Protein 2KBN (pdb70)

Nearest PDB structures (foldseek):
  2ken-assembly1_A  TM=9.419E-01  e=1.805E-17  Methanosarcina mazei
  5z7d-assembly1_A  TM=8.525E-01  e=4.732E-05  Mus musculus
  4jbm-assembly2_B  TM=7.815E-01  e=1.963E-05  Mus musculus
  2oq0-assembly3_C  TM=8.052E-01  e=1.501E-04  Homo sapiens
  8i6k-assembly1_A  TM=7.881E-01  e=2.602E-04  Homo sapiens

Radius of gyration: 14.59 Å; Cα contacts (8 Å, |Δi|>4): 226; chains: 1; bounding box: 28×48×36 Å

Structure (mmCIF, N/CA/C/O backbone):
data_2KBN
#
_entry.id   2KBN
#
loop_
_atom_site.group_PDB
_atom_site.id
_atom_site.type_symbol
_atom_site.label_atom_id
_atom_site.label_alt_id
_atom_site.label_comp_id
_atom_site.label_asym_id
_atom_site.label_entity_id
_atom_site.label_seq_id
_atom_site.pdbx_PDB_ins_code
_atom_site.Cartn_x
_atom_site.Cartn_y
_atom_site.Cartn_z
_atom_site.occupancy
_atom_site.B_iso_or_equiv
_atom_site.auth_seq_id
_atom_site.auth_comp_id
_atom_site.auth_asym_id
_atom_site.auth_atom_id
_atom_site.pdbx_PDB_model_num
ATOM 1 N N . MET A 1 1 ? -11.090 1.796 -12.523 1.00 0.00 1 MET A N 1
ATOM 2 C CA . MET A 1 1 ? -12.046 2.805 -13.060 1.00 0.00 1 MET A CA 1
ATOM 3 C C . MET A 1 1 ? -12.670 3.595 -11.905 1.00 0.00 1 MET A C 1
ATOM 4 O O . MET A 1 1 ? -13.417 3.067 -11.107 1.00 0.00 1 MET A O 1
ATOM 20 N N . GLU A 1 2 ? -12.363 4.863 -11.819 1.00 0.00 2 GLU A N 1
ATOM 21 C CA . GLU A 1 2 ? -12.927 5.712 -10.727 1.00 0.00 2 GLU A CA 1
ATOM 22 C C . GLU A 1 2 ? -12.755 5.014 -9.370 1.00 0.00 2 GLU A C 1
ATOM 23 O O . GLU A 1 2 ? -13.712 4.782 -8.659 1.00 0.00 2 GLU A O 1
ATOM 35 N N . PRO A 1 3 ? -11.536 4.687 -9.015 1.00 0.00 3 PRO A N 1
ATOM 36 C CA . PRO A 1 3 ? -11.220 4.007 -7.718 1.00 0.00 3 PRO A CA 1
ATOM 37 C C . PRO A 1 3 ? -11.399 4.931 -6.501 1.00 0.00 3 PRO A C 1
ATOM 38 O O . PRO A 1 3 ? -11.209 6.129 -6.579 1.00 0.00 3 PRO A O 1
ATOM 49 N N . GLN A 1 4 ? -11.765 4.374 -5.377 1.00 0.00 4 GLN A N 1
ATOM 50 C CA . GLN A 1 4 ? -11.964 5.209 -4.157 1.00 0.00 4 GLN A CA 1
ATOM 51 C C . GLN A 1 4 ? -10.604 5.521 -3.523 1.00 0.00 4 GLN A C 1
ATOM 52 O O . GLN A 1 4 ? -10.121 4.801 -2.668 1.00 0.00 4 GLN A O 1
ATOM 66 N N . LEU A 1 5 ? -9.988 6.596 -3.938 1.00 0.00 5 LEU A N 1
ATOM 67 C CA . LEU A 1 5 ? -8.659 6.974 -3.375 1.00 0.00 5 LEU A CA 1
ATOM 68 C C . LEU A 1 5 ? -8.837 7.548 -1.973 1.00 0.00 5 LEU A C 1
ATOM 69 O O . LEU A 1 5 ? -9.798 8.236 -1.694 1.00 0.00 5 LEU A O 1
ATOM 85 N N . THR A 1 6 ? -7.913 7.265 -1.086 1.00 0.00 6 THR A N 1
ATOM 86 C CA . THR A 1 6 ? -8.013 7.787 0.314 1.00 0.00 6 THR A CA 1
ATOM 87 C C . THR A 1 6 ? -6.684 8.420 0.731 1.00 0.00 6 THR A C 1
ATOM 88 O O . THR A 1 6 ? -5.622 7.887 0.483 1.00 0.00 6 THR A O 1
ATOM 99 N N . LYS A 1 7 ? -6.745 9.558 1.363 1.00 0.00 7 LYS A N 1
ATOM 100 C CA . LYS A 1 7 ? -5.499 10.245 1.805 1.00 0.00 7 LYS A CA 1
ATOM 101 C C . LYS A 1 7 ? -4.962 9.584 3.080 1.00 0.00 7 LYS A C 1
ATOM 102 O O . LYS A 1 7 ? -5.701 9.004 3.850 1.00 0.00 7 LYS A O 1
ATOM 121 N N . ILE A 1 8 ? -3.679 9.672 3.305 1.00 0.00 8 ILE A N 1
ATOM 122 C CA . ILE A 1 8 ? -3.080 9.053 4.522 1.00 0.00 8 ILE A CA 1
ATOM 123 C C . ILE A 1 8 ? -3.671 9.712 5.772 1.00 0.00 8 ILE A C 1
ATOM 124 O O . ILE A 1 8 ? -4.001 9.052 6.735 1.00 0.00 8 ILE A O 1
ATOM 140 N N . VAL A 1 9 ? -3.800 11.009 5.765 1.00 0.00 9 VAL A N 1
ATOM 141 C CA . VAL A 1 9 ? -4.361 11.709 6.953 1.00 0.00 9 VAL A CA 1
ATOM 142 C C . VAL A 1 9 ? -5.804 11.244 7.179 1.00 0.00 9 VAL A C 1
ATOM 143 O O . VAL A 1 9 ? -6.298 11.234 8.289 1.00 0.00 9 VAL A O 1
ATOM 156 N N . ASP A 1 10 ? -6.477 10.850 6.133 1.00 0.00 10 ASP A N 1
ATOM 157 C CA . ASP A 1 10 ? -7.882 10.373 6.273 1.00 0.00 10 ASP A CA 1
ATOM 158 C C . ASP A 1 10 ? -7.904 9.053 7.048 1.00 0.00 10 ASP A C 1
ATOM 159 O O . ASP A 1 10 ? -8.837 8.761 7.767 1.00 0.00 10 ASP A O 1
ATOM 168 N N . ILE A 1 11 ? -6.891 8.244 6.889 1.00 0.00 11 ILE A N 1
ATOM 169 C CA . ILE A 1 11 ? -6.869 6.934 7.598 1.00 0.00 11 ILE A CA 1
ATOM 170 C C . ILE A 1 11 ? -6.701 7.151 9.102 1.00 0.00 11 ILE A C 1
ATOM 171 O O . ILE A 1 11 ? -5.728 7.716 9.558 1.00 0.00 11 ILE A O 1
ATOM 187 N N . VAL A 1 12 ? -7.648 6.689 9.872 1.00 0.00 12 VAL A N 1
ATOM 188 C CA . VAL A 1 12 ? -7.568 6.840 11.354 1.00 0.00 12 VAL A CA 1
ATOM 189 C C . VAL A 1 12 ? -8.262 5.647 12.015 1.00 0.00 12 VAL A C 1
ATOM 190 O O . VAL A 1 12 ? -8.470 5.630 13.211 1.00 0.00 12 VAL A O 1
ATOM 203 N N . GLU A 1 13 ? -8.617 4.643 11.243 1.00 0.00 13 GLU A N 1
ATOM 204 C CA . GLU A 1 13 ? -9.293 3.438 11.823 1.00 0.00 13 GLU A CA 1
ATOM 205 C C . GLU A 1 13 ? -8.655 2.169 11.255 1.00 0.00 13 GLU A C 1
ATOM 206 O O . GLU A 1 13 ? -8.331 2.091 10.086 1.00 0.00 13 GLU A O 1
ATOM 218 N N . ASN A 1 14 ? -8.468 1.178 12.084 1.00 0.00 14 ASN A N 1
ATOM 219 C CA . ASN A 1 14 ? -7.842 -0.091 11.614 1.00 0.00 14 ASN A CA 1
ATOM 220 C C . ASN A 1 14 ? -8.886 -0.991 10.948 1.00 0.00 14 ASN A C 1
ATOM 221 O O . ASN A 1 14 ? -10.060 -0.942 11.260 1.00 0.00 14 ASN A O 1
ATOM 232 N N . GLY A 1 15 ? -8.458 -1.810 10.024 1.00 0.00 15 GLY A N 1
ATOM 233 C CA . GLY A 1 15 ? -9.409 -2.716 9.322 1.00 0.00 15 GLY A CA 1
ATOM 234 C C . GLY A 1 15 ? -10.158 -1.918 8.258 1.00 0.00 15 GLY A C 1
ATOM 235 O O . GLY A 1 15 ? -11.054 -2.416 7.607 1.00 0.00 15 GLY A O 1
ATOM 239 N N . GLN A 1 16 ? -9.797 -0.676 8.080 1.00 0.00 16 GLN A N 1
ATOM 240 C CA . GLN A 1 16 ? -10.490 0.163 7.065 1.00 0.00 16 GLN A CA 1
ATOM 241 C C . GLN A 1 16 ? -10.080 -0.281 5.662 1.00 0.00 16 GLN A C 1
ATOM 242 O O . GLN A 1 16 ? -8.911 -0.411 5.354 1.00 0.00 16 GLN A O 1
ATOM 256 N N . TRP A 1 17 ? -11.045 -0.523 4.811 1.00 0.00 17 TRP A N 1
ATOM 257 C CA . TRP A 1 17 ? -10.741 -0.970 3.419 1.00 0.00 17 TRP A CA 1
ATOM 258 C C . TRP A 1 17 ? -10.842 0.212 2.459 1.00 0.00 17 TRP A C 1
ATOM 259 O O . TRP A 1 17 ? -11.755 1.008 2.538 1.00 0.00 17 TRP A O 1
ATOM 280 N N . ALA A 1 18 ? -9.918 0.322 1.544 1.00 0.00 18 ALA A N 1
ATOM 281 C CA . ALA A 1 18 ? -9.967 1.447 0.562 1.00 0.00 18 ALA A CA 1
ATOM 282 C C . ALA A 1 18 ? -8.754 1.361 -0.363 1.00 0.00 18 ALA A C 1
ATOM 283 O O . ALA A 1 18 ? -7.915 0.491 -0.223 1.00 0.00 18 ALA A O 1
ATOM 290 N N . ASN A 1 19 ? -8.658 2.259 -1.312 1.00 0.00 19 ASN A N 1
ATOM 291 C CA . ASN A 1 19 ? -7.503 2.242 -2.259 1.00 0.00 19 ASN A CA 1
ATOM 292 C C . ASN A 1 19 ? -6.509 3.326 -1.851 1.00 0.00 19 ASN A C 1
ATOM 293 O O . ASN A 1 19 ? -6.890 4.376 -1.370 1.00 0.00 19 ASN A O 1
ATOM 304 N N . LEU A 1 20 ? -5.236 3.079 -2.028 1.00 0.00 20 LEU A N 1
ATOM 305 C CA . LEU A 1 20 ? -4.212 4.096 -1.639 1.00 0.00 20 LEU A CA 1
ATOM 306 C C . LEU A 1 20 ? -3.105 4.160 -2.692 1.00 0.00 20 LEU A C 1
ATOM 307 O O . LEU A 1 20 ? -2.598 3.151 -3.139 1.00 0.00 20 LEU A O 1
ATOM 323 N N . LYS A 1 21 ? -2.718 5.352 -3.069 1.00 0.00 21 LYS A N 1
ATOM 324 C CA . LYS A 1 21 ? -1.625 5.531 -4.077 1.00 0.00 21 LYS A CA 1
ATOM 325 C C . LYS A 1 21 ? -0.428 6.189 -3.396 1.00 0.00 21 LYS A C 1
ATOM 326 O O . LYS A 1 21 ? -0.579 7.105 -2.613 1.00 0.00 21 LYS A O 1
ATOM 345 N N . ALA A 1 22 ? 0.763 5.732 -3.676 1.00 0.00 22 ALA A N 1
ATOM 346 C CA . ALA A 1 22 ? 1.951 6.353 -3.019 1.00 0.00 22 ALA A CA 1
ATOM 347 C C . ALA A 1 22 ? 3.221 6.050 -3.811 1.00 0.00 22 ALA A C 1
ATOM 348 O O . ALA A 1 22 ? 3.219 5.261 -4.734 1.00 0.00 22 ALA A O 1
ATOM 355 N N . LYS A 1 23 ? 4.309 6.687 -3.450 1.00 0.00 23 LYS A N 1
ATOM 356 C CA . LYS A 1 23 ? 5.603 6.465 -4.164 1.00 0.00 23 LYS A CA 1
ATOM 357 C C . LYS A 1 23 ? 6.527 5.607 -3.303 1.00 0.00 23 LYS A C 1
ATOM 358 O O . LYS A 1 23 ? 6.533 5.704 -2.093 1.00 0.00 23 LYS A O 1
ATOM 377 N N . VAL A 1 24 ? 7.302 4.755 -3.920 1.00 0.00 24 VAL A N 1
ATOM 378 C CA . VAL A 1 24 ? 8.217 3.879 -3.134 1.00 0.00 24 VAL A CA 1
ATOM 379 C C . VAL A 1 24 ? 9.504 4.633 -2.802 1.00 0.00 24 VAL A C 1
ATOM 380 O O . VAL A 1 24 ? 10.231 5.065 -3.674 1.00 0.00 24 VAL A O 1
ATOM 393 N N . ILE A 1 25 ? 9.786 4.788 -1.534 1.00 0.00 25 ILE A N 1
ATOM 394 C CA . ILE A 1 25 ? 11.020 5.510 -1.104 1.00 0.00 25 ILE A CA 1
ATOM 395 C C . ILE A 1 25 ? 12.119 4.493 -0.804 1.00 0.00 25 ILE A C 1
ATOM 396 O O . ILE A 1 25 ? 13.120 4.428 -1.485 1.00 0.00 25 ILE A O 1
ATOM 412 N N . GLN A 1 26 ? 11.939 3.698 0.219 1.00 0.00 26 GLN A N 1
ATOM 413 C CA . GLN A 1 26 ? 12.971 2.680 0.575 1.00 0.00 26 GLN A CA 1
ATOM 414 C C . GLN A 1 26 ? 12.298 1.428 1.135 1.00 0.00 26 GLN A C 1
ATOM 415 O O . GLN A 1 26 ? 11.309 1.498 1.845 1.00 0.00 26 GLN A O 1
ATOM 429 N N . LEU A 1 27 ? 12.841 0.281 0.807 1.00 0.00 27 LEU A N 1
ATOM 430 C CA . LEU A 1 27 ? 12.272 -1.014 1.288 1.00 0.00 27 LEU A CA 1
ATOM 431 C C . LEU A 1 27 ? 13.367 -1.811 1.998 1.00 0.00 27 LEU A C 1
ATOM 432 O O . LEU A 1 27 ? 14.485 -1.898 1.532 1.00 0.00 27 LEU A O 1
ATOM 448 N N . TRP A 1 28 ? 13.041 -2.401 3.120 1.00 0.00 28 TRP A N 1
ATOM 449 C CA . TRP A 1 28 ? 14.042 -3.210 3.880 1.00 0.00 28 TRP A CA 1
ATOM 450 C C . TRP A 1 28 ? 13.643 -4.686 3.819 1.00 0.00 28 TRP A C 1
ATOM 451 O O . TRP A 1 28 ? 12.499 -5.042 4.021 1.00 0.00 28 TRP A O 1
ATOM 472 N N . GLU A 1 29 ? 14.582 -5.542 3.525 1.00 0.00 29 GLU A N 1
ATOM 473 C CA . GLU A 1 29 ? 14.278 -6.999 3.428 1.00 0.00 29 GLU A CA 1
ATOM 474 C C . GLU A 1 29 ? 14.027 -7.580 4.816 1.00 0.00 29 GLU A C 1
ATOM 475 O O . GLU A 1 29 ? 14.750 -7.309 5.753 1.00 0.00 29 GLU A O 1
ATOM 487 N N . ASN A 1 30 ? 13.002 -8.383 4.953 1.00 0.00 30 ASN A N 1
ATOM 488 C CA . ASN A 1 30 ? 12.687 -8.993 6.281 1.00 0.00 30 ASN A CA 1
ATOM 489 C C . ASN A 1 30 ? 13.150 -10.452 6.309 1.00 0.00 30 ASN A C 1
ATOM 490 O O . ASN A 1 30 ? 12.924 -11.208 5.386 1.00 0.00 30 ASN A O 1
ATOM 501 N N . THR A 1 31 ? 13.796 -10.846 7.371 1.00 0.00 31 THR A N 1
ATOM 502 C CA . THR A 1 31 ? 14.284 -12.251 7.487 1.00 0.00 31 THR A CA 1
ATOM 503 C C . THR A 1 31 ? 13.163 -13.123 8.057 1.00 0.00 31 THR A C 1
ATOM 504 O O . THR A 1 31 ? 13.338 -14.298 8.303 1.00 0.00 31 THR A O 1
ATOM 515 N N . HIS A 1 32 ? 12.013 -12.547 8.279 1.00 0.00 32 HIS A N 1
ATOM 516 C CA . HIS A 1 32 ? 10.876 -13.328 8.846 1.00 0.00 32 HIS A CA 1
ATOM 517 C C . HIS A 1 32 ? 10.187 -14.151 7.749 1.00 0.00 32 HIS A C 1
ATOM 518 O O . HIS A 1 32 ? 9.986 -13.691 6.642 1.00 0.00 32 HIS A O 1
ATOM 532 N N . GLU A 1 33 ? 9.819 -15.365 8.059 1.00 0.00 33 GLU A N 1
ATOM 533 C CA . GLU A 1 33 ? 9.136 -16.232 7.056 1.00 0.00 33 GLU A CA 1
ATOM 534 C C . GLU A 1 33 ? 7.757 -15.652 6.728 1.00 0.00 33 GLU A C 1
ATOM 535 O O . GLU A 1 33 ? 7.319 -15.669 5.597 1.00 0.00 33 GLU A O 1
ATOM 547 N N . SER A 1 34 ? 7.067 -15.146 7.714 1.00 0.00 34 SER A N 1
ATOM 548 C CA . SER A 1 34 ? 5.714 -14.572 7.468 1.00 0.00 34 SER A CA 1
ATOM 549 C C . SER A 1 34 ? 5.835 -13.290 6.646 1.00 0.00 34 SER A C 1
ATOM 550 O O . SER A 1 34 ? 5.391 -13.215 5.518 1.00 0.00 34 SER A O 1
ATOM 558 N N . ILE A 1 35 ? 6.423 -12.276 7.214 1.00 0.00 35 ILE A N 1
ATOM 559 C CA . ILE A 1 35 ? 6.567 -10.987 6.488 1.00 0.00 35 ILE A CA 1
ATOM 560 C C . ILE A 1 35 ? 7.649 -11.107 5.415 1.00 0.00 35 ILE A C 1
ATOM 561 O O . ILE A 1 35 ? 8.713 -11.645 5.646 1.00 0.00 35 ILE A O 1
ATOM 577 N N . SER A 1 36 ? 7.375 -10.608 4.240 1.00 0.00 36 SER A N 1
ATOM 578 C CA . SER A 1 36 ? 8.370 -10.682 3.131 1.00 0.00 36 SER A CA 1
ATOM 579 C C . SER A 1 36 ? 9.227 -9.417 3.126 1.00 0.00 36 SER A C 1
ATOM 580 O O . SER A 1 36 ? 10.429 -9.469 3.302 1.00 0.00 36 SER A O 1
ATOM 588 N N . GLN A 1 37 ? 8.616 -8.276 2.915 1.00 0.00 37 GLN A N 1
ATOM 589 C CA . GLN A 1 37 ? 9.390 -6.996 2.881 1.00 0.00 37 GLN A CA 1
ATOM 590 C C . GLN A 1 37 ? 8.641 -5.913 3.654 1.00 0.00 37 GLN A C 1
ATOM 591 O O . GLN A 1 37 ? 7.438 -5.961 3.811 1.00 0.00 37 GLN A O 1
ATOM 605 N N . VAL A 1 38 ? 9.355 -4.931 4.136 1.00 0.00 38 VAL A N 1
ATOM 606 C CA . VAL A 1 38 ? 8.708 -3.826 4.901 1.00 0.00 38 VAL A CA 1
ATOM 607 C C . VAL A 1 38 ? 9.406 -2.511 4.561 1.00 0.00 38 VAL A C 1
ATOM 608 O O . VAL A 1 38 ? 10.609 -2.466 4.392 1.00 0.00 38 VAL A O 1
ATOM 621 N N . GLY A 1 39 ? 8.669 -1.440 4.451 1.00 0.00 39 GLY A N 1
ATOM 622 C CA . GLY A 1 39 ? 9.318 -0.143 4.113 1.00 0.00 39 GLY A CA 1
ATOM 623 C C . GLY A 1 39 ? 8.339 1.007 4.309 1.00 0.00 39 GLY A C 1
ATOM 624 O O . GLY A 1 39 ? 7.354 0.884 5.008 1.00 0.00 39 GLY A O 1
ATOM 628 N N . LEU A 1 40 ? 8.609 2.132 3.687 1.00 0.00 40 LEU A N 1
ATOM 629 C CA . LEU A 1 40 ? 7.700 3.313 3.823 1.00 0.00 40 LEU A CA 1
ATOM 630 C C . LEU A 1 40 ? 7.430 3.908 2.442 1.00 0.00 40 LEU A C 1
ATOM 631 O O . LEU A 1 40 ? 8.263 3.851 1.561 1.00 0.00 40 LEU A O 1
ATOM 647 N N . LEU A 1 41 ? 6.256 4.464 2.245 1.00 0.00 41 LEU A N 1
ATOM 648 C CA . LEU A 1 41 ? 5.901 5.052 0.913 1.00 0.00 41 LEU A CA 1
ATOM 649 C C . LEU A 1 41 ? 5.658 6.554 1.055 1.00 0.00 41 LEU A C 1
ATOM 650 O O . LEU A 1 41 ? 4.964 7.004 1.945 1.00 0.00 41 LEU A O 1
ATOM 666 N N . GLY A 1 42 ? 6.229 7.328 0.174 1.00 0.00 42 GLY A N 1
ATOM 667 C CA . GLY A 1 42 ? 6.049 8.805 0.234 1.00 0.00 42 GLY A CA 1
ATOM 668 C C . GLY A 1 42 ? 4.693 9.193 -0.350 1.00 0.00 42 GLY A C 1
ATOM 669 O O . GLY A 1 42 ? 4.070 8.431 -1.061 1.00 0.00 42 GLY A O 1
ATOM 673 N N . ASP A 1 43 ? 4.242 10.385 -0.064 1.00 0.00 43 ASP A N 1
ATOM 674 C CA . ASP A 1 43 ? 2.931 10.842 -0.604 1.00 0.00 43 ASP A CA 1
ATOM 675 C C . ASP A 1 43 ? 2.720 12.315 -0.245 1.00 0.00 43 ASP A C 1
ATOM 676 O O . ASP A 1 43 ? 3.248 12.810 0.730 1.00 0.00 43 ASP A O 1
ATOM 685 N N . GLU A 1 44 ? 1.952 13.015 -1.032 1.00 0.00 44 GLU A N 1
ATOM 686 C CA . GLU A 1 44 ? 1.698 14.456 -0.754 1.00 0.00 44 GLU A CA 1
ATOM 687 C C . GLU A 1 44 ? 0.971 14.598 0.586 1.00 0.00 44 GLU A C 1
ATOM 688 O O . GLU A 1 44 ? 0.950 15.655 1.183 1.00 0.00 44 GLU A O 1
ATOM 700 N N . THR A 1 45 ? 0.373 13.538 1.064 1.00 0.00 45 THR A N 1
ATOM 701 C CA . THR A 1 45 ? -0.355 13.605 2.366 1.00 0.00 45 THR A CA 1
ATOM 702 C C . THR A 1 45 ? 0.593 13.206 3.495 1.00 0.00 45 THR A C 1
ATOM 703 O O . THR A 1 45 ? 0.270 13.335 4.658 1.00 0.00 45 THR A O 1
ATOM 714 N N . GLY A 1 46 ? 1.770 12.734 3.160 1.00 0.00 46 GLY A N 1
ATOM 715 C CA . GLY A 1 46 ? 2.757 12.338 4.214 1.00 0.00 46 GLY A CA 1
ATOM 716 C C . GLY A 1 46 ? 3.392 10.996 3.857 1.00 0.00 46 GLY A C 1
ATOM 717 O O . GLY A 1 46 ? 3.534 10.651 2.701 1.00 0.00 46 GLY A O 1
ATOM 721 N N . ILE A 1 47 ? 3.785 10.241 4.854 1.00 0.00 47 ILE A N 1
ATOM 722 C CA . ILE A 1 47 ? 4.431 8.913 4.611 1.00 0.00 47 ILE A CA 1
ATOM 723 C C . ILE A 1 47 ? 3.644 7.819 5.323 1.00 0.00 47 ILE A C 1
ATOM 724 O O . ILE A 1 47 ? 3.194 7.994 6.436 1.00 0.00 47 ILE A O 1
ATOM 740 N N . ILE A 1 48 ? 3.481 6.686 4.684 1.00 0.00 48 ILE A N 1
ATOM 741 C CA . ILE A 1 48 ? 2.729 5.556 5.315 1.00 0.00 48 ILE A CA 1
ATOM 742 C C . ILE A 1 48 ? 3.562 4.280 5.233 1.00 0.00 48 ILE A C 1
ATOM 743 O O . ILE A 1 48 ? 4.205 4.001 4.241 1.00 0.00 48 ILE A O 1
ATOM 759 N N . LYS A 1 49 ? 3.551 3.506 6.281 1.00 0.00 49 LYS A N 1
ATOM 760 C CA . LYS A 1 49 ? 4.334 2.241 6.297 1.00 0.00 49 LYS A CA 1
ATOM 761 C C . LYS A 1 49 ? 3.518 1.119 5.668 1.00 0.00 49 LYS A C 1
ATOM 762 O O . LYS A 1 49 ? 2.307 1.101 5.754 1.00 0.00 49 LYS A O 1
ATOM 781 N N . PHE A 1 50 ? 4.171 0.178 5.031 1.00 0.00 50 PHE A N 1
ATOM 782 C CA . PHE A 1 50 ? 3.423 -0.946 4.393 1.00 0.00 50 PHE A CA 1
ATOM 783 C C . PHE A 1 50 ? 4.214 -2.245 4.536 1.00 0.00 50 PHE A C 1
ATOM 784 O O . PHE A 1 50 ? 5.431 -2.246 4.621 1.00 0.00 50 PHE A O 1
ATOM 801 N N . THR A 1 51 ? 3.514 -3.351 4.559 1.00 0.00 51 THR A N 1
ATOM 802 C CA . THR A 1 51 ? 4.175 -4.682 4.690 1.00 0.00 51 THR A CA 1
ATOM 803 C C . THR A 1 51 ? 3.613 -5.610 3.614 1.00 0.00 51 THR A C 1
ATOM 804 O O . THR A 1 51 ? 2.419 -5.669 3.401 1.00 0.00 51 THR A O 1
ATOM 815 N N . ILE A 1 52 ? 4.459 -6.325 2.924 1.00 0.00 52 ILE A N 1
ATOM 816 C CA . ILE A 1 52 ? 3.966 -7.238 1.847 1.00 0.00 52 ILE A CA 1
ATOM 817 C C . ILE A 1 52 ? 3.841 -8.658 2.379 1.00 0.00 52 ILE A C 1
ATOM 818 O O . ILE A 1 52 ? 4.785 -9.235 2.881 1.00 0.00 52 ILE A O 1
ATOM 834 N N . TRP A 1 53 ? 2.674 -9.231 2.263 1.00 0.00 53 TRP A N 1
ATOM 835 C CA . TRP A 1 53 ? 2.471 -10.621 2.749 1.00 0.00 53 TRP A CA 1
ATOM 836 C C . TRP A 1 53 ? 2.813 -11.602 1.626 1.00 0.00 53 TRP A C 1
ATOM 837 O O . TRP A 1 53 ? 2.491 -11.383 0.475 1.00 0.00 53 TRP A O 1
ATOM 858 N N . LYS A 1 54 ? 3.471 -12.679 1.953 1.00 0.00 54 LYS A N 1
ATOM 859 C CA . LYS A 1 54 ? 3.846 -13.679 0.916 1.00 0.00 54 LYS A CA 1
ATOM 860 C C . LYS A 1 54 ? 2.580 -14.277 0.295 1.00 0.00 54 LYS A C 1
ATOM 861 O O . LYS A 1 54 ? 2.541 -14.592 -0.877 1.00 0.00 54 LYS A O 1
ATOM 880 N N . ASN A 1 55 ? 1.552 -14.451 1.076 1.00 0.00 55 ASN A N 1
ATOM 881 C CA . ASN A 1 55 ? 0.295 -15.045 0.540 1.00 0.00 55 ASN A CA 1
ATOM 882 C C . ASN A 1 55 ? -0.200 -14.224 -0.655 1.00 0.00 55 ASN A C 1
ATOM 883 O O . ASN A 1 55 ? -0.987 -14.688 -1.454 1.00 0.00 55 ASN A O 1
ATOM 894 N N . ALA A 1 56 ? 0.261 -13.012 -0.787 1.00 0.00 56 ALA A N 1
ATOM 895 C CA . ALA A 1 56 ? -0.174 -12.168 -1.935 1.00 0.00 56 ALA A CA 1
ATOM 896 C C . ALA A 1 56 ? 0.416 -12.720 -3.237 1.00 0.00 56 ALA A C 1
ATOM 897 O O . ALA A 1 56 ? -0.220 -12.711 -4.271 1.00 0.00 56 ALA A O 1
ATOM 904 N N . GLU A 1 57 ? 1.636 -13.183 -3.188 1.00 0.00 57 GLU A N 1
ATOM 905 C CA . GLU A 1 57 ? 2.292 -13.721 -4.413 1.00 0.00 57 GLU A CA 1
ATOM 906 C C . GLU A 1 57 ? 2.242 -12.666 -5.511 1.00 0.00 57 GLU A C 1
ATOM 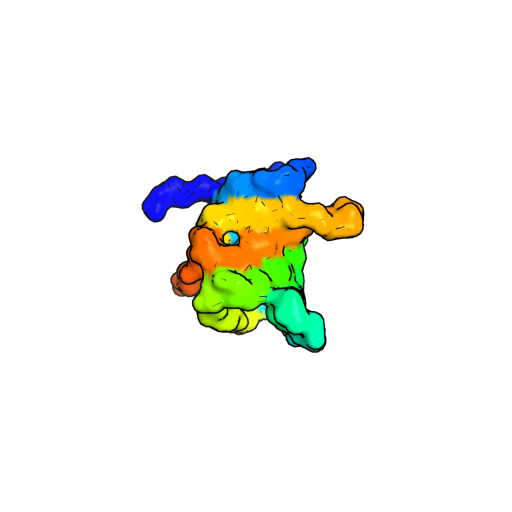907 O O . GLU A 1 57 ? 1.944 -12.959 -6.651 1.00 0.00 57 GLU A O 1
ATOM 919 N N . LEU A 1 58 ? 2.536 -11.433 -5.170 1.00 0.00 58 LEU A N 1
ATOM 920 C CA . LEU A 1 58 ? 2.514 -10.336 -6.184 1.00 0.00 58 LEU A CA 1
ATOM 921 C C . LEU A 1 58 ? 3.955 -9.898 -6.507 1.00 0.00 58 LEU A C 1
ATOM 922 O O . LEU A 1 58 ? 4.836 -10.021 -5.678 1.00 0.00 58 LEU A O 1
ATOM 938 N N . PRO A 1 59 ? 4.198 -9.374 -7.694 1.00 0.00 59 PRO A N 1
ATOM 939 C CA . PRO A 1 59 ? 5.564 -8.901 -8.097 1.00 0.00 59 PRO A CA 1
ATOM 940 C C . PRO A 1 59 ? 6.172 -7.902 -7.097 1.00 0.00 59 PRO A C 1
ATOM 941 O O . PRO A 1 59 ? 5.475 -7.157 -6.440 1.00 0.00 59 PRO A O 1
ATOM 952 N N . LEU A 1 60 ? 7.475 -7.901 -6.977 1.00 0.00 60 LEU A N 1
ATOM 953 C CA . LEU A 1 60 ? 8.147 -6.976 -6.018 1.00 0.00 60 LEU A CA 1
ATOM 954 C C . LEU A 1 60 ? 7.998 -5.527 -6.483 1.00 0.00 60 LEU A C 1
ATOM 955 O O . LEU A 1 60 ? 8.016 -5.231 -7.660 1.00 0.00 60 LEU A O 1
ATOM 971 N N . LEU A 1 61 ? 7.846 -4.627 -5.552 1.00 0.00 61 LEU A N 1
ATOM 972 C CA . LEU A 1 61 ? 7.686 -3.191 -5.907 1.00 0.00 61 LEU A CA 1
ATOM 973 C C . LEU A 1 61 ? 9.052 -2.596 -6.249 1.00 0.00 61 LEU A C 1
ATOM 974 O O . LEU A 1 61 ? 10.058 -2.962 -5.675 1.00 0.00 61 LEU A O 1
ATOM 990 N N . GLU A 1 62 ? 9.097 -1.690 -7.194 1.00 0.00 62 GLU A N 1
ATOM 991 C CA . GLU A 1 62 ? 10.401 -1.079 -7.596 1.00 0.00 62 GLU A CA 1
ATOM 992 C C . GLU A 1 62 ? 10.591 0.277 -6.913 1.00 0.00 62 GLU A C 1
ATOM 993 O O . GLU A 1 62 ? 9.655 1.018 -6.690 1.00 0.00 62 GLU A O 1
ATOM 1005 N N . GLN A 1 63 ? 11.811 0.588 -6.573 1.00 0.00 63 GLN A N 1
ATOM 1006 C CA . GLN A 1 63 ? 12.111 1.876 -5.888 1.00 0.00 63 GLN A CA 1
ATOM 1007 C C . GLN A 1 63 ? 12.134 3.038 -6.886 1.00 0.00 63 GLN A C 1
ATOM 1008 O O . GLN A 1 63 ? 12.659 2.928 -7.975 1.00 0.00 63 GLN A O 1
ATOM 1022 N N . GLY A 1 64 ? 11.585 4.162 -6.500 1.00 0.00 64 GLY A N 1
ATOM 1023 C CA . GLY A 1 64 ? 11.587 5.353 -7.399 1.00 0.00 64 GLY A CA 1
ATOM 1024 C C . GLY A 1 64 ? 10.403 5.289 -8.361 1.00 0.00 64 GLY A C 1
ATOM 1025 O O . GLY A 1 64 ? 10.325 6.056 -9.299 1.00 0.00 64 GLY A O 1
ATOM 1029 N N . GLU A 1 65 ? 9.479 4.383 -8.140 1.00 0.00 65 GLU A N 1
ATOM 1030 C CA . GLU A 1 65 ? 8.290 4.267 -9.048 1.00 0.00 65 GLU A CA 1
ATOM 1031 C C . GLU A 1 65 ? 6.992 4.373 -8.250 1.00 0.00 65 GLU A C 1
ATOM 1032 O O . GLU A 1 65 ? 6.892 3.918 -7.123 1.00 0.00 65 GLU A O 1
ATOM 1044 N N . SER A 1 66 ? 5.997 4.981 -8.839 1.00 0.00 66 SER A N 1
ATOM 1045 C CA . SER A 1 66 ? 4.687 5.134 -8.152 1.00 0.00 66 SER A CA 1
ATOM 1046 C C . SER A 1 66 ? 3.820 3.906 -8.404 1.00 0.00 66 SER A C 1
ATOM 1047 O O . SER A 1 66 ? 3.947 3.235 -9.410 1.00 0.00 66 SER A O 1
ATOM 1055 N N . TYR A 1 67 ? 2.933 3.608 -7.494 1.00 0.00 67 TYR A N 1
ATOM 1056 C CA . TYR A 1 67 ? 2.046 2.424 -7.665 1.00 0.00 67 TYR A CA 1
ATOM 1057 C C . TYR A 1 67 ? 0.668 2.720 -7.091 1.00 0.00 67 TYR A C 1
ATOM 1058 O O . TYR A 1 67 ? 0.516 3.491 -6.155 1.00 0.00 67 TYR A O 1
ATOM 1076 N N . LEU A 1 68 ? -0.335 2.091 -7.645 1.00 0.00 68 LEU A N 1
ATOM 1077 C CA . LEU A 1 68 ? -1.730 2.283 -7.160 1.00 0.00 68 LEU A CA 1
ATOM 1078 C C . LEU A 1 68 ? -2.164 1.009 -6.441 1.00 0.00 68 LEU A C 1
ATOM 1079 O O . LEU A 1 68 ? -2.117 -0.075 -6.995 1.00 0.00 68 LEU A O 1
ATOM 1095 N N . LEU A 1 69 ? -2.587 1.136 -5.212 1.00 0.00 69 LEU A N 1
ATOM 1096 C CA . LEU A 1 69 ? -3.037 -0.053 -4.431 1.00 0.00 69 LEU A CA 1
ATOM 1097 C C . LEU A 1 69 ? -4.559 -0.046 -4.359 1.00 0.00 69 LEU A C 1
ATOM 1098 O O . LEU A 1 69 ? -5.163 0.964 -4.059 1.00 0.00 69 LEU A O 1
ATOM 1114 N N . ARG A 1 70 ? -5.184 -1.165 -4.631 1.00 0.00 70 ARG A N 1
ATOM 1115 C CA . ARG A 1 70 ? -6.680 -1.233 -4.579 1.00 0.00 70 ARG A CA 1
ATOM 1116 C C . ARG A 1 70 ? -7.121 -2.399 -3.696 1.00 0.00 70 ARG A C 1
ATOM 1117 O O . ARG A 1 70 ? -6.494 -3.438 -3.661 1.00 0.00 70 ARG A O 1
ATOM 1138 N N . SER A 1 71 ? -8.203 -2.217 -2.985 1.00 0.00 71 SER A N 1
ATOM 1139 C CA . SER A 1 71 ? -8.732 -3.288 -2.090 1.00 0.00 71 SER A CA 1
ATOM 1140 C C . SER A 1 71 ? -7.678 -3.686 -1.055 1.00 0.00 71 SER A C 1
ATOM 1141 O O . SER A 1 71 ? -7.276 -4.829 -0.985 1.00 0.00 71 SER A O 1
ATOM 1149 N N . VAL A 1 72 ? -7.239 -2.752 -0.239 1.00 0.00 72 VAL A N 1
ATOM 1150 C CA . VAL A 1 72 ? -6.216 -3.074 0.813 1.00 0.00 72 VAL A CA 1
ATOM 1151 C C . VAL A 1 72 ? -6.824 -2.825 2.189 1.00 0.00 72 VAL A C 1
ATOM 1152 O O . VAL A 1 72 ? -7.830 -2.153 2.318 1.00 0.00 72 VAL A O 1
ATOM 1165 N N . VAL A 1 73 ? -6.221 -3.381 3.215 1.00 0.00 73 VAL A N 1
ATOM 1166 C CA . VAL A 1 73 ? -6.752 -3.218 4.607 1.00 0.00 73 VAL A CA 1
ATOM 1167 C C . VAL A 1 73 ? -5.681 -2.608 5.511 1.00 0.00 73 VAL A C 1
ATOM 1168 O O . VAL A 1 73 ? -4.522 -2.971 5.460 1.00 0.00 73 VAL A O 1
ATOM 1181 N N . VAL A 1 74 ? -6.066 -1.670 6.334 1.00 0.00 74 VAL A N 1
ATOM 1182 C CA . VAL A 1 74 ? -5.081 -1.017 7.240 1.00 0.00 74 VAL A CA 1
ATOM 1183 C C . VAL A 1 74 ? -4.833 -1.899 8.465 1.00 0.00 74 VAL A C 1
ATOM 1184 O O . VAL A 1 74 ? -5.753 -2.331 9.131 1.00 0.00 74 VAL A O 1
ATOM 1197 N N . GLY A 1 75 ? -3.587 -2.170 8.765 1.00 0.00 75 GLY A N 1
ATOM 1198 C CA . GLY A 1 75 ? -3.255 -3.028 9.942 1.00 0.00 75 GLY A CA 1
ATOM 1199 C C . GLY A 1 75 ? -2.887 -2.155 11.144 1.00 0.00 75 GLY A C 1
ATOM 1200 O O . GLY A 1 75 ? -2.636 -0.969 11.018 1.00 0.00 75 GLY A O 1
ATOM 1204 N N . GLU A 1 76 ? -2.847 -2.748 12.309 1.00 0.00 76 GLU A N 1
ATOM 1205 C CA . GLU A 1 76 ? -2.497 -1.989 13.543 1.00 0.00 76 GLU A CA 1
ATOM 1206 C C . GLU A 1 76 ? -0.987 -2.054 13.767 1.00 0.00 76 GLU A C 1
ATOM 1207 O O . GLU A 1 76 ? -0.413 -3.123 13.830 1.00 0.00 76 GLU A O 1
ATOM 1219 N N . TYR A 1 77 ? -0.339 -0.920 13.889 1.00 0.00 77 TYR A N 1
ATOM 1220 C CA . TYR A 1 77 ? 1.140 -0.915 14.110 1.00 0.00 77 TYR A CA 1
ATOM 1221 C C . TYR A 1 77 ? 1.493 0.073 15.225 1.00 0.00 77 TYR A C 1
ATOM 1222 O O . TYR A 1 77 ? 1.426 1.273 15.056 1.00 0.00 77 TYR A O 1
ATOM 1240 N N . ASN A 1 78 ? 1.878 -0.440 16.361 1.00 0.00 78 ASN A N 1
ATOM 1241 C CA . ASN A 1 78 ? 2.256 0.429 17.515 1.00 0.00 78 ASN A CA 1
ATOM 1242 C C . ASN A 1 78 ? 1.295 1.618 17.647 1.00 0.00 78 ASN A C 1
ATOM 1243 O O . ASN A 1 78 ? 0.099 1.454 17.783 1.00 0.00 78 ASN A O 1
ATOM 1254 N N . ASP A 1 79 ? 1.822 2.816 17.627 1.00 0.00 79 ASP A N 1
ATOM 1255 C CA . ASP A 1 79 ? 0.968 4.030 17.770 1.00 0.00 79 ASP A CA 1
ATOM 1256 C C . ASP A 1 79 ? 0.538 4.536 16.392 1.00 0.00 79 ASP A C 1
ATOM 1257 O O . ASP A 1 79 ? -0.245 5.458 16.285 1.00 0.00 79 ASP A O 1
ATOM 1266 N N . ARG A 1 80 ? 1.048 3.944 15.336 1.00 0.00 80 ARG A N 1
ATOM 1267 C CA . ARG A 1 80 ? 0.677 4.389 13.950 1.00 0.00 80 ARG A CA 1
ATOM 1268 C C . ARG A 1 80 ? -0.067 3.268 13.224 1.00 0.00 80 ARG A C 1
ATOM 1269 O O . ARG A 1 80 ? -0.409 2.255 13.804 1.00 0.00 80 ARG A O 1
ATOM 1290 N N . PHE A 1 81 ? -0.326 3.452 11.952 1.00 0.00 81 PHE A N 1
ATOM 1291 C CA . PHE A 1 81 ? -1.060 2.417 11.158 1.00 0.00 81 PHE A CA 1
ATOM 1292 C C . PHE A 1 81 ? -0.305 2.125 9.864 1.00 0.00 81 PHE A C 1
ATOM 1293 O O . PHE A 1 81 ? 0.459 2.938 9.384 1.00 0.00 81 PHE A O 1
ATOM 1310 N N . GLN A 1 82 ? -0.520 0.967 9.294 1.00 0.00 82 GLN A N 1
ATOM 1311 C CA . GLN A 1 82 ? 0.178 0.612 8.018 1.00 0.00 82 GLN A CA 1
ATOM 1312 C C . GLN A 1 82 ? -0.795 -0.121 7.097 1.00 0.00 82 GLN A C 1
ATOM 1313 O O . GLN A 1 82 ? -1.840 -0.570 7.520 1.00 0.00 82 GLN A O 1
ATOM 1327 N N . VAL A 1 83 ? -0.460 -0.244 5.836 1.00 0.00 83 VAL A N 1
ATOM 1328 C CA . VAL A 1 83 ? -1.363 -0.949 4.872 1.00 0.00 83 VAL A CA 1
ATOM 1329 C C . VAL A 1 83 ? -0.789 -2.330 4.568 1.00 0.00 83 VAL A C 1
ATOM 1330 O O . VAL A 1 83 ? 0.387 -2.482 4.303 1.00 0.00 83 VAL A O 1
ATOM 1343 N N . GLN A 1 84 ? -1.615 -3.345 4.626 1.00 0.00 84 GLN A N 1
ATOM 1344 C CA . GLN A 1 84 ? -1.131 -4.737 4.365 1.00 0.00 84 GLN A CA 1
ATOM 1345 C C . GLN A 1 84 ? -1.546 -5.176 2.964 1.00 0.00 84 GLN A C 1
ATOM 1346 O O . GLN A 1 84 ? -2.696 -5.081 2.585 1.00 0.00 84 GLN A O 1
ATOM 1360 N N . VAL A 1 85 ? -0.609 -5.657 2.192 1.00 0.00 85 VAL A N 1
ATOM 1361 C CA . VAL A 1 85 ? -0.927 -6.109 0.808 1.00 0.00 85 VAL A CA 1
ATOM 1362 C C . VAL A 1 85 ? -1.196 -7.612 0.811 1.00 0.00 85 VAL A C 1
ATOM 1363 O O . VAL A 1 85 ? -0.423 -8.392 1.345 1.00 0.00 85 VAL A O 1
ATOM 1376 N N . ASN A 1 86 ? -2.286 -8.018 0.208 1.00 0.00 86 ASN A N 1
ATOM 1377 C CA . ASN A 1 86 ? -2.642 -9.469 0.150 1.00 0.00 86 ASN A CA 1
ATOM 1378 C C . ASN A 1 86 ? -3.037 -9.832 -1.283 1.00 0.00 86 ASN A C 1
ATOM 1379 O O . ASN A 1 86 ? -3.078 -8.992 -2.160 1.00 0.00 86 ASN A O 1
ATOM 1390 N N . LYS A 1 87 ? -3.320 -11.080 -1.526 1.00 0.00 87 LYS A N 1
ATOM 1391 C CA . LYS A 1 87 ? -3.702 -11.514 -2.900 1.00 0.00 87 LYS A CA 1
ATOM 1392 C C . LYS A 1 87 ? -4.942 -10.748 -3.360 1.00 0.00 87 LYS A C 1
ATOM 1393 O O . LYS A 1 87 ? -5.078 -10.403 -4.517 1.00 0.00 87 LYS A O 1
ATOM 1412 N N . ASN A 1 88 ? -5.843 -10.475 -2.464 1.00 0.00 88 ASN A N 1
ATOM 1413 C CA . ASN A 1 88 ? -7.072 -9.729 -2.841 1.00 0.00 88 ASN A CA 1
ATOM 1414 C C . ASN A 1 88 ? -6.685 -8.336 -3.343 1.00 0.00 88 ASN A C 1
ATOM 1415 O O . ASN A 1 88 ? -7.278 -7.812 -4.264 1.00 0.00 88 ASN A O 1
ATOM 1426 N N . SER A 1 89 ? -5.707 -7.723 -2.736 1.00 0.00 89 SER A N 1
ATOM 1427 C CA . SER A 1 89 ? -5.303 -6.359 -3.175 1.00 0.00 89 SER A CA 1
ATOM 1428 C C . SER A 1 89 ? -4.639 -6.433 -4.548 1.00 0.00 89 SER A C 1
ATOM 1429 O O . SER A 1 89 ? -4.214 -7.483 -4.984 1.00 0.00 89 SER A O 1
ATOM 1437 N N . SER A 1 90 ? -4.554 -5.320 -5.234 1.00 0.00 90 SER A N 1
ATOM 1438 C CA . SER A 1 90 ? -3.926 -5.304 -6.591 1.00 0.00 90 SER A CA 1
ATOM 1439 C C . SER A 1 90 ? -2.901 -4.175 -6.670 1.00 0.00 90 SER A C 1
ATOM 1440 O O . SER A 1 90 ? -3.010 -3.172 -5.991 1.00 0.00 90 SER A O 1
ATOM 1448 N N . ILE A 1 91 ? -1.905 -4.341 -7.501 1.00 0.00 91 ILE A N 1
ATOM 1449 C CA . ILE A 1 91 ? -0.845 -3.299 -7.659 1.00 0.00 91 ILE A CA 1
ATOM 1450 C C . ILE A 1 91 ? -0.703 -2.950 -9.135 1.00 0.00 91 ILE A C 1
ATOM 1451 O O . ILE A 1 91 ? -0.613 -3.821 -9.976 1.00 0.00 91 ILE A O 1
ATOM 1467 N N . GLU A 1 92 ? -0.684 -1.679 -9.459 1.00 0.00 92 GLU A N 1
ATOM 1468 C CA . GLU A 1 92 ? -0.548 -1.267 -10.893 1.00 0.00 92 GLU A CA 1
ATOM 1469 C C . GLU A 1 92 ? 0.578 -0.241 -11.024 1.00 0.00 92 GLU A C 1
ATOM 1470 O O . GLU A 1 92 ? 0.709 0.658 -10.219 1.00 0.00 92 GLU A O 1
ATOM 1482 N N . LYS A 1 93 ? 1.391 -0.374 -12.036 1.00 0.00 93 LYS A N 1
ATOM 1483 C CA . LYS A 1 93 ? 2.510 0.589 -12.227 1.00 0.00 93 LYS A CA 1
ATOM 1484 C C . LYS A 1 93 ? 1.970 1.874 -12.847 1.00 0.00 93 LYS A C 1
ATOM 1485 O O . LYS A 1 93 ? 1.261 1.846 -13.832 1.00 0.00 93 LYS A O 1
ATOM 1504 N N . LEU A 1 94 ? 2.295 3.002 -12.271 1.00 0.00 94 LEU A N 1
ATOM 1505 C CA . LEU A 1 94 ? 1.795 4.300 -12.814 1.00 0.00 94 LEU A CA 1
ATOM 1506 C C . LEU A 1 94 ? 2.915 4.998 -13.584 1.00 0.00 94 LEU A C 1
ATOM 1507 O O . LEU A 1 94 ? 4.049 5.048 -13.152 1.00 0.00 94 LEU A O 1
ATOM 1523 N N . SER A 1 95 ? 2.596 5.536 -14.726 1.00 0.00 95 SER A N 1
ATOM 1524 C CA . SER A 1 95 ? 3.620 6.239 -15.540 1.00 0.00 95 SER A CA 1
ATOM 1525 C C . SER A 1 95 ? 3.795 7.654 -14.999 1.00 0.00 95 SER A C 1
ATOM 1526 O O . SER A 1 95 ? 4.646 8.395 -15.446 1.00 0.00 95 SER A O 1
ATOM 1534 N N . GLU A 1 96 ? 2.984 8.035 -14.039 1.00 0.00 96 GLU A N 1
ATOM 1535 C CA . GLU A 1 96 ? 3.081 9.410 -13.454 1.00 0.00 96 GLU A CA 1
ATOM 1536 C C . GLU A 1 96 ? 3.556 9.310 -11.986 1.00 0.00 96 GLU A C 1
ATOM 1537 O O . GLU A 1 96 ? 2.882 8.723 -11.163 1.00 0.00 96 GLU A O 1
ATOM 1549 N N . PRO A 1 97 ? 4.701 9.871 -11.646 1.00 0.00 97 PRO A N 1
ATOM 1550 C CA . PRO A 1 97 ? 5.223 9.817 -10.250 1.00 0.00 97 PRO A CA 1
ATOM 1551 C C . PRO A 1 97 ? 4.472 10.777 -9.319 1.00 0.00 97 PRO A C 1
ATOM 1552 O O . PRO A 1 97 ? 3.781 11.671 -9.763 1.00 0.00 97 PRO A O 1
ATOM 1563 N N . ILE A 1 98 ? 4.597 10.594 -8.031 1.00 0.00 98 ILE A N 1
ATOM 1564 C CA . ILE A 1 98 ? 3.884 11.493 -7.075 1.00 0.00 98 ILE A CA 1
ATOM 1565 C C . ILE A 1 98 ? 4.803 12.646 -6.685 1.00 0.00 98 ILE A C 1
ATOM 1566 O O . ILE A 1 98 ? 5.923 12.447 -6.261 1.00 0.00 98 ILE A O 1
ATOM 1582 N N . GLU A 1 99 ? 4.337 13.852 -6.834 1.00 0.00 99 GLU A N 1
ATOM 1583 C CA . GLU A 1 99 ? 5.177 15.030 -6.484 1.00 0.00 99 GLU A CA 1
ATOM 1584 C C . GLU A 1 99 ? 5.046 15.327 -4.991 1.00 0.00 99 GLU A C 1
ATOM 1585 O O . GLU A 1 99 ? 3.974 15.614 -4.495 1.00 0.00 99 GLU A O 1
ATOM 1597 N N . VAL A 1 100 ? 6.140 15.255 -4.275 1.00 0.00 100 VAL A N 1
ATOM 1598 C CA . VAL A 1 100 ? 6.116 15.527 -2.805 1.00 0.00 100 VAL A CA 1
ATOM 1599 C C . VAL A 1 100 ? 6.789 16.873 -2.537 1.00 0.00 100 VAL A C 1
ATOM 1600 O O . VAL A 1 100 ? 6.840 17.338 -1.417 1.00 0.00 100 VAL A O 1
ATOM 1613 N N . GLY A 1 101 ? 7.299 17.508 -3.565 1.00 0.00 101 GLY A N 1
ATOM 1614 C CA . GLY A 1 101 ? 7.962 18.838 -3.388 1.00 0.00 101 GLY A CA 1
ATOM 1615 C C . GLY A 1 101 ? 9.266 18.878 -4.183 1.00 0.00 101 GLY A C 1
ATOM 1616 O O . GLY A 1 101 ? 10.060 17.961 -4.145 1.00 0.00 101 GLY A O 1
ATOM 1620 N N . LEU A 1 102 ? 9.491 19.943 -4.899 1.00 0.00 102 LEU A N 1
ATOM 1621 C CA . LEU A 1 102 ? 10.741 20.067 -5.699 1.00 0.00 102 LEU A CA 1
ATOM 1622 C C . LEU A 1 102 ? 11.821 20.713 -4.836 1.00 0.00 102 LEU A C 1
ATOM 1623 O O . LEU A 1 102 ? 12.929 20.924 -5.278 1.00 0.00 102 LEU A O 1
ATOM 1639 N N . GLU A 1 103 ? 11.491 21.041 -3.616 1.00 0.00 103 GLU A N 1
ATOM 1640 C CA . GLU A 1 103 ? 12.478 21.686 -2.701 1.00 0.00 103 GLU A CA 1
ATOM 1641 C C . GLU A 1 103 ? 12.888 23.046 -3.271 1.00 0.00 103 GLU A C 1
ATOM 1642 O O . GLU A 1 103 ? 13.492 23.852 -2.595 1.00 0.00 103 GLU A O 1
ATOM 1654 N N . HIS A 1 104 ? 12.557 23.319 -4.506 1.00 0.00 104 HIS A N 1
ATOM 1655 C CA . HIS A 1 104 ? 12.925 24.631 -5.101 1.00 0.00 104 HIS A CA 1
ATOM 1656 C C . HIS A 1 104 ? 12.027 24.923 -6.303 1.00 0.00 104 HIS A C 1
ATOM 1657 O O . HIS A 1 104 ? 11.492 24.028 -6.925 1.00 0.00 104 HIS A O 1
ATOM 1671 N N . HIS A 1 105 ? 11.858 26.176 -6.630 1.00 0.00 105 HIS A N 1
ATOM 1672 C CA . HIS A 1 105 ? 10.994 26.550 -7.790 1.00 0.00 105 HIS A CA 1
ATOM 1673 C C . HIS A 1 105 ? 11.872 26.805 -9.018 1.00 0.00 105 HIS A C 1
ATOM 1674 O O . HIS A 1 105 ? 12.780 27.612 -8.981 1.00 0.00 105 HIS A O 1
ATOM 1688 N N . HIS A 1 106 ? 11.609 26.119 -10.106 1.00 0.00 106 HIS A N 1
ATOM 1689 C CA . HIS A 1 106 ? 12.429 26.306 -11.347 1.00 0.00 106 HIS A CA 1
ATOM 1690 C C . HIS A 1 106 ? 11.616 27.053 -12.406 1.00 0.00 106 HIS A C 1
ATOM 1691 O O . HIS A 1 106 ? 10.401 27.029 -12.403 1.00 0.00 106 HIS A O 1
ATOM 1705 N N . HIS A 1 107 ? 12.283 27.720 -13.314 1.00 0.00 107 HIS A N 1
ATOM 1706 C CA . HIS A 1 107 ? 11.558 28.471 -14.380 1.00 0.00 107 HIS A CA 1
ATOM 1707 C C . HIS A 1 107 ? 12.439 28.574 -15.628 1.00 0.00 107 HIS A C 1
ATOM 1708 O O . HIS A 1 107 ? 13.639 28.399 -15.571 1.00 0.00 107 HIS A O 1
ATOM 1722 N N . HIS A 1 108 ? 11.842 28.846 -16.757 1.00 0.00 108 HIS A N 1
ATOM 1723 C CA . HIS A 1 108 ? 12.625 28.948 -18.022 1.00 0.00 108 HIS A CA 1
ATOM 1724 C C . HIS A 1 108 ? 13.360 30.288 -18.094 1.00 0.00 108 HIS A C 1
ATOM 1725 O O . HIS A 1 108 ? 12.809 31.329 -17.800 1.00 0.00 108 HIS A O 1
ATOM 1739 N N . HIS A 1 109 ? 14.599 30.263 -18.504 1.00 0.00 109 HIS A N 1
ATOM 1740 C CA . HIS A 1 109 ? 15.382 31.525 -18.622 1.00 0.00 109 HIS A CA 1
ATOM 1741 C C . HIS A 1 109 ? 16.729 31.216 -19.277 1.00 0.00 109 HIS A C 1
ATOM 1742 O O . HIS A 1 109 ? 16.912 30.088 -19.703 1.00 0.00 109 HIS A O 1
ATOM 1757 N N . MET A 1 1 ? -16.387 3.986 -13.374 1.00 0.00 1 MET A N 2
ATOM 1758 C CA . MET A 1 1 ? -16.158 3.234 -12.110 1.00 0.00 1 MET A CA 2
ATOM 1759 C C . MET A 1 1 ? -14.709 3.448 -11.668 1.00 0.00 1 MET A C 2
ATOM 1760 O O . MET A 1 1 ? -13.843 2.620 -11.886 1.00 0.00 1 MET A O 2
ATOM 1776 N N . GLU A 1 2 ? -14.442 4.574 -11.061 1.00 0.00 2 GLU A N 2
ATOM 1777 C CA . GLU A 1 2 ? -13.056 4.885 -10.608 1.00 0.00 2 GLU A CA 2
ATOM 1778 C C . GLU A 1 2 ? -12.826 4.291 -9.211 1.00 0.00 2 GLU A C 2
ATOM 1779 O O . GLU A 1 2 ? -13.748 4.164 -8.432 1.00 0.00 2 GLU A O 2
ATOM 1791 N N . PRO A 1 3 ? -11.604 3.938 -8.890 1.00 0.00 3 PRO A N 2
ATOM 1792 C CA . PRO A 1 3 ? -11.265 3.357 -7.559 1.00 0.00 3 PRO A CA 2
ATOM 1793 C C . PRO A 1 3 ? -11.458 4.365 -6.418 1.00 0.00 3 PRO A C 2
ATOM 1794 O O . PRO A 1 3 ? -11.296 5.559 -6.585 1.00 0.00 3 PRO A O 2
ATOM 1805 N N . GLN A 1 4 ? -11.810 3.886 -5.261 1.00 0.00 4 GLN A N 2
ATOM 1806 C CA . GLN A 1 4 ? -12.022 4.800 -4.109 1.00 0.00 4 GLN A CA 2
ATOM 1807 C C . GLN A 1 4 ? -10.667 5.193 -3.518 1.00 0.00 4 GLN A C 2
ATOM 1808 O O . GLN A 1 4 ? -10.150 4.552 -2.623 1.00 0.00 4 GLN A O 2
ATOM 1822 N N . LEU A 1 5 ? -10.094 6.250 -4.022 1.00 0.00 5 LEU A N 2
ATOM 1823 C CA . LEU A 1 5 ? -8.772 6.706 -3.514 1.00 0.00 5 LEU A CA 2
ATOM 1824 C C . LEU A 1 5 ? -8.945 7.385 -2.162 1.00 0.00 5 LEU A C 2
ATOM 1825 O O . LEU A 1 5 ? -9.971 7.969 -1.865 1.00 0.00 5 LEU A O 2
ATOM 1841 N N . THR A 1 6 ? -7.937 7.314 -1.338 1.00 0.00 6 THR A N 2
ATOM 1842 C CA . THR A 1 6 ? -8.014 7.950 0.004 1.00 0.00 6 THR A CA 2
ATOM 1843 C C . THR A 1 6 ? -6.643 8.507 0.385 1.00 0.00 6 THR A C 2
ATOM 1844 O O . THR A 1 6 ? -5.617 8.076 -0.108 1.00 0.00 6 THR A O 2
ATOM 1855 N N . LYS A 1 7 ? -6.628 9.467 1.261 1.00 0.00 7 LYS A N 2
ATOM 1856 C CA . LYS A 1 7 ? -5.346 10.084 1.695 1.00 0.00 7 LYS A CA 2
ATOM 1857 C C . LYS A 1 7 ? -4.877 9.465 3.010 1.00 0.00 7 LYS A C 2
ATOM 1858 O O . LYS A 1 7 ? -5.645 8.893 3.761 1.00 0.00 7 LYS A O 2
ATOM 1877 N N . ILE A 1 8 ? -3.612 9.589 3.285 1.00 0.00 8 ILE A N 2
ATOM 1878 C CA . ILE A 1 8 ? -3.050 9.026 4.540 1.00 0.00 8 ILE A CA 2
ATOM 1879 C C . ILE A 1 8 ? -3.695 9.724 5.740 1.00 0.00 8 ILE A C 2
ATOM 1880 O O . ILE A 1 8 ? -4.054 9.101 6.721 1.00 0.00 8 ILE A O 2
ATOM 1896 N N . VAL A 1 9 ? -3.844 11.016 5.665 1.00 0.00 9 VAL A N 2
ATOM 1897 C CA . VAL A 1 9 ? -4.467 11.765 6.794 1.00 0.00 9 VAL A CA 2
ATOM 1898 C C . VAL A 1 9 ? -5.911 11.287 6.982 1.00 0.00 9 VAL A C 2
ATOM 1899 O O . VAL A 1 9 ? -6.456 11.323 8.069 1.00 0.00 9 VAL A O 2
ATOM 1912 N N . ASP A 1 10 ? -6.532 10.833 5.929 1.00 0.00 10 ASP A N 2
ATOM 1913 C CA . ASP A 1 10 ? -7.936 10.344 6.039 1.00 0.00 10 ASP A CA 2
ATOM 1914 C C . ASP A 1 10 ? -7.936 8.965 6.702 1.00 0.00 10 ASP A C 2
ATOM 1915 O O . ASP A 1 10 ? -8.945 8.494 7.194 1.00 0.00 10 ASP A O 2
ATOM 1924 N N . ILE A 1 11 ? -6.806 8.309 6.720 1.00 0.00 11 ILE A N 2
ATOM 1925 C CA . ILE A 1 11 ? -6.735 6.959 7.349 1.00 0.00 11 ILE A CA 2
ATOM 1926 C C . ILE A 1 11 ? -6.463 7.103 8.847 1.00 0.00 11 ILE A C 2
ATOM 1927 O O . ILE A 1 11 ? -5.409 7.539 9.267 1.00 0.00 11 ILE A O 2
ATOM 1943 N N . VAL A 1 12 ? -7.416 6.731 9.651 1.00 0.00 12 VAL A N 2
ATOM 1944 C CA . VAL A 1 12 ? -7.248 6.826 11.128 1.00 0.00 12 VAL A CA 2
ATOM 1945 C C . VAL A 1 12 ? -8.151 5.785 11.786 1.00 0.00 12 VAL A C 2
ATOM 1946 O O . VAL A 1 12 ? -8.444 5.857 12.964 1.00 0.00 12 VAL A O 2
ATOM 1959 N N . GLU A 1 13 ? -8.602 4.815 11.024 1.00 0.00 13 GLU A N 2
ATOM 1960 C CA . GLU A 1 13 ? -9.501 3.754 11.583 1.00 0.00 13 GLU A CA 2
ATOM 1961 C C . GLU A 1 13 ? -8.932 2.369 11.265 1.00 0.00 13 GLU A C 2
ATOM 1962 O O . GLU A 1 13 ? -8.456 2.111 10.176 1.00 0.00 13 GLU A O 2
ATOM 1974 N N . ASN A 1 14 ? -8.970 1.479 12.222 1.00 0.00 14 ASN A N 2
ATOM 1975 C CA . ASN A 1 14 ? -8.426 0.113 12.013 1.00 0.00 14 ASN A CA 2
ATOM 1976 C C . ASN A 1 14 ? -9.404 -0.748 11.206 1.00 0.00 14 ASN A C 2
ATOM 1977 O O . ASN A 1 14 ? -10.604 -0.727 11.418 1.00 0.00 14 ASN A O 2
ATOM 1988 N N . GLY A 1 15 ? -8.882 -1.519 10.288 1.00 0.00 15 GLY A N 2
ATOM 1989 C CA . GLY A 1 15 ? -9.743 -2.408 9.454 1.00 0.00 15 GLY A CA 2
ATOM 1990 C C . GLY A 1 15 ? -10.406 -1.597 8.337 1.00 0.00 15 GLY A C 2
ATOM 1991 O O . GLY A 1 15 ? -11.304 -2.069 7.663 1.00 0.00 15 GLY A O 2
ATOM 1995 N N . GLN A 1 16 ? -9.981 -0.382 8.134 1.00 0.00 16 GLN A N 2
ATOM 1996 C CA . GLN A 1 16 ? -10.600 0.451 7.063 1.00 0.00 16 GLN A CA 2
ATOM 1997 C C . GLN A 1 16 ? -10.198 -0.083 5.687 1.00 0.00 16 GLN A C 2
ATOM 1998 O O . GLN A 1 16 ? -9.039 -0.333 5.409 1.00 0.00 16 GLN A O 2
ATOM 2012 N N . TRP A 1 17 ? -11.167 -0.267 4.827 1.00 0.00 17 TRP A N 2
ATOM 2013 C CA . TRP A 1 17 ? -10.887 -0.794 3.460 1.00 0.00 17 TRP A CA 2
ATOM 2014 C C . TRP A 1 17 ? -10.980 0.339 2.444 1.00 0.00 17 TRP A C 2
ATOM 2015 O O . TRP A 1 17 ? -11.935 1.091 2.422 1.00 0.00 17 TRP A O 2
ATOM 2036 N N . ALA A 1 18 ? -9.996 0.461 1.594 1.00 0.00 18 ALA A N 2
ATOM 2037 C CA . ALA A 1 18 ? -10.031 1.545 0.567 1.00 0.00 18 ALA A CA 2
ATOM 2038 C C . ALA A 1 18 ? -8.789 1.458 -0.323 1.00 0.00 18 ALA A C 2
ATOM 2039 O O . ALA A 1 18 ? -7.918 0.629 -0.123 1.00 0.00 18 ALA A O 2
ATOM 2046 N N . ASN A 1 19 ? -8.709 2.313 -1.311 1.00 0.00 19 ASN A N 2
ATOM 2047 C CA . ASN A 1 19 ? -7.537 2.307 -2.241 1.00 0.00 19 ASN A CA 2
ATOM 2048 C C . ASN A 1 19 ? -6.622 3.488 -1.919 1.00 0.00 19 ASN A C 2
ATOM 2049 O O . ASN A 1 19 ? -7.072 4.554 -1.545 1.00 0.00 19 ASN A O 2
ATOM 2060 N N . LEU A 1 20 ? -5.337 3.308 -2.065 1.00 0.00 20 LEU A N 2
ATOM 2061 C CA . LEU A 1 20 ? -4.386 4.420 -1.774 1.00 0.00 20 LEU A CA 2
ATOM 2062 C C . LEU A 1 20 ? -3.242 4.415 -2.784 1.00 0.00 20 LEU A C 2
ATOM 2063 O O . LEU A 1 20 ? -2.667 3.386 -3.087 1.00 0.00 20 LEU A O 2
ATOM 2079 N N . LYS A 1 21 ? -2.904 5.570 -3.299 1.00 0.00 21 LYS A N 2
ATOM 2080 C CA . LYS A 1 21 ? -1.788 5.673 -4.290 1.00 0.00 21 LYS A CA 2
ATOM 2081 C C . LYS A 1 21 ? -0.629 6.441 -3.663 1.00 0.00 21 LYS A C 2
ATOM 2082 O O . LYS A 1 21 ? -0.819 7.426 -2.976 1.00 0.00 21 LYS A O 2
ATOM 2101 N N . ALA A 1 22 ? 0.574 5.993 -3.887 1.00 0.00 22 ALA A N 2
ATOM 2102 C CA . ALA A 1 22 ? 1.742 6.702 -3.288 1.00 0.00 22 ALA A CA 2
ATOM 2103 C C . ALA A 1 22 ? 3.021 6.325 -4.029 1.00 0.00 22 ALA A C 2
ATOM 2104 O O . ALA A 1 22 ? 3.007 5.552 -4.968 1.00 0.00 22 ALA A O 2
ATOM 2111 N N . LYS A 1 23 ? 4.131 6.880 -3.607 1.00 0.00 23 LYS A N 2
ATOM 2112 C CA . LYS A 1 23 ? 5.438 6.588 -4.271 1.00 0.00 23 LYS A CA 2
ATOM 2113 C C . LYS A 1 23 ? 6.372 5.867 -3.303 1.00 0.00 23 LYS A C 2
ATOM 2114 O O . LYS A 1 23 ? 6.438 6.176 -2.128 1.00 0.00 23 LYS A O 2
ATOM 2133 N N . VAL A 1 24 ? 7.089 4.890 -3.795 1.00 0.00 24 VAL A N 2
ATOM 2134 C CA . VAL A 1 24 ? 8.015 4.122 -2.917 1.00 0.00 24 VAL A CA 2
ATOM 2135 C C . VAL A 1 24 ? 9.300 4.915 -2.668 1.00 0.00 24 VAL A C 2
ATOM 2136 O O . VAL A 1 24 ? 9.952 5.381 -3.585 1.00 0.00 24 VAL A O 2
ATOM 2149 N N . ILE A 1 25 ? 9.673 5.049 -1.421 1.00 0.00 25 ILE A N 2
ATOM 2150 C CA . ILE A 1 25 ? 10.923 5.784 -1.067 1.00 0.00 25 ILE A CA 2
ATOM 2151 C C . ILE A 1 25 ? 12.017 4.768 -0.741 1.00 0.00 25 ILE A C 2
ATOM 2152 O O . ILE A 1 25 ? 13.098 4.796 -1.299 1.00 0.00 25 ILE A O 2
ATOM 2168 N N . GLN A 1 26 ? 11.745 3.866 0.167 1.00 0.00 26 GLN A N 2
ATOM 2169 C CA . GLN A 1 26 ? 12.768 2.847 0.535 1.00 0.00 26 GLN A CA 2
ATOM 2170 C C . GLN A 1 26 ? 12.076 1.532 0.904 1.00 0.00 26 GLN A C 2
ATOM 2171 O O . GLN A 1 26 ? 10.971 1.509 1.426 1.00 0.00 26 GLN A O 2
ATOM 2185 N N . LEU A 1 27 ? 12.740 0.434 0.641 1.00 0.00 27 LEU A N 2
ATOM 2186 C CA . LEU A 1 27 ? 12.171 -0.907 0.966 1.00 0.00 27 LEU A CA 2
ATOM 2187 C C . LEU A 1 27 ? 13.285 -1.819 1.477 1.00 0.00 27 LEU A C 2
ATOM 2188 O O . LEU A 1 27 ? 14.371 -1.856 0.932 1.00 0.00 27 LEU A O 2
ATOM 2204 N N . TRP A 1 28 ? 13.022 -2.547 2.535 1.00 0.00 28 TRP A N 2
ATOM 2205 C CA . TRP A 1 28 ? 14.052 -3.464 3.116 1.00 0.00 28 TRP A CA 2
ATOM 2206 C C . TRP A 1 28 ? 13.518 -4.897 3.113 1.00 0.00 28 TRP A C 2
ATOM 2207 O O . TRP A 1 28 ? 12.569 -5.225 3.803 1.00 0.00 28 TRP A O 2
ATOM 2228 N N . GLU A 1 29 ? 14.128 -5.752 2.339 1.00 0.00 29 GLU A N 2
ATOM 2229 C CA . GLU A 1 29 ? 13.678 -7.171 2.273 1.00 0.00 29 GLU A CA 2
ATOM 2230 C C . GLU A 1 29 ? 13.880 -7.841 3.630 1.00 0.00 29 GLU A C 2
ATOM 2231 O O . GLU A 1 29 ? 14.797 -7.525 4.363 1.00 0.00 29 GLU A O 2
ATOM 2243 N N . ASN A 1 30 ? 13.023 -8.769 3.967 1.00 0.00 30 ASN A N 2
ATOM 2244 C CA . ASN A 1 30 ? 13.141 -9.482 5.273 1.00 0.00 30 ASN A CA 2
ATOM 2245 C C . ASN A 1 30 ? 12.987 -10.986 5.029 1.00 0.00 30 ASN A C 2
ATOM 2246 O O . ASN A 1 30 ? 13.688 -11.793 5.611 1.00 0.00 30 ASN A O 2
ATOM 2257 N N . THR A 1 31 ? 12.064 -11.358 4.173 1.00 0.00 31 THR A N 2
ATOM 2258 C CA . THR A 1 31 ? 11.828 -12.807 3.881 1.00 0.00 31 THR A CA 2
ATOM 2259 C C . THR A 1 31 ? 11.941 -13.615 5.179 1.00 0.00 31 THR A C 2
ATOM 2260 O O . THR A 1 31 ? 12.620 -14.622 5.255 1.00 0.00 31 THR A O 2
ATOM 2271 N N . HIS A 1 32 ? 11.273 -13.163 6.206 1.00 0.00 32 HIS A N 2
ATOM 2272 C CA . HIS A 1 32 ? 11.323 -13.880 7.510 1.00 0.00 32 HIS A CA 2
ATOM 2273 C C . HIS A 1 32 ? 10.731 -15.278 7.334 1.00 0.00 32 HIS A C 2
ATOM 2274 O O . HIS A 1 32 ? 11.314 -16.265 7.735 1.00 0.00 32 HIS A O 2
ATOM 2288 N N . GLU A 1 33 ? 9.579 -15.360 6.725 1.00 0.00 33 GLU A N 2
ATOM 2289 C CA . GLU A 1 33 ? 8.926 -16.686 6.507 1.00 0.00 33 GLU A CA 2
ATOM 2290 C C . GLU A 1 33 ? 7.638 -16.492 5.703 1.00 0.00 33 GLU A C 2
ATOM 2291 O O . GLU A 1 33 ? 7.376 -17.201 4.751 1.00 0.00 33 GLU A O 2
ATOM 2303 N N . SER A 1 34 ? 6.828 -15.537 6.090 1.00 0.00 34 SER A N 2
ATOM 2304 C CA . SER A 1 34 ? 5.542 -15.275 5.368 1.00 0.00 34 SER A CA 2
ATOM 2305 C C . SER A 1 34 ? 5.531 -13.831 4.868 1.00 0.00 34 SER A C 2
ATOM 2306 O O . SER A 1 34 ? 4.644 -13.423 4.141 1.00 0.00 34 SER A O 2
ATOM 2314 N N . ILE A 1 35 ? 6.512 -13.049 5.251 1.00 0.00 35 ILE A N 2
ATOM 2315 C CA . ILE A 1 35 ? 6.562 -11.621 4.802 1.00 0.00 35 ILE A CA 2
ATOM 2316 C C . ILE A 1 35 ? 7.656 -11.440 3.749 1.00 0.00 35 ILE A C 2
ATOM 2317 O O . ILE A 1 35 ? 8.802 -11.800 3.947 1.00 0.00 35 ILE A O 2
ATOM 2333 N N . SER A 1 36 ? 7.299 -10.878 2.628 1.00 0.00 36 SER A N 2
ATOM 2334 C CA . SER A 1 36 ? 8.286 -10.651 1.535 1.00 0.00 36 SER A CA 2
ATOM 2335 C C . SER A 1 36 ? 9.225 -9.507 1.915 1.00 0.00 36 SER A C 2
ATOM 2336 O O . SER A 1 36 ? 10.376 -9.710 2.257 1.00 0.00 36 SER A O 2
ATOM 2344 N N . GLN A 1 37 ? 8.741 -8.297 1.845 1.00 0.00 37 GLN A N 2
ATOM 2345 C CA . GLN A 1 37 ? 9.596 -7.124 2.185 1.00 0.00 37 GLN A CA 2
ATOM 2346 C C . GLN A 1 37 ? 8.740 -6.032 2.822 1.00 0.00 37 GLN A C 2
ATOM 2347 O O . GLN A 1 37 ? 7.524 -6.027 2.709 1.00 0.00 37 GLN A O 2
ATOM 2361 N N . VAL A 1 38 ? 9.373 -5.105 3.496 1.00 0.00 38 VAL A N 2
ATOM 2362 C CA . VAL A 1 38 ? 8.623 -3.995 4.155 1.00 0.00 38 VAL A CA 2
ATOM 2363 C C . VAL A 1 38 ? 9.279 -2.661 3.819 1.00 0.00 38 VAL A C 2
ATOM 2364 O O . VAL A 1 38 ? 10.435 -2.594 3.445 1.00 0.00 38 VAL A O 2
ATOM 2377 N N . GLY A 1 39 ? 8.539 -1.593 3.941 1.00 0.00 39 GLY A N 2
ATOM 2378 C CA . GLY A 1 39 ? 9.109 -0.258 3.621 1.00 0.00 39 GLY A CA 2
ATOM 2379 C C . GLY A 1 39 ? 8.064 0.822 3.872 1.00 0.00 39 GLY A C 2
ATOM 2380 O O . GLY A 1 39 ? 7.100 0.619 4.583 1.00 0.00 39 GLY A O 2
ATOM 2384 N N . LEU A 1 40 ? 8.255 1.978 3.291 1.00 0.00 40 LEU A N 2
ATOM 2385 C CA . LEU A 1 40 ? 7.277 3.094 3.492 1.00 0.00 40 LEU A CA 2
ATOM 2386 C C . LEU A 1 40 ? 7.054 3.845 2.185 1.00 0.00 40 LEU A C 2
ATOM 2387 O O . LEU A 1 40 ? 7.936 3.949 1.354 1.00 0.00 40 LEU A O 2
ATOM 2403 N N . LEU A 1 41 ? 5.865 4.364 1.998 1.00 0.00 41 LEU A N 2
ATOM 2404 C CA . LEU A 1 41 ? 5.545 5.107 0.746 1.00 0.00 41 LEU A CA 2
ATOM 2405 C C . LEU A 1 41 ? 5.401 6.594 1.062 1.00 0.00 41 LEU A C 2
ATOM 2406 O O . LEU A 1 41 ? 4.755 6.983 2.021 1.00 0.00 41 LEU A O 2
ATOM 2422 N N . GLY A 1 42 ? 6.006 7.423 0.258 1.00 0.00 42 GLY A N 2
ATOM 2423 C CA . GLY A 1 42 ? 5.929 8.892 0.482 1.00 0.00 42 GLY A CA 2
ATOM 2424 C C . GLY A 1 42 ? 4.634 9.449 -0.107 1.00 0.00 42 GLY A C 2
ATOM 2425 O O . GLY A 1 42 ? 3.988 8.825 -0.929 1.00 0.00 42 GLY A O 2
ATOM 2429 N N . ASP A 1 43 ? 4.261 10.630 0.308 1.00 0.00 43 ASP A N 2
ATOM 2430 C CA . ASP A 1 43 ? 3.018 11.255 -0.215 1.00 0.00 43 ASP A CA 2
ATOM 2431 C C . ASP A 1 43 ? 2.917 12.693 0.302 1.00 0.00 43 ASP A C 2
ATOM 2432 O O . ASP A 1 43 ? 3.286 12.996 1.421 1.00 0.00 43 ASP A O 2
ATOM 2441 N N . GLU A 1 44 ? 2.416 13.577 -0.515 1.00 0.00 44 GLU A N 2
ATOM 2442 C CA . GLU A 1 44 ? 2.273 15.004 -0.104 1.00 0.00 44 GLU A CA 2
ATOM 2443 C C . GLU A 1 44 ? 1.468 15.087 1.200 1.00 0.00 44 GLU A C 2
ATOM 2444 O O . GLU A 1 44 ? 1.446 16.104 1.868 1.00 0.00 44 GLU A O 2
ATOM 2456 N N . THR A 1 45 ? 0.802 14.022 1.567 1.00 0.00 45 THR A N 2
ATOM 2457 C CA . THR A 1 45 ? -0.006 14.029 2.823 1.00 0.00 45 THR A CA 2
ATOM 2458 C C . THR A 1 45 ? 0.832 13.472 3.974 1.00 0.00 45 THR A C 2
ATOM 2459 O O . THR A 1 45 ? 0.464 13.570 5.130 1.00 0.00 45 THR A O 2
ATOM 2470 N N . GLY A 1 46 ? 1.967 12.894 3.674 1.00 0.00 46 GLY A N 2
ATOM 2471 C CA . GLY A 1 46 ? 2.837 12.341 4.759 1.00 0.00 46 GLY A CA 2
ATOM 2472 C C . GLY A 1 46 ? 3.451 11.013 4.321 1.00 0.00 46 GLY A C 2
ATOM 2473 O O . GLY A 1 46 ? 3.605 10.738 3.146 1.00 0.00 46 GLY A O 2
ATOM 2477 N N . ILE A 1 47 ? 3.813 10.190 5.274 1.00 0.00 47 ILE A N 2
ATOM 2478 C CA . ILE A 1 47 ? 4.438 8.868 4.960 1.00 0.00 47 ILE A CA 2
ATOM 2479 C C . ILE A 1 47 ? 3.673 7.752 5.664 1.00 0.00 47 ILE A C 2
ATOM 2480 O O . ILE A 1 47 ? 3.101 7.942 6.719 1.00 0.00 47 ILE A O 2
ATOM 2496 N N . ILE A 1 48 ? 3.673 6.580 5.088 1.00 0.00 48 ILE A N 2
ATOM 2497 C CA . ILE A 1 48 ? 2.960 5.431 5.721 1.00 0.00 48 ILE A CA 2
ATOM 2498 C C . ILE A 1 48 ? 3.746 4.141 5.477 1.00 0.00 48 ILE A C 2
ATOM 2499 O O . ILE A 1 48 ? 4.315 3.931 4.422 1.00 0.00 48 ILE A O 2
ATOM 2515 N N . LYS A 1 49 ? 3.782 3.282 6.458 1.00 0.00 49 LYS A N 2
ATOM 2516 C CA . LYS A 1 49 ? 4.529 1.999 6.322 1.00 0.00 49 LYS A CA 2
ATOM 2517 C C . LYS A 1 49 ? 3.653 0.943 5.657 1.00 0.00 49 LYS A C 2
ATOM 2518 O O . LYS A 1 49 ? 2.439 1.007 5.700 1.00 0.00 49 LYS A O 2
ATOM 2537 N N . PHE A 1 50 ? 4.260 -0.037 5.036 1.00 0.00 50 PHE A N 2
ATOM 2538 C CA . PHE A 1 50 ? 3.464 -1.105 4.366 1.00 0.00 50 PHE A CA 2
ATOM 2539 C C . PHE A 1 50 ? 4.181 -2.448 4.504 1.00 0.00 50 PHE A C 2
ATOM 2540 O O . PHE A 1 50 ? 5.399 -2.515 4.595 1.00 0.00 50 PHE A O 2
ATOM 2557 N N . THR A 1 51 ? 3.427 -3.517 4.507 1.00 0.00 51 THR A N 2
ATOM 2558 C CA . THR A 1 51 ? 4.025 -4.879 4.620 1.00 0.00 51 THR A CA 2
ATOM 2559 C C . THR A 1 51 ? 3.399 -5.798 3.573 1.00 0.00 51 THR A C 2
ATOM 2560 O O . THR A 1 51 ? 2.192 -5.925 3.477 1.00 0.00 51 THR A O 2
ATOM 2571 N N . ILE A 1 52 ? 4.220 -6.446 2.787 1.00 0.00 52 ILE A N 2
ATOM 2572 C CA . ILE A 1 52 ? 3.693 -7.368 1.736 1.00 0.00 52 ILE A CA 2
ATOM 2573 C C . ILE A 1 52 ? 3.667 -8.800 2.269 1.00 0.00 52 ILE A C 2
ATOM 2574 O O . ILE A 1 52 ? 4.672 -9.335 2.699 1.00 0.00 52 ILE A O 2
ATOM 2590 N N . TRP A 1 53 ? 2.524 -9.430 2.230 1.00 0.00 53 TRP A N 2
ATOM 2591 C CA . TRP A 1 53 ? 2.429 -10.833 2.719 1.00 0.00 53 TRP A CA 2
ATOM 2592 C C . TRP A 1 53 ? 2.886 -11.781 1.609 1.00 0.00 53 TRP A C 2
ATOM 2593 O O . TRP A 1 53 ? 2.194 -12.002 0.633 1.00 0.00 53 TRP A O 2
ATOM 2614 N N . LYS A 1 54 ? 4.058 -12.335 1.755 1.00 0.00 54 LYS A N 2
ATOM 2615 C CA . LYS A 1 54 ? 4.592 -13.265 0.719 1.00 0.00 54 LYS A CA 2
ATOM 2616 C C . LYS A 1 54 ? 3.566 -14.365 0.434 1.00 0.00 54 LYS A C 2
ATOM 2617 O O . LYS A 1 54 ? 3.704 -15.140 -0.492 1.00 0.00 54 LYS A O 2
ATOM 2636 N N . ASN A 1 55 ? 2.537 -14.432 1.222 1.00 0.00 55 ASN A N 2
ATOM 2637 C CA . ASN A 1 55 ? 1.493 -15.470 1.005 1.00 0.00 55 ASN A CA 2
ATOM 2638 C C . ASN A 1 55 ? 0.829 -15.239 -0.356 1.00 0.00 55 ASN A C 2
ATOM 2639 O O . ASN A 1 55 ? 0.528 -16.165 -1.084 1.00 0.00 55 ASN A O 2
ATOM 2650 N N . ALA A 1 56 ? 0.605 -14.003 -0.705 1.00 0.00 56 ALA A N 2
ATOM 2651 C CA . ALA A 1 56 ? -0.031 -13.691 -2.019 1.00 0.00 56 ALA A CA 2
ATOM 2652 C C . ALA A 1 56 ? 1.007 -13.866 -3.138 1.00 0.00 56 ALA A C 2
ATOM 2653 O O . ALA A 1 56 ? 0.683 -13.877 -4.313 1.00 0.00 56 ALA A O 2
ATOM 2660 N N . GLU A 1 57 ? 2.253 -14.001 -2.770 1.00 0.00 57 GLU A N 2
ATOM 2661 C CA . GLU A 1 57 ? 3.339 -14.173 -3.782 1.00 0.00 57 GLU A CA 2
ATOM 2662 C C . GLU A 1 57 ? 3.268 -13.040 -4.809 1.00 0.00 57 GLU A C 2
ATOM 2663 O O . GLU A 1 57 ? 3.170 -13.258 -6.002 1.00 0.00 57 GLU A O 2
ATOM 2675 N N . LEU A 1 58 ? 3.321 -11.821 -4.339 1.00 0.00 58 LEU A N 2
ATOM 2676 C CA . LEU A 1 58 ? 3.258 -10.651 -5.261 1.00 0.00 58 LEU A CA 2
ATOM 2677 C C . LEU A 1 58 ? 4.680 -10.238 -5.666 1.00 0.00 58 LEU A C 2
ATOM 2678 O O . LEU A 1 58 ? 5.621 -10.436 -4.923 1.00 0.00 58 LEU A O 2
ATOM 2694 N N . PRO A 1 59 ? 4.833 -9.660 -6.832 1.00 0.00 59 PRO A N 2
ATOM 2695 C CA . PRO A 1 59 ? 6.163 -9.205 -7.333 1.00 0.00 59 PRO A CA 2
ATOM 2696 C C . PRO A 1 59 ? 6.741 -8.055 -6.498 1.00 0.00 59 PRO A C 2
ATOM 2697 O O . PRO A 1 59 ? 6.025 -7.276 -5.896 1.00 0.00 59 PRO A O 2
ATOM 2708 N N . LEU A 1 60 ? 8.040 -7.960 -6.454 1.00 0.00 60 LEU A N 2
ATOM 2709 C CA . LEU A 1 60 ? 8.692 -6.886 -5.657 1.00 0.00 60 LEU A CA 2
ATOM 2710 C C . LEU A 1 60 ? 8.439 -5.516 -6.294 1.00 0.00 60 LEU A C 2
ATOM 2711 O O . LEU A 1 60 ? 8.514 -5.343 -7.495 1.00 0.00 60 LEU A O 2
ATOM 2727 N N . LEU A 1 61 ? 8.143 -4.543 -5.476 1.00 0.00 61 LEU A N 2
ATOM 2728 C CA . LEU A 1 61 ? 7.880 -3.169 -5.990 1.00 0.00 61 LEU A CA 2
ATOM 2729 C C . LEU A 1 61 ? 9.205 -2.467 -6.299 1.00 0.00 61 LEU A C 2
ATOM 2730 O O . LEU A 1 61 ? 10.191 -2.629 -5.604 1.00 0.00 61 LEU A O 2
ATOM 2746 N N . GLU A 1 62 ? 9.229 -1.688 -7.346 1.00 0.00 62 GLU A N 2
ATOM 2747 C CA . GLU A 1 62 ? 10.480 -0.973 -7.725 1.00 0.00 62 GLU A CA 2
ATOM 2748 C C . GLU A 1 62 ? 10.586 0.348 -6.959 1.00 0.00 62 GLU A C 2
ATOM 2749 O O . GLU A 1 62 ? 9.619 1.066 -6.779 1.00 0.00 62 GLU A O 2
ATOM 2761 N N . GLN A 1 63 ? 11.767 0.657 -6.501 1.00 0.00 63 GLN A N 2
ATOM 2762 C CA . GLN A 1 63 ? 11.986 1.911 -5.729 1.00 0.00 63 GLN A CA 2
ATOM 2763 C C . GLN A 1 63 ? 11.979 3.137 -6.645 1.00 0.00 63 GLN A C 2
ATOM 2764 O O . GLN A 1 63 ? 12.573 3.148 -7.706 1.00 0.00 63 GLN A O 2
ATOM 2778 N N . GLY A 1 64 ? 11.322 4.182 -6.216 1.00 0.00 64 GLY A N 2
ATOM 2779 C CA . GLY A 1 64 ? 11.275 5.432 -7.024 1.00 0.00 64 GLY A CA 2
ATOM 2780 C C . GLY A 1 64 ? 10.165 5.339 -8.068 1.00 0.00 64 GLY A C 2
ATOM 2781 O O . GLY A 1 64 ? 10.177 6.042 -9.061 1.00 0.00 64 GLY A O 2
ATOM 2785 N N . GLU A 1 65 ? 9.205 4.474 -7.856 1.00 0.00 65 GLU A N 2
ATOM 2786 C CA . GLU A 1 65 ? 8.084 4.325 -8.838 1.00 0.00 65 GLU A CA 2
ATOM 2787 C C . GLU A 1 65 ? 6.736 4.425 -8.119 1.00 0.00 65 GLU A C 2
ATOM 2788 O O . GLU A 1 65 ? 6.580 4.010 -6.982 1.00 0.00 65 GLU A O 2
ATOM 2800 N N . SER A 1 66 ? 5.766 4.994 -8.788 1.00 0.00 66 SER A N 2
ATOM 2801 C CA . SER A 1 66 ? 4.414 5.154 -8.188 1.00 0.00 66 SER A CA 2
ATOM 2802 C C . SER A 1 66 ? 3.607 3.869 -8.357 1.00 0.00 66 SER A C 2
ATOM 2803 O O . SER A 1 66 ? 3.711 3.175 -9.353 1.00 0.00 66 SER A O 2
ATOM 2811 N N . TYR A 1 67 ? 2.793 3.554 -7.384 1.00 0.00 67 TYR A N 2
ATOM 2812 C CA . TYR A 1 67 ? 1.960 2.320 -7.463 1.00 0.00 67 TYR A CA 2
ATOM 2813 C C . TYR A 1 67 ? 0.555 2.610 -6.956 1.00 0.00 67 TYR A C 2
ATOM 2814 O O . TYR A 1 67 ? 0.341 3.438 -6.079 1.00 0.00 67 TYR A O 2
ATOM 2832 N N . LEU A 1 68 ? -0.406 1.910 -7.503 1.00 0.00 68 LEU A N 2
ATOM 2833 C CA . LEU A 1 68 ? -1.823 2.086 -7.085 1.00 0.00 68 LEU A CA 2
ATOM 2834 C C . LEU A 1 68 ? -2.240 0.876 -6.259 1.00 0.00 68 LEU A C 2
ATOM 2835 O O . LEU A 1 68 ? -2.168 -0.257 -6.712 1.00 0.00 68 LEU A O 2
ATOM 2851 N N . LEU A 1 69 ? -2.678 1.115 -5.049 1.00 0.00 69 LEU A N 2
ATOM 2852 C CA . LEU A 1 69 ? -3.116 0.006 -4.155 1.00 0.00 69 LEU A CA 2
ATOM 2853 C C . LEU A 1 69 ? -4.639 -0.056 -4.163 1.00 0.00 69 LEU A C 2
ATOM 2854 O O . LEU A 1 69 ? -5.311 0.947 -3.999 1.00 0.00 69 LEU A O 2
ATOM 2870 N N . ARG A 1 70 ? -5.189 -1.225 -4.375 1.00 0.00 70 ARG A N 2
ATOM 2871 C CA . ARG A 1 70 ? -6.678 -1.367 -4.424 1.00 0.00 70 ARG A CA 2
ATOM 2872 C C . ARG A 1 70 ? -7.152 -2.435 -3.437 1.00 0.00 70 ARG A C 2
ATOM 2873 O O . ARG A 1 70 ? -6.526 -3.464 -3.253 1.00 0.00 70 ARG A O 2
ATOM 2894 N N . SER A 1 71 ? -8.277 -2.180 -2.824 1.00 0.00 71 SER A N 2
ATOM 2895 C CA . SER A 1 71 ? -8.875 -3.136 -1.848 1.00 0.00 71 SER A CA 2
ATOM 2896 C C . SER A 1 71 ? -7.848 -3.562 -0.797 1.00 0.00 71 SER A C 2
ATOM 2897 O O . SER A 1 71 ? -7.562 -4.734 -0.634 1.00 0.00 71 SER A O 2
ATOM 2905 N N . VAL A 1 72 ? -7.309 -2.618 -0.062 1.00 0.00 72 VAL A N 2
ATOM 2906 C CA . VAL A 1 72 ? -6.313 -2.952 1.007 1.00 0.00 72 VAL A CA 2
ATOM 2907 C C . VAL A 1 72 ? -6.922 -2.679 2.378 1.00 0.00 72 VAL A C 2
ATOM 2908 O O . VAL A 1 72 ? -7.891 -1.950 2.507 1.00 0.00 72 VAL A O 2
ATOM 2921 N N . VAL A 1 73 ? -6.352 -3.271 3.403 1.00 0.00 73 VAL A N 2
ATOM 2922 C CA . VAL A 1 73 ? -6.872 -3.085 4.792 1.00 0.00 73 VAL A CA 2
ATOM 2923 C C . VAL A 1 73 ? -5.795 -2.435 5.660 1.00 0.00 73 VAL A C 2
ATOM 2924 O O . VAL A 1 73 ? -4.639 -2.815 5.637 1.00 0.00 73 VAL A O 2
ATOM 2937 N N . VAL A 1 74 ? -6.175 -1.443 6.424 1.00 0.00 74 VAL A N 2
ATOM 2938 C CA . VAL A 1 74 ? -5.193 -0.741 7.296 1.00 0.00 74 VAL A CA 2
ATOM 2939 C C . VAL A 1 74 ? -5.070 -1.475 8.630 1.00 0.00 74 VAL A C 2
ATOM 2940 O O . VAL A 1 74 ? -5.997 -1.535 9.418 1.00 0.00 74 VAL A O 2
ATOM 2953 N N . GLY A 1 75 ? -3.919 -2.041 8.883 1.00 0.00 75 GLY A N 2
ATOM 2954 C CA . GLY A 1 75 ? -3.697 -2.789 10.153 1.00 0.00 75 GLY A CA 2
ATOM 2955 C C . GLY A 1 75 ? -3.149 -1.850 11.227 1.00 0.00 75 GLY A C 2
ATOM 2956 O O . GLY A 1 75 ? -2.373 -0.955 10.957 1.00 0.00 75 GLY A O 2
ATOM 2960 N N . GLU A 1 76 ? -3.555 -2.059 12.447 1.00 0.00 76 GLU A N 2
ATOM 2961 C CA . GLU A 1 76 ? -3.081 -1.195 13.563 1.00 0.00 76 GLU A CA 2
ATOM 2962 C C . GLU A 1 76 ? -1.570 -1.333 13.735 1.00 0.00 76 GLU A C 2
ATOM 2963 O O . GLU A 1 76 ? -1.032 -2.424 13.773 1.00 0.00 76 GLU A O 2
ATOM 2975 N N . TYR A 1 77 ? -0.876 -0.226 13.838 1.00 0.00 77 TYR A N 2
ATOM 2976 C CA . TYR A 1 77 ? 0.601 -0.279 14.009 1.00 0.00 77 TYR A CA 2
ATOM 2977 C C . TYR A 1 77 ? 1.016 0.747 15.062 1.00 0.00 77 TYR A C 2
ATOM 2978 O O . TYR A 1 77 ? 1.176 1.917 14.777 1.00 0.00 77 TYR A O 2
ATOM 2996 N N . ASN A 1 78 ? 1.181 0.302 16.278 1.00 0.00 78 ASN A N 2
ATOM 2997 C CA . ASN A 1 78 ? 1.584 1.215 17.390 1.00 0.00 78 ASN A CA 2
ATOM 2998 C C . ASN A 1 78 ? 0.800 2.532 17.328 1.00 0.00 78 ASN A C 2
ATOM 2999 O O . ASN A 1 78 ? -0.376 2.560 17.022 1.00 0.00 78 ASN A O 2
ATOM 3010 N N . ASP A 1 79 ? 1.450 3.621 17.630 1.00 0.00 79 ASP A N 2
ATOM 3011 C CA . ASP A 1 79 ? 0.766 4.940 17.604 1.00 0.00 79 ASP A CA 2
ATOM 3012 C C . ASP A 1 79 ? 0.531 5.353 16.151 1.00 0.00 79 ASP A C 2
ATOM 3013 O O . ASP A 1 79 ? -0.044 6.388 15.870 1.00 0.00 79 ASP A O 2
ATOM 3022 N N . ARG A 1 80 ? 0.991 4.550 15.227 1.00 0.00 80 ARG A N 2
ATOM 3023 C CA . ARG A 1 80 ? 0.827 4.871 13.776 1.00 0.00 80 ARG A CA 2
ATOM 3024 C C . ARG A 1 80 ? -0.064 3.831 13.103 1.00 0.00 80 ARG A C 2
ATOM 3025 O O . ARG A 1 80 ? -0.668 2.985 13.742 1.00 0.00 80 ARG A O 2
ATOM 3046 N N . PHE A 1 81 ? -0.155 3.905 11.800 1.00 0.00 81 PHE A N 2
ATOM 3047 C CA . PHE A 1 81 ? -1.011 2.952 11.035 1.00 0.00 81 PHE A CA 2
ATOM 3048 C C . PHE A 1 81 ? -0.198 2.308 9.916 1.00 0.00 81 PHE A C 2
ATOM 3049 O O . PHE A 1 81 ? 0.790 2.847 9.456 1.00 0.00 81 PHE A O 2
ATOM 3066 N N . GLN A 1 82 ? -0.607 1.146 9.482 1.00 0.00 82 GLN A N 2
ATOM 3067 C CA . GLN A 1 82 ? 0.135 0.442 8.396 1.00 0.00 82 GLN A CA 2
ATOM 3068 C C . GLN A 1 82 ? -0.856 -0.203 7.428 1.00 0.00 82 GLN A C 2
ATOM 3069 O O . GLN A 1 82 ? -1.955 -0.572 7.797 1.00 0.00 82 GLN A O 2
ATOM 3083 N N . VAL A 1 83 ? -0.460 -0.352 6.188 1.00 0.00 83 VAL A N 2
ATOM 3084 C CA . VAL A 1 83 ? -1.346 -0.987 5.165 1.00 0.00 83 VAL A CA 2
ATOM 3085 C C . VAL A 1 83 ? -0.792 -2.363 4.811 1.00 0.00 83 VAL A C 2
ATOM 3086 O O . VAL A 1 83 ? 0.388 -2.531 4.570 1.00 0.00 83 VAL A O 2
ATOM 3099 N N . GLN A 1 84 ? -1.643 -3.358 4.799 1.00 0.00 84 GLN A N 2
ATOM 3100 C CA . GLN A 1 84 ? -1.193 -4.749 4.487 1.00 0.00 84 GLN A CA 2
ATOM 3101 C C . GLN A 1 84 ? -1.644 -5.146 3.084 1.00 0.00 84 GLN A C 2
ATOM 3102 O O . GLN A 1 84 ? -2.807 -5.062 2.737 1.00 0.00 84 GLN A O 2
ATOM 3116 N N . VAL A 1 85 ? -0.719 -5.593 2.277 1.00 0.00 85 VAL A N 2
ATOM 3117 C CA . VAL A 1 85 ? -1.061 -6.022 0.890 1.00 0.00 85 VAL A CA 2
ATOM 3118 C C . VAL A 1 85 ? -1.271 -7.534 0.876 1.00 0.00 85 VAL A C 2
ATOM 3119 O O . VAL A 1 85 ? -0.484 -8.290 1.425 1.00 0.00 85 VAL A O 2
ATOM 3132 N N . ASN A 1 86 ? -2.336 -7.980 0.263 1.00 0.00 86 ASN A N 2
ATOM 3133 C CA . ASN A 1 86 ? -2.627 -9.443 0.217 1.00 0.00 86 ASN A CA 2
ATOM 3134 C C . ASN A 1 86 ? -3.143 -9.840 -1.168 1.00 0.00 86 ASN A C 2
ATOM 3135 O O . ASN A 1 86 ? -3.246 -9.032 -2.071 1.00 0.00 86 ASN A O 2
ATOM 3146 N N . LYS A 1 87 ? -3.470 -11.092 -1.325 1.00 0.00 87 LYS A N 2
ATOM 3147 C CA . LYS A 1 87 ? -3.986 -11.596 -2.631 1.00 0.00 87 LYS A CA 2
ATOM 3148 C C . LYS A 1 87 ? -5.228 -10.802 -3.047 1.00 0.00 87 LYS A C 2
ATOM 3149 O O . LYS A 1 87 ? -5.412 -10.470 -4.203 1.00 0.00 87 LYS A O 2
ATOM 3168 N N . ASN A 1 88 ? -6.078 -10.500 -2.116 1.00 0.00 88 ASN A N 2
ATOM 3169 C CA . ASN A 1 88 ? -7.312 -9.732 -2.444 1.00 0.00 88 ASN A CA 2
ATOM 3170 C C . ASN A 1 88 ? -6.936 -8.368 -3.034 1.00 0.00 88 ASN A C 2
ATOM 3171 O O . ASN A 1 88 ? -7.587 -7.867 -3.932 1.00 0.00 88 ASN A O 2
ATOM 3182 N N . SER A 1 89 ? -5.904 -7.754 -2.530 1.00 0.00 89 SER A N 2
ATOM 3183 C CA . SER A 1 89 ? -5.509 -6.416 -3.056 1.00 0.00 89 SER A CA 2
ATOM 3184 C C . SER A 1 89 ? -4.821 -6.547 -4.413 1.00 0.00 89 SER A C 2
ATOM 3185 O O . SER A 1 89 ? -4.361 -7.605 -4.799 1.00 0.00 89 SER A O 2
ATOM 3193 N N . SER A 1 90 ? -4.749 -5.460 -5.138 1.00 0.00 90 SER A N 2
ATOM 3194 C CA . SER A 1 90 ? -4.090 -5.474 -6.481 1.00 0.00 90 SER A CA 2
ATOM 3195 C C . SER A 1 90 ? -3.118 -4.302 -6.573 1.00 0.00 90 SER A C 2
ATOM 3196 O O . SER A 1 90 ? -3.314 -3.270 -5.959 1.00 0.00 90 SER A O 2
ATOM 3204 N N . ILE A 1 91 ? -2.063 -4.459 -7.331 1.00 0.00 91 ILE A N 2
ATOM 3205 C CA . ILE A 1 91 ? -1.053 -3.365 -7.474 1.00 0.00 91 ILE A CA 2
ATOM 3206 C C . ILE A 1 91 ? -0.803 -3.087 -8.951 1.00 0.00 91 ILE A C 2
ATOM 3207 O O . ILE A 1 91 ? -0.605 -3.991 -9.739 1.00 0.00 91 ILE A O 2
ATOM 3223 N N . GLU A 1 92 ? -0.824 -1.831 -9.334 1.00 0.00 92 GLU A N 2
ATOM 3224 C CA . GLU A 1 92 ? -0.597 -1.472 -10.773 1.00 0.00 92 GLU A CA 2
ATOM 3225 C C . GLU A 1 92 ? 0.554 -0.466 -10.874 1.00 0.00 92 GLU A C 2
ATOM 3226 O O . GLU A 1 92 ? 0.602 0.518 -10.161 1.00 0.00 92 GLU A O 2
ATOM 3238 N N . LYS A 1 93 ? 1.485 -0.713 -11.759 1.00 0.00 93 LYS A N 2
ATOM 3239 C CA . LYS A 1 93 ? 2.641 0.213 -11.918 1.00 0.00 93 LYS A CA 2
ATOM 3240 C C . LYS A 1 93 ? 2.240 1.387 -12.809 1.00 0.00 93 LYS A C 2
ATOM 3241 O O . LYS A 1 93 ? 1.892 1.218 -13.961 1.00 0.00 93 LYS A O 2
ATOM 3260 N N . LEU A 1 94 ? 2.288 2.580 -12.273 1.00 0.00 94 LEU A N 2
ATOM 3261 C CA . LEU A 1 94 ? 1.908 3.790 -13.065 1.00 0.00 94 LEU A CA 2
ATOM 3262 C C . LEU A 1 94 ? 3.153 4.643 -13.322 1.00 0.00 94 LEU A C 2
ATOM 3263 O O . LEU A 1 94 ? 3.907 4.952 -12.421 1.00 0.00 94 LEU A O 2
ATOM 3279 N N . SER A 1 95 ? 3.365 5.033 -14.549 1.00 0.00 95 SER A N 2
ATOM 3280 C CA . SER A 1 95 ? 4.547 5.878 -14.879 1.00 0.00 95 SER A CA 2
ATOM 3281 C C . SER A 1 95 ? 4.258 7.315 -14.443 1.00 0.00 95 SER A C 2
ATOM 3282 O O . SER A 1 95 ? 4.746 8.267 -15.023 1.00 0.00 95 SER A O 2
ATOM 3290 N N . GLU A 1 96 ? 3.457 7.472 -13.420 1.00 0.00 96 GLU A N 2
ATOM 3291 C CA . GLU A 1 96 ? 3.106 8.834 -12.918 1.00 0.00 96 GLU A CA 2
ATOM 3292 C C . GLU A 1 96 ? 3.746 9.041 -11.534 1.00 0.00 96 GLU A C 2
ATOM 3293 O O . GLU A 1 96 ? 3.171 8.670 -10.530 1.00 0.00 96 GLU A O 2
ATOM 3305 N N . PRO A 1 97 ? 4.934 9.606 -11.469 1.00 0.00 97 PRO A N 2
ATOM 3306 C CA . PRO A 1 97 ? 5.639 9.828 -10.174 1.00 0.00 97 PRO A CA 2
ATOM 3307 C C . PRO A 1 97 ? 5.043 10.996 -9.383 1.00 0.00 97 PRO A C 2
ATOM 3308 O O . PRO A 1 97 ? 4.498 11.929 -9.941 1.00 0.00 97 PRO A O 2
ATOM 3319 N N . ILE A 1 98 ? 5.141 10.942 -8.082 1.00 0.00 98 ILE A N 2
ATOM 3320 C CA . ILE A 1 98 ? 4.580 12.036 -7.235 1.00 0.00 98 ILE A CA 2
ATOM 3321 C C . ILE A 1 98 ? 5.714 12.949 -6.762 1.00 0.00 98 ILE A C 2
ATOM 3322 O O . ILE A 1 98 ? 6.699 12.508 -6.202 1.00 0.00 98 ILE A O 2
ATOM 3338 N N . GLU A 1 99 ? 5.573 14.227 -6.995 1.00 0.00 99 GLU A N 2
ATOM 3339 C CA . GLU A 1 99 ? 6.624 15.200 -6.577 1.00 0.00 99 GLU A CA 2
ATOM 3340 C C . GLU A 1 99 ? 6.369 15.659 -5.142 1.00 0.00 99 GLU A C 2
ATOM 3341 O O . GLU A 1 99 ? 5.375 16.295 -4.846 1.00 0.00 99 GLU A O 2
ATOM 3353 N N . VAL A 1 100 ? 7.269 15.338 -4.250 1.00 0.00 100 VAL A N 2
ATOM 3354 C CA . VAL A 1 100 ? 7.118 15.743 -2.818 1.00 0.00 100 VAL A CA 2
ATOM 3355 C C . VAL A 1 100 ? 8.149 16.830 -2.490 1.00 0.00 100 VAL A C 2
ATOM 3356 O O . VAL A 1 100 ? 7.862 17.795 -1.807 1.00 0.00 100 VAL A O 2
ATOM 3369 N N . GLY A 1 101 ? 9.354 16.671 -2.970 1.00 0.00 101 GLY A N 2
ATOM 3370 C CA . GLY A 1 101 ? 10.425 17.682 -2.696 1.00 0.00 101 GLY A CA 2
ATOM 3371 C C . GLY A 1 101 ? 10.133 18.991 -3.440 1.00 0.00 101 GLY A C 2
ATOM 3372 O O . GLY A 1 101 ? 10.412 20.072 -2.956 1.00 0.00 101 GLY A O 2
ATOM 3376 N N . LEU A 1 102 ? 9.584 18.901 -4.618 1.00 0.00 102 LEU A N 2
ATOM 3377 C CA . LEU A 1 102 ? 9.282 20.136 -5.401 1.00 0.00 102 LEU A CA 2
ATOM 3378 C C . LEU A 1 102 ? 7.946 20.713 -4.924 1.00 0.00 102 LEU A C 2
ATOM 3379 O O . LEU A 1 102 ? 7.481 21.728 -5.408 1.00 0.00 102 LEU A O 2
ATOM 3395 N N . GLU A 1 103 ? 7.323 20.068 -3.976 1.00 0.00 103 GLU A N 2
ATOM 3396 C CA . GLU A 1 103 ? 6.015 20.568 -3.465 1.00 0.00 103 GLU A CA 2
ATOM 3397 C C . GLU A 1 103 ? 6.161 22.008 -2.965 1.00 0.00 103 GLU A C 2
ATOM 3398 O O . GLU A 1 103 ? 7.042 22.330 -2.190 1.00 0.00 103 GLU A O 2
ATOM 3410 N N . HIS A 1 104 ? 5.291 22.875 -3.407 1.00 0.00 104 HIS A N 2
ATOM 3411 C CA . HIS A 1 104 ? 5.348 24.301 -2.975 1.00 0.00 104 HIS A CA 2
ATOM 3412 C C . HIS A 1 104 ? 4.528 24.491 -1.695 1.00 0.00 104 HIS A C 2
ATOM 3413 O O . HIS A 1 104 ? 5.053 24.503 -0.598 1.00 0.00 104 HIS A O 2
ATOM 3427 N N . HIS A 1 105 ? 3.236 24.650 -1.828 1.00 0.00 105 HIS A N 2
ATOM 3428 C CA . HIS A 1 105 ? 2.376 24.851 -0.625 1.00 0.00 105 HIS A CA 2
ATOM 3429 C C . HIS A 1 105 ? 0.988 24.251 -0.863 1.00 0.00 105 HIS A C 2
ATOM 3430 O O . HIS A 1 105 ? 0.489 24.223 -1.971 1.00 0.00 105 HIS A O 2
ATOM 3444 N N . HIS A 1 106 ? 0.367 23.764 0.176 1.00 0.00 106 HIS A N 2
ATOM 3445 C CA . HIS A 1 106 ? -0.982 23.150 0.029 1.00 0.00 106 HIS A CA 2
ATOM 3446 C C . HIS A 1 106 ? -2.041 24.219 -0.256 1.00 0.00 106 HIS A C 2
ATOM 3447 O O . HIS A 1 106 ? -2.096 25.253 0.382 1.00 0.00 106 HIS A O 2
ATOM 3461 N N . HIS A 1 107 ? -2.892 23.961 -1.215 1.00 0.00 107 HIS A N 2
ATOM 3462 C CA . HIS A 1 107 ? -3.965 24.938 -1.561 1.00 0.00 107 HIS A CA 2
ATOM 3463 C C . HIS A 1 107 ? -5.222 24.185 -2.006 1.00 0.00 107 HIS A C 2
ATOM 3464 O O . HIS A 1 107 ? -5.154 23.165 -2.664 1.00 0.00 107 HIS A O 2
ATOM 3478 N N . HIS A 1 108 ? -6.371 24.686 -1.639 1.00 0.00 108 HIS A N 2
ATOM 3479 C CA . HIS A 1 108 ? -7.648 24.016 -2.016 1.00 0.00 108 HIS A CA 2
ATOM 3480 C C . HIS A 1 108 ? -7.909 24.165 -3.519 1.00 0.00 108 HIS A C 2
ATOM 3481 O O . HIS A 1 108 ? -7.688 25.208 -4.105 1.00 0.00 108 HIS A O 2
ATOM 3495 N N . HIS A 1 109 ? -8.382 23.120 -4.142 1.00 0.00 109 HIS A N 2
ATOM 3496 C CA . HIS A 1 109 ? -8.666 23.175 -5.602 1.00 0.00 109 HIS A CA 2
ATOM 3497 C C . HIS A 1 109 ? -9.471 21.938 -6.000 1.00 0.00 109 HIS A C 2
ATOM 3498 O O . HIS A 1 109 ? -9.517 21.636 -7.182 1.00 0.00 109 HIS A O 2
ATOM 3513 N N . MET A 1 1 ? -17.850 4.244 -10.657 1.00 0.00 1 MET A N 3
ATOM 3514 C CA . MET A 1 1 ? -17.417 5.261 -11.654 1.00 0.00 1 MET A CA 3
ATOM 3515 C C . MET A 1 1 ? -15.941 5.566 -11.424 1.00 0.00 1 MET A C 3
ATOM 3516 O O . MET A 1 1 ? -15.235 6.003 -12.310 1.00 0.00 1 MET A O 3
ATOM 3532 N N . GLU A 1 2 ? -15.465 5.322 -10.236 1.00 0.00 2 GLU A N 3
ATOM 3533 C CA . GLU A 1 2 ? -14.031 5.580 -9.941 1.00 0.00 2 GLU A CA 3
ATOM 3534 C C . GLU A 1 2 ? -13.646 4.833 -8.655 1.00 0.00 2 GLU A C 3
ATOM 3535 O O . GLU A 1 2 ? -14.481 4.577 -7.809 1.00 0.00 2 GLU A O 3
ATOM 3547 N N . PRO A 1 3 ? -12.391 4.486 -8.509 1.00 0.00 3 PRO A N 3
ATOM 3548 C CA . PRO A 1 3 ? -11.888 3.758 -7.304 1.00 0.00 3 PRO A CA 3
ATOM 3549 C C . PRO A 1 3 ? -11.994 4.597 -6.022 1.00 0.00 3 PRO A C 3
ATOM 3550 O O . PRO A 1 3 ? -11.802 5.799 -6.030 1.00 0.00 3 PRO A O 3
ATOM 3561 N N . GLN A 1 4 ? -12.286 3.968 -4.918 1.00 0.00 4 GLN A N 3
ATOM 3562 C CA . GLN A 1 4 ? -12.391 4.721 -3.642 1.00 0.00 4 GLN A CA 3
ATOM 3563 C C . GLN A 1 4 ? -10.982 5.043 -3.145 1.00 0.00 4 GLN A C 3
ATOM 3564 O O . GLN A 1 4 ? -10.357 4.262 -2.453 1.00 0.00 4 GLN A O 3
ATOM 3578 N N . LEU A 1 5 ? -10.472 6.187 -3.515 1.00 0.00 5 LEU A N 3
ATOM 3579 C CA . LEU A 1 5 ? -9.096 6.572 -3.093 1.00 0.00 5 LEU A CA 3
ATOM 3580 C C . LEU A 1 5 ? -9.146 7.220 -1.714 1.00 0.00 5 LEU A C 3
ATOM 3581 O O . LEU A 1 5 ? -9.946 8.099 -1.459 1.00 0.00 5 LEU A O 3
ATOM 3597 N N . THR A 1 6 ? -8.289 6.790 -0.823 1.00 0.00 6 THR A N 3
ATOM 3598 C CA . THR A 1 6 ? -8.257 7.364 0.554 1.00 0.00 6 THR A CA 3
ATOM 3599 C C . THR A 1 6 ? -6.851 7.892 0.843 1.00 0.00 6 THR A C 3
ATOM 3600 O O . THR A 1 6 ? -5.862 7.227 0.609 1.00 0.00 6 THR A O 3
ATOM 3611 N N . LYS A 1 7 ? -6.762 9.096 1.327 1.00 0.00 7 LYS A N 3
ATOM 3612 C CA . LYS A 1 7 ? -5.435 9.701 1.609 1.00 0.00 7 LYS A CA 3
ATOM 3613 C C . LYS A 1 7 ? -4.894 9.197 2.948 1.00 0.00 7 LYS A C 3
ATOM 3614 O O . LYS A 1 7 ? -5.631 8.771 3.814 1.00 0.00 7 LYS A O 3
ATOM 3633 N N . ILE A 1 8 ? -3.600 9.246 3.117 1.00 0.00 8 ILE A N 3
ATOM 3634 C CA . ILE A 1 8 ? -2.985 8.772 4.388 1.00 0.00 8 ILE A CA 3
ATOM 3635 C C . ILE A 1 8 ? -3.483 9.642 5.546 1.00 0.00 8 ILE A C 3
ATOM 3636 O O . ILE A 1 8 ? -3.814 9.153 6.609 1.00 0.00 8 ILE A O 3
ATOM 3652 N N . VAL A 1 9 ? -3.531 10.928 5.348 1.00 0.00 9 VAL A N 3
ATOM 3653 C CA . VAL A 1 9 ? -3.999 11.840 6.429 1.00 0.00 9 VAL A CA 3
ATOM 3654 C C . VAL A 1 9 ? -5.484 11.584 6.711 1.00 0.00 9 VAL A C 3
ATOM 3655 O O . VAL A 1 9 ? -5.982 11.875 7.781 1.00 0.00 9 VAL A O 3
ATOM 3668 N N . ASP A 1 10 ? -6.194 11.047 5.758 1.00 0.00 10 ASP A N 3
ATOM 3669 C CA . ASP A 1 10 ? -7.644 10.778 5.969 1.00 0.00 10 ASP A CA 3
ATOM 3670 C C . ASP A 1 10 ? -7.822 9.507 6.801 1.00 0.00 10 ASP A C 3
ATOM 3671 O O . ASP A 1 10 ? -8.922 9.142 7.166 1.00 0.00 10 ASP A O 3
ATOM 3680 N N . ILE A 1 11 ? -6.753 8.820 7.101 1.00 0.00 11 ILE A N 3
ATOM 3681 C CA . ILE A 1 11 ? -6.880 7.568 7.903 1.00 0.00 11 ILE A CA 3
ATOM 3682 C C . ILE A 1 11 ? -7.002 7.907 9.391 1.00 0.00 11 ILE A C 3
ATOM 3683 O O . ILE A 1 11 ? -6.137 8.530 9.974 1.00 0.00 11 ILE A O 3
ATOM 3699 N N . VAL A 1 12 ? -8.072 7.481 10.010 1.00 0.00 12 VAL A N 3
ATOM 3700 C CA . VAL A 1 12 ? -8.268 7.748 11.465 1.00 0.00 12 VAL A CA 3
ATOM 3701 C C . VAL A 1 12 ? -9.015 6.567 12.087 1.00 0.00 12 VAL A C 3
ATOM 3702 O O . VAL A 1 12 ? -9.456 6.631 13.217 1.00 0.00 12 VAL A O 3
ATOM 3715 N N . GLU A 1 13 ? -9.164 5.485 11.355 1.00 0.00 13 GLU A N 3
ATOM 3716 C CA . GLU A 1 13 ? -9.890 4.295 11.903 1.00 0.00 13 GLU A CA 3
ATOM 3717 C C . GLU A 1 13 ? -9.123 3.018 11.558 1.00 0.00 13 GLU A C 3
ATOM 3718 O O . GLU A 1 13 ? -8.703 2.812 10.437 1.00 0.00 13 GLU A O 3
ATOM 3730 N N . ASN A 1 14 ? -8.937 2.157 12.522 1.00 0.00 14 ASN A N 3
ATOM 3731 C CA . ASN A 1 14 ? -8.200 0.895 12.273 1.00 0.00 14 ASN A CA 3
ATOM 3732 C C . ASN A 1 14 ? -9.131 -0.156 11.660 1.00 0.00 14 ASN A C 3
ATOM 3733 O O . ASN A 1 14 ? -10.285 -0.275 12.025 1.00 0.00 14 ASN A O 3
ATOM 3744 N N . GLY A 1 15 ? -8.622 -0.931 10.739 1.00 0.00 15 GLY A N 3
ATOM 3745 C CA . GLY A 1 15 ? -9.448 -1.993 10.099 1.00 0.00 15 GLY A CA 3
ATOM 3746 C C . GLY A 1 15 ? -10.416 -1.369 9.094 1.00 0.00 15 GLY A C 3
ATOM 3747 O O . GLY A 1 15 ? -11.468 -0.881 9.452 1.00 0.00 15 GLY A O 3
ATOM 3751 N N . GLN A 1 16 ? -10.079 -1.398 7.832 1.00 0.00 16 GLN A N 3
ATOM 3752 C CA . GLN A 1 16 ? -10.989 -0.820 6.804 1.00 0.00 16 GLN A CA 3
ATOM 3753 C C . GLN A 1 16 ? -10.447 -1.123 5.407 1.00 0.00 16 GLN A C 3
ATOM 3754 O O . GLN A 1 16 ? -9.254 -1.097 5.171 1.00 0.00 16 GLN A O 3
ATOM 3768 N N . TRP A 1 17 ? -11.323 -1.423 4.482 1.00 0.00 17 TRP A N 3
ATOM 3769 C CA . TRP A 1 17 ? -10.884 -1.743 3.092 1.00 0.00 17 TRP A CA 3
ATOM 3770 C C . TRP A 1 17 ? -10.931 -0.479 2.230 1.00 0.00 17 TRP A C 3
ATOM 3771 O O . TRP A 1 17 ? -11.870 0.291 2.289 1.00 0.00 17 TRP A O 3
ATOM 3792 N N . ALA A 1 18 ? -9.930 -0.262 1.421 1.00 0.00 18 ALA A N 3
ATOM 3793 C CA . ALA A 1 18 ? -9.927 0.950 0.555 1.00 0.00 18 ALA A CA 3
ATOM 3794 C C . ALA A 1 18 ? -8.712 0.917 -0.370 1.00 0.00 18 ALA A C 3
ATOM 3795 O O . ALA A 1 18 ? -7.898 0.014 -0.310 1.00 0.00 18 ALA A O 3
ATOM 3802 N N . ASN A 1 19 ? -8.589 1.897 -1.233 1.00 0.00 19 ASN A N 3
ATOM 3803 C CA . ASN A 1 19 ? -7.435 1.943 -2.182 1.00 0.00 19 ASN A CA 3
ATOM 3804 C C . ASN A 1 19 ? -6.454 3.029 -1.745 1.00 0.00 19 ASN A C 3
ATOM 3805 O O . ASN A 1 19 ? -6.841 4.046 -1.204 1.00 0.00 19 ASN A O 3
ATOM 3816 N N . LEU A 1 20 ? -5.182 2.825 -1.982 1.00 0.00 20 LEU A N 3
ATOM 3817 C CA . LEU A 1 20 ? -4.164 3.849 -1.587 1.00 0.00 20 LEU A CA 3
ATOM 3818 C C . LEU A 1 20 ? -3.089 3.956 -2.666 1.00 0.00 20 LEU A C 3
ATOM 3819 O O . LEU A 1 20 ? -2.562 2.964 -3.130 1.00 0.00 20 LEU A O 3
ATOM 3835 N N . LYS A 1 21 ? -2.748 5.161 -3.050 1.00 0.00 21 LYS A N 3
ATOM 3836 C CA . LYS A 1 21 ? -1.688 5.373 -4.083 1.00 0.00 21 LYS A CA 3
ATOM 3837 C C . LYS A 1 21 ? -0.530 6.140 -3.451 1.00 0.00 21 LYS A C 3
ATOM 3838 O O . LYS A 1 21 ? -0.733 7.072 -2.697 1.00 0.00 21 LYS A O 3
ATOM 3857 N N . ALA A 1 22 ? 0.686 5.762 -3.736 1.00 0.00 22 ALA A N 3
ATOM 3858 C CA . ALA A 1 22 ? 1.836 6.489 -3.124 1.00 0.00 22 ALA A CA 3
ATOM 3859 C C . ALA A 1 22 ? 3.115 6.206 -3.907 1.00 0.00 22 ALA A C 3
ATOM 3860 O O . ALA A 1 22 ? 3.130 5.412 -4.827 1.00 0.00 22 ALA A O 3
ATOM 3867 N N . LYS A 1 23 ? 4.192 6.861 -3.545 1.00 0.00 23 LYS A N 3
ATOM 3868 C CA . LYS A 1 23 ? 5.492 6.656 -4.255 1.00 0.00 23 LYS A CA 3
ATOM 3869 C C . LYS A 1 23 ? 6.472 5.928 -3.341 1.00 0.00 23 LYS A C 3
ATOM 3870 O O . LYS A 1 23 ? 6.634 6.266 -2.188 1.00 0.00 23 LYS A O 3
ATOM 3889 N N . VAL A 1 24 ? 7.127 4.924 -3.852 1.00 0.00 24 VAL A N 3
ATOM 3890 C CA . VAL A 1 24 ? 8.096 4.169 -3.017 1.00 0.00 24 VAL A CA 3
ATOM 3891 C C . VAL A 1 24 ? 9.397 4.962 -2.891 1.00 0.00 24 VAL A C 3
ATOM 3892 O O . VAL A 1 24 ? 9.994 5.359 -3.872 1.00 0.00 24 VAL A O 3
ATOM 3905 N N . ILE A 1 25 ? 9.843 5.181 -1.679 1.00 0.00 25 ILE A N 3
ATOM 3906 C CA . ILE A 1 25 ? 11.112 5.933 -1.447 1.00 0.00 25 ILE A CA 3
ATOM 3907 C C . ILE A 1 25 ? 12.176 4.954 -0.958 1.00 0.00 25 ILE A C 3
ATOM 3908 O O . ILE A 1 25 ? 13.343 5.079 -1.271 1.00 0.00 25 ILE A O 3
ATOM 3924 N N . GLN A 1 26 ? 11.782 3.963 -0.207 1.00 0.00 26 GLN A N 3
ATOM 3925 C CA . GLN A 1 26 ? 12.774 2.970 0.273 1.00 0.00 26 GLN A CA 3
ATOM 3926 C C . GLN A 1 26 ? 12.050 1.720 0.771 1.00 0.00 26 GLN A C 3
ATOM 3927 O O . GLN A 1 26 ? 11.072 1.792 1.505 1.00 0.00 26 GLN A O 3
ATOM 3941 N N . LEU A 1 27 ? 12.530 0.570 0.368 1.00 0.00 27 LEU A N 3
ATOM 3942 C CA . LEU A 1 27 ? 11.903 -0.717 0.787 1.00 0.00 27 LEU A CA 3
ATOM 3943 C C . LEU A 1 27 ? 13.005 -1.655 1.286 1.00 0.00 27 LEU A C 3
ATOM 3944 O O . LEU A 1 27 ? 14.058 -1.756 0.688 1.00 0.00 27 LEU A O 3
ATOM 3960 N N . TRP A 1 28 ? 12.772 -2.336 2.380 1.00 0.00 28 TRP A N 3
ATOM 3961 C CA . TRP A 1 28 ? 13.805 -3.267 2.935 1.00 0.00 28 TRP A CA 3
ATOM 3962 C C . TRP A 1 28 ? 13.296 -4.706 2.845 1.00 0.00 28 TRP A C 3
ATOM 3963 O O . TRP A 1 28 ? 12.238 -5.035 3.342 1.00 0.00 28 TRP A O 3
ATOM 3984 N N . GLU A 1 29 ? 14.051 -5.565 2.214 1.00 0.00 29 GLU A N 3
ATOM 3985 C CA . GLU A 1 29 ? 13.626 -6.985 2.081 1.00 0.00 29 GLU A CA 3
ATOM 3986 C C . GLU A 1 29 ? 13.558 -7.624 3.464 1.00 0.00 29 GLU A C 3
ATOM 3987 O O . GLU A 1 29 ? 14.437 -7.445 4.284 1.00 0.00 29 GLU A O 3
ATOM 3999 N N . ASN A 1 30 ? 12.510 -8.360 3.736 1.00 0.00 30 ASN A N 3
ATOM 4000 C CA . ASN A 1 30 ? 12.361 -9.007 5.073 1.00 0.00 30 ASN A CA 3
ATOM 4001 C C . ASN A 1 30 ? 12.616 -10.510 4.968 1.00 0.00 30 ASN A C 3
ATOM 4002 O O . ASN A 1 30 ? 12.131 -11.181 4.078 1.00 0.00 30 ASN A O 3
ATOM 4013 N N . THR A 1 31 ? 13.378 -11.038 5.888 1.00 0.00 31 THR A N 3
ATOM 4014 C CA . THR A 1 31 ? 13.686 -12.494 5.889 1.00 0.00 31 THR A CA 3
ATOM 4015 C C . THR A 1 31 ? 12.770 -13.190 6.900 1.00 0.00 31 THR A C 3
ATOM 4016 O O . THR A 1 31 ? 12.879 -14.375 7.142 1.00 0.00 31 THR A O 3
ATOM 4027 N N . HIS A 1 32 ? 11.869 -12.452 7.502 1.00 0.00 32 HIS A N 3
ATOM 4028 C CA . HIS A 1 32 ? 10.950 -13.064 8.507 1.00 0.00 32 HIS A CA 3
ATOM 4029 C C . HIS A 1 32 ? 9.731 -13.668 7.806 1.00 0.00 32 HIS A C 3
ATOM 4030 O O . HIS A 1 32 ? 9.068 -13.026 7.015 1.00 0.00 32 HIS A O 3
ATOM 4044 N N . GLU A 1 33 ? 9.436 -14.906 8.096 1.00 0.00 33 GLU A N 3
ATOM 4045 C CA . GLU A 1 33 ? 8.269 -15.585 7.461 1.00 0.00 33 GLU A CA 3
ATOM 4046 C C . GLU A 1 33 ? 6.992 -14.766 7.660 1.00 0.00 33 GLU A C 3
ATOM 4047 O O . GLU A 1 33 ? 6.893 -13.968 8.569 1.00 0.00 33 GLU A O 3
ATOM 4059 N N . SER A 1 34 ? 6.018 -14.970 6.800 1.00 0.00 34 SER A N 3
ATOM 4060 C CA . SER A 1 34 ? 4.720 -14.226 6.889 1.00 0.00 34 SER A CA 3
ATOM 4061 C C . SER A 1 34 ? 4.858 -12.881 6.183 1.00 0.00 34 SER A C 3
ATOM 4062 O O . SER A 1 34 ? 3.980 -12.463 5.454 1.00 0.00 34 SER A O 3
ATOM 4070 N N . ILE A 1 35 ? 5.956 -12.202 6.392 1.00 0.00 35 ILE A N 3
ATOM 4071 C CA . ILE A 1 35 ? 6.167 -10.875 5.735 1.00 0.00 35 ILE A CA 3
ATOM 4072 C C . ILE A 1 35 ? 7.257 -10.991 4.671 1.00 0.00 35 ILE A C 3
ATOM 4073 O O . ILE A 1 35 ? 8.398 -11.300 4.958 1.00 0.00 35 ILE A O 3
ATOM 4089 N N . SER A 1 36 ? 6.906 -10.739 3.440 1.00 0.00 36 SER A N 3
ATOM 4090 C CA . SER A 1 36 ? 7.900 -10.819 2.336 1.00 0.00 36 SER A CA 3
ATOM 4091 C C . SER A 1 36 ? 8.774 -9.567 2.345 1.00 0.00 36 SER A C 3
ATOM 4092 O O . SER A 1 36 ? 9.985 -9.639 2.288 1.00 0.00 36 SER A O 3
ATOM 4100 N N . GLN A 1 37 ? 8.166 -8.411 2.412 1.00 0.00 37 GLN A N 3
ATOM 4101 C CA . GLN A 1 37 ? 8.962 -7.149 2.418 1.00 0.00 37 GLN A CA 3
ATOM 4102 C C . GLN A 1 37 ? 8.257 -6.091 3.261 1.00 0.00 37 GLN A C 3
ATOM 4103 O O . GLN A 1 37 ? 7.051 -6.093 3.408 1.00 0.00 37 GLN A O 3
ATOM 4117 N N . VAL A 1 38 ? 9.010 -5.172 3.802 1.00 0.00 38 VAL A N 3
ATOM 4118 C CA . VAL A 1 38 ? 8.408 -4.086 4.627 1.00 0.00 38 VAL A CA 3
ATOM 4119 C C . VAL A 1 38 ? 9.162 -2.783 4.372 1.00 0.00 38 VAL A C 3
ATOM 4120 O O . VAL A 1 38 ? 10.363 -2.774 4.188 1.00 0.00 38 VAL A O 3
ATOM 4133 N N . GLY A 1 39 ? 8.468 -1.681 4.353 1.00 0.00 39 GLY A N 3
ATOM 4134 C CA . GLY A 1 39 ? 9.154 -0.388 4.101 1.00 0.00 39 GLY A CA 3
ATOM 4135 C C . GLY A 1 39 ? 8.173 0.762 4.273 1.00 0.00 39 GLY A C 3
ATOM 4136 O O . GLY A 1 39 ? 7.206 0.655 5.001 1.00 0.00 39 GLY A O 3
ATOM 4140 N N . LEU A 1 40 ? 8.421 1.872 3.620 1.00 0.00 40 LEU A N 3
ATOM 4141 C CA . LEU A 1 40 ? 7.505 3.052 3.763 1.00 0.00 40 LEU A CA 3
ATOM 4142 C C . LEU A 1 40 ? 7.257 3.676 2.387 1.00 0.00 40 LEU A C 3
ATOM 4143 O O . LEU A 1 40 ? 8.088 3.604 1.503 1.00 0.00 40 LEU A O 3
ATOM 4159 N N . LEU A 1 41 ? 6.111 4.291 2.208 1.00 0.00 41 LEU A N 3
ATOM 4160 C CA . LEU A 1 41 ? 5.780 4.933 0.899 1.00 0.00 41 LEU A CA 3
ATOM 4161 C C . LEU A 1 41 ? 5.662 6.444 1.090 1.00 0.00 41 LEU A C 3
ATOM 4162 O O . LEU A 1 41 ? 4.935 6.924 1.938 1.00 0.00 41 LEU A O 3
ATOM 4178 N N . GLY A 1 42 ? 6.386 7.195 0.307 1.00 0.00 42 GLY A N 3
ATOM 4179 C CA . GLY A 1 42 ? 6.347 8.678 0.427 1.00 0.00 42 GLY A CA 3
ATOM 4180 C C . GLY A 1 42 ? 5.060 9.239 -0.182 1.00 0.00 42 GLY A C 3
ATOM 4181 O O . GLY A 1 42 ? 4.421 8.618 -1.008 1.00 0.00 42 GLY A O 3
ATOM 4185 N N . ASP A 1 43 ? 4.689 10.425 0.217 1.00 0.00 43 ASP A N 3
ATOM 4186 C CA . ASP A 1 43 ? 3.460 11.059 -0.332 1.00 0.00 43 ASP A CA 3
ATOM 4187 C C . ASP A 1 43 ? 3.396 12.515 0.137 1.00 0.00 43 ASP A C 3
ATOM 4188 O O . ASP A 1 43 ? 3.906 12.864 1.183 1.00 0.00 43 ASP A O 3
ATOM 4197 N N . GLU A 1 44 ? 2.776 13.366 -0.630 1.00 0.00 44 GLU A N 3
ATOM 4198 C CA . GLU A 1 44 ? 2.672 14.799 -0.238 1.00 0.00 44 GLU A CA 3
ATOM 4199 C C . GLU A 1 44 ? 1.948 14.911 1.105 1.00 0.00 44 GLU A C 3
ATOM 4200 O O . GLU A 1 44 ? 1.970 15.941 1.751 1.00 0.00 44 GLU A O 3
ATOM 4212 N N . THR A 1 45 ? 1.292 13.863 1.528 1.00 0.00 45 THR A N 3
ATOM 4213 C CA . THR A 1 45 ? 0.555 13.912 2.824 1.00 0.00 45 THR A CA 3
ATOM 4214 C C . THR A 1 45 ? 1.466 13.406 3.942 1.00 0.00 45 THR A C 3
ATOM 4215 O O . THR A 1 45 ? 1.181 13.584 5.109 1.00 0.00 45 THR A O 3
ATOM 4226 N N . GLY A 1 46 ? 2.568 12.789 3.598 1.00 0.00 46 GLY A N 3
ATOM 4227 C CA . GLY A 1 46 ? 3.505 12.285 4.649 1.00 0.00 46 GLY A CA 3
ATOM 4228 C C . GLY A 1 46 ? 4.070 10.927 4.237 1.00 0.00 46 GLY A C 3
ATOM 4229 O O . GLY A 1 46 ? 4.199 10.625 3.067 1.00 0.00 46 GLY A O 3
ATOM 4233 N N . ILE A 1 47 ? 4.411 10.108 5.202 1.00 0.00 47 ILE A N 3
ATOM 4234 C CA . ILE A 1 47 ? 4.978 8.756 4.902 1.00 0.00 47 ILE A CA 3
ATOM 4235 C C . ILE A 1 47 ? 4.163 7.697 5.632 1.00 0.00 47 ILE A C 3
ATOM 4236 O O . ILE A 1 47 ? 3.778 7.877 6.770 1.00 0.00 47 ILE A O 3
ATOM 4252 N N . ILE A 1 48 ? 3.893 6.592 4.980 1.00 0.00 48 ILE A N 3
ATOM 4253 C CA . ILE A 1 48 ? 3.092 5.505 5.625 1.00 0.00 48 ILE A CA 3
ATOM 4254 C C . ILE A 1 48 ? 3.826 4.169 5.507 1.00 0.00 48 ILE A C 3
ATOM 4255 O O . ILE A 1 48 ? 4.471 3.878 4.519 1.00 0.00 48 ILE A O 3
ATOM 4271 N N . LYS A 1 49 ? 3.724 3.357 6.522 1.00 0.00 49 LYS A N 3
ATOM 4272 C CA . LYS A 1 49 ? 4.402 2.033 6.503 1.00 0.00 49 LYS A CA 3
ATOM 4273 C C . LYS A 1 49 ? 3.532 1.016 5.775 1.00 0.00 49 LYS A C 3
ATOM 4274 O O . LYS A 1 49 ? 2.318 1.080 5.815 1.00 0.00 49 LYS A O 3
ATOM 4293 N N . PHE A 1 50 ? 4.139 0.069 5.111 1.00 0.00 50 PHE A N 3
ATOM 4294 C CA . PHE A 1 50 ? 3.345 -0.958 4.381 1.00 0.00 50 PHE A CA 3
ATOM 4295 C C . PHE A 1 50 ? 4.059 -2.304 4.469 1.00 0.00 50 PHE A C 3
ATOM 4296 O O . PHE A 1 50 ? 5.248 -2.372 4.728 1.00 0.00 50 PHE A O 3
ATOM 4313 N N . THR A 1 51 ? 3.348 -3.377 4.250 1.00 0.00 51 THR A N 3
ATOM 4314 C CA . THR A 1 51 ? 3.991 -4.722 4.313 1.00 0.00 51 THR A CA 3
ATOM 4315 C C . THR A 1 51 ? 3.353 -5.651 3.279 1.00 0.00 51 THR A C 3
ATOM 4316 O O . THR A 1 51 ? 2.157 -5.627 3.061 1.00 0.00 51 THR A O 3
ATOM 4327 N N . ILE A 1 52 ? 4.150 -6.477 2.645 1.00 0.00 52 ILE A N 3
ATOM 4328 C CA . ILE A 1 52 ? 3.615 -7.429 1.623 1.00 0.00 52 ILE A CA 3
ATOM 4329 C C . ILE A 1 52 ? 3.636 -8.847 2.193 1.00 0.00 52 ILE A C 3
ATOM 4330 O O . ILE A 1 52 ? 4.675 -9.375 2.537 1.00 0.00 52 ILE A O 3
ATOM 4346 N N . TRP A 1 53 ? 2.492 -9.467 2.309 1.00 0.00 53 TRP A N 3
ATOM 4347 C CA . TRP A 1 53 ? 2.442 -10.845 2.874 1.00 0.00 53 TRP A CA 3
ATOM 4348 C C . TRP A 1 53 ? 2.678 -11.878 1.767 1.00 0.00 53 TRP A C 3
ATOM 4349 O O . TRP A 1 53 ? 2.186 -11.752 0.664 1.00 0.00 53 TRP A O 3
ATOM 4370 N N . LYS A 1 54 ? 3.433 -12.903 2.063 1.00 0.00 54 LYS A N 3
ATOM 4371 C CA . LYS A 1 54 ? 3.715 -13.960 1.050 1.00 0.00 54 LYS A CA 3
ATOM 4372 C C . LYS A 1 54 ? 2.405 -14.422 0.400 1.00 0.00 54 LYS A C 3
ATOM 4373 O O . LYS A 1 54 ? 2.398 -14.984 -0.677 1.00 0.00 54 LYS A O 3
ATOM 4392 N N . ASN A 1 55 ? 1.298 -14.198 1.050 1.00 0.00 55 ASN A N 3
ATOM 4393 C CA . ASN A 1 55 ? -0.010 -14.626 0.475 1.00 0.00 55 ASN A CA 3
ATOM 4394 C C . ASN A 1 55 ? -0.276 -13.863 -0.827 1.00 0.00 55 ASN A C 3
ATOM 4395 O O . ASN A 1 55 ? -0.806 -14.402 -1.777 1.00 0.00 55 ASN A O 3
ATOM 4406 N N . ALA A 1 56 ? 0.082 -12.610 -0.873 1.00 0.00 56 ALA A N 3
ATOM 4407 C CA . ALA A 1 56 ? -0.151 -11.808 -2.107 1.00 0.00 56 ALA A CA 3
ATOM 4408 C C . ALA A 1 56 ? 0.634 -12.430 -3.264 1.00 0.00 56 ALA A C 3
ATOM 4409 O O . ALA A 1 56 ? 0.206 -12.411 -4.401 1.00 0.00 56 ALA A O 3
ATOM 4416 N N . GLU A 1 57 ? 1.787 -12.971 -2.974 1.00 0.00 57 GLU A N 3
ATOM 4417 C CA . GLU A 1 57 ? 2.626 -13.596 -4.036 1.00 0.00 57 GLU A CA 3
ATOM 4418 C C . GLU A 1 57 ? 2.912 -12.574 -5.134 1.00 0.00 57 GLU A C 3
ATOM 4419 O O . GLU A 1 57 ? 2.928 -12.897 -6.305 1.00 0.00 57 GLU A O 3
ATOM 4431 N N . LEU A 1 58 ? 3.140 -11.337 -4.761 1.00 0.00 58 LEU A N 3
ATOM 4432 C CA . LEU A 1 58 ? 3.429 -10.276 -5.775 1.00 0.00 58 LEU A CA 3
ATOM 4433 C C . LEU A 1 58 ? 4.934 -9.944 -5.762 1.00 0.00 58 LEU A C 3
ATOM 4434 O O . LEU A 1 58 ? 5.571 -9.997 -4.728 1.00 0.00 58 LEU A O 3
ATOM 4450 N N . PRO A 1 59 ? 5.500 -9.597 -6.899 1.00 0.00 59 PRO A N 3
ATOM 4451 C CA . PRO A 1 59 ? 6.952 -9.245 -7.006 1.00 0.00 59 PRO A CA 3
ATOM 4452 C C . PRO A 1 59 ? 7.301 -7.926 -6.291 1.00 0.00 59 PRO A C 3
ATOM 4453 O O . PRO A 1 59 ? 6.443 -7.125 -5.979 1.00 0.00 59 PRO A O 3
ATOM 4464 N N . LEU A 1 60 ? 8.563 -7.714 -6.014 1.00 0.00 60 LEU A N 3
ATOM 4465 C CA . LEU A 1 60 ? 8.985 -6.471 -5.301 1.00 0.00 60 LEU A CA 3
ATOM 4466 C C . LEU A 1 60 ? 8.705 -5.235 -6.158 1.00 0.00 60 LEU A C 3
ATOM 4467 O O . LEU A 1 60 ? 8.717 -5.284 -7.373 1.00 0.00 60 LEU A O 3
ATOM 4483 N N . LEU A 1 61 ? 8.437 -4.126 -5.518 1.00 0.00 61 LEU A N 3
ATOM 4484 C CA . LEU A 1 61 ? 8.133 -2.868 -6.261 1.00 0.00 61 LEU A CA 3
ATOM 4485 C C . LEU A 1 61 ? 9.428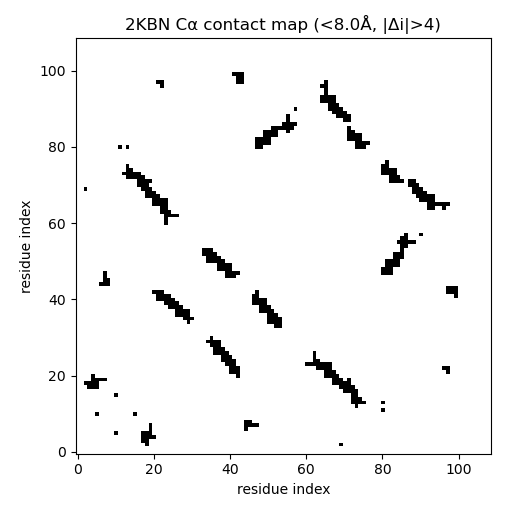 -2.106 -6.563 1.00 0.00 61 LEU A C 3
ATOM 4486 O O . LEU A 1 61 ? 10.317 -2.011 -5.740 1.00 0.00 61 LEU A O 3
ATOM 4502 N N . GLU A 1 62 ? 9.537 -1.568 -7.747 1.00 0.00 62 GLU A N 3
ATOM 4503 C CA . GLU A 1 62 ? 10.767 -0.818 -8.126 1.00 0.00 62 GLU A CA 3
ATOM 4504 C C . GLU A 1 62 ? 10.886 0.455 -7.284 1.00 0.00 62 GLU A C 3
ATOM 4505 O O . GLU A 1 62 ? 9.923 1.160 -7.052 1.00 0.00 62 GLU A O 3
ATOM 4517 N N . GLN A 1 63 ? 12.069 0.740 -6.816 1.00 0.00 63 GLN A N 3
ATOM 4518 C CA . GLN A 1 63 ? 12.282 1.949 -5.972 1.00 0.00 63 GLN A CA 3
ATOM 4519 C C . GLN A 1 63 ? 12.224 3.222 -6.825 1.00 0.00 63 GLN A C 3
ATOM 4520 O O . GLN A 1 63 ? 12.809 3.302 -7.889 1.00 0.00 63 GLN A O 3
ATOM 4534 N N . GLY A 1 64 ? 11.539 4.229 -6.348 1.00 0.00 64 GLY A N 3
ATOM 4535 C CA . GLY A 1 64 ? 11.450 5.511 -7.105 1.00 0.00 64 GLY A CA 3
ATOM 4536 C C . GLY A 1 64 ? 10.341 5.425 -8.151 1.00 0.00 64 GLY A C 3
ATOM 4537 O O . GLY A 1 64 ? 10.410 6.052 -9.188 1.00 0.00 64 GLY A O 3
ATOM 4541 N N . GLU A 1 65 ? 9.314 4.650 -7.893 1.00 0.00 65 GLU A N 3
ATOM 4542 C CA . GLU A 1 65 ? 8.196 4.523 -8.880 1.00 0.00 65 GLU A CA 3
ATOM 4543 C C . GLU A 1 65 ? 6.845 4.578 -8.166 1.00 0.00 65 GLU A C 3
ATOM 4544 O O . GLU A 1 65 ? 6.695 4.126 -7.046 1.00 0.00 65 GLU A O 3
ATOM 4556 N N . SER A 1 66 ? 5.861 5.138 -8.818 1.00 0.00 66 SER A N 3
ATOM 4557 C CA . SER A 1 66 ? 4.510 5.239 -8.205 1.00 0.00 66 SER A CA 3
ATOM 4558 C C . SER A 1 66 ? 3.781 3.902 -8.316 1.00 0.00 66 SER A C 3
ATOM 4559 O O . SER A 1 66 ? 4.012 3.125 -9.222 1.00 0.00 66 SER A O 3
ATOM 4567 N N . TYR A 1 67 ? 2.889 3.634 -7.400 1.00 0.00 67 TYR A N 3
ATOM 4568 C CA . TYR A 1 67 ? 2.129 2.353 -7.441 1.00 0.00 67 TYR A CA 3
ATOM 4569 C C . TYR A 1 67 ? 0.706 2.586 -6.954 1.00 0.00 67 TYR A C 3
ATOM 4570 O O . TYR A 1 67 ? 0.458 3.418 -6.096 1.00 0.00 67 TYR A O 3
ATOM 4588 N N . LEU A 1 68 ? -0.229 1.847 -7.494 1.00 0.00 68 LEU A N 3
ATOM 4589 C CA . LEU A 1 68 ? -1.655 1.987 -7.082 1.00 0.00 68 LEU A CA 3
ATOM 4590 C C . LEU A 1 68 ? -2.073 0.721 -6.332 1.00 0.00 68 LEU A C 3
ATOM 4591 O O . LEU A 1 68 ? -2.014 -0.374 -6.861 1.00 0.00 68 LEU A O 3
ATOM 4607 N N . LEU A 1 69 ? -2.496 0.865 -5.102 1.00 0.00 69 LEU A N 3
ATOM 4608 C CA . LEU A 1 69 ? -2.924 -0.318 -4.300 1.00 0.00 69 LEU A CA 3
ATOM 4609 C C . LEU A 1 69 ? -4.443 -0.449 -4.365 1.00 0.00 69 LEU A C 3
ATOM 4610 O O . LEU A 1 69 ? -5.161 0.522 -4.223 1.00 0.00 69 LEU A O 3
ATOM 4626 N N . ARG A 1 70 ? -4.936 -1.648 -4.580 1.00 0.00 70 ARG A N 3
ATOM 4627 C CA . ARG A 1 70 ? -6.415 -1.864 -4.662 1.00 0.00 70 ARG A CA 3
ATOM 4628 C C . ARG A 1 70 ? -6.842 -2.991 -3.720 1.00 0.00 70 ARG A C 3
ATOM 4629 O O . ARG A 1 70 ? -6.187 -4.010 -3.610 1.00 0.00 70 ARG A O 3
ATOM 4650 N N . SER A 1 71 ? -7.950 -2.801 -3.052 1.00 0.00 71 SER A N 3
ATOM 4651 C CA . SER A 1 71 ? -8.477 -3.833 -2.110 1.00 0.00 71 SER A CA 3
ATOM 4652 C C . SER A 1 71 ? -7.435 -4.165 -1.040 1.00 0.00 71 SER A C 3
ATOM 4653 O O . SER A 1 71 ? -7.005 -5.295 -0.914 1.00 0.00 71 SER A O 3
ATOM 4661 N N . VAL A 1 72 ? -7.044 -3.190 -0.251 1.00 0.00 72 VAL A N 3
ATOM 4662 C CA . VAL A 1 72 ? -6.046 -3.440 0.839 1.00 0.00 72 VAL A CA 3
ATOM 4663 C C . VAL A 1 72 ? -6.701 -3.193 2.193 1.00 0.00 72 VAL A C 3
ATOM 4664 O O . VAL A 1 72 ? -7.714 -2.523 2.292 1.00 0.00 72 VAL A O 3
ATOM 4677 N N . VAL A 1 73 ? -6.129 -3.742 3.237 1.00 0.00 73 VAL A N 3
ATOM 4678 C CA . VAL A 1 73 ? -6.702 -3.571 4.606 1.00 0.00 73 VAL A CA 3
ATOM 4679 C C . VAL A 1 73 ? -5.728 -2.776 5.470 1.00 0.00 73 VAL A C 3
ATOM 4680 O O . VAL A 1 73 ? -4.536 -3.016 5.468 1.00 0.00 73 VAL A O 3
ATOM 4693 N N . VAL A 1 74 ? -6.225 -1.813 6.199 1.00 0.00 74 VAL A N 3
ATOM 4694 C CA . VAL A 1 74 ? -5.330 -0.984 7.056 1.00 0.00 74 VAL A CA 3
ATOM 4695 C C . VAL A 1 74 ? -5.175 -1.640 8.426 1.00 0.00 74 VAL A C 3
ATOM 4696 O O . VAL A 1 74 ? -6.113 -1.739 9.193 1.00 0.00 74 VAL A O 3
ATOM 4709 N N . GLY A 1 75 ? -3.988 -2.094 8.738 1.00 0.00 75 GLY A N 3
ATOM 4710 C CA . GLY A 1 75 ? -3.749 -2.754 10.056 1.00 0.00 75 GLY A CA 3
ATOM 4711 C C . GLY A 1 75 ? -3.129 -1.756 11.033 1.00 0.00 75 GLY A C 3
ATOM 4712 O O . GLY A 1 75 ? -2.769 -0.652 10.665 1.00 0.00 75 GLY A O 3
ATOM 4716 N N . GLU A 1 76 ? -2.995 -2.146 12.278 1.00 0.00 76 GLU A N 3
ATOM 4717 C CA . GLU A 1 76 ? -2.393 -1.244 13.305 1.00 0.00 76 GLU A CA 3
ATOM 4718 C C . GLU A 1 76 ? -1.053 -1.821 13.759 1.00 0.00 76 GLU A C 3
ATOM 4719 O O . GLU A 1 76 ? -0.973 -2.941 14.226 1.00 0.00 76 GLU A O 3
ATOM 4731 N N . TYR A 1 77 ? 0.003 -1.059 13.623 1.00 0.00 77 TYR A N 3
ATOM 4732 C CA . TYR A 1 77 ? 1.356 -1.542 14.039 1.00 0.00 77 TYR A CA 3
ATOM 4733 C C . TYR A 1 77 ? 2.086 -0.437 14.810 1.00 0.00 77 TYR A C 3
ATOM 4734 O O . TYR A 1 77 ? 2.223 0.677 14.345 1.00 0.00 77 TYR A O 3
ATOM 4752 N N . ASN A 1 78 ? 2.556 -0.749 15.989 1.00 0.00 78 ASN A N 3
ATOM 4753 C CA . ASN A 1 78 ? 3.283 0.257 16.818 1.00 0.00 78 ASN A CA 3
ATOM 4754 C C . ASN A 1 78 ? 2.393 1.482 17.052 1.00 0.00 78 ASN A C 3
ATOM 4755 O O . ASN A 1 78 ? 2.832 2.612 16.951 1.00 0.00 78 ASN A O 3
ATOM 4766 N N . ASP A 1 79 ? 1.144 1.259 17.368 1.00 0.00 79 ASP A N 3
ATOM 4767 C CA . ASP A 1 79 ? 0.205 2.392 17.621 1.00 0.00 79 ASP A CA 3
ATOM 4768 C C . ASP A 1 79 ? 0.202 3.328 16.416 1.00 0.00 79 ASP A C 3
ATOM 4769 O O . ASP A 1 79 ? -0.033 4.513 16.539 1.00 0.00 79 ASP A O 3
ATOM 4778 N N . ARG A 1 80 ? 0.462 2.797 15.247 1.00 0.00 80 ARG A N 3
ATOM 4779 C CA . ARG A 1 80 ? 0.483 3.639 14.010 1.00 0.00 80 ARG A CA 3
ATOM 4780 C C . ARG A 1 80 ? -0.362 2.979 12.921 1.00 0.00 80 ARG A C 3
ATOM 4781 O O . ARG A 1 80 ? -0.523 1.774 12.884 1.00 0.00 80 ARG A O 3
ATOM 4802 N N . PHE A 1 81 ? -0.907 3.766 12.034 1.00 0.00 81 PHE A N 3
ATOM 4803 C CA . PHE A 1 81 ? -1.747 3.201 10.944 1.00 0.00 81 PHE A CA 3
ATOM 4804 C C . PHE A 1 81 ? -0.855 2.752 9.784 1.00 0.00 81 PHE A C 3
ATOM 4805 O O . PHE A 1 81 ? 0.131 3.387 9.467 1.00 0.00 81 PHE A O 3
ATOM 4822 N N . GLN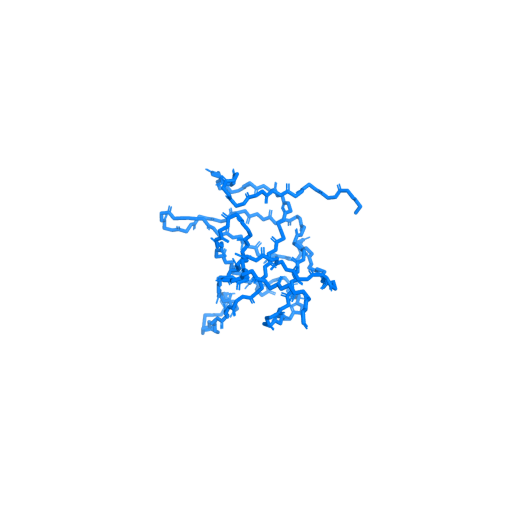 A 1 82 ? -1.191 1.661 9.146 1.00 0.00 82 GLN A N 3
ATOM 4823 C CA . GLN A 1 82 ? -0.361 1.174 8.003 1.00 0.00 82 GLN A CA 3
ATOM 4824 C C . GLN A 1 82 ? -1.230 0.360 7.045 1.00 0.00 82 GLN A C 3
ATOM 4825 O O . GLN A 1 82 ? -2.328 -0.039 7.382 1.00 0.00 82 GLN A O 3
ATOM 4839 N N . VAL A 1 83 ? -0.745 0.108 5.850 1.00 0.00 83 VAL A N 3
ATOM 4840 C CA . VAL A 1 83 ? -1.533 -0.685 4.851 1.00 0.00 83 VAL A CA 3
ATOM 4841 C C . VAL A 1 83 ? -0.894 -2.065 4.663 1.00 0.00 83 VAL A C 3
ATOM 4842 O O . VAL A 1 83 ? 0.307 -2.194 4.487 1.00 0.00 83 VAL A O 3
ATOM 4855 N N . GLN A 1 84 ? -1.700 -3.100 4.705 1.00 0.00 84 GLN A N 3
ATOM 4856 C CA . GLN A 1 84 ? -1.178 -4.490 4.538 1.00 0.00 84 GLN A CA 3
ATOM 4857 C C . GLN A 1 84 ? -1.715 -5.073 3.231 1.00 0.00 84 GLN A C 3
ATOM 4858 O O . GLN A 1 84 ? -2.909 -5.157 3.019 1.00 0.00 84 GLN A O 3
ATOM 4872 N N . VAL A 1 85 ? -0.839 -5.471 2.347 1.00 0.00 85 VAL A N 3
ATOM 4873 C CA . VAL A 1 85 ? -1.286 -6.044 1.044 1.00 0.00 85 VAL A CA 3
ATOM 4874 C C . VAL A 1 85 ? -1.424 -7.562 1.163 1.00 0.00 85 VAL A C 3
ATOM 4875 O O . VAL A 1 85 ? -0.524 -8.248 1.613 1.00 0.00 85 VAL A O 3
ATOM 4888 N N . ASN A 1 86 ? -2.549 -8.094 0.751 1.00 0.00 86 ASN A N 3
ATOM 4889 C CA . ASN A 1 86 ? -2.767 -9.568 0.827 1.00 0.00 86 ASN A CA 3
ATOM 4890 C C . ASN A 1 86 ? -3.512 -10.034 -0.428 1.00 0.00 86 ASN A C 3
ATOM 4891 O O . ASN A 1 86 ? -3.794 -9.260 -1.320 1.00 0.00 86 ASN A O 3
ATOM 4902 N N . LYS A 1 87 ? -3.822 -11.299 -0.498 1.00 0.00 87 LYS A N 3
ATOM 4903 C CA . LYS A 1 87 ? -4.542 -11.846 -1.686 1.00 0.00 87 LYS A CA 3
ATOM 4904 C C . LYS A 1 87 ? -5.691 -10.927 -2.102 1.00 0.00 87 LYS A C 3
ATOM 4905 O O . LYS A 1 87 ? -6.106 -10.057 -1.365 1.00 0.00 87 LYS A O 3
ATOM 4924 N N . ASN A 1 88 ? -6.202 -11.123 -3.294 1.00 0.00 88 ASN A N 3
ATOM 4925 C CA . ASN A 1 88 ? -7.324 -10.281 -3.801 1.00 0.00 88 ASN A CA 3
ATOM 4926 C C . ASN A 1 88 ? -6.796 -8.882 -4.127 1.00 0.00 88 ASN A C 3
ATOM 4927 O O . ASN A 1 88 ? -7.303 -8.202 -4.998 1.00 0.00 88 ASN A O 3
ATOM 4938 N N . SER A 1 89 ? -5.786 -8.448 -3.429 1.00 0.00 89 SER A N 3
ATOM 4939 C CA . SER A 1 89 ? -5.227 -7.096 -3.682 1.00 0.00 89 SER A CA 3
ATOM 4940 C C . SER A 1 89 ? -4.519 -7.063 -5.034 1.00 0.00 89 SER A C 3
ATOM 4941 O O . SER A 1 89 ? -3.999 -8.057 -5.500 1.00 0.00 89 SER A O 3
ATOM 4949 N N . SER A 1 90 ? -4.496 -5.916 -5.664 1.00 0.00 90 SER A N 3
ATOM 4950 C CA . SER A 1 90 ? -3.825 -5.787 -6.993 1.00 0.00 90 SER A CA 3
ATOM 4951 C C . SER A 1 90 ? -2.928 -4.551 -6.985 1.00 0.00 90 SER A C 3
ATOM 4952 O O . SER A 1 90 ? -3.231 -3.559 -6.350 1.00 0.00 90 SER A O 3
ATOM 4960 N N . ILE A 1 91 ? -1.822 -4.606 -7.686 1.00 0.00 91 ILE A N 3
ATOM 4961 C CA . ILE A 1 91 ? -0.882 -3.443 -7.736 1.00 0.00 91 ILE A CA 3
ATOM 4962 C C . ILE A 1 91 ? -0.616 -3.072 -9.192 1.00 0.00 91 ILE A C 3
ATOM 4963 O O . ILE A 1 91 ? -0.328 -3.921 -10.013 1.00 0.00 91 ILE A O 3
ATOM 4979 N N . GLU A 1 92 ? -0.702 -1.804 -9.516 1.00 0.00 92 GLU A N 3
ATOM 4980 C CA . GLU A 1 92 ? -0.448 -1.356 -10.922 1.00 0.00 92 GLU A CA 3
ATOM 4981 C C . GLU A 1 92 ? 0.622 -0.263 -10.924 1.00 0.00 92 GLU A C 3
ATOM 4982 O O . GLU A 1 92 ? 0.549 0.697 -10.182 1.00 0.00 92 GLU A O 3
ATOM 4994 N N . LYS A 1 93 ? 1.619 -0.407 -11.757 1.00 0.00 93 LYS A N 3
ATOM 4995 C CA . LYS A 1 93 ? 2.705 0.613 -11.821 1.00 0.00 93 LYS A CA 3
ATOM 4996 C C . LYS A 1 93 ? 2.233 1.817 -12.636 1.00 0.00 93 LYS A C 3
ATOM 4997 O O . LYS A 1 93 ? 1.708 1.671 -13.723 1.00 0.00 93 LYS A O 3
ATOM 5016 N N . LEU A 1 94 ? 2.416 3.008 -12.118 1.00 0.00 94 LEU A N 3
ATOM 5017 C CA . LEU A 1 94 ? 1.979 4.238 -12.852 1.00 0.00 94 LEU A CA 3
ATOM 5018 C C . LEU A 1 94 ? 3.196 5.025 -13.332 1.00 0.00 94 LEU A C 3
ATOM 5019 O O . LEU A 1 94 ? 4.171 5.191 -12.625 1.00 0.00 94 LEU A O 3
ATOM 5035 N N . SER A 1 95 ? 3.137 5.510 -14.541 1.00 0.00 95 SER A N 3
ATOM 5036 C CA . SER A 1 95 ? 4.268 6.293 -15.107 1.00 0.00 95 SER A CA 3
ATOM 5037 C C . SER A 1 95 ? 4.130 7.757 -14.693 1.00 0.00 95 SER A C 3
ATOM 5038 O O . SER A 1 95 ? 4.786 8.624 -15.236 1.00 0.00 95 SER A O 3
ATOM 5046 N N . GLU A 1 96 ? 3.272 8.037 -13.740 1.00 0.00 96 GLU A N 3
ATOM 5047 C CA . GLU A 1 96 ? 3.072 9.447 -13.272 1.00 0.00 96 GLU A CA 3
ATOM 5048 C C . GLU A 1 96 ? 3.473 9.558 -11.793 1.00 0.00 96 GLU A C 3
ATOM 5049 O O . GLU A 1 96 ? 2.658 9.366 -10.911 1.00 0.00 96 GLU A O 3
ATOM 5061 N N . PRO A 1 97 ? 4.719 9.875 -11.519 1.00 0.00 97 PRO A N 3
ATOM 5062 C CA . PRO A 1 97 ? 5.233 10.025 -10.119 1.00 0.00 97 PRO A CA 3
ATOM 5063 C C . PRO A 1 97 ? 4.435 11.049 -9.300 1.00 0.00 97 PRO A C 3
ATOM 5064 O O . PRO A 1 97 ? 3.889 11.997 -9.828 1.00 0.00 97 PRO A O 3
ATOM 5075 N N . ILE A 1 98 ? 4.359 10.855 -8.012 1.00 0.00 98 ILE A N 3
ATOM 5076 C CA . ILE A 1 98 ? 3.593 11.802 -7.157 1.00 0.00 98 ILE A CA 3
ATOM 5077 C C . ILE A 1 98 ? 4.392 13.087 -6.978 1.00 0.00 98 ILE A C 3
ATOM 5078 O O . ILE A 1 98 ? 3.969 14.018 -6.324 1.00 0.00 98 ILE A O 3
ATOM 5094 N N . GLU A 1 99 ? 5.540 13.134 -7.569 1.00 0.00 99 GLU A N 3
ATOM 5095 C CA . GLU A 1 99 ? 6.413 14.345 -7.470 1.00 0.00 99 GLU A CA 3
ATOM 5096 C C . GLU A 1 99 ? 6.406 14.870 -6.029 1.00 0.00 99 GLU A C 3
ATOM 5097 O O . GLU A 1 99 ? 5.974 15.976 -5.764 1.00 0.00 99 GLU A O 3
ATOM 5109 N N . VAL A 1 100 ? 6.869 14.078 -5.092 1.00 0.00 100 VAL A N 3
ATOM 5110 C CA . VAL A 1 100 ? 6.891 14.506 -3.671 1.00 0.00 100 VAL A CA 3
ATOM 5111 C C . VAL A 1 100 ? 8.319 14.916 -3.294 1.00 0.00 100 VAL A C 3
ATOM 5112 O O . VAL A 1 100 ? 8.541 15.583 -2.304 1.00 0.00 100 VAL A O 3
ATOM 5125 N N . GLY A 1 101 ? 9.289 14.521 -4.075 1.00 0.00 101 GLY A N 3
ATOM 5126 C CA . GLY A 1 101 ? 10.700 14.885 -3.759 1.00 0.00 101 GLY A CA 3
ATOM 5127 C C . GLY A 1 101 ? 11.060 16.204 -4.439 1.00 0.00 101 GLY A C 3
ATOM 5128 O O . GLY A 1 101 ? 11.131 16.297 -5.648 1.00 0.00 101 GLY A O 3
ATOM 5132 N N . LEU A 1 102 ? 11.294 17.227 -3.665 1.00 0.00 102 LEU A N 3
ATOM 5133 C CA . LEU A 1 102 ? 11.657 18.548 -4.248 1.00 0.00 102 LEU A CA 3
ATOM 5134 C C . LEU A 1 102 ? 13.173 18.592 -4.475 1.00 0.00 102 LEU A C 3
ATOM 5135 O O . LEU A 1 102 ? 13.709 19.553 -4.993 1.00 0.00 102 LEU A O 3
ATOM 5151 N N . GLU A 1 103 ? 13.865 17.560 -4.083 1.00 0.00 103 GLU A N 3
ATOM 5152 C CA . GLU A 1 103 ? 15.344 17.533 -4.265 1.00 0.00 103 GLU A CA 3
ATOM 5153 C C . GLU A 1 103 ? 15.697 17.535 -5.757 1.00 0.00 103 GLU A C 3
ATOM 5154 O O . GLU A 1 103 ? 15.025 16.929 -6.568 1.00 0.00 103 GLU A O 3
ATOM 5166 N N . HIS A 1 104 ? 16.753 18.215 -6.122 1.00 0.00 104 HIS A N 3
ATOM 5167 C CA . HIS A 1 104 ? 17.168 18.263 -7.553 1.00 0.00 104 HIS A CA 3
ATOM 5168 C C . HIS A 1 104 ? 18.045 17.045 -7.856 1.00 0.00 104 HIS A C 3
ATOM 5169 O O . HIS A 1 104 ? 18.418 16.795 -8.985 1.00 0.00 104 HIS A O 3
ATOM 5183 N N . HIS A 1 105 ? 18.373 16.285 -6.846 1.00 0.00 105 HIS A N 3
ATOM 5184 C CA . HIS A 1 105 ? 19.222 15.072 -7.047 1.00 0.00 105 HIS A CA 3
ATOM 5185 C C . HIS A 1 105 ? 20.510 15.442 -7.789 1.00 0.00 105 HIS A C 3
ATOM 5186 O O . HIS A 1 105 ? 21.297 16.247 -7.331 1.00 0.00 105 HIS A O 3
ATOM 5200 N N . HIS A 1 106 ? 20.736 14.854 -8.933 1.00 0.00 106 HIS A N 3
ATOM 5201 C CA . HIS A 1 106 ? 21.969 15.165 -9.703 1.00 0.00 106 HIS A CA 3
ATOM 5202 C C . HIS A 1 106 ? 21.755 14.776 -11.164 1.00 0.00 106 HIS A C 3
ATOM 5203 O O . HIS A 1 106 ? 21.135 13.774 -11.461 1.00 0.00 106 HIS A O 3
ATOM 5217 N N . HIS A 1 107 ? 22.261 15.564 -12.080 1.00 0.00 107 HIS A N 3
ATOM 5218 C CA . HIS A 1 107 ? 22.089 15.259 -13.534 1.00 0.00 107 HIS A CA 3
ATOM 5219 C C . HIS A 1 107 ? 23.424 14.810 -14.132 1.00 0.00 107 HIS A C 3
ATOM 5220 O O . HIS A 1 107 ? 24.468 15.357 -13.837 1.00 0.00 107 HIS A O 3
ATOM 5234 N N . HIS A 1 108 ? 23.392 13.803 -14.963 1.00 0.00 108 HIS A N 3
ATOM 5235 C CA . HIS A 1 108 ? 24.645 13.290 -15.580 1.00 0.00 108 HIS A CA 3
ATOM 5236 C C . HIS A 1 108 ? 25.099 14.210 -16.718 1.00 0.00 108 HIS A C 3
ATOM 5237 O O . HIS A 1 1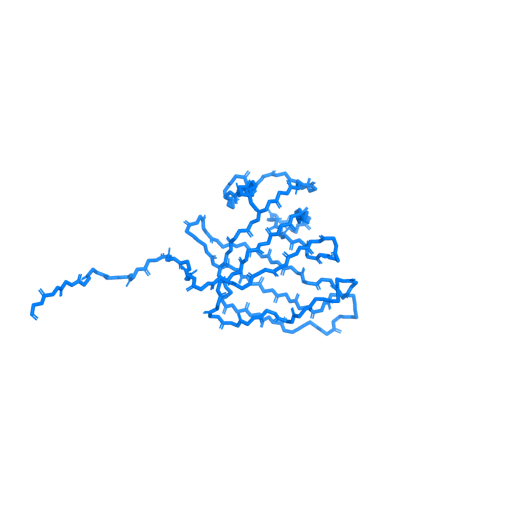08 ? 24.300 14.735 -17.469 1.00 0.00 108 HIS A O 3
ATOM 5251 N N . HIS A 1 109 ? 26.383 14.408 -16.845 1.00 0.00 109 HIS A N 3
ATOM 5252 C CA . HIS A 1 109 ? 26.912 15.289 -17.923 1.00 0.00 109 HIS A CA 3
ATOM 5253 C C . HIS A 1 109 ? 26.905 14.532 -19.256 1.00 0.00 109 HIS A C 3
ATOM 5254 O O . HIS A 1 109 ? 27.646 13.568 -19.372 1.00 0.00 109 HIS A O 3
ATOM 5269 N N . MET A 1 1 ? -11.361 2.083 -12.364 1.00 0.00 1 MET A N 4
ATOM 5270 C CA . MET A 1 1 ? -12.681 2.650 -12.759 1.00 0.00 1 MET A CA 4
ATOM 5271 C C . MET A 1 1 ? -13.284 3.398 -11.565 1.00 0.00 1 MET A C 4
ATOM 5272 O O . MET A 1 1 ? -14.094 2.872 -10.830 1.00 0.00 1 MET A O 4
ATOM 5288 N N . GLU A 1 2 ? -12.878 4.626 -11.372 1.00 0.00 2 GLU A N 4
ATOM 5289 C CA . GLU A 1 2 ? -13.401 5.435 -10.231 1.00 0.00 2 GLU A CA 4
ATOM 5290 C C . GLU A 1 2 ? -13.102 4.726 -8.903 1.00 0.00 2 GLU A C 4
ATOM 5291 O O . GLU A 1 2 ? -13.986 4.510 -8.098 1.00 0.00 2 GLU A O 4
ATOM 5303 N N . PRO A 1 3 ? -11.864 4.370 -8.674 1.00 0.00 3 PRO A N 4
ATOM 5304 C CA . PRO A 1 3 ? -11.441 3.678 -7.417 1.00 0.00 3 PRO A CA 4
ATOM 5305 C C . PRO A 1 3 ? -11.568 4.580 -6.180 1.00 0.00 3 PRO A C 4
ATOM 5306 O O . PRO A 1 3 ? -11.369 5.779 -6.243 1.00 0.00 3 PRO A O 4
ATOM 5317 N N . GLN A 1 4 ? -11.899 4.011 -5.055 1.00 0.00 4 GLN A N 4
ATOM 5318 C CA . GLN A 1 4 ? -12.044 4.832 -3.824 1.00 0.00 4 GLN A CA 4
ATOM 5319 C C . GLN A 1 4 ? -10.661 5.185 -3.278 1.00 0.00 4 GLN A C 4
ATOM 5320 O O . GLN A 1 4 ? -10.072 4.446 -2.515 1.00 0.00 4 GLN A O 4
ATOM 5334 N N . LEU A 1 5 ? -10.141 6.314 -3.670 1.00 0.00 5 LEU A N 4
ATOM 5335 C CA . LEU A 1 5 ? -8.796 6.728 -3.184 1.00 0.00 5 LEU A CA 4
ATOM 5336 C C . LEU A 1 5 ? -8.903 7.235 -1.748 1.00 0.00 5 LEU A C 4
ATOM 5337 O O . LEU A 1 5 ? -9.821 7.950 -1.400 1.00 0.00 5 LEU A O 4
ATOM 5353 N N . THR A 1 6 ? -7.964 6.864 -0.912 1.00 0.00 6 THR A N 4
ATOM 5354 C CA . THR A 1 6 ? -7.985 7.313 0.514 1.00 0.00 6 THR A CA 4
ATOM 5355 C C . THR A 1 6 ? -6.618 7.882 0.889 1.00 0.00 6 THR A C 4
ATOM 5356 O O . THR A 1 6 ? -5.591 7.292 0.620 1.00 0.00 6 THR A O 4
ATOM 5367 N N . LYS A 1 7 ? -6.599 9.034 1.502 1.00 0.00 7 LYS A N 4
ATOM 5368 C CA . LYS A 1 7 ? -5.304 9.660 1.891 1.00 0.00 7 LYS A CA 4
ATOM 5369 C C . LYS A 1 7 ? -4.846 9.122 3.249 1.00 0.00 7 LYS A C 4
ATOM 5370 O O . LYS A 1 7 ? -5.634 8.639 4.038 1.00 0.00 7 LYS A O 4
ATOM 5389 N N . ILE A 1 8 ? -3.572 9.200 3.523 1.00 0.00 8 ILE A N 4
ATOM 5390 C CA . ILE A 1 8 ? -3.043 8.693 4.821 1.00 0.00 8 ILE A CA 4
ATOM 5391 C C . ILE A 1 8 ? -3.659 9.498 5.971 1.00 0.00 8 ILE A C 4
ATOM 5392 O O . ILE A 1 8 ? -4.056 8.953 6.982 1.00 0.00 8 ILE A O 4
ATOM 5408 N N . VAL A 1 9 ? -3.734 10.791 5.827 1.00 0.00 9 VAL A N 4
ATOM 5409 C CA . VAL A 1 9 ? -4.314 11.635 6.907 1.00 0.00 9 VAL A CA 4
ATOM 5410 C C . VAL A 1 9 ? -5.807 11.323 7.060 1.00 0.00 9 VAL A C 4
ATOM 5411 O O . VAL A 1 9 ? -6.396 11.556 8.097 1.00 0.00 9 VAL A O 4
ATOM 5424 N N . ASP A 1 10 ? -6.424 10.800 6.034 1.00 0.00 10 ASP A N 4
ATOM 5425 C CA . ASP A 1 10 ? -7.877 10.476 6.121 1.00 0.00 10 ASP A CA 4
ATOM 5426 C C . ASP A 1 10 ? -8.069 9.231 6.992 1.00 0.00 10 ASP A C 4
ATOM 5427 O O . ASP A 1 10 ? -9.178 8.820 7.266 1.00 0.00 10 ASP A O 4
ATOM 5436 N N . ILE A 1 11 ? -6.996 8.626 7.431 1.00 0.00 11 ILE A N 4
ATOM 5437 C CA . ILE A 1 11 ? -7.129 7.411 8.282 1.00 0.00 11 ILE A CA 4
ATOM 5438 C C . ILE A 1 11 ? -7.562 7.812 9.691 1.00 0.00 11 ILE A C 4
ATOM 5439 O O . ILE A 1 11 ? -6.938 8.636 10.334 1.00 0.00 11 ILE A O 4
ATOM 5455 N N . VAL A 1 12 ? -8.632 7.230 10.172 1.00 0.00 12 VAL A N 4
ATOM 5456 C CA . VAL A 1 12 ? -9.138 7.553 11.541 1.00 0.00 12 VAL A CA 4
ATOM 5457 C C . VAL A 1 12 ? -9.356 6.254 12.317 1.00 0.00 12 VAL A C 4
ATOM 5458 O O . VAL A 1 12 ? -9.223 6.217 13.523 1.00 0.00 12 VAL A O 4
ATOM 5471 N N . GLU A 1 13 ? -9.700 5.185 11.633 1.00 0.00 13 GLU A N 4
ATOM 5472 C CA . GLU A 1 13 ? -9.940 3.882 12.331 1.00 0.00 13 GLU A CA 4
ATOM 5473 C C . GLU A 1 13 ? -9.260 2.740 11.572 1.00 0.00 13 GLU A C 4
ATOM 5474 O O . GLU A 1 13 ? -9.177 2.740 10.360 1.00 0.00 13 GLU A O 4
ATOM 5486 N N . ASN A 1 14 ? -8.769 1.769 12.294 1.00 0.00 14 ASN A N 4
ATOM 5487 C CA . ASN A 1 14 ? -8.081 0.617 11.658 1.00 0.00 14 ASN A CA 4
ATOM 5488 C C . ASN A 1 14 ? -9.103 -0.372 11.091 1.00 0.00 14 ASN A C 4
ATOM 5489 O O . ASN A 1 14 ? -10.227 -0.453 11.544 1.00 0.00 14 ASN A O 4
ATOM 5500 N N . GLY A 1 15 ? -8.708 -1.134 10.102 1.00 0.00 15 GLY A N 4
ATOM 5501 C CA . GLY A 1 15 ? -9.638 -2.131 9.496 1.00 0.00 15 GLY A CA 4
ATOM 5502 C C . GLY A 1 15 ? -10.423 -1.463 8.369 1.00 0.00 15 GLY A C 4
ATOM 5503 O O . GLY A 1 15 ? -11.349 -2.028 7.824 1.00 0.00 15 GLY A O 4
ATOM 5507 N N . GLN A 1 16 ? -10.061 -0.260 8.019 1.00 0.00 16 GLN A N 4
ATOM 5508 C CA . GLN A 1 16 ? -10.790 0.451 6.932 1.00 0.00 16 GLN A CA 4
ATOM 5509 C C . GLN A 1 16 ? -10.354 -0.090 5.569 1.00 0.00 16 GLN A C 4
ATOM 5510 O O . GLN A 1 16 ? -9.179 -0.237 5.294 1.00 0.00 16 GLN A O 4
ATOM 5524 N N . TRP A 1 17 ? -11.297 -0.383 4.710 1.00 0.00 17 TRP A N 4
ATOM 5525 C CA . TRP A 1 17 ? -10.954 -0.915 3.357 1.00 0.00 17 TRP A CA 4
ATOM 5526 C C . TRP A 1 17 ? -11.015 0.209 2.322 1.00 0.00 17 TRP A C 4
ATOM 5527 O O . TRP A 1 17 ? -11.952 0.981 2.286 1.00 0.00 17 TRP A O 4
ATOM 5548 N N . ALA A 1 18 ? -10.028 0.295 1.473 1.00 0.00 18 ALA A N 4
ATOM 5549 C CA . ALA A 1 18 ? -10.029 1.360 0.429 1.00 0.00 18 ALA A CA 4
ATOM 5550 C C . ALA A 1 18 ? -8.767 1.229 -0.424 1.00 0.00 18 ALA A C 4
ATOM 5551 O O . ALA A 1 18 ? -7.991 0.306 -0.266 1.00 0.00 18 ALA A O 4
ATOM 5558 N N . ASN A 1 19 ? -8.560 2.152 -1.331 1.00 0.00 19 ASN A N 4
ATOM 5559 C CA . ASN A 1 19 ? -7.352 2.103 -2.211 1.00 0.00 19 ASN A CA 4
ATOM 5560 C C . ASN A 1 19 ? -6.344 3.155 -1.755 1.00 0.00 19 ASN A C 4
ATOM 5561 O O . ASN A 1 19 ? -6.704 4.164 -1.184 1.00 0.00 19 ASN A O 4
ATOM 5572 N N . LEU A 1 20 ? -5.083 2.929 -2.014 1.00 0.00 20 LEU A N 4
ATOM 5573 C CA . LEU A 1 20 ? -4.038 3.916 -1.610 1.00 0.00 20 LEU A CA 4
ATOM 5574 C C . LEU A 1 20 ? -3.000 4.036 -2.723 1.00 0.00 20 LEU A C 4
ATOM 5575 O O . LEU A 1 20 ? -2.580 3.052 -3.299 1.00 0.00 20 LEU A O 4
ATOM 5591 N N . LYS A 1 21 ? -2.575 5.240 -3.018 1.00 0.00 21 LYS A N 4
ATOM 5592 C CA . LYS A 1 21 ? -1.548 5.452 -4.085 1.00 0.00 21 LYS A CA 4
ATOM 5593 C C . LYS A 1 21 ? -0.406 6.302 -3.531 1.00 0.00 21 LYS A C 4
ATOM 5594 O O . LYS A 1 21 ? -0.623 7.318 -2.903 1.00 0.00 21 LYS A O 4
ATOM 5613 N N . ALA A 1 22 ? 0.810 5.898 -3.772 1.00 0.00 22 ALA A N 4
ATOM 5614 C CA . ALA A 1 22 ? 1.967 6.693 -3.271 1.00 0.00 22 ALA A CA 4
ATOM 5615 C C . ALA A 1 22 ? 3.250 6.185 -3.923 1.00 0.00 22 ALA A C 4
ATOM 5616 O O . ALA A 1 22 ? 3.232 5.244 -4.691 1.00 0.00 22 ALA A O 4
ATOM 5623 N N . LYS A 1 23 ? 4.365 6.808 -3.627 1.00 0.00 23 LYS A N 4
ATOM 5624 C CA . LYS A 1 23 ? 5.663 6.376 -4.233 1.00 0.00 23 LYS A CA 4
ATOM 5625 C C . LYS A 1 23 ? 6.524 5.671 -3.187 1.00 0.00 23 LYS A C 4
ATOM 5626 O O . LYS A 1 23 ? 6.493 5.990 -2.015 1.00 0.00 23 LYS A O 4
ATOM 5645 N N . VAL A 1 24 ? 7.286 4.698 -3.611 1.00 0.00 24 VAL A N 4
ATOM 5646 C CA . VAL A 1 24 ? 8.147 3.945 -2.655 1.00 0.00 24 VAL A CA 4
ATOM 5647 C C . VAL A 1 24 ? 9.474 4.682 -2.449 1.00 0.00 24 VAL A C 4
ATOM 5648 O O . VAL A 1 24 ? 10.393 4.562 -3.233 1.00 0.00 24 VAL A O 4
ATOM 5661 N N . ILE A 1 25 ? 9.575 5.440 -1.391 1.00 0.00 25 ILE A N 4
ATOM 5662 C CA . ILE A 1 25 ? 10.835 6.184 -1.117 1.00 0.00 25 ILE A CA 4
ATOM 5663 C C . ILE A 1 25 ? 11.954 5.183 -0.828 1.00 0.00 25 ILE A C 4
ATOM 5664 O O . ILE A 1 25 ? 13.053 5.301 -1.331 1.00 0.00 25 ILE A O 4
ATOM 5680 N N . GLN A 1 26 ? 11.679 4.188 -0.024 1.00 0.00 26 GLN A N 4
ATOM 5681 C CA . GLN A 1 26 ? 12.718 3.171 0.289 1.00 0.00 26 GLN A CA 4
ATOM 5682 C C . GLN A 1 26 ? 12.042 1.836 0.597 1.00 0.00 26 GLN A C 4
ATOM 5683 O O . GLN A 1 26 ? 10.940 1.786 1.117 1.00 0.00 26 GLN A O 4
ATOM 5697 N N . LEU A 1 27 ? 12.707 0.758 0.274 1.00 0.00 27 LEU A N 4
ATOM 5698 C CA . LEU A 1 27 ? 12.148 -0.605 0.523 1.00 0.00 27 LEU A CA 4
ATOM 5699 C C . LEU A 1 27 ? 13.168 -1.458 1.278 1.00 0.00 27 LEU A C 4
ATOM 5700 O O . LEU A 1 27 ? 14.358 -1.356 1.060 1.00 0.00 27 LEU A O 4
ATOM 5716 N N . TRP A 1 28 ? 12.701 -2.318 2.150 1.00 0.00 28 TRP A N 4
ATOM 5717 C CA . TRP A 1 28 ? 13.619 -3.211 2.920 1.00 0.00 28 TRP A CA 4
ATOM 5718 C C . TRP A 1 28 ? 13.134 -4.656 2.770 1.00 0.00 28 TRP A C 4
ATOM 5719 O O . TRP A 1 28 ? 12.181 -5.075 3.394 1.00 0.00 28 TRP A O 4
ATOM 5740 N N . GLU A 1 29 ? 13.779 -5.408 1.921 1.00 0.00 29 GLU A N 4
ATOM 5741 C CA . GLU A 1 29 ? 13.366 -6.822 1.685 1.00 0.00 29 GLU A CA 4
ATOM 5742 C C . GLU A 1 29 ? 13.579 -7.663 2.946 1.00 0.00 29 GLU A C 4
ATOM 5743 O O . GLU A 1 29 ? 14.463 -7.401 3.735 1.00 0.00 29 GLU A O 4
ATOM 5755 N N . ASN A 1 30 ? 12.783 -8.690 3.136 1.00 0.00 30 ASN A N 4
ATOM 5756 C CA . ASN A 1 30 ? 12.958 -9.558 4.339 1.00 0.00 30 ASN A CA 4
ATOM 5757 C C . ASN A 1 30 ? 12.631 -11.005 3.967 1.00 0.00 30 ASN A C 4
ATOM 5758 O O . ASN A 1 30 ? 11.606 -11.296 3.382 1.00 0.00 30 ASN A O 4
ATOM 5769 N N . THR A 1 31 ? 13.517 -11.913 4.284 1.00 0.00 31 THR A N 4
ATOM 5770 C CA . THR A 1 31 ? 13.293 -13.348 3.939 1.00 0.00 31 THR A CA 4
ATOM 5771 C C . THR A 1 31 ? 12.675 -14.071 5.135 1.00 0.00 31 THR A C 4
ATOM 5772 O O . THR A 1 31 ? 13.371 -14.641 5.952 1.00 0.00 31 THR A O 4
ATOM 5783 N N . HIS A 1 32 ? 11.370 -14.051 5.243 1.00 0.00 32 HIS A N 4
ATOM 5784 C CA . HIS A 1 32 ? 10.683 -14.733 6.380 1.00 0.00 32 HIS A CA 4
ATOM 5785 C C . HIS A 1 32 ? 9.540 -15.590 5.835 1.00 0.00 32 HIS A C 4
ATOM 5786 O O . HIS A 1 32 ? 9.081 -15.403 4.726 1.00 0.00 32 HIS A O 4
ATOM 5800 N N . GLU A 1 33 ? 9.089 -16.536 6.606 1.00 0.00 33 GLU A N 4
ATOM 5801 C CA . GLU A 1 33 ? 7.988 -17.426 6.148 1.00 0.00 33 GLU A CA 4
ATOM 5802 C C . GLU A 1 33 ? 6.687 -16.633 5.989 1.00 0.00 33 GLU A C 4
ATOM 5803 O O . GLU A 1 33 ? 5.898 -16.898 5.104 1.00 0.00 33 GLU A O 4
ATOM 5815 N N . SER A 1 34 ? 6.446 -15.677 6.848 1.00 0.00 34 SER A N 4
ATOM 5816 C CA . SER A 1 34 ? 5.185 -14.878 6.759 1.00 0.00 34 SER A CA 4
ATOM 5817 C C . SER A 1 34 ? 5.455 -13.526 6.096 1.00 0.00 34 SER A C 4
ATOM 5818 O O . SER A 1 34 ? 4.793 -13.146 5.152 1.00 0.00 34 SER A O 4
ATOM 5826 N N . ILE A 1 35 ? 6.398 -12.784 6.600 1.00 0.00 35 ILE A N 4
ATOM 5827 C CA . ILE A 1 35 ? 6.681 -11.440 6.021 1.00 0.00 35 ILE A CA 4
ATOM 5828 C C . ILE A 1 35 ? 7.505 -11.580 4.737 1.00 0.00 35 ILE A C 4
ATOM 5829 O O . ILE A 1 35 ? 8.490 -12.290 4.689 1.00 0.00 35 ILE A O 4
ATOM 5845 N N . SER A 1 36 ? 7.098 -10.900 3.696 1.00 0.00 36 SER A N 4
ATOM 5846 C CA . SER A 1 36 ? 7.832 -10.967 2.397 1.00 0.00 36 SER A CA 4
ATOM 5847 C C . SER A 1 36 ? 8.746 -9.745 2.269 1.00 0.00 36 SER A C 4
ATOM 5848 O O . SER A 1 36 ? 9.952 -9.860 2.166 1.00 0.00 36 SER A O 4
ATOM 5856 N N . GLN A 1 37 ? 8.175 -8.570 2.273 1.00 0.00 37 GLN A N 4
ATOM 5857 C CA . GLN A 1 37 ? 9.003 -7.335 2.151 1.00 0.00 37 GLN A CA 4
ATOM 5858 C C . GLN A 1 37 ? 8.315 -6.184 2.881 1.00 0.00 37 GLN A C 4
ATOM 5859 O O . GLN A 1 37 ? 7.104 -6.137 2.972 1.00 0.00 37 GLN A O 4
ATOM 5873 N N . VAL A 1 38 ? 9.078 -5.249 3.396 1.00 0.00 38 VAL A N 4
ATOM 5874 C CA . VAL A 1 38 ? 8.470 -4.088 4.120 1.00 0.00 38 VAL A CA 4
ATOM 5875 C C . VAL A 1 38 ? 9.150 -2.793 3.682 1.00 0.00 38 VAL A C 4
ATOM 5876 O O . VAL A 1 38 ? 10.245 -2.800 3.156 1.00 0.00 38 VAL A O 4
ATOM 5889 N N . GLY A 1 39 ? 8.506 -1.678 3.895 1.00 0.00 39 GLY A N 4
ATOM 5890 C CA . GLY A 1 39 ? 9.122 -0.382 3.490 1.00 0.00 39 GLY A CA 4
ATOM 5891 C C . GLY A 1 39 ? 8.163 0.763 3.812 1.00 0.00 39 GLY A C 4
ATOM 5892 O O . GLY A 1 39 ? 7.198 0.582 4.527 1.00 0.00 39 GLY A O 4
ATOM 5896 N N . LEU A 1 40 ? 8.419 1.944 3.292 1.00 0.00 40 LEU A N 4
ATOM 5897 C CA . LEU A 1 40 ? 7.512 3.104 3.570 1.00 0.00 40 LEU A CA 4
ATOM 5898 C C . LEU A 1 40 ? 7.188 3.832 2.271 1.00 0.00 40 LEU A C 4
ATOM 5899 O O . LEU A 1 40 ? 7.976 3.859 1.346 1.00 0.00 40 LEU A O 4
ATOM 5915 N N . LEU A 1 41 ? 6.012 4.409 2.192 1.00 0.00 41 LEU A N 4
ATOM 5916 C CA . LEU A 1 41 ? 5.592 5.128 0.953 1.00 0.00 41 LEU A CA 4
ATOM 5917 C C . LEU A 1 41 ? 5.507 6.624 1.243 1.00 0.00 41 LEU A C 4
ATOM 5918 O O . LEU A 1 41 ? 4.915 7.048 2.219 1.00 0.00 41 LEU A O 4
ATOM 5934 N N . GLY A 1 42 ? 6.109 7.426 0.404 1.00 0.00 42 GLY A N 4
ATOM 5935 C CA . GLY A 1 42 ? 6.090 8.904 0.617 1.00 0.00 42 GLY A CA 4
ATOM 5936 C C . GLY A 1 42 ? 4.995 9.557 -0.229 1.00 0.00 42 GLY A C 4
ATOM 5937 O O . GLY A 1 42 ? 4.683 9.113 -1.316 1.00 0.00 42 GLY A O 4
ATOM 5941 N N . ASP A 1 43 ? 4.430 10.626 0.263 1.00 0.00 43 ASP A N 4
ATOM 5942 C CA . ASP A 1 43 ? 3.372 11.342 -0.502 1.00 0.00 43 ASP A CA 4
ATOM 5943 C C . ASP A 1 43 ? 3.017 12.639 0.234 1.00 0.00 43 ASP A C 4
ATOM 5944 O O . ASP A 1 43 ? 3.390 12.841 1.371 1.00 0.00 43 ASP A O 4
ATOM 5953 N N . GLU A 1 44 ? 2.310 13.521 -0.414 1.00 0.00 44 GLU A N 4
ATOM 5954 C CA . GLU A 1 44 ? 1.939 14.812 0.232 1.00 0.00 44 GLU A CA 4
ATOM 5955 C C . GLU A 1 44 ? 1.078 14.550 1.470 1.00 0.00 44 GLU A C 4
ATOM 5956 O O . GLU A 1 44 ? 0.909 15.409 2.312 1.00 0.00 44 GLU A O 4
ATOM 5968 N N . THR A 1 45 ? 0.529 13.372 1.593 1.00 0.00 45 THR A N 4
ATOM 5969 C CA . THR A 1 45 ? -0.320 13.069 2.779 1.00 0.00 45 THR A CA 4
ATOM 5970 C C . THR A 1 45 ? 0.572 12.605 3.931 1.00 0.00 45 THR A C 4
ATOM 5971 O O . THR A 1 45 ? 0.099 12.311 5.010 1.00 0.00 45 THR A O 4
ATOM 5982 N N . GLY A 1 46 ? 1.866 12.555 3.709 1.00 0.00 46 GLY A N 4
ATOM 5983 C CA . GLY A 1 46 ? 2.815 12.133 4.790 1.00 0.00 46 GLY A CA 4
ATOM 5984 C C . GLY A 1 46 ? 3.521 10.837 4.397 1.00 0.00 46 GLY A C 4
ATOM 5985 O O . GLY A 1 46 ? 3.783 10.584 3.238 1.00 0.00 46 GLY A O 4
ATOM 5989 N N . ILE A 1 47 ? 3.842 10.019 5.367 1.00 0.00 47 ILE A N 4
ATOM 5990 C CA . ILE A 1 47 ? 4.547 8.731 5.087 1.00 0.00 47 ILE A CA 4
ATOM 5991 C C . ILE A 1 47 ? 3.856 7.599 5.839 1.00 0.00 47 ILE A C 4
ATOM 5992 O O . ILE A 1 47 ? 3.482 7.744 6.985 1.00 0.00 47 ILE A O 4
ATOM 6008 N N . ILE A 1 48 ? 3.683 6.469 5.199 1.00 0.00 48 ILE A N 4
ATOM 6009 C CA . ILE A 1 48 ? 3.015 5.312 5.872 1.00 0.00 48 ILE A CA 4
ATOM 6010 C C . ILE A 1 48 ? 3.801 4.030 5.595 1.00 0.00 48 ILE A C 4
ATOM 6011 O O . ILE A 1 48 ? 4.304 3.816 4.510 1.00 0.00 48 ILE A O 4
ATOM 6027 N N . LYS A 1 49 ? 3.915 3.179 6.580 1.00 0.00 49 LYS A N 4
ATOM 6028 C CA . LYS A 1 49 ? 4.668 1.907 6.397 1.00 0.00 49 LYS A CA 4
ATOM 6029 C C . LYS A 1 49 ? 3.761 0.861 5.757 1.00 0.00 49 LYS A C 4
ATOM 6030 O O . LYS A 1 49 ? 2.554 0.922 5.877 1.00 0.00 49 LYS A O 4
ATOM 6049 N N . PHE A 1 50 ? 4.331 -0.106 5.076 1.00 0.00 50 PHE A N 4
ATOM 6050 C CA . PHE A 1 50 ? 3.490 -1.156 4.432 1.00 0.00 50 PHE A CA 4
ATOM 6051 C C . PHE A 1 50 ? 4.178 -2.514 4.554 1.00 0.00 50 PHE A C 4
ATOM 6052 O O . PHE A 1 50 ? 5.394 -2.611 4.619 1.00 0.00 50 PHE A O 4
ATOM 6069 N N . THR A 1 51 ? 3.393 -3.562 4.578 1.00 0.00 51 THR A N 4
ATOM 6070 C CA . THR A 1 51 ? 3.946 -4.942 4.688 1.00 0.00 51 THR A CA 4
ATOM 6071 C C . THR A 1 51 ? 3.287 -5.822 3.630 1.00 0.00 51 THR A C 4
ATOM 6072 O O . THR A 1 51 ? 2.081 -5.833 3.485 1.00 0.00 51 THR A O 4
ATOM 6083 N N . ILE A 1 52 ? 4.070 -6.554 2.880 1.00 0.00 52 ILE A N 4
ATOM 6084 C CA . ILE A 1 52 ? 3.496 -7.429 1.812 1.00 0.00 52 ILE A CA 4
ATOM 6085 C C . ILE A 1 52 ? 3.477 -8.883 2.274 1.00 0.00 52 ILE A C 4
ATOM 6086 O O . ILE A 1 52 ? 4.490 -9.446 2.639 1.00 0.00 52 ILE A O 4
ATOM 6102 N N . TRP A 1 53 ? 2.323 -9.500 2.254 1.00 0.00 53 TRP A N 4
ATOM 6103 C CA . TRP A 1 53 ? 2.227 -10.922 2.684 1.00 0.00 53 TRP A CA 4
ATOM 6104 C C . TRP A 1 53 ? 2.373 -11.823 1.456 1.00 0.00 53 TRP A C 4
ATOM 6105 O O . TRP A 1 53 ? 1.729 -11.621 0.446 1.00 0.00 53 TRP A O 4
ATOM 6126 N N . LYS A 1 54 ? 3.219 -12.813 1.532 1.00 0.00 54 LYS A N 4
ATOM 6127 C CA . LYS A 1 54 ? 3.413 -13.722 0.368 1.00 0.00 54 LYS A CA 4
ATOM 6128 C C . LYS A 1 54 ? 2.314 -14.788 0.359 1.00 0.00 54 LYS A C 4
ATOM 6129 O O . LYS A 1 54 ? 2.579 -15.973 0.334 1.00 0.00 54 LYS A O 4
ATOM 6148 N N . ASN A 1 55 ? 1.077 -14.365 0.367 1.00 0.00 55 ASN A N 4
ATOM 6149 C CA . ASN A 1 55 ? -0.049 -15.336 0.348 1.00 0.00 55 ASN A CA 4
ATOM 6150 C C . ASN A 1 55 ? -0.195 -15.896 -1.069 1.00 0.00 55 ASN A C 4
ATOM 6151 O O . ASN A 1 55 ? -1.015 -16.752 -1.332 1.00 0.00 55 ASN A O 4
ATOM 6162 N N . ALA A 1 56 ? 0.602 -15.411 -1.987 1.00 0.00 56 ALA A N 4
ATOM 6163 C CA . ALA A 1 56 ? 0.525 -15.902 -3.393 1.00 0.00 56 ALA A CA 4
ATOM 6164 C C . ALA A 1 56 ? 1.901 -15.775 -4.047 1.00 0.00 56 ALA A C 4
ATOM 6165 O O . ALA A 1 56 ? 2.721 -16.666 -3.972 1.00 0.00 56 ALA A O 4
ATOM 6172 N N . GLU A 1 57 ? 2.157 -14.666 -4.685 1.00 0.00 57 GLU A N 4
ATOM 6173 C CA . GLU A 1 57 ? 3.473 -14.455 -5.349 1.00 0.00 57 GLU A CA 4
ATOM 6174 C C . GLU A 1 57 ? 3.466 -13.077 -6.013 1.00 0.00 57 GLU A C 4
ATOM 6175 O O . GLU A 1 57 ? 3.421 -12.959 -7.221 1.00 0.00 57 GLU A O 4
ATOM 6187 N N . LEU A 1 58 ? 3.496 -12.030 -5.231 1.00 0.00 58 LEU A N 4
ATOM 6188 C CA . LEU A 1 58 ? 3.471 -10.658 -5.815 1.00 0.00 58 LEU A CA 4
ATOM 6189 C C . LEU A 1 58 ? 4.904 -10.194 -6.129 1.00 0.00 58 LEU A C 4
ATOM 6190 O O . LEU A 1 58 ? 5.835 -10.536 -5.424 1.00 0.00 58 LEU A O 4
ATOM 6206 N N . PRO A 1 59 ? 5.085 -9.420 -7.179 1.00 0.00 59 PRO A N 4
ATOM 6207 C CA . PRO A 1 59 ? 6.433 -8.907 -7.582 1.00 0.00 59 PRO A CA 4
ATOM 6208 C C . PRO A 1 59 ? 6.971 -7.833 -6.624 1.00 0.00 59 PRO A C 4
ATOM 6209 O O . PRO A 1 59 ? 6.225 -7.161 -5.941 1.00 0.00 59 PRO A O 4
ATOM 6220 N N . LEU A 1 60 ? 8.267 -7.677 -6.572 1.00 0.00 60 LEU A N 4
ATOM 6221 C CA . LEU A 1 60 ? 8.860 -6.659 -5.662 1.00 0.00 60 LEU A CA 4
ATOM 6222 C C . LEU A 1 60 ? 8.685 -5.261 -6.258 1.00 0.00 60 LEU A C 4
ATOM 6223 O O . LEU A 1 60 ? 8.787 -5.062 -7.452 1.00 0.00 60 LEU A O 4
ATOM 6239 N N . LEU A 1 61 ? 8.407 -4.298 -5.425 1.00 0.00 61 LEU A N 4
ATOM 6240 C CA . LEU A 1 61 ? 8.201 -2.908 -5.915 1.00 0.00 61 LEU A CA 4
ATOM 6241 C C . LEU A 1 61 ? 9.550 -2.211 -6.118 1.00 0.00 61 LEU A C 4
ATOM 6242 O O . LEU A 1 61 ? 10.499 -2.442 -5.395 1.00 0.00 61 LEU A O 4
ATOM 6258 N N . GLU A 1 62 ? 9.639 -1.361 -7.110 1.00 0.00 62 GLU A N 4
ATOM 6259 C CA . GLU A 1 62 ? 10.919 -0.645 -7.388 1.00 0.00 62 GLU A CA 4
ATOM 6260 C C . GLU A 1 62 ? 10.927 0.707 -6.670 1.00 0.00 62 GLU A C 4
ATOM 6261 O O . GLU A 1 62 ? 9.910 1.355 -6.520 1.00 0.00 62 GLU A O 4
ATOM 6273 N N . GLN A 1 63 ? 12.075 1.119 -6.209 1.00 0.00 63 GLN A N 4
ATOM 6274 C CA . GLN A 1 63 ? 12.182 2.411 -5.476 1.00 0.00 63 GLN A CA 4
ATOM 6275 C C . GLN A 1 63 ? 12.140 3.601 -6.441 1.00 0.00 63 GLN A C 4
ATOM 6276 O O . GLN A 1 63 ? 12.703 3.566 -7.517 1.00 0.00 63 GLN A O 4
ATOM 6290 N N . GLY A 1 64 ? 11.493 4.665 -6.039 1.00 0.00 64 GLY A N 4
ATOM 6291 C CA . GLY A 1 64 ? 11.424 5.877 -6.902 1.00 0.00 64 GLY A CA 4
ATOM 6292 C C . GLY A 1 64 ? 10.324 5.718 -7.950 1.00 0.00 64 GLY A C 4
ATOM 6293 O O . GLY A 1 64 ? 10.339 6.377 -8.970 1.00 0.00 64 GLY A O 4
ATOM 6297 N N . GLU A 1 65 ? 9.370 4.847 -7.714 1.00 0.00 65 GLU A N 4
ATOM 6298 C CA . GLU A 1 65 ? 8.267 4.641 -8.708 1.00 0.00 65 GLU A CA 4
ATOM 6299 C C . GLU A 1 65 ? 6.903 4.707 -8.020 1.00 0.00 65 GLU A C 4
ATOM 6300 O O . GLU A 1 65 ? 6.741 4.312 -6.878 1.00 0.00 65 GLU A O 4
ATOM 6312 N N . SER A 1 66 ? 5.923 5.215 -8.724 1.00 0.00 66 SER A N 4
ATOM 6313 C CA . SER A 1 66 ? 4.554 5.329 -8.151 1.00 0.00 66 SER A CA 4
ATOM 6314 C C . SER A 1 66 ? 3.837 3.982 -8.238 1.00 0.00 66 SER A C 4
ATOM 6315 O O . SER A 1 66 ? 4.096 3.179 -9.115 1.00 0.00 66 SER A O 4
ATOM 6323 N N . TYR A 1 67 ? 2.925 3.734 -7.335 1.00 0.00 67 TYR A N 4
ATOM 6324 C CA . TYR A 1 67 ? 2.178 2.445 -7.354 1.00 0.00 67 TYR A CA 4
ATOM 6325 C C . TYR A 1 67 ? 0.742 2.682 -6.902 1.00 0.00 67 TYR A C 4
ATOM 6326 O O . TYR A 1 67 ? 0.478 3.510 -6.046 1.00 0.00 67 TYR A O 4
ATOM 6344 N N . LEU A 1 68 ? -0.184 1.948 -7.466 1.00 0.00 68 LEU A N 4
ATOM 6345 C CA . LEU A 1 68 ? -1.620 2.095 -7.082 1.00 0.00 68 LEU A CA 4
ATOM 6346 C C . LEU A 1 68 ? -2.047 0.838 -6.321 1.00 0.00 68 LEU A C 4
ATOM 6347 O O . LEU A 1 68 ? -1.950 -0.266 -6.823 1.00 0.00 68 LEU A O 4
ATOM 6363 N N . LEU A 1 69 ? -2.520 1.000 -5.114 1.00 0.00 69 LEU A N 4
ATOM 6364 C CA . LEU A 1 69 ? -2.962 -0.174 -4.303 1.00 0.00 69 LEU A CA 4
ATOM 6365 C C . LEU A 1 69 ? -4.485 -0.271 -4.363 1.00 0.00 69 LEU A C 4
ATOM 6366 O O . LEU A 1 69 ? -5.177 0.719 -4.229 1.00 0.00 69 LEU A O 4
ATOM 6382 N N . ARG A 1 70 ? -5.011 -1.454 -4.578 1.00 0.00 70 ARG A N 4
ATOM 6383 C CA . ARG A 1 70 ? -6.497 -1.624 -4.666 1.00 0.00 70 ARG A CA 4
ATOM 6384 C C . ARG A 1 70 ? -6.976 -2.706 -3.696 1.00 0.00 70 ARG A C 4
ATOM 6385 O O . ARG A 1 70 ? -6.345 -3.730 -3.518 1.00 0.00 70 ARG A O 4
ATOM 6406 N N . SER A 1 71 ? -8.104 -2.471 -3.077 1.00 0.00 71 SER A N 4
ATOM 6407 C CA . SER A 1 71 ? -8.677 -3.456 -2.116 1.00 0.00 71 SER A CA 4
ATOM 6408 C C . SER A 1 71 ? -7.646 -3.825 -1.048 1.00 0.00 71 SER A C 4
ATOM 6409 O O . SER A 1 71 ? -7.133 -4.926 -1.025 1.00 0.00 71 SER A O 4
ATOM 6417 N N . VAL A 1 72 ? -7.357 -2.913 -0.149 1.00 0.00 72 VAL A N 4
ATOM 6418 C CA . VAL A 1 72 ? -6.375 -3.197 0.948 1.00 0.00 72 VAL A CA 4
ATOM 6419 C C . VAL A 1 72 ? -6.999 -2.833 2.291 1.00 0.00 72 VAL A C 4
ATOM 6420 O O . VAL A 1 72 ? -7.998 -2.142 2.353 1.00 0.00 72 VAL A O 4
ATOM 6433 N N . VAL A 1 73 ? -6.418 -3.305 3.366 1.00 0.00 73 VAL A N 4
ATOM 6434 C CA . VAL A 1 73 ? -6.960 -3.011 4.728 1.00 0.00 73 VAL A CA 4
ATOM 6435 C C . VAL A 1 73 ? -5.896 -2.287 5.553 1.00 0.00 73 VAL A C 4
ATOM 6436 O O . VAL A 1 73 ? -4.733 -2.641 5.538 1.00 0.00 73 VAL A O 4
ATOM 6449 N N . VAL A 1 74 ? -6.285 -1.257 6.257 1.00 0.00 74 VAL A N 4
ATOM 6450 C CA . VAL A 1 74 ? -5.301 -0.487 7.068 1.00 0.00 74 VAL A CA 4
ATOM 6451 C C . VAL A 1 74 ? -5.124 -1.141 8.437 1.00 0.00 74 VAL A C 4
ATOM 6452 O O . VAL A 1 74 ? -6.037 -1.196 9.238 1.00 0.00 74 VAL A O 4
ATOM 6465 N N . GLY A 1 75 ? -3.945 -1.632 8.709 1.00 0.00 75 GLY A N 4
ATOM 6466 C CA . GLY A 1 75 ? -3.678 -2.285 10.024 1.00 0.00 75 GLY A CA 4
ATOM 6467 C C . GLY A 1 75 ? -3.087 -1.257 10.988 1.00 0.00 75 GLY A C 4
ATOM 6468 O O . GLY A 1 75 ? -2.923 -0.100 10.650 1.00 0.00 75 GLY A O 4
ATOM 6472 N N . GLU A 1 76 ? -2.767 -1.675 12.188 1.00 0.00 76 GLU A N 4
ATOM 6473 C CA . GLU A 1 76 ? -2.185 -0.737 13.197 1.00 0.00 76 GLU A CA 4
ATOM 6474 C C . GLU A 1 76 ? -0.731 -1.115 13.470 1.00 0.00 76 GLU A C 4
ATOM 6475 O O . GLU A 1 76 ? -0.404 -2.268 13.671 1.00 0.00 76 GLU A O 4
ATOM 6487 N N . TYR A 1 77 ? 0.149 -0.145 13.475 1.00 0.00 77 TYR A N 4
ATOM 6488 C CA . TYR A 1 77 ? 1.590 -0.429 13.736 1.00 0.00 77 TYR A CA 4
ATOM 6489 C C . TYR A 1 77 ? 2.144 0.627 14.695 1.00 0.00 77 TYR A C 4
ATOM 6490 O O . TYR A 1 77 ? 2.336 1.772 14.339 1.00 0.00 77 TYR A O 4
ATOM 6508 N N . ASN A 1 78 ? 2.400 0.236 15.915 1.00 0.00 78 ASN A N 4
ATOM 6509 C CA . ASN A 1 78 ? 2.944 1.184 16.932 1.00 0.00 78 ASN A CA 4
ATOM 6510 C C . ASN A 1 78 ? 2.090 2.457 17.003 1.00 0.00 78 ASN A C 4
ATOM 6511 O O . ASN A 1 78 ? 0.877 2.408 17.053 1.00 0.00 78 ASN A O 4
ATOM 6522 N N . ASP A 1 79 ? 2.726 3.599 17.026 1.00 0.00 79 ASP A N 4
ATOM 6523 C CA . ASP A 1 79 ? 1.980 4.885 17.108 1.00 0.00 79 ASP A CA 4
ATOM 6524 C C . ASP A 1 79 ? 1.610 5.342 15.698 1.00 0.00 79 ASP A C 4
ATOM 6525 O O . ASP A 1 79 ? 0.892 6.304 15.516 1.00 0.00 79 ASP A O 4
ATOM 6534 N N . ARG A 1 80 ? 2.109 4.656 14.699 1.00 0.00 80 ARG A N 4
ATOM 6535 C CA . ARG A 1 80 ? 1.812 5.033 13.283 1.00 0.00 80 ARG A CA 4
ATOM 6536 C C . ARG A 1 80 ? 0.873 4.000 12.659 1.00 0.00 80 ARG A C 4
ATOM 6537 O O . ARG A 1 80 ? 0.555 2.993 13.260 1.00 0.00 80 ARG A O 4
ATOM 6558 N N . PHE A 1 81 ? 0.421 4.253 11.457 1.00 0.00 81 PHE A N 4
ATOM 6559 C CA . PHE A 1 81 ? -0.512 3.307 10.775 1.00 0.00 81 PHE A CA 4
ATOM 6560 C C . PHE A 1 81 ? 0.234 2.526 9.699 1.00 0.00 81 PHE A C 4
ATOM 6561 O O . PHE A 1 81 ? 1.248 2.958 9.190 1.00 0.00 81 PHE A O 4
ATOM 6578 N N . GLN A 1 82 ? -0.266 1.368 9.359 1.00 0.00 82 GLN A N 4
ATOM 6579 C CA . GLN A 1 82 ? 0.397 0.529 8.322 1.00 0.00 82 GLN A CA 4
ATOM 6580 C C . GLN A 1 82 ? -0.672 -0.076 7.414 1.00 0.00 82 GLN A C 4
ATOM 6581 O O . GLN A 1 82 ? -1.797 -0.277 7.823 1.00 0.00 82 GLN A O 4
ATOM 6595 N N . VAL A 1 83 ? -0.325 -0.376 6.185 1.00 0.00 83 VAL A N 4
ATOM 6596 C CA . VAL A 1 83 ? -1.311 -0.982 5.234 1.00 0.00 83 VAL A CA 4
ATOM 6597 C C . VAL A 1 83 ? -0.839 -2.386 4.856 1.00 0.00 83 VAL A C 4
ATOM 6598 O O . VAL A 1 83 ? 0.313 -2.602 4.534 1.00 0.00 83 VAL A O 4
ATOM 6611 N N . GLN A 1 84 ? -1.724 -3.350 4.921 1.00 0.00 84 GLN A N 4
ATOM 6612 C CA . GLN A 1 84 ? -1.342 -4.759 4.596 1.00 0.00 84 GLN A CA 4
ATOM 6613 C C . GLN A 1 84 ? -1.810 -5.120 3.190 1.00 0.00 84 GLN A C 4
ATOM 6614 O O . GLN A 1 84 ? -2.928 -4.840 2.805 1.00 0.00 84 GLN A O 4
ATOM 6628 N N . VAL A 1 85 ? -0.959 -5.756 2.426 1.00 0.00 85 VAL A N 4
ATOM 6629 C CA . VAL A 1 85 ? -1.332 -6.166 1.039 1.00 0.00 85 VAL A CA 4
ATOM 6630 C C . VAL A 1 85 ? -1.538 -7.679 1.013 1.00 0.00 85 VAL A C 4
ATOM 6631 O O . VAL A 1 85 ? -0.714 -8.433 1.498 1.00 0.00 85 VAL A O 4
ATOM 6644 N N . ASN A 1 86 ? -2.640 -8.126 0.461 1.00 0.00 86 ASN A N 4
ATOM 6645 C CA . ASN A 1 86 ? -2.933 -9.592 0.404 1.00 0.00 86 ASN A CA 4
ATOM 6646 C C . ASN A 1 86 ? -3.194 -10.016 -1.045 1.00 0.00 86 ASN A C 4
ATOM 6647 O O . ASN A 1 86 ? -3.148 -9.217 -1.958 1.00 0.00 86 ASN A O 4
ATOM 6658 N N . LYS A 1 87 ? -3.474 -11.275 -1.251 1.00 0.00 87 LYS A N 4
ATOM 6659 C CA . LYS A 1 87 ? -3.746 -11.782 -2.628 1.00 0.00 87 LYS A CA 4
ATOM 6660 C C . LYS A 1 87 ? -4.935 -11.036 -3.236 1.00 0.00 87 LYS A C 4
ATOM 6661 O O . LYS A 1 87 ? -4.933 -10.688 -4.398 1.00 0.00 87 LYS A O 4
ATOM 6680 N N . ASN A 1 88 ? -5.951 -10.792 -2.464 1.00 0.00 88 ASN A N 4
ATOM 6681 C CA . ASN A 1 88 ? -7.136 -10.072 -3.000 1.00 0.00 88 ASN A CA 4
ATOM 6682 C C . ASN A 1 88 ? -6.704 -8.688 -3.484 1.00 0.00 88 ASN A C 4
ATOM 6683 O O . ASN A 1 88 ? -7.215 -8.169 -4.457 1.00 0.00 88 ASN A O 4
ATOM 6694 N N . SER A 1 89 ? -5.772 -8.080 -2.803 1.00 0.00 89 SER A N 4
ATOM 6695 C CA . SER A 1 89 ? -5.309 -6.725 -3.210 1.00 0.00 89 SER A CA 4
ATOM 6696 C C . SER A 1 89 ? -4.521 -6.810 -4.519 1.00 0.00 89 SER A C 4
ATOM 6697 O O . SER A 1 89 ? -3.928 -7.823 -4.831 1.00 0.00 89 SER A O 4
ATOM 6705 N N . SER A 1 90 ? -4.515 -5.745 -5.287 1.00 0.00 90 SER A N 4
ATOM 6706 C CA . SER A 1 90 ? -3.771 -5.741 -6.587 1.00 0.00 90 SER A CA 4
ATOM 6707 C C . SER A 1 90 ? -2.861 -4.515 -6.650 1.00 0.00 90 SER A C 4
ATOM 6708 O O . SER A 1 90 ? -3.163 -3.478 -6.093 1.00 0.00 90 SER A O 4
ATOM 6716 N N . ILE A 1 91 ? -1.745 -4.634 -7.326 1.00 0.00 91 ILE A N 4
ATOM 6717 C CA . ILE A 1 91 ? -0.788 -3.490 -7.440 1.00 0.00 91 ILE A CA 4
ATOM 6718 C C . ILE A 1 91 ? -0.539 -3.183 -8.914 1.00 0.00 91 ILE A C 4
ATOM 6719 O O . ILE A 1 91 ? -0.282 -4.069 -9.705 1.00 0.00 91 ILE A O 4
ATOM 6735 N N . GLU A 1 92 ? -0.605 -1.927 -9.286 1.00 0.00 92 GLU A N 4
ATOM 6736 C CA . GLU A 1 92 ? -0.361 -1.536 -10.709 1.00 0.00 92 GLU A CA 4
ATOM 6737 C C . GLU A 1 92 ? 0.725 -0.462 -10.752 1.00 0.00 92 GLU A C 4
ATOM 6738 O O . GLU A 1 92 ? 0.683 0.510 -10.025 1.00 0.00 92 GLU A O 4
ATOM 6750 N N . LYS A 1 93 ? 1.702 -0.639 -11.596 1.00 0.00 93 LYS A N 4
ATOM 6751 C CA . LYS A 1 93 ? 2.801 0.358 -11.689 1.00 0.00 93 LYS A CA 4
ATOM 6752 C C . LYS A 1 93 ? 2.351 1.551 -12.526 1.00 0.00 93 LYS A C 4
ATOM 6753 O O . LYS A 1 93 ? 1.816 1.397 -13.606 1.00 0.00 93 LYS A O 4
ATOM 6772 N N . LEU A 1 94 ? 2.565 2.742 -12.032 1.00 0.00 94 LEU A N 4
ATOM 6773 C CA . LEU A 1 94 ? 2.156 3.963 -12.787 1.00 0.00 94 LEU A CA 4
ATOM 6774 C C . LEU A 1 94 ? 3.380 4.578 -13.474 1.00 0.00 94 LEU A C 4
ATOM 6775 O O . LEU A 1 94 ? 4.451 4.667 -12.907 1.00 0.00 94 LEU A O 4
ATOM 6791 N N . SER A 1 95 ? 3.218 4.993 -14.701 1.00 0.00 95 SER A N 4
ATOM 6792 C CA . SER A 1 95 ? 4.348 5.601 -15.457 1.00 0.00 95 SER A CA 4
ATOM 6793 C C . SER A 1 95 ? 4.356 7.114 -15.234 1.00 0.00 95 SER A C 4
ATOM 6794 O O . SER A 1 95 ? 5.117 7.832 -15.849 1.00 0.00 95 SER A O 4
ATOM 6802 N N . GLU A 1 96 ? 3.505 7.599 -14.360 1.00 0.00 96 GLU A N 4
ATOM 6803 C CA . GLU A 1 96 ? 3.442 9.069 -14.076 1.00 0.00 96 GLU A CA 4
ATOM 6804 C C . GLU A 1 96 ? 3.837 9.314 -12.606 1.00 0.00 96 GLU A C 4
ATOM 6805 O O . GLU A 1 96 ? 3.001 9.282 -11.725 1.00 0.00 96 GLU A O 4
ATOM 6817 N N . PRO A 1 97 ? 5.102 9.554 -12.340 1.00 0.00 97 PRO A N 4
ATOM 6818 C CA . PRO A 1 97 ? 5.595 9.801 -10.950 1.00 0.00 97 PRO A CA 4
ATOM 6819 C C . PRO A 1 97 ? 4.825 10.927 -10.253 1.00 0.00 97 PRO A C 4
ATOM 6820 O O . PRO A 1 97 ? 4.329 11.840 -10.880 1.00 0.00 97 PRO A O 4
ATOM 6831 N N . ILE A 1 98 ? 4.699 10.841 -8.953 1.00 0.00 98 ILE A N 4
ATOM 6832 C CA . ILE A 1 98 ? 3.936 11.872 -8.188 1.00 0.00 98 ILE A CA 4
ATOM 6833 C C . ILE A 1 98 ? 4.889 12.865 -7.524 1.00 0.00 98 ILE A C 4
ATOM 6834 O O . ILE A 1 98 ? 5.821 12.494 -6.839 1.00 0.00 98 ILE A O 4
ATOM 6850 N N . GLU A 1 99 ? 4.655 14.134 -7.732 1.00 0.00 99 GLU A N 4
ATOM 6851 C CA . GLU A 1 99 ? 5.531 15.179 -7.134 1.00 0.00 99 GLU A CA 4
ATOM 6852 C C . GLU A 1 99 ? 5.021 15.529 -5.733 1.00 0.00 99 GLU A C 4
ATOM 6853 O O . GLU A 1 99 ? 3.860 15.834 -5.544 1.00 0.00 99 GLU A O 4
ATOM 6865 N N . VAL A 1 100 ? 5.885 15.485 -4.751 1.00 0.00 100 VAL A N 4
ATOM 6866 C CA . VAL A 1 100 ? 5.465 15.808 -3.353 1.00 0.00 100 VAL A CA 4
ATOM 6867 C C . VAL A 1 100 ? 5.903 17.234 -3.008 1.00 0.00 100 VAL A C 4
ATOM 6868 O O . VAL A 1 100 ? 5.442 17.821 -2.050 1.00 0.00 100 VAL A O 4
ATOM 6881 N N . GLY A 1 101 ? 6.792 17.797 -3.784 1.00 0.00 101 GLY A N 4
ATOM 6882 C CA . GLY A 1 101 ? 7.265 19.185 -3.508 1.00 0.00 101 GLY A CA 4
ATOM 6883 C C . GLY A 1 101 ? 6.393 20.173 -4.279 1.00 0.00 101 GLY A C 4
ATOM 6884 O O . GLY A 1 101 ? 6.562 21.371 -4.187 1.00 0.00 101 GLY A O 4
ATOM 6888 N N . LEU A 1 102 ? 5.468 19.677 -5.053 1.00 0.00 102 LEU A N 4
ATOM 6889 C CA . LEU A 1 102 ? 4.596 20.586 -5.841 1.00 0.00 102 LEU A CA 4
ATOM 6890 C C . LEU A 1 102 ? 3.800 21.489 -4.899 1.00 0.00 102 LEU A C 4
ATOM 6891 O O . LEU A 1 102 ? 3.931 22.694 -4.937 1.00 0.00 102 LEU A O 4
ATOM 6907 N N . GLU A 1 103 ? 2.978 20.900 -4.055 1.00 0.00 103 GLU A N 4
ATOM 6908 C CA . GLU A 1 103 ? 2.142 21.689 -3.091 1.00 0.00 103 GLU A CA 4
ATOM 6909 C C . GLU A 1 103 ? 1.765 23.050 -3.692 1.00 0.00 103 GLU A C 4
ATOM 6910 O O . GLU A 1 103 ? 1.776 24.063 -3.022 1.00 0.00 103 GLU A O 4
ATOM 6922 N N . HIS A 1 104 ? 1.440 23.073 -4.957 1.00 0.00 104 HIS A N 4
ATOM 6923 C CA . HIS A 1 104 ? 1.067 24.354 -5.616 1.00 0.00 104 HIS A CA 4
ATOM 6924 C C . HIS A 1 104 ? -0.240 24.867 -5.016 1.00 0.00 104 HIS A C 4
ATOM 6925 O O . HIS A 1 104 ? -0.382 26.035 -4.714 1.00 0.00 104 HIS A O 4
ATOM 6939 N N . HIS A 1 105 ? -1.194 23.992 -4.845 1.00 0.00 105 HIS A N 4
ATOM 6940 C CA . HIS A 1 105 ? -2.511 24.393 -4.267 1.00 0.00 105 HIS A CA 4
ATOM 6941 C C . HIS A 1 105 ? -2.961 25.740 -4.839 1.00 0.00 105 HIS A C 4
ATOM 6942 O O . HIS A 1 105 ? -2.660 26.788 -4.303 1.00 0.00 105 HIS A O 4
ATOM 6956 N N . HIS A 1 106 ? -3.692 25.717 -5.920 1.00 0.00 106 HIS A N 4
ATOM 6957 C CA . HIS A 1 106 ? -4.180 26.989 -6.525 1.00 0.00 106 HIS A CA 4
ATOM 6958 C C . HIS A 1 106 ? -5.464 26.701 -7.306 1.00 0.00 106 HIS A C 4
ATOM 6959 O O . HIS A 1 106 ? -5.434 26.444 -8.493 1.00 0.00 106 HIS A O 4
ATOM 6973 N N . HIS A 1 107 ? -6.596 26.740 -6.647 1.00 0.00 107 HIS A N 4
ATOM 6974 C CA . HIS A 1 107 ? -7.884 26.464 -7.353 1.00 0.00 107 HIS A CA 4
ATOM 6975 C C . HIS A 1 107 ? -9.049 27.156 -6.632 1.00 0.00 107 HIS A C 4
ATOM 6976 O O . HIS A 1 107 ? -8.947 27.539 -5.483 1.00 0.00 107 HIS A O 4
ATOM 6990 N N . HIS A 1 108 ? -10.155 27.315 -7.311 1.00 0.00 108 HIS A N 4
ATOM 6991 C CA . HIS A 1 108 ? -11.346 27.978 -6.699 1.00 0.00 108 HIS A CA 4
ATOM 6992 C C . HIS A 1 108 ? -10.931 29.305 -6.056 1.00 0.00 108 HIS A C 4
ATOM 6993 O O . HIS A 1 108 ? -11.691 29.925 -5.341 1.00 0.00 108 HIS A O 4
ATOM 7007 N N . HIS A 1 109 ? -9.733 29.750 -6.317 1.00 0.00 109 HIS A N 4
ATOM 7008 C CA . HIS A 1 109 ? -9.261 31.040 -5.736 1.00 0.00 109 HIS A CA 4
ATOM 7009 C C . HIS A 1 109 ? -10.345 32.113 -5.897 1.00 0.00 109 HIS A C 4
ATOM 7010 O O . HIS A 1 109 ? -10.741 32.362 -7.025 1.00 0.00 109 HIS A O 4
ATOM 7025 N N . MET A 1 1 ? -11.722 1.715 -12.430 1.00 0.00 1 MET A N 5
ATOM 7026 C CA . MET A 1 1 ? -12.971 2.475 -12.713 1.00 0.00 1 MET A CA 5
ATOM 7027 C C . MET A 1 1 ? -13.522 3.065 -11.410 1.00 0.00 1 MET A C 5
ATOM 7028 O O . MET A 1 1 ? -13.991 2.357 -10.542 1.00 0.00 1 MET A O 5
ATOM 7044 N N . GLU A 1 2 ? -13.455 4.365 -11.278 1.00 0.00 2 GLU A N 5
ATOM 7045 C CA . GLU A 1 2 ? -13.960 5.044 -10.045 1.00 0.00 2 GLU A CA 5
ATOM 7046 C C . GLU A 1 2 ? -13.571 4.250 -8.789 1.00 0.00 2 GLU A C 5
ATOM 7047 O O . GLU A 1 2 ? -14.422 3.858 -8.013 1.00 0.00 2 GLU A O 5
ATOM 7059 N N . PRO A 1 3 ? -12.299 4.021 -8.580 1.00 0.00 3 PRO A N 5
ATOM 7060 C CA . PRO A 1 3 ? -11.801 3.267 -7.388 1.00 0.00 3 PRO A CA 5
ATOM 7061 C C . PRO A 1 3 ? -11.899 4.081 -6.087 1.00 0.00 3 PRO A C 5
ATOM 7062 O O . PRO A 1 3 ? -11.837 5.296 -6.090 1.00 0.00 3 PRO A O 5
ATOM 7073 N N . GLN A 1 4 ? -12.053 3.414 -4.976 1.00 0.00 4 GLN A N 5
ATOM 7074 C CA . GLN A 1 4 ? -12.160 4.140 -3.681 1.00 0.00 4 GLN A CA 5
ATOM 7075 C C . GLN A 1 4 ? -10.782 4.657 -3.268 1.00 0.00 4 GLN A C 5
ATOM 7076 O O . GLN A 1 4 ? -10.005 3.964 -2.644 1.00 0.00 4 GLN A O 5
ATOM 7090 N N . LEU A 1 5 ? -10.475 5.875 -3.621 1.00 0.00 5 LEU A N 5
ATOM 7091 C CA . LEU A 1 5 ? -9.147 6.455 -3.264 1.00 0.00 5 LEU A CA 5
ATOM 7092 C C . LEU A 1 5 ? -9.206 7.039 -1.855 1.00 0.00 5 LEU A C 5
ATOM 7093 O O . LEU A 1 5 ? -10.095 7.798 -1.529 1.00 0.00 5 LEU A O 5
ATOM 7109 N N . THR A 1 6 ? -8.262 6.681 -1.013 1.00 0.00 6 THR A N 5
ATOM 7110 C CA . THR A 1 6 ? -8.253 7.201 0.392 1.00 0.00 6 THR A CA 5
ATOM 7111 C C . THR A 1 6 ? -6.886 7.808 0.718 1.00 0.00 6 THR A C 5
ATOM 7112 O O . THR A 1 6 ? -5.855 7.214 0.477 1.00 0.00 6 THR A O 5
ATOM 7123 N N . LYS A 1 7 ? -6.880 8.994 1.263 1.00 0.00 7 LYS A N 5
ATOM 7124 C CA . LYS A 1 7 ? -5.593 9.664 1.610 1.00 0.00 7 LYS A CA 5
ATOM 7125 C C . LYS A 1 7 ? -5.109 9.188 2.986 1.00 0.00 7 LYS A C 5
ATOM 7126 O O . LYS A 1 7 ? -5.876 8.694 3.789 1.00 0.00 7 LYS A O 5
ATOM 7145 N N . ILE A 1 8 ? -3.838 9.327 3.258 1.00 0.00 8 ILE A N 5
ATOM 7146 C CA . ILE A 1 8 ? -3.292 8.877 4.574 1.00 0.00 8 ILE A CA 5
ATOM 7147 C C . ILE A 1 8 ? -3.941 9.687 5.703 1.00 0.00 8 ILE A C 5
ATOM 7148 O O . ILE A 1 8 ? -4.317 9.151 6.727 1.00 0.00 8 ILE A O 5
ATOM 7164 N N . VAL A 1 9 ? -4.064 10.971 5.530 1.00 0.00 9 VAL A N 5
ATOM 7165 C CA . VAL A 1 9 ? -4.679 11.813 6.594 1.00 0.00 9 VAL A CA 5
ATOM 7166 C C . VAL A 1 9 ? -6.165 11.466 6.722 1.00 0.00 9 VAL A C 5
ATOM 7167 O O . VAL A 1 9 ? -6.781 11.705 7.741 1.00 0.00 9 VAL A O 5
ATOM 7180 N N . ASP A 1 10 ? -6.741 10.903 5.697 1.00 0.00 10 ASP A N 5
ATOM 7181 C CA . ASP A 1 10 ? -8.182 10.533 5.760 1.00 0.00 10 ASP A CA 5
ATOM 7182 C C . ASP A 1 10 ? -8.339 9.267 6.601 1.00 0.00 10 ASP A C 5
ATOM 7183 O O . ASP A 1 10 ? -9.436 8.813 6.856 1.00 0.00 10 ASP A O 5
ATOM 7192 N N . ILE A 1 11 ? -7.250 8.692 7.033 1.00 0.00 11 ILE A N 5
ATOM 7193 C CA . ILE A 1 11 ? -7.345 7.456 7.857 1.00 0.00 11 ILE A CA 5
ATOM 7194 C C . ILE A 1 11 ? -7.667 7.834 9.301 1.00 0.00 11 ILE A C 5
ATOM 7195 O O . ILE A 1 11 ? -6.889 8.485 9.969 1.00 0.00 11 ILE A O 5
ATOM 7211 N N . VAL A 1 12 ? -8.815 7.421 9.783 1.00 0.00 12 VAL A N 5
ATOM 7212 C CA . VAL A 1 12 ? -9.222 7.737 11.188 1.00 0.00 12 VAL A CA 5
ATOM 7213 C C . VAL A 1 12 ? -9.420 6.431 11.954 1.00 0.00 12 VAL A C 5
ATOM 7214 O O . VAL A 1 12 ? -9.394 6.407 13.167 1.00 0.00 12 VAL A O 5
ATOM 7227 N N . GLU A 1 13 ? -9.614 5.339 11.252 1.00 0.00 13 GLU A N 5
ATOM 7228 C CA . GLU A 1 13 ? -9.813 4.024 11.939 1.00 0.00 13 GLU A CA 5
ATOM 7229 C C . GLU A 1 13 ? -9.060 2.924 11.189 1.00 0.00 13 GLU A C 5
ATOM 7230 O O . GLU A 1 13 ? -9.004 2.906 9.976 1.00 0.00 13 GLU A O 5
ATOM 7242 N N . ASN A 1 14 ? -8.477 2.009 11.916 1.00 0.00 14 ASN A N 5
ATOM 7243 C CA . ASN A 1 14 ? -7.712 0.901 11.276 1.00 0.00 14 ASN A CA 5
ATOM 7244 C C . ASN A 1 14 ? -8.649 -0.254 10.914 1.00 0.00 14 ASN A C 5
ATOM 7245 O O . ASN A 1 14 ? -9.782 -0.312 11.349 1.00 0.00 14 ASN A O 5
ATOM 7256 N N . GLY A 1 15 ? -8.177 -1.178 10.118 1.00 0.00 15 GLY A N 5
ATOM 7257 C CA . GLY A 1 15 ? -9.028 -2.333 9.720 1.00 0.00 15 GLY A CA 5
ATOM 7258 C C . GLY A 1 15 ? -9.959 -1.904 8.589 1.00 0.00 15 GLY A C 5
ATOM 7259 O O . GLY A 1 15 ? -10.794 -2.660 8.137 1.00 0.00 15 GLY A O 5
ATOM 7263 N N . GLN A 1 16 ? -9.825 -0.688 8.131 1.00 0.00 16 GLN A N 5
ATOM 7264 C CA . GLN A 1 16 ? -10.708 -0.200 7.032 1.00 0.00 16 GLN A CA 5
ATOM 7265 C C . GLN A 1 16 ? -10.138 -0.616 5.676 1.00 0.00 16 GLN A C 5
ATOM 7266 O O . GLN A 1 16 ? -8.938 -0.679 5.486 1.00 0.00 16 GLN A O 5
ATOM 7280 N N . TRP A 1 17 ? -10.999 -0.906 4.734 1.00 0.00 17 TRP A N 5
ATOM 7281 C CA . TRP A 1 17 ? -10.536 -1.331 3.380 1.00 0.00 17 TRP A CA 5
ATOM 7282 C C . TRP A 1 17 ? -10.649 -0.165 2.397 1.00 0.00 17 TRP A C 5
ATOM 7283 O O . TRP A 1 17 ? -11.617 0.569 2.396 1.00 0.00 17 TRP A O 5
ATOM 7304 N N . ALA A 1 18 ? -9.669 -0.005 1.553 1.00 0.00 18 ALA A N 5
ATOM 7305 C CA . ALA A 1 18 ? -9.711 1.100 0.553 1.00 0.00 18 ALA A CA 5
ATOM 7306 C C . ALA A 1 18 ? -8.454 1.028 -0.314 1.00 0.00 18 ALA A C 5
ATOM 7307 O O . ALA A 1 18 ? -7.709 0.066 -0.256 1.00 0.00 18 ALA A O 5
ATOM 7314 N N . ASN A 1 19 ? -8.214 2.033 -1.119 1.00 0.00 19 ASN A N 5
ATOM 7315 C CA . ASN A 1 19 ? -7.004 2.035 -2.003 1.00 0.00 19 ASN A CA 5
ATOM 7316 C C . ASN A 1 19 ? -5.996 3.054 -1.486 1.00 0.00 19 ASN A C 5
ATOM 7317 O O . ASN A 1 19 ? -6.364 4.063 -0.914 1.00 0.00 19 ASN A O 5
ATOM 7328 N N . LEU A 1 20 ? -4.727 2.806 -1.692 1.00 0.00 20 LEU A N 5
ATOM 7329 C CA . LEU A 1 20 ? -3.689 3.772 -1.220 1.00 0.00 20 LEU A CA 5
ATOM 7330 C C . LEU A 1 20 ? -2.622 3.926 -2.307 1.00 0.00 20 LEU A C 5
ATOM 7331 O O . LEU A 1 20 ? -1.981 2.971 -2.700 1.00 0.00 20 LEU A O 5
ATOM 7347 N N . LYS A 1 21 ? -2.424 5.128 -2.782 1.00 0.00 21 LYS A N 5
ATOM 7348 C CA . LYS A 1 21 ? -1.398 5.380 -3.838 1.00 0.00 21 LYS A CA 5
ATOM 7349 C C . LYS A 1 21 ? -0.235 6.181 -3.249 1.00 0.00 21 LYS A C 5
ATOM 7350 O O . LYS A 1 21 ? -0.432 7.093 -2.472 1.00 0.00 21 LYS A O 5
ATOM 7369 N N . ALA A 1 22 ? 0.974 5.853 -3.618 1.00 0.00 22 ALA A N 5
ATOM 7370 C CA . ALA A 1 22 ? 2.144 6.610 -3.080 1.00 0.00 22 ALA A CA 5
ATOM 7371 C C . ALA A 1 22 ? 3.401 6.253 -3.874 1.00 0.00 22 ALA A C 5
ATOM 7372 O O . ALA A 1 22 ? 3.339 5.547 -4.859 1.00 0.00 22 ALA A O 5
ATOM 7379 N N . LYS A 1 23 ? 4.545 6.745 -3.448 1.00 0.00 23 LYS A N 5
ATOM 7380 C CA . LYS A 1 23 ? 5.827 6.452 -4.171 1.00 0.00 23 LYS A CA 5
ATOM 7381 C C . LYS A 1 23 ? 6.782 5.697 -3.244 1.00 0.00 23 LYS A C 5
ATOM 7382 O O . LYS A 1 23 ? 6.816 5.918 -2.050 1.00 0.00 23 LYS A O 5
ATOM 7401 N N . VAL A 1 24 ? 7.539 4.784 -3.789 1.00 0.00 24 VAL A N 5
ATOM 7402 C CA . VAL A 1 24 ? 8.473 3.984 -2.945 1.00 0.00 24 VAL A CA 5
ATOM 7403 C C . VAL A 1 24 ? 9.735 4.782 -2.614 1.00 0.00 24 VAL A C 5
ATOM 7404 O O . VAL A 1 24 ? 10.474 5.195 -3.488 1.00 0.00 24 VAL A O 5
ATOM 7417 N N . ILE A 1 25 ? 9.987 4.978 -1.343 1.00 0.00 25 ILE A N 5
ATOM 7418 C CA . ILE A 1 25 ? 11.202 5.727 -0.905 1.00 0.00 25 ILE A CA 5
ATOM 7419 C C . ILE A 1 25 ? 12.317 4.724 -0.608 1.00 0.00 25 ILE A C 5
ATOM 7420 O O . ILE A 1 25 ? 13.432 4.866 -1.064 1.00 0.00 25 ILE A O 5
ATOM 7436 N N . GLN A 1 26 ? 12.018 3.706 0.157 1.00 0.00 26 GLN A N 5
ATOM 7437 C CA . GLN A 1 26 ? 13.053 2.686 0.490 1.00 0.00 26 GLN A CA 5
ATOM 7438 C C . GLN A 1 26 ? 12.372 1.350 0.801 1.00 0.00 26 GLN A C 5
ATOM 7439 O O . GLN A 1 26 ? 11.256 1.309 1.289 1.00 0.00 26 GLN A O 5
ATOM 7453 N N . LEU A 1 27 ? 13.044 0.257 0.519 1.00 0.00 27 LEU A N 5
ATOM 7454 C CA . LEU A 1 27 ? 12.464 -1.100 0.783 1.00 0.00 27 LEU A CA 5
ATOM 7455 C C . LEU A 1 27 ? 13.369 -1.873 1.739 1.00 0.00 27 LEU A C 5
ATOM 7456 O O . LEU A 1 27 ? 14.576 -1.745 1.701 1.00 0.00 27 LEU A O 5
ATOM 7472 N N . TRP A 1 28 ? 12.786 -2.678 2.598 1.00 0.00 28 TRP A N 5
ATOM 7473 C CA . TRP A 1 28 ? 13.597 -3.474 3.569 1.00 0.00 28 TRP A CA 5
ATOM 7474 C C . TRP A 1 28 ? 13.176 -4.946 3.496 1.00 0.00 28 TRP A C 5
ATOM 7475 O O . TRP A 1 28 ? 12.082 -5.313 3.872 1.00 0.00 28 TRP A O 5
ATOM 7496 N N . GLU A 1 29 ? 14.043 -5.784 3.006 1.00 0.00 29 GLU A N 5
ATOM 7497 C CA . GLU A 1 29 ? 13.716 -7.231 2.890 1.00 0.00 29 GLU A CA 5
ATOM 7498 C C . GLU A 1 29 ? 13.533 -7.835 4.287 1.00 0.00 29 GLU A C 5
ATOM 7499 O O . GLU A 1 29 ? 14.308 -7.580 5.187 1.00 0.00 29 GLU A O 5
ATOM 7511 N N . ASN A 1 30 ? 12.513 -8.637 4.471 1.00 0.00 30 ASN A N 5
ATOM 7512 C CA . ASN A 1 30 ? 12.270 -9.266 5.804 1.00 0.00 30 ASN A CA 5
ATOM 7513 C C . ASN A 1 30 ? 12.713 -10.729 5.753 1.00 0.00 30 ASN A C 5
ATOM 7514 O O . ASN A 1 30 ? 13.440 -11.197 6.604 1.00 0.00 30 ASN A O 5
ATOM 7525 N N . THR A 1 31 ? 12.267 -11.451 4.758 1.00 0.00 31 THR A N 5
ATOM 7526 C CA . THR A 1 31 ? 12.643 -12.890 4.633 1.00 0.00 31 THR A CA 5
ATOM 7527 C C . THR A 1 31 ? 12.025 -13.664 5.797 1.00 0.00 31 THR A C 5
ATOM 7528 O O . THR A 1 31 ? 12.132 -14.871 5.880 1.00 0.00 31 THR A O 5
ATOM 7539 N N . HIS A 1 32 ? 11.384 -12.975 6.699 1.00 0.00 32 HIS A N 5
ATOM 7540 C CA . HIS A 1 32 ? 10.763 -13.659 7.865 1.00 0.00 32 HIS A CA 5
ATOM 7541 C C . HIS A 1 32 ? 9.388 -14.201 7.471 1.00 0.00 32 HIS A C 5
ATOM 7542 O O . HIS A 1 32 ? 8.554 -13.490 6.948 1.00 0.00 32 HIS A O 5
ATOM 7556 N N . GLU A 1 33 ? 9.158 -15.464 7.715 1.00 0.00 33 GLU A N 5
ATOM 7557 C CA . GLU A 1 33 ? 7.852 -16.095 7.360 1.00 0.00 33 GLU A CA 5
ATOM 7558 C C . GLU A 1 33 ? 6.687 -15.149 7.663 1.00 0.00 33 GLU A C 5
ATOM 7559 O O . GLU A 1 33 ? 6.781 -14.280 8.503 1.00 0.00 33 GLU A O 5
ATOM 7571 N N . SER A 1 34 ? 5.587 -15.326 6.974 1.00 0.00 34 SER A N 5
ATOM 7572 C CA . SER A 1 34 ? 4.393 -14.456 7.195 1.00 0.00 34 SER A CA 5
ATOM 7573 C C . SER A 1 34 ? 4.597 -13.111 6.493 1.00 0.00 34 SER A C 5
ATOM 7574 O O . SER A 1 34 ? 3.740 -12.651 5.767 1.00 0.00 34 SER A O 5
ATOM 7582 N N . ILE A 1 35 ? 5.722 -12.476 6.711 1.00 0.00 35 ILE A N 5
ATOM 7583 C CA . ILE A 1 35 ? 5.985 -11.150 6.068 1.00 0.00 35 ILE A CA 5
ATOM 7584 C C . ILE A 1 35 ? 7.058 -11.307 4.987 1.00 0.00 35 ILE A C 5
ATOM 7585 O O . ILE A 1 35 ? 8.112 -11.865 5.215 1.00 0.00 35 ILE A O 5
ATOM 7601 N N . SER A 1 36 ? 6.781 -10.823 3.806 1.00 0.00 36 SER A N 5
ATOM 7602 C CA . SER A 1 36 ? 7.756 -10.937 2.683 1.00 0.00 36 SER A CA 5
ATOM 7603 C C . SER A 1 36 ? 8.723 -9.755 2.712 1.00 0.00 36 SER A C 5
ATOM 7604 O O . SER A 1 36 ? 9.903 -9.908 2.975 1.00 0.00 36 SER A O 5
ATOM 7612 N N . GLN A 1 37 ? 8.232 -8.574 2.430 1.00 0.00 37 GLN A N 5
ATOM 7613 C CA . GLN A 1 37 ? 9.112 -7.366 2.422 1.00 0.00 37 GLN A CA 5
ATOM 7614 C C . GLN A 1 37 ? 8.437 -6.242 3.196 1.00 0.00 37 GLN A C 5
ATOM 7615 O O . GLN A 1 37 ? 7.229 -6.128 3.220 1.00 0.00 37 GLN A O 5
ATOM 7629 N N . VAL A 1 38 ? 9.221 -5.411 3.830 1.00 0.00 38 VAL A N 5
ATOM 7630 C CA . VAL A 1 38 ? 8.662 -4.274 4.619 1.00 0.00 38 VAL A CA 5
ATOM 7631 C C . VAL A 1 38 ? 9.364 -2.989 4.192 1.00 0.00 38 VAL A C 5
ATOM 7632 O O . VAL A 1 38 ? 10.567 -2.945 4.063 1.00 0.00 38 VAL A O 5
ATOM 7645 N N . GLY A 1 39 ? 8.624 -1.939 3.971 1.00 0.00 39 GLY A N 5
ATOM 7646 C CA . GLY A 1 39 ? 9.271 -0.665 3.552 1.00 0.00 39 GLY A CA 5
ATOM 7647 C C . GLY A 1 39 ? 8.344 0.502 3.860 1.00 0.00 39 GLY A C 5
ATOM 7648 O O . GLY A 1 39 ? 7.420 0.378 4.637 1.00 0.00 39 GLY A O 5
ATOM 7652 N N . LEU A 1 40 ? 8.578 1.640 3.251 1.00 0.00 40 LEU A N 5
ATOM 7653 C CA . LEU A 1 40 ? 7.699 2.821 3.513 1.00 0.00 40 LEU A CA 5
ATOM 7654 C C . LEU A 1 40 ? 7.446 3.571 2.209 1.00 0.00 40 LEU A C 5
ATOM 7655 O O . LEU A 1 40 ? 8.296 3.628 1.345 1.00 0.00 40 LEU A O 5
ATOM 7671 N N . LEU A 1 41 ? 6.270 4.130 2.058 1.00 0.00 41 LEU A N 5
ATOM 7672 C CA . LEU A 1 41 ? 5.930 4.869 0.803 1.00 0.00 41 LEU A CA 5
ATOM 7673 C C . LEU A 1 41 ? 5.717 6.346 1.121 1.00 0.00 41 LEU A C 5
ATOM 7674 O O . LEU A 1 41 ? 5.034 6.704 2.067 1.00 0.00 41 LEU A O 5
ATOM 7690 N N . GLY A 1 42 ? 6.311 7.205 0.337 1.00 0.00 42 GLY A N 5
ATOM 7691 C CA . GLY A 1 42 ? 6.173 8.671 0.569 1.00 0.00 42 GLY A CA 5
ATOM 7692 C C . GLY A 1 42 ? 5.016 9.232 -0.251 1.00 0.00 42 GLY A C 5
ATOM 7693 O O . GLY A 1 42 ? 4.807 8.864 -1.390 1.00 0.00 42 GLY A O 5
ATOM 7697 N N . ASP A 1 43 ? 4.269 10.137 0.322 1.00 0.00 43 ASP A N 5
ATOM 7698 C CA . ASP A 1 43 ? 3.125 10.750 -0.412 1.00 0.00 43 ASP A CA 5
ATOM 7699 C C . ASP A 1 43 ? 2.947 12.192 0.073 1.00 0.00 43 ASP A C 5
ATOM 7700 O O . ASP A 1 43 ? 3.397 12.554 1.142 1.00 0.00 43 ASP A O 5
ATOM 7709 N N . GLU A 1 44 ? 2.304 13.017 -0.703 1.00 0.00 44 GLU A N 5
ATOM 7710 C CA . GLU A 1 44 ? 2.102 14.435 -0.286 1.00 0.00 44 GLU A CA 5
ATOM 7711 C C . GLU A 1 44 ? 1.176 14.487 0.933 1.00 0.00 44 GLU A C 5
ATOM 7712 O O . GLU A 1 44 ? 1.154 15.454 1.667 1.00 0.00 44 GLU A O 5
ATOM 7724 N N . THR A 1 45 ? 0.408 13.455 1.153 1.00 0.00 45 THR A N 5
ATOM 7725 C CA . THR A 1 45 ? -0.516 13.449 2.321 1.00 0.00 45 THR A CA 5
ATOM 7726 C C . THR A 1 45 ? 0.268 13.098 3.585 1.00 0.00 45 THR A C 5
ATOM 7727 O O . THR A 1 45 ? -0.231 13.221 4.685 1.00 0.00 45 THR A O 5
ATOM 7738 N N . GLY A 1 46 ? 1.498 12.673 3.437 1.00 0.00 46 GLY A N 5
ATOM 7739 C CA . GLY A 1 46 ? 2.327 12.322 4.632 1.00 0.00 46 GLY A CA 5
ATOM 7740 C C . GLY A 1 46 ? 3.130 11.056 4.340 1.00 0.00 46 GLY A C 5
ATOM 7741 O O . GLY A 1 46 ? 3.267 10.651 3.203 1.00 0.00 46 GLY A O 5
ATOM 7745 N N . ILE A 1 47 ? 3.661 10.430 5.361 1.00 0.00 47 ILE A N 5
ATOM 7746 C CA . ILE A 1 47 ? 4.469 9.184 5.157 1.00 0.00 47 ILE A CA 5
ATOM 7747 C C . ILE A 1 47 ? 3.738 8.013 5.803 1.00 0.00 47 ILE A C 5
ATOM 7748 O O . ILE A 1 47 ? 3.293 8.099 6.930 1.00 0.00 47 ILE A O 5
ATOM 7764 N N . ILE A 1 48 ? 3.602 6.918 5.092 1.00 0.00 48 ILE A N 5
ATOM 7765 C CA . ILE A 1 48 ? 2.886 5.732 5.662 1.00 0.00 48 ILE A CA 5
ATOM 7766 C C . ILE A 1 48 ? 3.692 4.462 5.404 1.00 0.00 48 ILE A C 5
ATOM 7767 O O . ILE A 1 48 ? 4.297 4.294 4.364 1.00 0.00 48 ILE A O 5
ATOM 7783 N N . LYS A 1 49 ? 3.714 3.571 6.361 1.00 0.00 49 LYS A N 5
ATOM 7784 C CA . LYS A 1 49 ? 4.488 2.306 6.202 1.00 0.00 49 LYS A CA 5
ATOM 7785 C C . LYS A 1 49 ? 3.607 1.213 5.597 1.00 0.00 49 LYS A C 5
ATOM 7786 O O . LYS A 1 49 ? 2.399 1.254 5.697 1.00 0.00 49 LYS A O 5
ATOM 7805 N N . PHE A 1 50 ? 4.205 0.225 4.975 1.00 0.00 50 PHE A N 5
ATOM 7806 C CA . PHE A 1 50 ? 3.394 -0.877 4.374 1.00 0.00 50 PHE A CA 5
ATOM 7807 C C . PHE A 1 50 ? 4.160 -2.195 4.481 1.00 0.00 50 PHE A C 5
ATOM 7808 O O . PHE A 1 50 ? 5.367 -2.214 4.646 1.00 0.00 50 PHE A O 5
ATOM 7825 N N . THR A 1 51 ? 3.465 -3.298 4.372 1.00 0.00 51 THR A N 5
ATOM 7826 C CA . THR A 1 51 ? 4.145 -4.627 4.451 1.00 0.00 51 THR A CA 5
ATOM 7827 C C . THR A 1 51 ? 3.507 -5.577 3.440 1.00 0.00 51 THR A C 5
ATOM 7828 O O . THR A 1 51 ? 2.310 -5.565 3.238 1.00 0.00 51 THR A O 5
ATOM 7839 N N . ILE A 1 52 ? 4.302 -6.397 2.798 1.00 0.00 52 ILE A N 5
ATOM 7840 C CA . ILE A 1 52 ? 3.756 -7.353 1.784 1.00 0.00 52 ILE A CA 5
ATOM 7841 C C . ILE A 1 52 ? 3.770 -8.771 2.352 1.00 0.00 52 ILE A C 5
ATOM 7842 O O . ILE A 1 52 ? 4.785 -9.266 2.797 1.00 0.00 52 ILE A O 5
ATOM 7858 N N . TRP A 1 53 ? 2.639 -9.427 2.337 1.00 0.00 53 TRP A N 5
ATOM 7859 C CA . TRP A 1 53 ? 2.555 -10.818 2.871 1.00 0.00 53 TRP A CA 5
ATOM 7860 C C . TRP A 1 53 ? 2.597 -11.820 1.713 1.00 0.00 53 TRP A C 5
ATOM 7861 O O . TRP A 1 53 ? 2.119 -11.554 0.628 1.00 0.00 53 TRP A O 5
ATOM 7882 N N . LYS A 1 54 ? 3.165 -12.971 1.942 1.00 0.00 54 LYS A N 5
ATOM 7883 C CA . LYS A 1 54 ? 3.244 -14.002 0.869 1.00 0.00 54 LYS A CA 5
ATOM 7884 C C . LYS A 1 54 ? 1.835 -14.508 0.543 1.00 0.00 54 LYS A C 5
ATOM 7885 O O . LYS A 1 54 ? 1.637 -15.261 -0.389 1.00 0.00 54 LYS A O 5
ATOM 7904 N N . ASN A 1 55 ? 0.858 -14.111 1.310 1.00 0.00 55 ASN A N 5
ATOM 7905 C CA . ASN A 1 55 ? -0.535 -14.578 1.057 1.00 0.00 55 ASN A CA 5
ATOM 7906 C C . ASN A 1 55 ? -1.091 -13.901 -0.206 1.00 0.00 55 ASN A C 5
ATOM 7907 O O . ASN A 1 55 ? -2.285 -13.731 -0.356 1.00 0.00 55 ASN A O 5
ATOM 7918 N N . ALA A 1 56 ? -0.231 -13.521 -1.114 1.00 0.00 56 ALA A N 5
ATOM 7919 C CA . ALA A 1 56 ? -0.687 -12.863 -2.375 1.00 0.00 56 ALA A CA 5
ATOM 7920 C C . ALA A 1 56 ? 0.312 -13.191 -3.488 1.00 0.00 56 ALA A C 5
ATOM 7921 O O . ALA A 1 56 ? -0.062 -13.430 -4.618 1.00 0.00 56 ALA A O 5
ATOM 7928 N N . GLU A 1 57 ? 1.580 -13.200 -3.164 1.00 0.00 57 GLU A N 5
ATOM 7929 C CA . GLU A 1 57 ? 2.636 -13.504 -4.174 1.00 0.00 57 GLU A CA 5
ATOM 7930 C C . GLU A 1 57 ? 2.543 -12.517 -5.335 1.00 0.00 57 GLU A C 5
ATOM 7931 O O . GLU A 1 57 ? 2.287 -12.893 -6.461 1.00 0.00 57 GLU A O 5
ATOM 7943 N N . LEU A 1 58 ? 2.754 -11.250 -5.065 1.00 0.00 58 LEU A N 5
ATOM 7944 C CA . LEU A 1 58 ? 2.684 -10.217 -6.146 1.00 0.00 58 LEU A CA 5
ATOM 7945 C C . LEU A 1 58 ? 4.111 -9.805 -6.561 1.00 0.00 58 LEU A C 5
ATOM 7946 O O . LEU A 1 58 ? 5.043 -9.956 -5.795 1.00 0.00 58 LEU A O 5
ATOM 7962 N N . PRO A 1 59 ? 4.290 -9.279 -7.762 1.00 0.00 59 PRO A N 5
ATOM 7963 C CA . PRO A 1 59 ? 5.640 -8.838 -8.252 1.00 0.00 59 PRO A CA 5
ATOM 7964 C C . PRO A 1 59 ? 6.326 -7.834 -7.308 1.00 0.00 59 PRO A C 5
ATOM 7965 O O . PRO A 1 59 ? 5.685 -7.064 -6.622 1.00 0.00 59 PRO A O 5
ATOM 7976 N N . LEU A 1 60 ? 7.633 -7.858 -7.267 1.00 0.00 60 LEU A N 5
ATOM 7977 C CA . LEU A 1 60 ? 8.387 -6.936 -6.367 1.00 0.00 60 LEU A CA 5
ATOM 7978 C C . LEU A 1 60 ? 8.193 -5.484 -6.810 1.00 0.00 60 LEU A C 5
ATOM 7979 O O . LEU A 1 60 ? 8.173 -5.172 -7.984 1.00 0.00 60 LEU A O 5
ATOM 7995 N N . LEU A 1 61 ? 8.043 -4.596 -5.865 1.00 0.00 61 LEU A N 5
ATOM 7996 C CA . LEU A 1 61 ? 7.838 -3.158 -6.198 1.00 0.00 61 LEU A CA 5
ATOM 7997 C C . LEU A 1 61 ? 9.175 -2.512 -6.580 1.00 0.00 61 LEU A C 5
ATOM 7998 O O . LEU A 1 61 ? 10.205 -2.804 -6.005 1.00 0.00 61 LEU A O 5
ATOM 8014 N N . GLU A 1 62 ? 9.160 -1.636 -7.552 1.00 0.00 62 GLU A N 5
ATOM 8015 C CA . GLU A 1 62 ? 10.421 -0.963 -7.989 1.00 0.00 62 GLU A CA 5
ATOM 8016 C C . GLU A 1 62 ? 10.628 0.329 -7.192 1.00 0.00 62 GLU A C 5
ATOM 8017 O O . GLU A 1 62 ? 9.690 0.949 -6.731 1.00 0.00 62 GLU A O 5
ATOM 8029 N N . GLN A 1 63 ? 11.861 0.714 -7.001 1.00 0.00 63 GLN A N 5
ATOM 8030 C CA . GLN A 1 63 ? 12.166 1.938 -6.202 1.00 0.00 63 GLN A CA 5
ATOM 8031 C C . GLN A 1 63 ? 12.027 3.217 -7.035 1.00 0.00 63 GLN A C 5
ATOM 8032 O O . GLN A 1 63 ? 12.354 3.263 -8.203 1.00 0.00 63 GLN A O 5
ATOM 8046 N N . GLY A 1 64 ? 11.578 4.267 -6.401 1.00 0.00 64 GLY A N 5
ATOM 8047 C CA . GLY A 1 64 ? 11.443 5.576 -7.101 1.00 0.00 64 GLY A CA 5
ATOM 8048 C C . GLY A 1 64 ? 10.308 5.524 -8.123 1.00 0.00 64 GLY A C 5
ATOM 8049 O O . GLY A 1 64 ? 10.360 6.182 -9.141 1.00 0.00 64 GLY A O 5
ATOM 8053 N N . GLU A 1 65 ? 9.283 4.748 -7.865 1.00 0.00 65 GLU A N 5
ATOM 8054 C CA . GLU A 1 65 ? 8.143 4.659 -8.834 1.00 0.00 65 GLU A CA 5
ATOM 8055 C C . GLU A 1 65 ? 6.809 4.710 -8.087 1.00 0.00 65 GLU A C 5
ATOM 8056 O O . GLU A 1 65 ? 6.688 4.250 -6.965 1.00 0.00 65 GLU A O 5
ATOM 8068 N N . SER A 1 66 ? 5.811 5.278 -8.712 1.00 0.00 66 SER A N 5
ATOM 8069 C CA . SER A 1 66 ? 4.474 5.378 -8.068 1.00 0.00 66 SER A CA 5
ATOM 8070 C C . SER A 1 66 ? 3.734 4.053 -8.216 1.00 0.00 66 SER A C 5
ATOM 8071 O O . SER A 1 66 ? 3.914 3.333 -9.178 1.00 0.00 66 SER A O 5
ATOM 8079 N N . TYR A 1 67 ? 2.891 3.730 -7.273 1.00 0.00 67 TYR A N 5
ATOM 8080 C CA . TYR A 1 67 ? 2.125 2.456 -7.356 1.00 0.00 67 TYR A CA 5
ATOM 8081 C C . TYR A 1 67 ? 0.727 2.676 -6.787 1.00 0.00 67 TYR A C 5
ATOM 8082 O O . TYR A 1 67 ? 0.543 3.384 -5.812 1.00 0.00 67 TYR A O 5
ATOM 8100 N N . LEU A 1 68 ? -0.254 2.056 -7.392 1.00 0.00 68 LEU A N 5
ATOM 8101 C CA . LEU A 1 68 ? -1.660 2.186 -6.910 1.00 0.00 68 LEU A CA 5
ATOM 8102 C C . LEU A 1 68 ? -2.071 0.859 -6.273 1.00 0.00 68 LEU A C 5
ATOM 8103 O O . LEU A 1 68 ? -2.055 -0.177 -6.907 1.00 0.00 68 LEU A O 5
ATOM 8119 N N . LEU A 1 69 ? -2.439 0.887 -5.019 1.00 0.00 69 LEU A N 5
ATOM 8120 C CA . LEU A 1 69 ? -2.856 -0.363 -4.320 1.00 0.00 69 LEU A CA 5
ATOM 8121 C C . LEU A 1 69 ? -4.379 -0.424 -4.262 1.00 0.00 69 LEU A C 5
ATOM 8122 O O . LEU A 1 69 ? -5.028 0.542 -3.912 1.00 0.00 69 LEU A O 5
ATOM 8138 N N . ARG A 1 70 ? -4.951 -1.554 -4.604 1.00 0.00 70 ARG A N 5
ATOM 8139 C CA . ARG A 1 70 ? -6.441 -1.698 -4.576 1.00 0.00 70 ARG A CA 5
ATOM 8140 C C . ARG A 1 70 ? -6.834 -2.923 -3.750 1.00 0.00 70 ARG A C 5
ATOM 8141 O O . ARG A 1 70 ? -6.300 -4.004 -3.928 1.00 0.00 70 ARG A O 5
ATOM 8162 N N . SER A 1 71 ? -7.773 -2.745 -2.857 1.00 0.00 71 SER A N 5
ATOM 8163 C CA . SER A 1 71 ? -8.250 -3.864 -1.993 1.00 0.00 71 SER A CA 5
ATOM 8164 C C . SER A 1 71 ? -7.221 -4.148 -0.895 1.00 0.00 71 SER A C 5
ATOM 8165 O O . SER A 1 71 ? -6.772 -5.266 -0.737 1.00 0.00 71 SER A O 5
ATOM 8173 N N . VAL A 1 72 ? -6.858 -3.145 -0.127 1.00 0.00 72 VAL A N 5
ATOM 8174 C CA . VAL A 1 72 ? -5.866 -3.348 0.983 1.00 0.00 72 VAL A CA 5
ATOM 8175 C C . VAL A 1 72 ? -6.533 -3.053 2.320 1.00 0.00 72 VAL A C 5
ATOM 8176 O O . VAL A 1 72 ? -7.563 -2.410 2.382 1.00 0.00 72 VAL A O 5
ATOM 8189 N N . VAL A 1 73 ? -5.948 -3.532 3.393 1.00 0.00 73 VAL A N 5
ATOM 8190 C CA . VAL A 1 73 ? -6.531 -3.311 4.754 1.00 0.00 73 VAL A CA 5
ATOM 8191 C C . VAL A 1 73 ? -5.524 -2.564 5.625 1.00 0.00 73 VAL A C 5
ATOM 8192 O O . VAL A 1 73 ? -4.334 -2.800 5.564 1.00 0.00 73 VAL A O 5
ATOM 8205 N N . VAL A 1 74 ? -5.996 -1.645 6.423 1.00 0.00 74 VAL A N 5
ATOM 8206 C CA . VAL A 1 74 ? -5.070 -0.859 7.286 1.00 0.00 74 VAL A CA 5
ATOM 8207 C C . VAL A 1 74 ? -4.778 -1.623 8.577 1.00 0.00 74 VAL A C 5
ATOM 8208 O O . VAL A 1 74 ? -5.665 -1.935 9.345 1.00 0.00 74 VAL A O 5
ATOM 8221 N N . GLY A 1 75 ? -3.527 -1.924 8.817 1.00 0.00 75 GLY A N 5
ATOM 8222 C CA . GLY A 1 75 ? -3.145 -2.668 10.054 1.00 0.00 75 GLY A CA 5
ATOM 8223 C C . GLY A 1 75 ? -2.673 -1.683 11.123 1.00 0.00 75 GLY A C 5
ATOM 8224 O O . GLY A 1 75 ? -2.548 -0.497 10.875 1.00 0.00 75 GLY A O 5
ATOM 8228 N N . GLU A 1 76 ? -2.408 -2.171 12.309 1.00 0.00 76 GLU A N 5
ATOM 8229 C CA . GLU A 1 76 ? -1.941 -1.287 13.421 1.00 0.00 76 GLU A CA 5
ATOM 8230 C C . GLU A 1 76 ? -0.495 -1.640 13.764 1.00 0.00 76 GLU A C 5
ATOM 8231 O O . GLU A 1 76 ? -0.200 -2.755 14.144 1.00 0.00 76 GLU A O 5
ATOM 8243 N N . TYR A 1 77 ? 0.411 -0.701 13.631 1.00 0.00 77 TYR A N 5
ATOM 8244 C CA . TYR A 1 77 ? 1.847 -0.985 13.948 1.00 0.00 77 TYR A CA 5
ATOM 8245 C C . TYR A 1 77 ? 2.453 0.179 14.734 1.00 0.00 77 TYR A C 5
ATOM 8246 O O . TYR A 1 77 ? 2.433 1.312 14.298 1.00 0.00 77 TYR A O 5
ATOM 8264 N N . ASN A 1 78 ? 3.000 -0.105 15.886 1.00 0.00 78 ASN A N 5
ATOM 8265 C CA . ASN A 1 78 ? 3.628 0.962 16.715 1.00 0.00 78 ASN A CA 5
ATOM 8266 C C . ASN A 1 78 ? 2.617 2.079 16.979 1.00 0.00 78 ASN A C 5
ATOM 8267 O O . ASN A 1 78 ? 2.958 3.242 16.984 1.00 0.00 78 ASN A O 5
ATOM 8278 N N . ASP A 1 79 ? 1.375 1.727 17.200 1.00 0.00 79 ASP A N 5
ATOM 8279 C CA . ASP A 1 79 ? 0.325 2.756 17.474 1.00 0.00 79 ASP A CA 5
ATOM 8280 C C . ASP A 1 79 ? 0.100 3.603 16.220 1.00 0.00 79 ASP A C 5
ATOM 8281 O O . ASP A 1 79 ? -0.768 4.453 16.184 1.00 0.00 79 ASP A O 5
ATOM 8290 N N . ARG A 1 80 ? 0.870 3.374 15.188 1.00 0.00 80 ARG A N 5
ATOM 8291 C CA . ARG A 1 80 ? 0.697 4.164 13.932 1.00 0.00 80 ARG A CA 5
ATOM 8292 C C . ARG A 1 80 ? -0.231 3.410 12.980 1.00 0.00 80 ARG A C 5
ATOM 8293 O O . ARG A 1 80 ? -0.750 2.361 13.307 1.00 0.00 80 ARG A O 5
ATOM 8314 N N . PHE A 1 81 ? -0.445 3.944 11.801 1.00 0.00 81 PHE A N 5
ATOM 8315 C CA . PHE A 1 81 ? -1.345 3.279 10.808 1.00 0.00 81 PHE A CA 5
ATOM 8316 C C . PHE A 1 81 ? -0.531 2.841 9.591 1.00 0.00 81 PHE A C 5
ATOM 8317 O O . PHE A 1 81 ? 0.311 3.568 9.103 1.00 0.00 81 PHE A O 5
ATOM 8334 N N . GLN A 1 82 ? -0.778 1.655 9.095 1.00 0.00 82 GLN A N 5
ATOM 8335 C CA . GLN A 1 82 ? -0.020 1.164 7.904 1.00 0.00 82 GLN A CA 5
ATOM 8336 C C . GLN A 1 82 ? -0.947 0.349 7.006 1.00 0.00 82 GLN A C 5
ATOM 8337 O O . GLN A 1 82 ? -1.970 -0.137 7.441 1.00 0.00 82 GLN A O 5
ATOM 8351 N N . VAL A 1 83 ? -0.590 0.191 5.757 1.00 0.00 83 VAL A N 5
ATOM 8352 C CA . VAL A 1 83 ? -1.443 -0.602 4.816 1.00 0.00 83 VAL A CA 5
ATOM 8353 C C . VAL A 1 83 ? -0.795 -1.969 4.593 1.00 0.00 83 VAL A C 5
ATOM 8354 O O . VAL A 1 83 ? 0.393 -2.077 4.340 1.00 0.00 83 VAL A O 5
ATOM 8367 N N . GLN A 1 84 ? -1.567 -3.022 4.704 1.00 0.00 84 GLN A N 5
ATOM 8368 C CA . GLN A 1 84 ? -1.009 -4.396 4.517 1.00 0.00 84 GLN A CA 5
ATOM 8369 C C . GLN A 1 84 ? -1.387 -4.913 3.132 1.00 0.00 84 GLN A C 5
ATOM 8370 O O . GLN A 1 84 ? -2.544 -5.124 2.828 1.00 0.00 84 GLN A O 5
ATOM 8384 N N . VAL A 1 85 ? -0.413 -5.115 2.287 1.00 0.00 85 VAL A N 5
ATOM 8385 C CA . VAL A 1 85 ? -0.703 -5.615 0.914 1.00 0.00 85 VAL A CA 5
ATOM 8386 C C . VAL A 1 85 ? -0.712 -7.143 0.925 1.00 0.00 85 VAL A C 5
ATOM 8387 O O . VAL A 1 85 ? 0.320 -7.780 0.962 1.00 0.00 85 VAL A O 5
ATOM 8400 N N . ASN A 1 86 ? -1.878 -7.736 0.891 1.00 0.00 86 ASN A N 5
ATOM 8401 C CA . ASN A 1 86 ? -1.966 -9.226 0.894 1.00 0.00 86 ASN A CA 5
ATOM 8402 C C . ASN A 1 86 ? -3.236 -9.667 0.159 1.00 0.00 86 ASN A C 5
ATOM 8403 O O . ASN A 1 86 ? -4.001 -8.855 -0.318 1.00 0.00 86 ASN A O 5
ATOM 8414 N N . LYS A 1 87 ? -3.456 -10.949 0.082 1.00 0.00 87 LYS A N 5
ATOM 8415 C CA . LYS A 1 87 ? -4.673 -11.483 -0.603 1.00 0.00 87 LYS A CA 5
ATOM 8416 C C . LYS A 1 87 ? -4.614 -11.209 -2.113 1.00 0.00 87 LYS A C 5
ATOM 8417 O O . LYS A 1 87 ? -3.622 -11.462 -2.765 1.00 0.00 87 LYS A O 5
ATOM 8436 N N . ASN A 1 88 ? -5.686 -10.706 -2.674 1.00 0.00 88 ASN A N 5
ATOM 8437 C CA . ASN A 1 88 ? -5.724 -10.425 -4.137 1.00 0.00 88 ASN A CA 5
ATOM 8438 C C . ASN A 1 88 ? -5.370 -8.959 -4.372 1.00 0.00 88 ASN A C 5
ATOM 8439 O O . ASN A 1 88 ? -5.574 -8.433 -5.447 1.00 0.00 88 ASN A O 5
ATOM 8450 N N . SER A 1 89 ? -4.852 -8.295 -3.367 1.00 0.00 89 SER A N 5
ATOM 8451 C CA . SER A 1 89 ? -4.488 -6.852 -3.513 1.00 0.00 89 SER A CA 5
ATOM 8452 C C . SER A 1 89 ? -3.840 -6.621 -4.878 1.00 0.00 89 SER A C 5
ATOM 8453 O O . SER A 1 89 ? -2.741 -7.065 -5.144 1.00 0.00 89 SER A O 5
ATOM 8461 N N . SER A 1 90 ? -4.529 -5.939 -5.748 1.00 0.00 90 SER A N 5
ATOM 8462 C CA . SER A 1 90 ? -3.975 -5.690 -7.107 1.00 0.00 90 SER A CA 5
ATOM 8463 C C . SER A 1 90 ? -2.990 -4.529 -7.056 1.00 0.00 90 SER A C 5
ATOM 8464 O O . SER A 1 90 ? -3.112 -3.638 -6.239 1.00 0.00 90 SER A O 5
ATOM 8472 N N . ILE A 1 91 ? -2.015 -4.528 -7.929 1.00 0.00 91 ILE A N 5
ATOM 8473 C CA . ILE A 1 91 ? -1.010 -3.422 -7.949 1.00 0.00 91 ILE A CA 5
ATOM 8474 C C . ILE A 1 91 ? -0.825 -2.928 -9.380 1.00 0.00 91 ILE A C 5
ATOM 8475 O O . ILE A 1 91 ? -0.646 -3.706 -10.294 1.00 0.00 91 ILE A O 5
ATOM 8491 N N . GLU A 1 92 ? -0.862 -1.632 -9.577 1.00 0.00 92 GLU A N 5
ATOM 8492 C CA . GLU A 1 92 ? -0.683 -1.061 -10.947 1.00 0.00 92 GLU A CA 5
ATOM 8493 C C . GLU A 1 92 ? 0.402 0.011 -10.898 1.00 0.00 92 GLU A C 5
ATOM 8494 O O . GLU A 1 92 ? 0.431 0.843 -10.013 1.00 0.00 92 GLU A O 5
ATOM 8506 N N . LYS A 1 93 ? 1.301 -0.013 -11.842 1.00 0.00 93 LYS A N 5
ATOM 8507 C CA . LYS A 1 93 ? 2.401 0.990 -11.861 1.00 0.00 93 LYS A CA 5
ATOM 8508 C C . LYS A 1 93 ? 1.939 2.268 -12.555 1.00 0.00 93 LYS A C 5
ATOM 8509 O O . LYS A 1 93 ? 1.385 2.237 -13.635 1.00 0.00 93 LYS A O 5
ATOM 8528 N N . LEU A 1 94 ? 2.169 3.396 -11.939 1.00 0.00 94 LEU A N 5
ATOM 8529 C CA . LEU A 1 94 ? 1.751 4.692 -12.547 1.00 0.00 94 LEU A CA 5
ATOM 8530 C C . LEU A 1 94 ? 2.951 5.351 -13.224 1.00 0.00 94 LEU A C 5
ATOM 8531 O O . LEU A 1 94 ? 4.021 5.460 -12.660 1.00 0.00 94 LEU A O 5
ATOM 8547 N N . SER A 1 95 ? 2.769 5.795 -14.434 1.00 0.00 95 SER A N 5
ATOM 8548 C CA . SER A 1 95 ? 3.877 6.457 -15.166 1.00 0.00 95 SER A CA 5
ATOM 8549 C C . SER A 1 95 ? 3.918 7.930 -14.764 1.00 0.00 95 SER A C 5
ATOM 8550 O O . SER A 1 95 ? 4.539 8.743 -15.417 1.00 0.00 95 SER A O 5
ATOM 8558 N N . GLU A 1 96 ? 3.253 8.271 -13.683 1.00 0.00 96 GLU A N 5
ATOM 8559 C CA . GLU A 1 96 ? 3.239 9.688 -13.198 1.00 0.00 96 GLU A CA 5
ATOM 8560 C C . GLU A 1 96 ? 3.875 9.735 -11.801 1.00 0.00 96 GLU A C 5
ATOM 8561 O O . GLU A 1 96 ? 3.190 9.607 -10.805 1.00 0.00 96 GLU A O 5
ATOM 8573 N N . PRO A 1 97 ? 5.171 9.925 -11.722 1.00 0.00 97 PRO A N 5
ATOM 8574 C CA . PRO A 1 97 ? 5.897 9.996 -10.414 1.00 0.00 97 PRO A CA 5
ATOM 8575 C C . PRO A 1 97 ? 5.348 11.102 -9.506 1.00 0.00 97 PRO A C 5
ATOM 8576 O O . PRO A 1 97 ? 4.947 12.150 -9.967 1.00 0.00 97 PRO A O 5
ATOM 8587 N N . ILE A 1 98 ? 5.327 10.868 -8.215 1.00 0.00 98 ILE A N 5
ATOM 8588 C CA . ILE A 1 98 ? 4.802 11.897 -7.262 1.00 0.00 98 ILE A CA 5
ATOM 8589 C C . ILE A 1 98 ? 5.964 12.546 -6.510 1.00 0.00 98 ILE A C 5
ATOM 8590 O O . ILE A 1 98 ? 6.761 11.882 -5.881 1.00 0.00 98 ILE A O 5
ATOM 8606 N N . GLU A 1 99 ? 6.066 13.847 -6.583 1.00 0.00 99 GLU A N 5
ATOM 8607 C CA . GLU A 1 99 ? 7.178 14.558 -5.887 1.00 0.00 99 GLU A CA 5
ATOM 8608 C C . GLU A 1 99 ? 6.745 14.921 -4.468 1.00 0.00 99 GLU A C 5
ATOM 8609 O O . GLU A 1 99 ? 5.671 15.440 -4.247 1.00 0.00 99 GLU A O 5
ATOM 8621 N N . VAL A 1 100 ? 7.578 14.645 -3.502 1.00 0.00 100 VAL A N 5
ATOM 8622 C CA . VAL A 1 100 ? 7.223 14.968 -2.094 1.00 0.00 100 VAL A CA 5
ATOM 8623 C C . VAL A 1 100 ? 7.674 16.400 -1.774 1.00 0.00 100 VAL A C 5
ATOM 8624 O O . VAL A 1 100 ? 8.440 16.632 -0.860 1.00 0.00 100 VAL A O 5
ATOM 8637 N N . GLY A 1 101 ? 7.191 17.360 -2.521 1.00 0.00 101 GLY A N 5
ATOM 8638 C CA . GLY A 1 101 ? 7.572 18.782 -2.268 1.00 0.00 101 GLY A CA 5
ATOM 8639 C C . GLY A 1 101 ? 8.993 19.041 -2.776 1.00 0.00 101 GLY A C 5
ATOM 8640 O O . GLY A 1 101 ? 9.598 20.047 -2.467 1.00 0.00 101 GLY A O 5
ATOM 8644 N N . LEU A 1 102 ? 9.530 18.145 -3.553 1.00 0.00 102 LEU A N 5
ATOM 8645 C CA . LEU A 1 102 ? 10.910 18.345 -4.077 1.00 0.00 102 LEU A CA 5
ATOM 8646 C C . LEU A 1 102 ? 10.937 19.573 -4.987 1.00 0.00 102 LEU A C 5
ATOM 8647 O O . LEU A 1 102 ? 11.857 20.365 -4.950 1.00 0.00 102 LEU A O 5
ATOM 8663 N N . GLU A 1 103 ? 9.942 19.729 -5.817 1.00 0.00 103 GLU A N 5
ATOM 8664 C CA . GLU A 1 103 ? 9.916 20.899 -6.742 1.00 0.00 103 GLU A CA 5
ATOM 8665 C C . GLU A 1 103 ? 9.149 22.055 -6.099 1.00 0.00 103 GLU A C 5
ATOM 8666 O O . GLU A 1 103 ? 7.943 22.017 -5.960 1.00 0.00 103 GLU A O 5
ATOM 8678 N N . HIS A 1 104 ? 9.851 23.087 -5.711 1.00 0.00 104 HIS A N 5
ATOM 8679 C CA . HIS A 1 104 ? 9.187 24.264 -5.081 1.00 0.00 104 HIS A CA 5
ATOM 8680 C C . HIS A 1 104 ? 8.714 25.218 -6.177 1.00 0.00 104 HIS A C 5
ATOM 8681 O O . HIS A 1 104 ? 7.901 26.090 -5.950 1.00 0.00 104 HIS A O 5
ATOM 8695 N N . HIS A 1 105 ? 9.221 25.051 -7.369 1.00 0.00 105 HIS A N 5
ATOM 8696 C CA . HIS A 1 105 ? 8.809 25.935 -8.498 1.00 0.00 105 HIS A CA 5
ATOM 8697 C C . HIS A 1 105 ? 7.687 25.247 -9.274 1.00 0.00 105 HIS A C 5
ATOM 8698 O O . HIS A 1 105 ? 7.353 25.626 -10.378 1.00 0.00 105 HIS A O 5
ATOM 8712 N N . HIS A 1 106 ? 7.105 24.233 -8.695 1.00 0.00 106 HIS A N 5
ATOM 8713 C CA . HIS A 1 106 ? 6.001 23.508 -9.377 1.00 0.00 106 HIS A CA 5
ATOM 8714 C C . HIS A 1 106 ? 4.856 24.481 -9.655 1.00 0.00 106 HIS A C 5
ATOM 8715 O O . HIS A 1 106 ? 4.300 24.509 -10.735 1.00 0.00 106 HIS A O 5
ATOM 8729 N N . HIS A 1 107 ? 4.498 25.279 -8.684 1.00 0.00 107 HIS A N 5
ATOM 8730 C CA . HIS A 1 107 ? 3.385 26.254 -8.879 1.00 0.00 107 HIS A CA 5
ATOM 8731 C C . HIS A 1 107 ? 2.183 25.546 -9.513 1.00 0.00 107 HIS A C 5
ATOM 8732 O O . HIS A 1 107 ? 1.245 26.184 -9.949 1.00 0.00 107 HIS A O 5
ATOM 8746 N N . HIS A 1 108 ? 2.207 24.232 -9.560 1.00 0.00 108 HIS A N 5
ATOM 8747 C CA . HIS A 1 108 ? 1.075 23.453 -10.159 1.00 0.00 108 HIS A CA 5
ATOM 8748 C C . HIS A 1 108 ? 0.500 24.193 -11.372 1.00 0.00 108 HIS A C 5
ATOM 8749 O O . HIS A 1 108 ? -0.681 24.131 -11.651 1.00 0.00 108 HIS A O 5
ATOM 8763 N N . HIS A 1 109 ? 1.336 24.893 -12.089 1.00 0.00 109 HIS A N 5
ATOM 8764 C CA . HIS A 1 109 ? 0.863 25.644 -13.284 1.00 0.00 109 HIS A CA 5
ATOM 8765 C C . HIS A 1 109 ? 0.652 24.676 -14.449 1.00 0.00 109 HIS A C 5
ATOM 8766 O O . HIS A 1 109 ? -0.376 24.018 -14.469 1.00 0.00 109 HIS A O 5
ATOM 8781 N N . MET A 1 1 ? -9.604 8.447 -11.327 1.00 0.00 1 MET A N 6
ATOM 8782 C CA . MET A 1 1 ? -10.656 9.182 -10.567 1.00 0.00 1 MET A CA 6
ATOM 8783 C C . MET A 1 1 ? -11.752 8.193 -10.165 1.00 0.00 1 MET A C 6
ATOM 8784 O O . MET A 1 1 ? -12.578 8.463 -9.314 1.00 0.00 1 MET A O 6
ATOM 8800 N N . GLU A 1 2 ? -11.750 7.042 -10.776 1.00 0.00 2 GLU A N 6
ATOM 8801 C CA . GLU A 1 2 ? -12.770 6.002 -10.448 1.00 0.00 2 GLU A CA 6
ATOM 8802 C C . GLU A 1 2 ? -12.349 5.240 -9.175 1.00 0.00 2 GLU A C 6
ATOM 8803 O O . GLU A 1 2 ? -13.177 4.904 -8.352 1.00 0.00 2 GLU A O 6
ATOM 8815 N N . PRO A 1 3 ? -11.076 4.959 -9.017 1.00 0.00 3 PRO A N 6
ATOM 8816 C CA . PRO A 1 3 ? -10.561 4.210 -7.832 1.00 0.00 3 PRO A CA 6
ATOM 8817 C C . PRO A 1 3 ? -10.830 4.947 -6.512 1.00 0.00 3 PRO A C 6
ATOM 8818 O O . PRO A 1 3 ? -10.829 6.162 -6.447 1.00 0.00 3 PRO A O 6
ATOM 8829 N N . GLN A 1 4 ? -11.056 4.215 -5.456 1.00 0.00 4 GLN A N 6
ATOM 8830 C CA . GLN A 1 4 ? -11.317 4.864 -4.142 1.00 0.00 4 GLN A CA 6
ATOM 8831 C C . GLN A 1 4 ? -9.981 5.104 -3.432 1.00 0.00 4 GLN A C 6
ATOM 8832 O O . GLN A 1 4 ? -9.613 4.407 -2.504 1.00 0.00 4 GLN A O 6
ATOM 8846 N N . LEU A 1 5 ? -9.252 6.097 -3.871 1.00 0.00 5 LEU A N 6
ATOM 8847 C CA . LEU A 1 5 ? -7.934 6.405 -3.244 1.00 0.00 5 LEU A CA 6
ATOM 8848 C C . LEU A 1 5 ? -8.151 6.958 -1.836 1.00 0.00 5 LEU A C 6
ATOM 8849 O O . LEU A 1 5 ? -9.097 7.676 -1.576 1.00 0.00 5 LEU A O 6
ATOM 8865 N N . THR A 1 6 ? -7.274 6.618 -0.922 1.00 0.00 6 THR A N 6
ATOM 8866 C CA . THR A 1 6 ? -7.406 7.105 0.487 1.00 0.00 6 THR A CA 6
ATOM 8867 C C . THR A 1 6 ? -6.117 7.808 0.910 1.00 0.00 6 THR A C 6
ATOM 8868 O O . THR A 1 6 ? -5.027 7.286 0.768 1.00 0.00 6 THR A O 6
ATOM 8879 N N . LYS A 1 7 ? -6.240 8.997 1.426 1.00 0.00 7 LYS A N 6
ATOM 8880 C CA . LYS A 1 7 ? -5.038 9.761 1.855 1.00 0.00 7 LYS A CA 6
ATOM 8881 C C . LYS A 1 7 ? -4.573 9.270 3.230 1.00 0.00 7 LYS A C 6
ATOM 8882 O O . LYS A 1 7 ? -5.352 8.820 4.048 1.00 0.00 7 LYS A O 6
ATOM 8901 N N . ILE A 1 8 ? -3.297 9.350 3.475 1.00 0.00 8 ILE A N 6
ATOM 8902 C CA . ILE A 1 8 ? -2.742 8.887 4.779 1.00 0.00 8 ILE A CA 6
ATOM 8903 C C . ILE A 1 8 ? -3.310 9.732 5.925 1.00 0.00 8 ILE A C 6
ATOM 8904 O O . ILE A 1 8 ? -3.678 9.225 6.969 1.00 0.00 8 ILE A O 6
ATOM 8920 N N . VAL A 1 9 ? -3.367 11.016 5.744 1.00 0.00 9 VAL A N 6
ATOM 8921 C CA . VAL A 1 9 ? -3.891 11.904 6.818 1.00 0.00 9 VAL A CA 6
ATOM 8922 C C . VAL A 1 9 ? -5.400 11.694 6.984 1.00 0.00 9 VAL A C 6
ATOM 8923 O O . VAL A 1 9 ? -5.979 12.022 8.004 1.00 0.00 9 VAL A O 6
ATOM 8936 N N . ASP A 1 10 ? -6.047 11.149 5.992 1.00 0.00 10 ASP A N 6
ATOM 8937 C CA . ASP A 1 10 ? -7.517 10.918 6.096 1.00 0.00 10 ASP A CA 6
ATOM 8938 C C . ASP A 1 10 ? -7.777 9.621 6.869 1.00 0.00 10 ASP A C 6
ATOM 8939 O O . ASP A 1 10 ? -8.908 9.253 7.132 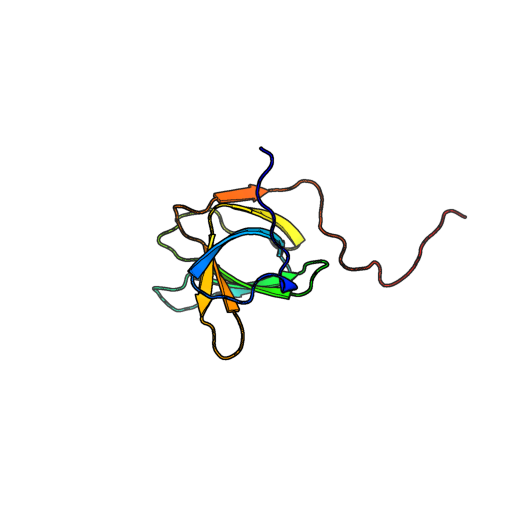1.00 0.00 10 ASP A O 6
ATOM 8948 N N . ILE A 1 11 ? -6.740 8.920 7.233 1.00 0.00 11 ILE A N 6
ATOM 8949 C CA . ILE A 1 11 ? -6.931 7.646 7.983 1.00 0.00 11 ILE A CA 6
ATOM 8950 C C . ILE A 1 11 ? -7.202 7.943 9.459 1.00 0.00 11 ILE A C 6
ATOM 8951 O O . ILE A 1 11 ? -6.400 8.549 10.145 1.00 0.00 11 ILE A O 6
ATOM 8967 N N . VAL A 1 12 ? -8.330 7.506 9.953 1.00 0.00 12 VAL A N 6
ATOM 8968 C CA . VAL A 1 12 ? -8.683 7.734 11.388 1.00 0.00 12 VAL A CA 6
ATOM 8969 C C . VAL A 1 12 ? -9.258 6.443 11.972 1.00 0.00 12 VAL A C 6
ATOM 8970 O O . VAL A 1 12 ? -9.548 6.359 13.150 1.00 0.00 12 VAL A O 6
ATOM 8983 N N . GLU A 1 13 ? -9.430 5.426 11.158 1.00 0.00 13 GLU A N 6
ATOM 8984 C CA . GLU A 1 13 ? -9.994 4.137 11.671 1.00 0.00 13 GLU A CA 6
ATOM 8985 C C . GLU A 1 13 ? -9.229 2.958 11.066 1.00 0.00 13 GLU A C 6
ATOM 8986 O O . GLU A 1 13 ? -8.861 2.964 9.906 1.00 0.00 13 GLU A O 6
ATOM 8998 N N . ASN A 1 14 ? -8.987 1.944 11.858 1.00 0.00 14 ASN A N 6
ATOM 8999 C CA . ASN A 1 14 ? -8.242 0.749 11.362 1.00 0.00 14 ASN A CA 6
ATOM 9000 C C . ASN A 1 14 ? -9.216 -0.324 10.869 1.00 0.00 14 ASN A C 6
ATOM 9001 O O . ASN A 1 14 ? -10.392 -0.312 11.182 1.00 0.00 14 ASN A O 6
ATOM 9012 N N . GLY A 1 15 ? -8.723 -1.253 10.092 1.00 0.00 15 GLY A N 6
ATOM 9013 C CA . GLY A 1 15 ? -9.595 -2.339 9.561 1.00 0.00 15 GLY A CA 6
ATOM 9014 C C . GLY A 1 15 ? -10.386 -1.814 8.362 1.00 0.00 15 GLY A C 6
ATOM 9015 O O . GLY A 1 15 ? -11.253 -2.481 7.828 1.00 0.00 15 GLY A O 6
ATOM 9019 N N . GLN A 1 16 ? -10.099 -0.615 7.938 1.00 0.00 16 GLN A N 6
ATOM 9020 C CA . GLN A 1 16 ? -10.839 -0.035 6.781 1.00 0.00 16 GLN A CA 6
ATOM 9021 C C . GLN A 1 16 ? -10.262 -0.562 5.464 1.00 0.00 16 GLN A C 6
ATOM 9022 O O . GLN A 1 16 ? -9.060 -0.612 5.266 1.00 0.00 16 GLN A O 6
ATOM 9036 N N . TRP A 1 17 ? -11.122 -0.942 4.554 1.00 0.00 17 TRP A N 6
ATOM 9037 C CA . TRP A 1 17 ? -10.658 -1.455 3.233 1.00 0.00 17 TRP A CA 6
ATOM 9038 C C . TRP A 1 17 ? -10.767 -0.342 2.193 1.00 0.00 17 TRP A C 6
ATOM 9039 O O . TRP A 1 17 ? -11.744 0.380 2.139 1.00 0.00 17 TRP A O 6
ATOM 9060 N N . ALA A 1 18 ? -9.770 -0.193 1.366 1.00 0.00 18 ALA A N 6
ATOM 9061 C CA . ALA A 1 18 ? -9.822 0.879 0.332 1.00 0.00 18 ALA A CA 6
ATOM 9062 C C . ALA A 1 18 ? -8.565 0.817 -0.539 1.00 0.00 18 ALA A C 6
ATOM 9063 O O . ALA A 1 18 ? -7.758 -0.094 -0.434 1.00 0.00 18 ALA A O 6
ATOM 9070 N N . ASN A 1 19 ? -8.404 1.790 -1.403 1.00 0.00 19 ASN A N 6
ATOM 9071 C CA . ASN A 1 19 ? -7.215 1.830 -2.309 1.00 0.00 19 ASN A CA 6
ATOM 9072 C C . ASN A 1 19 ? -6.283 2.958 -1.882 1.00 0.00 19 ASN A C 6
ATOM 9073 O O . ASN A 1 19 ? -6.708 3.974 -1.363 1.00 0.00 19 ASN A O 6
ATOM 9084 N N . LEU A 1 20 ? -5.005 2.786 -2.094 1.00 0.00 20 LEU A N 6
ATOM 9085 C CA . LEU A 1 20 ? -4.026 3.842 -1.705 1.00 0.00 20 LEU A CA 6
ATOM 9086 C C . LEU A 1 20 ? -2.990 4.029 -2.808 1.00 0.00 20 LEU A C 6
ATOM 9087 O O . LEU A 1 20 ? -2.430 3.081 -3.326 1.00 0.00 20 LEU A O 6
ATOM 9103 N N . LYS A 1 21 ? -2.724 5.260 -3.158 1.00 0.00 21 LYS A N 6
ATOM 9104 C CA . LYS A 1 21 ? -1.715 5.560 -4.219 1.00 0.00 21 LYS A CA 6
ATOM 9105 C C . LYS A 1 21 ? -0.541 6.303 -3.588 1.00 0.00 21 LYS A C 6
ATOM 9106 O O . LYS A 1 21 ? -0.720 7.220 -2.810 1.00 0.00 21 LYS A O 6
ATOM 9125 N N . ALA A 1 22 ? 0.663 5.919 -3.911 1.00 0.00 22 ALA A N 6
ATOM 9126 C CA . ALA A 1 22 ? 1.833 6.622 -3.311 1.00 0.00 22 ALA A CA 6
ATOM 9127 C C . ALA A 1 22 ? 3.110 6.284 -4.080 1.00 0.00 22 ALA A C 6
ATOM 9128 O O . ALA A 1 22 ? 3.128 5.417 -4.933 1.00 0.00 22 ALA A O 6
ATOM 9135 N N . LYS A 1 23 ? 4.183 6.972 -3.774 1.00 0.00 23 LYS A N 6
ATOM 9136 C CA . LYS A 1 23 ? 5.483 6.718 -4.469 1.00 0.00 23 LYS A CA 6
ATOM 9137 C C . LYS A 1 23 ? 6.439 5.980 -3.536 1.00 0.00 23 LYS A C 6
ATOM 9138 O O . LYS A 1 23 ? 6.484 6.221 -2.344 1.00 0.00 23 LYS A O 6
ATOM 9157 N N . VAL A 1 24 ? 7.202 5.065 -4.075 1.00 0.00 24 VAL A N 6
ATOM 9158 C CA . VAL A 1 24 ? 8.151 4.294 -3.228 1.00 0.00 24 VAL A CA 6
ATOM 9159 C C . VAL A 1 24 ? 9.410 5.116 -2.956 1.00 0.00 24 VAL A C 6
ATOM 9160 O O . VAL A 1 24 ? 10.114 5.529 -3.860 1.00 0.00 24 VAL A O 6
ATOM 9173 N N . ILE A 1 25 ? 9.701 5.340 -1.701 1.00 0.00 25 ILE A N 6
ATOM 9174 C CA . ILE A 1 25 ? 10.918 6.115 -1.323 1.00 0.00 25 ILE A CA 6
ATOM 9175 C C . ILE A 1 25 ? 12.013 5.139 -0.898 1.00 0.00 25 ILE A C 6
ATOM 9176 O O . ILE A 1 25 ? 13.099 5.118 -1.447 1.00 0.00 25 ILE A O 6
ATOM 9192 N N . GLN A 1 26 ? 11.739 4.323 0.089 1.00 0.00 26 GLN A N 6
ATOM 9193 C CA . GLN A 1 26 ? 12.766 3.347 0.555 1.00 0.00 26 GLN A CA 6
ATOM 9194 C C . GLN A 1 26 ? 12.086 2.067 1.059 1.00 0.00 26 GLN A C 6
ATOM 9195 O O . GLN A 1 26 ? 11.068 2.101 1.736 1.00 0.00 26 GLN A O 6
ATOM 9209 N N . LEU A 1 27 ? 12.663 0.935 0.738 1.00 0.00 27 LEU A N 6
ATOM 9210 C CA . LEU A 1 27 ? 12.095 -0.371 1.191 1.00 0.00 27 LEU A CA 6
ATOM 9211 C C . LEU A 1 27 ? 13.232 -1.335 1.531 1.00 0.00 27 LEU A C 6
ATOM 9212 O O . LEU A 1 27 ? 14.221 -1.414 0.827 1.00 0.00 27 LEU A O 6
ATOM 9228 N N . TRP A 1 28 ? 13.093 -2.068 2.609 1.00 0.00 28 TRP A N 6
ATOM 9229 C CA . TRP A 1 28 ? 14.157 -3.039 3.018 1.00 0.00 28 TRP A CA 6
ATOM 9230 C C . TRP A 1 28 ? 13.630 -4.471 2.888 1.00 0.00 28 TRP A C 6
ATOM 9231 O O . TRP A 1 28 ? 12.475 -4.754 3.156 1.00 0.00 28 TRP A O 6
ATOM 9252 N N . GLU A 1 29 ? 14.476 -5.372 2.464 1.00 0.00 29 GLU A N 6
ATOM 9253 C CA . GLU A 1 29 ? 14.056 -6.792 2.290 1.00 0.00 29 GLU A CA 6
ATOM 9254 C C . GLU A 1 29 ? 14.061 -7.521 3.634 1.00 0.00 29 GLU A C 6
ATOM 9255 O O . GLU A 1 29 ? 14.933 -7.329 4.460 1.00 0.00 29 GLU A O 6
ATOM 9267 N N . ASN A 1 30 ? 13.084 -8.363 3.856 1.00 0.00 30 ASN A N 6
ATOM 9268 C CA . ASN A 1 30 ? 13.006 -9.115 5.140 1.00 0.00 30 ASN A CA 6
ATOM 9269 C C . ASN A 1 30 ? 13.498 -10.548 4.924 1.00 0.00 30 ASN A C 6
ATOM 9270 O O . ASN A 1 30 ? 13.457 -11.080 3.831 1.00 0.00 30 ASN A O 6
ATOM 9281 N N . THR A 1 31 ? 13.969 -11.178 5.966 1.00 0.00 31 THR A N 6
ATOM 9282 C CA . THR A 1 31 ? 14.472 -12.580 5.849 1.00 0.00 31 THR A CA 6
ATOM 9283 C C . THR A 1 31 ? 13.370 -13.557 6.275 1.00 0.00 31 THR A C 6
ATOM 9284 O O . THR A 1 31 ? 13.508 -14.762 6.161 1.00 0.00 31 THR A O 6
ATOM 9295 N N . HIS A 1 32 ? 12.275 -13.052 6.769 1.00 0.00 32 HIS A N 6
ATOM 9296 C CA . HIS A 1 32 ? 11.170 -13.953 7.211 1.00 0.00 32 HIS A CA 6
ATOM 9297 C C . HIS A 1 32 ? 10.338 -14.407 6.007 1.00 0.00 32 HIS A C 6
ATOM 9298 O O . HIS A 1 32 ? 9.985 -13.629 5.143 1.00 0.00 32 HIS A O 6
ATOM 9312 N N . GLU A 1 33 ? 10.029 -15.673 5.954 1.00 0.00 33 GLU A N 6
ATOM 9313 C CA . GLU A 1 33 ? 9.220 -16.217 4.821 1.00 0.00 33 GLU A CA 6
ATOM 9314 C C . GLU A 1 33 ? 7.790 -15.669 4.889 1.00 0.00 33 GLU A C 6
ATOM 9315 O O . GLU A 1 33 ? 7.161 -15.400 3.883 1.00 0.00 33 GLU A O 6
ATOM 9327 N N . SER A 1 34 ? 7.268 -15.521 6.070 1.00 0.00 34 SER A N 6
ATOM 9328 C CA . SER A 1 34 ? 5.877 -15.007 6.217 1.00 0.00 34 SER A CA 6
ATOM 9329 C C . SER A 1 34 ? 5.774 -13.597 5.636 1.00 0.00 34 SER A C 6
ATOM 9330 O O . SER A 1 34 ? 4.808 -13.253 4.978 1.00 0.00 34 SER A O 6
ATOM 9338 N N . ILE A 1 35 ? 6.755 -12.771 5.886 1.00 0.00 35 ILE A N 6
ATOM 9339 C CA . ILE A 1 35 ? 6.722 -11.367 5.365 1.00 0.00 35 ILE A CA 6
ATOM 9340 C C . ILE A 1 35 ? 7.758 -11.187 4.253 1.00 0.00 35 ILE A C 6
ATOM 9341 O O . ILE A 1 35 ? 8.915 -11.537 4.388 1.00 0.00 35 ILE A O 6
ATOM 9357 N N . SER A 1 36 ? 7.333 -10.637 3.147 1.00 0.00 36 SER A N 6
ATOM 9358 C CA . SER A 1 36 ? 8.255 -10.410 1.997 1.00 0.00 36 SER A CA 6
ATOM 9359 C C . SER A 1 36 ? 9.174 -9.227 2.301 1.00 0.00 36 SER A C 6
ATOM 9360 O O . SER A 1 36 ? 10.344 -9.386 2.600 1.00 0.00 36 SER A O 6
ATOM 9368 N N . GLN A 1 37 ? 8.655 -8.031 2.215 1.00 0.00 37 GLN A N 6
ATOM 9369 C CA . GLN A 1 37 ? 9.490 -6.828 2.487 1.00 0.00 37 GLN A CA 6
ATOM 9370 C C . GLN A 1 37 ? 8.651 -5.773 3.206 1.00 0.00 37 GLN A C 6
ATOM 9371 O O . GLN A 1 37 ? 7.431 -5.766 3.129 1.00 0.00 37 GLN A O 6
ATOM 9385 N N . VAL A 1 38 ? 9.303 -4.877 3.904 1.00 0.00 38 VAL A N 6
ATOM 9386 C CA . VAL A 1 38 ? 8.573 -3.801 4.639 1.00 0.00 38 VAL A CA 6
ATOM 9387 C C . VAL A 1 38 ? 9.233 -2.456 4.356 1.00 0.00 38 VAL A C 6
ATOM 9388 O O . VAL A 1 38 ? 10.442 -2.322 4.377 1.00 0.00 38 VAL A O 6
ATOM 9401 N N . GLY A 1 39 ? 8.444 -1.457 4.082 1.00 0.00 39 GLY A N 6
ATOM 9402 C CA . GLY A 1 39 ? 9.024 -0.118 3.786 1.00 0.00 39 GLY A CA 6
ATOM 9403 C C . GLY A 1 39 ? 7.961 0.954 3.979 1.00 0.00 39 GLY A C 6
ATOM 9404 O O . GLY A 1 39 ? 6.937 0.725 4.590 1.00 0.00 39 GLY A O 6
ATOM 9408 N N . LEU A 1 40 ? 8.202 2.137 3.463 1.00 0.00 40 LEU A N 6
ATOM 9409 C CA . LEU A 1 40 ? 7.203 3.242 3.617 1.00 0.00 40 LEU A CA 6
ATOM 9410 C C . LEU A 1 40 ? 6.988 3.944 2.283 1.00 0.00 40 LEU A C 6
ATOM 9411 O O . LEU A 1 40 ? 7.874 4.019 1.454 1.00 0.00 40 LEU A O 6
ATOM 9427 N N . LEU A 1 41 ? 5.796 4.449 2.070 1.00 0.00 41 LEU A N 6
ATOM 9428 C CA . LEU A 1 41 ? 5.474 5.142 0.787 1.00 0.00 41 LEU A CA 6
ATOM 9429 C C . LEU A 1 41 ? 5.065 6.582 1.089 1.00 0.00 41 LEU A C 6
ATOM 9430 O O . LEU A 1 41 ? 4.330 6.857 2.026 1.00 0.00 41 LEU A O 6
ATOM 9446 N N . GLY A 1 42 ? 5.555 7.506 0.303 1.00 0.00 42 GLY A N 6
ATOM 9447 C CA . GLY A 1 42 ? 5.231 8.948 0.520 1.00 0.00 42 GLY A CA 6
ATOM 9448 C C . GLY A 1 42 ? 4.143 9.401 -0.453 1.00 0.00 42 GLY A C 6
ATOM 9449 O O . GLY A 1 42 ? 4.162 9.084 -1.627 1.00 0.00 42 GLY A O 6
ATOM 9453 N N . ASP A 1 43 ? 3.201 10.161 0.032 1.00 0.00 43 ASP A N 6
ATOM 9454 C CA . ASP A 1 43 ? 2.106 10.671 -0.844 1.00 0.00 43 ASP A CA 6
ATOM 9455 C C . ASP A 1 43 ? 1.866 12.136 -0.520 1.00 0.00 43 ASP A C 6
ATOM 9456 O O . ASP A 1 43 ? 0.744 12.598 -0.521 1.00 0.00 43 ASP A O 6
ATOM 9465 N N . GLU A 1 44 ? 2.924 12.853 -0.231 1.00 0.00 44 GLU A N 6
ATOM 9466 C CA . GLU A 1 44 ? 2.814 14.311 0.117 1.00 0.00 44 GLU A CA 6
ATOM 9467 C C . GLU A 1 44 ? 2.015 14.493 1.418 1.00 0.00 44 GLU A C 6
ATOM 9468 O O . GLU A 1 44 ? 2.331 15.328 2.245 1.00 0.00 44 GLU A O 6
ATOM 9480 N N . THR A 1 45 ? 0.983 13.718 1.605 1.00 0.00 45 THR A N 6
ATOM 9481 C CA . THR A 1 45 ? 0.165 13.840 2.840 1.00 0.00 45 THR A CA 6
ATOM 9482 C C . THR A 1 45 ? 0.867 13.129 3.995 1.00 0.00 45 THR A C 6
ATOM 9483 O O . THR A 1 45 ? 0.248 12.744 4.970 1.00 0.00 45 THR A O 6
ATOM 9494 N N . GLY A 1 46 ? 2.161 12.961 3.899 1.00 0.00 46 GLY A N 6
ATOM 9495 C CA . GLY A 1 46 ? 2.929 12.287 4.994 1.00 0.00 46 GLY A CA 6
ATOM 9496 C C . GLY A 1 46 ? 3.512 10.962 4.500 1.00 0.00 46 GLY A C 6
ATOM 9497 O O . GLY A 1 46 ? 3.570 10.689 3.315 1.00 0.00 46 GLY A O 6
ATOM 9501 N N . ILE A 1 47 ? 3.953 10.136 5.420 1.00 0.00 47 ILE A N 6
ATOM 9502 C CA . ILE A 1 47 ? 4.548 8.814 5.050 1.00 0.00 47 ILE A CA 6
ATOM 9503 C C . ILE A 1 47 ? 3.881 7.712 5.863 1.00 0.00 47 ILE A C 6
ATOM 9504 O O . ILE A 1 47 ? 3.523 7.899 7.011 1.00 0.00 47 ILE A O 6
ATOM 9520 N N . ILE A 1 48 ? 3.712 6.555 5.274 1.00 0.00 48 ILE A N 6
ATOM 9521 C CA . ILE A 1 48 ? 3.063 5.424 6.009 1.00 0.00 48 ILE A CA 6
ATOM 9522 C C . ILE A 1 48 ? 3.809 4.122 5.722 1.00 0.00 48 ILE A C 6
ATOM 9523 O O . ILE A 1 48 ? 4.285 3.890 4.629 1.00 0.00 48 ILE A O 6
ATOM 9539 N N . LYS A 1 49 ? 3.917 3.275 6.713 1.00 0.00 49 LYS A N 6
ATOM 9540 C CA . LYS A 1 49 ? 4.638 1.980 6.535 1.00 0.00 49 LYS A CA 6
ATOM 9541 C C . LYS A 1 49 ? 3.714 0.937 5.913 1.00 0.00 49 LYS A C 6
ATOM 9542 O O . LYS A 1 49 ? 2.505 1.006 6.031 1.00 0.00 49 LYS A O 6
ATOM 9561 N N . PHE A 1 50 ? 4.277 -0.040 5.248 1.00 0.00 50 PHE A N 6
ATOM 9562 C CA . PHE A 1 50 ? 3.435 -1.095 4.618 1.00 0.00 50 PHE A CA 6
ATOM 9563 C C . PHE A 1 50 ? 4.155 -2.439 4.696 1.00 0.00 50 PHE A C 6
ATOM 9564 O O . PHE A 1 50 ? 5.373 -2.512 4.745 1.00 0.00 50 PHE A O 6
ATOM 9581 N N . THR A 1 51 ? 3.397 -3.505 4.700 1.00 0.00 51 THR A N 6
ATOM 9582 C CA . THR A 1 51 ? 3.993 -4.870 4.764 1.00 0.00 51 THR A CA 6
ATOM 9583 C C . THR A 1 51 ? 3.359 -5.735 3.680 1.00 0.00 51 THR A C 6
ATOM 9584 O O . THR A 1 51 ? 2.151 -5.796 3.543 1.00 0.00 51 THR A O 6
ATOM 9595 N N . ILE A 1 52 ? 4.167 -6.402 2.898 1.00 0.00 52 ILE A N 6
ATOM 9596 C CA . ILE A 1 52 ? 3.619 -7.263 1.806 1.00 0.00 52 ILE A CA 6
ATOM 9597 C C . ILE A 1 52 ? 3.648 -8.727 2.239 1.00 0.00 52 ILE A C 6
ATOM 9598 O O . ILE A 1 52 ? 4.673 -9.256 2.624 1.00 0.00 52 ILE A O 6
ATOM 9614 N N . TRP A 1 53 ? 2.524 -9.390 2.164 1.00 0.00 53 TRP A N 6
ATOM 9615 C CA . TRP A 1 53 ? 2.459 -10.830 2.551 1.00 0.00 53 TRP A CA 6
ATOM 9616 C C . TRP A 1 53 ? 2.397 -11.684 1.284 1.00 0.00 53 TRP A C 6
ATOM 9617 O O . TRP A 1 53 ? 1.777 -11.318 0.301 1.00 0.00 53 TRP A O 6
ATOM 9638 N N . LYS A 1 54 ? 3.030 -12.822 1.298 1.00 0.00 54 LYS A N 6
ATOM 9639 C CA . LYS A 1 54 ? 3.009 -13.711 0.102 1.00 0.00 54 LYS A CA 6
ATOM 9640 C C . LYS A 1 54 ? 1.779 -14.619 0.178 1.00 0.00 54 LYS A C 6
ATOM 9641 O O . LYS A 1 54 ? 1.844 -15.809 -0.066 1.00 0.00 54 LYS A O 6
ATOM 9660 N N . ASN A 1 55 ? 0.651 -14.052 0.512 1.00 0.00 55 ASN A N 6
ATOM 9661 C CA . ASN A 1 55 ? -0.600 -14.857 0.607 1.00 0.00 55 ASN A CA 6
ATOM 9662 C C . ASN A 1 55 ? -0.916 -15.463 -0.762 1.00 0.00 55 ASN A C 6
ATOM 9663 O O . ASN A 1 55 ? -1.314 -16.608 -0.876 1.00 0.00 55 ASN A O 6
ATOM 9674 N N . ALA A 1 56 ? -0.741 -14.695 -1.805 1.00 0.00 56 ALA A N 6
ATOM 9675 C CA . ALA A 1 56 ? -1.022 -15.194 -3.188 1.00 0.00 56 ALA A CA 6
ATOM 9676 C C . ALA A 1 56 ? 0.259 -15.139 -4.028 1.00 0.00 56 ALA A C 6
ATOM 9677 O O . ALA A 1 56 ? 0.939 -16.129 -4.218 1.00 0.00 56 ALA A O 6
ATOM 9684 N N . GLU A 1 57 ? 0.590 -13.985 -4.539 1.00 0.00 57 GLU A N 6
ATOM 9685 C CA . GLU A 1 57 ? 1.822 -13.856 -5.369 1.00 0.00 57 GLU A CA 6
ATOM 9686 C C . GLU A 1 57 ? 1.970 -12.401 -5.827 1.00 0.00 57 GLU A C 6
ATOM 9687 O O . GLU A 1 57 ? 1.590 -12.045 -6.925 1.00 0.00 57 GLU A O 6
ATOM 9699 N N . LEU A 1 58 ? 2.521 -11.556 -4.989 1.00 0.00 58 LEU A N 6
ATOM 9700 C CA . LEU A 1 58 ? 2.701 -10.113 -5.358 1.00 0.00 58 LEU A CA 6
ATOM 9701 C C . LEU A 1 58 ? 4.203 -9.799 -5.459 1.00 0.00 58 LEU A C 6
ATOM 9702 O O . LEU A 1 58 ? 4.847 -9.538 -4.464 1.00 0.00 58 LEU A O 6
ATOM 9718 N N . PRO A 1 59 ? 4.758 -9.824 -6.652 1.00 0.00 59 PRO A N 6
ATOM 9719 C CA . PRO A 1 59 ? 6.208 -9.536 -6.874 1.00 0.00 59 PRO A CA 6
ATOM 9720 C C . PRO A 1 59 ? 6.670 -8.235 -6.197 1.00 0.00 59 PRO A C 6
ATOM 9721 O O . PRO A 1 59 ? 5.879 -7.361 -5.892 1.00 0.00 59 PRO A O 6
ATOM 9732 N N . LEU A 1 60 ? 7.947 -8.114 -5.944 1.00 0.00 60 LEU A N 6
ATOM 9733 C CA . LEU A 1 60 ? 8.467 -6.888 -5.269 1.00 0.00 60 LEU A CA 6
ATOM 9734 C C . LEU A 1 60 ? 8.275 -5.663 -6.173 1.00 0.00 60 LEU A C 6
ATOM 9735 O O . LEU A 1 60 ? 8.419 -5.726 -7.380 1.00 0.00 60 LEU A O 6
ATOM 9751 N N . LEU A 1 61 ? 7.934 -4.547 -5.582 1.00 0.00 61 LEU A N 6
ATOM 9752 C CA . LEU A 1 61 ? 7.706 -3.298 -6.368 1.00 0.00 61 LEU A CA 6
ATOM 9753 C C . LEU A 1 61 ? 9.027 -2.554 -6.601 1.00 0.00 61 LEU A C 6
ATOM 9754 O O . LEU A 1 61 ? 9.955 -2.632 -5.816 1.00 0.00 61 LEU A O 6
ATOM 9770 N N . GLU A 1 62 ? 9.108 -1.834 -7.688 1.00 0.00 62 GLU A N 6
ATOM 9771 C CA . GLU A 1 62 ? 10.352 -1.079 -8.012 1.00 0.00 62 GLU A CA 6
ATOM 9772 C C . GLU A 1 62 ? 10.481 0.162 -7.121 1.00 0.00 62 GLU A C 6
ATOM 9773 O O . GLU A 1 62 ? 9.505 0.740 -6.678 1.00 0.00 62 GLU A O 6
ATOM 9785 N N . GLN A 1 63 ? 11.695 0.564 -6.857 1.00 0.00 63 GLN A N 6
ATOM 9786 C CA . GLN A 1 63 ? 11.934 1.755 -5.995 1.00 0.00 63 GLN A CA 6
ATOM 9787 C C . GLN A 1 63 ? 11.902 3.048 -6.816 1.00 0.00 63 GLN A C 6
ATOM 9788 O O . GLN A 1 63 ? 12.439 3.127 -7.906 1.00 0.00 63 GLN A O 6
ATOM 9802 N N . GLY A 1 64 ? 11.291 4.071 -6.278 1.00 0.00 64 GLY A N 6
ATOM 9803 C CA . GLY A 1 64 ? 11.229 5.377 -6.992 1.00 0.00 64 GLY A CA 6
ATOM 9804 C C . GLY A 1 64 ? 10.106 5.363 -8.029 1.00 0.00 64 GLY A C 6
ATOM 9805 O O . GLY A 1 64 ? 10.009 6.245 -8.862 1.00 0.00 64 GLY A O 6
ATOM 9809 N N . GLU A 1 65 ? 9.260 4.364 -7.993 1.00 0.00 65 GLU A N 6
ATOM 9810 C CA . GLU A 1 65 ? 8.138 4.279 -8.984 1.00 0.00 65 GLU A CA 6
ATOM 9811 C C . GLU A 1 65 ? 6.786 4.388 -8.276 1.00 0.00 65 GLU A C 6
ATOM 9812 O O . GLU A 1 65 ? 6.613 3.960 -7.148 1.00 0.00 65 GLU A O 6
ATOM 9824 N N . SER A 1 66 ? 5.828 4.973 -8.946 1.00 0.00 66 SER A N 6
ATOM 9825 C CA . SER A 1 66 ? 4.471 5.134 -8.353 1.00 0.00 66 SER A CA 6
ATOM 9826 C C . SER A 1 66 ? 3.681 3.835 -8.489 1.00 0.00 66 SER A C 6
ATOM 9827 O O . SER A 1 66 ? 3.782 3.127 -9.474 1.00 0.00 66 SER A O 6
ATOM 9835 N N . TYR A 1 67 ? 2.886 3.519 -7.502 1.00 0.00 67 TYR A N 6
ATOM 9836 C CA . TYR A 1 67 ? 2.074 2.270 -7.555 1.00 0.00 67 TYR A CA 6
ATOM 9837 C C . TYR A 1 67 ? 0.684 2.531 -6.980 1.00 0.00 67 TYR A C 6
ATOM 9838 O O . TYR A 1 67 ? 0.504 3.330 -6.068 1.00 0.00 67 TYR A O 6
ATOM 9856 N N . LEU A 1 68 ? -0.299 1.845 -7.510 1.00 0.00 68 LEU A N 6
ATOM 9857 C CA . LEU A 1 68 ? -1.699 2.000 -7.021 1.00 0.00 68 LEU A CA 6
ATOM 9858 C C . LEU A 1 68 ? -2.105 0.708 -6.314 1.00 0.00 68 LEU A C 6
ATOM 9859 O O . LEU A 1 68 ? -2.038 -0.372 -6.877 1.00 0.00 68 LEU A O 6
ATOM 9875 N N . LEU A 1 69 ? -2.517 0.816 -5.080 1.00 0.00 69 LEU A N 6
ATOM 9876 C CA . LEU A 1 69 ? -2.925 -0.387 -4.297 1.00 0.00 69 LEU A CA 6
ATOM 9877 C C . LEU A 1 69 ? -4.444 -0.524 -4.303 1.00 0.00 69 LEU A C 6
ATOM 9878 O O . LEU A 1 69 ? -5.167 0.419 -4.036 1.00 0.00 69 LEU A O 6
ATOM 9894 N N . ARG A 1 70 ? -4.931 -1.702 -4.603 1.00 0.00 70 ARG A N 6
ATOM 9895 C CA . ARG A 1 70 ? -6.406 -1.937 -4.630 1.00 0.00 70 ARG A CA 6
ATOM 9896 C C . ARG A 1 70 ? -6.753 -3.176 -3.805 1.00 0.00 70 ARG A C 6
ATOM 9897 O O . ARG A 1 70 ? -6.227 -4.255 -4.025 1.00 0.00 70 ARG A O 6
ATOM 9918 N N . SER A 1 71 ? -7.654 -3.011 -2.868 1.00 0.00 71 SER A N 6
ATOM 9919 C CA . SER A 1 71 ? -8.099 -4.141 -1.994 1.00 0.00 71 SER A CA 6
ATOM 9920 C C . SER A 1 71 ? -7.115 -4.335 -0.835 1.00 0.00 71 SER A C 6
ATOM 9921 O O . SER A 1 71 ? -6.671 -5.434 -0.564 1.00 0.00 71 SER A O 6
ATOM 9929 N N . VAL A 1 72 ? -6.780 -3.273 -0.135 1.00 0.00 72 VAL A N 6
ATOM 9930 C CA . VAL A 1 72 ? -5.832 -3.393 1.022 1.00 0.00 72 VAL A CA 6
ATOM 9931 C C . VAL A 1 72 ? -6.566 -3.085 2.321 1.00 0.00 72 VAL A C 6
ATOM 9932 O O . VAL A 1 72 ? -7.634 -2.500 2.323 1.00 0.00 72 VAL A O 6
ATOM 9945 N N . VAL A 1 73 ? -5.996 -3.490 3.432 1.00 0.00 73 VAL A N 6
ATOM 9946 C CA . VAL A 1 73 ? -6.641 -3.249 4.758 1.00 0.00 73 VAL A CA 6
ATOM 9947 C C . VAL A 1 73 ? -5.663 -2.520 5.681 1.00 0.00 73 VAL A C 6
ATOM 9948 O O . VAL A 1 73 ? -4.484 -2.822 5.733 1.00 0.00 73 VAL A O 6
ATOM 9961 N N . VAL A 1 74 ? -6.153 -1.548 6.406 1.00 0.00 74 VAL A N 6
ATOM 9962 C CA . VAL A 1 74 ? -5.273 -0.774 7.326 1.00 0.00 74 VAL A CA 6
ATOM 9963 C C . VAL A 1 74 ? -5.157 -1.496 8.668 1.00 0.00 74 VAL A C 6
ATOM 9964 O O . VAL A 1 74 ? -6.111 -1.613 9.415 1.00 0.00 74 VAL A O 6
ATOM 9977 N N . GLY A 1 75 ? -3.981 -1.977 8.979 1.00 0.00 75 GLY A N 6
ATOM 9978 C CA . GLY A 1 75 ? -3.771 -2.697 10.270 1.00 0.00 75 GLY A CA 6
ATOM 9979 C C . GLY A 1 75 ? -3.234 -1.727 11.322 1.00 0.00 75 GLY A C 6
ATOM 9980 O O . GLY A 1 75 ? -2.937 -0.580 11.038 1.00 0.00 75 GLY A O 6
ATOM 9984 N N . GLU A 1 76 ? -3.100 -2.188 12.541 1.00 0.00 76 GLU A N 6
ATOM 9985 C CA . GLU A 1 76 ? -2.577 -1.319 13.639 1.00 0.00 76 GLU A CA 6
ATOM 9986 C C . GLU A 1 76 ? -1.181 -1.794 14.035 1.00 0.00 76 GLU A C 6
ATOM 9987 O O . GLU A 1 76 ? -0.979 -2.939 14.393 1.00 0.00 76 GLU A O 6
ATOM 9999 N N . TYR A 1 77 ? -0.213 -0.916 13.966 1.00 0.00 77 TYR A N 6
ATOM 10000 C CA . TYR A 1 77 ? 1.185 -1.295 14.326 1.00 0.00 77 TYR A CA 6
ATOM 10001 C C . TYR A 1 77 ? 1.789 -0.241 15.255 1.00 0.00 77 TYR A C 6
ATOM 10002 O O . TYR A 1 77 ? 1.978 0.903 14.884 1.00 0.00 77 TYR A O 6
ATOM 10020 N N . ASN A 1 78 ? 2.098 -0.635 16.461 1.00 0.00 78 ASN A N 6
ATOM 10021 C CA . ASN A 1 78 ? 2.703 0.309 17.446 1.00 0.00 78 ASN A CA 6
ATOM 10022 C C . ASN A 1 78 ? 1.799 1.534 17.625 1.00 0.00 78 ASN A C 6
ATOM 10023 O O . ASN A 1 78 ? 2.262 2.647 17.763 1.00 0.00 78 ASN A O 6
ATOM 10034 N N . ASP A 1 79 ? 0.506 1.317 17.624 1.00 0.00 79 ASP A N 6
ATOM 10035 C CA . ASP A 1 79 ? -0.472 2.438 17.793 1.00 0.00 79 ASP A CA 6
ATOM 10036 C C . ASP A 1 79 ? -0.468 3.317 16.542 1.00 0.00 79 ASP A C 6
ATOM 10037 O O . ASP A 1 79 ? -1.221 4.265 16.431 1.00 0.00 79 ASP A O 6
ATOM 10046 N N . ARG A 1 80 ? 0.374 3.009 15.595 1.00 0.00 80 ARG A N 6
ATOM 10047 C CA . ARG A 1 80 ? 0.437 3.825 14.344 1.00 0.00 80 ARG A CA 6
ATOM 10048 C C . ARG A 1 80 ? -0.365 3.146 13.237 1.00 0.00 80 ARG A C 6
ATOM 10049 O O . ARG A 1 80 ? -0.749 1.997 13.337 1.00 0.00 80 ARG A O 6
ATOM 10070 N N . PHE A 1 81 ? -0.632 3.864 12.182 1.00 0.00 81 PHE A N 6
ATOM 10071 C CA . PHE A 1 81 ? -1.426 3.287 11.064 1.00 0.00 81 PHE A CA 6
ATOM 10072 C C . PHE A 1 81 ? -0.503 2.585 10.073 1.00 0.00 81 PHE A C 6
ATOM 10073 O O . PHE A 1 81 ? 0.574 3.052 9.757 1.00 0.00 81 PHE A O 6
ATOM 10090 N N . GLN A 1 82 ? -0.926 1.455 9.576 1.00 0.00 82 GLN A N 6
ATOM 10091 C CA . GLN A 1 82 ? -0.096 0.700 8.598 1.00 0.00 82 GLN A CA 6
ATOM 10092 C C . GLN A 1 82 ? -1.018 0.036 7.578 1.00 0.00 82 GLN A C 6
ATOM 10093 O O . GLN A 1 82 ? -2.146 -0.309 7.879 1.00 0.00 82 GLN A O 6
ATOM 10107 N N . VAL A 1 83 ? -0.541 -0.156 6.371 1.00 0.00 83 VAL A N 6
ATOM 10108 C CA . VAL A 1 83 ? -1.375 -0.808 5.313 1.00 0.00 83 VAL A CA 6
ATOM 10109 C C . VAL A 1 83 ? -0.754 -2.152 4.943 1.00 0.00 83 VAL A C 6
ATOM 10110 O O . VAL A 1 83 ? 0.427 -2.253 4.667 1.00 0.00 83 VAL A O 6
ATOM 10123 N N . GLN A 1 84 ? -1.548 -3.194 4.955 1.00 0.00 84 GLN A N 6
ATOM 10124 C CA . GLN A 1 84 ? -1.034 -4.558 4.625 1.00 0.00 84 GLN A CA 6
ATOM 10125 C C . GLN A 1 84 ? -1.550 -4.993 3.255 1.00 0.00 84 GLN A C 6
ATOM 10126 O O . GLN A 1 84 ? -2.736 -4.969 2.982 1.00 0.00 84 GLN A O 6
ATOM 10140 N N . VAL A 1 85 ? -0.657 -5.394 2.390 1.00 0.00 85 VAL A N 6
ATOM 10141 C CA . VAL A 1 85 ? -1.067 -5.840 1.028 1.00 0.00 85 VAL A CA 6
ATOM 10142 C C . VAL A 1 85 ? -1.183 -7.364 1.011 1.00 0.00 85 VAL A C 6
ATOM 10143 O O . VAL A 1 85 ? -0.200 -8.079 1.050 1.00 0.00 85 VAL A O 6
ATOM 10156 N N . ASN A 1 86 ? -2.388 -7.866 0.955 1.00 0.00 86 ASN A N 6
ATOM 10157 C CA . ASN A 1 86 ? -2.591 -9.344 0.939 1.00 0.00 86 ASN A CA 6
ATOM 10158 C C . ASN A 1 86 ? -3.878 -9.685 0.186 1.00 0.00 86 ASN A C 6
ATOM 10159 O O . ASN A 1 86 ? -4.487 -8.848 -0.453 1.00 0.00 86 ASN A O 6
ATOM 10170 N N . LYS A 1 87 ? -4.286 -10.921 0.265 1.00 0.00 87 LYS A N 6
ATOM 10171 C CA . LYS A 1 87 ? -5.534 -11.360 -0.428 1.00 0.00 87 LYS A CA 6
ATOM 10172 C C . LYS A 1 87 ? -5.408 -11.112 -1.935 1.00 0.00 87 LYS A C 6
ATOM 10173 O O . LYS A 1 87 ? -6.352 -10.749 -2.614 1.00 0.00 87 LYS A O 6
ATOM 10192 N N . ASN A 1 88 ? -4.232 -11.319 -2.451 1.00 0.00 88 ASN A N 6
ATOM 10193 C CA . ASN A 1 88 ? -3.981 -11.121 -3.906 1.00 0.00 88 ASN A CA 6
ATOM 10194 C C . ASN A 1 88 ? -4.386 -9.698 -4.312 1.00 0.00 88 ASN A C 6
ATOM 10195 O O . ASN A 1 88 ? -4.958 -9.472 -5.363 1.00 0.00 88 ASN A O 6
ATOM 10206 N N . SER A 1 89 ? -4.084 -8.735 -3.484 1.00 0.00 89 SER A N 6
ATOM 10207 C CA . SER A 1 89 ? -4.445 -7.326 -3.809 1.00 0.00 89 SER A CA 6
ATOM 10208 C C . SER A 1 89 ? -3.888 -6.949 -5.183 1.00 0.00 89 SER A C 6
ATOM 10209 O O . SER A 1 89 ? -2.787 -7.315 -5.553 1.00 0.00 89 SER A O 6
ATOM 10217 N N . SER A 1 90 ? -4.657 -6.224 -5.947 1.00 0.00 90 SER A N 6
ATOM 10218 C CA . SER A 1 90 ? -4.204 -5.827 -7.310 1.00 0.00 90 SER A CA 6
ATOM 10219 C C . SER A 1 90 ? -3.273 -4.617 -7.233 1.00 0.00 90 SER A C 6
ATOM 10220 O O . SER A 1 90 ? -3.440 -3.731 -6.417 1.00 0.00 90 SER A O 6
ATOM 10228 N N . ILE A 1 91 ? -2.286 -4.581 -8.089 1.00 0.00 91 ILE A N 6
ATOM 10229 C CA . ILE A 1 91 ? -1.323 -3.440 -8.099 1.00 0.00 91 ILE A CA 6
ATOM 10230 C C . ILE A 1 91 ? -1.094 -2.986 -9.540 1.00 0.00 91 ILE A C 6
ATOM 10231 O O . ILE A 1 91 ? -0.871 -3.792 -10.424 1.00 0.00 91 ILE A O 6
ATOM 10247 N N . GLU A 1 92 ? -1.144 -1.699 -9.783 1.00 0.00 92 GLU A N 6
ATOM 10248 C CA . GLU A 1 92 ? -0.923 -1.177 -11.172 1.00 0.00 92 GLU A CA 6
ATOM 10249 C C . GLU A 1 92 ? 0.243 -0.192 -11.157 1.00 0.00 92 GLU A C 6
ATOM 10250 O O . GLU A 1 92 ? 0.344 0.660 -10.294 1.00 0.00 92 GLU A O 6
ATOM 10262 N N . LYS A 1 93 ? 1.131 -0.307 -12.106 1.00 0.00 93 LYS A N 6
ATOM 10263 C CA . LYS A 1 93 ? 2.301 0.613 -12.153 1.00 0.00 93 LYS A CA 6
ATOM 10264 C C . LYS A 1 93 ? 1.902 1.927 -12.822 1.00 0.00 93 LYS A C 6
ATOM 10265 O O . LYS A 1 93 ? 1.398 1.954 -13.929 1.00 0.00 93 LYS A O 6
ATOM 10284 N N . LEU A 1 94 ? 2.126 3.021 -12.148 1.00 0.00 94 LEU A N 6
ATOM 10285 C CA . LEU A 1 94 ? 1.763 4.350 -12.716 1.00 0.00 94 LEU A CA 6
ATOM 10286 C C . LEU A 1 94 ? 2.991 4.997 -13.356 1.00 0.00 94 LEU A C 6
ATOM 10287 O O . LEU A 1 94 ? 4.070 5.023 -12.795 1.00 0.00 94 LEU A O 6
ATOM 10303 N N . SER A 1 95 ? 2.819 5.530 -14.530 1.00 0.00 95 SER A N 6
ATOM 10304 C CA . SER A 1 95 ? 3.947 6.197 -15.229 1.00 0.00 95 SER A CA 6
ATOM 10305 C C . SER A 1 95 ? 4.044 7.634 -14.725 1.00 0.00 95 SER A C 6
ATOM 10306 O O . SER A 1 95 ? 4.940 8.373 -15.087 1.00 0.00 95 SER A O 6
ATOM 10314 N N . GLU A 1 96 ? 3.120 8.043 -13.890 1.00 0.00 96 GLU A N 6
ATOM 10315 C CA . GLU A 1 96 ? 3.148 9.442 -13.356 1.00 0.00 96 GLU A CA 6
ATOM 10316 C C . GLU A 1 96 ? 3.646 9.428 -11.895 1.00 0.00 96 GLU A C 6
ATOM 10317 O O . GLU A 1 96 ? 2.960 8.946 -11.021 1.00 0.00 96 GLU A O 6
ATOM 10329 N N . PRO A 1 97 ? 4.834 9.935 -11.627 1.00 0.00 97 PRO A N 6
ATOM 10330 C CA . PRO A 1 97 ? 5.403 9.952 -10.247 1.00 0.00 97 PRO A CA 6
ATOM 10331 C C . PRO A 1 97 ? 4.742 11.005 -9.352 1.00 0.00 97 PRO A C 6
ATOM 10332 O O . PRO A 1 97 ? 4.161 11.969 -9.819 1.00 0.00 97 PRO A O 6
ATOM 10343 N N . ILE A 1 98 ? 4.816 10.820 -8.062 1.00 0.00 98 ILE A N 6
ATOM 10344 C CA . ILE A 1 98 ? 4.187 11.791 -7.122 1.00 0.00 98 ILE A CA 6
ATOM 10345 C C . ILE A 1 98 ? 5.238 12.779 -6.618 1.00 0.00 98 ILE A C 6
ATOM 10346 O O . ILE A 1 98 ? 6.277 12.404 -6.107 1.00 0.00 98 ILE A O 6
ATOM 10362 N N . GLU A 1 99 ? 4.969 14.048 -6.766 1.00 0.00 99 GLU A N 6
ATOM 10363 C CA . GLU A 1 99 ? 5.934 15.085 -6.313 1.00 0.00 99 GLU A CA 6
ATOM 10364 C C . GLU A 1 99 ? 6.090 15.023 -4.793 1.00 0.00 99 GLU A C 6
ATOM 10365 O O . GLU A 1 99 ? 5.124 15.038 -4.052 1.00 0.00 99 GLU A O 6
ATOM 10377 N N . VAL A 1 100 ? 7.311 14.965 -4.327 1.00 0.00 100 VAL A N 6
ATOM 10378 C CA . VAL A 1 100 ? 7.574 14.915 -2.858 1.00 0.00 100 VAL A CA 6
ATOM 10379 C C . VAL A 1 100 ? 8.247 16.224 -2.436 1.00 0.00 100 VAL A C 6
ATOM 10380 O O . VAL A 1 100 ? 8.435 16.497 -1.266 1.00 0.00 100 VAL A O 6
ATOM 10393 N N . GLY A 1 101 ? 8.607 17.046 -3.389 1.00 0.00 101 GLY A N 6
ATOM 10394 C CA . GLY A 1 101 ? 9.267 18.347 -3.058 1.00 0.00 101 GLY A CA 6
ATOM 10395 C C . GLY A 1 101 ? 10.313 18.682 -4.130 1.00 0.00 101 GLY A C 6
ATOM 10396 O O . GLY A 1 101 ? 11.505 18.666 -3.883 1.00 0.00 101 GLY A O 6
ATOM 10400 N N . LEU A 1 102 ? 9.873 18.990 -5.317 1.00 0.00 102 LEU A N 6
ATOM 10401 C CA . LEU A 1 102 ? 10.825 19.335 -6.412 1.00 0.00 102 LEU A CA 6
ATOM 10402 C C . LEU A 1 102 ? 11.176 20.822 -6.321 1.00 0.00 102 LEU A C 6
ATOM 10403 O O . LEU A 1 102 ? 11.933 21.350 -7.115 1.00 0.00 102 LEU A O 6
ATOM 10419 N N . GLU A 1 103 ? 10.632 21.504 -5.350 1.00 0.00 103 GLU A N 6
ATOM 10420 C CA . GLU A 1 103 ? 10.927 22.959 -5.195 1.00 0.00 103 GLU A CA 6
ATOM 10421 C C . GLU A 1 103 ? 12.437 23.183 -5.275 1.00 0.00 103 GLU A C 6
ATOM 10422 O O . GLU A 1 103 ? 12.897 24.297 -5.440 1.00 0.00 103 GLU A O 6
ATOM 10434 N N . HIS A 1 104 ? 13.202 22.121 -5.176 1.00 0.00 104 HIS A N 6
ATOM 10435 C CA . HIS A 1 104 ? 14.698 22.218 -5.253 1.00 0.00 104 HIS A CA 6
ATOM 10436 C C . HIS A 1 104 ? 15.202 23.528 -4.631 1.00 0.00 104 HIS A C 6
ATOM 10437 O O . HIS A 1 104 ? 15.541 23.586 -3.465 1.00 0.00 104 HIS A O 6
ATOM 10451 N N . HIS A 1 105 ? 15.258 24.573 -5.415 1.00 0.00 105 HIS A N 6
ATOM 10452 C CA . HIS A 1 105 ? 15.739 25.886 -4.894 1.00 0.00 105 HIS A CA 6
ATOM 10453 C C . HIS A 1 105 ? 17.150 25.718 -4.315 1.00 0.00 105 HIS A C 6
ATOM 10454 O O . HIS A 1 105 ? 17.693 26.613 -3.696 1.00 0.00 105 HIS A O 6
ATOM 10468 N N . HIS A 1 106 ? 17.751 24.574 -4.517 1.00 0.00 106 HIS A N 6
ATOM 10469 C CA . HIS A 1 106 ? 19.126 24.340 -3.982 1.00 0.00 106 HIS A CA 6
ATOM 10470 C C . HIS A 1 106 ? 20.176 24.805 -5.005 1.00 0.00 106 HIS A C 6
ATOM 10471 O O . HIS A 1 106 ? 21.063 24.066 -5.387 1.00 0.00 106 HIS A O 6
ATOM 10485 N N . HIS A 1 107 ? 20.080 26.037 -5.433 1.00 0.00 107 HIS A N 6
ATOM 10486 C CA . HIS A 1 107 ? 21.062 26.597 -6.416 1.00 0.00 107 HIS A CA 6
ATOM 10487 C C . HIS A 1 107 ? 21.428 25.569 -7.491 1.00 0.00 107 HIS A C 6
ATOM 10488 O O . HIS A 1 107 ? 20.750 24.581 -7.692 1.00 0.00 107 HIS A O 6
ATOM 10502 N N . HIS A 1 108 ? 22.508 25.806 -8.194 1.00 0.00 108 HIS A N 6
ATOM 10503 C CA . HIS A 1 108 ? 22.929 24.858 -9.263 1.00 0.00 108 HIS A CA 6
ATOM 10504 C C . HIS A 1 108 ? 24.448 24.911 -9.441 1.00 0.00 108 HIS A C 6
ATOM 10505 O O . HIS A 1 108 ? 25.108 25.847 -9.035 1.00 0.00 108 HIS A O 6
ATOM 10519 N N . HIS A 1 109 ? 25.002 23.902 -10.052 1.00 0.00 109 HIS A N 6
ATOM 10520 C CA . HIS A 1 109 ? 26.476 23.864 -10.271 1.00 0.00 109 HIS A CA 6
ATOM 10521 C C . HIS A 1 109 ? 26.861 24.833 -11.394 1.00 0.00 109 HIS A C 6
ATOM 10522 O O . HIS A 1 109 ? 27.229 25.956 -11.083 1.00 0.00 109 HIS A O 6
ATOM 10537 N N . MET A 1 1 ? -16.744 7.971 -9.797 1.00 0.00 1 MET A N 7
ATOM 10538 C CA . MET A 1 1 ? -16.237 7.124 -10.915 1.00 0.00 1 MET A CA 7
ATOM 10539 C C . MET A 1 1 ? -14.746 6.861 -10.717 1.00 0.00 1 MET A C 7
ATOM 10540 O O . MET A 1 1 ? -14.249 5.789 -11.001 1.00 0.00 1 MET A O 7
ATOM 10556 N N . GLU A 1 2 ? -14.025 7.834 -10.239 1.00 0.00 2 GLU A N 7
ATOM 10557 C CA . GLU A 1 2 ? -12.565 7.646 -10.034 1.00 0.00 2 GLU A CA 7
ATOM 10558 C C . GLU A 1 2 ? -12.336 6.683 -8.855 1.00 0.00 2 GLU A C 7
ATOM 10559 O O . GLU A 1 2 ? -13.200 6.512 -8.019 1.00 0.00 2 GLU A O 7
ATOM 10571 N N . PRO A 1 3 ? -11.178 6.059 -8.775 1.00 0.00 3 PRO A N 7
ATOM 10572 C CA . PRO A 1 3 ? -10.861 5.116 -7.658 1.00 0.00 3 PRO A CA 7
ATOM 10573 C C . PRO A 1 3 ? -11.132 5.729 -6.277 1.00 0.00 3 PRO A C 7
ATOM 10574 O O . PRO A 1 3 ? -10.925 6.904 -6.055 1.00 0.00 3 PRO A O 7
ATOM 10585 N N . GLN A 1 4 ? -11.587 4.929 -5.352 1.00 0.00 4 GLN A N 7
ATOM 10586 C CA . GLN A 1 4 ? -11.870 5.446 -3.983 1.00 0.00 4 GLN A CA 7
ATOM 10587 C C . GLN A 1 4 ? -10.544 5.650 -3.239 1.00 0.00 4 GLN A C 7
ATOM 10588 O O . GLN A 1 4 ? -10.211 4.925 -2.320 1.00 0.00 4 GLN A O 7
ATOM 10602 N N . LEU A 1 5 ? -9.782 6.628 -3.641 1.00 0.00 5 LEU A N 7
ATOM 10603 C CA . LEU A 1 5 ? -8.474 6.884 -2.976 1.00 0.00 5 LEU A CA 7
ATOM 10604 C C . LEU A 1 5 ? -8.708 7.443 -1.570 1.00 0.00 5 LEU A C 7
ATOM 10605 O O . LEU A 1 5 ? -9.632 8.196 -1.335 1.00 0.00 5 LEU A O 7
ATOM 10621 N N . THR A 1 6 ? -7.864 7.076 -0.638 1.00 0.00 6 THR A N 7
ATOM 10622 C CA . THR A 1 6 ? -8.000 7.568 0.769 1.00 0.00 6 THR A CA 7
ATOM 10623 C C . THR A 1 6 ? -6.686 8.226 1.194 1.00 0.00 6 THR A C 7
ATOM 10624 O O . THR A 1 6 ? -5.614 7.698 0.973 1.00 0.00 6 THR A O 7
ATOM 10635 N N . LYS A 1 7 ? -6.761 9.385 1.782 1.00 0.00 7 LYS A N 7
ATOM 10636 C CA . LYS A 1 7 ? -5.522 10.096 2.201 1.00 0.00 7 LYS A CA 7
ATOM 10637 C C . LYS A 1 7 ? -4.940 9.462 3.464 1.00 0.00 7 LYS A C 7
ATOM 10638 O O . LYS A 1 7 ? -5.643 8.894 4.274 1.00 0.00 7 LYS A O 7
ATOM 10657 N N . ILE A 1 8 ? -3.649 9.564 3.633 1.00 0.00 8 ILE A N 7
ATOM 10658 C CA . ILE A 1 8 ? -2.995 8.976 4.836 1.00 0.00 8 ILE A CA 7
ATOM 10659 C C . ILE A 1 8 ? -3.520 9.676 6.093 1.00 0.00 8 ILE A C 7
ATOM 10660 O O . ILE A 1 8 ? -3.816 9.050 7.090 1.00 0.00 8 ILE A O 7
ATOM 10676 N N . VAL A 1 9 ? -3.632 10.972 6.049 1.00 0.00 9 VAL A N 7
ATOM 10677 C CA . VAL A 1 9 ? -4.131 11.727 7.234 1.00 0.00 9 VAL A CA 7
ATOM 10678 C C . VAL A 1 9 ? -5.578 11.320 7.533 1.00 0.00 9 VAL A C 7
ATOM 10679 O O . VAL A 1 9 ? -6.052 11.446 8.643 1.00 0.00 9 VAL A O 7
ATOM 10692 N N . ASP A 1 10 ? -6.289 10.840 6.548 1.00 0.00 10 ASP A N 7
ATOM 10693 C CA . ASP A 1 10 ? -7.705 10.432 6.783 1.00 0.00 10 ASP A CA 7
ATOM 10694 C C . ASP A 1 10 ? -7.744 9.051 7.437 1.00 0.00 10 ASP A C 7
ATOM 10695 O O . ASP A 1 10 ? -8.795 8.545 7.779 1.00 0.00 10 ASP A O 7
ATOM 10704 N N . ILE A 1 11 ? -6.610 8.427 7.613 1.00 0.00 11 ILE A N 7
ATOM 10705 C CA . ILE A 1 11 ? -6.605 7.076 8.241 1.00 0.00 11 ILE A CA 7
ATOM 10706 C C . ILE A 1 11 ? -6.701 7.211 9.759 1.00 0.00 11 ILE A C 7
ATOM 10707 O O . ILE A 1 11 ? -5.844 7.788 10.401 1.00 0.00 11 ILE A O 7
ATOM 10723 N N . VAL A 1 12 ? -7.734 6.668 10.334 1.00 0.00 12 VAL A N 7
ATOM 10724 C CA . VAL A 1 12 ? -7.901 6.738 11.812 1.00 0.00 12 VAL A CA 7
ATOM 10725 C C . VAL A 1 12 ? -8.696 5.516 12.281 1.00 0.00 12 VAL A C 7
ATOM 10726 O O . VAL A 1 12 ? -9.159 5.463 13.403 1.00 0.00 12 VAL A O 7
ATOM 10739 N N . GLU A 1 13 ? -8.863 4.532 11.428 1.00 0.00 13 GLU A N 7
ATOM 10740 C CA . GLU A 1 13 ? -9.634 3.311 11.824 1.00 0.00 13 GLU A CA 7
ATOM 10741 C C . GLU A 1 13 ? -8.936 2.062 11.277 1.00 0.00 13 GLU A C 7
ATOM 10742 O O . GLU A 1 13 ? -8.444 2.046 10.165 1.00 0.00 13 GLU A O 7
ATOM 10754 N N . ASN A 1 14 ? -8.892 1.013 12.055 1.00 0.00 14 ASN A N 7
ATOM 10755 C CA . ASN A 1 14 ? -8.231 -0.247 11.601 1.00 0.00 14 ASN A CA 7
ATOM 10756 C C . ASN A 1 14 ? -9.231 -1.110 10.828 1.00 0.00 14 ASN A C 7
ATOM 10757 O O . ASN A 1 14 ? -10.427 -1.015 11.020 1.00 0.00 14 ASN A O 7
ATOM 10768 N N . GLY A 1 15 ? -8.751 -1.955 9.959 1.00 0.00 15 GLY A N 7
ATOM 10769 C CA . GLY A 1 15 ? -9.675 -2.830 9.181 1.00 0.00 15 GLY A CA 7
ATOM 10770 C C . GLY A 1 15 ? -10.377 -2.000 8.108 1.00 0.00 15 GLY A C 7
ATOM 10771 O O . GLY A 1 15 ? -11.232 -2.483 7.393 1.00 0.00 15 GLY A O 7
ATOM 10775 N N . GLN A 1 16 ? -10.026 -0.751 7.990 1.00 0.00 16 GLN A N 7
ATOM 10776 C CA . GLN A 1 16 ? -10.677 0.105 6.963 1.00 0.00 16 GLN A CA 7
ATOM 10777 C C . GLN A 1 16 ? -10.204 -0.312 5.570 1.00 0.00 16 GLN A C 7
ATOM 10778 O O . GLN A 1 16 ? -9.022 -0.423 5.307 1.00 0.00 16 GLN A O 7
ATOM 10792 N N . TRP A 1 17 ? -11.126 -0.551 4.675 1.00 0.00 17 TRP A N 7
ATOM 10793 C CA . TRP A 1 17 ? -10.756 -0.971 3.291 1.00 0.00 17 TRP A CA 7
ATOM 10794 C C . TRP A 1 17 ? -10.797 0.238 2.361 1.00 0.00 17 TRP A C 7
ATOM 10795 O O . TRP A 1 17 ? -11.691 1.054 2.434 1.00 0.00 17 TRP A O 7
ATOM 10816 N N . ALA A 1 18 ? -9.844 0.354 1.480 1.00 0.00 18 ALA A N 7
ATOM 10817 C CA . ALA A 1 18 ? -9.843 1.510 0.541 1.00 0.00 18 ALA A CA 7
ATOM 10818 C C . ALA A 1 18 ? -8.666 1.388 -0.426 1.00 0.00 18 ALA A C 7
ATOM 10819 O O . ALA A 1 18 ? -7.909 0.437 -0.383 1.00 0.00 18 ALA A O 7
ATOM 10826 N N . ASN A 1 19 ? -8.514 2.349 -1.304 1.00 0.00 19 ASN A N 7
ATOM 10827 C CA . ASN A 1 19 ? -7.392 2.317 -2.291 1.00 0.00 19 ASN A CA 7
ATOM 10828 C C . ASN A 1 19 ? -6.375 3.399 -1.930 1.00 0.00 19 ASN A C 7
ATOM 10829 O O . ASN A 1 19 ? -6.730 4.454 -1.445 1.00 0.00 19 ASN A O 7
ATOM 10840 N N . LEU A 1 20 ? -5.111 3.153 -2.163 1.00 0.00 20 LEU A N 7
ATOM 10841 C CA . LEU A 1 20 ? -4.076 4.181 -1.832 1.00 0.00 20 LEU A CA 7
ATOM 10842 C C . LEU A 1 20 ? -2.970 4.138 -2.889 1.00 0.00 20 LEU A C 7
ATOM 10843 O O . LEU A 1 20 ? -2.372 3.109 -3.136 1.00 0.00 20 LEU A O 7
ATOM 10859 N N . LYS A 1 21 ? -2.690 5.258 -3.506 1.00 0.00 21 LYS A N 7
ATOM 10860 C CA . LYS A 1 21 ? -1.613 5.322 -4.544 1.00 0.00 21 LYS A CA 7
ATOM 10861 C C . LYS A 1 21 ? -0.452 6.156 -4.000 1.00 0.00 21 LYS A C 7
ATOM 10862 O O . LYS A 1 21 ? -0.649 7.218 -3.446 1.00 0.00 21 LYS A O 7
ATOM 10881 N N . ALA A 1 22 ? 0.754 5.687 -4.146 1.00 0.00 22 ALA A N 7
ATOM 10882 C CA . ALA A 1 22 ? 1.913 6.466 -3.625 1.00 0.00 22 ALA A CA 7
ATOM 10883 C C . ALA A 1 22 ? 3.206 5.939 -4.245 1.00 0.00 22 ALA A C 7
ATOM 10884 O O . ALA A 1 22 ? 3.201 4.952 -4.954 1.00 0.00 22 ALA A O 7
ATOM 10891 N N . LYS A 1 23 ? 4.317 6.587 -3.983 1.00 0.00 23 LYS A N 7
ATOM 10892 C CA . LYS A 1 23 ? 5.622 6.124 -4.557 1.00 0.00 23 LYS A CA 7
ATOM 10893 C C . LYS A 1 23 ? 6.487 5.536 -3.449 1.00 0.00 23 LYS A C 7
ATOM 10894 O O . LYS A 1 23 ? 6.415 5.941 -2.305 1.00 0.00 23 LYS A O 7
ATOM 10913 N N . VAL A 1 24 ? 7.295 4.568 -3.781 1.00 0.00 24 VAL A N 7
ATOM 10914 C CA . VAL A 1 24 ? 8.159 3.930 -2.748 1.00 0.00 24 VAL A CA 7
ATOM 10915 C C . VAL A 1 24 ? 9.442 4.740 -2.558 1.00 0.00 24 VAL A C 7
ATOM 10916 O O . VAL A 1 24 ? 10.142 5.048 -3.501 1.00 0.00 24 VAL A O 7
ATOM 10929 N N . ILE A 1 25 ? 9.764 5.071 -1.335 1.00 0.00 25 ILE A N 7
ATOM 10930 C CA . ILE A 1 25 ? 11.014 5.842 -1.063 1.00 0.00 25 ILE A CA 7
ATOM 10931 C C . ILE A 1 25 ? 12.117 4.855 -0.687 1.00 0.00 25 ILE A C 7
ATOM 10932 O O . ILE A 1 25 ? 13.181 4.840 -1.273 1.00 0.00 25 ILE A O 7
ATOM 10948 N N . GLN A 1 26 ? 11.865 4.018 0.285 1.00 0.00 26 GLN A N 7
ATOM 10949 C CA . GLN A 1 26 ? 12.888 3.018 0.699 1.00 0.00 26 GLN A CA 7
ATOM 10950 C C . GLN A 1 26 ? 12.190 1.759 1.221 1.00 0.00 26 GLN A C 7
ATOM 10951 O O . GLN A 1 26 ? 11.143 1.819 1.848 1.00 0.00 26 GLN A O 7
ATOM 10965 N N . LEU A 1 27 ? 12.780 0.620 0.970 1.00 0.00 27 LEU A N 7
ATOM 10966 C CA . LEU A 1 27 ? 12.197 -0.671 1.442 1.00 0.00 27 LEU A CA 7
ATOM 10967 C C . LEU A 1 27 ? 13.326 -1.610 1.855 1.00 0.00 27 LEU A C 7
ATOM 10968 O O . LEU A 1 27 ? 14.355 -1.672 1.211 1.00 0.00 27 LEU A O 7
ATOM 10984 N N . TRP A 1 28 ? 13.141 -2.345 2.924 1.00 0.00 28 TRP A N 7
ATOM 10985 C CA . TRP A 1 28 ? 14.197 -3.295 3.392 1.00 0.00 28 TRP A CA 7
ATOM 10986 C C . TRP A 1 28 ? 13.663 -4.725 3.285 1.00 0.00 28 TRP A C 7
ATOM 10987 O O . TRP A 1 28 ? 12.618 -5.051 3.810 1.00 0.00 28 TRP A O 7
ATOM 11008 N N . GLU A 1 29 ? 14.372 -5.578 2.601 1.00 0.00 29 GLU A N 7
ATOM 11009 C CA . GLU A 1 29 ? 13.908 -6.987 2.450 1.00 0.00 29 GLU A CA 7
ATOM 11010 C C . GLU A 1 29 ? 13.983 -7.709 3.794 1.00 0.00 29 GLU A C 7
ATOM 11011 O O . GLU A 1 29 ? 14.897 -7.508 4.568 1.00 0.00 29 GLU A O 7
ATOM 11023 N N . ASN A 1 30 ? 13.031 -8.559 4.077 1.00 0.00 30 ASN A N 7
ATOM 11024 C CA . ASN A 1 30 ? 13.052 -9.302 5.369 1.00 0.00 30 ASN A CA 7
ATOM 11025 C C . ASN A 1 30 ? 12.233 -10.587 5.228 1.00 0.00 30 ASN A C 7
ATOM 11026 O O . ASN A 1 30 ? 11.034 -10.553 5.030 1.00 0.00 30 ASN A O 7
ATOM 11037 N N . THR A 1 31 ? 12.874 -11.722 5.324 1.00 0.00 31 THR A N 7
ATOM 11038 C CA . THR A 1 31 ? 12.144 -13.023 5.194 1.00 0.00 31 THR A CA 7
ATOM 11039 C C . THR A 1 31 ? 11.895 -13.593 6.593 1.00 0.00 31 THR A C 7
ATOM 11040 O O . THR A 1 31 ? 12.358 -14.662 6.940 1.00 0.00 31 THR A O 7
ATOM 11051 N N . HIS A 1 32 ? 11.166 -12.879 7.405 1.00 0.00 32 HIS A N 7
ATOM 11052 C CA . HIS A 1 32 ? 10.879 -13.365 8.786 1.00 0.00 32 HIS A CA 7
ATOM 11053 C C . HIS A 1 32 ? 10.106 -14.681 8.708 1.00 0.00 32 HIS A C 7
ATOM 11054 O O . HIS A 1 32 ? 10.449 -15.655 9.346 1.00 0.00 32 HIS A O 7
ATOM 11068 N N . GLU A 1 33 ? 9.069 -14.715 7.919 1.00 0.00 33 GLU A N 7
ATOM 11069 C CA . GLU A 1 33 ? 8.265 -15.957 7.776 1.00 0.00 33 GLU A CA 7
ATOM 11070 C C . GLU A 1 33 ? 7.211 -15.748 6.683 1.00 0.00 33 GLU A C 7
ATOM 11071 O O . GLU A 1 33 ? 7.322 -16.266 5.590 1.00 0.00 33 GLU A O 7
ATOM 11083 N N . SER A 1 34 ? 6.185 -14.990 6.979 1.00 0.00 34 SER A N 7
ATOM 11084 C CA . SER A 1 34 ? 5.104 -14.727 5.978 1.00 0.00 34 SER A CA 7
ATOM 11085 C C . SER A 1 34 ? 5.228 -13.292 5.459 1.00 0.00 34 SER A C 7
ATOM 11086 O O . SER A 1 34 ? 4.385 -12.815 4.725 1.00 0.00 34 SER A O 7
ATOM 11094 N N . ILE A 1 35 ? 6.268 -12.595 5.843 1.00 0.00 35 ILE A N 7
ATOM 11095 C CA . ILE A 1 35 ? 6.450 -11.182 5.384 1.00 0.00 35 ILE A CA 7
ATOM 11096 C C . ILE A 1 35 ? 7.504 -11.134 4.279 1.00 0.00 35 ILE A C 7
ATOM 11097 O O . ILE A 1 35 ? 8.592 -11.659 4.415 1.00 0.00 35 ILE A O 7
ATOM 11113 N N . SER A 1 36 ? 7.180 -10.514 3.179 1.00 0.00 36 SER A N 7
ATOM 11114 C CA . SER A 1 36 ? 8.143 -10.430 2.043 1.00 0.00 36 SER A CA 7
ATOM 11115 C C . SER A 1 36 ? 9.058 -9.215 2.221 1.00 0.00 36 SER A C 7
ATOM 11116 O O . SER A 1 36 ? 10.244 -9.347 2.468 1.00 0.00 36 SER A O 7
ATOM 11124 N N . GLN A 1 37 ? 8.520 -8.029 2.081 1.00 0.00 37 GLN A N 7
ATOM 11125 C CA . GLN A 1 37 ? 9.351 -6.793 2.222 1.00 0.00 37 GLN A CA 7
ATOM 11126 C C . GLN A 1 37 ? 8.628 -5.787 3.115 1.00 0.00 37 GLN A C 7
ATOM 11127 O O . GLN A 1 37 ? 7.418 -5.791 3.221 1.00 0.00 37 GLN A O 7
ATOM 11141 N N . VAL A 1 38 ? 9.371 -4.921 3.754 1.00 0.00 38 VAL A N 7
ATOM 11142 C CA . VAL A 1 38 ? 8.761 -3.891 4.648 1.00 0.00 38 VAL A CA 7
ATOM 11143 C C . VAL A 1 38 ? 9.345 -2.529 4.294 1.00 0.00 38 VAL A C 7
ATOM 11144 O O . VAL A 1 38 ? 10.536 -2.387 4.104 1.00 0.00 38 VAL A O 7
ATOM 11157 N N . GLY A 1 39 ? 8.525 -1.526 4.188 1.00 0.00 39 GLY A N 7
ATOM 11158 C CA . GLY A 1 39 ? 9.063 -0.188 3.829 1.00 0.00 39 GLY A CA 7
ATOM 11159 C C . GLY A 1 39 ? 8.000 0.880 4.035 1.00 0.00 39 GLY A C 7
ATOM 11160 O O . GLY A 1 39 ? 7.004 0.664 4.697 1.00 0.00 39 GLY A O 7
ATOM 11164 N N . LEU A 1 40 ? 8.211 2.035 3.461 1.00 0.00 40 LEU A N 7
ATOM 11165 C CA . LEU A 1 40 ? 7.223 3.150 3.601 1.00 0.00 40 LEU A CA 7
ATOM 11166 C C . LEU A 1 40 ? 6.935 3.750 2.221 1.00 0.00 40 LEU A C 7
ATOM 11167 O O . LEU A 1 40 ? 7.676 3.551 1.280 1.00 0.00 40 LEU A O 7
ATOM 11183 N N . LEU A 1 41 ? 5.845 4.469 2.097 1.00 0.00 41 LEU A N 7
ATOM 11184 C CA . LEU A 1 41 ? 5.473 5.084 0.782 1.00 0.00 41 LEU A CA 7
ATOM 11185 C C . LEU A 1 41 ? 5.394 6.603 0.938 1.00 0.00 41 LEU A C 7
ATOM 11186 O O . LEU A 1 41 ? 4.810 7.115 1.875 1.00 0.00 41 LEU A O 7
ATOM 11202 N N . GLY A 1 42 ? 5.985 7.325 0.024 1.00 0.00 42 GLY A N 7
ATOM 11203 C CA . GLY A 1 42 ? 5.957 8.815 0.104 1.00 0.00 42 GLY A CA 7
ATOM 11204 C C . GLY A 1 42 ? 4.682 9.350 -0.548 1.00 0.00 42 GLY A C 7
ATOM 11205 O O . GLY A 1 42 ? 4.235 8.852 -1.565 1.00 0.00 42 GLY A O 7
ATOM 11209 N N . ASP A 1 43 ? 4.094 10.365 0.030 1.00 0.00 43 ASP A N 7
ATOM 11210 C CA . ASP A 1 43 ? 2.847 10.944 -0.551 1.00 0.00 43 ASP A CA 7
ATOM 11211 C C . ASP A 1 43 ? 2.750 12.430 -0.201 1.00 0.00 43 ASP A C 7
ATOM 11212 O O . ASP A 1 43 ? 3.428 12.922 0.679 1.00 0.00 43 ASP A O 7
ATOM 11221 N N . GLU A 1 44 ? 1.909 13.144 -0.893 1.00 0.00 44 GLU A N 7
ATOM 11222 C CA . GLU A 1 44 ? 1.751 14.602 -0.623 1.00 0.00 44 GLU A CA 7
ATOM 11223 C C . GLU A 1 44 ? 1.195 14.814 0.787 1.00 0.00 44 GLU A C 7
ATOM 11224 O O . GLU A 1 44 ? 1.314 15.881 1.357 1.00 0.00 44 GLU A O 7
ATOM 11236 N N . THR A 1 45 ? 0.575 13.816 1.353 1.00 0.00 45 THR A N 7
ATOM 11237 C CA . THR A 1 45 ? -0.002 13.974 2.724 1.00 0.00 45 THR A CA 7
ATOM 11238 C C . THR A 1 45 ? 1.011 13.531 3.784 1.00 0.00 45 THR A C 7
ATOM 11239 O O . THR A 1 45 ? 0.838 13.791 4.958 1.00 0.00 45 THR A O 7
ATOM 11250 N N . GLY A 1 46 ? 2.072 12.877 3.390 1.00 0.00 46 GLY A N 7
ATOM 11251 C CA . GLY A 1 46 ? 3.092 12.435 4.393 1.00 0.00 46 GLY A CA 7
ATOM 11252 C C . GLY A 1 46 ? 3.687 11.086 3.985 1.00 0.00 46 GLY A C 7
ATOM 11253 O O . GLY A 1 46 ? 3.697 10.723 2.826 1.00 0.00 46 GLY A O 7
ATOM 11257 N N . ILE A 1 47 ? 4.189 10.347 4.945 1.00 0.00 47 ILE A N 7
ATOM 11258 C CA . ILE A 1 47 ? 4.804 9.011 4.658 1.00 0.00 47 ILE A CA 7
ATOM 11259 C C . ILE A 1 47 ? 4.125 7.956 5.536 1.00 0.00 47 ILE A C 7
ATOM 11260 O O . ILE A 1 47 ? 3.876 8.186 6.703 1.00 0.00 47 ILE A O 7
ATOM 11276 N N . ILE A 1 48 ? 3.815 6.806 4.983 1.00 0.00 48 ILE A N 7
ATOM 11277 C CA . ILE A 1 48 ? 3.138 5.730 5.786 1.00 0.00 48 ILE A CA 7
ATOM 11278 C C . ILE A 1 48 ? 3.881 4.401 5.628 1.00 0.00 48 ILE A C 7
ATOM 11279 O O . ILE A 1 48 ? 4.488 4.130 4.612 1.00 0.00 48 ILE A O 7
ATOM 11295 N N . LYS A 1 49 ? 3.834 3.575 6.640 1.00 0.00 49 LYS A N 7
ATOM 11296 C CA . LYS A 1 49 ? 4.533 2.256 6.585 1.00 0.00 49 LYS A CA 7
ATOM 11297 C C . LYS A 1 49 ? 3.644 1.225 5.874 1.00 0.00 49 LYS A C 7
ATOM 11298 O O . LYS A 1 49 ? 2.431 1.308 5.906 1.00 0.00 49 LYS A O 7
ATOM 11317 N N . PHE A 1 50 ? 4.242 0.241 5.245 1.00 0.00 50 PHE A N 7
ATOM 11318 C CA . PHE A 1 50 ? 3.434 -0.808 4.550 1.00 0.00 50 PHE A CA 7
ATOM 11319 C C . PHE A 1 50 ? 4.133 -2.161 4.717 1.00 0.00 50 PHE A C 7
ATOM 11320 O O . PHE A 1 50 ? 5.346 -2.239 4.784 1.00 0.00 50 PHE A O 7
ATOM 11337 N N . THR A 1 51 ? 3.375 -3.223 4.771 1.00 0.00 51 THR A N 7
ATOM 11338 C CA . THR A 1 51 ? 3.970 -4.587 4.920 1.00 0.00 51 THR A CA 7
ATOM 11339 C C . THR A 1 51 ? 3.338 -5.511 3.879 1.00 0.00 51 THR A C 7
ATOM 11340 O O . THR A 1 51 ? 2.133 -5.572 3.744 1.00 0.00 51 THR A O 7
ATOM 11351 N N . ILE A 1 52 ? 4.141 -6.225 3.137 1.00 0.00 52 ILE A N 7
ATOM 11352 C CA . ILE A 1 52 ? 3.587 -7.143 2.093 1.00 0.00 52 ILE A CA 7
ATOM 11353 C C . ILE A 1 52 ? 3.525 -8.569 2.627 1.00 0.00 52 ILE A C 7
ATOM 11354 O O . ILE A 1 52 ? 4.503 -9.112 3.103 1.00 0.00 52 ILE A O 7
ATOM 11370 N N . TRP A 1 53 ? 2.383 -9.191 2.529 1.00 0.00 53 TRP A N 7
ATOM 11371 C CA . TRP A 1 53 ? 2.266 -10.591 3.006 1.00 0.00 53 TRP A CA 7
ATOM 11372 C C . TRP A 1 53 ? 2.832 -11.507 1.925 1.00 0.00 53 TRP A C 7
ATOM 11373 O O . TRP A 1 53 ? 2.377 -11.513 0.799 1.00 0.00 53 TRP A O 7
ATOM 11394 N N . LYS A 1 54 ? 3.833 -12.269 2.253 1.00 0.00 54 LYS A N 7
ATOM 11395 C CA . LYS A 1 54 ? 4.441 -13.170 1.238 1.00 0.00 54 LYS A CA 7
ATOM 11396 C C . LYS A 1 54 ? 3.377 -14.163 0.761 1.00 0.00 54 LYS A C 7
ATOM 11397 O O . LYS A 1 54 ? 3.348 -14.562 -0.386 1.00 0.00 54 LYS A O 7
ATOM 11416 N N . ASN A 1 55 ? 2.501 -14.561 1.640 1.00 0.00 55 ASN A N 7
ATOM 11417 C CA . ASN A 1 55 ? 1.432 -15.525 1.254 1.00 0.00 55 ASN A CA 7
ATOM 11418 C C . ASN A 1 55 ? 0.644 -14.962 0.066 1.00 0.00 55 ASN A C 7
ATOM 11419 O O . ASN A 1 55 ? -0.182 -15.632 -0.520 1.00 0.00 55 ASN A O 7
ATOM 11430 N N . ALA A 1 56 ? 0.903 -13.735 -0.304 1.00 0.00 56 ALA A N 7
ATOM 11431 C CA . ALA A 1 56 ? 0.186 -13.131 -1.465 1.00 0.00 56 ALA A CA 7
ATOM 11432 C C . ALA A 1 56 ? 0.959 -13.460 -2.745 1.00 0.00 56 ALA A C 7
ATOM 11433 O O . ALA A 1 56 ? 0.410 -13.506 -3.827 1.00 0.00 56 ALA A O 7
ATOM 11440 N N . GLU A 1 57 ? 2.235 -13.699 -2.620 1.00 0.00 57 GLU A N 7
ATOM 11441 C CA . GLU A 1 57 ? 3.064 -14.037 -3.812 1.00 0.00 57 GLU A CA 7
ATOM 11442 C C . GLU A 1 57 ? 2.858 -12.991 -4.908 1.00 0.00 57 GLU A C 7
ATOM 11443 O O . GLU A 1 57 ? 2.613 -13.321 -6.050 1.00 0.00 57 GLU A O 7
ATOM 11455 N N . LEU A 1 58 ? 2.961 -11.730 -4.573 1.00 0.00 58 LEU A N 7
ATOM 11456 C CA . LEU A 1 58 ? 2.773 -10.653 -5.597 1.00 0.00 58 LEU A CA 7
ATOM 11457 C C . LEU A 1 58 ? 4.151 -10.097 -6.012 1.00 0.00 58 LEU A C 7
ATOM 11458 O O . LEU A 1 58 ? 5.085 -10.137 -5.235 1.00 0.00 58 LEU A O 7
ATOM 11474 N N . PRO A 1 59 ? 4.291 -9.571 -7.217 1.00 0.00 59 PRO A N 7
ATOM 11475 C CA . PRO A 1 59 ? 5.597 -8.999 -7.686 1.00 0.00 59 PRO A CA 7
ATOM 11476 C C . PRO A 1 59 ? 6.187 -7.979 -6.701 1.00 0.00 59 PRO A C 7
ATOM 11477 O O . PRO A 1 59 ? 5.476 -7.249 -6.038 1.00 0.00 59 PRO A O 7
ATOM 11488 N N . LEU A 1 60 ? 7.489 -7.929 -6.603 1.00 0.00 60 LEU A N 7
ATOM 11489 C CA . LEU A 1 60 ? 8.143 -6.970 -5.668 1.00 0.00 60 LEU A CA 7
ATOM 11490 C C . LEU A 1 60 ? 8.005 -5.541 -6.205 1.00 0.00 60 LEU A C 7
ATOM 11491 O O . LEU A 1 60 ? 8.078 -5.297 -7.393 1.00 0.00 60 LEU A O 7
ATOM 11507 N N . LEU A 1 61 ? 7.790 -4.599 -5.328 1.00 0.00 61 LEU A N 7
ATOM 11508 C CA . LEU A 1 61 ? 7.627 -3.182 -5.761 1.00 0.00 61 LEU A CA 7
ATOM 11509 C C . LEU A 1 61 ? 9.000 -2.559 -6.043 1.00 0.00 61 LEU A C 7
ATOM 11510 O O . LEU A 1 61 ? 9.985 -2.880 -5.407 1.00 0.00 61 LEU A O 7
ATOM 11526 N N . GLU A 1 62 ? 9.070 -1.671 -7.001 1.00 0.00 62 GLU A N 7
ATOM 11527 C CA . GLU A 1 62 ? 10.374 -1.026 -7.342 1.00 0.00 62 GLU A CA 7
ATOM 11528 C C . GLU A 1 62 ? 10.572 0.220 -6.473 1.00 0.00 62 GLU A C 7
ATOM 11529 O O . GLU A 1 62 ? 9.630 0.896 -6.105 1.00 0.00 62 GLU A O 7
ATOM 11541 N N . GLN A 1 63 ? 11.798 0.525 -6.138 1.00 0.00 63 GLN A N 7
ATOM 11542 C CA . GLN A 1 63 ? 12.077 1.719 -5.289 1.00 0.00 63 GLN A CA 7
ATOM 11543 C C . GLN A 1 63 ? 12.092 2.989 -6.153 1.00 0.00 63 GLN A C 7
ATOM 11544 O O . GLN A 1 63 ? 12.815 3.079 -7.125 1.00 0.00 63 GLN A O 7
ATOM 11558 N N . GLY A 1 64 ? 11.317 3.980 -5.795 1.00 0.00 64 GLY A N 7
ATOM 11559 C CA . GLY A 1 64 ? 11.302 5.249 -6.586 1.00 0.00 64 GLY A CA 7
ATOM 11560 C C . GLY A 1 64 ? 10.309 5.143 -7.748 1.00 0.00 64 GLY A C 7
ATOM 11561 O O . GLY A 1 64 ? 10.508 5.721 -8.797 1.00 0.00 64 GLY A O 7
ATOM 11565 N N . GLU A 1 65 ? 9.239 4.409 -7.572 1.00 0.00 65 GLU A N 7
ATOM 11566 C CA . GLU A 1 65 ? 8.228 4.266 -8.667 1.00 0.00 65 GLU A CA 7
ATOM 11567 C C . GLU A 1 65 ? 6.814 4.369 -8.088 1.00 0.00 65 GLU A C 7
ATOM 11568 O O . GLU A 1 65 ? 6.559 3.982 -6.961 1.00 0.00 65 GLU A O 7
ATOM 11580 N N . SER A 1 66 ? 5.896 4.900 -8.858 1.00 0.00 66 SER A N 7
ATOM 11581 C CA . SER A 1 66 ? 4.490 5.043 -8.380 1.00 0.00 66 SER A CA 7
ATOM 11582 C C . SER A 1 66 ? 3.769 3.696 -8.480 1.00 0.00 66 SER A C 7
ATOM 11583 O O . SER A 1 66 ? 3.970 2.939 -9.408 1.00 0.00 66 SER A O 7
ATOM 11591 N N . TYR A 1 67 ? 2.915 3.405 -7.534 1.00 0.00 67 TYR A N 7
ATOM 11592 C CA . TYR A 1 67 ? 2.155 2.118 -7.562 1.00 0.00 67 TYR A CA 7
ATOM 11593 C C . TYR A 1 67 ? 0.715 2.367 -7.122 1.00 0.00 67 TYR A C 7
ATOM 11594 O O . TYR A 1 67 ? 0.454 3.131 -6.211 1.00 0.00 67 TYR A O 7
ATOM 11612 N N . LEU A 1 68 ? -0.218 1.705 -7.755 1.00 0.00 68 LEU A N 7
ATOM 11613 C CA . LEU A 1 68 ? -1.655 1.862 -7.384 1.00 0.00 68 LEU A CA 7
ATOM 11614 C C . LEU A 1 68 ? -2.073 0.629 -6.588 1.00 0.00 68 LEU A C 7
ATOM 11615 O O . LEU A 1 68 ? -2.002 -0.486 -7.073 1.00 0.00 68 LEU A O 7
ATOM 11631 N N . LEU A 1 69 ? -2.503 0.826 -5.369 1.00 0.00 69 LEU A N 7
ATOM 11632 C CA . LEU A 1 69 ? -2.931 -0.320 -4.512 1.00 0.00 69 LEU A CA 7
ATOM 11633 C C . LEU A 1 69 ? -4.458 -0.317 -4.417 1.00 0.00 69 LEU A C 7
ATOM 11634 O O . LEU A 1 69 ? -5.063 0.696 -4.128 1.00 0.00 69 LEU A O 7
ATOM 11650 N N . ARG A 1 70 ? -5.088 -1.441 -4.675 1.00 0.00 70 ARG A N 7
ATOM 11651 C CA . ARG A 1 70 ? -6.589 -1.507 -4.619 1.00 0.00 70 ARG A CA 7
ATOM 11652 C C . ARG A 1 70 ? -7.058 -2.623 -3.682 1.00 0.00 70 ARG A C 7
ATOM 11653 O O . ARG A 1 70 ? -6.471 -3.685 -3.607 1.00 0.00 70 ARG A O 7
ATOM 11674 N N . SER A 1 71 ? -8.136 -2.377 -2.981 1.00 0.00 71 SER A N 7
ATOM 11675 C CA . SER A 1 71 ? -8.701 -3.396 -2.047 1.00 0.00 71 SER A CA 7
ATOM 11676 C C . SER A 1 71 ? -7.696 -3.733 -0.940 1.00 0.00 71 SER A C 7
ATOM 11677 O O . SER A 1 71 ? -7.486 -4.885 -0.619 1.00 0.00 71 SER A O 7
ATOM 11685 N N . VAL A 1 72 ? -7.085 -2.743 -0.339 1.00 0.00 72 VAL A N 7
ATOM 11686 C CA . VAL A 1 72 ? -6.108 -3.020 0.763 1.00 0.00 72 VAL A CA 7
ATOM 11687 C C . VAL A 1 72 ? -6.800 -2.811 2.111 1.00 0.00 72 VAL A C 7
ATOM 11688 O O . VAL A 1 72 ? -7.836 -2.177 2.194 1.00 0.00 72 VAL A O 7
ATOM 11701 N N . VAL A 1 73 ? -6.229 -3.345 3.163 1.00 0.00 73 VAL A N 7
ATOM 11702 C CA . VAL A 1 73 ? -6.828 -3.203 4.529 1.00 0.00 73 VAL A CA 7
ATOM 11703 C C . VAL A 1 73 ? -5.805 -2.547 5.457 1.00 0.00 73 VAL A C 7
ATOM 11704 O O . VAL A 1 73 ? -4.626 -2.839 5.403 1.00 0.00 73 VAL A O 7
ATOM 11717 N N . VAL A 1 74 ? -6.242 -1.654 6.299 1.00 0.00 74 VAL A N 7
ATOM 11718 C CA . VAL A 1 74 ? -5.294 -0.968 7.223 1.00 0.00 74 VAL A CA 7
ATOM 11719 C C . VAL A 1 74 ? -5.167 -1.773 8.520 1.00 0.00 74 VAL A C 7
ATOM 11720 O O . VAL A 1 74 ? -6.115 -1.923 9.267 1.00 0.00 74 VAL A O 7
ATOM 11733 N N . GLY A 1 75 ? -3.997 -2.298 8.790 1.00 0.00 75 GLY A N 7
ATOM 11734 C CA . GLY A 1 75 ? -3.790 -3.103 10.037 1.00 0.00 75 GLY A CA 7
ATOM 11735 C C . GLY A 1 75 ? -3.122 -2.237 11.108 1.00 0.00 75 GLY A C 7
ATOM 11736 O O . GLY A 1 75 ? -2.389 -1.315 10.810 1.00 0.00 75 GLY A O 7
ATOM 11740 N N . GLU A 1 76 ? -3.371 -2.530 12.354 1.00 0.00 76 GLU A N 7
ATOM 11741 C CA . GLU A 1 76 ? -2.755 -1.730 13.451 1.00 0.00 76 GLU A CA 7
ATOM 11742 C C . GLU A 1 76 ? -1.247 -1.974 13.495 1.00 0.00 76 GLU A C 7
ATOM 11743 O O . GLU A 1 76 ? -0.788 -3.094 13.382 1.00 0.00 76 GLU A O 7
ATOM 11755 N N . TYR A 1 77 ? -0.473 -0.930 13.671 1.00 0.00 77 TYR A N 7
ATOM 11756 C CA . TYR A 1 77 ? 1.015 -1.082 13.740 1.00 0.00 77 TYR A CA 7
ATOM 11757 C C . TYR A 1 77 ? 1.532 -0.326 14.970 1.00 0.00 77 TYR A C 7
ATOM 11758 O O . TYR A 1 77 ? 1.247 0.850 15.163 1.00 0.00 77 TYR A O 7
ATOM 11776 N N . ASN A 1 78 ? 2.277 -1.011 15.812 1.00 0.00 78 ASN A N 7
ATOM 11777 C CA . ASN A 1 78 ? 2.824 -0.388 17.062 1.00 0.00 78 ASN A CA 7
ATOM 11778 C C . ASN A 1 78 ? 3.184 1.074 16.816 1.00 0.00 78 ASN A C 7
ATOM 11779 O O . ASN A 1 78 ? 3.105 1.899 17.706 1.00 0.00 78 ASN A O 7
ATOM 11790 N N . ASP A 1 79 ? 3.565 1.403 15.608 1.00 0.00 79 ASP A N 7
ATOM 11791 C CA . ASP A 1 79 ? 3.924 2.818 15.282 1.00 0.00 79 ASP A CA 7
ATOM 11792 C C . ASP A 1 79 ? 2.909 3.400 14.303 1.00 0.00 79 ASP A C 7
ATOM 11793 O O . ASP A 1 79 ? 3.241 3.683 13.177 1.00 0.00 79 ASP A O 7
ATOM 11802 N N . ARG A 1 80 ? 1.687 3.590 14.754 1.00 0.00 80 ARG A N 7
ATOM 11803 C CA . ARG A 1 80 ? 0.591 4.193 13.911 1.00 0.00 80 ARG A CA 7
ATOM 11804 C C . ARG A 1 80 ? -0.097 3.115 13.077 1.00 0.00 80 ARG A C 7
ATOM 11805 O O . ARG A 1 80 ? -0.051 1.944 13.395 1.00 0.00 80 ARG A O 7
ATOM 11826 N N . PHE A 1 81 ? -0.757 3.511 12.020 1.00 0.00 81 PHE A N 7
ATOM 11827 C CA . PHE A 1 81 ? -1.478 2.530 11.156 1.00 0.00 81 PHE A CA 7
ATOM 11828 C C . PHE A 1 81 ? -0.673 2.285 9.880 1.00 0.00 81 PHE A C 7
ATOM 11829 O O . PHE A 1 81 ? 0.068 3.137 9.430 1.00 0.00 81 PHE A O 7
ATOM 11846 N N . GLN A 1 82 ? -0.807 1.122 9.297 1.00 0.00 82 GLN A N 7
ATOM 11847 C CA . GLN A 1 82 ? -0.048 0.800 8.049 1.00 0.00 82 GLN A CA 7
ATOM 11848 C C . GLN A 1 82 ? -0.979 0.101 7.058 1.00 0.00 82 GLN A C 7
ATOM 11849 O O . GLN A 1 82 ? -2.057 -0.335 7.409 1.00 0.00 82 GLN A O 7
ATOM 11863 N N . VAL A 1 83 ? -0.567 -0.010 5.821 1.00 0.00 83 VAL A N 7
ATOM 11864 C CA . VAL A 1 83 ? -1.419 -0.685 4.791 1.00 0.00 83 VAL A CA 7
ATOM 11865 C C . VAL A 1 83 ? -0.823 -2.059 4.489 1.00 0.00 83 VAL A C 7
ATOM 11866 O O . VAL A 1 83 ? 0.363 -2.195 4.261 1.00 0.00 83 VAL A O 7
ATOM 11879 N N . GLN A 1 84 ? -1.636 -3.086 4.514 1.00 0.00 84 GLN A N 7
ATOM 11880 C CA . GLN A 1 84 ? -1.128 -4.471 4.258 1.00 0.00 84 GLN A CA 7
ATOM 11881 C C . GLN A 1 84 ? -1.564 -4.954 2.873 1.00 0.00 84 GLN A C 7
ATOM 11882 O O . GLN A 1 84 ? -2.718 -4.867 2.504 1.00 0.00 84 GLN A O 7
ATOM 11896 N N . VAL A 1 85 ? -0.639 -5.475 2.110 1.00 0.00 85 VAL A N 7
ATOM 11897 C CA . VAL A 1 85 ? -0.972 -5.985 0.747 1.00 0.00 85 VAL A CA 7
ATOM 11898 C C . VAL A 1 85 ? -1.316 -7.474 0.842 1.00 0.00 85 VAL A C 7
ATOM 11899 O O . VAL A 1 85 ? -0.597 -8.243 1.452 1.00 0.00 85 VAL A O 7
ATOM 11912 N N . ASN A 1 86 ? -2.414 -7.884 0.251 1.00 0.00 86 ASN A N 7
ATOM 11913 C CA . ASN A 1 86 ? -2.826 -9.326 0.309 1.00 0.00 86 ASN A CA 7
ATOM 11914 C C . ASN A 1 86 ? -3.062 -9.867 -1.102 1.00 0.00 86 ASN A C 7
ATOM 11915 O O . ASN A 1 86 ? -2.997 -9.151 -2.081 1.00 0.00 86 ASN A O 7
ATOM 11926 N N . LYS A 1 87 ? -3.337 -11.137 -1.201 1.00 0.00 87 LYS A N 7
ATOM 11927 C CA . LYS A 1 87 ? -3.575 -11.768 -2.531 1.00 0.00 87 LYS A CA 7
ATOM 11928 C C . LYS A 1 87 ? -4.709 -11.054 -3.267 1.00 0.00 87 LYS A C 7
ATOM 11929 O O . LYS A 1 87 ? -4.627 -10.789 -4.450 1.00 0.00 87 LYS A O 7
ATOM 11948 N N . ASN A 1 88 ? -5.771 -10.755 -2.586 1.00 0.00 88 ASN A N 7
ATOM 11949 C CA . ASN A 1 88 ? -6.915 -10.075 -3.254 1.00 0.00 88 ASN A CA 7
ATOM 11950 C C . ASN A 1 88 ? -6.495 -8.688 -3.749 1.00 0.00 88 ASN A C 7
ATOM 11951 O O . ASN A 1 88 ? -6.980 -8.202 -4.751 1.00 0.00 88 ASN A O 7
ATOM 11962 N N . SER A 1 89 ? -5.616 -8.033 -3.043 1.00 0.00 89 SER A N 7
ATOM 11963 C CA . SER A 1 89 ? -5.192 -6.665 -3.461 1.00 0.00 89 SER A CA 7
ATOM 11964 C C . SER A 1 89 ? -4.550 -6.696 -4.851 1.00 0.00 89 SER A C 7
ATOM 11965 O O . SER A 1 89 ? -3.906 -7.654 -5.232 1.00 0.00 89 SER A O 7
ATOM 11973 N N . SER A 1 90 ? -4.725 -5.636 -5.606 1.00 0.00 90 SER A N 7
ATOM 11974 C CA . SER A 1 90 ? -4.133 -5.557 -6.981 1.00 0.00 90 SER A CA 7
ATOM 11975 C C . SER A 1 90 ? -3.059 -4.467 -6.998 1.00 0.00 90 SER A C 7
ATOM 11976 O O . SER A 1 90 ? -3.146 -3.490 -6.280 1.00 0.00 90 SER A O 7
ATOM 11984 N N . ILE A 1 91 ? -2.046 -4.627 -7.816 1.00 0.00 91 ILE A N 7
ATOM 11985 C CA . ILE A 1 91 ? -0.951 -3.605 -7.893 1.00 0.00 91 ILE A CA 7
ATOM 11986 C C . ILE A 1 91 ? -0.679 -3.255 -9.354 1.00 0.00 91 ILE A C 7
ATOM 11987 O O . ILE A 1 91 ? -0.510 -4.126 -10.185 1.00 0.00 91 ILE A O 7
ATOM 12003 N N . GLU A 1 92 ? -0.615 -1.986 -9.673 1.00 0.00 92 GLU A N 7
ATOM 12004 C CA . GLU A 1 92 ? -0.328 -1.576 -11.088 1.00 0.00 92 GLU A CA 7
ATOM 12005 C C . GLU A 1 92 ? 0.749 -0.491 -11.081 1.00 0.00 92 GLU A C 7
ATOM 12006 O O . GLU A 1 92 ? 0.690 0.452 -10.316 1.00 0.00 92 GLU A O 7
ATOM 12018 N N . LYS A 1 93 ? 1.736 -0.620 -11.924 1.00 0.00 93 LYS A N 7
ATOM 12019 C CA . LYS A 1 93 ? 2.820 0.400 -11.966 1.00 0.00 93 LYS A CA 7
ATOM 12020 C C . LYS A 1 93 ? 2.364 1.583 -12.821 1.00 0.00 93 LYS A C 7
ATOM 12021 O O . LYS A 1 93 ? 1.974 1.424 -13.960 1.00 0.00 93 LYS A O 7
ATOM 12040 N N . LEU A 1 94 ? 2.398 2.772 -12.274 1.00 0.00 94 LEU A N 7
ATOM 12041 C CA . LEU A 1 94 ? 1.952 3.973 -13.047 1.00 0.00 94 LEU A CA 7
ATOM 12042 C C . LEU A 1 94 ? 3.162 4.675 -13.663 1.00 0.00 94 LEU A C 7
ATOM 12043 O O . LEU A 1 94 ? 4.184 4.852 -13.034 1.00 0.00 94 LEU A O 7
ATOM 12059 N N . SER A 1 95 ? 3.035 5.081 -14.894 1.00 0.00 95 SER A N 7
ATOM 12060 C CA . SER A 1 95 ? 4.155 5.781 -15.579 1.00 0.00 95 SER A CA 7
ATOM 12061 C C . SER A 1 95 ? 4.138 7.260 -15.185 1.00 0.00 95 SER A C 7
ATOM 12062 O O . SER A 1 95 ? 5.012 8.019 -15.552 1.00 0.00 95 SER A O 7
ATOM 12070 N N . GLU A 1 96 ? 3.142 7.675 -14.447 1.00 0.00 96 GLU A N 7
ATOM 12071 C CA . GLU A 1 96 ? 3.044 9.109 -14.030 1.00 0.00 96 GLU A CA 7
ATOM 12072 C C . GLU A 1 96 ? 3.476 9.245 -12.556 1.00 0.00 96 GLU A C 7
ATOM 12073 O O . GLU A 1 96 ? 2.779 8.788 -11.673 1.00 0.00 96 GLU A O 7
ATOM 12085 N N . PRO A 1 97 ? 4.615 9.850 -12.270 1.00 0.00 97 PRO A N 7
ATOM 12086 C CA . PRO A 1 97 ? 5.096 10.000 -10.864 1.00 0.00 97 PRO A CA 7
ATOM 12087 C C . PRO A 1 97 ? 4.318 11.081 -10.100 1.00 0.00 97 PRO A C 7
ATOM 12088 O O . PRO A 1 97 ? 3.696 11.945 -10.687 1.00 0.00 97 PRO A O 7
ATOM 12099 N N . ILE A 1 98 ? 4.344 11.033 -8.792 1.00 0.00 98 ILE A N 7
ATOM 12100 C CA . ILE A 1 98 ? 3.605 12.049 -7.978 1.00 0.00 98 ILE A CA 7
ATOM 12101 C C . ILE A 1 98 ? 4.576 13.127 -7.499 1.00 0.00 98 ILE A C 7
ATOM 12102 O O . ILE A 1 98 ? 5.600 12.844 -6.908 1.00 0.00 98 ILE A O 7
ATOM 12118 N N . GLU A 1 99 ? 4.260 14.364 -7.760 1.00 0.00 99 GLU A N 7
ATOM 12119 C CA . GLU A 1 99 ? 5.157 15.473 -7.336 1.00 0.00 99 GLU A CA 7
ATOM 12120 C C . GLU A 1 99 ? 4.972 15.750 -5.843 1.00 0.00 99 GLU A C 7
ATOM 12121 O O . GLU A 1 99 ? 3.885 16.048 -5.386 1.00 0.00 99 GLU A O 7
ATOM 12133 N N . VAL A 1 100 ? 6.033 15.656 -5.080 1.00 0.00 100 VAL A N 7
ATOM 12134 C CA . VAL A 1 100 ? 5.947 15.914 -3.606 1.00 0.00 100 VAL A CA 7
ATOM 12135 C C . VAL A 1 100 ? 6.606 17.259 -3.291 1.00 0.00 100 VAL A C 7
ATOM 12136 O O . VAL A 1 100 ? 6.461 17.793 -2.210 1.00 0.00 100 VAL A O 7
ATOM 12149 N N . GLY A 1 101 ? 7.329 17.813 -4.229 1.00 0.00 101 GLY A N 7
ATOM 12150 C CA . GLY A 1 101 ? 8.000 19.128 -3.989 1.00 0.00 101 GLY A CA 7
ATOM 12151 C C . GLY A 1 101 ? 9.356 19.153 -4.702 1.00 0.00 101 GLY A C 7
ATOM 12152 O O . GLY A 1 101 ? 10.389 19.311 -4.084 1.00 0.00 101 GLY A O 7
ATOM 12156 N N . LEU A 1 102 ? 9.367 19.000 -5.999 1.00 0.00 102 LEU A N 7
ATOM 12157 C CA . LEU A 1 102 ? 10.664 19.019 -6.736 1.00 0.00 102 LEU A CA 7
ATOM 12158 C C . LEU A 1 102 ? 11.325 20.391 -6.573 1.00 0.00 102 LEU A C 7
ATOM 12159 O O . LEU A 1 102 ? 12.513 20.496 -6.339 1.00 0.00 102 LEU A O 7
ATOM 12175 N N . GLU A 1 103 ? 10.566 21.447 -6.699 1.00 0.00 103 GLU A N 7
ATOM 12176 C CA . GLU A 1 103 ? 11.151 22.816 -6.555 1.00 0.00 103 GLU A CA 7
ATOM 12177 C C . GLU A 1 103 ? 11.010 23.292 -5.109 1.00 0.00 103 GLU A C 7
ATOM 12178 O O . GLU A 1 103 ? 9.917 23.503 -4.621 1.00 0.00 103 GLU A O 7
ATOM 12190 N N . HIS A 1 104 ? 12.112 23.472 -4.426 1.00 0.00 104 HIS A N 7
ATOM 12191 C CA . HIS A 1 104 ? 12.066 23.944 -3.007 1.00 0.00 104 HIS A CA 7
ATOM 12192 C C . HIS A 1 104 ? 10.926 23.254 -2.247 1.00 0.00 104 HIS A C 7
ATOM 12193 O O . HIS A 1 104 ? 11.081 22.167 -1.728 1.00 0.00 104 HIS A O 7
ATOM 12207 N N . HIS A 1 105 ? 9.780 23.880 -2.173 1.00 0.00 105 HIS A N 7
ATOM 12208 C CA . HIS A 1 105 ? 8.635 23.261 -1.446 1.00 0.00 105 HIS A CA 7
ATOM 12209 C C . HIS A 1 105 ? 7.309 23.752 -2.036 1.00 0.00 105 HIS A C 7
ATOM 12210 O O . HIS A 1 105 ? 7.266 24.683 -2.815 1.00 0.00 105 HIS A O 7
ATOM 12224 N N . HIS A 1 106 ? 6.231 23.114 -1.677 1.00 0.00 106 HIS A N 7
ATOM 12225 C CA . HIS A 1 106 ? 4.896 23.508 -2.215 1.00 0.00 106 HIS A CA 7
ATOM 12226 C C . HIS A 1 106 ? 4.567 24.960 -1.845 1.00 0.00 106 HIS A C 7
ATOM 12227 O O . HIS A 1 106 ? 5.192 25.556 -0.992 1.00 0.00 106 HIS A O 7
ATOM 12241 N N . HIS A 1 107 ? 3.583 25.528 -2.493 1.00 0.00 107 HIS A N 7
ATOM 12242 C CA . HIS A 1 107 ? 3.192 26.941 -2.204 1.00 0.00 107 HIS A CA 7
ATOM 12243 C C . HIS A 1 107 ? 4.436 27.831 -2.235 1.00 0.00 107 HIS A C 7
ATOM 12244 O O . HIS A 1 107 ? 4.428 28.948 -1.758 1.00 0.00 107 HIS A O 7
ATOM 12258 N N . HIS A 1 108 ? 5.501 27.339 -2.808 1.00 0.00 108 HIS A N 7
ATOM 12259 C CA . HIS A 1 108 ? 6.764 28.134 -2.900 1.00 0.00 108 HIS A CA 7
ATOM 12260 C C . HIS A 1 108 ? 7.014 28.898 -1.593 1.00 0.00 108 HIS A C 7
ATOM 12261 O O . HIS A 1 108 ? 7.065 28.322 -0.523 1.00 0.00 108 HIS A O 7
ATOM 12275 N N . HIS A 1 109 ? 7.170 30.191 -1.679 1.00 0.00 109 HIS A N 7
ATOM 12276 C CA . HIS A 1 109 ? 7.418 31.005 -0.457 1.00 0.00 109 HIS A CA 7
ATOM 12277 C C . HIS A 1 109 ? 7.395 32.490 -0.829 1.00 0.00 109 HIS A C 7
ATOM 12278 O O . HIS A 1 109 ? 6.597 33.214 -0.255 1.00 0.00 109 HIS A O 7
ATOM 12293 N N . MET A 1 1 ? -14.629 2.215 -13.942 1.00 0.00 1 MET A N 8
ATOM 12294 C CA . MET A 1 1 ? -13.558 2.134 -12.908 1.00 0.00 1 MET A CA 8
ATOM 12295 C C . MET A 1 1 ? -13.698 3.295 -11.922 1.00 0.00 1 MET A C 8
ATOM 12296 O O . MET A 1 1 ? -14.138 4.376 -12.268 1.00 0.00 1 MET A O 8
ATOM 12312 N N . GLU A 1 2 ? -13.326 3.068 -10.692 1.00 0.00 2 GLU A N 8
ATOM 12313 C CA . GLU A 1 2 ? -13.426 4.139 -9.656 1.00 0.00 2 GLU A CA 8
ATOM 12314 C C . GLU A 1 2 ? -12.829 3.622 -8.339 1.00 0.00 2 GLU A C 8
ATOM 12315 O O . GLU A 1 2 ? -13.546 3.264 -7.424 1.00 0.00 2 GLU A O 8
ATOM 12327 N N . PRO A 1 3 ? -11.522 3.589 -8.245 1.00 0.00 3 PRO A N 8
ATOM 12328 C CA . PRO A 1 3 ? -10.808 3.115 -7.023 1.00 0.00 3 PRO A CA 8
ATOM 12329 C C . PRO A 1 3 ? -11.111 3.991 -5.804 1.00 0.00 3 PRO A C 8
ATOM 12330 O O . PRO A 1 3 ? -11.337 5.181 -5.915 1.00 0.00 3 PRO A O 8
ATOM 12341 N N . GLN A 1 4 ? -11.112 3.406 -4.639 1.00 0.00 4 GLN A N 8
ATOM 12342 C CA . GLN A 1 4 ? -11.399 4.195 -3.409 1.00 0.00 4 GLN A CA 8
ATOM 12343 C C . GLN A 1 4 ? -10.097 4.770 -2.860 1.00 0.00 4 GLN A C 8
ATOM 12344 O O . GLN A 1 4 ? -9.512 4.258 -1.926 1.00 0.00 4 GLN A O 8
ATOM 12358 N N . LEU A 1 5 ? -9.647 5.845 -3.444 1.00 0.00 5 LEU A N 8
ATOM 12359 C CA . LEU A 1 5 ? -8.384 6.482 -2.979 1.00 0.00 5 LEU A CA 8
ATOM 12360 C C . LEU A 1 5 ? -8.521 6.891 -1.521 1.00 0.00 5 LEU A C 8
ATOM 12361 O O . LEU A 1 5 ? -9.499 7.482 -1.111 1.00 0.00 5 LEU A O 8
ATOM 12377 N N . THR A 1 6 ? -7.525 6.572 -0.740 1.00 0.00 6 THR A N 8
ATOM 12378 C CA . THR A 1 6 ? -7.545 6.925 0.708 1.00 0.00 6 THR A CA 8
ATOM 12379 C C . THR A 1 6 ? -6.251 7.652 1.070 1.00 0.00 6 THR A C 8
ATOM 12380 O O . THR A 1 6 ? -5.159 7.200 0.783 1.00 0.00 6 THR A O 8
ATOM 12391 N N . LYS A 1 7 ? -6.386 8.786 1.693 1.00 0.00 7 LYS A N 8
ATOM 12392 C CA . LYS A 1 7 ? -5.197 9.589 2.089 1.00 0.00 7 LYS A CA 8
ATOM 12393 C C . LYS A 1 7 ? -4.751 9.195 3.499 1.00 0.00 7 LYS A C 8
ATOM 12394 O O . LYS A 1 7 ? -5.524 8.710 4.303 1.00 0.00 7 LYS A O 8
ATOM 12413 N N . ILE A 1 8 ? -3.497 9.393 3.789 1.00 0.00 8 ILE A N 8
ATOM 12414 C CA . ILE A 1 8 ? -2.954 9.032 5.130 1.00 0.00 8 ILE A CA 8
ATOM 12415 C C . ILE A 1 8 ? -3.640 9.875 6.209 1.00 0.00 8 ILE A C 8
ATOM 12416 O O . ILE A 1 8 ? -4.021 9.380 7.254 1.00 0.00 8 ILE A O 8
ATOM 12432 N N . VAL A 1 9 ? -3.796 11.145 5.961 1.00 0.00 9 VAL A N 8
ATOM 12433 C CA . VAL A 1 9 ? -4.453 12.038 6.957 1.00 0.00 9 VAL A CA 8
ATOM 12434 C C . VAL A 1 9 ? -5.917 11.628 7.135 1.00 0.00 9 VAL A C 8
ATOM 12435 O O . VAL A 1 9 ? -6.540 11.912 8.141 1.00 0.00 9 VAL A O 8
ATOM 12448 N N . ASP A 1 10 ? -6.470 10.956 6.158 1.00 0.00 10 ASP A N 8
ATOM 12449 C CA . ASP A 1 10 ? -7.893 10.517 6.251 1.00 0.00 10 ASP A CA 8
ATOM 12450 C C . ASP A 1 10 ? -7.983 9.241 7.091 1.00 0.00 10 ASP A C 8
ATOM 12451 O O . ASP A 1 10 ? -9.055 8.722 7.340 1.00 0.00 10 ASP A O 8
ATOM 12460 N N . ILE A 1 11 ? -6.863 8.731 7.525 1.00 0.00 11 ILE A N 8
ATOM 12461 C CA . ILE A 1 11 ? -6.876 7.486 8.344 1.00 0.00 11 ILE A CA 8
ATOM 12462 C C . ILE A 1 11 ? -7.097 7.832 9.815 1.00 0.00 11 ILE A C 8
ATOM 12463 O O . ILE A 1 11 ? -6.256 8.417 10.467 1.00 0.00 11 ILE A O 8
ATOM 12479 N N . VAL A 1 12 ? -8.231 7.456 10.334 1.00 0.00 12 VAL A N 8
ATOM 12480 C CA . VAL A 1 12 ? -8.553 7.725 11.766 1.00 0.00 12 VAL A CA 8
ATOM 12481 C C . VAL A 1 12 ? -9.167 6.461 12.374 1.00 0.00 12 VAL A C 8
ATOM 12482 O O . VAL A 1 12 ? -9.468 6.410 13.549 1.00 0.00 12 VAL A O 8
ATOM 12495 N N . GLU A 1 13 ? -9.352 5.437 11.574 1.00 0.00 13 GLU A N 8
ATOM 12496 C CA . GLU A 1 13 ? -9.944 4.166 12.092 1.00 0.00 13 GLU A CA 8
ATOM 12497 C C . GLU A 1 13 ? -9.234 2.966 11.464 1.00 0.00 13 GLU A C 8
ATOM 12498 O O . GLU A 1 13 ? -8.848 2.987 10.310 1.00 0.00 13 GLU A O 8
ATOM 12510 N N . ASN A 1 14 ? -9.063 1.922 12.227 1.00 0.00 14 ASN A N 8
ATOM 12511 C CA . ASN A 1 14 ? -8.376 0.700 11.715 1.00 0.00 14 ASN A CA 8
ATOM 12512 C C . ASN A 1 14 ? -9.392 -0.272 11.109 1.00 0.00 14 ASN A C 8
ATOM 12513 O O . ASN A 1 14 ? -10.580 -0.200 11.362 1.00 0.00 14 ASN A O 8
ATOM 12524 N N . GLY A 1 15 ? -8.915 -1.178 10.302 1.00 0.00 15 GLY A N 8
ATOM 12525 C CA . GLY A 1 15 ? -9.811 -2.174 9.651 1.00 0.00 15 GLY A CA 8
ATOM 12526 C C . GLY A 1 15 ? -10.501 -1.525 8.454 1.00 0.00 15 GLY A C 8
ATOM 12527 O O . GLY A 1 15 ? -11.484 -2.021 7.939 1.00 0.00 15 GLY A O 8
ATOM 12531 N N . GLN A 1 16 ? -9.991 -0.405 8.013 1.00 0.00 16 GLN A N 8
ATOM 12532 C CA . GLN A 1 16 ? -10.612 0.304 6.858 1.00 0.00 16 GLN A CA 8
ATOM 12533 C C . GLN A 1 16 ? -10.151 -0.324 5.544 1.00 0.00 16 GLN A C 8
ATOM 12534 O O . GLN A 1 16 ? -8.977 -0.557 5.323 1.00 0.00 16 GLN A O 8
ATOM 12548 N N . TRP A 1 17 ? -11.080 -0.588 4.666 1.00 0.00 17 TRP A N 8
ATOM 12549 C CA . TRP A 1 17 ? -10.740 -1.197 3.344 1.00 0.00 17 TRP A CA 8
ATOM 12550 C C . TRP A 1 17 ? -10.862 -0.139 2.250 1.00 0.00 17 TRP A C 8
ATOM 12551 O O . TRP A 1 17 ? -11.833 0.589 2.177 1.00 0.00 17 TRP A O 8
ATOM 12572 N N . ALA A 1 18 ? -9.876 -0.061 1.400 1.00 0.00 18 ALA A N 8
ATOM 12573 C CA . ALA A 1 18 ? -9.916 0.942 0.297 1.00 0.00 18 ALA A CA 8
ATOM 12574 C C . ALA A 1 18 ? -8.645 0.836 -0.553 1.00 0.00 18 ALA A C 8
ATOM 12575 O O . ALA A 1 18 ? -7.834 -0.056 -0.384 1.00 0.00 18 ALA A O 8
ATOM 12582 N N . ASN A 1 19 ? -8.482 1.759 -1.466 1.00 0.00 19 ASN A N 8
ATOM 12583 C CA . ASN A 1 19 ? -7.284 1.762 -2.357 1.00 0.00 19 ASN A CA 8
ATOM 12584 C C . ASN A 1 19 ? -6.264 2.774 -1.845 1.00 0.00 19 ASN A C 8
ATOM 12585 O O . ASN A 1 19 ? -6.604 3.755 -1.209 1.00 0.00 19 ASN A O 8
ATOM 12596 N N . LEU A 1 20 ? -5.012 2.535 -2.122 1.00 0.00 20 LEU A N 8
ATOM 12597 C CA . LEU A 1 20 ? -3.945 3.468 -1.661 1.00 0.00 20 LEU A CA 8
ATOM 12598 C C . LEU A 1 20 ? -2.945 3.719 -2.789 1.00 0.00 20 LEU A C 8
ATOM 12599 O O . LEU A 1 20 ? -2.431 2.804 -3.404 1.00 0.00 20 LEU A O 8
ATOM 12615 N N . LYS A 1 21 ? -2.670 4.968 -3.044 1.00 0.00 21 LYS A N 8
ATOM 12616 C CA . LYS A 1 21 ? -1.702 5.349 -4.116 1.00 0.00 21 LYS A CA 8
ATOM 12617 C C . LYS A 1 21 ? -0.549 6.127 -3.485 1.00 0.00 21 LYS A C 8
ATOM 12618 O O . LYS A 1 21 ? -0.755 7.026 -2.692 1.00 0.00 21 LYS A O 8
ATOM 12637 N N . ALA A 1 22 ? 0.662 5.780 -3.823 1.00 0.00 22 ALA A N 8
ATOM 12638 C CA . ALA A 1 22 ? 1.825 6.504 -3.225 1.00 0.00 22 ALA A CA 8
ATOM 12639 C C . ALA A 1 22 ? 3.104 6.212 -4.004 1.00 0.00 22 ALA A C 8
ATOM 12640 O O . ALA A 1 22 ? 3.115 5.455 -4.957 1.00 0.00 22 ALA A O 8
ATOM 12647 N N . LYS A 1 23 ? 4.182 6.824 -3.588 1.00 0.00 23 LYS A N 8
ATOM 12648 C CA . LYS A 1 23 ? 5.501 6.631 -4.268 1.00 0.00 23 LYS A CA 8
ATOM 12649 C C . LYS A 1 23 ? 6.458 5.884 -3.349 1.00 0.00 23 LYS A C 8
ATOM 12650 O O . LYS A 1 23 ? 6.457 6.060 -2.146 1.00 0.00 23 LYS A O 8
ATOM 12669 N N . VAL A 1 24 ? 7.264 5.034 -3.920 1.00 0.00 24 VAL A N 8
ATOM 12670 C CA . VAL A 1 24 ? 8.224 4.237 -3.109 1.00 0.00 24 VAL A CA 8
ATOM 12671 C C . VAL A 1 24 ? 9.504 5.032 -2.861 1.00 0.00 24 VAL A C 8
ATOM 12672 O O . VAL A 1 24 ? 10.193 5.441 -3.775 1.00 0.00 24 VAL A O 8
ATOM 12685 N N . ILE A 1 25 ? 9.834 5.224 -1.613 1.00 0.00 25 ILE A N 8
ATOM 12686 C CA . ILE A 1 25 ? 11.077 5.962 -1.248 1.00 0.00 25 ILE A CA 8
ATOM 12687 C C . ILE A 1 25 ? 12.141 4.934 -0.877 1.00 0.00 25 ILE A C 8
ATOM 12688 O O . ILE A 1 25 ? 13.259 4.981 -1.353 1.00 0.00 25 ILE A O 8
ATOM 12704 N N . GLN A 1 26 ? 11.794 3.995 -0.030 1.00 0.00 26 GLN A N 8
ATOM 12705 C CA . GLN A 1 26 ? 12.775 2.950 0.370 1.00 0.00 26 GLN A CA 8
ATOM 12706 C C . GLN A 1 26 ? 12.042 1.642 0.682 1.00 0.00 26 GLN A C 8
ATOM 12707 O O . GLN A 1 26 ? 10.946 1.633 1.223 1.00 0.00 26 GLN A O 8
ATOM 12721 N N . LEU A 1 27 ? 12.659 0.542 0.345 1.00 0.00 27 LEU A N 8
ATOM 12722 C CA . LEU A 1 27 ? 12.048 -0.797 0.600 1.00 0.00 27 LEU A CA 8
ATOM 12723 C C . LEU A 1 27 ? 13.137 -1.777 1.030 1.00 0.00 27 LEU A C 8
ATOM 12724 O O . LEU A 1 27 ? 14.212 -1.812 0.464 1.00 0.00 27 LEU A O 8
ATOM 12740 N N . TRP A 1 28 ? 12.862 -2.567 2.033 1.00 0.00 28 TRP A N 8
ATOM 12741 C CA . TRP A 1 28 ? 13.865 -3.561 2.527 1.00 0.00 28 TRP A CA 8
ATOM 12742 C C . TRP A 1 28 ? 13.341 -4.978 2.294 1.00 0.00 28 TRP A C 8
ATOM 12743 O O . TRP A 1 28 ? 12.275 -5.353 2.752 1.00 0.00 28 TRP A O 8
ATOM 12764 N N . GLU A 1 29 ? 14.097 -5.755 1.571 1.00 0.00 29 GLU A N 8
ATOM 12765 C CA . GLU A 1 29 ? 13.694 -7.156 1.258 1.00 0.00 29 GLU A CA 8
ATOM 12766 C C . GLU A 1 29 ? 13.579 -7.967 2.545 1.00 0.00 29 GLU A C 8
ATOM 12767 O O . GLU A 1 29 ? 14.376 -7.835 3.453 1.00 0.00 29 GLU A O 8
ATOM 12779 N N . ASN A 1 30 ? 12.584 -8.814 2.621 1.00 0.00 30 ASN A N 8
ATOM 12780 C CA . ASN A 1 30 ? 12.391 -9.655 3.841 1.00 0.00 30 ASN A CA 8
ATOM 12781 C C . ASN A 1 30 ? 12.150 -11.109 3.430 1.00 0.00 30 ASN A C 8
ATOM 12782 O O . ASN A 1 30 ? 11.253 -11.413 2.667 1.00 0.00 30 ASN A O 8
ATOM 12793 N N . THR A 1 31 ? 12.951 -12.001 3.946 1.00 0.00 31 THR A N 8
ATOM 12794 C CA . THR A 1 31 ? 12.808 -13.454 3.627 1.00 0.00 31 THR A CA 8
ATOM 12795 C C . THR A 1 31 ? 12.591 -14.221 4.935 1.00 0.00 31 THR A C 8
ATOM 12796 O O . THR A 1 31 ? 13.266 -15.187 5.227 1.00 0.00 31 THR A O 8
ATOM 12807 N N . HIS A 1 32 ? 11.642 -13.783 5.722 1.00 0.00 32 HIS A N 8
ATOM 12808 C CA . HIS A 1 32 ? 11.349 -14.462 7.019 1.00 0.00 32 HIS A CA 8
ATOM 12809 C C . HIS A 1 32 ? 10.253 -15.510 6.804 1.00 0.00 32 HIS A C 8
ATOM 12810 O O . HIS A 1 32 ? 9.737 -16.084 7.743 1.00 0.00 32 HIS A O 8
ATOM 12824 N N . GLU A 1 33 ? 9.896 -15.749 5.563 1.00 0.00 33 GLU A N 8
ATOM 12825 C CA . GLU A 1 33 ? 8.837 -16.746 5.238 1.00 0.00 33 GLU A CA 8
ATOM 12826 C C . GLU A 1 33 ? 7.477 -16.216 5.703 1.00 0.00 33 GLU A C 8
ATOM 12827 O O . GLU A 1 33 ? 6.437 -16.731 5.334 1.00 0.00 33 GLU A O 8
ATOM 12839 N N . SER A 1 34 ? 7.481 -15.181 6.507 1.00 0.00 34 SER A N 8
ATOM 12840 C CA . SER A 1 34 ? 6.198 -14.589 7.009 1.00 0.00 34 SER A CA 8
ATOM 12841 C C . SER A 1 34 ? 5.935 -13.256 6.302 1.00 0.00 34 SER A C 8
ATOM 12842 O O . SER A 1 34 ? 4.806 -12.904 6.032 1.00 0.00 34 SER A O 8
ATOM 12850 N N . ILE A 1 35 ? 6.975 -12.506 6.002 1.00 0.00 35 ILE A N 8
ATOM 12851 C CA . ILE A 1 35 ? 6.792 -11.186 5.310 1.00 0.00 35 ILE A CA 8
ATOM 12852 C C . ILE A 1 35 ? 7.636 -11.156 4.033 1.00 0.00 35 ILE A C 8
ATOM 12853 O O . ILE A 1 35 ? 8.838 -11.341 4.063 1.00 0.00 35 ILE A O 8
ATOM 12869 N N . SER A 1 36 ? 7.007 -10.914 2.915 1.00 0.00 36 SER A N 8
ATOM 12870 C CA . SER A 1 36 ? 7.749 -10.858 1.620 1.00 0.00 36 SER A CA 8
ATOM 12871 C C . SER A 1 36 ? 8.648 -9.622 1.602 1.00 0.00 36 SER A C 8
ATOM 12872 O O . SER A 1 36 ? 9.834 -9.700 1.328 1.00 0.00 36 SER A O 8
ATOM 12880 N N . GLN A 1 37 ? 8.087 -8.477 1.889 1.00 0.00 37 GLN A N 8
ATOM 12881 C CA . GLN A 1 37 ? 8.902 -7.230 1.891 1.00 0.00 37 GLN A CA 8
ATOM 12882 C C . GLN A 1 37 ? 8.223 -6.173 2.759 1.00 0.00 37 GLN A C 8
ATOM 12883 O O . GLN A 1 37 ? 7.019 -6.168 2.932 1.00 0.00 37 GLN A O 8
ATOM 12897 N N . VAL A 1 38 ? 8.997 -5.272 3.300 1.00 0.00 38 VAL A N 8
ATOM 12898 C CA . VAL A 1 38 ? 8.424 -4.194 4.158 1.00 0.00 38 VAL A CA 8
ATOM 12899 C C . VAL A 1 38 ? 9.189 -2.893 3.910 1.00 0.00 38 VAL A C 8
ATOM 12900 O O . VAL A 1 38 ? 10.378 -2.894 3.657 1.00 0.00 38 VAL A O 8
ATOM 12913 N N . GLY A 1 39 ? 8.503 -1.789 3.977 1.00 0.00 39 GLY A N 8
ATOM 12914 C CA . GLY A 1 39 ? 9.171 -0.478 3.739 1.00 0.00 39 GLY A CA 8
ATOM 12915 C C . GLY A 1 39 ? 8.184 0.658 3.992 1.00 0.00 39 GLY A C 8
ATOM 12916 O O . GLY A 1 39 ? 7.204 0.498 4.696 1.00 0.00 39 GLY A O 8
ATOM 12920 N N . LEU A 1 40 ? 8.445 1.805 3.422 1.00 0.00 40 LEU A N 8
ATOM 12921 C CA . LEU A 1 40 ? 7.531 2.975 3.618 1.00 0.00 40 LEU A CA 8
ATOM 12922 C C . LEU A 1 40 ? 7.276 3.681 2.288 1.00 0.00 40 LEU A C 8
ATOM 12923 O O . LEU A 1 40 ? 8.108 3.690 1.402 1.00 0.00 40 LEU A O 8
ATOM 12939 N N . LEU A 1 41 ? 6.113 4.264 2.157 1.00 0.00 41 LEU A N 8
ATOM 12940 C CA . LEU A 1 41 ? 5.740 4.979 0.895 1.00 0.00 41 LEU A CA 8
ATOM 12941 C C . LEU A 1 41 ? 5.517 6.461 1.191 1.00 0.00 41 LEU A C 8
ATOM 12942 O O . LEU A 1 41 ? 4.833 6.833 2.128 1.00 0.00 41 LEU A O 8
ATOM 12958 N N . GLY A 1 42 ? 6.103 7.303 0.390 1.00 0.00 42 GLY A N 8
ATOM 12959 C CA . GLY A 1 42 ? 5.966 8.772 0.585 1.00 0.00 42 GLY A CA 8
ATOM 12960 C C . GLY A 1 42 ? 4.640 9.276 0.013 1.00 0.00 42 GLY A C 8
ATOM 12961 O O . GLY A 1 42 ? 3.994 8.619 -0.788 1.00 0.00 42 GLY A O 8
ATOM 12965 N N . ASP A 1 43 ? 4.246 10.448 0.427 1.00 0.00 43 ASP A N 8
ATOM 12966 C CA . ASP A 1 43 ? 2.973 11.044 -0.059 1.00 0.00 43 ASP A CA 8
ATOM 12967 C C . ASP A 1 43 ? 2.902 12.506 0.398 1.00 0.00 43 ASP A C 8
ATOM 12968 O O . ASP A 1 43 ? 3.351 12.859 1.472 1.00 0.00 43 ASP A O 8
ATOM 12977 N N . GLU A 1 44 ? 2.343 13.353 -0.421 1.00 0.00 44 GLU A N 8
ATOM 12978 C CA . GLU A 1 44 ? 2.231 14.798 -0.068 1.00 0.00 44 GLU A CA 8
ATOM 12979 C C . GLU A 1 44 ? 1.416 14.953 1.217 1.00 0.00 44 GLU A C 8
ATOM 12980 O O . GLU A 1 44 ? 1.437 15.987 1.858 1.00 0.00 44 GLU A O 8
ATOM 12992 N N . THR A 1 45 ? 0.703 13.928 1.599 1.00 0.00 45 THR A N 8
ATOM 12993 C CA . THR A 1 45 ? -0.113 13.999 2.847 1.00 0.00 45 THR A CA 8
ATOM 12994 C C . THR A 1 45 ? 0.730 13.496 4.018 1.00 0.00 45 THR A C 8
ATOM 12995 O O . THR A 1 45 ? 0.344 13.597 5.165 1.00 0.00 45 THR A O 8
ATOM 13006 N N . GLY A 1 46 ? 1.892 12.962 3.731 1.00 0.00 46 GLY A N 8
ATOM 13007 C CA . GLY A 1 46 ? 2.784 12.457 4.820 1.00 0.00 46 GLY A CA 8
ATOM 13008 C C . GLY A 1 46 ? 3.427 11.139 4.393 1.00 0.00 46 GLY A C 8
ATOM 13009 O O . GLY A 1 46 ? 3.600 10.871 3.219 1.00 0.00 46 GLY A O 8
ATOM 13013 N N . ILE A 1 47 ? 3.781 10.319 5.348 1.00 0.00 47 ILE A N 8
ATOM 13014 C CA . ILE A 1 47 ? 4.420 9.002 5.037 1.00 0.00 47 ILE A CA 8
ATOM 13015 C C . ILE A 1 47 ? 3.667 7.887 5.756 1.00 0.00 47 ILE A C 8
ATOM 13016 O O . ILE A 1 47 ? 3.125 8.078 6.829 1.00 0.00 47 ILE A O 8
ATOM 13032 N N . ILE A 1 48 ? 3.630 6.723 5.167 1.00 0.00 48 ILE A N 8
ATOM 13033 C CA . ILE A 1 48 ? 2.914 5.577 5.801 1.00 0.00 48 ILE A CA 8
ATOM 13034 C C . ILE A 1 48 ? 3.694 4.279 5.571 1.00 0.00 48 ILE A C 8
ATOM 13035 O O . ILE A 1 48 ? 4.210 4.024 4.500 1.00 0.00 48 ILE A O 8
ATOM 13051 N N . LYS A 1 49 ? 3.769 3.463 6.585 1.00 0.00 49 LYS A N 8
ATOM 13052 C CA . LYS A 1 49 ? 4.501 2.170 6.475 1.00 0.00 49 LYS A CA 8
ATOM 13053 C C . LYS A 1 49 ? 3.594 1.108 5.860 1.00 0.00 49 LYS A C 8
ATOM 13054 O O . LYS A 1 49 ? 2.381 1.203 5.908 1.00 0.00 49 LYS A O 8
ATOM 13073 N N . PHE A 1 50 ? 4.177 0.095 5.276 1.00 0.00 50 PHE A N 8
ATOM 13074 C CA . PHE A 1 50 ? 3.356 -0.983 4.654 1.00 0.00 50 PHE A CA 8
ATOM 13075 C C . PHE A 1 50 ? 4.093 -2.322 4.747 1.00 0.00 50 PHE A C 8
ATOM 13076 O O . PHE A 1 50 ? 5.312 -2.386 4.747 1.00 0.00 50 PHE A O 8
ATOM 13093 N N . THR A 1 51 ? 3.340 -3.385 4.817 1.00 0.00 51 THR A N 8
ATOM 13094 C CA . THR A 1 51 ? 3.934 -4.752 4.902 1.00 0.00 51 THR A CA 8
ATOM 13095 C C . THR A 1 51 ? 3.273 -5.650 3.856 1.00 0.00 51 THR A C 8
ATOM 13096 O O . THR A 1 51 ? 2.063 -5.714 3.752 1.00 0.00 51 THR A O 8
ATOM 13107 N N . ILE A 1 52 ? 4.067 -6.333 3.078 1.00 0.00 52 ILE A N 8
ATOM 13108 C CA . ILE A 1 52 ? 3.514 -7.229 2.016 1.00 0.00 52 ILE A CA 8
ATOM 13109 C C . ILE A 1 52 ? 3.599 -8.690 2.460 1.00 0.00 52 ILE A C 8
ATOM 13110 O O . ILE A 1 52 ? 4.645 -9.191 2.824 1.00 0.00 52 ILE A O 8
ATOM 13126 N N . TRP A 1 53 ? 2.484 -9.365 2.428 1.00 0.00 53 TRP A N 8
ATOM 13127 C CA . TRP A 1 53 ? 2.438 -10.796 2.841 1.00 0.00 53 TRP A CA 8
ATOM 13128 C C . TRP A 1 53 ? 2.783 -11.692 1.651 1.00 0.00 53 TRP A C 8
ATOM 13129 O O . TRP A 1 53 ? 2.406 -11.433 0.523 1.00 0.00 53 TRP A O 8
ATOM 13150 N N . LYS A 1 54 ? 3.501 -12.748 1.906 1.00 0.00 54 LYS A N 8
ATOM 13151 C CA . LYS A 1 54 ? 3.893 -13.686 0.819 1.00 0.00 54 LYS A CA 8
ATOM 13152 C C . LYS A 1 54 ? 2.647 -14.379 0.272 1.00 0.00 54 LYS A C 8
ATOM 13153 O O . LYS A 1 54 ? 2.678 -15.015 -0.766 1.00 0.00 54 LYS A O 8
ATOM 13172 N N . ASN A 1 55 ? 1.551 -14.258 0.966 1.00 0.00 55 ASN A N 8
ATOM 13173 C CA . ASN A 1 55 ? 0.285 -14.894 0.508 1.00 0.00 55 ASN A CA 8
ATOM 13174 C C . ASN A 1 55 ? -0.164 -14.266 -0.817 1.00 0.00 55 ASN A C 8
ATOM 13175 O O . ASN A 1 55 ? -0.661 -14.939 -1.701 1.00 0.00 55 ASN A O 8
ATOM 13186 N N . ALA A 1 56 ? 0.004 -12.977 -0.955 1.00 0.00 56 ALA A N 8
ATOM 13187 C CA . ALA A 1 56 ? -0.415 -12.290 -2.214 1.00 0.00 56 ALA A CA 8
ATOM 13188 C C . ALA A 1 56 ? 0.404 -12.827 -3.391 1.00 0.00 56 ALA A C 8
ATOM 13189 O O . ALA A 1 56 ? -0.094 -12.976 -4.494 1.00 0.00 56 ALA A O 8
ATOM 13196 N N . GLU A 1 57 ? 1.660 -13.108 -3.155 1.00 0.00 57 GLU A N 8
ATOM 13197 C CA . GLU A 1 57 ? 2.547 -13.634 -4.234 1.00 0.00 57 GLU A CA 8
ATOM 13198 C C . GLU A 1 57 ? 2.565 -12.653 -5.397 1.00 0.00 57 GLU A C 8
ATOM 13199 O O . GLU A 1 57 ? 2.421 -13.031 -6.546 1.00 0.00 57 GLU A O 8
ATOM 13211 N N . LEU A 1 58 ? 2.743 -11.386 -5.102 1.00 0.00 58 LEU A N 8
ATOM 13212 C CA . LEU A 1 58 ? 2.770 -10.356 -6.180 1.00 0.00 58 LEU A CA 8
ATOM 13213 C C . LEU A 1 58 ? 4.205 -9.825 -6.354 1.00 0.00 58 LEU A C 8
ATOM 13214 O O . LEU A 1 58 ? 4.997 -9.852 -5.427 1.00 0.00 58 LEU A O 8
ATOM 13230 N N . PRO A 1 59 ? 4.539 -9.347 -7.530 1.00 0.00 59 PRO A N 8
ATOM 13231 C CA . PRO A 1 59 ? 5.901 -8.797 -7.833 1.00 0.00 59 PRO A CA 8
ATOM 13232 C C . PRO A 1 59 ? 6.332 -7.666 -6.887 1.00 0.00 59 PRO A C 8
ATOM 13233 O O . PRO A 1 59 ? 5.530 -6.892 -6.401 1.00 0.00 59 PRO A O 8
ATOM 13244 N N . LEU A 1 60 ? 7.612 -7.583 -6.630 1.00 0.00 60 LEU A N 8
ATOM 13245 C CA . LEU A 1 60 ? 8.147 -6.530 -5.719 1.00 0.00 60 LEU A CA 8
ATOM 13246 C C . LEU A 1 60 ? 8.059 -5.155 -6.381 1.00 0.00 60 LEU A C 8
ATOM 13247 O O . LEU A 1 60 ? 8.237 -5.001 -7.576 1.00 0.00 60 LEU A O 8
ATOM 13263 N N . LEU A 1 61 ? 7.786 -4.154 -5.590 1.00 0.00 61 LEU A N 8
ATOM 13264 C CA . LEU A 1 61 ? 7.672 -2.766 -6.119 1.00 0.00 61 LEU A CA 8
ATOM 13265 C C . LEU A 1 61 ? 9.068 -2.190 -6.371 1.00 0.00 61 LEU A C 8
ATOM 13266 O O . LEU A 1 61 ? 10.021 -2.494 -5.677 1.00 0.00 61 LEU A O 8
ATOM 13282 N N . GLU A 1 62 ? 9.191 -1.356 -7.367 1.00 0.00 62 GLU A N 8
ATOM 13283 C CA . GLU A 1 62 ? 10.514 -0.748 -7.692 1.00 0.00 62 GLU A CA 8
ATOM 13284 C C . GLU A 1 62 ? 10.707 0.541 -6.901 1.00 0.00 62 GLU A C 8
ATOM 13285 O O . GLU A 1 62 ? 9.765 1.182 -6.474 1.00 0.00 62 GLU A O 8
ATOM 13297 N N . GLN A 1 63 ? 11.937 0.912 -6.698 1.00 0.00 63 GLN A N 8
ATOM 13298 C CA . GLN A 1 63 ? 12.245 2.145 -5.923 1.00 0.00 63 GLN A CA 8
ATOM 13299 C C . GLN A 1 63 ? 12.168 3.384 -6.818 1.00 0.00 63 GLN A C 8
ATOM 13300 O O . GLN A 1 63 ? 12.663 3.406 -7.929 1.00 0.00 63 GLN A O 8
ATOM 13314 N N . GLY A 1 64 ? 11.558 4.417 -6.316 1.00 0.00 64 GLY A N 8
ATOM 13315 C CA . GLY A 1 64 ? 11.437 5.686 -7.086 1.00 0.00 64 GLY A CA 8
ATOM 13316 C C . GLY A 1 64 ? 10.267 5.596 -8.059 1.00 0.00 64 GLY A C 8
ATOM 13317 O O . GLY A 1 64 ? 9.999 6.514 -8.806 1.00 0.00 64 GLY A O 8
ATOM 13321 N N . GLU A 1 65 ? 9.571 4.488 -8.057 1.00 0.00 65 GLU A N 8
ATOM 13322 C CA . GLU A 1 65 ? 8.412 4.316 -8.991 1.00 0.00 65 GLU A CA 8
ATOM 13323 C C . GLU A 1 65 ? 7.090 4.407 -8.226 1.00 0.00 65 GLU A C 8
ATOM 13324 O O . GLU A 1 65 ? 6.982 4.011 -7.076 1.00 0.00 65 GLU A O 8
ATOM 13336 N N . SER A 1 66 ? 6.090 4.939 -8.874 1.00 0.00 66 SER A N 8
ATOM 13337 C CA . SER A 1 66 ? 4.751 5.083 -8.239 1.00 0.00 66 SER A CA 8
ATOM 13338 C C . SER A 1 66 ? 3.944 3.801 -8.427 1.00 0.00 66 SER A C 8
ATOM 13339 O O . SER A 1 66 ? 4.083 3.097 -9.411 1.00 0.00 66 SER A O 8
ATOM 13347 N N . TYR A 1 67 ? 3.100 3.495 -7.480 1.00 0.00 67 TYR A N 8
ATOM 13348 C CA . TYR A 1 67 ? 2.273 2.257 -7.575 1.00 0.00 67 TYR A CA 8
ATOM 13349 C C . TYR A 1 67 ? 0.865 2.509 -7.042 1.00 0.00 67 TYR A C 8
ATOM 13350 O O . TYR A 1 67 ? 0.642 3.327 -6.157 1.00 0.00 67 TYR A O 8
ATOM 13368 N N . LEU A 1 68 ? -0.078 1.783 -7.585 1.00 0.00 68 LEU A N 8
ATOM 13369 C CA . LEU A 1 68 ? -1.499 1.908 -7.156 1.00 0.00 68 LEU A CA 8
ATOM 13370 C C . LEU A 1 68 ? -1.920 0.610 -6.471 1.00 0.00 68 LEU A C 8
ATOM 13371 O O . LEU A 1 68 ? -1.872 -0.461 -7.048 1.00 0.00 68 LEU A O 8
ATOM 13387 N N . LEU A 1 69 ? -2.324 0.712 -5.236 1.00 0.00 69 LEU A N 8
ATOM 13388 C CA . LEU A 1 69 ? -2.749 -0.491 -4.464 1.00 0.00 69 LEU A CA 8
ATOM 13389 C C . LEU A 1 69 ? -4.271 -0.546 -4.411 1.00 0.00 69 LEU A C 8
ATOM 13390 O O . LEU A 1 69 ? -4.927 0.403 -4.030 1.00 0.00 69 LEU A O 8
ATOM 13406 N N . ARG A 1 70 ? -4.830 -1.661 -4.803 1.00 0.00 70 ARG A N 8
ATOM 13407 C CA . ARG A 1 70 ? -6.318 -1.820 -4.798 1.00 0.00 70 ARG A CA 8
ATOM 13408 C C . ARG A 1 70 ? -6.707 -3.037 -3.960 1.00 0.00 70 ARG A C 8
ATOM 13409 O O . ARG A 1 70 ? -6.195 -4.130 -4.140 1.00 0.00 70 ARG A O 8
ATOM 13430 N N . SER A 1 71 ? -7.620 -2.833 -3.049 1.00 0.00 71 SER A N 8
ATOM 13431 C CA . SER A 1 71 ? -8.103 -3.929 -2.163 1.00 0.00 71 SER A CA 8
ATOM 13432 C C . SER A 1 71 ? -7.101 -4.186 -1.042 1.00 0.00 71 SER A C 8
ATOM 13433 O O . SER A 1 71 ? -6.509 -5.247 -0.954 1.00 0.00 71 SER A O 8
ATOM 13441 N N . VAL A 1 72 ? -6.922 -3.225 -0.172 1.00 0.00 72 VAL A N 8
ATOM 13442 C CA . VAL A 1 72 ? -5.970 -3.399 0.972 1.00 0.00 72 VAL A CA 8
ATOM 13443 C C . VAL A 1 72 ? -6.687 -3.055 2.272 1.00 0.00 72 VAL A C 8
ATOM 13444 O O . VAL A 1 72 ? -7.740 -2.441 2.268 1.00 0.00 72 VAL A O 8
ATOM 13457 N N . VAL A 1 73 ? -6.122 -3.457 3.379 1.00 0.00 73 VAL A N 8
ATOM 13458 C CA . VAL A 1 73 ? -6.751 -3.179 4.705 1.00 0.00 73 VAL A CA 8
ATOM 13459 C C . VAL A 1 73 ? -5.788 -2.381 5.581 1.00 0.00 73 VAL A C 8
ATOM 13460 O O . VAL A 1 73 ? -4.609 -2.669 5.662 1.00 0.00 73 VAL A O 8
ATOM 13473 N N . VAL A 1 74 ? -6.296 -1.367 6.229 1.00 0.00 74 VAL A N 8
ATOM 13474 C CA . VAL A 1 74 ? -5.441 -0.515 7.105 1.00 0.00 74 VAL A CA 8
ATOM 13475 C C . VAL A 1 74 ? -5.437 -1.084 8.521 1.00 0.00 74 VAL A C 8
ATOM 13476 O O . VAL A 1 74 ? -6.445 -1.122 9.199 1.00 0.00 74 VAL A O 8
ATOM 13489 N N . GLY A 1 75 ? -4.296 -1.534 8.960 1.00 0.00 75 GLY A N 8
ATOM 13490 C CA . GLY A 1 75 ? -4.176 -2.127 10.323 1.00 0.00 75 GLY A CA 8
ATOM 13491 C C . GLY A 1 75 ? -3.793 -1.053 11.343 1.00 0.00 75 GLY A C 8
ATOM 13492 O O . GLY A 1 75 ? -3.525 0.087 11.004 1.00 0.00 75 GLY A O 8
ATOM 13496 N N . GLU A 1 76 ? -3.768 -1.425 12.596 1.00 0.00 76 GLU A N 8
ATOM 13497 C CA . GLU A 1 76 ? -3.414 -0.460 13.678 1.00 0.00 76 GLU A CA 8
ATOM 13498 C C . GLU A 1 76 ? -1.963 -0.674 14.104 1.00 0.00 76 GLU A C 8
ATOM 13499 O O . GLU A 1 76 ? -1.582 -1.721 14.588 1.00 0.00 76 GLU A O 8
ATOM 13511 N N . TYR A 1 77 ? -1.154 0.332 13.918 1.00 0.00 77 TYR A N 8
ATOM 13512 C CA . TYR A 1 77 ? 0.289 0.241 14.291 1.00 0.00 77 TYR A CA 8
ATOM 13513 C C . TYR A 1 77 ? 0.529 0.962 15.621 1.00 0.00 77 TYR A C 8
ATOM 13514 O O . TYR A 1 77 ? -0.278 1.748 16.077 1.00 0.00 77 TYR A O 8
ATOM 13532 N N . ASN A 1 78 ? 1.639 0.679 16.242 1.00 0.00 78 ASN A N 8
ATOM 13533 C CA . ASN A 1 78 ? 1.974 1.306 17.556 1.00 0.00 78 ASN A CA 8
ATOM 13534 C C . ASN A 1 78 ? 1.881 2.833 17.465 1.00 0.00 78 ASN A C 8
ATOM 13535 O O . ASN A 1 78 ? 2.738 3.507 16.919 1.00 0.00 78 ASN A O 8
ATOM 13546 N N . ASP A 1 79 ? 0.823 3.370 18.017 1.00 0.00 79 ASP A N 8
ATOM 13547 C CA . ASP A 1 79 ? 0.599 4.845 18.012 1.00 0.00 79 ASP A CA 8
ATOM 13548 C C . ASP A 1 79 ? 0.581 5.374 16.583 1.00 0.00 79 ASP A C 8
ATOM 13549 O O . ASP A 1 79 ? 0.704 6.562 16.346 1.00 0.00 79 ASP A O 8
ATOM 13558 N N . ARG A 1 80 ? 0.418 4.505 15.620 1.00 0.00 80 ARG A N 8
ATOM 13559 C CA . ARG A 1 80 ? 0.382 4.963 14.194 1.00 0.00 80 ARG A CA 8
ATOM 13560 C C . ARG A 1 80 ? -0.527 4.051 13.373 1.00 0.00 80 ARG A C 8
ATOM 13561 O O . ARG A 1 80 ? -1.277 3.255 13.906 1.00 0.00 80 ARG A O 8
ATOM 13582 N N . PHE A 1 81 ? -0.457 4.175 12.075 1.00 0.00 81 PHE A N 8
ATOM 13583 C CA . PHE A 1 81 ? -1.304 3.340 11.169 1.00 0.00 81 PHE A CA 8
ATOM 13584 C C . PHE A 1 81 ? -0.422 2.661 10.123 1.00 0.00 81 PHE A C 8
ATOM 13585 O O . PHE A 1 81 ? 0.622 3.160 9.747 1.00 0.00 81 PHE A O 8
ATOM 13602 N N . GLN A 1 82 ? -0.844 1.518 9.658 1.00 0.00 82 GLN A N 8
ATOM 13603 C CA . GLN A 1 82 ? -0.050 0.776 8.632 1.00 0.00 82 GLN A CA 8
ATOM 13604 C C . GLN A 1 82 ? -1.002 0.059 7.675 1.00 0.00 82 GLN A C 8
ATOM 13605 O O . GLN A 1 82 ? -2.109 -0.293 8.032 1.00 0.00 82 GLN A O 8
ATOM 13619 N N . VAL A 1 83 ? -0.559 -0.168 6.464 1.00 0.00 83 VAL A N 8
ATOM 13620 C CA . VAL A 1 83 ? -1.407 -0.875 5.453 1.00 0.00 83 VAL A CA 8
ATOM 13621 C C . VAL A 1 83 ? -0.778 -2.229 5.135 1.00 0.00 83 VAL A C 8
ATOM 13622 O O . VAL A 1 83 ? 0.406 -2.333 4.882 1.00 0.00 83 VAL A O 8
ATOM 13635 N N . GLN A 1 84 ? -1.570 -3.268 5.176 1.00 0.00 84 GLN A N 8
ATOM 13636 C CA . GLN A 1 84 ? -1.051 -4.646 4.910 1.00 0.00 84 GLN A CA 8
ATOM 13637 C C . GLN A 1 84 ? -1.616 -5.184 3.595 1.00 0.00 84 GLN A C 8
ATOM 13638 O O . GLN A 1 84 ? -2.807 -5.153 3.352 1.00 0.00 84 GLN A O 8
ATOM 13652 N N . VAL A 1 85 ? -0.753 -5.681 2.747 1.00 0.00 85 VAL A N 8
ATOM 13653 C CA . VAL A 1 85 ? -1.199 -6.237 1.432 1.00 0.00 85 VAL A CA 8
ATOM 13654 C C . VAL A 1 85 ? -1.190 -7.766 1.488 1.00 0.00 85 VAL A C 8
ATOM 13655 O O . VAL A 1 85 ? -0.168 -8.390 1.704 1.00 0.00 85 VAL A O 8
ATOM 13668 N N . ASN A 1 86 ? -2.333 -8.364 1.299 1.00 0.00 86 ASN A N 8
ATOM 13669 C CA . ASN A 1 86 ? -2.438 -9.853 1.346 1.00 0.00 86 ASN A CA 8
ATOM 13670 C C . ASN A 1 86 ? -3.515 -10.331 0.364 1.00 0.00 86 ASN A C 8
ATOM 13671 O O . ASN A 1 86 ? -3.973 -9.594 -0.495 1.00 0.00 86 ASN A O 8
ATOM 13682 N N . LYS A 1 87 ? -3.898 -11.575 0.490 1.00 0.00 87 LYS A N 8
ATOM 13683 C CA . LYS A 1 87 ? -4.935 -12.165 -0.406 1.00 0.00 87 LYS A CA 8
ATOM 13684 C C . LYS A 1 87 ? -4.488 -12.090 -1.864 1.00 0.00 87 LYS A C 8
ATOM 13685 O O . LYS A 1 87 ? -3.881 -13.002 -2.388 1.00 0.00 87 LYS A O 8
ATOM 13704 N N . ASN A 1 88 ? -4.804 -11.012 -2.527 1.00 0.00 88 ASN A N 8
ATOM 13705 C CA . ASN A 1 88 ? -4.423 -10.866 -3.954 1.00 0.00 88 ASN A CA 8
ATOM 13706 C C . ASN A 1 88 ? -4.696 -9.423 -4.391 1.00 0.00 88 ASN A C 8
ATOM 13707 O O . ASN A 1 88 ? -5.269 -9.169 -5.433 1.00 0.00 88 ASN A O 8
ATOM 13718 N N . SER A 1 89 ? -4.280 -8.475 -3.589 1.00 0.00 89 SER A N 8
ATOM 13719 C CA . SER A 1 89 ? -4.499 -7.034 -3.928 1.00 0.00 89 SER A CA 8
ATOM 13720 C C . SER A 1 89 ? -3.905 -6.732 -5.304 1.00 0.00 89 SER A C 8
ATOM 13721 O O . SER A 1 89 ? -2.815 -7.154 -5.637 1.00 0.00 89 SER A O 8
ATOM 13729 N N . SER A 1 90 ? -4.630 -6.004 -6.107 1.00 0.00 90 SER A N 8
ATOM 13730 C CA . SER A 1 90 ? -4.141 -5.670 -7.475 1.00 0.00 90 SER A CA 8
ATOM 13731 C C . SER A 1 90 ? -3.138 -4.522 -7.414 1.00 0.00 90 SER A C 8
ATOM 13732 O O . SER A 1 90 ? -3.293 -3.579 -6.661 1.00 0.00 90 SER A O 8
ATOM 13740 N N . ILE A 1 91 ? -2.108 -4.604 -8.212 1.00 0.00 91 ILE A N 8
ATOM 13741 C CA . ILE A 1 91 ? -1.064 -3.534 -8.236 1.00 0.00 91 ILE A CA 8
ATOM 13742 C C . ILE A 1 91 ? -0.835 -3.074 -9.675 1.00 0.00 91 ILE A C 8
ATOM 13743 O O . ILE A 1 91 ? -0.646 -3.875 -10.570 1.00 0.00 91 ILE A O 8
ATOM 13759 N N . GLU A 1 92 ? -0.852 -1.784 -9.893 1.00 0.00 92 GLU A N 8
ATOM 13760 C CA . GLU A 1 92 ? -0.632 -1.239 -11.268 1.00 0.00 92 GLU A CA 8
ATOM 13761 C C . GLU A 1 92 ? 0.475 -0.185 -11.221 1.00 0.00 92 GLU A C 8
ATOM 13762 O O . GLU A 1 92 ? 0.475 0.709 -10.396 1.00 0.00 92 GLU A O 8
ATOM 13774 N N . LYS A 1 93 ? 1.422 -0.305 -12.106 1.00 0.00 93 LYS A N 8
ATOM 13775 C CA . LYS A 1 93 ? 2.560 0.656 -12.147 1.00 0.00 93 LYS A CA 8
ATOM 13776 C C . LYS A 1 93 ? 2.156 1.928 -12.886 1.00 0.00 93 LYS A C 8
ATOM 13777 O O . LYS A 1 93 ? 1.589 1.893 -13.961 1.00 0.00 93 LYS A O 8
ATOM 13796 N N . LEU A 1 94 ? 2.456 3.056 -12.302 1.00 0.00 94 LEU A N 8
ATOM 13797 C CA . LEU A 1 94 ? 2.107 4.362 -12.934 1.00 0.00 94 LEU A CA 8
ATOM 13798 C C . LEU A 1 94 ? 3.361 4.982 -13.554 1.00 0.00 94 LEU A C 8
ATOM 13799 O O . LEU A 1 94 ? 4.401 5.077 -12.932 1.00 0.00 94 LEU A O 8
ATOM 13815 N N . SER A 1 95 ? 3.255 5.407 -14.781 1.00 0.00 95 SER A N 8
ATOM 13816 C CA . SER A 1 95 ? 4.414 6.030 -15.473 1.00 0.00 95 SER A CA 8
ATOM 13817 C C . SER A 1 95 ? 4.492 7.510 -15.092 1.00 0.00 95 SER A C 8
ATOM 13818 O O . SER A 1 95 ? 5.292 8.255 -15.622 1.00 0.00 95 SER A O 8
ATOM 13826 N N . GLU A 1 96 ? 3.664 7.933 -14.167 1.00 0.00 96 GLU A N 8
ATOM 13827 C CA . GLU A 1 96 ? 3.676 9.363 -13.716 1.00 0.00 96 GLU A CA 8
ATOM 13828 C C . GLU A 1 96 ? 4.035 9.413 -12.222 1.00 0.00 96 GLU A C 8
ATOM 13829 O O . GLU A 1 96 ? 3.168 9.354 -11.370 1.00 0.00 96 GLU A O 8
ATOM 13841 N N . PRO A 1 97 ? 5.305 9.522 -11.909 1.00 0.00 97 PRO A N 8
ATOM 13842 C CA . PRO A 1 97 ? 5.790 9.587 -10.497 1.00 0.00 97 PRO A CA 8
ATOM 13843 C C . PRO A 1 97 ? 5.143 10.730 -9.706 1.00 0.00 97 PRO A C 8
ATOM 13844 O O . PRO A 1 97 ? 4.819 11.771 -10.242 1.00 0.00 97 PRO A O 8
ATOM 13855 N N . ILE A 1 98 ? 4.952 10.525 -8.430 1.00 0.00 98 ILE A N 8
ATOM 13856 C CA . ILE A 1 98 ? 4.318 11.573 -7.574 1.00 0.00 98 ILE A CA 8
ATOM 13857 C C . ILE A 1 98 ? 5.391 12.344 -6.809 1.00 0.00 98 ILE A C 8
ATOM 13858 O O . ILE A 1 98 ? 6.230 11.779 -6.135 1.00 0.00 98 ILE A O 8
ATOM 13874 N N . GLU A 1 99 ? 5.356 13.640 -6.919 1.00 0.00 99 GLU A N 8
ATOM 13875 C CA . GLU A 1 99 ? 6.353 14.496 -6.219 1.00 0.00 99 GLU A CA 8
ATOM 13876 C C . GLU A 1 99 ? 5.815 14.879 -4.841 1.00 0.00 99 GLU A C 8
ATOM 13877 O O . GLU A 1 99 ? 4.657 15.208 -4.681 1.00 0.00 99 GLU A O 8
ATOM 13889 N N . VAL A 1 100 ? 6.662 14.842 -3.848 1.00 0.00 100 VAL A N 8
ATOM 13890 C CA . VAL A 1 100 ? 6.237 15.204 -2.463 1.00 0.00 100 VAL A CA 8
ATOM 13891 C C . VAL A 1 100 ? 6.798 16.587 -2.115 1.00 0.00 100 VAL A C 8
ATOM 13892 O O . VAL A 1 100 ? 6.367 17.224 -1.174 1.00 0.00 100 VAL A O 8
ATOM 13905 N N . GLY A 1 101 ? 7.754 17.060 -2.880 1.00 0.00 101 GLY A N 8
ATOM 13906 C CA . GLY A 1 101 ? 8.348 18.407 -2.609 1.00 0.00 101 GLY A CA 8
ATOM 13907 C C . GLY A 1 101 ? 7.618 19.470 -3.429 1.00 0.00 101 GLY A C 8
ATOM 13908 O O . GLY A 1 101 ? 7.896 19.673 -4.596 1.00 0.00 101 GLY A O 8
ATOM 13912 N N . LEU A 1 102 ? 6.687 20.148 -2.822 1.00 0.00 102 LEU A N 8
ATOM 13913 C CA . LEU A 1 102 ? 5.921 21.204 -3.545 1.00 0.00 102 LEU A CA 8
ATOM 13914 C C . LEU A 1 102 ? 6.652 22.541 -3.407 1.00 0.00 102 LEU A C 8
ATOM 13915 O O . LEU A 1 102 ? 6.289 23.529 -4.016 1.00 0.00 102 LEU A O 8
ATOM 13931 N N . GLU A 1 103 ? 7.691 22.569 -2.614 1.00 0.00 103 GLU A N 8
ATOM 13932 C CA . GLU A 1 103 ? 8.468 23.825 -2.427 1.00 0.00 103 GLU A CA 8
ATOM 13933 C C . GLU A 1 103 ? 7.511 24.955 -2.035 1.00 0.00 103 GLU A C 8
ATOM 13934 O O . GLU A 1 103 ? 7.643 26.086 -2.469 1.00 0.00 103 GLU A O 8
ATOM 13946 N N . HIS A 1 104 ? 6.539 24.643 -1.216 1.00 0.00 104 HIS A N 8
ATOM 13947 C CA . HIS A 1 104 ? 5.537 25.667 -0.784 1.00 0.00 104 HIS A CA 8
ATOM 13948 C C . HIS A 1 104 ? 6.188 26.708 0.137 1.00 0.00 104 HIS A C 8
ATOM 13949 O O . HIS A 1 104 ? 6.927 26.386 1.051 1.00 0.00 104 HIS A O 8
ATOM 13963 N N . HIS A 1 105 ? 5.905 27.957 -0.109 1.00 0.00 105 HIS A N 8
ATOM 13964 C CA . HIS A 1 105 ? 6.476 29.056 0.724 1.00 0.00 105 HIS A CA 8
ATOM 13965 C C . HIS A 1 105 ? 5.916 28.974 2.146 1.00 0.00 105 HIS A C 8
ATOM 13966 O O . HIS A 1 105 ? 6.631 29.133 3.120 1.00 0.00 105 HIS A O 8
ATOM 13980 N N . HIS A 1 106 ? 4.638 28.728 2.269 1.00 0.00 106 HIS A N 8
ATOM 13981 C CA . HIS A 1 106 ? 4.010 28.635 3.620 1.00 0.00 106 HIS A CA 8
ATOM 13982 C C . HIS A 1 106 ? 4.644 27.493 4.408 1.00 0.00 106 HIS A C 8
ATOM 13983 O O . HIS A 1 106 ? 4.949 27.628 5.576 1.00 0.00 106 HIS A O 8
ATOM 13997 N N . HIS A 1 107 ? 4.833 26.363 3.773 1.00 0.00 107 HIS A N 8
ATOM 13998 C CA . HIS A 1 107 ? 5.441 25.189 4.475 1.00 0.00 107 HIS A CA 8
ATOM 13999 C C . HIS A 1 107 ? 6.642 24.680 3.685 1.00 0.00 107 HIS A C 8
ATOM 14000 O O . HIS A 1 107 ? 6.565 24.429 2.496 1.00 0.00 107 HIS A O 8
ATOM 14014 N N . HIS A 1 108 ? 7.753 24.530 4.350 1.00 0.00 108 HIS A N 8
ATOM 14015 C CA . HIS A 1 108 ? 8.989 24.040 3.672 1.00 0.00 108 HIS A CA 8
ATOM 14016 C C . HIS A 1 108 ? 9.878 23.312 4.683 1.00 0.00 108 HIS A C 8
ATOM 14017 O O . HIS A 1 108 ? 9.708 23.433 5.882 1.00 0.00 108 HIS A O 8
ATOM 14031 N N . HIS A 1 109 ? 10.823 22.560 4.199 1.00 0.00 109 HIS A N 8
ATOM 14032 C CA . HIS A 1 109 ? 11.742 21.813 5.106 1.00 0.00 109 HIS A CA 8
ATOM 14033 C C . HIS A 1 109 ? 12.890 21.216 4.284 1.00 0.00 109 HIS A C 8
ATOM 14034 O O . HIS A 1 109 ? 13.241 20.075 4.533 1.00 0.00 109 HIS A O 8
ATOM 14049 N N . MET A 1 1 ? -12.105 9.452 -12.039 1.00 0.00 1 MET A N 9
ATOM 14050 C CA . MET A 1 1 ? -11.608 8.978 -10.717 1.00 0.00 1 MET A CA 9
ATOM 14051 C C . MET A 1 1 ? -12.545 7.883 -10.195 1.00 0.00 1 MET A C 9
ATOM 14052 O O . MET A 1 1 ? -13.264 8.064 -9.229 1.00 0.00 1 MET A O 9
ATOM 14068 N N . GLU A 1 2 ? -12.538 6.746 -10.839 1.00 0.00 2 GLU A N 9
ATOM 14069 C CA . GLU A 1 2 ? -13.412 5.612 -10.408 1.00 0.00 2 GLU A CA 9
ATOM 14070 C C . GLU A 1 2 ? -12.851 4.968 -9.126 1.00 0.00 2 GLU A C 9
ATOM 14071 O O . GLU A 1 2 ? -13.596 4.566 -8.255 1.00 0.00 2 GLU A O 9
ATOM 14083 N N . PRO A 1 3 ? -11.547 4.860 -9.017 1.00 0.00 3 PRO A N 9
ATOM 14084 C CA . PRO A 1 3 ? -10.887 4.238 -7.830 1.00 0.00 3 PRO A CA 9
ATOM 14085 C C . PRO A 1 3 ? -11.251 4.936 -6.514 1.00 0.00 3 PRO A C 9
ATOM 14086 O O . PRO A 1 3 ? -11.444 6.137 -6.456 1.00 0.00 3 PRO A O 9
ATOM 14097 N N . GLN A 1 4 ? -11.350 4.178 -5.454 1.00 0.00 4 GLN A N 9
ATOM 14098 C CA . GLN A 1 4 ? -11.703 4.766 -4.132 1.00 0.00 4 GLN A CA 9
ATOM 14099 C C . GLN A 1 4 ? -10.418 5.181 -3.409 1.00 0.00 4 GLN A C 9
ATOM 14100 O O . GLN A 1 4 ? -10.017 4.591 -2.420 1.00 0.00 4 GLN A O 9
ATOM 14114 N N . LEU A 1 5 ? -9.764 6.199 -3.913 1.00 0.00 5 LEU A N 9
ATOM 14115 C CA . LEU A 1 5 ? -8.494 6.675 -3.292 1.00 0.00 5 LEU A CA 9
ATOM 14116 C C . LEU A 1 5 ? -8.763 7.237 -1.897 1.00 0.00 5 LEU A C 9
ATOM 14117 O O . LEU A 1 5 ? -9.745 7.917 -1.661 1.00 0.00 5 LEU A O 9
ATOM 14133 N N . THR A 1 6 ? -7.883 6.950 -0.971 1.00 0.00 6 THR A N 9
ATOM 14134 C CA . THR A 1 6 ? -8.045 7.448 0.427 1.00 0.00 6 THR A CA 9
ATOM 14135 C C . THR A 1 6 ? -6.755 8.131 0.880 1.00 0.00 6 THR A C 9
ATOM 14136 O O . THR A 1 6 ? -5.665 7.610 0.717 1.00 0.00 6 THR A O 9
ATOM 14147 N N . LYS A 1 7 ? -6.873 9.301 1.447 1.00 0.00 7 LYS A N 9
ATOM 14148 C CA . LYS A 1 7 ? -5.668 10.039 1.913 1.00 0.00 7 LYS A CA 9
ATOM 14149 C C . LYS A 1 7 ? -5.138 9.413 3.205 1.00 0.00 7 LYS A C 9
ATOM 14150 O O . LYS A 1 7 ? -5.884 8.903 4.022 1.00 0.00 7 LYS A O 9
ATOM 14169 N N . ILE A 1 8 ? -3.848 9.443 3.385 1.00 0.00 8 ILE A N 9
ATOM 14170 C CA . ILE A 1 8 ? -3.236 8.850 4.608 1.00 0.00 8 ILE A CA 9
ATOM 14171 C C . ILE A 1 8 ? -3.702 9.604 5.860 1.00 0.00 8 ILE A C 9
ATOM 14172 O O . ILE A 1 8 ? -4.020 9.011 6.875 1.00 0.00 8 ILE A O 9
ATOM 14188 N N . VAL A 1 9 ? -3.737 10.907 5.801 1.00 0.00 9 VAL A N 9
ATOM 14189 C CA . VAL A 1 9 ? -4.177 11.701 6.988 1.00 0.00 9 VAL A CA 9
ATOM 14190 C C . VAL A 1 9 ? -5.628 11.350 7.330 1.00 0.00 9 VAL A C 9
ATOM 14191 O O . VAL A 1 9 ? -6.079 11.526 8.448 1.00 0.00 9 VAL A O 9
ATOM 14204 N N . ASP A 1 10 ? -6.361 10.850 6.375 1.00 0.00 10 ASP A N 9
ATOM 14205 C CA . ASP A 1 10 ? -7.782 10.479 6.629 1.00 0.00 10 ASP A CA 9
ATOM 14206 C C . ASP A 1 10 ? -7.838 9.160 7.413 1.00 0.00 10 ASP A C 9
ATOM 14207 O O . ASP A 1 10 ? -8.892 8.711 7.827 1.00 0.00 10 ASP A O 9
ATOM 14216 N N . ILE A 1 11 ? -6.708 8.532 7.622 1.00 0.00 11 ILE A N 9
ATOM 14217 C CA . ILE A 1 11 ? -6.694 7.242 8.374 1.00 0.00 11 ILE A CA 9
ATOM 14218 C C . ILE A 1 11 ? -6.707 7.508 9.882 1.00 0.00 11 ILE A C 9
ATOM 14219 O O . ILE A 1 11 ? -5.814 8.126 10.432 1.00 0.00 11 ILE A O 9
ATOM 14235 N N . VAL A 1 12 ? -7.724 7.031 10.551 1.00 0.00 12 VAL A N 9
ATOM 14236 C CA . VAL A 1 12 ? -7.833 7.225 12.024 1.00 0.00 12 VAL A CA 9
ATOM 14237 C C . VAL A 1 12 ? -8.616 6.050 12.614 1.00 0.00 12 VAL A C 9
ATOM 14238 O O . VAL A 1 12 ? -9.071 6.094 13.743 1.00 0.00 12 VAL A O 9
ATOM 14251 N N . GLU A 1 13 ? -8.780 4.995 11.851 1.00 0.00 13 GLU A N 9
ATOM 14252 C CA . GLU A 1 13 ? -9.537 3.802 12.350 1.00 0.00 13 GLU A CA 9
ATOM 14253 C C . GLU A 1 13 ? -8.821 2.516 11.934 1.00 0.00 13 GLU A C 9
ATOM 14254 O O . GLU A 1 13 ? -8.231 2.432 10.873 1.00 0.00 13 GLU A O 9
ATOM 14266 N N . ASN A 1 14 ? -8.871 1.514 12.771 1.00 0.00 14 ASN A N 9
ATOM 14267 C CA . ASN A 1 14 ? -8.203 0.228 12.457 1.00 0.00 14 ASN A CA 9
ATOM 14268 C C . ASN A 1 14 ? -9.096 -0.634 11.558 1.00 0.00 14 ASN A C 9
ATOM 14269 O O . ASN A 1 14 ? -10.308 -0.650 11.686 1.00 0.00 14 ASN A O 9
ATOM 14280 N N . GLY A 1 15 ? -8.490 -1.359 10.660 1.00 0.00 15 GLY A N 9
ATOM 14281 C CA . GLY A 1 15 ? -9.264 -2.248 9.747 1.00 0.00 15 GLY A CA 9
ATOM 14282 C C . GLY A 1 15 ? -10.145 -1.422 8.811 1.00 0.00 15 GLY A C 9
ATOM 14283 O O . GLY A 1 15 ? -11.118 -0.815 9.220 1.00 0.00 15 GLY A O 9
ATOM 14287 N N . GLN A 1 16 ? -9.820 -1.409 7.549 1.00 0.00 16 GLN A N 9
ATOM 14288 C CA . GLN A 1 16 ? -10.640 -0.642 6.577 1.00 0.00 16 GLN A CA 9
ATOM 14289 C C . GLN A 1 16 ? -10.211 -0.998 5.155 1.00 0.00 16 GLN A C 9
ATOM 14290 O O . GLN A 1 16 ? -9.039 -0.986 4.819 1.00 0.00 16 GLN A O 9
ATOM 14304 N N . TRP A 1 17 ? -11.162 -1.319 4.317 1.00 0.00 17 TRP A N 9
ATOM 14305 C CA . TRP A 1 17 ? -10.843 -1.689 2.909 1.00 0.00 17 TRP A CA 9
ATOM 14306 C C . TRP A 1 17 ? -10.946 -0.459 2.013 1.00 0.00 17 TRP A C 9
ATOM 14307 O O . TRP A 1 17 ? -11.927 0.262 2.035 1.00 0.00 17 TRP A O 9
ATOM 14328 N N . ALA A 1 18 ? -9.939 -0.216 1.222 1.00 0.00 18 ALA A N 9
ATOM 14329 C CA . ALA A 1 18 ? -9.973 0.965 0.315 1.00 0.00 18 ALA A CA 9
ATOM 14330 C C . ALA A 1 18 ? -8.734 0.964 -0.578 1.00 0.00 18 ALA A C 9
ATOM 14331 O O . ALA A 1 18 ? -7.821 0.176 -0.396 1.00 0.00 18 ALA A O 9
ATOM 14338 N N . ASN A 1 19 ? -8.698 1.844 -1.550 1.00 0.00 19 ASN A N 9
ATOM 14339 C CA . ASN A 1 19 ? -7.528 1.910 -2.477 1.00 0.00 19 ASN A CA 9
ATOM 14340 C C . ASN A 1 19 ? -6.649 3.105 -2.107 1.00 0.00 19 ASN A C 9
ATOM 14341 O O . ASN A 1 19 ? -7.134 4.149 -1.712 1.00 0.00 19 ASN A O 9
ATOM 14352 N N . LEU A 1 20 ? -5.353 2.958 -2.228 1.00 0.00 20 LEU A N 9
ATOM 14353 C CA . LEU A 1 20 ? -4.427 4.076 -1.884 1.00 0.00 20 LEU A CA 9
ATOM 14354 C C . LEU A 1 20 ? -3.312 4.165 -2.918 1.00 0.00 20 LEU A C 9
ATOM 14355 O O . LEU A 1 20 ? -2.852 3.167 -3.444 1.00 0.00 20 LEU A O 9
ATOM 14371 N N . LYS A 1 21 ? -2.867 5.362 -3.204 1.00 0.00 21 LYS A N 9
ATOM 14372 C CA . LYS A 1 21 ? -1.771 5.557 -4.200 1.00 0.00 21 LYS A CA 9
ATOM 14373 C C . LYS A 1 21 ? -0.579 6.231 -3.528 1.00 0.00 21 LYS A C 9
ATOM 14374 O O . LYS A 1 21 ? -0.725 7.174 -2.771 1.00 0.00 21 LYS A O 9
ATOM 14393 N N . ALA A 1 22 ? 0.604 5.753 -3.802 1.00 0.00 22 ALA A N 9
ATOM 14394 C CA . ALA A 1 22 ? 1.812 6.368 -3.184 1.00 0.00 22 ALA A CA 9
ATOM 14395 C C . ALA A 1 22 ? 3.067 5.879 -3.903 1.00 0.00 22 ALA A C 9
ATOM 14396 O O . ALA A 1 22 ? 3.031 4.932 -4.667 1.00 0.00 22 ALA A O 9
ATOM 14403 N N . LYS A 1 23 ? 4.180 6.523 -3.656 1.00 0.00 23 LYS A N 9
ATOM 14404 C CA . LYS A 1 23 ? 5.458 6.119 -4.311 1.00 0.00 23 LYS A CA 9
ATOM 14405 C C . LYS A 1 23 ? 6.352 5.400 -3.309 1.00 0.00 23 LYS A C 9
ATOM 14406 O O . LYS A 1 23 ? 6.416 5.746 -2.144 1.00 0.00 23 LYS A O 9
ATOM 14425 N N . VAL A 1 24 ? 7.042 4.389 -3.764 1.00 0.00 24 VAL A N 9
ATOM 14426 C CA . VAL A 1 24 ? 7.936 3.624 -2.856 1.00 0.00 24 VAL A CA 9
ATOM 14427 C C . VAL A 1 24 ? 9.267 4.355 -2.683 1.00 0.00 24 VAL A C 9
ATOM 14428 O O . VAL A 1 24 ? 9.940 4.697 -3.638 1.00 0.00 24 VAL A O 9
ATOM 14441 N N . ILE A 1 25 ? 9.652 4.585 -1.455 1.00 0.00 25 ILE A N 9
ATOM 14442 C CA . ILE A 1 25 ? 10.939 5.278 -1.176 1.00 0.00 25 ILE A CA 9
ATOM 14443 C C . ILE A 1 25 ? 12.019 4.237 -0.873 1.00 0.00 25 ILE A C 9
ATOM 14444 O O . ILE A 1 25 ? 12.966 4.070 -1.619 1.00 0.00 25 ILE A O 9
ATOM 14460 N N . GLN A 1 26 ? 11.884 3.532 0.225 1.00 0.00 26 GLN A N 9
ATOM 14461 C CA . GLN A 1 26 ? 12.906 2.500 0.586 1.00 0.00 26 GLN A CA 9
ATOM 14462 C C . GLN A 1 26 ? 12.237 1.295 1.249 1.00 0.00 26 GLN A C 9
ATOM 14463 O O . GLN A 1 26 ? 11.278 1.419 1.994 1.00 0.00 26 GLN A O 9
ATOM 14477 N N . LEU A 1 27 ? 12.751 0.124 0.966 1.00 0.00 27 LEU A N 9
ATOM 14478 C CA . LEU A 1 27 ? 12.183 -1.124 1.545 1.00 0.00 27 LEU A CA 9
ATOM 14479 C C . LEU A 1 27 ? 13.325 -2.090 1.852 1.00 0.00 27 LEU A C 9
ATOM 14480 O O . LEU A 1 27 ? 14.262 -2.220 1.086 1.00 0.00 27 LEU A O 9
ATOM 14496 N N . TRP A 1 28 ? 13.250 -2.771 2.968 1.00 0.00 28 TRP A N 9
ATOM 14497 C CA . TRP A 1 28 ? 14.320 -3.742 3.347 1.00 0.00 28 TRP A CA 9
ATOM 14498 C C . TRP A 1 28 ? 13.752 -5.160 3.366 1.00 0.00 28 TRP A C 9
ATOM 14499 O O . TRP A 1 28 ? 12.580 -5.381 3.633 1.00 0.00 28 TRP A O 9
ATOM 14520 N N . GLU A 1 29 ? 14.589 -6.119 3.076 1.00 0.00 29 GLU A N 9
ATOM 14521 C CA . GLU A 1 29 ? 14.151 -7.538 3.062 1.00 0.00 29 GLU A CA 9
ATOM 14522 C C . GLU A 1 29 ? 13.716 -7.965 4.461 1.00 0.00 29 GLU A C 9
ATOM 14523 O O . GLU A 1 29 ? 14.349 -7.640 5.450 1.00 0.00 29 GLU A O 9
ATOM 14535 N N . ASN A 1 30 ? 12.636 -8.698 4.548 1.00 0.00 30 ASN A N 9
ATOM 14536 C CA . ASN A 1 30 ? 12.134 -9.173 5.868 1.00 0.00 30 ASN A CA 9
ATOM 14537 C C . ASN A 1 30 ? 12.098 -10.702 5.864 1.00 0.00 30 ASN A C 9
ATOM 14538 O O . ASN A 1 30 ? 12.843 -11.360 6.567 1.00 0.00 30 ASN A O 9
ATOM 14549 N N . THR A 1 31 ? 11.224 -11.274 5.073 1.00 0.00 31 THR A N 9
ATOM 14550 C CA . THR A 1 31 ? 11.123 -12.762 5.017 1.00 0.00 31 THR A CA 9
ATOM 14551 C C . THR A 1 31 ? 11.085 -13.313 6.444 1.00 0.00 31 THR A C 9
ATOM 14552 O O . THR A 1 31 ? 11.363 -14.472 6.692 1.00 0.00 31 THR A O 9
ATOM 14563 N N . HIS A 1 32 ? 10.744 -12.476 7.385 1.00 0.00 32 HIS A N 9
ATOM 14564 C CA . HIS A 1 32 ? 10.677 -12.926 8.803 1.00 0.00 32 HIS A CA 9
ATOM 14565 C C . HIS A 1 32 ? 9.597 -13.996 8.957 1.00 0.00 32 HIS A C 9
ATOM 14566 O O . HIS A 1 32 ? 9.835 -15.058 9.499 1.00 0.00 32 HIS A O 9
ATOM 14580 N N . GLU A 1 33 ? 8.412 -13.726 8.483 1.00 0.00 33 GLU A N 9
ATOM 14581 C CA . GLU A 1 33 ? 7.314 -14.728 8.600 1.00 0.00 33 GLU A CA 9
ATOM 14582 C C . GLU A 1 33 ? 6.076 -14.234 7.847 1.00 0.00 33 GLU A C 9
ATOM 14583 O O . GLU A 1 33 ? 5.500 -13.212 8.175 1.00 0.00 33 GLU A O 9
ATOM 14595 N N . SER A 1 34 ? 5.669 -14.964 6.840 1.00 0.00 34 SER A N 9
ATOM 14596 C CA . SER A 1 34 ? 4.469 -14.572 6.043 1.00 0.00 34 SER A CA 9
ATOM 14597 C C . SER A 1 34 ? 4.637 -13.150 5.497 1.00 0.00 34 SER A C 9
ATOM 14598 O O . SER A 1 34 ? 3.762 -12.622 4.836 1.00 0.00 34 SER A O 9
ATOM 14606 N N . ILE A 1 35 ? 5.763 -12.532 5.759 1.00 0.00 35 ILE A N 9
ATOM 14607 C CA . ILE A 1 35 ? 6.013 -11.149 5.252 1.00 0.00 35 ILE A CA 9
ATOM 14608 C C . ILE A 1 35 ? 7.181 -11.168 4.265 1.00 0.00 35 ILE A C 9
ATOM 14609 O O . ILE A 1 35 ? 8.241 -11.706 4.534 1.00 0.00 35 ILE A O 9
ATOM 14625 N N . SER A 1 36 ? 6.982 -10.577 3.122 1.00 0.00 36 SER A N 9
ATOM 14626 C CA . SER A 1 36 ? 8.051 -10.534 2.088 1.00 0.00 36 SER A CA 9
ATOM 14627 C C . SER A 1 36 ? 8.993 -9.367 2.375 1.00 0.00 36 SER A C 9
ATOM 14628 O O . SER A 1 36 ? 10.144 -9.550 2.729 1.00 0.00 36 SER A O 9
ATOM 14636 N N . GLN A 1 37 ? 8.513 -8.159 2.211 1.00 0.00 37 GLN A N 9
ATOM 14637 C CA . GLN A 1 37 ? 9.376 -6.965 2.456 1.00 0.00 37 GLN A CA 9
ATOM 14638 C C . GLN A 1 37 ? 8.590 -5.900 3.215 1.00 0.00 37 GLN A C 9
ATOM 14639 O O . GLN A 1 37 ? 7.373 -5.906 3.246 1.00 0.00 37 GLN A O 9
ATOM 14653 N N . VAL A 1 38 ? 9.287 -4.982 3.830 1.00 0.00 38 VAL A N 9
ATOM 14654 C CA . VAL A 1 38 ? 8.607 -3.901 4.599 1.00 0.00 38 VAL A CA 9
ATOM 14655 C C . VAL A 1 38 ? 9.338 -2.582 4.363 1.00 0.00 38 VAL A C 9
ATOM 14656 O O . VAL A 1 38 ? 10.549 -2.542 4.246 1.00 0.00 38 VAL A O 9
ATOM 14669 N N . GLY A 1 39 ? 8.610 -1.502 4.286 1.00 0.00 39 GLY A N 9
ATOM 14670 C CA . GLY A 1 39 ? 9.262 -0.188 4.049 1.00 0.00 39 GLY A CA 9
ATOM 14671 C C . GLY A 1 39 ? 8.262 0.937 4.270 1.00 0.00 39 GLY A C 9
ATOM 14672 O O . GLY A 1 39 ? 7.321 0.812 5.031 1.00 0.00 39 GLY A O 9
ATOM 14676 N N . LEU A 1 40 ? 8.470 2.046 3.604 1.00 0.00 40 LEU A N 9
ATOM 14677 C CA . LEU A 1 40 ? 7.550 3.211 3.756 1.00 0.00 40 LEU A CA 9
ATOM 14678 C C . LEU A 1 40 ? 7.179 3.761 2.384 1.00 0.00 40 LEU A C 9
ATOM 14679 O O . LEU A 1 40 ? 7.937 3.666 1.436 1.00 0.00 40 LEU A O 9
ATOM 14695 N N . LEU A 1 41 ? 6.008 4.339 2.276 1.00 0.00 41 LEU A N 9
ATOM 14696 C CA . LEU A 1 41 ? 5.551 4.909 0.976 1.00 0.00 41 LEU A CA 9
ATOM 14697 C C . LEU A 1 41 ? 5.416 6.423 1.102 1.00 0.00 41 LEU A C 9
ATOM 14698 O O . LEU A 1 41 ? 4.799 6.940 2.020 1.00 0.00 41 LEU A O 9
ATOM 14714 N N . GLY A 1 42 ? 6.005 7.132 0.178 1.00 0.00 42 GLY A N 9
ATOM 14715 C CA . GLY A 1 42 ? 5.951 8.619 0.202 1.00 0.00 42 GLY A CA 9
ATOM 14716 C C . GLY A 1 42 ? 4.679 9.118 -0.477 1.00 0.00 42 GLY A C 9
ATOM 14717 O O . GLY A 1 42 ? 4.133 8.474 -1.352 1.00 0.00 42 GLY A O 9
ATOM 14721 N N . ASP A 1 43 ? 4.214 10.272 -0.081 1.00 0.00 43 ASP A N 9
ATOM 14722 C CA . ASP A 1 43 ? 2.987 10.838 -0.697 1.00 0.00 43 ASP A CA 9
ATOM 14723 C C . ASP A 1 43 ? 2.752 12.257 -0.171 1.00 0.00 43 ASP A C 9
ATOM 14724 O O . ASP A 1 43 ? 3.152 12.609 0.924 1.00 0.00 43 ASP A O 9
ATOM 14733 N N . GLU A 1 44 ? 2.113 13.071 -0.965 1.00 0.00 44 GLU A N 9
ATOM 14734 C CA . GLU A 1 44 ? 1.834 14.484 -0.575 1.00 0.00 44 GLU A CA 9
ATOM 14735 C C . GLU A 1 44 ? 1.080 14.538 0.760 1.00 0.00 44 GLU A C 9
ATOM 14736 O O . GLU A 1 44 ? 1.016 15.567 1.408 1.00 0.00 44 GLU A O 9
ATOM 14748 N N . THR A 1 45 ? 0.506 13.443 1.184 1.00 0.00 45 THR A N 9
ATOM 14749 C CA . THR A 1 45 ? -0.239 13.443 2.479 1.00 0.00 45 THR A CA 9
ATOM 14750 C C . THR A 1 45 ? 0.703 13.019 3.606 1.00 0.00 45 THR A C 9
ATOM 14751 O O . THR A 1 45 ? 0.325 12.977 4.762 1.00 0.00 45 THR A O 9
ATOM 14762 N N . GLY A 1 46 ? 1.939 12.720 3.277 1.00 0.00 46 GLY A N 9
ATOM 14763 C CA . GLY A 1 46 ? 2.929 12.313 4.326 1.00 0.00 46 GLY A CA 9
ATOM 14764 C C . GLY A 1 46 ? 3.568 10.971 3.965 1.00 0.00 46 GLY A C 9
ATOM 14765 O O . GLY A 1 46 ? 3.679 10.605 2.809 1.00 0.00 46 GLY A O 9
ATOM 14769 N N . ILE A 1 47 ? 3.993 10.237 4.967 1.00 0.00 47 ILE A N 9
ATOM 14770 C CA . ILE A 1 47 ? 4.638 8.909 4.738 1.00 0.00 47 ILE A CA 9
ATOM 14771 C C . ILE A 1 47 ? 3.914 7.850 5.565 1.00 0.00 47 ILE A C 9
ATOM 14772 O O . ILE A 1 47 ? 3.342 8.138 6.601 1.00 0.00 47 ILE A O 9
ATOM 14788 N N . ILE A 1 48 ? 3.926 6.621 5.116 1.00 0.00 48 ILE A N 9
ATOM 14789 C CA . ILE A 1 48 ? 3.236 5.538 5.878 1.00 0.00 48 ILE A CA 9
ATOM 14790 C C . ILE A 1 48 ? 3.973 4.215 5.691 1.00 0.00 48 ILE A C 9
ATOM 14791 O O . ILE A 1 48 ? 4.603 3.974 4.678 1.00 0.00 48 ILE A O 9
ATOM 14807 N N . LYS A 1 49 ? 3.893 3.357 6.673 1.00 0.00 49 LYS A N 9
ATOM 14808 C CA . LYS A 1 49 ? 4.576 2.036 6.591 1.00 0.00 49 LYS A CA 9
ATOM 14809 C C . LYS A 1 49 ? 3.686 1.030 5.876 1.00 0.00 49 LYS A C 9
ATOM 14810 O O . LYS A 1 49 ? 2.472 1.077 5.965 1.00 0.00 49 LYS A O 9
ATOM 14829 N N . PHE A 1 50 ? 4.281 0.112 5.164 1.00 0.00 50 PHE A N 9
ATOM 14830 C CA . PHE A 1 50 ? 3.478 -0.905 4.437 1.00 0.00 50 PHE A CA 9
ATOM 14831 C C . PHE A 1 50 ? 4.209 -2.243 4.463 1.00 0.00 50 PHE A C 9
ATOM 14832 O O . PHE A 1 50 ? 5.412 -2.313 4.669 1.00 0.00 50 PHE A O 9
ATOM 14849 N N . THR A 1 51 ? 3.488 -3.307 4.243 1.00 0.00 51 THR A N 9
ATOM 14850 C CA . THR A 1 51 ? 4.117 -4.657 4.237 1.00 0.00 51 THR A CA 9
ATOM 14851 C C . THR A 1 51 ? 3.475 -5.506 3.145 1.00 0.00 51 THR A C 9
ATOM 14852 O O . THR A 1 51 ? 2.284 -5.431 2.900 1.00 0.00 51 THR A O 9
ATOM 14863 N N . ILE A 1 52 ? 4.265 -6.312 2.485 1.00 0.00 52 ILE A N 9
ATOM 14864 C CA . ILE A 1 52 ? 3.732 -7.180 1.395 1.00 0.00 52 ILE A CA 9
ATOM 14865 C C . ILE A 1 52 ? 3.642 -8.623 1.876 1.00 0.00 52 ILE A C 9
ATOM 14866 O O . ILE A 1 52 ? 4.618 -9.223 2.291 1.00 0.00 52 ILE A O 9
ATOM 14882 N N . TRP A 1 53 ? 2.465 -9.185 1.817 1.00 0.00 53 TRP A N 9
ATOM 14883 C CA . TRP A 1 53 ? 2.271 -10.591 2.259 1.00 0.00 53 TRP A CA 9
ATOM 14884 C C . TRP A 1 53 ? 2.458 -11.529 1.065 1.00 0.00 53 TRP A C 9
ATOM 14885 O O . TRP A 1 53 ? 1.976 -11.276 -0.025 1.00 0.00 53 TRP A O 9
ATOM 14906 N N . LYS A 1 54 ? 3.151 -12.614 1.268 1.00 0.00 54 LYS A N 9
ATOM 14907 C CA . LYS A 1 54 ? 3.371 -13.588 0.163 1.00 0.00 54 LYS A CA 9
ATOM 14908 C C . LYS A 1 54 ? 2.052 -14.295 -0.159 1.00 0.00 54 LYS A C 9
ATOM 14909 O O . LYS A 1 54 ? 1.926 -14.996 -1.147 1.00 0.00 54 LYS A O 9
ATOM 14928 N N . ASN A 1 55 ? 1.070 -14.115 0.680 1.00 0.00 55 ASN A N 9
ATOM 14929 C CA . ASN A 1 55 ? -0.256 -14.763 0.456 1.00 0.00 55 ASN A CA 9
ATOM 14930 C C . ASN A 1 55 ? -0.863 -14.261 -0.860 1.00 0.00 55 ASN A C 9
ATOM 14931 O O . ASN A 1 55 ? -1.442 -15.013 -1.623 1.00 0.00 55 ASN A O 9
ATOM 14942 N N . ALA A 1 56 ? -0.737 -12.992 -1.128 1.00 0.00 56 ALA A N 9
ATOM 14943 C CA . ALA A 1 56 ? -1.301 -12.429 -2.388 1.00 0.00 56 ALA A CA 9
ATOM 14944 C C . ALA A 1 56 ? -0.365 -12.764 -3.556 1.00 0.00 56 ALA A C 9
ATOM 14945 O O . ALA A 1 56 ? -0.703 -12.593 -4.714 1.00 0.00 56 ALA A O 9
ATOM 14952 N N . GLU A 1 57 ? 0.812 -13.242 -3.247 1.00 0.00 57 GLU A N 9
ATOM 14953 C CA . GLU A 1 57 ? 1.796 -13.597 -4.313 1.00 0.00 57 GLU A CA 9
ATOM 14954 C C . GLU A 1 57 ? 2.031 -12.392 -5.220 1.00 0.00 57 GLU A C 9
ATOM 14955 O O . GLU A 1 57 ? 1.728 -12.415 -6.399 1.00 0.00 57 GLU A O 9
ATOM 14967 N N . LEU A 1 58 ? 2.575 -11.333 -4.668 1.00 0.00 58 LEU A N 9
ATOM 14968 C CA . LEU A 1 58 ? 2.843 -10.102 -5.473 1.00 0.00 58 LEU A CA 9
ATOM 14969 C C . LEU A 1 58 ? 4.355 -9.953 -5.711 1.00 0.00 58 LEU A C 9
ATOM 14970 O O . LEU A 1 58 ? 5.153 -10.314 -4.869 1.00 0.00 58 LEU A O 9
ATOM 14986 N N . PRO A 1 59 ? 4.747 -9.419 -6.846 1.00 0.00 59 PRO A N 9
ATOM 14987 C CA . PRO A 1 59 ? 6.185 -9.211 -7.195 1.00 0.00 59 PRO A CA 9
ATOM 14988 C C . PRO A 1 59 ? 6.832 -8.071 -6.395 1.00 0.00 59 PRO A C 9
ATOM 14989 O O . PRO A 1 59 ? 6.164 -7.237 -5.811 1.00 0.00 59 PRO A O 9
ATOM 15000 N N . LEU A 1 60 ? 8.136 -8.046 -6.365 1.00 0.00 60 LEU A N 9
ATOM 15001 C CA . LEU A 1 60 ? 8.859 -6.987 -5.607 1.00 0.00 60 LEU A CA 9
ATOM 15002 C C . LEU A 1 60 ? 8.649 -5.621 -6.262 1.00 0.00 60 LEU A C 9
ATOM 15003 O O . LEU A 1 60 ? 8.574 -5.492 -7.471 1.00 0.00 60 LEU A O 9
ATOM 15019 N N . LEU A 1 61 ? 8.544 -4.600 -5.451 1.00 0.00 61 LEU A N 9
ATOM 15020 C CA . LEU A 1 61 ? 8.322 -3.222 -5.974 1.00 0.00 61 LEU A CA 9
ATOM 15021 C C . LEU A 1 61 ? 9.664 -2.514 -6.191 1.00 0.00 61 LEU A C 9
ATOM 15022 O O . LEU A 1 61 ? 10.566 -2.590 -5.377 1.00 0.00 61 LEU A O 9
ATOM 15038 N N . GLU A 1 62 ? 9.791 -1.824 -7.293 1.00 0.00 62 GLU A N 9
ATOM 15039 C CA . GLU A 1 62 ? 11.059 -1.102 -7.593 1.00 0.00 62 GLU A CA 9
ATOM 15040 C C . GLU A 1 62 ? 11.089 0.240 -6.859 1.00 0.00 62 GLU A C 9
ATOM 15041 O O . GLU A 1 62 ? 10.072 0.870 -6.631 1.00 0.00 62 GLU A O 9
ATOM 15053 N N . GLN A 1 63 ? 12.262 0.668 -6.481 1.00 0.00 63 GLN A N 9
ATOM 15054 C CA . GLN A 1 63 ? 12.407 1.954 -5.746 1.00 0.00 63 GLN A CA 9
ATOM 15055 C C . GLN A 1 63 ? 12.350 3.144 -6.709 1.00 0.00 63 GLN A C 9
ATOM 15056 O O . GLN A 1 63 ? 12.893 3.114 -7.799 1.00 0.00 63 GLN A O 9
ATOM 15070 N N . GLY A 1 64 ? 11.700 4.199 -6.297 1.00 0.00 64 GLY A N 9
ATOM 15071 C CA . GLY A 1 64 ? 11.601 5.414 -7.155 1.00 0.00 64 GLY A CA 9
ATOM 15072 C C . GLY A 1 64 ? 10.524 5.222 -8.225 1.00 0.00 64 GLY A C 9
ATOM 15073 O O . GLY A 1 64 ? 10.652 5.694 -9.341 1.00 0.00 64 GLY A O 9
ATOM 15077 N N . GLU A 1 65 ? 9.461 4.535 -7.898 1.00 0.00 65 GLU A N 9
ATOM 15078 C CA . GLU A 1 65 ? 8.368 4.318 -8.896 1.00 0.00 65 GLU A CA 9
ATOM 15079 C C . GLU A 1 65 ? 7.003 4.417 -8.212 1.00 0.00 65 GLU A C 9
ATOM 15080 O O . GLU A 1 65 ? 6.825 4.010 -7.073 1.00 0.00 65 GLU A O 9
ATOM 15092 N N . SER A 1 66 ? 6.043 4.966 -8.909 1.00 0.00 66 SER A N 9
ATOM 15093 C CA . SER A 1 66 ? 4.679 5.120 -8.339 1.00 0.00 66 SER A CA 9
ATOM 15094 C C . SER A 1 66 ? 3.902 3.813 -8.470 1.00 0.00 66 SER A C 9
ATOM 15095 O O . SER A 1 66 ? 4.023 3.092 -9.448 1.00 0.00 66 SER A O 9
ATOM 15103 N N . TYR A 1 67 ? 3.097 3.504 -7.487 1.00 0.00 67 TYR A N 9
ATOM 15104 C CA . TYR A 1 67 ? 2.299 2.248 -7.526 1.00 0.00 67 TYR A CA 9
ATOM 15105 C C . TYR A 1 67 ? 0.885 2.512 -7.021 1.00 0.00 67 TYR A C 9
ATOM 15106 O O . TYR A 1 67 ? 0.670 3.268 -6.081 1.00 0.00 67 TYR A O 9
ATOM 15124 N N . LEU A 1 68 ? -0.080 1.876 -7.639 1.00 0.00 68 LEU A N 9
ATOM 15125 C CA . LEU A 1 68 ? -1.500 2.042 -7.221 1.00 0.00 68 LEU A CA 9
ATOM 15126 C C . LEU A 1 68 ? -1.961 0.754 -6.544 1.00 0.00 68 LEU A C 9
ATOM 15127 O O . LEU A 1 68 ? -2.068 -0.290 -7.165 1.00 0.00 68 LEU A O 9
ATOM 15143 N N . LEU A 1 69 ? -2.232 0.824 -5.270 1.00 0.00 69 LEU A N 9
ATOM 15144 C CA . LEU A 1 69 ? -2.683 -0.381 -4.519 1.00 0.00 69 LEU A CA 9
ATOM 15145 C C . LEU A 1 69 ? -4.195 -0.336 -4.368 1.00 0.00 69 LEU A C 9
ATOM 15146 O O . LEU A 1 69 ? -4.759 0.672 -3.981 1.00 0.00 69 LEU A O 9
ATOM 15162 N N . ARG A 1 70 ? -4.858 -1.420 -4.679 1.00 0.00 70 ARG A N 9
ATOM 15163 C CA . ARG A 1 70 ? -6.344 -1.460 -4.570 1.00 0.00 70 ARG A CA 9
ATOM 15164 C C . ARG A 1 70 ? -6.784 -2.647 -3.717 1.00 0.00 70 ARG A C 9
ATOM 15165 O O . ARG A 1 70 ? -6.143 -3.685 -3.687 1.00 0.00 70 ARG A O 9
ATOM 15186 N N . SER A 1 71 ? -7.884 -2.478 -3.027 1.00 0.00 71 SER A N 9
ATOM 15187 C CA . SER A 1 71 ? -8.438 -3.555 -2.158 1.00 0.00 71 SER A CA 9
ATOM 15188 C C . SER A 1 71 ? -7.419 -3.953 -1.089 1.00 0.00 71 SER A C 9
ATOM 15189 O O . SER A 1 71 ? -7.070 -5.110 -0.946 1.00 0.00 71 SER A O 9
ATOM 15197 N N . VAL A 1 72 ? -6.952 -2.994 -0.323 1.00 0.00 72 VAL A N 9
ATOM 15198 C CA . VAL A 1 72 ? -5.966 -3.289 0.762 1.00 0.00 72 VAL A CA 9
ATOM 15199 C C . VAL A 1 72 ? -6.613 -3.023 2.114 1.00 0.00 72 VAL A C 9
ATOM 15200 O O . VAL A 1 72 ? -7.615 -2.334 2.212 1.00 0.00 72 VAL A O 9
ATOM 15213 N N . VAL A 1 73 ? -6.050 -3.584 3.160 1.00 0.00 73 VAL A N 9
ATOM 15214 C CA . VAL A 1 73 ? -6.621 -3.404 4.527 1.00 0.00 73 VAL A CA 9
ATOM 15215 C C . VAL A 1 73 ? -5.653 -2.610 5.402 1.00 0.00 73 VAL A C 9
ATOM 15216 O O . VAL A 1 73 ? -4.459 -2.854 5.424 1.00 0.00 73 VAL A O 9
ATOM 15229 N N . VAL A 1 74 ? -6.175 -1.650 6.120 1.00 0.00 74 VAL A N 9
ATOM 15230 C CA . VAL A 1 74 ? -5.320 -0.813 7.001 1.00 0.00 74 VAL A CA 9
ATOM 15231 C C . VAL A 1 74 ? -5.077 -1.533 8.326 1.00 0.00 74 VAL A C 9
ATOM 15232 O O . VAL A 1 74 ? -5.996 -1.844 9.064 1.00 0.00 74 VAL A O 9
ATOM 15245 N N . GLY A 1 75 ? -3.833 -1.802 8.627 1.00 0.00 75 GLY A N 9
ATOM 15246 C CA . GLY A 1 75 ? -3.489 -2.509 9.892 1.00 0.00 75 GLY A CA 9
ATOM 15247 C C . GLY A 1 75 ? -3.169 -1.499 10.991 1.00 0.00 75 GLY A C 9
ATOM 15248 O O . GLY A 1 75 ? -3.047 -0.310 10.752 1.00 0.00 75 GLY A O 9
ATOM 15252 N N . GLU A 1 76 ? -3.033 -1.974 12.205 1.00 0.00 76 GLU A N 9
ATOM 15253 C CA . GLU A 1 76 ? -2.727 -1.070 13.352 1.00 0.00 76 GLU A CA 9
ATOM 15254 C C . GLU A 1 76 ? -1.251 -1.181 13.732 1.00 0.00 76 GLU A C 9
ATOM 15255 O O . GLU A 1 76 ? -0.704 -2.262 13.856 1.00 0.00 76 GLU A O 9
ATOM 15267 N N . TYR A 1 77 ? -0.603 -0.059 13.921 1.00 0.00 77 TYR A N 9
ATOM 15268 C CA . TYR A 1 77 ? 0.836 -0.070 14.302 1.00 0.00 77 TYR A CA 9
ATOM 15269 C C . TYR A 1 77 ? 1.057 0.969 15.402 1.00 0.00 77 TYR A C 9
ATOM 15270 O O . TYR A 1 77 ? 1.225 2.144 15.141 1.00 0.00 77 TYR A O 9
ATOM 15288 N N . ASN A 1 78 ? 1.053 0.525 16.630 1.00 0.00 78 ASN A N 9
ATOM 15289 C CA . ASN A 1 78 ? 1.257 1.447 17.789 1.00 0.00 78 ASN A CA 9
ATOM 15290 C C . ASN A 1 78 ? 0.477 2.758 17.607 1.00 0.00 78 ASN A C 9
ATOM 15291 O O . ASN A 1 78 ? -0.674 2.764 17.214 1.00 0.00 78 ASN A O 9
ATOM 15302 N N . ASP A 1 79 ? 1.099 3.867 17.913 1.00 0.00 79 ASP A N 9
ATOM 15303 C CA . ASP A 1 79 ? 0.411 5.181 17.782 1.00 0.00 79 ASP A CA 9
ATOM 15304 C C . ASP A 1 79 ? 0.283 5.550 16.305 1.00 0.00 79 ASP A C 9
ATOM 15305 O O . ASP A 1 79 ? -0.340 6.535 15.954 1.00 0.00 79 ASP A O 9
ATOM 15314 N N . ARG A 1 80 ? 0.877 4.772 15.437 1.00 0.00 80 ARG A N 9
ATOM 15315 C CA . ARG A 1 80 ? 0.809 5.064 13.972 1.00 0.00 80 ARG A CA 9
ATOM 15316 C C . ARG A 1 80 ? -0.054 4.018 13.268 1.00 0.00 80 ARG A C 9
ATOM 15317 O O . ARG A 1 80 ? -0.591 3.112 13.884 1.00 0.00 80 ARG A O 9
ATOM 15338 N N . PHE A 1 81 ? -0.196 4.147 11.973 1.00 0.00 81 PHE A N 9
ATOM 15339 C CA . PHE A 1 81 ? -1.027 3.184 11.191 1.00 0.00 81 PHE A CA 9
ATOM 15340 C C . PHE A 1 81 ? -0.233 2.681 9.990 1.00 0.00 81 PHE A C 9
ATOM 15341 O O . PHE A 1 81 ? 0.672 3.336 9.506 1.00 0.00 81 PHE A O 9
ATOM 15358 N N . GLN A 1 82 ? -0.563 1.510 9.509 1.00 0.00 82 GLN A N 9
ATOM 15359 C CA . GLN A 1 82 ? 0.168 0.942 8.337 1.00 0.00 82 GLN A CA 9
ATOM 15360 C C . GLN A 1 82 ? -0.819 0.259 7.393 1.00 0.00 82 GLN A C 9
ATOM 15361 O O . GLN A 1 82 ? -1.936 -0.057 7.762 1.00 0.00 82 GLN A O 9
ATOM 15375 N N . VAL A 1 83 ? -0.403 0.031 6.170 1.00 0.00 83 VAL A N 9
ATOM 15376 C CA . VAL A 1 83 ? -1.287 -0.635 5.166 1.00 0.00 83 VAL A CA 9
ATOM 15377 C C . VAL A 1 83 ? -0.731 -2.022 4.849 1.00 0.00 83 VAL A C 9
ATOM 15378 O O . VAL A 1 83 ? 0.452 -2.193 4.601 1.00 0.00 83 VAL A O 9
ATOM 15391 N N . GLN A 1 84 ? -1.577 -3.023 4.872 1.00 0.00 84 GLN A N 9
ATOM 15392 C CA . GLN A 1 84 ? -1.119 -4.417 4.591 1.00 0.00 84 GLN A CA 9
ATOM 15393 C C . GLN A 1 84 ? -1.594 -4.853 3.208 1.00 0.00 84 GLN A C 9
ATOM 15394 O O . GLN A 1 84 ? -2.779 -4.927 2.932 1.00 0.00 84 GLN A O 9
ATOM 15408 N N . VAL A 1 85 ? -0.668 -5.150 2.335 1.00 0.00 85 VAL A N 9
ATOM 15409 C CA . VAL A 1 85 ? -1.036 -5.593 0.962 1.00 0.00 85 VAL A CA 9
ATOM 15410 C C . VAL A 1 85 ? -1.176 -7.114 0.953 1.00 0.00 85 VAL A C 9
ATOM 15411 O O . VAL A 1 85 ? -0.202 -7.843 0.887 1.00 0.00 85 VAL A O 9
ATOM 15424 N N . ASN A 1 86 ? -2.385 -7.597 1.029 1.00 0.00 86 ASN A N 9
ATOM 15425 C CA . ASN A 1 86 ? -2.610 -9.069 1.037 1.00 0.00 86 ASN A CA 9
ATOM 15426 C C . ASN A 1 86 ? -3.974 -9.386 0.429 1.00 0.00 86 ASN A C 9
ATOM 15427 O O . ASN A 1 86 ? -4.691 -8.512 -0.016 1.00 0.00 86 ASN A O 9
ATOM 15438 N N . LYS A 1 87 ? -4.328 -10.641 0.427 1.00 0.00 87 LYS A N 9
ATOM 15439 C CA . LYS A 1 87 ? -5.643 -11.073 -0.121 1.00 0.00 87 LYS A CA 9
ATOM 15440 C C . LYS A 1 87 ? -5.719 -10.847 -1.637 1.00 0.00 87 LYS A C 9
ATOM 15441 O O . LYS A 1 87 ? -4.842 -11.237 -2.385 1.00 0.00 87 LYS A O 9
ATOM 15460 N N . ASN A 1 88 ? -6.780 -10.227 -2.090 1.00 0.00 88 ASN A N 9
ATOM 15461 C CA . ASN A 1 88 ? -6.955 -9.973 -3.546 1.00 0.00 88 ASN A CA 9
ATOM 15462 C C . ASN A 1 88 ? -6.343 -8.616 -3.899 1.00 0.00 88 ASN A C 9
ATOM 15463 O O . ASN A 1 88 ? -6.659 -8.017 -4.912 1.00 0.00 88 ASN A O 9
ATOM 15474 N N . SER A 1 89 ? -5.468 -8.125 -3.063 1.00 0.00 89 SER A N 9
ATOM 15475 C CA . SER A 1 89 ? -4.833 -6.806 -3.332 1.00 0.00 89 SER A CA 9
ATOM 15476 C C . SER A 1 89 ? -4.137 -6.832 -4.689 1.00 0.00 89 SER A C 9
ATOM 15477 O O . SER A 1 89 ? -3.579 -7.833 -5.101 1.00 0.00 89 SER A O 9
ATOM 15485 N N . SER A 1 90 ? -4.174 -5.728 -5.386 1.00 0.00 90 SER A N 9
ATOM 15486 C CA . SER A 1 90 ? -3.530 -5.647 -6.730 1.00 0.00 90 SER A CA 9
ATOM 15487 C C . SER A 1 90 ? -2.633 -4.416 -6.789 1.00 0.00 90 SER A C 9
ATOM 15488 O O . SER A 1 90 ? -2.851 -3.438 -6.096 1.00 0.00 90 SER A O 9
ATOM 15496 N N . ILE A 1 91 ? -1.618 -4.461 -7.612 1.00 0.00 91 ILE A N 9
ATOM 15497 C CA . ILE A 1 91 ? -0.683 -3.306 -7.739 1.00 0.00 91 ILE A CA 9
ATOM 15498 C C . ILE A 1 91 ? -0.471 -2.982 -9.215 1.00 0.00 91 ILE A C 9
ATOM 15499 O O . ILE A 1 91 ? -0.265 -3.860 -10.033 1.00 0.00 91 ILE A O 9
ATOM 15515 N N . GLU A 1 92 ? -0.523 -1.719 -9.560 1.00 0.00 92 GLU A N 9
ATOM 15516 C CA . GLU A 1 92 ? -0.328 -1.308 -10.983 1.00 0.00 92 GLU A CA 9
ATOM 15517 C C . GLU A 1 92 ? 0.732 -0.211 -11.051 1.00 0.00 92 GLU A C 9
ATOM 15518 O O . GLU A 1 92 ? 0.744 0.713 -10.256 1.00 0.00 92 GLU A O 9
ATOM 15530 N N . LYS A 1 93 ? 1.629 -0.311 -11.996 1.00 0.00 93 LYS A N 9
ATOM 15531 C CA . LYS A 1 93 ? 2.702 0.712 -12.127 1.00 0.00 93 LYS A CA 9
ATOM 15532 C C . LYS A 1 93 ? 2.173 1.927 -12.884 1.00 0.00 93 LYS A C 9
ATOM 15533 O O . LYS A 1 93 ? 1.670 1.820 -13.988 1.00 0.00 93 LYS A O 9
ATOM 15552 N N . LEU A 1 94 ? 2.292 3.086 -12.290 1.00 0.00 94 LEU A N 9
ATOM 15553 C CA . LEU A 1 94 ? 1.809 4.336 -12.948 1.00 0.00 94 LEU A CA 9
ATOM 15554 C C . LEU A 1 94 ? 3.006 5.120 -13.496 1.00 0.00 94 LEU A C 9
ATOM 15555 O O . LEU A 1 94 ? 3.990 5.340 -12.815 1.00 0.00 94 LEU A O 9
ATOM 15571 N N . SER A 1 95 ? 2.919 5.538 -14.729 1.00 0.00 95 SER A N 9
ATOM 15572 C CA . SER A 1 95 ? 4.027 6.314 -15.350 1.00 0.00 95 SER A CA 9
ATOM 15573 C C . SER A 1 95 ? 3.933 7.771 -14.906 1.00 0.00 95 SER A C 9
ATOM 15574 O O . SER A 1 95 ? 4.799 8.577 -15.194 1.00 0.00 95 SER A O 9
ATOM 15582 N N . GLU A 1 96 ? 2.879 8.120 -14.208 1.00 0.00 96 GLU A N 9
ATOM 15583 C CA . GLU A 1 96 ? 2.710 9.531 -13.743 1.00 0.00 96 GLU A CA 9
ATOM 15584 C C . GLU A 1 96 ? 2.952 9.603 -12.221 1.00 0.00 96 GLU A C 9
ATOM 15585 O O . GLU A 1 96 ? 2.114 9.186 -11.447 1.00 0.00 96 GLU A O 9
ATOM 15597 N N . PRO A 1 97 ? 4.089 10.107 -11.786 1.00 0.00 97 PRO A N 9
ATOM 15598 C CA . PRO A 1 97 ? 4.416 10.201 -10.334 1.00 0.00 97 PRO A CA 9
ATOM 15599 C C . PRO A 1 97 ? 3.647 11.321 -9.622 1.00 0.00 97 PRO A C 9
ATOM 15600 O O . PRO A 1 97 ? 3.306 12.334 -10.207 1.00 0.00 97 PRO A O 9
ATOM 15611 N N . ILE A 1 98 ? 3.363 11.132 -8.359 1.00 0.00 98 ILE A N 9
ATOM 15612 C CA . ILE A 1 98 ? 2.607 12.162 -7.593 1.00 0.00 98 ILE A CA 9
ATOM 15613 C C . ILE A 1 98 ? 3.543 13.268 -7.102 1.00 0.00 98 ILE A C 9
ATOM 15614 O O . ILE A 1 98 ? 4.622 13.018 -6.594 1.00 0.00 98 ILE A O 9
ATOM 15630 N N . GLU A 1 99 ? 3.120 14.496 -7.262 1.00 0.00 99 GLU A N 9
ATOM 15631 C CA . GLU A 1 99 ? 3.949 15.651 -6.826 1.00 0.00 99 GLU A CA 9
ATOM 15632 C C . GLU A 1 99 ? 4.059 15.647 -5.304 1.00 0.00 99 GLU A C 9
ATOM 15633 O O . GLU A 1 99 ? 3.073 15.686 -4.590 1.00 0.00 99 GLU A O 9
ATOM 15645 N N . VAL A 1 100 ? 5.265 15.594 -4.811 1.00 0.00 100 VAL A N 9
ATOM 15646 C CA . VAL A 1 100 ? 5.499 15.585 -3.341 1.00 0.00 100 VAL A CA 9
ATOM 15647 C C . VAL A 1 100 ? 6.083 16.935 -2.931 1.00 0.00 100 VAL A C 9
ATOM 15648 O O . VAL A 1 100 ? 6.327 17.203 -1.768 1.00 0.00 100 VAL A O 9
ATOM 15661 N N . GLY A 1 101 ? 6.293 17.797 -3.891 1.00 0.00 101 GLY A N 9
ATOM 15662 C CA . GLY A 1 101 ? 6.849 19.148 -3.592 1.00 0.00 101 GLY A CA 9
ATOM 15663 C C . GLY A 1 101 ? 8.356 19.153 -3.842 1.00 0.00 101 GLY A C 9
ATOM 15664 O O . GLY A 1 101 ? 9.137 18.640 -3.061 1.00 0.00 101 GLY A O 9
ATOM 15668 N N . LEU A 1 102 ? 8.761 19.739 -4.932 1.00 0.00 102 LEU A N 9
ATOM 15669 C CA . LEU A 1 102 ? 10.209 19.806 -5.276 1.00 0.00 102 LEU A CA 9
ATOM 15670 C C . LEU A 1 102 ? 10.799 21.089 -4.680 1.00 0.00 102 LEU A C 9
ATOM 15671 O O . LEU A 1 102 ? 11.989 21.337 -4.744 1.00 0.00 102 LEU A O 9
ATOM 15687 N N . GLU A 1 103 ? 9.958 21.908 -4.114 1.00 0.00 103 GLU A N 9
ATOM 15688 C CA . GLU A 1 103 ? 10.421 23.197 -3.521 1.00 0.00 103 GLU A CA 9
ATOM 15689 C C . GLU A 1 103 ? 11.439 22.964 -2.399 1.00 0.00 103 GLU A C 9
ATOM 15690 O O . GLU A 1 103 ? 11.812 21.848 -2.088 1.00 0.00 103 GLU A O 9
ATOM 15702 N N . HIS A 1 104 ? 11.884 24.035 -1.789 1.00 0.00 104 HIS A N 9
ATOM 15703 C CA . HIS A 1 104 ? 12.874 23.934 -0.679 1.00 0.00 104 HIS A CA 9
ATOM 15704 C C . HIS A 1 104 ? 14.095 23.127 -1.125 1.00 0.00 104 HIS A C 9
ATOM 15705 O O . HIS A 1 104 ? 14.042 21.922 -1.288 1.00 0.00 104 HIS A O 9
ATOM 15719 N N . HIS A 1 105 ? 15.203 23.796 -1.314 1.00 0.00 105 HIS A N 9
ATOM 15720 C CA . HIS A 1 105 ? 16.449 23.096 -1.744 1.00 0.00 105 HIS A CA 9
ATOM 15721 C C . HIS A 1 105 ? 17.661 23.791 -1.127 1.00 0.00 105 HIS A C 9
ATOM 15722 O O . HIS A 1 105 ? 17.566 24.891 -0.613 1.00 0.00 105 HIS A O 9
ATOM 15736 N N . HIS A 1 106 ? 18.802 23.149 -1.168 1.00 0.00 106 HIS A N 9
ATOM 15737 C CA . HIS A 1 106 ? 20.039 23.748 -0.580 1.00 0.00 106 HIS A CA 9
ATOM 15738 C C . HIS A 1 106 ? 21.186 23.666 -1.584 1.00 0.00 106 HIS A C 9
ATOM 15739 O O . HIS A 1 106 ? 21.163 22.888 -2.520 1.00 0.00 106 HIS A O 9
ATOM 15753 N N . HIS A 1 107 ? 22.191 24.475 -1.388 1.00 0.00 107 HIS A N 9
ATOM 15754 C CA . HIS A 1 107 ? 23.359 24.479 -2.311 1.00 0.00 107 HIS A CA 9
ATOM 15755 C C . HIS A 1 107 ? 24.626 24.839 -1.531 1.00 0.00 107 HIS A C 9
ATOM 15756 O O . HIS A 1 107 ? 24.563 25.316 -0.414 1.00 0.00 107 HIS A O 9
ATOM 15770 N N . HIS A 1 108 ? 25.773 24.608 -2.118 1.00 0.00 108 HIS A N 9
ATOM 15771 C CA . HIS A 1 108 ? 27.063 24.926 -1.430 1.00 0.00 108 HIS A CA 9
ATOM 15772 C C . HIS A 1 108 ? 27.122 24.238 -0.064 1.00 0.00 108 HIS A C 9
ATOM 15773 O O . HIS A 1 108 ? 27.732 23.196 0.092 1.00 0.00 108 HIS A O 9
ATOM 15787 N N . HIS A 1 109 ? 26.502 24.821 0.924 1.00 0.00 109 HIS A N 9
ATOM 15788 C CA . HIS A 1 109 ? 26.518 24.224 2.292 1.00 0.00 109 HIS A CA 9
ATOM 15789 C C . HIS A 1 109 ? 26.304 22.707 2.215 1.00 0.00 109 HIS A C 9
ATOM 15790 O O . HIS A 1 109 ? 25.167 22.292 2.073 1.00 0.00 109 HIS A O 9
ATOM 15805 N N . MET A 1 1 ? -11.434 3.193 -12.331 1.00 0.00 1 MET A N 10
ATOM 15806 C CA . MET A 1 1 ? -12.872 3.542 -12.495 1.00 0.00 1 MET A CA 10
ATOM 15807 C C . MET A 1 1 ? -13.365 4.257 -11.231 1.00 0.00 1 MET A C 10
ATOM 15808 O O . MET A 1 1 ? -13.918 3.654 -10.328 1.00 0.00 1 MET A O 10
ATOM 15824 N N . GLU A 1 2 ? -13.153 5.546 -11.173 1.00 0.00 2 GLU A N 10
ATOM 15825 C CA . GLU A 1 2 ? -13.584 6.345 -9.987 1.00 0.00 2 GLU A CA 10
ATOM 15826 C C . GLU A 1 2 ? -13.157 5.637 -8.692 1.00 0.00 2 GLU A C 10
ATOM 15827 O O . GLU A 1 2 ? -13.968 5.376 -7.823 1.00 0.00 2 GLU A O 10
ATOM 15839 N N . PRO A 1 3 ? -11.888 5.330 -8.568 1.00 0.00 3 PRO A N 10
ATOM 15840 C CA . PRO A 1 3 ? -11.335 4.641 -7.362 1.00 0.00 3 PRO A CA 10
ATOM 15841 C C . PRO A 1 3 ? -11.500 5.468 -6.077 1.00 0.00 3 PRO A C 10
ATOM 15842 O O . PRO A 1 3 ? -11.397 6.683 -6.069 1.00 0.00 3 PRO A O 10
ATOM 15853 N N . GLN A 1 4 ? -11.751 4.802 -4.983 1.00 0.00 4 GLN A N 10
ATOM 15854 C CA . GLN A 1 4 ? -11.927 5.523 -3.693 1.00 0.00 4 GLN A CA 10
ATOM 15855 C C . GLN A 1 4 ? -10.564 5.732 -3.036 1.00 0.00 4 GLN A C 10
ATOM 15856 O O . GLN A 1 4 ? -10.097 4.929 -2.248 1.00 0.00 4 GLN A O 10
ATOM 15870 N N . LEU A 1 5 ? -9.932 6.823 -3.364 1.00 0.00 5 LEU A N 10
ATOM 15871 C CA . LEU A 1 5 ? -8.595 7.131 -2.785 1.00 0.00 5 LEU A CA 10
ATOM 15872 C C . LEU A 1 5 ? -8.749 7.610 -1.345 1.00 0.00 5 LEU A C 10
ATOM 15873 O O . LEU A 1 5 ? -9.643 8.370 -1.017 1.00 0.00 5 LEU A O 10
ATOM 15889 N N . THR A 1 6 ? -7.869 7.162 -0.486 1.00 0.00 6 THR A N 10
ATOM 15890 C CA . THR A 1 6 ? -7.921 7.567 0.949 1.00 0.00 6 THR A CA 10
ATOM 15891 C C . THR A 1 6 ? -6.581 8.187 1.353 1.00 0.00 6 THR A C 10
ATOM 15892 O O . THR A 1 6 ? -5.523 7.634 1.113 1.00 0.00 6 THR A O 10
ATOM 15903 N N . LYS A 1 7 ? -6.628 9.341 1.962 1.00 0.00 7 LYS A N 10
ATOM 15904 C CA . LYS A 1 7 ? -5.377 10.027 2.387 1.00 0.00 7 LYS A CA 10
ATOM 15905 C C . LYS A 1 7 ? -4.857 9.425 3.695 1.00 0.00 7 LYS A C 10
ATOM 15906 O O . LYS A 1 7 ? -5.605 8.877 4.485 1.00 0.00 7 LYS A O 10
ATOM 15925 N N . ILE A 1 8 ? -3.574 9.521 3.919 1.00 0.00 8 ILE A N 10
ATOM 15926 C CA . ILE A 1 8 ? -2.976 8.961 5.164 1.00 0.00 8 ILE A CA 10
ATOM 15927 C C . ILE A 1 8 ? -3.550 9.679 6.389 1.00 0.00 8 ILE A C 10
ATOM 15928 O O . ILE A 1 8 ? -3.881 9.069 7.390 1.00 0.00 8 ILE A O 10
ATOM 15944 N N . VAL A 1 9 ? -3.652 10.977 6.317 1.00 0.00 9 VAL A N 10
ATOM 15945 C CA . VAL A 1 9 ? -4.194 11.752 7.469 1.00 0.00 9 VAL A CA 10
ATOM 15946 C C . VAL A 1 9 ? -5.667 11.388 7.687 1.00 0.00 9 VAL A C 10
ATOM 15947 O O . VAL A 1 9 ? -6.201 11.529 8.773 1.00 0.00 9 VAL A O 10
ATOM 15960 N N . ASP A 1 10 ? -6.324 10.913 6.663 1.00 0.00 10 ASP A N 10
ATOM 15961 C CA . ASP A 1 10 ? -7.759 10.530 6.800 1.00 0.00 10 ASP A CA 10
ATOM 15962 C C . ASP A 1 10 ? -7.864 9.160 7.479 1.00 0.00 10 ASP A C 10
ATOM 15963 O O . ASP A 1 10 ? -8.944 8.682 7.777 1.00 0.00 10 ASP A O 10
ATOM 15972 N N . ILE A 1 11 ? -6.751 8.525 7.731 1.00 0.00 11 ILE A N 10
ATOM 15973 C CA . ILE A 1 11 ? -6.785 7.187 8.389 1.00 0.00 11 ILE A CA 10
ATOM 15974 C C . ILE A 1 11 ? -6.923 7.361 9.904 1.00 0.00 11 ILE A C 10
ATOM 15975 O O . ILE A 1 11 ? -6.082 7.949 10.560 1.00 0.00 11 ILE A O 10
ATOM 15991 N N . VAL A 1 12 ? -7.991 6.850 10.460 1.00 0.00 12 VAL A N 10
ATOM 15992 C CA . VAL A 1 12 ? -8.223 6.966 11.928 1.00 0.00 12 VAL A CA 10
ATOM 15993 C C . VAL A 1 12 ? -8.957 5.717 12.424 1.00 0.00 12 VAL A C 10
ATOM 15994 O O . VAL A 1 12 ? -9.372 5.646 13.565 1.00 0.00 12 VAL A O 10
ATOM 16007 N N . GLU A 1 13 ? -9.131 4.732 11.573 1.00 0.00 13 GLU A N 10
ATOM 16008 C CA . GLU A 1 13 ? -9.852 3.488 11.993 1.00 0.00 13 GLU A CA 10
ATOM 16009 C C . GLU A 1 13 ? -9.139 2.253 11.442 1.00 0.00 13 GLU A C 10
ATOM 16010 O O . GLU A 1 13 ? -8.802 2.177 10.275 1.00 0.00 13 GLU A O 10
ATOM 16022 N N . ASN A 1 14 ? -8.912 1.287 12.292 1.00 0.00 14 ASN A N 10
ATOM 16023 C CA . ASN A 1 14 ? -8.219 0.042 11.864 1.00 0.00 14 ASN A CA 10
ATOM 16024 C C . ASN A 1 14 ? -9.216 -0.936 11.235 1.00 0.00 14 ASN A C 10
ATOM 16025 O O . ASN A 1 14 ? -10.395 -0.930 11.539 1.00 0.00 14 ASN A O 10
ATOM 16036 N N . GLY A 1 15 ? -8.736 -1.777 10.362 1.00 0.00 15 GLY A N 10
ATOM 16037 C CA . GLY A 1 15 ? -9.620 -2.776 9.699 1.00 0.00 15 GLY A CA 10
ATOM 16038 C C . GLY A 1 15 ? -10.551 -2.077 8.707 1.00 0.00 15 GLY A C 10
ATOM 16039 O O . GLY A 1 15 ? -11.682 -1.752 9.018 1.00 0.00 15 GLY A O 10
ATOM 16043 N N . GLN A 1 16 ? -10.083 -1.850 7.511 1.00 0.00 16 GLN A N 10
ATOM 16044 C CA . GLN A 1 16 ? -10.936 -1.179 6.492 1.00 0.00 16 GLN A CA 10
ATOM 16045 C C . GLN A 1 16 ? -10.270 -1.265 5.121 1.00 0.00 16 GLN A C 10
ATOM 16046 O O . GLN A 1 16 ? -9.078 -1.053 4.975 1.00 0.00 16 GLN A O 10
ATOM 16060 N N . TRP A 1 17 ? -11.047 -1.576 4.115 1.00 0.00 17 TRP A N 10
ATOM 16061 C CA . TRP A 1 17 ? -10.501 -1.691 2.734 1.00 0.00 17 TRP A CA 10
ATOM 16062 C C . TRP A 1 17 ? -10.615 -0.350 2.011 1.00 0.00 17 TRP A C 10
ATOM 16063 O O . TRP A 1 17 ? -11.596 0.361 2.137 1.00 0.00 17 TRP A O 10
ATOM 16084 N N . ALA A 1 18 ? -9.612 -0.001 1.255 1.00 0.00 18 ALA A N 10
ATOM 16085 C CA . ALA A 1 18 ? -9.644 1.292 0.517 1.00 0.00 18 ALA A CA 10
ATOM 16086 C C . ALA A 1 18 ? -8.504 1.329 -0.500 1.00 0.00 18 ALA A C 10
ATOM 16087 O O . ALA A 1 18 ? -7.633 0.469 -0.512 1.00 0.00 18 ALA A O 10
ATOM 16094 N N . ASN A 1 19 ? -8.511 2.318 -1.364 1.00 0.00 19 ASN A N 10
ATOM 16095 C CA . ASN A 1 19 ? -7.445 2.433 -2.405 1.00 0.00 19 ASN A CA 10
ATOM 16096 C C . ASN A 1 19 ? -6.414 3.480 -1.983 1.00 0.00 19 ASN A C 10
ATOM 16097 O O . ASN A 1 19 ? -6.735 4.480 -1.365 1.00 0.00 19 ASN A O 10
ATOM 16108 N N . LEU A 1 20 ? -5.171 3.252 -2.316 1.00 0.00 20 LEU A N 10
ATOM 16109 C CA . LEU A 1 20 ? -4.099 4.220 -1.946 1.00 0.00 20 LEU A CA 10
ATOM 16110 C C . LEU A 1 20 ? -3.020 4.239 -3.032 1.00 0.00 20 LEU A C 10
ATOM 16111 O O . LEU A 1 20 ? -2.580 3.208 -3.509 1.00 0.00 20 LEU A O 10
ATOM 16127 N N . LYS A 1 21 ? -2.584 5.413 -3.410 1.00 0.00 21 LYS A N 10
ATOM 16128 C CA . LYS A 1 21 ? -1.520 5.549 -4.453 1.00 0.00 21 LYS A CA 10
ATOM 16129 C C . LYS A 1 21 ? -0.322 6.280 -3.851 1.00 0.00 21 LYS A C 10
ATOM 16130 O O . LYS A 1 21 ? -0.473 7.250 -3.128 1.00 0.00 21 LYS A O 10
ATOM 16149 N N . ALA A 1 22 ? 0.869 5.822 -4.129 1.00 0.00 22 ALA A N 10
ATOM 16150 C CA . ALA A 1 22 ? 2.064 6.501 -3.548 1.00 0.00 22 ALA A CA 10
ATOM 16151 C C . ALA A 1 22 ? 3.323 6.149 -4.335 1.00 0.00 22 ALA A C 10
ATOM 16152 O O . ALA A 1 22 ? 3.316 5.299 -5.211 1.00 0.00 22 ALA A O 10
ATOM 16159 N N . LYS A 1 23 ? 4.411 6.805 -4.012 1.00 0.00 23 LYS A N 10
ATOM 16160 C CA . LYS A 1 23 ? 5.707 6.550 -4.709 1.00 0.00 23 LYS A CA 10
ATOM 16161 C C . LYS A 1 23 ? 6.698 5.922 -3.732 1.00 0.00 23 LYS A C 10
ATOM 16162 O O . LYS A 1 23 ? 6.752 6.270 -2.567 1.00 0.00 23 LYS A O 10
ATOM 16181 N N . VAL A 1 24 ? 7.473 4.983 -4.203 1.00 0.00 24 VAL A N 10
ATOM 16182 C CA . VAL A 1 24 ? 8.456 4.304 -3.314 1.00 0.00 24 VAL A CA 10
ATOM 16183 C C . VAL A 1 24 ? 9.684 5.190 -3.095 1.00 0.00 24 VAL A C 10
ATOM 16184 O O . VAL A 1 24 ? 10.263 5.718 -4.030 1.00 0.00 24 VAL A O 10
ATOM 16197 N N . ILE A 1 25 ? 10.091 5.336 -1.858 1.00 0.00 25 ILE A N 10
ATOM 16198 C CA . ILE A 1 25 ? 11.293 6.161 -1.530 1.00 0.00 25 ILE A CA 10
ATOM 16199 C C . ILE A 1 25 ? 12.282 5.303 -0.741 1.00 0.00 25 ILE A C 10
ATOM 16200 O O . ILE A 1 25 ? 13.483 5.490 -0.806 1.00 0.00 25 ILE A O 10
ATOM 16216 N N . GLN A 1 26 ? 11.783 4.354 0.011 1.00 0.00 26 GLN A N 10
ATOM 16217 C CA . GLN A 1 26 ? 12.686 3.476 0.806 1.00 0.00 26 GLN A CA 10
ATOM 16218 C C . GLN A 1 26 ? 12.044 2.097 0.971 1.00 0.00 26 GLN A C 10
ATOM 16219 O O . GLN A 1 26 ? 10.922 1.966 1.430 1.00 0.00 26 GLN A O 10
ATOM 16233 N N . LEU A 1 27 ? 12.759 1.068 0.601 1.00 0.00 27 LEU A N 10
ATOM 16234 C CA . LEU A 1 27 ? 12.223 -0.322 0.721 1.00 0.00 27 LEU A CA 10
ATOM 16235 C C . LEU A 1 27 ? 13.320 -1.264 1.224 1.00 0.00 27 LEU A C 10
ATOM 16236 O O . LEU A 1 27 ? 14.450 -1.219 0.772 1.00 0.00 27 LEU A O 10
ATOM 16252 N N . TRP A 1 28 ? 12.984 -2.116 2.161 1.00 0.00 28 TRP A N 10
ATOM 16253 C CA . TRP A 1 28 ? 13.979 -3.082 2.722 1.00 0.00 28 TRP A CA 10
ATOM 16254 C C . TRP A 1 28 ? 13.411 -4.501 2.630 1.00 0.00 28 TRP A C 10
ATOM 16255 O O . TRP A 1 28 ? 12.336 -4.791 3.130 1.00 0.00 28 TRP A O 10
ATOM 16276 N N . GLU A 1 29 ? 14.129 -5.384 1.987 1.00 0.00 29 GLU A N 10
ATOM 16277 C CA . GLU A 1 29 ? 13.655 -6.789 1.837 1.00 0.00 29 GLU A CA 10
ATOM 16278 C C . GLU A 1 29 ? 13.463 -7.427 3.213 1.00 0.00 29 GLU A C 10
ATOM 16279 O O . GLU A 1 29 ? 14.261 -7.246 4.116 1.00 0.00 29 GLU A O 10
ATOM 16291 N N . ASN A 1 30 ? 12.405 -8.177 3.373 1.00 0.00 30 ASN A N 10
ATOM 16292 C CA . ASN A 1 30 ? 12.132 -8.839 4.678 1.00 0.00 30 ASN A CA 10
ATOM 16293 C C . ASN A 1 30 ? 12.551 -10.309 4.613 1.00 0.00 30 ASN A C 10
ATOM 16294 O O . ASN A 1 30 ? 12.061 -11.077 3.803 1.00 0.00 30 ASN A O 10
ATOM 16305 N N . THR A 1 31 ? 13.454 -10.704 5.471 1.00 0.00 31 THR A N 10
ATOM 16306 C CA . THR A 1 31 ? 13.923 -12.121 5.490 1.00 0.00 31 THR A CA 10
ATOM 16307 C C . THR A 1 31 ? 13.112 -12.897 6.530 1.00 0.00 31 THR A C 10
ATOM 16308 O O . THR A 1 31 ? 13.313 -14.079 6.744 1.00 0.00 31 THR A O 10
ATOM 16319 N N . HIS A 1 32 ? 12.187 -12.234 7.176 1.00 0.00 32 HIS A N 10
ATOM 16320 C CA . HIS A 1 32 ? 11.347 -12.915 8.204 1.00 0.00 32 HIS A CA 10
ATOM 16321 C C . HIS A 1 32 ? 10.129 -13.552 7.524 1.00 0.00 32 HIS A C 10
ATOM 16322 O O . HIS A 1 32 ? 9.319 -12.883 6.912 1.00 0.00 32 HIS A O 10
ATOM 16336 N N . GLU A 1 33 ? 10.010 -14.847 7.633 1.00 0.00 33 GLU A N 10
ATOM 16337 C CA . GLU A 1 33 ? 8.870 -15.566 7.000 1.00 0.00 33 GLU A CA 10
ATOM 16338 C C . GLU A 1 33 ? 7.560 -14.809 7.210 1.00 0.00 33 GLU A C 10
ATOM 16339 O O . GLU A 1 33 ? 7.468 -13.903 8.016 1.00 0.00 33 GLU A O 10
ATOM 16351 N N . SER A 1 34 ? 6.550 -15.189 6.472 1.00 0.00 34 SER A N 10
ATOM 16352 C CA . SER A 1 34 ? 5.222 -14.523 6.587 1.00 0.00 34 SER A CA 10
ATOM 16353 C C . SER A 1 34 ? 5.274 -13.154 5.904 1.00 0.00 34 SER A C 10
ATOM 16354 O O . SER A 1 34 ? 4.339 -12.744 5.242 1.00 0.00 34 SER A O 10
ATOM 16362 N N . ILE A 1 35 ? 6.362 -12.445 6.067 1.00 0.00 35 ILE A N 10
ATOM 16363 C CA . ILE A 1 35 ? 6.494 -11.097 5.440 1.00 0.00 35 ILE A CA 10
ATOM 16364 C C . ILE A 1 35 ? 7.504 -11.149 4.292 1.00 0.00 35 ILE A C 10
ATOM 16365 O O . ILE A 1 35 ? 8.669 -11.451 4.480 1.00 0.00 35 ILE A O 10
ATOM 16381 N N . SER A 1 36 ? 7.057 -10.845 3.103 1.00 0.00 36 SER A N 10
ATOM 16382 C CA . SER A 1 36 ? 7.967 -10.856 1.924 1.00 0.00 36 SER A CA 10
ATOM 16383 C C . SER A 1 36 ? 8.856 -9.608 1.948 1.00 0.00 36 SER A C 10
ATOM 16384 O O . SER A 1 36 ? 10.066 -9.679 1.828 1.00 0.00 36 SER A O 10
ATOM 16392 N N . GLN A 1 37 ? 8.255 -8.457 2.097 1.00 0.00 37 GLN A N 10
ATOM 16393 C CA . GLN A 1 37 ? 9.048 -7.192 2.122 1.00 0.00 37 GLN A CA 10
ATOM 16394 C C . GLN A 1 37 ? 8.346 -6.146 2.985 1.00 0.00 37 GLN A C 10
ATOM 16395 O O . GLN A 1 37 ? 7.143 -6.174 3.169 1.00 0.00 37 GLN A O 10
ATOM 16409 N N . VAL A 1 38 ? 9.099 -5.212 3.506 1.00 0.00 38 VAL A N 10
ATOM 16410 C CA . VAL A 1 38 ? 8.501 -4.139 4.353 1.00 0.00 38 VAL A CA 10
ATOM 16411 C C . VAL A 1 38 ? 9.214 -2.817 4.076 1.00 0.00 38 VAL A C 10
ATOM 16412 O O . VAL A 1 38 ? 10.421 -2.770 3.915 1.00 0.00 38 VAL A O 10
ATOM 16425 N N . GLY A 1 39 ? 8.476 -1.744 4.016 1.00 0.00 39 GLY A N 10
ATOM 16426 C CA . GLY A 1 39 ? 9.108 -0.423 3.744 1.00 0.00 39 GLY A CA 10
ATOM 16427 C C . GLY A 1 39 ? 8.080 0.690 3.919 1.00 0.00 39 GLY A C 10
ATOM 16428 O O . GLY A 1 39 ? 7.040 0.501 4.524 1.00 0.00 39 GLY A O 10
ATOM 16432 N N . LEU A 1 40 ? 8.370 1.859 3.402 1.00 0.00 40 LEU A N 10
ATOM 16433 C CA . LEU A 1 40 ? 7.427 3.008 3.538 1.00 0.00 40 LEU A CA 10
ATOM 16434 C C . LEU A 1 40 ? 7.282 3.720 2.198 1.00 0.00 40 LEU A C 10
ATOM 16435 O O . LEU A 1 40 ? 8.202 3.770 1.401 1.00 0.00 40 LEU A O 10
ATOM 16451 N N . LEU A 1 41 ? 6.118 4.269 1.949 1.00 0.00 41 LEU A N 10
ATOM 16452 C CA . LEU A 1 41 ? 5.863 4.981 0.662 1.00 0.00 41 LEU A CA 10
ATOM 16453 C C . LEU A 1 41 ? 5.670 6.473 0.932 1.00 0.00 41 LEU A C 10
ATOM 16454 O O . LEU A 1 41 ? 5.016 6.875 1.883 1.00 0.00 41 LEU A O 10
ATOM 16470 N N . GLY A 1 42 ? 6.249 7.289 0.094 1.00 0.00 42 GLY A N 10
ATOM 16471 C CA . GLY A 1 42 ? 6.140 8.762 0.261 1.00 0.00 42 GLY A CA 10
ATOM 16472 C C . GLY A 1 42 ? 4.837 9.281 -0.344 1.00 0.00 42 GLY A C 10
ATOM 16473 O O . GLY A 1 42 ? 4.370 8.804 -1.368 1.00 0.00 42 GLY A O 10
ATOM 16477 N N . ASP A 1 43 ? 4.254 10.267 0.287 1.00 0.00 43 ASP A N 10
ATOM 16478 C CA . ASP A 1 43 ? 2.985 10.857 -0.220 1.00 0.00 43 ASP A CA 10
ATOM 16479 C C . ASP A 1 43 ? 2.925 12.336 0.162 1.00 0.00 43 ASP A C 10
ATOM 16480 O O . ASP A 1 43 ? 3.611 12.787 1.061 1.00 0.00 43 ASP A O 10
ATOM 16489 N N . GLU A 1 44 ? 2.107 13.089 -0.519 1.00 0.00 44 GLU A N 10
ATOM 16490 C CA . GLU A 1 44 ? 1.986 14.542 -0.210 1.00 0.00 44 GLU A CA 10
ATOM 16491 C C . GLU A 1 44 ? 1.392 14.722 1.190 1.00 0.00 44 GLU A C 10
ATOM 16492 O O . GLU A 1 44 ? 1.545 15.754 1.816 1.00 0.00 44 GLU A O 10
ATOM 16504 N N . THR A 1 45 ? 0.713 13.720 1.686 1.00 0.00 45 THR A N 10
ATOM 16505 C CA . THR A 1 45 ? 0.103 13.824 3.044 1.00 0.00 45 THR A CA 10
ATOM 16506 C C . THR A 1 45 ? 1.101 13.331 4.091 1.00 0.00 45 THR A C 10
ATOM 16507 O O . THR A 1 45 ? 0.845 13.381 5.280 1.00 0.00 45 THR A O 10
ATOM 16518 N N . GLY A 1 46 ? 2.246 12.866 3.659 1.00 0.00 46 GLY A N 10
ATOM 16519 C CA . GLY A 1 46 ? 3.282 12.381 4.624 1.00 0.00 46 GLY A CA 10
ATOM 16520 C C . GLY A 1 46 ? 3.836 11.033 4.174 1.00 0.00 46 GLY A C 10
ATOM 16521 O O . GLY A 1 46 ? 3.945 10.751 2.995 1.00 0.00 46 GLY A O 10
ATOM 16525 N N . ILE A 1 47 ? 4.194 10.201 5.121 1.00 0.00 47 ILE A N 10
ATOM 16526 C CA . ILE A 1 47 ? 4.757 8.857 4.794 1.00 0.00 47 ILE A CA 10
ATOM 16527 C C . ILE A 1 47 ? 3.955 7.777 5.505 1.00 0.00 47 ILE A C 10
ATOM 16528 O O . ILE A 1 47 ? 3.365 8.007 6.548 1.00 0.00 47 ILE A O 10
ATOM 16544 N N . ILE A 1 48 ? 3.925 6.598 4.946 1.00 0.00 48 ILE A N 10
ATOM 16545 C CA . ILE A 1 48 ? 3.159 5.490 5.578 1.00 0.00 48 ILE A CA 10
ATOM 16546 C C . ILE A 1 48 ? 3.910 4.170 5.408 1.00 0.00 48 ILE A C 10
ATOM 16547 O O . ILE A 1 48 ? 4.482 3.887 4.370 1.00 0.00 48 ILE A O 10
ATOM 16563 N N . LYS A 1 49 ? 3.902 3.359 6.434 1.00 0.00 49 LYS A N 10
ATOM 16564 C CA . LYS A 1 49 ? 4.600 2.044 6.376 1.00 0.00 49 LYS A CA 10
ATOM 16565 C C . LYS A 1 49 ? 3.662 0.979 5.811 1.00 0.00 49 LYS A C 10
ATOM 16566 O O . LYS A 1 49 ? 2.461 1.000 6.038 1.00 0.00 49 LYS A O 10
ATOM 16585 N N . PHE A 1 50 ? 4.206 0.041 5.078 1.00 0.00 50 PHE A N 10
ATOM 16586 C CA . PHE A 1 50 ? 3.365 -1.037 4.486 1.00 0.00 50 PHE A CA 10
ATOM 16587 C C . PHE A 1 50 ? 4.070 -2.380 4.632 1.00 0.00 50 PHE A C 10
ATOM 16588 O O . PHE A 1 50 ? 5.289 -2.461 4.705 1.00 0.00 50 PHE A O 10
ATOM 16605 N N . THR A 1 51 ? 3.299 -3.436 4.680 1.00 0.00 51 THR A N 10
ATOM 16606 C CA . THR A 1 51 ? 3.876 -4.804 4.823 1.00 0.00 51 THR A CA 10
ATOM 16607 C C . THR A 1 51 ? 3.276 -5.716 3.756 1.00 0.00 51 THR A C 10
ATOM 16608 O O . THR A 1 51 ? 2.073 -5.767 3.569 1.00 0.00 51 THR A O 10
ATOM 16619 N N . ILE A 1 52 ? 4.109 -6.438 3.052 1.00 0.00 52 ILE A N 10
ATOM 16620 C CA . ILE A 1 52 ? 3.612 -7.355 1.983 1.00 0.00 52 ILE A CA 10
ATOM 16621 C C . ILE A 1 52 ? 3.654 -8.797 2.473 1.00 0.00 52 ILE A C 10
ATOM 16622 O O . ILE A 1 52 ? 4.663 -9.280 2.956 1.00 0.00 52 ILE A O 10
ATOM 16638 N N . TRP A 1 53 ? 2.559 -9.493 2.334 1.00 0.00 53 TRP A N 10
ATOM 16639 C CA . TRP A 1 53 ? 2.511 -10.913 2.773 1.00 0.00 53 TRP A CA 10
ATOM 16640 C C . TRP A 1 53 ? 2.913 -11.816 1.606 1.00 0.00 53 TRP A C 10
ATOM 16641 O O . TRP A 1 53 ? 2.399 -11.708 0.506 1.00 0.00 53 TRP A O 10
ATOM 16662 N N . LYS A 1 54 ? 3.832 -12.707 1.852 1.00 0.00 54 LYS A N 10
ATOM 16663 C CA . LYS A 1 54 ? 4.300 -13.638 0.789 1.00 0.00 54 LYS A CA 10
ATOM 16664 C C . LYS A 1 54 ? 3.173 -14.598 0.403 1.00 0.00 54 LYS A C 10
ATOM 16665 O O . LYS A 1 54 ? 3.234 -15.279 -0.605 1.00 0.00 54 LYS A O 10
ATOM 16684 N N . ASN A 1 55 ? 2.143 -14.655 1.200 1.00 0.00 55 ASN A N 10
ATOM 16685 C CA . ASN A 1 55 ? 1.001 -15.566 0.894 1.00 0.00 55 ASN A CA 10
ATOM 16686 C C . ASN A 1 55 ? 0.326 -15.139 -0.415 1.00 0.00 55 ASN A C 10
ATOM 16687 O O . ASN A 1 55 ? -0.136 -15.960 -1.189 1.00 0.00 55 ASN A O 10
ATOM 16698 N N . ALA A 1 56 ? 0.262 -13.861 -0.667 1.00 0.00 56 ALA A N 10
ATOM 16699 C CA . ALA A 1 56 ? -0.381 -13.367 -1.918 1.00 0.00 56 ALA A CA 10
ATOM 16700 C C . ALA A 1 56 ? 0.585 -13.558 -3.094 1.00 0.00 56 ALA A C 10
ATOM 16701 O O . ALA A 1 56 ? 0.216 -13.444 -4.250 1.00 0.00 56 ALA A O 10
ATOM 16708 N N . GLU A 1 57 ? 1.823 -13.855 -2.793 1.00 0.00 57 GLU A N 10
ATOM 16709 C CA . GLU A 1 57 ? 2.846 -14.064 -3.861 1.00 0.00 57 GLU A CA 10
ATOM 16710 C C . GLU A 1 57 ? 2.860 -12.872 -4.817 1.00 0.00 57 GLU A C 10
ATOM 16711 O O . GLU A 1 57 ? 2.699 -13.017 -6.017 1.00 0.00 57 GLU A O 10
ATOM 16723 N N . LEU A 1 58 ? 3.069 -11.689 -4.292 1.00 0.00 58 LEU A N 10
ATOM 16724 C CA . LEU A 1 58 ? 3.110 -10.467 -5.154 1.00 0.00 58 LEU A CA 10
ATOM 16725 C C . LEU A 1 58 ? 4.575 -10.054 -5.383 1.00 0.00 58 LEU A C 10
ATOM 16726 O O . LEU A 1 58 ? 5.413 -10.238 -4.523 1.00 0.00 58 LEU A O 10
ATOM 16742 N N . PRO A 1 59 ? 4.883 -9.509 -6.539 1.00 0.00 59 PRO A N 10
ATOM 16743 C CA . PRO A 1 59 ? 6.270 -9.064 -6.885 1.00 0.00 59 PRO A CA 10
ATOM 16744 C C . PRO A 1 59 ? 6.728 -7.832 -6.091 1.00 0.00 59 PRO A C 10
ATOM 16745 O O . PRO A 1 59 ? 5.933 -7.043 -5.612 1.00 0.00 59 PRO A O 10
ATOM 16756 N N . LEU A 1 60 ? 8.019 -7.679 -5.948 1.00 0.00 60 LEU A N 10
ATOM 16757 C CA . LEU A 1 60 ? 8.576 -6.526 -5.181 1.00 0.00 60 LEU A CA 10
ATOM 16758 C C . LEU A 1 60 ? 8.401 -5.219 -5.961 1.00 0.00 60 LEU A C 10
ATOM 16759 O O . LEU A 1 60 ? 8.542 -5.168 -7.171 1.00 0.00 60 LEU A O 10
ATOM 16775 N N . LEU A 1 61 ? 8.095 -4.161 -5.256 1.00 0.00 61 LEU A N 10
ATOM 16776 C CA . LEU A 1 61 ? 7.898 -2.834 -5.906 1.00 0.00 61 LEU A CA 10
ATOM 16777 C C . LEU A 1 61 ? 9.255 -2.178 -6.184 1.00 0.00 61 LEU A C 10
ATOM 16778 O O . LEU A 1 61 ? 10.195 -2.303 -5.419 1.00 0.00 61 LEU A O 10
ATOM 16794 N N . GLU A 1 62 ? 9.357 -1.483 -7.285 1.00 0.00 62 GLU A N 10
ATOM 16795 C CA . GLU A 1 62 ? 10.641 -0.818 -7.646 1.00 0.00 62 GLU A CA 10
ATOM 16796 C C . GLU A 1 62 ? 10.774 0.533 -6.944 1.00 0.00 62 GLU A C 10
ATOM 16797 O O . GLU A 1 62 ? 9.799 1.187 -6.613 1.00 0.00 62 GLU A O 10
ATOM 16809 N N . GLN A 1 63 ? 11.992 0.939 -6.720 1.00 0.00 63 GLN A N 10
ATOM 16810 C CA . GLN A 1 63 ? 12.261 2.231 -6.039 1.00 0.00 63 GLN A CA 10
ATOM 16811 C C . GLN A 1 63 ? 12.175 3.396 -7.031 1.00 0.00 63 GLN A C 10
ATOM 16812 O O . GLN A 1 63 ? 12.676 3.330 -8.141 1.00 0.00 63 GLN A O 10
ATOM 16826 N N . GLY A 1 64 ? 11.546 4.465 -6.625 1.00 0.00 64 GLY A N 10
ATOM 16827 C CA . GLY A 1 64 ? 11.418 5.658 -7.510 1.00 0.00 64 GLY A CA 10
ATOM 16828 C C . GLY A 1 64 ? 10.251 5.471 -8.482 1.00 0.00 64 GLY A C 10
ATOM 16829 O O . GLY A 1 64 ? 10.025 6.292 -9.353 1.00 0.00 64 GLY A O 10
ATOM 16833 N N . GLU A 1 65 ? 9.512 4.398 -8.346 1.00 0.00 65 GLU A N 10
ATOM 16834 C CA . GLU A 1 65 ? 8.358 4.143 -9.267 1.00 0.00 65 GLU A CA 10
ATOM 16835 C C . GLU A 1 65 ? 7.029 4.289 -8.523 1.00 0.00 65 GLU A C 10
ATOM 16836 O O . GLU A 1 65 ? 6.916 3.995 -7.342 1.00 0.00 65 GLU A O 10
ATOM 16848 N N . SER A 1 66 ? 6.023 4.754 -9.223 1.00 0.00 66 SER A N 10
ATOM 16849 C CA . SER A 1 66 ? 4.682 4.940 -8.607 1.00 0.00 66 SER A CA 10
ATOM 16850 C C . SER A 1 66 ? 3.895 3.632 -8.652 1.00 0.00 66 SER A C 10
ATOM 16851 O O . SER A 1 66 ? 4.092 2.798 -9.520 1.00 0.00 66 SER A O 10
ATOM 16859 N N . TYR A 1 67 ? 2.994 3.447 -7.723 1.00 0.00 67 TYR A N 10
ATOM 16860 C CA . TYR A 1 67 ? 2.179 2.201 -7.702 1.00 0.00 67 TYR A CA 10
ATOM 16861 C C . TYR A 1 67 ? 0.766 2.501 -7.205 1.00 0.00 67 TYR A C 10
ATOM 16862 O O . TYR A 1 67 ? 0.552 3.343 -6.340 1.00 0.00 67 TYR A O 10
ATOM 16880 N N . LEU A 1 68 ? -0.196 1.799 -7.749 1.00 0.00 68 LEU A N 10
ATOM 16881 C CA . LEU A 1 68 ? -1.617 1.985 -7.343 1.00 0.00 68 LEU A CA 10
ATOM 16882 C C . LEU A 1 68 ? -2.063 0.773 -6.529 1.00 0.00 68 LEU A C 10
ATOM 16883 O O . LEU A 1 68 ? -2.021 -0.356 -6.995 1.00 0.00 68 LEU A O 10
ATOM 16899 N N . LEU A 1 69 ? -2.485 1.002 -5.312 1.00 0.00 69 LEU A N 10
ATOM 16900 C CA . LEU A 1 69 ? -2.934 -0.115 -4.434 1.00 0.00 69 LEU A CA 10
ATOM 16901 C C . LEU A 1 69 ? -4.457 -0.178 -4.424 1.00 0.00 69 LEU A C 10
ATOM 16902 O O . LEU A 1 69 ? -5.131 0.828 -4.279 1.00 0.00 69 LEU A O 10
ATOM 16918 N N . ARG A 1 70 ? -5.002 -1.358 -4.584 1.00 0.00 70 ARG A N 10
ATOM 16919 C CA . ARG A 1 70 ? -6.486 -1.521 -4.593 1.00 0.00 70 ARG A CA 10
ATOM 16920 C C . ARG A 1 70 ? -6.901 -2.628 -3.621 1.00 0.00 70 ARG A C 10
ATOM 16921 O O . ARG A 1 70 ? -6.236 -3.641 -3.483 1.00 0.00 70 ARG A O 10
ATOM 16942 N N . SER A 1 71 ? -8.005 -2.414 -2.948 1.00 0.00 71 SER A N 10
ATOM 16943 C CA . SER A 1 71 ? -8.529 -3.406 -1.963 1.00 0.00 71 SER A CA 10
ATOM 16944 C C . SER A 1 71 ? -7.447 -3.767 -0.942 1.00 0.00 71 SER A C 10
ATOM 16945 O O . SER A 1 71 ? -7.056 -4.912 -0.810 1.00 0.00 71 SER A O 10
ATOM 16953 N N . VAL A 1 72 ? -6.979 -2.787 -0.201 1.00 0.00 72 VAL A N 10
ATOM 16954 C CA . VAL A 1 72 ? -5.934 -3.045 0.841 1.00 0.00 72 VAL A CA 10
ATOM 16955 C C . VAL A 1 72 ? -6.527 -2.780 2.220 1.00 0.00 72 VAL A C 10
ATOM 16956 O O . VAL A 1 72 ? -7.178 -1.776 2.449 1.00 0.00 72 VAL A O 10
ATOM 16969 N N . VAL A 1 73 ? -6.307 -3.689 3.140 1.00 0.00 73 VAL A N 10
ATOM 16970 C CA . VAL A 1 73 ? -6.859 -3.529 4.515 1.00 0.00 73 VAL A CA 10
ATOM 16971 C C . VAL A 1 73 ? -5.808 -2.903 5.430 1.00 0.00 73 VAL A C 10
ATOM 16972 O O . VAL A 1 73 ? -4.647 -3.275 5.417 1.00 0.00 73 VAL A O 10
ATOM 16985 N N . VAL A 1 74 ? -6.215 -1.944 6.224 1.00 0.00 74 VAL A N 10
ATOM 16986 C CA . VAL A 1 74 ? -5.260 -1.264 7.149 1.00 0.00 74 VAL A CA 10
ATOM 16987 C C . VAL A 1 74 ? -5.287 -1.951 8.513 1.00 0.00 74 VAL A C 10
ATOM 16988 O O . VAL A 1 74 ? -6.323 -2.099 9.136 1.00 0.00 74 VAL A O 10
ATOM 17001 N N . GLY A 1 75 ? -4.138 -2.372 8.973 1.00 0.00 75 GLY A N 10
ATOM 17002 C CA . GLY A 1 75 ? -4.048 -3.065 10.292 1.00 0.00 75 GLY A CA 10
ATOM 17003 C C . GLY A 1 75 ? -3.568 -2.096 11.374 1.00 0.00 75 GLY A C 10
ATOM 17004 O O . GLY A 1 75 ? -2.727 -1.244 11.145 1.00 0.00 75 GLY A O 10
ATOM 17008 N N . GLU A 1 76 ? -4.107 -2.237 12.556 1.00 0.00 76 GLU A N 10
ATOM 17009 C CA . GLU A 1 76 ? -3.716 -1.350 13.688 1.00 0.00 76 GLU A CA 10
ATOM 17010 C C . GLU A 1 76 ? -2.220 -1.473 13.957 1.00 0.00 76 GLU A C 10
ATOM 17011 O O . GLU A 1 76 ? -1.655 -2.552 13.939 1.00 0.00 76 GLU A O 10
ATOM 17023 N N . TYR A 1 77 ? -1.575 -0.368 14.217 1.00 0.00 77 TYR A N 10
ATOM 17024 C CA . TYR A 1 77 ? -0.114 -0.395 14.504 1.00 0.00 77 TYR A CA 10
ATOM 17025 C C . TYR A 1 77 ? 0.171 0.534 15.683 1.00 0.00 77 TYR A C 10
ATOM 17026 O O . TYR A 1 77 ? 0.585 1.666 15.505 1.00 0.00 77 TYR A O 10
ATOM 17044 N N . ASN A 1 78 ? -0.060 0.031 16.881 1.00 0.00 78 ASN A N 10
ATOM 17045 C CA . ASN A 1 78 ? 0.163 0.808 18.156 1.00 0.00 78 ASN A CA 10
ATOM 17046 C C . ASN A 1 78 ? 0.317 2.313 17.897 1.00 0.00 78 ASN A C 10
ATOM 17047 O O . ASN A 1 78 ? -0.603 3.088 18.078 1.00 0.00 78 ASN A O 10
ATOM 17058 N N . ASP A 1 79 ? 1.483 2.726 17.480 1.00 0.00 79 ASP A N 10
ATOM 17059 C CA . ASP A 1 79 ? 1.718 4.174 17.210 1.00 0.00 79 ASP A CA 10
ATOM 17060 C C . ASP A 1 79 ? 0.577 4.737 16.362 1.00 0.00 79 ASP A C 10
ATOM 17061 O O . ASP A 1 79 ? -0.215 5.538 16.824 1.00 0.00 79 ASP A O 10
ATOM 17070 N N . ARG A 1 80 ? 0.504 4.340 15.117 1.00 0.00 80 ARG A N 10
ATOM 17071 C CA . ARG A 1 80 ? -0.569 4.864 14.215 1.00 0.00 80 ARG A CA 10
ATOM 17072 C C . ARG A 1 80 ? -1.213 3.710 13.442 1.00 0.00 80 ARG A C 10
ATOM 17073 O O . ARG A 1 80 ? -1.619 2.717 14.016 1.00 0.00 80 ARG A O 10
ATOM 17094 N N . PHE A 1 81 ? -1.331 3.849 12.143 1.00 0.00 81 PHE A N 10
ATOM 17095 C CA . PHE A 1 81 ? -1.970 2.788 11.311 1.00 0.00 81 PHE A CA 10
ATOM 17096 C C . PHE A 1 81 ? -1.068 2.435 10.129 1.00 0.00 81 PHE A C 10
ATOM 17097 O O . PHE A 1 81 ? -0.262 3.234 9.687 1.00 0.00 81 PHE A O 10
ATOM 17114 N N . GLN A 1 82 ? -1.199 1.236 9.621 1.00 0.00 82 GLN A N 10
ATOM 17115 C CA . GLN A 1 82 ? -0.356 0.796 8.467 1.00 0.00 82 GLN A CA 10
ATOM 17116 C C . GLN A 1 82 ? -1.233 0.137 7.404 1.00 0.00 82 GLN A C 10
ATOM 17117 O O . GLN A 1 82 ? -2.350 -0.276 7.670 1.00 0.00 82 GLN A O 10
ATOM 17131 N N . VAL A 1 83 ? -0.726 0.028 6.197 1.00 0.00 83 VAL A N 10
ATOM 17132 C CA . VAL A 1 83 ? -1.514 -0.609 5.096 1.00 0.00 83 VAL A CA 10
ATOM 17133 C C . VAL A 1 83 ? -0.977 -2.017 4.842 1.00 0.00 83 VAL A C 10
ATOM 17134 O O . VAL A 1 83 ? 0.213 -2.225 4.657 1.00 0.00 83 VAL A O 10
ATOM 17147 N N . GLN A 1 84 ? -1.853 -2.990 4.847 1.00 0.00 84 GLN A N 10
ATOM 17148 C CA . GLN A 1 84 ? -1.425 -4.404 4.626 1.00 0.00 84 GLN A CA 10
ATOM 17149 C C . GLN A 1 84 ? -1.843 -4.858 3.232 1.00 0.00 84 GLN A C 10
ATOM 17150 O O . GLN A 1 84 ? -2.997 -4.763 2.852 1.00 0.00 84 GLN A O 10
ATOM 17164 N N . VAL A 1 85 ? -0.907 -5.355 2.467 1.00 0.00 85 VAL A N 10
ATOM 17165 C CA . VAL A 1 85 ? -1.223 -5.829 1.088 1.00 0.00 85 VAL A CA 10
ATOM 17166 C C . VAL A 1 85 ? -1.245 -7.357 1.075 1.00 0.00 85 VAL A C 10
ATOM 17167 O O . VAL A 1 85 ? -0.263 -8.014 1.388 1.00 0.00 85 VAL A O 10
ATOM 17180 N N . ASN A 1 86 ? -2.368 -7.925 0.720 1.00 0.00 86 ASN A N 10
ATOM 17181 C CA . ASN A 1 86 ? -2.491 -9.409 0.690 1.00 0.00 86 ASN A CA 10
ATOM 17182 C C . ASN A 1 86 ? -3.456 -9.832 -0.416 1.00 0.00 86 ASN A C 10
ATOM 17183 O O . ASN A 1 86 ? -3.942 -9.017 -1.180 1.00 0.00 86 ASN A O 10
ATOM 17194 N N . LYS A 1 87 ? -3.721 -11.113 -0.502 1.00 0.00 87 LYS A N 10
ATOM 17195 C CA . LYS A 1 87 ? -4.640 -11.650 -1.550 1.00 0.00 87 LYS A CA 10
ATOM 17196 C C . LYS A 1 87 ? -5.812 -10.701 -1.789 1.00 0.00 87 LYS A C 10
ATOM 17197 O O . LYS A 1 87 ? -6.159 -9.893 -0.947 1.00 0.00 87 LYS A O 10
ATOM 17216 N N . ASN A 1 88 ? -6.414 -10.801 -2.948 1.00 0.00 88 ASN A N 10
ATOM 17217 C CA . ASN A 1 88 ? -7.566 -9.921 -3.292 1.00 0.00 88 ASN A CA 10
ATOM 17218 C C . ASN A 1 88 ? -7.031 -8.537 -3.682 1.00 0.00 88 ASN A C 10
ATOM 17219 O O . ASN A 1 88 ? -7.630 -7.820 -4.462 1.00 0.00 88 ASN A O 10
ATOM 17230 N N . SER A 1 89 ? -5.908 -8.167 -3.134 1.00 0.00 89 SER A N 10
ATOM 17231 C CA . SER A 1 89 ? -5.313 -6.837 -3.446 1.00 0.00 89 SER A CA 10
ATOM 17232 C C . SER A 1 89 ? -4.671 -6.851 -4.831 1.00 0.00 89 SER A C 10
ATOM 17233 O O . SER A 1 89 ? -4.229 -7.877 -5.319 1.00 0.00 89 SER A O 10
ATOM 17241 N N . SER A 1 90 ? -4.616 -5.709 -5.470 1.00 0.00 90 SER A N 10
ATOM 17242 C CA . SER A 1 90 ? -4.007 -5.623 -6.831 1.00 0.00 90 SER A CA 10
ATOM 17243 C C . SER A 1 90 ? -3.039 -4.440 -6.889 1.00 0.00 90 SER A C 10
ATOM 17244 O O . SER A 1 90 ? -3.287 -3.387 -6.325 1.00 0.00 90 SER A O 10
ATOM 17252 N N . ILE A 1 91 ? -1.935 -4.616 -7.573 1.00 0.00 91 ILE A N 10
ATOM 17253 C CA . ILE A 1 91 ? -0.918 -3.529 -7.695 1.00 0.00 91 ILE A CA 10
ATOM 17254 C C . ILE A 1 91 ? -0.656 -3.239 -9.170 1.00 0.00 91 ILE A C 10
ATOM 17255 O O . ILE A 1 91 ? -0.421 -4.138 -9.960 1.00 0.00 91 ILE A O 10
ATOM 17271 N N . GLU A 1 92 ? -0.692 -1.985 -9.546 1.00 0.00 92 GLU A N 10
ATOM 17272 C CA . GLU A 1 92 ? -0.443 -1.605 -10.972 1.00 0.00 92 GLU A CA 10
ATOM 17273 C C . GLU A 1 92 ? 0.654 -0.539 -11.033 1.00 0.00 92 GLU A C 10
ATOM 17274 O O . GLU A 1 92 ? 0.641 0.433 -10.300 1.00 0.00 92 GLU A O 10
ATOM 17286 N N . LYS A 1 93 ? 1.606 -0.730 -11.908 1.00 0.00 93 LYS A N 10
ATOM 17287 C CA . LYS A 1 93 ? 2.727 0.244 -12.040 1.00 0.00 93 LYS A CA 10
ATOM 17288 C C . LYS A 1 93 ? 2.290 1.435 -12.895 1.00 0.00 93 LYS A C 10
ATOM 17289 O O . LYS A 1 93 ? 1.792 1.282 -13.997 1.00 0.00 93 LYS A O 10
ATOM 17308 N N . LEU A 1 94 ? 2.473 2.624 -12.384 1.00 0.00 94 LEU A N 10
ATOM 17309 C CA . LEU A 1 94 ? 2.074 3.855 -13.132 1.00 0.00 94 LEU A CA 10
ATOM 17310 C C . LEU A 1 94 ? 3.311 4.534 -13.725 1.00 0.00 94 LEU A C 10
ATOM 17311 O O . LEU A 1 94 ? 4.303 4.754 -13.054 1.00 0.00 94 LEU A O 10
ATOM 17327 N N . SER A 1 95 ? 3.239 4.878 -14.980 1.00 0.00 95 SER A N 10
ATOM 17328 C CA . SER A 1 95 ? 4.381 5.558 -15.646 1.00 0.00 95 SER A CA 10
ATOM 17329 C C . SER A 1 95 ? 4.397 7.026 -15.229 1.00 0.00 95 SER A C 10
ATOM 17330 O O . SER A 1 95 ? 5.304 7.766 -15.563 1.00 0.00 95 SER A O 10
ATOM 17338 N N . GLU A 1 96 ? 3.394 7.459 -14.501 1.00 0.00 96 GLU A N 10
ATOM 17339 C CA . GLU A 1 96 ? 3.347 8.889 -14.064 1.00 0.00 96 GLU A CA 10
ATOM 17340 C C . GLU A 1 96 ? 3.776 8.992 -12.586 1.00 0.00 96 GLU A C 10
ATOM 17341 O O . GLU A 1 96 ? 3.065 8.552 -11.706 1.00 0.00 96 GLU A O 10
ATOM 17353 N N . PRO A 1 97 ? 4.930 9.562 -12.314 1.00 0.00 97 PRO A N 10
ATOM 17354 C CA . PRO A 1 97 ? 5.457 9.697 -10.925 1.00 0.00 97 PRO A CA 10
ATOM 17355 C C . PRO A 1 97 ? 4.751 10.808 -10.133 1.00 0.00 97 PRO A C 10
ATOM 17356 O O . PRO A 1 97 ? 4.258 11.774 -10.684 1.00 0.00 97 PRO A O 10
ATOM 17367 N N . ILE A 1 98 ? 4.702 10.660 -8.837 1.00 0.00 98 ILE A N 10
ATOM 17368 C CA . ILE A 1 98 ? 4.032 11.677 -7.983 1.00 0.00 98 ILE A CA 10
ATOM 17369 C C . ILE A 1 98 ? 4.983 12.839 -7.695 1.00 0.00 98 ILE A C 10
ATOM 17370 O O . ILE A 1 98 ? 6.157 12.659 -7.421 1.00 0.00 98 ILE A O 10
ATOM 17386 N N . GLU A 1 99 ? 4.464 14.033 -7.757 1.00 0.00 99 GLU A N 10
ATOM 17387 C CA . GLU A 1 99 ? 5.287 15.247 -7.495 1.00 0.00 99 GLU A CA 10
ATOM 17388 C C . GLU A 1 99 ? 6.090 15.057 -6.214 1.00 0.00 99 GLU A C 10
ATOM 17389 O O . GLU A 1 99 ? 7.263 14.739 -6.253 1.00 0.00 99 GLU A O 10
ATOM 17401 N N . VAL A 1 100 ? 5.455 15.275 -5.081 1.00 0.00 100 VAL A N 10
ATOM 17402 C CA . VAL A 1 100 ? 6.144 15.135 -3.757 1.00 0.00 100 VAL A CA 10
ATOM 17403 C C . VAL A 1 100 ? 7.627 15.516 -3.883 1.00 0.00 100 VAL A C 10
ATOM 17404 O O . VAL A 1 100 ? 8.504 14.858 -3.361 1.00 0.00 100 VAL A O 10
ATOM 17417 N N . GLY A 1 101 ? 7.899 16.585 -4.584 1.00 0.00 101 GLY A N 10
ATOM 17418 C CA . GLY A 1 101 ? 9.308 17.033 -4.766 1.00 0.00 101 GLY A CA 10
ATOM 17419 C C . GLY A 1 101 ? 9.343 18.238 -5.714 1.00 0.00 101 GLY A C 10
ATOM 17420 O O . GLY A 1 101 ? 10.010 18.225 -6.733 1.00 0.00 101 GLY A O 10
ATOM 17424 N N . LEU A 1 102 ? 8.633 19.285 -5.380 1.00 0.00 102 LEU A N 10
ATOM 17425 C CA . LEU A 1 102 ? 8.617 20.500 -6.252 1.00 0.00 102 LEU A CA 10
ATOM 17426 C C . LEU A 1 102 ? 9.790 21.408 -5.867 1.00 0.00 102 LEU A C 10
ATOM 17427 O O . LEU A 1 102 ? 10.086 22.385 -6.530 1.00 0.00 102 LEU A O 10
ATOM 17443 N N . GLU A 1 103 ? 10.469 21.080 -4.799 1.00 0.00 103 GLU A N 10
ATOM 17444 C CA . GLU A 1 103 ? 11.635 21.904 -4.358 1.00 0.00 103 GLU A CA 10
ATOM 17445 C C . GLU A 1 103 ? 11.262 23.392 -4.399 1.00 0.00 103 GLU A C 10
ATOM 17446 O O . GLU A 1 103 ? 12.001 24.222 -4.899 1.00 0.00 103 GLU A O 10
ATOM 17458 N N . HIS A 1 104 ? 10.113 23.729 -3.871 1.00 0.00 104 HIS A N 10
ATOM 17459 C CA . HIS A 1 104 ? 9.673 25.152 -3.872 1.00 0.00 104 HIS A CA 10
ATOM 17460 C C . HIS A 1 104 ? 10.680 26.009 -3.098 1.00 0.00 104 HIS A C 10
ATOM 17461 O O . HIS A 1 104 ? 10.553 26.232 -1.907 1.00 0.00 104 HIS A O 10
ATOM 17475 N N . HIS A 1 105 ? 11.678 26.497 -3.786 1.00 0.00 105 HIS A N 10
ATOM 17476 C CA . HIS A 1 105 ? 12.712 27.350 -3.137 1.00 0.00 105 HIS A CA 10
ATOM 17477 C C . HIS A 1 105 ? 12.235 28.806 -3.120 1.00 0.00 105 HIS A C 10
ATOM 17478 O O . HIS A 1 105 ? 12.766 29.642 -2.411 1.00 0.00 105 HIS A O 10
ATOM 17492 N N . HIS A 1 106 ? 11.232 29.113 -3.901 1.00 0.00 106 HIS A N 10
ATOM 17493 C CA . HIS A 1 106 ? 10.708 30.509 -3.945 1.00 0.00 106 HIS A CA 10
ATOM 17494 C C . HIS A 1 106 ? 9.566 30.659 -2.935 1.00 0.00 106 HIS A C 10
ATOM 17495 O O . HIS A 1 106 ? 8.442 30.264 -3.180 1.00 0.00 106 HIS A O 10
ATOM 17509 N N . HIS A 1 107 ? 9.862 31.230 -1.794 1.00 0.00 107 HIS A N 10
ATOM 17510 C CA . HIS A 1 107 ? 8.819 31.422 -0.745 1.00 0.00 107 HIS A CA 10
ATOM 17511 C C . HIS A 1 107 ? 7.786 32.444 -1.226 1.00 0.00 107 HIS A C 10
ATOM 17512 O O . HIS A 1 107 ? 6.594 32.276 -1.050 1.00 0.00 107 HIS A O 10
ATOM 17526 N N . HIS A 1 108 ? 8.242 33.509 -1.825 1.00 0.00 108 HIS A N 10
ATOM 17527 C CA . HIS A 1 108 ? 7.304 34.556 -2.319 1.00 0.00 108 HIS A CA 10
ATOM 17528 C C . HIS A 1 108 ? 8.036 35.459 -3.319 1.00 0.00 108 HIS A C 10
ATOM 17529 O O . HIS A 1 108 ? 7.680 36.604 -3.518 1.00 0.00 108 HIS A O 10
ATOM 17543 N N . HIS A 1 109 ? 9.061 34.943 -3.949 1.00 0.00 109 HIS A N 10
ATOM 17544 C CA . HIS A 1 109 ? 9.825 35.756 -4.940 1.00 0.00 109 HIS A CA 10
ATOM 17545 C C . HIS A 1 109 ? 10.692 34.829 -5.796 1.00 0.00 109 HIS A C 10
ATOM 17546 O O . HIS A 1 109 ? 10.841 35.108 -6.975 1.00 0.00 109 HIS A O 10
ATOM 17561 N N . MET A 1 1 ? -17.157 5.836 -11.413 1.00 0.00 1 MET A N 11
ATOM 17562 C CA . MET A 1 1 ? -16.260 4.966 -12.223 1.00 0.00 1 MET A CA 11
ATOM 17563 C C . MET A 1 1 ? -14.837 5.097 -11.675 1.00 0.00 1 MET A C 11
ATOM 17564 O O . MET A 1 1 ? -13.980 4.268 -11.915 1.00 0.00 1 MET A O 11
ATOM 17580 N N . GLU A 1 2 ? -14.587 6.150 -10.942 1.00 0.00 2 GLU A N 11
ATOM 17581 C CA . GLU A 1 2 ? -13.225 6.369 -10.376 1.00 0.00 2 GLU A CA 11
ATOM 17582 C C . GLU A 1 2 ? -13.020 5.483 -9.136 1.00 0.00 2 GLU A C 11
ATOM 17583 O O . GLU A 1 2 ? -13.953 5.209 -8.405 1.00 0.00 2 GLU A O 11
ATOM 17595 N N . PRO A 1 3 ? -11.807 5.045 -8.890 1.00 0.00 3 PRO A N 11
ATOM 17596 C CA . PRO A 1 3 ? -11.483 4.185 -7.713 1.00 0.00 3 PRO A CA 11
ATOM 17597 C C . PRO A 1 3 ? -11.575 4.953 -6.388 1.00 0.00 3 PRO A C 11
ATOM 17598 O O . PRO A 1 3 ? -11.347 6.146 -6.322 1.00 0.00 3 PRO A O 11
ATOM 17609 N N . GLN A 1 4 ? -11.911 4.267 -5.335 1.00 0.00 4 GLN A N 11
ATOM 17610 C CA . GLN A 1 4 ? -12.029 4.939 -4.012 1.00 0.00 4 GLN A CA 11
ATOM 17611 C C . GLN A 1 4 ? -10.631 5.196 -3.444 1.00 0.00 4 GLN A C 11
ATOM 17612 O O . GLN A 1 4 ? -10.058 4.377 -2.748 1.00 0.00 4 GLN A O 11
ATOM 17626 N N . LEU A 1 5 ? -10.085 6.342 -3.743 1.00 0.00 5 LEU A N 11
ATOM 17627 C CA . LEU A 1 5 ? -8.727 6.692 -3.241 1.00 0.00 5 LEU A CA 11
ATOM 17628 C C . LEU A 1 5 ? -8.829 7.210 -1.810 1.00 0.00 5 LEU A C 11
ATOM 17629 O O . LEU A 1 5 ? -9.737 7.945 -1.467 1.00 0.00 5 LEU A O 11
ATOM 17645 N N . THR A 1 6 ? -7.901 6.825 -0.974 1.00 0.00 6 THR A N 11
ATOM 17646 C CA . THR A 1 6 ? -7.918 7.280 0.449 1.00 0.00 6 THR A CA 11
ATOM 17647 C C . THR A 1 6 ? -6.569 7.895 0.813 1.00 0.00 6 THR A C 11
ATOM 17648 O O . THR A 1 6 ? -5.518 7.337 0.558 1.00 0.00 6 THR A O 11
ATOM 17659 N N . LYS A 1 7 ? -6.606 9.053 1.404 1.00 0.00 7 LYS A N 11
ATOM 17660 C CA . LYS A 1 7 ? -5.352 9.753 1.793 1.00 0.00 7 LYS A CA 11
ATOM 17661 C C . LYS A 1 7 ? -4.842 9.199 3.124 1.00 0.00 7 LYS A C 11
ATOM 17662 O O . LYS A 1 7 ? -5.595 8.690 3.935 1.00 0.00 7 LYS A O 11
ATOM 17681 N N . ILE A 1 8 ? -3.564 9.303 3.348 1.00 0.00 8 ILE A N 11
ATOM 17682 C CA . ILE A 1 8 ? -2.974 8.792 4.617 1.00 0.00 8 ILE A CA 11
ATOM 17683 C C . ILE A 1 8 ? -3.554 9.572 5.804 1.00 0.00 8 ILE A C 11
ATOM 17684 O O . ILE A 1 8 ? -3.906 9.010 6.826 1.00 0.00 8 ILE A O 11
ATOM 17700 N N . VAL A 1 9 ? -3.651 10.864 5.669 1.00 0.00 9 VAL A N 11
ATOM 17701 C CA . VAL A 1 9 ? -4.208 11.704 6.773 1.00 0.00 9 VAL A CA 11
ATOM 17702 C C . VAL A 1 9 ? -5.690 11.358 6.996 1.00 0.00 9 VAL A C 11
ATOM 17703 O O . VAL A 1 9 ? -6.238 11.564 8.063 1.00 0.00 9 VAL A O 11
ATOM 17716 N N . ASP A 1 10 ? -6.336 10.833 5.990 1.00 0.00 10 ASP A N 11
ATOM 17717 C CA . ASP A 1 10 ? -7.780 10.469 6.120 1.00 0.00 10 ASP A CA 11
ATOM 17718 C C . ASP A 1 10 ? -7.911 9.128 6.860 1.00 0.00 10 ASP A C 11
ATOM 17719 O O . ASP A 1 10 ? -9.001 8.655 7.125 1.00 0.00 10 ASP A O 11
ATOM 17728 N N . ILE A 1 11 ? -6.807 8.514 7.200 1.00 0.00 11 ILE A N 11
ATOM 17729 C CA . ILE A 1 11 ? -6.872 7.208 7.920 1.00 0.00 11 ILE A CA 11
ATOM 17730 C C . ILE A 1 11 ? -7.178 7.444 9.401 1.00 0.00 11 ILE A C 11
ATOM 17731 O O . ILE A 1 11 ? -6.420 8.068 10.119 1.00 0.00 11 ILE A O 11
ATOM 17747 N N . VAL A 1 12 ? -8.292 6.934 9.855 1.00 0.00 12 VAL A N 11
ATOM 17748 C CA . VAL A 1 12 ? -8.687 7.093 11.286 1.00 0.00 12 VAL A CA 11
ATOM 17749 C C . VAL A 1 12 ? -9.207 5.752 11.811 1.00 0.00 12 VAL A C 11
ATOM 17750 O O . VAL A 1 12 ? -9.527 5.613 12.974 1.00 0.00 12 VAL A O 11
ATOM 17763 N N . GLU A 1 13 ? -9.299 4.761 10.957 1.00 0.00 13 GLU A N 11
ATOM 17764 C CA . GLU A 1 13 ? -9.806 3.426 11.406 1.00 0.00 13 GLU A CA 11
ATOM 17765 C C . GLU A 1 13 ? -8.994 2.308 10.757 1.00 0.00 13 GLU A C 11
ATOM 17766 O O . GLU A 1 13 ? -8.675 2.349 9.583 1.00 0.00 13 GLU A O 11
ATOM 17778 N N . ASN A 1 14 ? -8.667 1.307 11.528 1.00 0.00 14 ASN A N 11
ATOM 17779 C CA . ASN A 1 14 ? -7.878 0.159 10.997 1.00 0.00 14 ASN A CA 11
ATOM 17780 C C . ASN A 1 14 ? -8.819 -0.941 10.494 1.00 0.00 14 ASN A C 11
ATOM 17781 O O . ASN A 1 14 ? -9.979 -1.004 10.858 1.00 0.00 14 ASN A O 11
ATOM 17792 N N . GLY A 1 15 ? -8.316 -1.805 9.654 1.00 0.00 15 GLY A N 11
ATOM 17793 C CA . GLY A 1 15 ? -9.153 -2.914 9.107 1.00 0.00 15 GLY A CA 11
ATOM 17794 C C . GLY A 1 15 ? -10.049 -2.376 7.988 1.00 0.00 15 GLY A C 11
ATOM 17795 O O . GLY A 1 15 ? -10.858 -3.088 7.422 1.00 0.00 15 GLY A O 11
ATOM 17799 N N . GLN A 1 16 ? -9.914 -1.116 7.677 1.00 0.00 16 GLN A N 11
ATOM 17800 C CA . GLN A 1 16 ? -10.761 -0.508 6.609 1.00 0.00 16 GLN A CA 11
ATOM 17801 C C . GLN A 1 16 ? -10.224 -0.864 5.220 1.00 0.00 16 GLN A C 11
ATOM 17802 O O . GLN A 1 16 ? -9.032 -0.837 4.966 1.00 0.00 16 GLN A O 11
ATOM 17816 N N . TRP A 1 17 ? -11.113 -1.188 4.318 1.00 0.00 17 TRP A N 11
ATOM 17817 C CA . TRP A 1 17 ? -10.699 -1.544 2.931 1.00 0.00 17 TRP A CA 11
ATOM 17818 C C . TRP A 1 17 ? -10.749 -0.300 2.043 1.00 0.00 17 TRP A C 11
ATOM 17819 O O . TRP A 1 17 ? -11.718 0.435 2.041 1.00 0.00 17 TRP A O 11
ATOM 17840 N N . ALA A 1 18 ? -9.713 -0.067 1.286 1.00 0.00 18 ALA A N 11
ATOM 17841 C CA . ALA A 1 18 ? -9.702 1.130 0.393 1.00 0.00 18 ALA A CA 11
ATOM 17842 C C . ALA A 1 18 ? -8.455 1.113 -0.493 1.00 0.00 18 ALA A C 11
ATOM 17843 O O . ALA A 1 18 ? -7.609 0.242 -0.383 1.00 0.00 18 ALA A O 11
ATOM 17850 N N . ASN A 1 19 ? -8.348 2.074 -1.375 1.00 0.00 19 ASN A N 11
ATOM 17851 C CA . ASN A 1 19 ? -7.172 2.141 -2.295 1.00 0.00 19 ASN A CA 11
ATOM 17852 C C . ASN A 1 19 ? -6.210 3.239 -1.839 1.00 0.00 19 ASN A C 11
ATOM 17853 O O . ASN A 1 19 ? -6.614 4.290 -1.377 1.00 0.00 19 ASN A O 11
ATOM 17864 N N . LEU A 1 20 ? -4.935 2.988 -1.971 1.00 0.00 20 LEU A N 11
ATOM 17865 C CA . LEU A 1 20 ? -3.907 3.989 -1.558 1.00 0.00 20 LEU A CA 11
ATOM 17866 C C . LEU A 1 20 ? -2.851 4.119 -2.657 1.00 0.00 20 LEU A C 11
ATOM 17867 O O . LEU A 1 20 ? -2.420 3.141 -3.239 1.00 0.00 20 LEU A O 11
ATOM 17883 N N . LYS A 1 21 ? -2.426 5.326 -2.929 1.00 0.00 21 LYS A N 11
ATOM 17884 C CA . LYS A 1 21 ? -1.381 5.560 -3.974 1.00 0.00 21 LYS A CA 11
ATOM 17885 C C . LYS A 1 21 ? -0.164 6.218 -3.328 1.00 0.00 21 LYS A C 11
ATOM 17886 O O . LYS A 1 21 ? -0.286 7.139 -2.540 1.00 0.00 21 LYS A O 11
ATOM 17905 N N . ALA A 1 22 ? 1.007 5.751 -3.652 1.00 0.00 22 ALA A N 11
ATOM 17906 C CA . ALA A 1 22 ? 2.233 6.352 -3.049 1.00 0.00 22 ALA A CA 11
ATOM 17907 C C . ALA A 1 22 ? 3.459 6.000 -3.888 1.00 0.00 22 ALA A C 11
ATOM 17908 O O . ALA A 1 22 ? 3.393 5.203 -4.807 1.00 0.00 22 ALA A O 11
ATOM 17915 N N . LYS A 1 23 ? 4.581 6.599 -3.570 1.00 0.00 23 LYS A N 11
ATOM 17916 C CA . LYS A 1 23 ? 5.842 6.333 -4.330 1.00 0.00 23 LYS A CA 11
ATOM 17917 C C . LYS A 1 23 ? 6.865 5.647 -3.429 1.00 0.00 23 LYS A C 11
ATOM 17918 O O . LYS A 1 23 ? 6.979 5.937 -2.254 1.00 0.00 23 LYS A O 11
ATOM 17937 N N . VAL A 1 24 ? 7.607 4.730 -3.987 1.00 0.00 24 VAL A N 11
ATOM 17938 C CA . VAL A 1 24 ? 8.629 3.995 -3.192 1.00 0.00 24 VAL A CA 11
ATOM 17939 C C . VAL A 1 24 ? 9.929 4.799 -3.142 1.00 0.00 24 VAL A C 11
ATOM 17940 O O . VAL A 1 24 ? 10.565 5.045 -4.151 1.00 0.00 24 VAL A O 11
ATOM 17953 N N . ILE A 1 25 ? 10.326 5.194 -1.961 1.00 0.00 25 ILE A N 11
ATOM 17954 C CA . ILE A 1 25 ? 11.590 5.972 -1.793 1.00 0.00 25 ILE A CA 11
ATOM 17955 C C . ILE A 1 25 ? 12.639 5.071 -1.143 1.00 0.00 25 ILE A C 11
ATOM 17956 O O . ILE A 1 25 ? 13.827 5.212 -1.366 1.00 0.00 25 ILE A O 11
ATOM 17972 N N . GLN A 1 26 ? 12.201 4.145 -0.337 1.00 0.00 26 GLN A N 11
ATOM 17973 C CA . GLN A 1 26 ? 13.159 3.227 0.335 1.00 0.00 26 GLN A CA 11
ATOM 17974 C C . GLN A 1 26 ? 12.415 2.014 0.891 1.00 0.00 26 GLN A C 11
ATOM 17975 O O . GLN A 1 26 ? 11.380 2.133 1.531 1.00 0.00 26 GLN A O 11
ATOM 17989 N N . LEU A 1 27 ? 12.944 0.846 0.651 1.00 0.00 27 LEU A N 11
ATOM 17990 C CA . LEU A 1 27 ? 12.297 -0.401 1.151 1.00 0.00 27 LEU A CA 11
ATOM 17991 C C . LEU A 1 27 ? 13.368 -1.402 1.574 1.00 0.00 27 LEU A C 11
ATOM 17992 O O . LEU A 1 27 ? 14.366 -1.574 0.901 1.00 0.00 27 LEU A O 11
ATOM 18008 N N . TRP A 1 28 ? 13.164 -2.063 2.686 1.00 0.00 28 TRP A N 11
ATOM 18009 C CA . TRP A 1 28 ? 14.162 -3.065 3.172 1.00 0.00 28 TRP A CA 11
ATOM 18010 C C . TRP A 1 28 ? 13.528 -4.457 3.185 1.00 0.00 28 TRP A C 11
ATOM 18011 O O . TRP A 1 28 ? 12.429 -4.652 3.670 1.00 0.00 28 TRP A O 11
ATOM 18032 N N . GLU A 1 29 ? 14.228 -5.421 2.662 1.00 0.00 29 GLU A N 11
ATOM 18033 C CA . GLU A 1 29 ? 13.699 -6.812 2.635 1.00 0.00 29 GLU A CA 11
ATOM 18034 C C . GLU A 1 29 ? 13.591 -7.345 4.062 1.00 0.00 29 GLU A C 11
ATOM 18035 O O . GLU A 1 29 ? 14.456 -7.119 4.888 1.00 0.00 29 GLU A O 11
ATOM 18047 N N . ASN A 1 30 ? 12.539 -8.061 4.355 1.00 0.00 30 ASN A N 11
ATOM 18048 C CA . ASN A 1 30 ? 12.366 -8.623 5.724 1.00 0.00 30 ASN A CA 11
ATOM 18049 C C . ASN A 1 30 ? 12.716 -10.112 5.692 1.00 0.00 30 ASN A C 11
ATOM 18050 O O . ASN A 1 30 ? 13.150 -10.688 6.674 1.00 0.00 30 ASN A O 11
ATOM 18061 N N . THR A 1 31 ? 12.525 -10.736 4.559 1.00 0.00 31 THR A N 11
ATOM 18062 C CA . THR A 1 31 ? 12.833 -12.190 4.434 1.00 0.00 31 THR A CA 11
ATOM 18063 C C . THR A 1 31 ? 12.116 -12.949 5.558 1.00 0.00 31 THR A C 11
ATOM 18064 O O . THR A 1 31 ? 12.380 -14.110 5.811 1.00 0.00 31 THR A O 11
ATOM 18075 N N . HIS A 1 32 ? 11.204 -12.293 6.234 1.00 0.00 32 HIS A N 11
ATOM 18076 C CA . HIS A 1 32 ? 10.464 -12.955 7.346 1.00 0.00 32 HIS A CA 11
ATOM 18077 C C . HIS A 1 32 ? 9.370 -13.872 6.783 1.00 0.00 32 HIS A C 11
ATOM 18078 O O . HIS A 1 32 ? 8.763 -13.598 5.763 1.00 0.00 32 HIS A O 11
ATOM 18092 N N . GLU A 1 33 ? 9.121 -14.959 7.463 1.00 0.00 33 GLU A N 11
ATOM 18093 C CA . GLU A 1 33 ? 8.076 -15.924 7.009 1.00 0.00 33 GLU A CA 11
ATOM 18094 C C . GLU A 1 33 ? 6.710 -15.229 6.930 1.00 0.00 33 GLU A C 11
ATOM 18095 O O . GLU A 1 33 ? 6.000 -15.334 5.946 1.00 0.00 33 GLU A O 11
ATOM 18107 N N . SER A 1 34 ? 6.335 -14.530 7.965 1.00 0.00 34 SER A N 11
ATOM 18108 C CA . SER A 1 34 ? 5.015 -13.832 7.966 1.00 0.00 34 SER A CA 11
ATOM 18109 C C . SER A 1 34 ? 5.053 -12.627 7.022 1.00 0.00 34 SER A C 11
ATOM 18110 O O . SER A 1 34 ? 4.067 -12.290 6.393 1.00 0.00 34 SER A O 11
ATOM 18118 N N . ILE A 1 35 ? 6.180 -11.959 6.933 1.00 0.00 35 ILE A N 11
ATOM 18119 C CA . ILE A 1 35 ? 6.284 -10.756 6.045 1.00 0.00 35 ILE A CA 11
ATOM 18120 C C . ILE A 1 35 ? 7.419 -10.939 5.032 1.00 0.00 35 ILE A C 11
ATOM 18121 O O . ILE A 1 35 ? 8.546 -11.233 5.381 1.00 0.00 35 ILE A O 11
ATOM 18137 N N . SER A 1 36 ? 7.112 -10.754 3.775 1.00 0.00 36 SER A N 11
ATOM 18138 C CA . SER A 1 36 ? 8.144 -10.898 2.706 1.00 0.00 36 SER A CA 11
ATOM 18139 C C . SER A 1 36 ? 9.057 -9.669 2.706 1.00 0.00 36 SER A C 11
ATOM 18140 O O . SER A 1 36 ? 10.271 -9.768 2.765 1.00 0.00 36 SER A O 11
ATOM 18148 N N . GLN A 1 37 ? 8.477 -8.503 2.634 1.00 0.00 37 GLN A N 11
ATOM 18149 C CA . GLN A 1 37 ? 9.300 -7.257 2.623 1.00 0.00 37 GLN A CA 11
ATOM 18150 C C . GLN A 1 37 ? 8.548 -6.130 3.327 1.00 0.00 37 GLN A C 11
ATOM 18151 O O . GLN A 1 37 ? 7.334 -6.054 3.285 1.00 0.00 37 GLN A O 11
ATOM 18165 N N . VAL A 1 38 ? 9.272 -5.253 3.967 1.00 0.00 38 VAL A N 11
ATOM 18166 C CA . VAL A 1 38 ? 8.634 -4.109 4.687 1.00 0.00 38 VAL A CA 11
ATOM 18167 C C . VAL A 1 38 ? 9.383 -2.817 4.356 1.00 0.00 38 VAL A C 11
ATOM 18168 O O . VAL A 1 38 ? 10.598 -2.786 4.298 1.00 0.00 38 VAL A O 11
ATOM 18181 N N . GLY A 1 39 ? 8.663 -1.752 4.138 1.00 0.00 39 GLY A N 11
ATOM 18182 C CA . GLY A 1 39 ? 9.331 -0.465 3.802 1.00 0.00 39 GLY A CA 11
ATOM 18183 C C . GLY A 1 39 ? 8.387 0.710 4.057 1.00 0.00 39 GLY A C 11
ATOM 18184 O O . GLY A 1 39 ? 7.371 0.577 4.713 1.00 0.00 39 GLY A O 11
ATOM 18188 N N . LEU A 1 40 ? 8.731 1.865 3.538 1.00 0.00 40 LEU A N 11
ATOM 18189 C CA . LEU A 1 40 ? 7.877 3.078 3.736 1.00 0.00 40 LEU A CA 11
ATOM 18190 C C . LEU A 1 40 ? 7.673 3.782 2.397 1.00 0.00 40 LEU A C 11
ATOM 18191 O O . LEU A 1 40 ? 8.556 3.819 1.561 1.00 0.00 40 LEU A O 11
ATOM 18207 N N . LEU A 1 41 ? 6.504 4.331 2.193 1.00 0.00 41 LEU A N 11
ATOM 18208 C CA . LEU A 1 41 ? 6.194 5.029 0.909 1.00 0.00 41 LEU A CA 11
ATOM 18209 C C . LEU A 1 41 ? 5.935 6.514 1.178 1.00 0.00 41 LEU A C 11
ATOM 18210 O O . LEU A 1 41 ? 5.253 6.888 2.120 1.00 0.00 41 LEU A O 11
ATOM 18226 N N . GLY A 1 42 ? 6.493 7.352 0.349 1.00 0.00 42 GLY A N 11
ATOM 18227 C CA . GLY A 1 42 ? 6.324 8.823 0.515 1.00 0.00 42 GLY A CA 11
ATOM 18228 C C . GLY A 1 42 ? 5.016 9.301 -0.117 1.00 0.00 42 GLY A C 11
ATOM 18229 O O . GLY A 1 42 ? 4.415 8.625 -0.936 1.00 0.00 42 GLY A O 11
ATOM 18233 N N . ASP A 1 43 ? 4.590 10.478 0.264 1.00 0.00 43 ASP A N 11
ATOM 18234 C CA . ASP A 1 43 ? 3.331 11.055 -0.286 1.00 0.00 43 ASP A CA 11
ATOM 18235 C C . ASP A 1 43 ? 3.161 12.487 0.242 1.00 0.00 43 ASP A C 11
ATOM 18236 O O . ASP A 1 43 ? 3.519 12.801 1.362 1.00 0.00 43 ASP A O 11
ATOM 18245 N N . GLU A 1 44 ? 2.614 13.350 -0.569 1.00 0.00 44 GLU A N 11
ATOM 18246 C CA . GLU A 1 44 ? 2.401 14.768 -0.155 1.00 0.00 44 GLU A CA 11
ATOM 18247 C C . GLU A 1 44 ? 1.605 14.820 1.155 1.00 0.00 44 GLU A C 11
ATOM 18248 O O . GLU A 1 44 ? 1.541 15.839 1.816 1.00 0.00 44 GLU A O 11
ATOM 18260 N N . THR A 1 45 ? 0.995 13.726 1.534 1.00 0.00 45 THR A N 11
ATOM 18261 C CA . THR A 1 45 ? 0.200 13.706 2.798 1.00 0.00 45 THR A CA 11
ATOM 18262 C C . THR A 1 45 ? 1.077 13.213 3.952 1.00 0.00 45 THR A C 11
ATOM 18263 O O . THR A 1 45 ? 0.711 13.316 5.105 1.00 0.00 45 THR A O 11
ATOM 18274 N N . GLY A 1 46 ? 2.240 12.691 3.651 1.00 0.00 46 GLY A N 11
ATOM 18275 C CA . GLY A 1 46 ? 3.149 12.207 4.739 1.00 0.00 46 GLY A CA 11
ATOM 18276 C C . GLY A 1 46 ? 3.807 10.885 4.341 1.00 0.00 46 GLY A C 11
ATOM 18277 O O . GLY A 1 46 ? 3.905 10.551 3.176 1.00 0.00 46 GLY A O 11
ATOM 18281 N N . ILE A 1 47 ? 4.260 10.137 5.316 1.00 0.00 47 ILE A N 11
ATOM 18282 C CA . ILE A 1 47 ? 4.930 8.828 5.041 1.00 0.00 47 ILE A CA 11
ATOM 18283 C C . ILE A 1 47 ? 4.215 7.718 5.813 1.00 0.00 47 ILE A C 11
ATOM 18284 O O . ILE A 1 47 ? 3.906 7.859 6.981 1.00 0.00 47 ILE A O 11
ATOM 18300 N N . ILE A 1 48 ? 3.948 6.616 5.157 1.00 0.00 48 ILE A N 11
ATOM 18301 C CA . ILE A 1 48 ? 3.245 5.473 5.825 1.00 0.00 48 ILE A CA 11
ATOM 18302 C C . ILE A 1 48 ? 4.027 4.179 5.603 1.00 0.00 48 ILE A C 11
ATOM 18303 O O . ILE A 1 48 ? 4.583 3.942 4.545 1.00 0.00 48 ILE A O 11
ATOM 18319 N N . LYS A 1 49 ? 4.068 3.347 6.607 1.00 0.00 49 LYS A N 11
ATOM 18320 C CA . LYS A 1 49 ? 4.807 2.056 6.503 1.00 0.00 49 LYS A CA 11
ATOM 18321 C C . LYS A 1 49 ? 3.904 0.981 5.901 1.00 0.00 49 LYS A C 11
ATOM 18322 O O . LYS A 1 49 ? 2.690 1.018 6.033 1.00 0.00 49 LYS A O 11
ATOM 18341 N N . PHE A 1 50 ? 4.487 0.016 5.237 1.00 0.00 50 PHE A N 11
ATOM 18342 C CA . PHE A 1 50 ? 3.664 -1.063 4.617 1.00 0.00 50 PHE A CA 11
ATOM 18343 C C . PHE A 1 50 ? 4.377 -2.409 4.736 1.00 0.00 50 PHE A C 11
ATOM 18344 O O . PHE A 1 50 ? 5.577 -2.482 4.945 1.00 0.00 50 PHE A O 11
ATOM 18361 N N . THR A 1 51 ? 3.632 -3.471 4.606 1.00 0.00 51 THR A N 11
ATOM 18362 C CA . THR A 1 51 ? 4.227 -4.837 4.706 1.00 0.00 51 THR A CA 11
ATOM 18363 C C . THR A 1 51 ? 3.615 -5.736 3.630 1.00 0.00 51 THR A C 11
ATOM 18364 O O . THR A 1 51 ? 2.421 -5.713 3.394 1.00 0.00 51 THR A O 11
ATOM 18375 N N . ILE A 1 52 ? 4.428 -6.530 2.984 1.00 0.00 52 ILE A N 11
ATOM 18376 C CA . ILE A 1 52 ? 3.915 -7.445 1.918 1.00 0.00 52 ILE A CA 11
ATOM 18377 C C . ILE A 1 52 ? 3.893 -8.882 2.435 1.00 0.00 52 ILE A C 11
ATOM 18378 O O . ILE A 1 52 ? 4.914 -9.454 2.769 1.00 0.00 52 ILE A O 11
ATOM 18394 N N . TRP A 1 53 ? 2.728 -9.466 2.495 1.00 0.00 53 TRP A N 11
ATOM 18395 C CA . TRP A 1 53 ? 2.614 -10.867 2.984 1.00 0.00 53 TRP A CA 11
ATOM 18396 C C . TRP A 1 53 ? 2.853 -11.835 1.823 1.00 0.00 53 TRP A C 11
ATOM 18397 O O . TRP A 1 53 ? 2.454 -11.593 0.699 1.00 0.00 53 TRP A O 11
ATOM 18418 N N . LYS A 1 54 ? 3.510 -12.927 2.093 1.00 0.00 54 LYS A N 11
ATOM 18419 C CA . LYS A 1 54 ? 3.799 -13.924 1.022 1.00 0.00 54 LYS A CA 11
ATOM 18420 C C . LYS A 1 54 ? 2.493 -14.490 0.455 1.00 0.00 54 LYS A C 11
ATOM 18421 O O . LYS A 1 54 ? 2.486 -15.193 -0.537 1.00 0.00 54 LYS A O 11
ATOM 18440 N N . ASN A 1 55 ? 1.388 -14.182 1.073 1.00 0.00 55 ASN A N 11
ATOM 18441 C CA . ASN A 1 55 ? 0.082 -14.694 0.563 1.00 0.00 55 ASN A CA 11
ATOM 18442 C C . ASN A 1 55 ? -0.320 -13.890 -0.682 1.00 0.00 55 ASN A C 11
ATOM 18443 O O . ASN A 1 55 ? -1.231 -14.247 -1.404 1.00 0.00 55 ASN A O 11
ATOM 18454 N N . ALA A 1 56 ? 0.374 -12.812 -0.940 1.00 0.00 56 ALA A N 11
ATOM 18455 C CA . ALA A 1 56 ? 0.067 -11.972 -2.141 1.00 0.00 56 ALA A CA 11
ATOM 18456 C C . ALA A 1 56 ? 0.973 -12.415 -3.298 1.00 0.00 56 ALA A C 11
ATOM 18457 O O . ALA A 1 56 ? 0.688 -12.188 -4.460 1.00 0.00 56 ALA A O 11
ATOM 18464 N N . GLU A 1 57 ? 2.067 -13.052 -2.964 1.00 0.00 57 GLU A N 11
ATOM 18465 C CA . GLU A 1 57 ? 3.035 -13.535 -3.996 1.00 0.00 57 GLU A CA 11
ATOM 18466 C C . GLU A 1 57 ? 3.191 -12.488 -5.095 1.00 0.00 57 GLU A C 11
ATOM 18467 O O . GLU A 1 57 ? 3.072 -12.766 -6.274 1.00 0.00 57 GLU A O 11
ATOM 18479 N N . LEU A 1 58 ? 3.464 -11.274 -4.704 1.00 0.00 58 LEU A N 11
ATOM 18480 C CA . LEU A 1 58 ? 3.636 -10.185 -5.704 1.00 0.00 58 LEU A CA 11
ATOM 18481 C C . LEU A 1 58 ? 5.127 -10.025 -6.030 1.00 0.00 58 LEU A C 11
ATOM 18482 O O . LEU A 1 58 ? 5.975 -10.275 -5.197 1.00 0.00 58 LEU A O 11
ATOM 18498 N N . PRO A 1 59 ? 5.448 -9.604 -7.230 1.00 0.00 59 PRO A N 11
ATOM 18499 C CA . PRO A 1 59 ? 6.867 -9.404 -7.650 1.00 0.00 59 PRO A CA 11
ATOM 18500 C C . PRO A 1 59 ? 7.521 -8.240 -6.905 1.00 0.00 59 PRO A C 11
ATOM 18501 O O . PRO A 1 59 ? 8.488 -7.652 -7.352 1.00 0.00 59 PRO A O 11
ATOM 18512 N N . LEU A 1 60 ? 6.986 -7.924 -5.771 1.00 0.00 60 LEU A N 11
ATOM 18513 C CA . LEU A 1 60 ? 7.535 -6.812 -4.944 1.00 0.00 60 LEU A CA 11
ATOM 18514 C C . LEU A 1 60 ? 7.515 -5.504 -5.738 1.00 0.00 60 LEU A C 11
ATOM 18515 O O . LEU A 1 60 ? 7.587 -5.490 -6.953 1.00 0.00 60 LEU A O 11
ATOM 18531 N N . LEU A 1 61 ? 7.411 -4.405 -5.043 1.00 0.00 61 LEU A N 11
ATOM 18532 C CA . LEU A 1 61 ? 7.375 -3.077 -5.721 1.00 0.00 61 LEU A CA 11
ATOM 18533 C C . LEU A 1 61 ? 8.803 -2.586 -5.973 1.00 0.00 61 LEU A C 11
ATOM 18534 O O . LEU A 1 61 ? 9.700 -2.808 -5.184 1.00 0.00 61 LEU A O 11
ATOM 18550 N N . GLU A 1 62 ? 9.014 -1.934 -7.082 1.00 0.00 62 GLU A N 11
ATOM 18551 C CA . GLU A 1 62 ? 10.379 -1.438 -7.422 1.00 0.00 62 GLU A CA 11
ATOM 18552 C C . GLU A 1 62 ? 10.612 -0.051 -6.820 1.00 0.00 62 GLU A C 11
ATOM 18553 O O . GLU A 1 62 ? 9.695 0.722 -6.609 1.00 0.00 62 GLU A O 11
ATOM 18565 N N . GLN A 1 63 ? 11.847 0.246 -6.528 1.00 0.00 63 GLN A N 11
ATOM 18566 C CA . GLN A 1 63 ? 12.199 1.557 -5.912 1.00 0.00 63 GLN A CA 11
ATOM 18567 C C . GLN A 1 63 ? 12.169 2.691 -6.945 1.00 0.00 63 GLN A C 11
ATOM 18568 O O . GLN A 1 63 ? 12.738 2.599 -8.017 1.00 0.00 63 GLN A O 11
ATOM 18582 N N . GLY A 1 64 ? 11.524 3.774 -6.599 1.00 0.00 64 GLY A N 11
ATOM 18583 C CA . GLY A 1 64 ? 11.456 4.956 -7.514 1.00 0.00 64 GLY A CA 11
ATOM 18584 C C . GLY A 1 64 ? 10.195 4.900 -8.379 1.00 0.00 64 GLY A C 11
ATOM 18585 O O . GLY A 1 64 ? 9.913 5.812 -9.133 1.00 0.00 64 GLY A O 11
ATOM 18589 N N . GLU A 1 65 ? 9.437 3.839 -8.289 1.00 0.00 65 GLU A N 11
ATOM 18590 C CA . GLU A 1 65 ? 8.195 3.723 -9.124 1.00 0.00 65 GLU A CA 11
ATOM 18591 C C . GLU A 1 65 ? 6.944 3.998 -8.278 1.00 0.00 65 GLU A C 11
ATOM 18592 O O . GLU A 1 65 ? 6.898 3.729 -7.088 1.00 0.00 65 GLU A O 11
ATOM 18604 N N . SER A 1 66 ? 5.928 4.536 -8.909 1.00 0.00 66 SER A N 11
ATOM 18605 C CA . SER A 1 66 ? 4.652 4.842 -8.196 1.00 0.00 66 SER A CA 11
ATOM 18606 C C . SER A 1 66 ? 3.693 3.661 -8.346 1.00 0.00 66 SER A C 11
ATOM 18607 O O . SER A 1 66 ? 3.538 3.106 -9.421 1.00 0.00 66 SER A O 11
ATOM 18615 N N . TYR A 1 67 ? 3.056 3.270 -7.269 1.00 0.00 67 TYR A N 11
ATOM 18616 C CA . TYR A 1 67 ? 2.113 2.109 -7.320 1.00 0.00 67 TYR A CA 11
ATOM 18617 C C . TYR A 1 67 ? 0.736 2.497 -6.781 1.00 0.00 67 TYR A C 11
ATOM 18618 O O . TYR A 1 67 ? 0.600 3.260 -5.832 1.00 0.00 67 TYR A O 11
ATOM 18636 N N . LEU A 1 68 ? -0.283 1.956 -7.398 1.00 0.00 68 LEU A N 11
ATOM 18637 C CA . LEU A 1 68 ? -1.687 2.232 -6.983 1.00 0.00 68 LEU A CA 11
ATOM 18638 C C . LEU A 1 68 ? -2.236 0.990 -6.275 1.00 0.00 68 LEU A C 11
ATOM 18639 O O . LEU A 1 68 ? -2.555 -0.007 -6.900 1.00 0.00 68 LEU A O 11
ATOM 18655 N N . LEU A 1 69 ? -2.339 1.050 -4.973 1.00 0.00 69 LEU A N 11
ATOM 18656 C CA . LEU A 1 69 ? -2.857 -0.115 -4.200 1.00 0.00 69 LEU A CA 11
ATOM 18657 C C . LEU A 1 69 ? -4.382 -0.146 -4.283 1.00 0.00 69 LEU A C 11
ATOM 18658 O O . LEU A 1 69 ? -5.039 0.879 -4.253 1.00 0.00 69 LEU A O 11
ATOM 18674 N N . ARG A 1 70 ? -4.944 -1.323 -4.400 1.00 0.00 70 ARG A N 11
ATOM 18675 C CA . ARG A 1 70 ? -6.429 -1.447 -4.502 1.00 0.00 70 ARG A CA 11
ATOM 18676 C C . ARG A 1 70 ? -6.940 -2.587 -3.614 1.00 0.00 70 ARG A C 11
ATOM 18677 O O . ARG A 1 70 ? -6.336 -3.640 -3.508 1.00 0.00 70 ARG A O 11
ATOM 18698 N N . SER A 1 71 ? -8.075 -2.368 -3.000 1.00 0.00 71 SER A N 11
ATOM 18699 C CA . SER A 1 71 ? -8.698 -3.402 -2.123 1.00 0.00 71 SER A CA 11
ATOM 18700 C C . SER A 1 71 ? -7.706 -3.894 -1.067 1.00 0.00 71 SER A C 11
ATOM 18701 O O . SER A 1 71 ? -7.616 -5.075 -0.787 1.00 0.00 71 SER A O 11
ATOM 18709 N N . VAL A 1 72 ? -6.977 -2.991 -0.464 1.00 0.00 72 VAL A N 11
ATOM 18710 C CA . VAL A 1 72 ? -5.997 -3.396 0.595 1.00 0.00 72 VAL A CA 11
ATOM 18711 C C . VAL A 1 72 ? -6.608 -3.162 1.974 1.00 0.00 72 VAL A C 11
ATOM 18712 O O . VAL A 1 72 ? -7.581 -2.446 2.120 1.00 0.00 72 VAL A O 11
ATOM 18725 N N . VAL A 1 73 ? -6.043 -3.782 2.982 1.00 0.00 73 VAL A N 11
ATOM 18726 C CA . VAL A 1 73 ? -6.580 -3.637 4.370 1.00 0.00 73 VAL A CA 11
ATOM 18727 C C . VAL A 1 73 ? -5.629 -2.791 5.218 1.00 0.00 73 VAL A C 11
ATOM 18728 O O . VAL A 1 73 ? -4.424 -2.956 5.184 1.00 0.00 73 VAL A O 11
ATOM 18741 N N . VAL A 1 74 ? -6.178 -1.878 5.975 1.00 0.00 74 VAL A N 11
ATOM 18742 C CA . VAL A 1 74 ? -5.331 -1.002 6.828 1.00 0.00 74 VAL A CA 11
ATOM 18743 C C . VAL A 1 74 ? -4.912 -1.768 8.083 1.00 0.00 74 VAL A C 11
ATOM 18744 O O . VAL A 1 74 ? -5.729 -2.288 8.820 1.00 0.00 74 VAL A O 11
ATOM 18757 N N . GLY A 1 75 ? -3.636 -1.836 8.318 1.00 0.00 75 GLY A N 11
ATOM 18758 C CA . GLY A 1 75 ? -3.121 -2.564 9.507 1.00 0.00 75 GLY A CA 11
ATOM 18759 C C . GLY A 1 75 ? -3.175 -1.664 10.736 1.00 0.00 75 GLY A C 11
ATOM 18760 O O . GLY A 1 75 ? -3.308 -0.457 10.636 1.00 0.00 75 GLY A O 11
ATOM 18764 N N . GLU A 1 76 ? -3.066 -2.257 11.897 1.00 0.00 76 GLU A N 11
ATOM 18765 C CA . GLU A 1 76 ? -3.109 -1.474 13.168 1.00 0.00 76 GLU A CA 11
ATOM 18766 C C . GLU A 1 76 ? -1.760 -1.562 13.878 1.00 0.00 76 GLU A C 11
ATOM 18767 O O . GLU A 1 76 ? -1.228 -2.632 14.112 1.00 0.00 76 GLU A O 11
ATOM 18779 N N . TYR A 1 77 ? -1.211 -0.431 14.224 1.00 0.00 77 TYR A N 11
ATOM 18780 C CA . TYR A 1 77 ? 0.102 -0.399 14.932 1.00 0.00 77 TYR A CA 11
ATOM 18781 C C . TYR A 1 77 ? -0.012 0.554 16.121 1.00 0.00 77 TYR A C 11
ATOM 18782 O O . TYR A 1 77 ? 0.393 1.696 16.066 1.00 0.00 77 TYR A O 11
ATOM 18800 N N . ASN A 1 78 ? -0.565 0.068 17.197 1.00 0.00 78 ASN A N 11
ATOM 18801 C CA . ASN A 1 78 ? -0.733 0.905 18.424 1.00 0.00 78 ASN A CA 11
ATOM 18802 C C . ASN A 1 78 ? -1.402 2.245 18.080 1.00 0.00 78 ASN A C 11
ATOM 18803 O O . ASN A 1 78 ? -2.559 2.298 17.711 1.00 0.00 78 ASN A O 11
ATOM 18814 N N . ASP A 1 79 ? -0.683 3.329 18.208 1.00 0.00 79 ASP A N 11
ATOM 18815 C CA . ASP A 1 79 ? -1.276 4.669 17.895 1.00 0.00 79 ASP A CA 11
ATOM 18816 C C . ASP A 1 79 ? -1.031 5.006 16.422 1.00 0.00 79 ASP A C 11
ATOM 18817 O O . ASP A 1 79 ? -1.518 5.995 15.908 1.00 0.00 79 ASP A O 11
ATOM 18826 N N . ARG A 1 80 ? -0.263 4.195 15.744 1.00 0.00 80 ARG A N 11
ATOM 18827 C CA . ARG A 1 80 ? 0.049 4.460 14.303 1.00 0.00 80 ARG A CA 11
ATOM 18828 C C . ARG A 1 80 ? -0.783 3.552 13.398 1.00 0.00 80 ARG A C 11
ATOM 18829 O O . ARG A 1 80 ? -1.382 2.590 13.838 1.00 0.00 80 ARG A O 11
ATOM 18850 N N . PHE A 1 81 ? -0.815 3.865 12.129 1.00 0.00 81 PHE A N 11
ATOM 18851 C CA . PHE A 1 81 ? -1.596 3.044 11.152 1.00 0.00 81 PHE A CA 11
ATOM 18852 C C . PHE A 1 81 ? -0.707 2.667 9.970 1.00 0.00 81 PHE A C 11
ATOM 18853 O O . PHE A 1 81 ? 0.210 3.382 9.611 1.00 0.00 81 PHE A O 11
ATOM 18870 N N . GLN A 1 82 ? -0.977 1.544 9.363 1.00 0.00 82 GLN A N 11
ATOM 18871 C CA . GLN A 1 82 ? -0.154 1.104 8.196 1.00 0.00 82 GLN A CA 11
ATOM 18872 C C . GLN A 1 82 ? -1.045 0.391 7.188 1.00 0.00 82 GLN A C 11
ATOM 18873 O O . GLN A 1 82 ? -2.226 0.202 7.411 1.00 0.00 82 GLN A O 11
ATOM 18887 N N . VAL A 1 83 ? -0.478 -0.008 6.080 1.00 0.00 83 VAL A N 11
ATOM 18888 C CA . VAL A 1 83 ? -1.264 -0.728 5.028 1.00 0.00 83 VAL A CA 11
ATOM 18889 C C . VAL A 1 83 ? -0.675 -2.125 4.832 1.00 0.00 83 VAL A C 11
ATOM 18890 O O . VAL A 1 83 ? 0.529 -2.301 4.731 1.00 0.00 83 VAL A O 11
ATOM 18903 N N . GLN A 1 84 ? -1.524 -3.123 4.798 1.00 0.00 84 GLN A N 11
ATOM 18904 C CA . GLN A 1 84 ? -1.041 -4.527 4.631 1.00 0.00 84 GLN A CA 11
ATOM 18905 C C . GLN A 1 84 ? -1.511 -5.074 3.286 1.00 0.00 84 GLN A C 11
ATOM 18906 O O . GLN A 1 84 ? -2.691 -5.121 2.988 1.00 0.00 84 GLN A O 11
ATOM 18920 N N . VAL A 1 85 ? -0.579 -5.489 2.477 1.00 0.00 85 VAL A N 11
ATOM 18921 C CA . VAL A 1 85 ? -0.920 -6.043 1.140 1.00 0.00 85 VAL A CA 11
ATOM 18922 C C . VAL A 1 85 ? -1.126 -7.552 1.260 1.00 0.00 85 VAL A C 11
ATOM 18923 O O . VAL A 1 85 ? -0.303 -8.266 1.815 1.00 0.00 85 VAL A O 11
ATOM 18936 N N . ASN A 1 86 ? -2.226 -8.039 0.752 1.00 0.00 86 ASN A N 11
ATOM 18937 C CA . ASN A 1 86 ? -2.515 -9.498 0.839 1.00 0.00 86 ASN A CA 11
ATOM 18938 C C . ASN A 1 86 ? -3.304 -9.954 -0.391 1.00 0.00 86 ASN A C 11
ATOM 18939 O O . ASN A 1 86 ? -3.725 -9.163 -1.213 1.00 0.00 86 ASN A O 11
ATOM 18950 N N . LYS A 1 87 ? -3.494 -11.238 -0.505 1.00 0.00 87 LYS A N 11
ATOM 18951 C CA . LYS A 1 87 ? -4.242 -11.808 -1.660 1.00 0.00 87 LYS A CA 11
ATOM 18952 C C . LYS A 1 87 ? -5.485 -10.973 -1.968 1.00 0.00 87 LYS A C 11
ATOM 18953 O O . LYS A 1 87 ? -6.001 -10.259 -1.129 1.00 0.00 87 LYS A O 11
ATOM 18972 N N . ASN A 1 88 ? -5.958 -11.069 -3.185 1.00 0.00 88 ASN A N 11
ATOM 18973 C CA . ASN A 1 88 ? -7.169 -10.303 -3.608 1.00 0.00 88 ASN A CA 11
ATOM 18974 C C . ASN A 1 88 ? -6.784 -8.850 -3.916 1.00 0.00 88 ASN A C 11
ATOM 18975 O O . ASN A 1 88 ? -7.466 -8.155 -4.647 1.00 0.00 88 ASN A O 11
ATOM 18986 N N . SER A 1 89 ? -5.702 -8.387 -3.359 1.00 0.00 89 SER A N 11
ATOM 18987 C CA . SER A 1 89 ? -5.277 -6.979 -3.608 1.00 0.00 89 SER A CA 11
ATOM 18988 C C . SER A 1 89 ? -4.686 -6.847 -5.008 1.00 0.00 89 SER A C 11
ATOM 18989 O O . SER A 1 89 ? -4.085 -7.767 -5.533 1.00 0.00 89 SER A O 11
ATOM 18997 N N . SER A 1 90 ? -4.858 -5.702 -5.614 1.00 0.00 90 SER A N 11
ATOM 18998 C CA . SER A 1 90 ? -4.319 -5.477 -6.992 1.00 0.00 90 SER A CA 11
ATOM 18999 C C . SER A 1 90 ? -3.429 -4.238 -7.003 1.00 0.00 90 SER A C 11
ATOM 19000 O O . SER A 1 90 ? -3.617 -3.310 -6.235 1.00 0.00 90 SER A O 11
ATOM 19008 N N . ILE A 1 91 ? -2.453 -4.230 -7.868 1.00 0.00 91 ILE A N 11
ATOM 19009 C CA . ILE A 1 91 ? -1.512 -3.076 -7.959 1.00 0.00 91 ILE A CA 11
ATOM 19010 C C . ILE A 1 91 ? -1.347 -2.659 -9.419 1.00 0.00 91 ILE A C 11
ATOM 19011 O O . ILE A 1 91 ? -1.185 -3.484 -10.299 1.00 0.00 91 ILE A O 11
ATOM 19027 N N . GLU A 1 92 ? -1.389 -1.377 -9.677 1.00 0.00 92 GLU A N 11
ATOM 19028 C CA . GLU A 1 92 ? -1.235 -0.873 -11.081 1.00 0.00 92 GLU A CA 11
ATOM 19029 C C . GLU A 1 92 ? -0.157 0.214 -11.111 1.00 0.00 92 GLU A C 11
ATOM 19030 O O . GLU A 1 92 ? -0.207 1.182 -10.376 1.00 0.00 92 GLU A O 11
ATOM 19042 N N . LYS A 1 93 ? 0.819 0.046 -11.960 1.00 0.00 93 LYS A N 11
ATOM 19043 C CA . LYS A 1 93 ? 1.922 1.042 -12.061 1.00 0.00 93 LYS A CA 11
ATOM 19044 C C . LYS A 1 93 ? 1.436 2.299 -12.775 1.00 0.00 93 LYS A C 11
ATOM 19045 O O . LYS A 1 93 ? 0.770 2.237 -13.791 1.00 0.00 93 LYS A O 11
ATOM 19064 N N . LEU A 1 94 ? 1.777 3.441 -12.243 1.00 0.00 94 LEU A N 11
ATOM 19065 C CA . LEU A 1 94 ? 1.355 4.733 -12.864 1.00 0.00 94 LEU A CA 11
ATOM 19066 C C . LEU A 1 94 ? 2.548 5.385 -13.567 1.00 0.00 94 LEU A C 11
ATOM 19067 O O . LEU A 1 94 ? 3.642 5.459 -13.042 1.00 0.00 94 LEU A O 11
ATOM 19083 N N . SER A 1 95 ? 2.323 5.855 -14.761 1.00 0.00 95 SER A N 11
ATOM 19084 C CA . SER A 1 95 ? 3.407 6.511 -15.540 1.00 0.00 95 SER A CA 11
ATOM 19085 C C . SER A 1 95 ? 3.528 7.974 -15.112 1.00 0.00 95 SER A C 11
ATOM 19086 O O . SER A 1 95 ? 4.376 8.701 -15.593 1.00 0.00 95 SER A O 11
ATOM 19094 N N . GLU A 1 96 ? 2.680 8.411 -14.212 1.00 0.00 96 GLU A N 11
ATOM 19095 C CA . GLU A 1 96 ? 2.733 9.832 -13.736 1.00 0.00 96 GLU A CA 11
ATOM 19096 C C . GLU A 1 96 ? 3.027 9.849 -12.226 1.00 0.00 96 GLU A C 11
ATOM 19097 O O . GLU A 1 96 ? 2.123 9.831 -11.414 1.00 0.00 96 GLU A O 11
ATOM 19109 N N . PRO A 1 97 ? 4.284 9.886 -11.851 1.00 0.00 97 PRO A N 11
ATOM 19110 C CA . PRO A 1 97 ? 4.698 9.916 -10.418 1.00 0.00 97 PRO A CA 11
ATOM 19111 C C . PRO A 1 97 ? 4.105 11.109 -9.658 1.00 0.00 97 PRO A C 11
ATOM 19112 O O . PRO A 1 97 ? 3.857 12.164 -10.212 1.00 0.00 97 PRO A O 11
ATOM 19123 N N . ILE A 1 98 ? 3.875 10.931 -8.387 1.00 0.00 98 ILE A N 11
ATOM 19124 C CA . ILE A 1 98 ? 3.295 12.023 -7.558 1.00 0.00 98 ILE A CA 11
ATOM 19125 C C . ILE A 1 98 ? 4.351 13.092 -7.272 1.00 0.00 98 ILE A C 11
ATOM 19126 O O . ILE A 1 98 ? 5.521 12.807 -7.093 1.00 0.00 98 ILE A O 11
ATOM 19142 N N . GLU A 1 99 ? 3.934 14.327 -7.238 1.00 0.00 99 GLU A N 11
ATOM 19143 C CA . GLU A 1 99 ? 4.887 15.439 -6.974 1.00 0.00 99 GLU A CA 11
ATOM 19144 C C . GLU A 1 99 ? 5.156 15.548 -5.472 1.00 0.00 99 GLU A C 11
ATOM 19145 O O . GLU A 1 99 ? 4.267 15.818 -4.684 1.00 0.00 99 GLU A O 11
ATOM 19157 N N . VAL A 1 100 ? 6.387 15.347 -5.079 1.00 0.00 100 VAL A N 11
ATOM 19158 C CA . VAL A 1 100 ? 6.764 15.440 -3.636 1.00 0.00 100 VAL A CA 11
ATOM 19159 C C . VAL A 1 100 ? 7.617 16.696 -3.433 1.00 0.00 100 VAL A C 11
ATOM 19160 O O . VAL A 1 100 ? 7.991 17.036 -2.329 1.00 0.00 100 VAL A O 11
ATOM 19173 N N . GLY A 1 101 ? 7.919 17.391 -4.498 1.00 0.00 101 GLY A N 11
ATOM 19174 C CA . GLY A 1 101 ? 8.741 18.632 -4.376 1.00 0.00 101 GLY A CA 11
ATOM 19175 C C . GLY A 1 101 ? 8.762 19.372 -5.718 1.00 0.00 101 GLY A C 11
ATOM 19176 O O . GLY A 1 101 ? 9.197 18.848 -6.727 1.00 0.00 101 GLY A O 11
ATOM 19180 N N . LEU A 1 102 ? 8.304 20.593 -5.725 1.00 0.00 102 LEU A N 11
ATOM 19181 C CA . LEU A 1 102 ? 8.290 21.398 -6.981 1.00 0.00 102 LEU A CA 11
ATOM 19182 C C . LEU A 1 102 ? 9.645 22.099 -7.126 1.00 0.00 102 LEU A C 11
ATOM 19183 O O . LEU A 1 102 ? 9.883 22.846 -8.056 1.00 0.00 102 LEU A O 11
ATOM 19199 N N . GLU A 1 103 ? 10.532 21.854 -6.198 1.00 0.00 103 GLU A N 11
ATOM 19200 C CA . GLU A 1 103 ? 11.881 22.491 -6.248 1.00 0.00 103 GLU A CA 11
ATOM 19201 C C . GLU A 1 103 ? 12.517 22.292 -7.627 1.00 0.00 103 GLU A C 11
ATOM 19202 O O . GLU A 1 103 ? 11.919 21.747 -8.536 1.00 0.00 103 GLU A O 11
ATOM 19214 N N . HIS A 1 104 ? 13.734 22.737 -7.780 1.00 0.00 104 HIS A N 11
ATOM 19215 C CA . HIS A 1 104 ? 14.441 22.594 -9.086 1.00 0.00 104 HIS A CA 11
ATOM 19216 C C . HIS A 1 104 ? 15.267 21.302 -9.068 1.00 0.00 104 HIS A C 11
ATOM 19217 O O . HIS A 1 104 ? 16.092 21.060 -9.929 1.00 0.00 104 HIS A O 11
ATOM 19231 N N . HIS A 1 105 ? 15.037 20.467 -8.090 1.00 0.00 105 HIS A N 11
ATOM 19232 C CA . HIS A 1 105 ? 15.790 19.180 -8.000 1.00 0.00 105 HIS A CA 11
ATOM 19233 C C . HIS A 1 105 ? 15.482 18.324 -9.232 1.00 0.00 105 HIS A C 11
ATOM 19234 O O . HIS A 1 105 ? 16.360 17.738 -9.838 1.00 0.00 105 HIS A O 11
ATOM 19248 N N . HIS A 1 106 ? 14.235 18.252 -9.601 1.00 0.00 106 HIS A N 11
ATOM 19249 C CA . HIS A 1 106 ? 13.847 17.440 -10.789 1.00 0.00 106 HIS A CA 11
ATOM 19250 C C . HIS A 1 106 ? 14.492 18.036 -12.044 1.00 0.00 106 HIS A C 11
ATOM 19251 O O . HIS A 1 106 ? 14.971 17.329 -12.910 1.00 0.00 106 HIS A O 11
ATOM 19265 N N . HIS A 1 107 ? 14.502 19.335 -12.147 1.00 0.00 107 HIS A N 11
ATOM 19266 C CA . HIS A 1 107 ? 15.108 19.991 -13.344 1.00 0.00 107 HIS A CA 11
ATOM 19267 C C . HIS A 1 107 ? 16.624 20.102 -13.173 1.00 0.00 107 HIS A C 11
ATOM 19268 O O . HIS A 1 107 ? 17.142 20.066 -12.073 1.00 0.00 107 HIS A O 11
ATOM 19282 N N . HIS A 1 108 ? 17.335 20.235 -14.261 1.00 0.00 108 HIS A N 11
ATOM 19283 C CA . HIS A 1 108 ? 18.824 20.346 -14.183 1.00 0.00 108 HIS A CA 11
ATOM 19284 C C . HIS A 1 108 ? 19.329 21.367 -15.209 1.00 0.00 108 HIS A C 11
ATOM 19285 O O . HIS A 1 108 ? 18.765 21.529 -16.274 1.00 0.00 108 HIS A O 11
ATOM 19299 N N . HIS A 1 109 ? 20.393 22.052 -14.886 1.00 0.00 109 HIS A N 11
ATOM 19300 C CA . HIS A 1 109 ? 20.956 23.066 -15.824 1.00 0.00 109 HIS A CA 11
ATOM 19301 C C . HIS A 1 109 ? 22.442 23.267 -15.512 1.00 0.00 109 HIS A C 11
ATOM 19302 O O . HIS A 1 109 ? 23.233 22.439 -15.930 1.00 0.00 109 HIS A O 11
ATOM 19317 N N . MET A 1 1 ? -16.758 4.888 -11.261 1.00 0.00 1 MET A N 12
ATOM 19318 C CA . MET A 1 1 ? -16.578 6.365 -11.215 1.00 0.00 1 MET A CA 12
ATOM 19319 C C . MET A 1 1 ? -15.274 6.693 -10.486 1.00 0.00 1 MET A C 12
ATOM 19320 O O . MET A 1 1 ? -15.270 7.027 -9.318 1.00 0.00 1 MET A O 12
ATOM 19336 N N . GLU A 1 2 ? -14.173 6.594 -11.184 1.00 0.00 2 GLU A N 12
ATOM 19337 C CA . GLU A 1 2 ? -12.837 6.890 -10.585 1.00 0.00 2 GLU A CA 12
ATOM 19338 C C . GLU A 1 2 ? -12.592 5.997 -9.354 1.00 0.00 2 GLU A C 12
ATOM 19339 O O . GLU A 1 2 ? -13.517 5.617 -8.663 1.00 0.00 2 GLU A O 12
ATOM 19351 N N . PRO A 1 3 ? -11.350 5.658 -9.081 1.00 0.00 3 PRO A N 12
ATOM 19352 C CA . PRO A 1 3 ? -10.986 4.793 -7.916 1.00 0.00 3 PRO A CA 12
ATOM 19353 C C . PRO A 1 3 ? -11.181 5.503 -6.570 1.00 0.00 3 PRO A C 12
ATOM 19354 O O . PRO A 1 3 ? -11.070 6.708 -6.468 1.00 0.00 3 PRO A O 12
ATOM 19365 N N . GLN A 1 4 ? -11.465 4.756 -5.537 1.00 0.00 4 GLN A N 12
ATOM 19366 C CA . GLN A 1 4 ? -11.665 5.374 -4.196 1.00 0.00 4 GLN A CA 12
ATOM 19367 C C . GLN A 1 4 ? -10.306 5.494 -3.504 1.00 0.00 4 GLN A C 12
ATOM 19368 O O . GLN A 1 4 ? -9.932 4.674 -2.691 1.00 0.00 4 GLN A O 12
ATOM 19382 N N . LEU A 1 5 ? -9.560 6.512 -3.842 1.00 0.00 5 LEU A N 12
ATOM 19383 C CA . LEU A 1 5 ? -8.212 6.703 -3.237 1.00 0.00 5 LEU A CA 12
ATOM 19384 C C . LEU A 1 5 ? -8.344 7.240 -1.815 1.00 0.00 5 LEU A C 12
ATOM 19385 O O . LEU A 1 5 ? -9.248 7.990 -1.505 1.00 0.00 5 LEU A O 12
ATOM 19401 N N . THR A 1 6 ? -7.437 6.858 -0.947 1.00 0.00 6 THR A N 12
ATOM 19402 C CA . THR A 1 6 ? -7.476 7.334 0.471 1.00 0.00 6 THR A CA 12
ATOM 19403 C C . THR A 1 6 ? -6.153 8.019 0.810 1.00 0.00 6 THR A C 12
ATOM 19404 O O . THR A 1 6 ? -5.086 7.495 0.554 1.00 0.00 6 THR A O 12
ATOM 19415 N N . LYS A 1 7 ? -6.217 9.194 1.368 1.00 0.00 7 LYS A N 12
ATOM 19416 C CA . LYS A 1 7 ? -4.972 9.935 1.710 1.00 0.00 7 LYS A CA 12
ATOM 19417 C C . LYS A 1 7 ? -4.375 9.398 3.013 1.00 0.00 7 LYS A C 12
ATOM 19418 O O . LYS A 1 7 ? -5.062 8.843 3.848 1.00 0.00 7 LYS A O 12
ATOM 19437 N N . ILE A 1 8 ? -3.092 9.566 3.184 1.00 0.00 8 ILE A N 12
ATOM 19438 C CA . ILE A 1 8 ? -2.415 9.081 4.418 1.00 0.00 8 ILE A CA 12
ATOM 19439 C C . ILE A 1 8 ? -2.968 9.826 5.636 1.00 0.00 8 ILE A C 12
ATOM 19440 O O . ILE A 1 8 ? -3.226 9.242 6.669 1.00 0.00 8 ILE A O 12
ATOM 19456 N N . VAL A 1 9 ? -3.143 11.113 5.524 1.00 0.00 9 VAL A N 12
ATOM 19457 C CA . VAL A 1 9 ? -3.671 11.901 6.672 1.00 0.00 9 VAL A CA 12
ATOM 19458 C C . VAL A 1 9 ? -5.121 11.494 6.948 1.00 0.00 9 VAL A C 12
ATOM 19459 O O . VAL A 1 9 ? -5.639 11.700 8.026 1.00 0.00 9 VAL A O 12
ATOM 19472 N N . ASP A 1 10 ? -5.776 10.911 5.980 1.00 0.00 10 ASP A N 12
ATOM 19473 C CA . ASP A 1 10 ? -7.187 10.480 6.180 1.00 0.00 10 ASP A CA 12
ATOM 19474 C C . ASP A 1 10 ? -7.210 9.121 6.881 1.00 0.00 10 ASP A C 12
ATOM 19475 O O . ASP A 1 10 ? -8.259 8.580 7.167 1.00 0.00 10 ASP A O 12
ATOM 19484 N N . ILE A 1 11 ? -6.061 8.563 7.156 1.00 0.00 11 ILE A N 12
ATOM 19485 C CA . ILE A 1 11 ? -6.022 7.237 7.837 1.00 0.00 11 ILE A CA 12
ATOM 19486 C C . ILE A 1 11 ? -6.149 7.434 9.349 1.00 0.00 11 ILE A C 12
ATOM 19487 O O . ILE A 1 11 ? -5.264 7.956 9.998 1.00 0.00 11 ILE A O 12
ATOM 19503 N N . VAL A 1 12 ? -7.249 7.013 9.910 1.00 0.00 12 VAL A N 12
ATOM 19504 C CA . VAL A 1 12 ? -7.456 7.159 11.379 1.00 0.00 12 VAL A CA 12
ATOM 19505 C C . VAL A 1 12 ? -8.436 6.081 11.847 1.00 0.00 12 VAL A C 12
ATOM 19506 O O . VAL A 1 12 ? -9.018 6.181 12.907 1.00 0.00 12 VAL A O 12
ATOM 19519 N N . GLU A 1 13 ? -8.619 5.046 11.057 1.00 0.00 13 GLU A N 12
ATOM 19520 C CA . GLU A 1 13 ? -9.562 3.946 11.439 1.00 0.00 13 GLU A CA 12
ATOM 19521 C C . GLU A 1 13 ? -8.915 2.585 11.179 1.00 0.00 13 GLU A C 12
ATOM 19522 O O . GLU A 1 13 ? -8.173 2.406 10.232 1.00 0.00 13 GLU A O 12
ATOM 19534 N N . ASN A 1 14 ? -9.189 1.624 12.024 1.00 0.00 14 ASN A N 12
ATOM 19535 C CA . ASN A 1 14 ? -8.591 0.265 11.849 1.00 0.00 14 ASN A CA 12
ATOM 19536 C C . ASN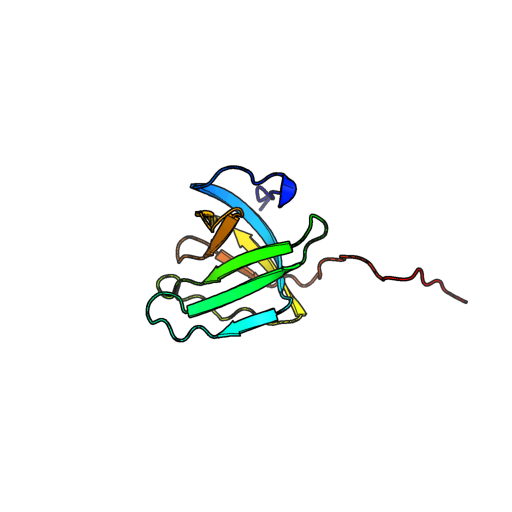 A 1 14 ? -9.538 -0.632 11.045 1.00 0.00 14 ASN A C 12
ATOM 19537 O O . ASN A 1 14 ? -10.736 -0.636 11.252 1.00 0.00 14 ASN A O 12
ATOM 19548 N N . GLY A 1 15 ? -9.001 -1.394 10.128 1.00 0.00 15 GLY A N 12
ATOM 19549 C CA . GLY A 1 15 ? -9.853 -2.298 9.304 1.00 0.00 15 GLY A CA 12
ATOM 19550 C C . GLY A 1 15 ? -10.501 -1.493 8.178 1.00 0.00 15 GLY A C 12
ATOM 19551 O O . GLY A 1 15 ? -11.484 -1.904 7.597 1.00 0.00 15 GLY A O 12
ATOM 19555 N N . GLN A 1 16 ? -9.962 -0.345 7.870 1.00 0.00 16 GLN A N 12
ATOM 19556 C CA . GLN A 1 16 ? -10.556 0.489 6.788 1.00 0.00 16 GLN A CA 12
ATOM 19557 C C . GLN A 1 16 ? -10.249 -0.133 5.427 1.00 0.00 16 GLN A C 12
ATOM 19558 O O . GLN A 1 16 ? -9.130 -0.518 5.149 1.00 0.00 16 GLN A O 12
ATOM 19572 N N . TRP A 1 17 ? -11.238 -0.228 4.574 1.00 0.00 17 TRP A N 12
ATOM 19573 C CA . TRP A 1 17 ? -11.027 -0.819 3.217 1.00 0.00 17 TRP A CA 12
ATOM 19574 C C . TRP A 1 17 ? -11.047 0.288 2.166 1.00 0.00 17 TRP A C 12
ATOM 19575 O O . TRP A 1 17 ? -11.942 1.108 2.136 1.00 0.00 17 TRP A O 12
ATOM 19596 N N . ALA A 1 18 ? -10.072 0.312 1.297 1.00 0.00 18 ALA A N 12
ATOM 19597 C CA . ALA A 1 18 ? -10.041 1.364 0.240 1.00 0.00 18 ALA A CA 12
ATOM 19598 C C . ALA A 1 18 ? -8.784 1.197 -0.617 1.00 0.00 18 ALA A C 12
ATOM 19599 O O . ALA A 1 18 ? -8.043 0.245 -0.476 1.00 0.00 18 ALA A O 12
ATOM 19606 N N . ASN A 1 19 ? -8.545 2.124 -1.508 1.00 0.00 19 ASN A N 12
ATOM 19607 C CA . ASN A 1 19 ? -7.344 2.042 -2.393 1.00 0.00 19 ASN A CA 12
ATOM 19608 C C . ASN A 1 19 ? -6.242 2.940 -1.837 1.00 0.00 19 ASN A C 12
ATOM 19609 O O . ASN A 1 19 ? -6.514 3.921 -1.170 1.00 0.00 19 ASN A O 12
ATOM 19620 N N . LEU A 1 20 ? -4.999 2.619 -2.105 1.00 0.00 20 LEU A N 12
ATOM 19621 C CA . LEU A 1 20 ? -3.878 3.464 -1.587 1.00 0.00 20 LEU A CA 12
ATOM 19622 C C . LEU A 1 20 ? -2.836 3.660 -2.690 1.00 0.00 20 LEU A C 12
ATOM 19623 O O . LEU A 1 20 ? -2.209 2.720 -3.138 1.00 0.00 20 LEU A O 12
ATOM 19639 N N . LYS A 1 21 ? -2.630 4.884 -3.109 1.00 0.00 21 LYS A N 12
ATOM 19640 C CA . LYS A 1 21 ? -1.611 5.179 -4.165 1.00 0.00 21 LYS A CA 12
ATOM 19641 C C . LYS A 1 21 ? -0.510 6.046 -3.559 1.00 0.00 21 LYS A C 12
ATOM 19642 O O . LYS A 1 21 ? -0.779 6.998 -2.852 1.00 0.00 21 LYS A O 12
ATOM 19661 N N . ALA A 1 22 ? 0.726 5.734 -3.831 1.00 0.00 22 ALA A N 12
ATOM 19662 C CA . ALA A 1 22 ? 1.830 6.562 -3.264 1.00 0.00 22 ALA A CA 12
ATOM 19663 C C . ALA A 1 22 ? 3.150 6.223 -3.954 1.00 0.00 22 ALA A C 12
ATOM 19664 O O . ALA A 1 22 ? 3.220 5.336 -4.780 1.00 0.00 22 ALA A O 12
ATOM 19671 N N . LYS A 1 23 ? 4.199 6.935 -3.621 1.00 0.00 23 LYS A N 12
ATOM 19672 C CA . LYS A 1 23 ? 5.533 6.680 -4.252 1.00 0.00 23 LYS A CA 12
ATOM 19673 C C . LYS A 1 23 ? 6.427 5.916 -3.276 1.00 0.00 23 LYS A C 12
ATOM 19674 O O . LYS A 1 23 ? 6.402 6.146 -2.085 1.00 0.00 23 LYS A O 12
ATOM 19693 N N . VAL A 1 24 ? 7.211 4.997 -3.774 1.00 0.00 24 VAL A N 12
ATOM 19694 C CA . VAL A 1 24 ? 8.100 4.208 -2.872 1.00 0.00 24 VAL A CA 12
ATOM 19695 C C . VAL A 1 24 ? 9.378 4.986 -2.569 1.00 0.00 24 VAL A C 12
ATOM 19696 O O . VAL A 1 24 ? 10.071 5.441 -3.458 1.00 0.00 24 VAL A O 12
ATOM 19709 N N . ILE A 1 25 ? 9.700 5.122 -1.308 1.00 0.00 25 ILE A N 12
ATOM 19710 C CA . ILE A 1 25 ? 10.941 5.849 -0.910 1.00 0.00 25 ILE A CA 12
ATOM 19711 C C . ILE A 1 25 ? 12.039 4.828 -0.627 1.00 0.00 25 ILE A C 12
ATOM 19712 O O . ILE A 1 25 ? 13.076 4.828 -1.257 1.00 0.00 25 ILE A O 12
ATOM 19728 N N . GLN A 1 26 ? 11.818 3.952 0.322 1.00 0.00 26 GLN A N 12
ATOM 19729 C CA . GLN A 1 26 ? 12.852 2.926 0.647 1.00 0.00 26 GLN A CA 12
ATOM 19730 C C . GLN A 1 26 ? 12.172 1.630 1.089 1.00 0.00 26 GLN A C 12
ATOM 19731 O O . GLN A 1 26 ? 11.104 1.639 1.684 1.00 0.00 26 GLN A O 12
ATOM 19745 N N . LEU A 1 27 ? 12.792 0.512 0.789 1.00 0.00 27 LEU A N 12
ATOM 19746 C CA . LEU A 1 27 ? 12.220 -0.818 1.164 1.00 0.00 27 LEU A CA 12
ATOM 19747 C C . LEU A 1 27 ? 13.260 -1.603 1.969 1.00 0.00 27 LEU A C 12
ATOM 19748 O O . LEU A 1 27 ? 14.451 -1.434 1.795 1.00 0.00 27 LEU A O 12
ATOM 19764 N N . TRP A 1 28 ? 12.807 -2.468 2.842 1.00 0.00 28 TRP A N 12
ATOM 19765 C CA . TRP A 1 28 ? 13.739 -3.292 3.669 1.00 0.00 28 TRP A CA 12
ATOM 19766 C C . TRP A 1 28 ? 13.409 -4.770 3.464 1.00 0.00 28 TRP A C 12
ATOM 19767 O O . TRP A 1 28 ? 12.419 -5.274 3.955 1.00 0.00 28 TRP A O 12
ATOM 19788 N N . GLU A 1 29 ? 14.231 -5.456 2.723 1.00 0.00 29 GLU A N 12
ATOM 19789 C CA . GLU A 1 29 ? 13.986 -6.898 2.449 1.00 0.00 29 GLU A CA 12
ATOM 19790 C C . GLU A 1 29 ? 13.947 -7.680 3.759 1.00 0.00 29 GLU A C 12
ATOM 19791 O O . GLU A 1 29 ? 14.723 -7.445 4.662 1.00 0.00 29 GLU A O 12
ATOM 19803 N N . ASN A 1 30 ? 13.040 -8.612 3.862 1.00 0.00 30 ASN A N 12
ATOM 19804 C CA . ASN A 1 30 ? 12.926 -9.423 5.105 1.00 0.00 30 ASN A CA 12
ATOM 19805 C C . ASN A 1 30 ? 12.399 -10.813 4.738 1.00 0.00 30 ASN A C 12
ATOM 19806 O O . ASN A 1 30 ? 11.235 -10.992 4.442 1.00 0.00 30 ASN A O 12
ATOM 19817 N N . THR A 1 31 ? 13.264 -11.796 4.741 1.00 0.00 31 THR A N 12
ATOM 19818 C CA . THR A 1 31 ? 12.845 -13.183 4.378 1.00 0.00 31 THR A CA 12
ATOM 19819 C C . THR A 1 31 ? 12.373 -13.911 5.636 1.00 0.00 31 THR A C 12
ATOM 19820 O O . THR A 1 31 ? 12.796 -15.012 5.924 1.00 0.00 31 THR A O 12
ATOM 19831 N N . HIS A 1 32 ? 11.502 -13.297 6.391 1.00 0.00 32 HIS A N 12
ATOM 19832 C CA . HIS A 1 32 ? 11.003 -13.942 7.636 1.00 0.00 32 HIS A CA 12
ATOM 19833 C C . HIS A 1 32 ? 9.849 -14.889 7.297 1.00 0.00 32 HIS A C 12
ATOM 19834 O O . HIS A 1 32 ? 8.982 -15.128 8.108 1.00 0.00 32 HIS A O 12
ATOM 19848 N N . GLU A 1 33 ? 9.844 -15.430 6.102 1.00 0.00 33 GLU A N 12
ATOM 19849 C CA . GLU A 1 33 ? 8.766 -16.373 5.686 1.00 0.00 33 GLU A CA 12
ATOM 19850 C C . GLU A 1 33 ? 7.400 -15.684 5.765 1.00 0.00 33 GLU A C 12
ATOM 19851 O O . GLU A 1 33 ? 6.785 -15.390 4.759 1.00 0.00 33 GLU A O 12
ATOM 19863 N N . SER A 1 34 ? 6.917 -15.439 6.950 1.00 0.00 34 SER A N 12
ATOM 19864 C CA . SER A 1 34 ? 5.587 -14.787 7.101 1.00 0.00 34 SER A CA 12
ATOM 19865 C C . SER A 1 34 ? 5.605 -13.400 6.463 1.00 0.00 34 SER A C 12
ATOM 19866 O O . SER A 1 34 ? 4.624 -12.968 5.891 1.00 0.00 34 SER A O 12
ATOM 19874 N N . ILE A 1 35 ? 6.707 -12.696 6.559 1.00 0.00 35 ILE A N 12
ATOM 19875 C CA . ILE A 1 35 ? 6.792 -11.323 5.960 1.00 0.00 35 ILE A CA 12
ATOM 19876 C C . ILE A 1 35 ? 7.780 -11.325 4.794 1.00 0.00 35 ILE A C 12
ATOM 19877 O O . ILE A 1 35 ? 8.905 -11.770 4.913 1.00 0.00 35 ILE A O 12
ATOM 19893 N N . SER A 1 36 ? 7.353 -10.830 3.664 1.00 0.00 36 SER A N 12
ATOM 19894 C CA . SER A 1 36 ? 8.234 -10.789 2.465 1.00 0.00 36 SER A CA 12
ATOM 19895 C C . SER A 1 36 ? 9.100 -9.530 2.510 1.00 0.00 36 SER A C 12
ATOM 19896 O O . SER A 1 36 ? 10.302 -9.598 2.665 1.00 0.00 36 SER A O 12
ATOM 19904 N N . GLN A 1 37 ? 8.493 -8.378 2.365 1.00 0.00 37 GLN A N 12
ATOM 19905 C CA . GLN A 1 37 ? 9.270 -7.102 2.389 1.00 0.00 37 GLN A CA 12
ATOM 19906 C C . GLN A 1 37 ? 8.492 -6.043 3.168 1.00 0.00 37 GLN A C 12
ATOM 19907 O O . GLN A 1 37 ? 7.278 -6.060 3.217 1.00 0.00 37 GLN A O 12
ATOM 19921 N N . VAL A 1 38 ? 9.191 -5.116 3.773 1.00 0.00 38 VAL A N 12
ATOM 19922 C CA . VAL A 1 38 ? 8.518 -4.033 4.554 1.00 0.00 38 VAL A CA 12
ATOM 19923 C C . VAL A 1 38 ? 9.174 -2.695 4.219 1.00 0.00 38 VAL A C 12
ATOM 19924 O O . VAL A 1 38 ? 10.379 -2.604 4.081 1.00 0.00 38 VAL A O 12
ATOM 19937 N N . GLY A 1 39 ? 8.398 -1.654 4.075 1.00 0.00 39 GLY A N 12
ATOM 19938 C CA . GLY A 1 39 ? 9.002 -0.334 3.737 1.00 0.00 39 GLY A CA 12
ATOM 19939 C C . GLY A 1 39 ? 8.004 0.789 3.993 1.00 0.00 39 GLY A C 12
ATOM 19940 O O . GLY A 1 39 ? 7.018 0.613 4.681 1.00 0.00 39 GLY A O 12
ATOM 19944 N N . LEU A 1 40 ? 8.254 1.951 3.435 1.00 0.00 40 LEU A N 12
ATOM 19945 C CA . LEU A 1 40 ? 7.322 3.109 3.634 1.00 0.00 40 LEU A CA 12
ATOM 19946 C C . LEU A 1 40 ? 7.110 3.839 2.307 1.00 0.00 40 LEU A C 12
ATOM 19947 O O . LEU A 1 40 ? 7.999 3.914 1.483 1.00 0.00 40 LEU A O 12
ATOM 19963 N N . LEU A 1 41 ? 5.928 4.372 2.093 1.00 0.00 41 LEU A N 12
ATOM 19964 C CA . LEU A 1 41 ? 5.635 5.090 0.811 1.00 0.00 41 LEU A CA 12
ATOM 19965 C C . LEU A 1 41 ? 5.504 6.590 1.074 1.00 0.00 41 LEU A C 12
ATOM 19966 O O . LEU A 1 41 ? 4.825 7.019 1.987 1.00 0.00 41 LEU A O 12
ATOM 19982 N N . GLY A 1 42 ? 6.159 7.385 0.275 1.00 0.00 42 GLY A N 12
ATOM 19983 C CA . GLY A 1 42 ? 6.097 8.860 0.454 1.00 0.00 42 GLY A CA 12
ATOM 19984 C C . GLY A 1 42 ? 4.797 9.415 -0.124 1.00 0.00 42 GLY A C 12
ATOM 19985 O O . GLY A 1 42 ? 4.120 8.770 -0.901 1.00 0.00 42 GLY A O 12
ATOM 19989 N N . ASP A 1 43 ? 4.458 10.620 0.243 1.00 0.00 43 ASP A N 12
ATOM 19990 C CA . ASP A 1 43 ? 3.215 11.248 -0.281 1.00 0.00 43 ASP A CA 12
ATOM 19991 C C . ASP A 1 43 ? 3.176 12.717 0.149 1.00 0.00 43 ASP A C 12
ATOM 19992 O O . ASP A 1 43 ? 3.514 13.055 1.265 1.00 0.00 43 ASP A O 12
ATOM 20001 N N . GLU A 1 44 ? 2.772 13.589 -0.732 1.00 0.00 44 GLU A N 12
ATOM 20002 C CA . GLU A 1 44 ? 2.713 15.036 -0.386 1.00 0.00 44 GLU A CA 12
ATOM 20003 C C . GLU A 1 44 ? 1.844 15.221 0.858 1.00 0.00 44 GLU A C 12
ATOM 20004 O O . GLU A 1 44 ? 1.832 16.268 1.471 1.00 0.00 44 GLU A O 12
ATOM 20016 N N . THR A 1 45 ? 1.110 14.204 1.230 1.00 0.00 45 THR A N 12
ATOM 20017 C CA . THR A 1 45 ? 0.230 14.302 2.430 1.00 0.00 45 THR A CA 12
ATOM 20018 C C . THR A 1 45 ? 0.936 13.669 3.630 1.00 0.00 45 THR A C 12
ATOM 20019 O O . THR A 1 45 ? 0.489 13.792 4.751 1.00 0.00 45 THR A O 12
ATOM 20030 N N . GLY A 1 46 ? 2.044 13.002 3.411 1.00 0.00 46 GLY A N 12
ATOM 20031 C CA . GLY A 1 46 ? 2.782 12.377 4.554 1.00 0.00 46 GLY A CA 12
ATOM 20032 C C . GLY A 1 46 ? 3.420 11.056 4.121 1.00 0.00 46 GLY A C 12
ATOM 20033 O O . GLY A 1 46 ? 3.659 10.819 2.954 1.00 0.00 46 GLY A O 12
ATOM 20037 N N . ILE A 1 47 ? 3.698 10.194 5.072 1.00 0.00 47 ILE A N 12
ATOM 20038 C CA . ILE A 1 47 ? 4.327 8.870 4.761 1.00 0.00 47 ILE A CA 12
ATOM 20039 C C . ILE A 1 47 ? 3.486 7.751 5.363 1.00 0.00 47 ILE A C 12
ATOM 20040 O O . ILE A 1 47 ? 2.783 7.950 6.334 1.00 0.00 47 ILE A O 12
ATOM 20056 N N . ILE A 1 48 ? 3.557 6.568 4.805 1.00 0.00 48 ILE A N 12
ATOM 20057 C CA . ILE A 1 48 ? 2.765 5.428 5.359 1.00 0.00 48 ILE A CA 12
ATOM 20058 C C . ILE A 1 48 ? 3.600 4.146 5.291 1.00 0.00 48 ILE A C 12
ATOM 20059 O O . ILE A 1 48 ? 4.322 3.906 4.344 1.00 0.00 48 ILE A O 12
ATOM 20075 N N . LYS A 1 49 ? 3.487 3.321 6.289 1.00 0.00 49 LYS A N 12
ATOM 20076 C CA . LYS A 1 49 ? 4.249 2.041 6.310 1.00 0.00 49 LYS A CA 12
ATOM 20077 C C . LYS A 1 49 ? 3.405 0.940 5.676 1.00 0.00 49 LYS A C 12
ATOM 20078 O O . LYS A 1 49 ? 2.203 0.909 5.830 1.00 0.00 49 LYS A O 12
ATOM 20097 N N . PHE A 1 50 ? 4.021 0.030 4.962 1.00 0.00 50 PHE A N 12
ATOM 20098 C CA . PHE A 1 50 ? 3.242 -1.071 4.315 1.00 0.00 50 PHE A CA 12
ATOM 20099 C C . PHE A 1 50 ? 3.984 -2.392 4.483 1.00 0.00 50 PHE A C 12
ATOM 20100 O O . PHE A 1 50 ? 5.197 -2.430 4.599 1.00 0.00 50 PHE A O 12
ATOM 20117 N N . THR A 1 51 ? 3.251 -3.476 4.494 1.00 0.00 51 THR A N 12
ATOM 20118 C CA . THR A 1 51 ? 3.870 -4.825 4.651 1.00 0.00 51 THR A CA 12
ATOM 20119 C C . THR A 1 51 ? 3.371 -5.733 3.531 1.00 0.00 51 THR A C 12
ATOM 20120 O O . THR A 1 51 ? 2.192 -5.787 3.243 1.00 0.00 51 THR A O 12
ATOM 20131 N N . ILE A 1 52 ? 4.262 -6.440 2.888 1.00 0.00 52 ILE A N 12
ATOM 20132 C CA . ILE A 1 52 ? 3.851 -7.342 1.772 1.00 0.00 52 ILE A CA 12
ATOM 20133 C C . ILE A 1 52 ? 3.770 -8.777 2.270 1.00 0.00 52 ILE A C 12
ATOM 20134 O O . ILE A 1 52 ? 4.736 -9.339 2.745 1.00 0.00 52 ILE A O 12
ATOM 20150 N N . TRP A 1 53 ? 2.620 -9.380 2.152 1.00 0.00 53 TRP A N 12
ATOM 20151 C CA . TRP A 1 53 ? 2.475 -10.786 2.605 1.00 0.00 53 TRP A CA 12
ATOM 20152 C C . TRP A 1 53 ? 2.991 -11.711 1.505 1.00 0.00 53 TRP A C 12
ATOM 20153 O O . TRP A 1 53 ? 2.556 -11.651 0.372 1.00 0.00 53 TRP A O 12
ATOM 20174 N N . LYS A 1 54 ? 3.927 -12.554 1.831 1.00 0.00 54 LYS A N 12
ATOM 20175 C CA . LYS A 1 54 ? 4.494 -13.476 0.813 1.00 0.00 54 LYS A CA 12
ATOM 20176 C C . LYS A 1 54 ? 3.381 -14.402 0.306 1.00 0.00 54 LYS A C 12
ATOM 20177 O O . LYS A 1 54 ? 3.516 -15.060 -0.706 1.00 0.00 54 LYS A O 12
ATOM 20196 N N . ASN A 1 55 ? 2.287 -14.457 1.013 1.00 0.00 55 ASN A N 12
ATOM 20197 C CA . ASN A 1 55 ? 1.160 -15.335 0.596 1.00 0.00 55 ASN A CA 12
ATOM 20198 C C . ASN A 1 55 ? 0.618 -14.863 -0.756 1.00 0.00 55 ASN A C 12
ATOM 20199 O O . ASN A 1 55 ? 0.288 -15.655 -1.616 1.00 0.00 55 ASN A O 12
ATOM 20210 N N . ALA A 1 56 ? 0.524 -13.575 -0.947 1.00 0.00 56 ALA A N 12
ATOM 20211 C CA . ALA A 1 56 ? 0.007 -13.038 -2.237 1.00 0.00 56 ALA A CA 12
ATOM 20212 C C . ALA A 1 56 ? 0.967 -13.414 -3.366 1.00 0.00 56 ALA A C 12
ATOM 20213 O O . ALA A 1 56 ? 0.562 -13.618 -4.490 1.00 0.00 56 ALA A O 12
ATOM 20220 N N . GLU A 1 57 ? 2.238 -13.485 -3.063 1.00 0.00 57 GLU A N 12
ATOM 20221 C CA . GLU A 1 57 ? 3.258 -13.832 -4.094 1.00 0.00 57 GLU A CA 12
ATOM 20222 C C . GLU A 1 57 ? 3.215 -12.809 -5.221 1.00 0.00 57 GLU A C 12
ATOM 20223 O O . GLU A 1 57 ? 3.164 -13.154 -6.384 1.00 0.00 57 GLU A O 12
ATOM 20235 N N . LEU A 1 58 ? 3.239 -11.544 -4.880 1.00 0.00 58 LEU A N 12
ATOM 20236 C CA . LEU A 1 58 ? 3.203 -10.477 -5.923 1.00 0.00 58 LEU A CA 12
ATOM 20237 C C . LEU A 1 58 ? 4.623 -9.920 -6.138 1.00 0.00 58 LEU A C 12
ATOM 20238 O O . LEU A 1 58 ? 5.435 -9.936 -5.232 1.00 0.00 58 LEU A O 12
ATOM 20254 N N . PRO A 1 59 ? 4.925 -9.415 -7.318 1.00 0.00 59 PRO A N 12
ATOM 20255 C CA . PRO A 1 59 ? 6.271 -8.834 -7.615 1.00 0.00 59 PRO A CA 12
ATOM 20256 C C . PRO A 1 59 ? 6.722 -7.807 -6.563 1.00 0.00 59 PRO A C 12
ATOM 20257 O O . PRO A 1 59 ? 5.921 -7.122 -5.960 1.00 0.00 59 PRO A O 12
ATOM 20268 N N . LEU A 1 60 ? 8.006 -7.715 -6.337 1.00 0.00 60 LEU A N 12
ATOM 20269 C CA . LEU A 1 60 ? 8.534 -6.759 -5.321 1.00 0.00 60 LEU A CA 12
ATOM 20270 C C . LEU A 1 60 ? 8.350 -5.321 -5.793 1.00 0.00 60 LEU A C 12
ATOM 20271 O O . LEU A 1 60 ? 8.260 -5.040 -6.971 1.00 0.00 60 LEU A O 12
ATOM 20287 N N . LEU A 1 61 ? 8.272 -4.411 -4.862 1.00 0.00 61 LEU A N 12
ATOM 20288 C CA . LEU A 1 61 ? 8.063 -2.982 -5.209 1.00 0.00 61 LEU A CA 12
ATOM 20289 C C . LEU A 1 61 ? 9.374 -2.352 -5.671 1.00 0.00 61 LEU A C 12
ATOM 20290 O O . LEU A 1 61 ? 10.446 -2.742 -5.253 1.00 0.00 61 LEU A O 12
ATOM 20306 N N . GLU A 1 62 ? 9.286 -1.381 -6.546 1.00 0.00 62 GLU A N 12
ATOM 20307 C CA . GLU A 1 62 ? 10.513 -0.711 -7.077 1.00 0.00 62 GLU A CA 12
ATOM 20308 C C . GLU A 1 62 ? 10.656 0.682 -6.465 1.00 0.00 62 GLU A C 12
ATOM 20309 O O . GLU A 1 62 ? 9.686 1.353 -6.168 1.00 0.00 62 GLU A O 12
ATOM 20321 N N . GLN A 1 63 ? 11.872 1.102 -6.259 1.00 0.00 63 GLN A N 12
ATOM 20322 C CA . GLN A 1 63 ? 12.125 2.434 -5.645 1.00 0.00 63 GLN A CA 12
ATOM 20323 C C . GLN A 1 63 ? 12.019 3.546 -6.694 1.00 0.00 63 GLN A C 12
ATOM 20324 O O . GLN A 1 63 ? 12.571 3.451 -7.772 1.00 0.00 63 GLN A O 12
ATOM 20338 N N . GLY A 1 64 ? 11.333 4.612 -6.370 1.00 0.00 64 GLY A N 12
ATOM 20339 C CA . GLY A 1 64 ? 11.207 5.753 -7.328 1.00 0.00 64 GLY A CA 12
ATOM 20340 C C . GLY A 1 64 ? 9.974 5.570 -8.214 1.00 0.00 64 GLY A C 12
ATOM 20341 O O . GLY A 1 64 ? 9.629 6.442 -8.983 1.00 0.00 64 GLY A O 12
ATOM 20345 N N . GLU A 1 65 ? 9.312 4.441 -8.120 1.00 0.00 65 GLU A N 12
ATOM 20346 C CA . GLU A 1 65 ? 8.102 4.196 -8.971 1.00 0.00 65 GLU A CA 12
ATOM 20347 C C . GLU A 1 65 ? 6.821 4.335 -8.145 1.00 0.00 65 GLU A C 12
ATOM 20348 O O . GLU A 1 65 ? 6.799 4.084 -6.952 1.00 0.00 65 GLU A O 12
ATOM 20360 N N . SER A 1 66 ? 5.748 4.738 -8.785 1.00 0.00 66 SER A N 12
ATOM 20361 C CA . SER A 1 66 ? 4.447 4.905 -8.073 1.00 0.00 66 SER A CA 12
ATOM 20362 C C . SER A 1 66 ? 3.613 3.640 -8.241 1.00 0.00 66 SER A C 12
ATOM 20363 O O . SER A 1 66 ? 3.526 3.078 -9.319 1.00 0.00 66 SER A O 12
ATOM 20371 N N . TYR A 1 67 ? 2.996 3.195 -7.177 1.00 0.00 67 TYR A N 12
ATOM 20372 C CA . TYR A 1 67 ? 2.157 1.963 -7.233 1.00 0.00 67 TYR A CA 12
ATOM 20373 C C . TYR A 1 67 ? 0.732 2.279 -6.800 1.00 0.00 67 TYR A C 12
ATOM 20374 O O . TYR A 1 67 ? 0.492 3.099 -5.923 1.00 0.00 67 TYR A O 12
ATOM 20392 N N . LEU A 1 68 ? -0.211 1.614 -7.416 1.00 0.00 68 LEU A N 12
ATOM 20393 C CA . LEU A 1 68 ? -1.649 1.811 -7.084 1.00 0.00 68 LEU A CA 12
ATOM 20394 C C . LEU A 1 68 ? -2.154 0.548 -6.389 1.00 0.00 68 LEU A C 12
ATOM 20395 O O . LEU A 1 68 ? -2.252 -0.508 -6.987 1.00 0.00 68 LEU A O 12
ATOM 20411 N N . LEU A 1 69 ? -2.471 0.653 -5.125 1.00 0.00 69 LEU A N 12
ATOM 20412 C CA . LEU A 1 69 ? -2.970 -0.531 -4.364 1.00 0.00 69 LEU A CA 12
ATOM 20413 C C . LEU A 1 69 ? -4.492 -0.505 -4.358 1.00 0.00 69 LEU A C 12
ATOM 20414 O O . LEU A 1 69 ? -5.096 0.514 -4.087 1.00 0.00 69 LEU A O 12
ATOM 20430 N N . ARG A 1 70 ? -5.121 -1.615 -4.667 1.00 0.00 70 ARG A N 12
ATOM 20431 C CA . ARG A 1 70 ? -6.619 -1.659 -4.696 1.00 0.00 70 ARG A CA 12
ATOM 20432 C C . ARG A 1 70 ? -7.141 -2.749 -3.763 1.00 0.00 70 ARG A C 12
ATOM 20433 O O . ARG A 1 70 ? -6.574 -3.822 -3.659 1.00 0.00 70 ARG A O 12
ATOM 20454 N N . SER A 1 71 ? -8.232 -2.465 -3.095 1.00 0.00 71 SER A N 12
ATOM 20455 C CA . SER A 1 71 ? -8.855 -3.447 -2.159 1.00 0.00 71 SER A CA 12
ATOM 20456 C C . SER A 1 71 ? -7.859 -3.863 -1.077 1.00 0.00 71 SER A C 12
ATOM 20457 O O . SER A 1 71 ? -7.471 -5.010 -0.994 1.00 0.00 71 SER A O 12
ATOM 20465 N N . VAL A 1 72 ? -7.457 -2.938 -0.234 1.00 0.00 72 VAL A N 12
ATOM 20466 C CA . VAL A 1 72 ? -6.494 -3.266 0.867 1.00 0.00 72 VAL A CA 12
ATOM 20467 C C . VAL A 1 72 ? -7.134 -2.921 2.208 1.00 0.00 72 VAL A C 12
ATOM 20468 O O . VAL A 1 72 ? -8.086 -2.163 2.277 1.00 0.00 72 VAL A O 12
ATOM 20481 N N . VAL A 1 73 ? -6.616 -3.485 3.273 1.00 0.00 73 VAL A N 12
ATOM 20482 C CA . VAL A 1 73 ? -7.178 -3.228 4.635 1.00 0.00 73 VAL A CA 12
ATOM 20483 C C . VAL A 1 73 ? -6.108 -2.578 5.513 1.00 0.00 73 VAL A C 12
ATOM 20484 O O . VAL A 1 73 ? -4.968 -3.002 5.549 1.00 0.00 73 VAL A O 12
ATOM 20497 N N . VAL A 1 74 ? -6.473 -1.534 6.207 1.00 0.00 74 VAL A N 12
ATOM 20498 C CA . VAL A 1 74 ? -5.494 -0.824 7.077 1.00 0.00 74 VAL A CA 12
ATOM 20499 C C . VAL A 1 74 ? -5.433 -1.504 8.445 1.00 0.00 74 VAL A C 12
ATOM 20500 O O . VAL A 1 74 ? -6.421 -1.616 9.141 1.00 0.00 74 VAL A O 12
ATOM 20513 N N . GLY A 1 75 ? -4.270 -1.961 8.829 1.00 0.00 75 GLY A N 12
ATOM 20514 C CA . GLY A 1 75 ? -4.114 -2.645 10.148 1.00 0.00 75 GLY A CA 12
ATOM 20515 C C . GLY A 1 75 ? -3.556 -1.663 11.177 1.00 0.00 75 GLY A C 12
ATOM 20516 O O . GLY A 1 75 ? -3.432 -0.481 10.919 1.00 0.00 75 GLY A O 12
ATOM 20520 N N . GLU A 1 76 ? -3.217 -2.151 12.345 1.00 0.00 76 GLU A N 12
ATOM 20521 C CA . GLU A 1 76 ? -2.661 -1.271 13.416 1.00 0.00 76 GLU A CA 12
ATOM 20522 C C . GLU A 1 76 ? -1.190 -1.610 13.647 1.00 0.00 76 GLU A C 12
ATOM 20523 O O . GLU A 1 76 ? -0.848 -2.724 13.991 1.00 0.00 76 GLU A O 12
ATOM 20535 N N . TYR A 1 77 ? -0.318 -0.649 13.468 1.00 0.00 77 TYR A N 12
ATOM 20536 C CA . TYR A 1 77 ? 1.141 -0.889 13.684 1.00 0.00 77 TYR A CA 12
ATOM 20537 C C . TYR A 1 77 ? 1.574 -0.161 14.955 1.00 0.00 77 TYR A C 12
ATOM 20538 O O . TYR A 1 77 ? 2.133 0.919 14.900 1.00 0.00 77 TYR A O 12
ATOM 20556 N N . ASN A 1 78 ? 1.316 -0.764 16.094 1.00 0.00 78 ASN A N 12
ATOM 20557 C CA . ASN A 1 78 ? 1.693 -0.156 17.411 1.00 0.00 78 ASN A CA 12
ATOM 20558 C C . ASN A 1 78 ? 1.651 1.374 17.347 1.00 0.00 78 ASN A C 12
ATOM 20559 O O . ASN A 1 78 ? 0.636 1.991 17.595 1.00 0.00 78 ASN A O 12
ATOM 20570 N N . ASP A 1 79 ? 2.759 1.982 17.021 1.00 0.00 79 ASP A N 12
ATOM 20571 C CA . ASP A 1 79 ? 2.814 3.466 16.946 1.00 0.00 79 ASP A CA 12
ATOM 20572 C C . ASP A 1 79 ? 1.682 4.004 16.071 1.00 0.00 79 ASP A C 12
ATOM 20573 O O . ASP A 1 79 ? 0.777 4.655 16.556 1.00 0.00 79 ASP A O 12
ATOM 20582 N N . ARG A 1 80 ? 1.736 3.756 14.780 1.00 0.00 80 ARG A N 12
ATOM 20583 C CA . ARG A 1 80 ? 0.675 4.275 13.853 1.00 0.00 80 ARG A CA 12
ATOM 20584 C C . ARG A 1 80 ? -0.006 3.118 13.125 1.00 0.00 80 ARG A C 12
ATOM 20585 O O . ARG A 1 80 ? 0.090 1.978 13.523 1.00 0.00 80 ARG A O 12
ATOM 20606 N N . PHE A 1 81 ? -0.713 3.416 12.066 1.00 0.00 81 PHE A N 12
ATOM 20607 C CA . PHE A 1 81 ? -1.433 2.355 11.301 1.00 0.00 81 PHE A CA 12
ATOM 20608 C C . PHE A 1 81 ? -0.614 1.956 10.073 1.00 0.00 81 PHE A C 12
ATOM 20609 O O . PHE A 1 81 ? 0.283 2.663 9.661 1.00 0.00 81 PHE A O 12
ATOM 20626 N N . GLN A 1 82 ? -0.914 0.825 9.487 1.00 0.00 82 GLN A N 12
ATOM 20627 C CA . GLN A 1 82 ? -0.155 0.370 8.282 1.00 0.00 82 GLN A CA 12
ATOM 20628 C C . GLN A 1 82 ? -1.107 -0.296 7.291 1.00 0.00 82 GLN A C 12
ATOM 20629 O O . GLN A 1 82 ? -2.202 -0.694 7.638 1.00 0.00 82 GLN A O 12
ATOM 20643 N N . VAL A 1 83 ? -0.690 -0.422 6.056 1.00 0.00 83 VAL A N 12
ATOM 20644 C CA . VAL A 1 83 ? -1.548 -1.064 5.015 1.00 0.00 83 VAL A CA 12
ATOM 20645 C C . VAL A 1 83 ? -0.969 -2.434 4.677 1.00 0.00 83 VAL A C 12
ATOM 20646 O O . VAL A 1 83 ? 0.216 -2.577 4.445 1.00 0.00 83 VAL A O 12
ATOM 20659 N N . GLN A 1 84 ? -1.798 -3.446 4.667 1.00 0.00 84 GLN A N 12
ATOM 20660 C CA . GLN A 1 84 ? -1.313 -4.829 4.368 1.00 0.00 84 GLN A CA 12
ATOM 20661 C C . GLN A 1 84 ? -1.762 -5.250 2.973 1.00 0.00 84 GLN A C 12
ATOM 20662 O O . GLN A 1 84 ? -2.914 -5.108 2.611 1.00 0.00 84 GLN A O 12
ATOM 20676 N N . VAL A 1 85 ? -0.855 -5.771 2.185 1.00 0.00 85 VAL A N 12
ATOM 20677 C CA . VAL A 1 85 ? -1.213 -6.210 0.803 1.00 0.00 85 VAL A CA 12
ATOM 20678 C C . VAL A 1 85 ? -1.333 -7.732 0.784 1.00 0.00 85 VAL A C 12
ATOM 20679 O O . VAL A 1 85 ? -0.414 -8.443 1.156 1.00 0.00 85 VAL A O 12
ATOM 20692 N N . ASN A 1 86 ? -2.467 -8.229 0.355 1.00 0.00 86 ASN A N 12
ATOM 20693 C CA . ASN A 1 86 ? -2.697 -9.706 0.304 1.00 0.00 86 ASN A CA 12
ATOM 20694 C C . ASN A 1 86 ? -3.107 -10.116 -1.110 1.00 0.00 86 ASN A C 12
ATOM 20695 O O . ASN A 1 86 ? -3.152 -9.308 -2.019 1.00 0.00 86 ASN A O 12
ATOM 20706 N N . LYS A 1 87 ? -3.410 -11.370 -1.292 1.00 0.00 87 LYS A N 12
ATOM 20707 C CA . LYS A 1 87 ? -3.820 -11.873 -2.633 1.00 0.00 87 LYS A CA 12
ATOM 20708 C C . LYS A 1 87 ? -5.075 -11.136 -3.103 1.00 0.00 87 LYS A C 12
ATOM 20709 O O . LYS A 1 87 ? -5.266 -10.905 -4.280 1.00 0.00 87 LYS A O 12
ATOM 20728 N N . ASN A 1 88 ? -5.934 -10.776 -2.193 1.00 0.00 88 ASN A N 12
ATOM 20729 C CA . ASN A 1 88 ? -7.182 -10.064 -2.579 1.00 0.00 88 ASN A CA 12
ATOM 20730 C C . ASN A 1 88 ? -6.828 -8.716 -3.205 1.00 0.00 88 ASN A C 12
ATOM 20731 O O . ASN A 1 88 ? -7.464 -8.268 -4.137 1.00 0.00 88 ASN A O 12
ATOM 20742 N N . SER A 1 89 ? -5.830 -8.057 -2.686 1.00 0.00 89 SER A N 12
ATOM 20743 C CA . SER A 1 89 ? -5.449 -6.729 -3.237 1.00 0.00 89 SER A CA 12
ATOM 20744 C C . SER A 1 89 ? -4.686 -6.898 -4.547 1.00 0.00 89 SER A C 12
ATOM 20745 O O . SER A 1 89 ? -4.222 -7.971 -4.875 1.00 0.00 89 SER A O 12
ATOM 20753 N N . SER A 1 90 ? -4.556 -5.832 -5.296 1.00 0.00 90 SER A N 12
ATOM 20754 C CA . SER A 1 90 ? -3.821 -5.896 -6.597 1.00 0.00 90 SER A CA 12
ATOM 20755 C C . SER A 1 90 ? -2.850 -4.720 -6.683 1.00 0.00 90 SER A C 12
ATOM 20756 O O . SER A 1 90 ? -3.009 -3.724 -6.003 1.00 0.00 90 SER A O 12
ATOM 20764 N N . ILE A 1 91 ? -1.837 -4.836 -7.508 1.00 0.00 91 ILE A N 12
ATOM 20765 C CA . ILE A 1 91 ? -0.826 -3.740 -7.649 1.00 0.00 91 ILE A CA 12
ATOM 20766 C C . ILE A 1 91 ? -0.699 -3.332 -9.113 1.00 0.00 91 ILE A C 12
ATOM 20767 O O . ILE A 1 91 ? -0.578 -4.166 -9.989 1.00 0.00 91 ILE A O 12
ATOM 20783 N N . GLU A 1 92 ? -0.724 -2.051 -9.382 1.00 0.00 92 GLU A N 12
ATOM 20784 C CA . GLU A 1 92 ? -0.597 -1.568 -10.792 1.00 0.00 92 GLU A CA 12
ATOM 20785 C C . GLU A 1 92 ? 0.365 -0.379 -10.833 1.00 0.00 92 GLU A C 12
ATOM 20786 O O . GLU A 1 92 ? 0.301 0.514 -10.012 1.00 0.00 92 GLU A O 12
ATOM 20798 N N . LYS A 1 93 ? 1.258 -0.366 -11.785 1.00 0.00 93 LYS A N 12
ATOM 20799 C CA . LYS A 1 93 ? 2.230 0.758 -11.892 1.00 0.00 93 LYS A CA 12
ATOM 20800 C C . LYS A 1 93 ? 1.602 1.918 -12.655 1.00 0.00 93 LYS A C 12
ATOM 20801 O O . LYS A 1 93 ? 0.968 1.730 -13.673 1.00 0.00 93 LYS A O 12
ATOM 20820 N N . LEU A 1 94 ? 1.786 3.119 -12.172 1.00 0.00 94 LEU A N 12
ATOM 20821 C CA . LEU A 1 94 ? 1.213 4.318 -12.865 1.00 0.00 94 LEU A CA 12
ATOM 20822 C C . LEU A 1 94 ? 2.342 5.113 -13.520 1.00 0.00 94 LEU A C 12
ATOM 20823 O O . LEU A 1 94 ? 3.367 5.375 -12.922 1.00 0.00 94 LEU A O 12
ATOM 20839 N N . SER A 1 95 ? 2.151 5.502 -14.749 1.00 0.00 95 SER A N 12
ATOM 20840 C CA . SER A 1 95 ? 3.192 6.286 -15.459 1.00 0.00 95 SER A CA 12
ATOM 20841 C C . SER A 1 95 ? 3.154 7.720 -14.940 1.00 0.00 95 SER A C 12
ATOM 20842 O O . SER A 1 95 ? 3.885 8.575 -15.396 1.00 0.00 95 SER A O 12
ATOM 20850 N N . GLU A 1 96 ? 2.291 7.984 -13.987 1.00 0.00 96 GLU A N 12
ATOM 20851 C CA . GLU A 1 96 ? 2.174 9.360 -13.410 1.00 0.00 96 GLU A CA 12
ATOM 20852 C C . GLU A 1 96 ? 2.730 9.352 -11.972 1.00 0.00 96 GLU A C 12
ATOM 20853 O O . GLU A 1 96 ? 2.030 8.999 -11.044 1.00 0.00 96 GLU A O 12
ATOM 20865 N N . PRO A 1 97 ? 3.982 9.720 -11.780 1.00 0.00 97 PRO A N 12
ATOM 20866 C CA . PRO A 1 97 ? 4.611 9.726 -10.428 1.00 0.00 97 PRO A CA 12
ATOM 20867 C C . PRO A 1 97 ? 4.168 10.925 -9.585 1.00 0.00 97 PRO A C 12
ATOM 20868 O O . PRO A 1 97 ? 3.709 11.924 -10.103 1.00 0.00 97 PRO A O 12
ATOM 20879 N N . ILE A 1 98 ? 4.298 10.826 -8.285 1.00 0.00 98 ILE A N 12
ATOM 20880 C CA . ILE A 1 98 ? 3.881 11.947 -7.386 1.00 0.00 98 ILE A CA 12
ATOM 20881 C C . ILE A 1 98 ? 5.116 12.687 -6.875 1.00 0.00 98 ILE A C 12
ATOM 20882 O O . ILE A 1 98 ? 6.046 12.095 -6.364 1.00 0.00 98 ILE A O 12
ATOM 20898 N N . GLU A 1 99 ? 5.130 13.983 -7.027 1.00 0.00 99 GLU A N 12
ATOM 20899 C CA . GLU A 1 99 ? 6.301 14.782 -6.572 1.00 0.00 99 GLU A CA 12
ATOM 20900 C C . GLU A 1 99 ? 6.402 14.749 -5.047 1.00 0.00 99 GLU A C 12
ATOM 20901 O O . GLU A 1 99 ? 5.418 14.860 -4.343 1.00 0.00 99 GLU A O 12
ATOM 20913 N N . VAL A 1 100 ? 7.597 14.604 -4.535 1.00 0.00 100 VAL A N 12
ATOM 20914 C CA . VAL A 1 100 ? 7.796 14.567 -3.057 1.00 0.00 100 VAL A CA 12
ATOM 20915 C C . VAL A 1 100 ? 8.302 15.932 -2.589 1.00 0.00 100 VAL A C 12
ATOM 20916 O O . VAL A 1 100 ? 9.042 16.038 -1.632 1.00 0.00 100 VAL A O 12
ATOM 20929 N N . GLY A 1 101 ? 7.894 16.983 -3.261 1.00 0.00 101 GLY A N 12
ATOM 20930 C CA . GLY A 1 101 ? 8.327 18.361 -2.867 1.00 0.00 101 GLY A CA 12
ATOM 20931 C C . GLY A 1 101 ? 9.415 18.867 -3.815 1.00 0.00 101 GLY A C 12
ATOM 20932 O O . GLY A 1 101 ? 10.417 18.217 -4.035 1.00 0.00 101 GLY A O 12
ATOM 20936 N N . LEU A 1 102 ? 9.223 20.035 -4.371 1.00 0.00 102 LEU A N 12
ATOM 20937 C CA . LEU A 1 102 ? 10.237 20.612 -5.297 1.00 0.00 102 LEU A CA 12
ATOM 20938 C C . LEU A 1 102 ? 11.249 21.416 -4.472 1.00 0.00 102 LEU A C 12
ATOM 20939 O O . LEU A 1 102 ? 12.212 21.942 -4.990 1.00 0.00 102 LEU A O 12
ATOM 20955 N N . GLU A 1 103 ? 11.029 21.506 -3.186 1.00 0.00 103 GLU A N 12
ATOM 20956 C CA . GLU A 1 103 ? 11.965 22.267 -2.309 1.00 0.00 103 GLU A CA 12
ATOM 20957 C C . GLU A 1 103 ? 13.198 21.409 -2.020 1.00 0.00 103 GLU A C 12
ATOM 20958 O O . GLU A 1 103 ? 14.140 21.848 -1.392 1.00 0.00 103 GLU A O 12
ATOM 20970 N N . HIS A 1 104 ? 13.194 20.186 -2.474 1.00 0.00 104 HIS A N 12
ATOM 20971 C CA . HIS A 1 104 ? 14.357 19.288 -2.234 1.00 0.00 104 HIS A CA 12
ATOM 20972 C C . HIS A 1 104 ? 15.582 19.836 -2.963 1.00 0.00 104 HIS A C 12
ATOM 20973 O O . HIS A 1 104 ? 16.683 19.817 -2.450 1.00 0.00 104 HIS A O 12
ATOM 20987 N N . HIS A 1 105 ? 15.399 20.311 -4.163 1.00 0.00 105 HIS A N 12
ATOM 20988 C CA . HIS A 1 105 ? 16.549 20.845 -4.941 1.00 0.00 105 HIS A CA 12
ATOM 20989 C C . HIS A 1 105 ? 16.956 22.221 -4.414 1.00 0.00 105 HIS A C 12
ATOM 20990 O O . HIS A 1 105 ? 16.142 23.110 -4.261 1.00 0.00 105 HIS A O 12
ATOM 21004 N N . HIS A 1 106 ? 18.221 22.397 -4.148 1.00 0.00 106 HIS A N 12
ATOM 21005 C CA . HIS A 1 106 ? 18.722 23.706 -3.645 1.00 0.00 106 HIS A CA 12
ATOM 21006 C C . HIS A 1 106 ? 20.179 23.856 -4.082 1.00 0.00 106 HIS A C 12
ATOM 21007 O O . HIS A 1 106 ? 20.913 24.682 -3.577 1.00 0.00 106 HIS A O 12
ATOM 21021 N N . HIS A 1 107 ? 20.602 23.044 -5.016 1.00 0.00 107 HIS A N 12
ATOM 21022 C CA . HIS A 1 107 ? 22.013 23.111 -5.491 1.00 0.00 107 HIS A CA 12
ATOM 21023 C C . HIS A 1 107 ? 22.177 24.258 -6.492 1.00 0.00 107 HIS A C 12
ATOM 21024 O O . HIS A 1 107 ? 21.462 24.351 -7.470 1.00 0.00 107 HIS A O 12
ATOM 21038 N N . HIS A 1 108 ? 23.125 25.125 -6.256 1.00 0.00 108 HIS A N 12
ATOM 21039 C CA . HIS A 1 108 ? 23.356 26.264 -7.188 1.00 0.00 108 HIS A CA 12
ATOM 21040 C C . HIS A 1 108 ? 24.814 26.721 -7.092 1.00 0.00 108 HIS A C 12
ATOM 21041 O O . HIS A 1 108 ? 25.516 26.395 -6.154 1.00 0.00 108 HIS A O 12
ATOM 21055 N N . HIS A 1 109 ? 25.272 27.471 -8.056 1.00 0.00 109 HIS A N 12
ATOM 21056 C CA . HIS A 1 109 ? 26.679 27.956 -8.033 1.00 0.00 109 HIS A CA 12
ATOM 21057 C C . HIS A 1 109 ? 26.786 29.204 -8.913 1.00 0.00 109 HIS A C 12
ATOM 21058 O O . HIS A 1 109 ? 25.753 29.677 -9.359 1.00 0.00 109 HIS A O 12
ATOM 21073 N N . MET A 1 1 ? -12.119 4.224 -12.969 1.00 0.00 1 MET A N 13
ATOM 21074 C CA . MET A 1 1 ? -12.938 5.381 -13.423 1.00 0.00 1 MET A CA 13
ATOM 21075 C C . MET A 1 1 ? -13.197 6.299 -12.230 1.00 0.00 1 MET A C 13
ATOM 21076 O O . MET A 1 1 ? -13.228 7.509 -12.352 1.00 0.00 1 MET A O 13
ATOM 21092 N N . GLU A 1 2 ? -13.379 5.729 -11.073 1.00 0.00 2 GLU A N 13
ATOM 21093 C CA . GLU A 1 2 ? -13.630 6.559 -9.864 1.00 0.00 2 GLU A CA 13
ATOM 21094 C C . GLU A 1 2 ? -13.381 5.714 -8.609 1.00 0.00 2 GLU A C 13
ATOM 21095 O O . GLU A 1 2 ? -14.237 5.595 -7.757 1.00 0.00 2 GLU A O 13
ATOM 21107 N N . PRO A 1 3 ? -12.216 5.124 -8.503 1.00 0.00 3 PRO A N 13
ATOM 21108 C CA . PRO A 1 3 ? -11.847 4.270 -7.332 1.00 0.00 3 PRO A CA 13
ATOM 21109 C C . PRO A 1 3 ? -11.799 5.069 -6.021 1.00 0.00 3 PRO A C 13
ATOM 21110 O O . PRO A 1 3 ? -11.408 6.221 -5.987 1.00 0.00 3 PRO A O 13
ATOM 21121 N N . GLN A 1 4 ? -12.202 4.460 -4.944 1.00 0.00 4 GLN A N 13
ATOM 21122 C CA . GLN A 1 4 ? -12.191 5.170 -3.638 1.00 0.00 4 GLN A CA 13
ATOM 21123 C C . GLN A 1 4 ? -10.747 5.324 -3.146 1.00 0.00 4 GLN A C 13
ATOM 21124 O O . GLN A 1 4 ? -10.200 4.459 -2.489 1.00 0.00 4 GLN A O 13
ATOM 21138 N N . LEU A 1 5 ? -10.129 6.429 -3.469 1.00 0.00 5 LEU A N 13
ATOM 21139 C CA . LEU A 1 5 ? -8.721 6.659 -3.032 1.00 0.00 5 LEU A CA 13
ATOM 21140 C C . LEU A 1 5 ? -8.696 6.993 -1.542 1.00 0.00 5 LEU A C 13
ATOM 21141 O O . LEU A 1 5 ? -9.608 7.601 -1.014 1.00 0.00 5 LEU A O 13
ATOM 21157 N N . THR A 1 6 ? -7.650 6.595 -0.859 1.00 0.00 6 THR A N 13
ATOM 21158 C CA . THR A 1 6 ? -7.540 6.875 0.605 1.00 0.00 6 THR A CA 13
ATOM 21159 C C . THR A 1 6 ? -6.240 7.627 0.891 1.00 0.00 6 THR A C 13
ATOM 21160 O O . THR A 1 6 ? -5.169 7.244 0.455 1.00 0.00 6 THR A O 13
ATOM 21171 N N . LYS A 1 7 ? -6.335 8.704 1.622 1.00 0.00 7 LYS A N 13
ATOM 21172 C CA . LYS A 1 7 ? -5.128 9.517 1.955 1.00 0.00 7 LYS A CA 13
ATOM 21173 C C . LYS A 1 7 ? -4.630 9.166 3.359 1.00 0.00 7 LYS A C 13
ATOM 21174 O O . LYS A 1 7 ? -5.359 8.643 4.180 1.00 0.00 7 LYS A O 13
ATOM 21193 N N . ILE A 1 8 ? -3.389 9.455 3.638 1.00 0.00 8 ILE A N 13
ATOM 21194 C CA . ILE A 1 8 ? -2.828 9.144 4.985 1.00 0.00 8 ILE A CA 13
ATOM 21195 C C . ILE A 1 8 ? -3.566 9.967 6.052 1.00 0.00 8 ILE A C 13
ATOM 21196 O O . ILE A 1 8 ? -3.899 9.477 7.115 1.00 0.00 8 ILE A O 13
ATOM 21212 N N . VAL A 1 9 ? -3.813 11.216 5.777 1.00 0.00 9 VAL A N 13
ATOM 21213 C CA . VAL A 1 9 ? -4.523 12.079 6.766 1.00 0.00 9 VAL A CA 13
ATOM 21214 C C . VAL A 1 9 ? -5.938 11.534 6.996 1.00 0.00 9 VAL A C 13
ATOM 21215 O O . VAL A 1 9 ? -6.550 11.768 8.021 1.00 0.00 9 VAL A O 13
ATOM 21228 N N . ASP A 1 10 ? -6.458 10.803 6.051 1.00 0.00 10 ASP A N 13
ATOM 21229 C CA . ASP A 1 10 ? -7.827 10.233 6.213 1.00 0.00 10 ASP A CA 13
ATOM 21230 C C . ASP A 1 10 ? -7.758 8.993 7.115 1.00 0.00 10 ASP A C 13
ATOM 21231 O O . ASP A 1 10 ? -8.762 8.395 7.454 1.00 0.00 10 ASP A O 13
ATOM 21240 N N . ILE A 1 11 ? -6.577 8.601 7.505 1.00 0.00 11 ILE A N 13
ATOM 21241 C CA . ILE A 1 11 ? -6.444 7.399 8.379 1.00 0.00 11 ILE A CA 13
ATOM 21242 C C . ILE A 1 11 ? -7.008 7.707 9.765 1.00 0.00 11 ILE A C 13
ATOM 21243 O O . ILE A 1 11 ? -6.355 8.308 10.598 1.00 0.00 11 ILE A O 13
ATOM 21259 N N . VAL A 1 12 ? -8.225 7.294 10.014 1.00 0.00 12 VAL A N 13
ATOM 21260 C CA . VAL A 1 12 ? -8.869 7.538 11.331 1.00 0.00 12 VAL A CA 13
ATOM 21261 C C . VAL A 1 12 ? -9.141 6.196 12.018 1.00 0.00 12 VAL A C 13
ATOM 21262 O O . VAL A 1 12 ? -8.981 6.059 13.216 1.00 0.00 12 VAL A O 13
ATOM 21275 N N . GLU A 1 13 ? -9.570 5.208 11.271 1.00 0.00 13 GLU A N 13
ATOM 21276 C CA . GLU A 1 13 ? -9.879 3.873 11.878 1.00 0.00 13 GLU A CA 13
ATOM 21277 C C . GLU A 1 13 ? -9.117 2.770 11.146 1.00 0.00 13 GLU A C 13
ATOM 21278 O O . GLU A 1 13 ? -8.932 2.810 9.944 1.00 0.00 13 GLU A O 13
ATOM 21290 N N . ASN A 1 14 ? -8.667 1.782 11.875 1.00 0.00 14 ASN A N 13
ATOM 21291 C CA . ASN A 1 14 ? -7.905 0.663 11.249 1.00 0.00 14 ASN A CA 13
ATOM 21292 C C . ASN A 1 14 ? -8.862 -0.421 10.748 1.00 0.00 14 ASN A C 13
ATOM 21293 O O . ASN A 1 14 ? -10.020 -0.474 11.120 1.00 0.00 14 ASN A O 13
ATOM 21304 N N . GLY A 1 15 ? -8.380 -1.283 9.891 1.00 0.00 15 GLY A N 13
ATOM 21305 C CA . GLY A 1 15 ? -9.245 -2.367 9.341 1.00 0.00 15 GLY A CA 13
ATOM 21306 C C . GLY A 1 15 ? -10.150 -1.787 8.251 1.00 0.00 15 GLY A C 13
ATOM 21307 O O . GLY A 1 15 ? -11.107 -2.405 7.821 1.00 0.00 15 GLY A O 13
ATOM 21311 N N . GLN A 1 16 ? -9.860 -0.595 7.806 1.00 0.00 16 GLN A N 13
ATOM 21312 C CA . GLN A 1 16 ? -10.703 0.036 6.748 1.00 0.00 16 GLN A CA 13
ATOM 21313 C C . GLN A 1 16 ? -10.262 -0.451 5.364 1.00 0.00 16 GLN A C 13
ATOM 21314 O O . GLN A 1 16 ? -9.094 -0.430 5.023 1.00 0.00 16 GLN A O 13
ATOM 21328 N N . TRP A 1 17 ? -11.195 -0.896 4.563 1.00 0.00 17 TRP A N 13
ATOM 21329 C CA . TRP A 1 17 ? -10.849 -1.395 3.198 1.00 0.00 17 TRP A CA 13
ATOM 21330 C C . TRP A 1 17 ? -10.981 -0.262 2.180 1.00 0.00 17 TRP A C 13
ATOM 21331 O O . TRP A 1 17 ? -11.991 0.411 2.108 1.00 0.00 17 TRP A O 13
ATOM 21352 N N . ALA A 1 18 ? -9.965 -0.058 1.386 1.00 0.00 18 ALA A N 13
ATOM 21353 C CA . ALA A 1 18 ? -10.022 1.023 0.360 1.00 0.00 18 ALA A CA 13
ATOM 21354 C C . ALA A 1 18 ? -8.772 0.953 -0.518 1.00 0.00 18 ALA A C 13
ATOM 21355 O O . ALA A 1 18 ? -7.975 0.034 -0.418 1.00 0.00 18 ALA A O 13
ATOM 21362 N N . ASN A 1 19 ? -8.599 1.918 -1.387 1.00 0.00 19 ASN A N 13
ATOM 21363 C CA . ASN A 1 19 ? -7.410 1.926 -2.297 1.00 0.00 19 ASN A CA 13
ATOM 21364 C C . ASN A 1 19 ? -6.408 2.978 -1.830 1.00 0.00 19 ASN A C 13
ATOM 21365 O O . ASN A 1 19 ? -6.779 4.028 -1.341 1.00 0.00 19 ASN A O 13
ATOM 21376 N N . LEU A 1 20 ? -5.134 2.705 -1.987 1.00 0.00 20 LEU A N 13
ATOM 21377 C CA . LEU A 1 20 ? -4.085 3.686 -1.560 1.00 0.00 20 LEU A CA 13
ATOM 21378 C C . LEU A 1 20 ? -3.113 3.943 -2.712 1.00 0.00 20 LEU A C 13
ATOM 21379 O O . LEU A 1 20 ? -2.614 3.031 -3.342 1.00 0.00 20 LEU A O 13
ATOM 21395 N N . LYS A 1 21 ? -2.835 5.194 -2.978 1.00 0.00 21 LYS A N 13
ATOM 21396 C CA . LYS A 1 21 ? -1.887 5.560 -4.073 1.00 0.00 21 LYS A CA 13
ATOM 21397 C C . LYS A 1 21 ? -0.672 6.257 -3.458 1.00 0.00 21 LYS A C 13
ATOM 21398 O O . LYS A 1 21 ? -0.808 7.173 -2.670 1.00 0.00 21 LYS A O 13
ATOM 21417 N N . ALA A 1 22 ? 0.519 5.837 -3.799 1.00 0.00 22 ALA A N 13
ATOM 21418 C CA . ALA A 1 22 ? 1.717 6.500 -3.201 1.00 0.00 22 ALA A CA 13
ATOM 21419 C C . ALA A 1 22 ? 2.988 6.106 -3.955 1.00 0.00 22 ALA A C 13
ATOM 21420 O O . ALA A 1 22 ? 2.959 5.337 -4.897 1.00 0.00 22 ALA A O 13
ATOM 21427 N N . LYS A 1 23 ? 4.110 6.643 -3.534 1.00 0.00 23 LYS A N 13
ATOM 21428 C CA . LYS A 1 23 ? 5.414 6.334 -4.202 1.00 0.00 23 LYS A CA 13
ATOM 21429 C C . LYS A 1 23 ? 6.329 5.577 -3.237 1.00 0.00 23 LYS A C 13
ATOM 21430 O O . LYS A 1 23 ? 6.394 5.869 -2.060 1.00 0.00 23 LYS A O 13
ATOM 21449 N N . VAL A 1 24 ? 7.036 4.597 -3.736 1.00 0.00 24 VAL A N 13
ATOM 21450 C CA . VAL A 1 24 ? 7.945 3.813 -2.852 1.00 0.00 24 VAL A CA 13
ATOM 21451 C C . VAL A 1 24 ? 9.260 4.572 -2.650 1.00 0.00 24 VAL A C 13
ATOM 21452 O O . VAL A 1 24 ? 10.016 4.798 -3.576 1.00 0.00 24 VAL A O 13
ATOM 21465 N N . ILE A 1 25 ? 9.535 4.971 -1.436 1.00 0.00 25 ILE A N 13
ATOM 21466 C CA . ILE A 1 25 ? 10.796 5.718 -1.151 1.00 0.00 25 ILE A CA 13
ATOM 21467 C C . ILE A 1 25 ? 11.884 4.739 -0.703 1.00 0.00 25 ILE A C 13
ATOM 21468 O O . ILE A 1 25 ? 13.002 4.763 -1.184 1.00 0.00 25 ILE A O 13
ATOM 21484 N N . GLN A 1 26 ? 11.570 3.879 0.231 1.00 0.00 26 GLN A N 13
ATOM 21485 C CA . GLN A 1 26 ? 12.588 2.902 0.728 1.00 0.00 26 GLN A CA 13
ATOM 21486 C C . GLN A 1 26 ? 11.920 1.568 1.063 1.00 0.00 26 GLN A C 13
ATOM 21487 O O . GLN A 1 26 ? 10.799 1.512 1.538 1.00 0.00 26 GLN A O 13
ATOM 21501 N N . LEU A 1 27 ? 12.623 0.489 0.822 1.00 0.00 27 LEU A N 13
ATOM 21502 C CA . LEU A 1 27 ? 12.074 -0.868 1.113 1.00 0.00 27 LEU A CA 13
ATOM 21503 C C . LEU A 1 27 ? 13.194 -1.757 1.655 1.00 0.00 27 LEU A C 13
ATOM 21504 O O . LEU A 1 27 ? 14.287 -1.785 1.122 1.00 0.00 27 LEU A O 13
ATOM 21520 N N . TRP A 1 28 ? 12.935 -2.472 2.726 1.00 0.00 28 TRP A N 13
ATOM 21521 C CA . TRP A 1 28 ? 13.986 -3.357 3.326 1.00 0.00 28 TRP A CA 13
ATOM 21522 C C . TRP A 1 28 ? 13.521 -4.812 3.300 1.00 0.00 28 TRP A C 13
ATOM 21523 O O . TRP A 1 28 ? 12.348 -5.112 3.429 1.00 0.00 28 TRP A O 13
ATOM 21544 N N . GLU A 1 29 ? 14.442 -5.723 3.130 1.00 0.00 29 GLU A N 13
ATOM 21545 C CA . GLU A 1 29 ? 14.081 -7.169 3.087 1.00 0.00 29 GLU A CA 13
ATOM 21546 C C . GLU A 1 29 ? 14.161 -7.759 4.495 1.00 0.00 29 GLU A C 13
ATOM 21547 O O . GLU A 1 29 ? 15.112 -7.544 5.223 1.00 0.00 29 GLU A O 13
ATOM 21559 N N . ASN A 1 30 ? 13.160 -8.503 4.886 1.00 0.00 30 ASN A N 13
ATOM 21560 C CA . ASN A 1 30 ? 13.160 -9.107 6.250 1.00 0.00 30 ASN A CA 13
ATOM 21561 C C . ASN A 1 30 ? 13.839 -10.480 6.219 1.00 0.00 30 ASN A C 13
ATOM 21562 O O . ASN A 1 30 ? 14.459 -10.867 5.248 1.00 0.00 30 ASN A O 13
ATOM 21573 N N . THR A 1 31 ? 13.711 -11.217 7.292 1.00 0.00 31 THR A N 13
ATOM 21574 C CA . THR A 1 31 ? 14.320 -12.579 7.375 1.00 0.00 31 THR A CA 13
ATOM 21575 C C . THR A 1 31 ? 13.203 -13.611 7.576 1.00 0.00 31 THR A C 13
ATOM 21576 O O . THR A 1 31 ? 13.400 -14.801 7.419 1.00 0.00 31 THR A O 13
ATOM 21587 N N . HIS A 1 32 ? 12.027 -13.163 7.927 1.00 0.00 32 HIS A N 13
ATOM 21588 C CA . HIS A 1 32 ? 10.899 -14.117 8.141 1.00 0.00 32 HIS A CA 13
ATOM 21589 C C . HIS A 1 32 ? 10.295 -14.528 6.794 1.00 0.00 32 HIS A C 13
ATOM 21590 O O . HIS A 1 32 ? 10.142 -13.726 5.892 1.00 0.00 32 HIS A O 13
ATOM 21604 N N . GLU A 1 33 ? 9.955 -15.779 6.656 1.00 0.00 33 GLU A N 13
ATOM 21605 C CA . GLU A 1 33 ? 9.359 -16.271 5.379 1.00 0.00 33 GLU A CA 13
ATOM 21606 C C . GLU A 1 33 ? 7.950 -15.692 5.198 1.00 0.00 33 GLU A C 13
ATOM 21607 O O . GLU A 1 33 ? 7.506 -15.423 4.097 1.00 0.00 33 GLU A O 13
ATOM 21619 N N . SER A 1 34 ? 7.237 -15.516 6.273 1.00 0.00 34 SER A N 13
ATOM 21620 C CA . SER A 1 34 ? 5.848 -14.971 6.178 1.00 0.00 34 SER A CA 13
ATOM 21621 C C . SER A 1 34 ? 5.862 -13.568 5.568 1.00 0.00 34 SER A C 13
ATOM 21622 O O . SER A 1 34 ? 5.033 -13.228 4.745 1.00 0.00 34 SER A O 13
ATOM 21630 N N . ILE A 1 35 ? 6.793 -12.742 5.971 1.00 0.00 35 ILE A N 13
ATOM 21631 C CA . ILE A 1 35 ? 6.859 -11.351 5.424 1.00 0.00 35 ILE A CA 13
ATOM 21632 C C . ILE A 1 35 ? 7.984 -11.253 4.392 1.00 0.00 35 ILE A C 13
ATOM 21633 O O . ILE A 1 35 ? 9.090 -11.716 4.603 1.00 0.00 35 ILE A O 13
ATOM 21649 N N . SER A 1 36 ? 7.698 -10.650 3.271 1.00 0.00 36 SER A N 13
ATOM 21650 C CA . SER A 1 36 ? 8.729 -10.507 2.205 1.00 0.00 36 SER A CA 13
ATOM 21651 C C . SER A 1 36 ? 9.561 -9.251 2.455 1.00 0.00 36 SER A C 13
ATOM 21652 O O . SER A 1 36 ? 10.730 -9.315 2.799 1.00 0.00 36 SER A O 13
ATOM 21660 N N . GLN A 1 37 ? 8.975 -8.098 2.267 1.00 0.00 37 GLN A N 13
ATOM 21661 C CA . GLN A 1 37 ? 9.733 -6.829 2.474 1.00 0.00 37 GLN A CA 13
ATOM 21662 C C . GLN A 1 37 ? 8.841 -5.778 3.133 1.00 0.00 37 GLN A C 13
ATOM 21663 O O . GLN A 1 37 ? 7.632 -5.790 3.000 1.00 0.00 37 GLN A O 13
ATOM 21677 N N . VAL A 1 38 ? 9.443 -4.854 3.837 1.00 0.00 38 VAL A N 13
ATOM 21678 C CA . VAL A 1 38 ? 8.660 -3.773 4.508 1.00 0.00 38 VAL A CA 13
ATOM 21679 C C . VAL A 1 38 ? 9.363 -2.439 4.283 1.00 0.00 38 VAL A C 13
ATOM 21680 O O . VAL A 1 38 ? 10.545 -2.386 4.002 1.00 0.00 38 VAL A O 13
ATOM 21693 N N . GLY A 1 39 ? 8.650 -1.356 4.405 1.00 0.00 39 GLY A N 13
ATOM 21694 C CA . GLY A 1 39 ? 9.291 -0.031 4.196 1.00 0.00 39 GLY A CA 13
ATOM 21695 C C . GLY A 1 39 ? 8.279 1.081 4.433 1.00 0.00 39 GLY A C 13
ATOM 21696 O O . GLY A 1 39 ? 7.352 0.942 5.207 1.00 0.00 39 GLY A O 13
ATOM 21700 N N . LEU A 1 40 ? 8.456 2.193 3.766 1.00 0.00 40 LEU A N 13
ATOM 21701 C CA . LEU A 1 40 ? 7.515 3.340 3.940 1.00 0.00 40 LEU A CA 13
ATOM 21702 C C . LEU A 1 40 ? 7.159 3.916 2.570 1.00 0.00 40 LEU A C 13
ATOM 21703 O O . LEU A 1 40 ? 7.955 3.899 1.652 1.00 0.00 40 LEU A O 13
ATOM 21719 N N . LEU A 1 41 ? 5.959 4.430 2.432 1.00 0.00 41 LEU A N 13
ATOM 21720 C CA . LEU A 1 41 ? 5.527 5.017 1.127 1.00 0.00 41 LEU A CA 13
ATOM 21721 C C . LEU A 1 41 ? 5.378 6.527 1.278 1.00 0.00 41 LEU A C 13
ATOM 21722 O O . LEU A 1 41 ? 4.718 7.018 2.177 1.00 0.00 41 LEU A O 13
ATOM 21738 N N . GLY A 1 42 ? 6.000 7.262 0.399 1.00 0.00 42 GLY A N 13
ATOM 21739 C CA . GLY A 1 42 ? 5.922 8.746 0.463 1.00 0.00 42 GLY A CA 13
ATOM 21740 C C . GLY A 1 42 ? 4.611 9.227 -0.152 1.00 0.00 42 GLY A C 13
ATOM 21741 O O . GLY A 1 42 ? 3.990 8.544 -0.943 1.00 0.00 42 GLY A O 13
ATOM 21745 N N . ASP A 1 43 ? 4.189 10.407 0.207 1.00 0.00 43 ASP A N 13
ATOM 21746 C CA . ASP A 1 43 ? 2.921 10.945 -0.346 1.00 0.00 43 ASP A CA 13
ATOM 21747 C C . ASP A 1 43 ? 2.763 12.405 0.094 1.00 0.00 43 ASP A C 13
ATOM 21748 O O . ASP A 1 43 ? 3.117 12.775 1.196 1.00 0.00 43 ASP A O 13
ATOM 21757 N N . GLU A 1 44 ? 2.234 13.232 -0.763 1.00 0.00 44 GLU A N 13
ATOM 21758 C CA . GLU A 1 44 ? 2.046 14.670 -0.407 1.00 0.00 44 GLU A CA 13
ATOM 21759 C C . GLU A 1 44 ? 1.238 14.782 0.889 1.00 0.00 44 GLU A C 13
ATOM 21760 O O . GLU A 1 44 ? 1.176 15.823 1.514 1.00 0.00 44 GLU A O 13
ATOM 21772 N N . THR A 1 45 ? 0.614 13.713 1.300 1.00 0.00 45 THR A N 13
ATOM 21773 C CA . THR A 1 45 ? -0.193 13.750 2.555 1.00 0.00 45 THR A CA 13
ATOM 21774 C C . THR A 1 45 ? 0.676 13.295 3.728 1.00 0.00 45 THR A C 13
ATOM 21775 O O . THR A 1 45 ? 0.323 13.470 4.879 1.00 0.00 45 THR A O 13
ATOM 21786 N N . GLY A 1 46 ? 1.818 12.722 3.452 1.00 0.00 46 GLY A N 13
ATOM 21787 C CA . GLY A 1 46 ? 2.714 12.270 4.564 1.00 0.00 46 GLY A CA 13
ATOM 21788 C C . GLY A 1 46 ? 3.368 10.936 4.207 1.00 0.00 46 GLY A C 13
ATOM 21789 O O . GLY A 1 46 ? 3.496 10.578 3.053 1.00 0.00 46 GLY A O 13
ATOM 21793 N N . ILE A 1 47 ? 3.794 10.199 5.207 1.00 0.00 47 ILE A N 13
ATOM 21794 C CA . ILE A 1 47 ? 4.460 8.881 4.967 1.00 0.00 47 ILE A CA 13
ATOM 21795 C C . ILE A 1 47 ? 3.728 7.790 5.746 1.00 0.00 47 ILE A C 13
ATOM 21796 O O . ILE A 1 47 ? 3.146 8.035 6.785 1.00 0.00 47 ILE A O 13
ATOM 21812 N N . ILE A 1 48 ? 3.748 6.581 5.249 1.00 0.00 48 ILE A N 13
ATOM 21813 C CA . ILE A 1 48 ? 3.047 5.467 5.957 1.00 0.00 48 ILE A CA 13
ATOM 21814 C C . ILE A 1 48 ? 3.811 4.158 5.743 1.00 0.00 48 ILE A C 13
ATOM 21815 O O . ILE A 1 48 ? 4.465 3.960 4.737 1.00 0.00 48 ILE A O 13
ATOM 21831 N N . LYS A 1 49 ? 3.738 3.267 6.695 1.00 0.00 49 LYS A N 13
ATOM 21832 C CA . LYS A 1 49 ? 4.465 1.969 6.579 1.00 0.00 49 LYS A CA 13
ATOM 21833 C C . LYS A 1 49 ? 3.640 0.967 5.776 1.00 0.00 49 LYS A C 13
ATOM 21834 O O . LYS A 1 49 ? 2.424 0.994 5.780 1.00 0.00 49 LYS A O 13
ATOM 21853 N N . PHE A 1 50 ? 4.298 0.069 5.089 1.00 0.00 50 PHE A N 13
ATOM 21854 C CA . PHE A 1 50 ? 3.559 -0.948 4.290 1.00 0.00 50 PHE A CA 13
ATOM 21855 C C . PHE A 1 50 ? 4.309 -2.277 4.352 1.00 0.00 50 PHE A C 13
ATOM 21856 O O . PHE A 1 50 ? 5.517 -2.320 4.508 1.00 0.00 50 PHE A O 13
ATOM 21873 N N . THR A 1 51 ? 3.594 -3.366 4.226 1.00 0.00 51 THR A N 13
ATOM 21874 C CA . THR A 1 51 ? 4.238 -4.714 4.269 1.00 0.00 51 THR A CA 13
ATOM 21875 C C . THR A 1 51 ? 3.716 -5.565 3.112 1.00 0.00 51 THR A C 13
ATOM 21876 O O . THR A 1 51 ? 2.538 -5.571 2.811 1.00 0.00 51 THR A O 13
ATOM 21887 N N . ILE A 1 52 ? 4.588 -6.282 2.452 1.00 0.00 52 ILE A N 13
ATOM 21888 C CA . ILE A 1 52 ? 4.150 -7.131 1.306 1.00 0.00 52 ILE A CA 13
ATOM 21889 C C . ILE A 1 52 ? 3.978 -8.577 1.771 1.00 0.00 52 ILE A C 13
ATOM 21890 O O . ILE A 1 52 ? 4.895 -9.199 2.283 1.00 0.00 52 ILE A O 13
ATOM 21906 N N . TRP A 1 53 ? 2.797 -9.114 1.590 1.00 0.00 53 TRP A N 13
ATOM 21907 C CA . TRP A 1 53 ? 2.526 -10.519 2.005 1.00 0.00 53 TRP A CA 13
ATOM 21908 C C . TRP A 1 53 ? 2.646 -11.447 0.791 1.00 0.00 53 TRP A C 13
ATOM 21909 O O . TRP A 1 53 ? 2.232 -11.120 -0.303 1.00 0.00 53 TRP A O 13
ATOM 21930 N N . LYS A 1 54 ? 3.203 -12.610 0.981 1.00 0.00 54 LYS A N 13
ATOM 21931 C CA . LYS A 1 54 ? 3.349 -13.577 -0.148 1.00 0.00 54 LYS A CA 13
ATOM 21932 C C . LYS A 1 54 ? 2.054 -14.383 -0.312 1.00 0.00 54 LYS A C 13
ATOM 21933 O O . LYS A 1 54 ? 1.867 -15.094 -1.281 1.00 0.00 54 LYS A O 13
ATOM 21952 N N . ASN A 1 55 ? 1.160 -14.274 0.625 1.00 0.00 55 ASN A N 13
ATOM 21953 C CA . ASN A 1 55 ? -0.120 -15.036 0.528 1.00 0.00 55 ASN A CA 13
ATOM 21954 C C . ASN A 1 55 ? -0.888 -14.589 -0.723 1.00 0.00 55 ASN A C 13
ATOM 21955 O O . ASN A 1 55 ? -1.460 -15.389 -1.440 1.00 0.00 55 ASN A O 13
ATOM 21966 N N . ALA A 1 56 ? -0.896 -13.316 -0.992 1.00 0.00 56 ALA A N 13
ATOM 21967 C CA . ALA A 1 56 ? -1.613 -12.805 -2.193 1.00 0.00 56 ALA A CA 13
ATOM 21968 C C . ALA A 1 56 ? -0.758 -13.081 -3.439 1.00 0.00 56 ALA A C 13
ATOM 21969 O O . ALA A 1 56 ? -1.188 -12.887 -4.561 1.00 0.00 56 ALA A O 13
ATOM 21976 N N . GLU A 1 57 ? 0.456 -13.522 -3.233 1.00 0.00 57 GLU A N 13
ATOM 21977 C CA . GLU A 1 57 ? 1.372 -13.817 -4.377 1.00 0.00 57 GLU A CA 13
ATOM 21978 C C . GLU A 1 57 ? 1.556 -12.560 -5.223 1.00 0.00 57 GLU A C 13
ATOM 21979 O O . GLU A 1 57 ? 1.273 -12.543 -6.405 1.00 0.00 57 GLU A O 13
ATOM 21991 N N . LEU A 1 58 ? 2.031 -11.501 -4.617 1.00 0.00 58 LEU A N 13
ATOM 21992 C CA . LEU A 1 58 ? 2.245 -10.223 -5.367 1.00 0.00 58 LEU A CA 13
ATOM 21993 C C . LEU A 1 58 ? 3.750 -10.020 -5.611 1.00 0.00 58 LEU A C 13
ATOM 21994 O O . LEU A 1 58 ? 4.566 -10.419 -4.809 1.00 0.00 58 LEU A O 13
ATOM 22010 N N . PRO A 1 59 ? 4.115 -9.407 -6.714 1.00 0.00 59 PRO A N 13
ATOM 22011 C CA . PRO A 1 59 ? 5.548 -9.152 -7.065 1.00 0.00 59 PRO A CA 13
ATOM 22012 C C . PRO A 1 59 ? 6.215 -8.101 -6.162 1.00 0.00 59 PRO A C 13
ATOM 22013 O O . PRO A 1 59 ? 5.562 -7.299 -5.520 1.00 0.00 59 PRO A O 13
ATOM 22024 N N . LEU A 1 60 ? 7.521 -8.110 -6.109 1.00 0.00 60 LEU A N 13
ATOM 22025 C CA . LEU A 1 60 ? 8.249 -7.128 -5.255 1.00 0.00 60 LEU A CA 13
ATOM 22026 C C . LEU A 1 60 ? 8.155 -5.725 -5.872 1.00 0.00 60 LEU A C 13
ATOM 22027 O O . LEU A 1 60 ? 8.198 -5.553 -7.076 1.00 0.00 60 LEU A O 13
ATOM 22043 N N . LEU A 1 61 ? 8.007 -4.727 -5.041 1.00 0.00 61 LEU A N 13
ATOM 22044 C CA . LEU A 1 61 ? 7.885 -3.325 -5.541 1.00 0.00 61 LEU A CA 13
ATOM 22045 C C . LEU A 1 61 ? 9.266 -2.749 -5.884 1.00 0.00 61 LEU A C 13
ATOM 22046 O O . LEU A 1 61 ? 10.269 -3.091 -5.285 1.00 0.00 61 LEU A O 13
ATOM 22062 N N . GLU A 1 62 ? 9.314 -1.868 -6.854 1.00 0.00 62 GLU A N 13
ATOM 22063 C CA . GLU A 1 62 ? 10.612 -1.247 -7.268 1.00 0.00 62 GLU A CA 13
ATOM 22064 C C . GLU A 1 62 ? 10.687 0.194 -6.747 1.00 0.00 62 GLU A C 13
ATOM 22065 O O . GLU A 1 62 ? 9.799 0.998 -6.956 1.00 0.00 62 GLU A O 13
ATOM 22077 N N . GLN A 1 63 ? 11.746 0.507 -6.047 1.00 0.00 63 GLN A N 13
ATOM 22078 C CA . GLN A 1 63 ? 11.916 1.876 -5.468 1.00 0.00 63 GLN A CA 13
ATOM 22079 C C . GLN A 1 63 ? 12.039 2.945 -6.559 1.00 0.00 63 GLN A C 13
ATOM 22080 O O . GLN A 1 63 ? 12.581 2.719 -7.623 1.00 0.00 63 GLN A O 13
ATOM 22094 N N . GLY A 1 64 ? 11.556 4.127 -6.270 1.00 0.00 64 GLY A N 13
ATOM 22095 C CA . GLY A 1 64 ? 11.648 5.245 -7.251 1.00 0.00 64 GLY A CA 13
ATOM 22096 C C . GLY A 1 64 ? 10.534 5.123 -8.284 1.00 0.00 64 GLY A C 13
ATOM 22097 O O . GLY A 1 64 ? 10.634 5.638 -9.383 1.00 0.00 64 GLY A O 13
ATOM 22101 N N . GLU A 1 65 ? 9.469 4.443 -7.948 1.00 0.00 65 GLU A N 13
ATOM 22102 C CA . GLU A 1 65 ? 8.342 4.288 -8.917 1.00 0.00 65 GLU A CA 13
ATOM 22103 C C . GLU A 1 65 ? 7.003 4.427 -8.192 1.00 0.00 65 GLU A C 13
ATOM 22104 O O . GLU A 1 65 ? 6.844 4.035 -7.045 1.00 0.00 65 GLU A O 13
ATOM 22116 N N . SER A 1 66 ? 6.037 4.996 -8.865 1.00 0.00 66 SER A N 13
ATOM 22117 C CA . SER A 1 66 ? 4.694 5.180 -8.257 1.00 0.00 66 SER A CA 13
ATOM 22118 C C . SER A 1 66 ? 3.869 3.909 -8.429 1.00 0.00 66 SER A C 13
ATOM 22119 O O . SER A 1 66 ? 4.026 3.171 -9.384 1.00 0.00 66 SER A O 13
ATOM 22127 N N . TYR A 1 67 ? 2.982 3.645 -7.508 1.00 0.00 67 TYR A N 13
ATOM 22128 C CA . TYR A 1 67 ? 2.142 2.419 -7.609 1.00 0.00 67 TYR A CA 13
ATOM 22129 C C . TYR A 1 67 ? 0.735 2.699 -7.099 1.00 0.00 67 TYR A C 13
ATOM 22130 O O . TYR A 1 67 ? 0.515 3.542 -6.240 1.00 0.00 67 TYR A O 13
ATOM 22148 N N . LEU A 1 68 ? -0.218 1.971 -7.622 1.00 0.00 68 LEU A N 13
ATOM 22149 C CA . LEU A 1 68 ? -1.637 2.133 -7.198 1.00 0.00 68 LEU A CA 13
ATOM 22150 C C . LEU A 1 68 ? -2.075 0.861 -6.469 1.00 0.00 68 LEU A C 13
ATOM 22151 O O . LEU A 1 68 ? -2.013 -0.232 -7.003 1.00 0.00 68 LEU A O 13
ATOM 22167 N N . LEU A 1 69 ? -2.505 0.996 -5.241 1.00 0.00 69 LEU A N 13
ATOM 22168 C CA . LEU A 1 69 ? -2.935 -0.196 -4.449 1.00 0.00 69 LEU A CA 13
ATOM 22169 C C . LEU A 1 69 ? -4.455 -0.292 -4.443 1.00 0.00 69 LEU A C 13
ATOM 22170 O O . LEU A 1 69 ? -5.147 0.672 -4.170 1.00 0.00 69 LEU A O 13
ATOM 22186 N N . ARG A 1 70 ? -4.981 -1.455 -4.744 1.00 0.00 70 ARG A N 13
ATOM 22187 C CA . ARG A 1 70 ? -6.467 -1.642 -4.766 1.00 0.00 70 ARG A CA 13
ATOM 22188 C C . ARG A 1 70 ? -6.870 -2.832 -3.893 1.00 0.00 70 ARG A C 13
ATOM 22189 O O . ARG A 1 70 ? -6.183 -3.834 -3.815 1.00 0.00 70 ARG A O 13
ATOM 22210 N N . SER A 1 71 ? -8.001 -2.719 -3.244 1.00 0.00 71 SER A N 13
ATOM 22211 C CA . SER A 1 71 ? -8.504 -3.821 -2.372 1.00 0.00 71 SER A CA 13
ATOM 22212 C C . SER A 1 71 ? -7.483 -4.147 -1.277 1.00 0.00 71 SER A C 13
ATOM 22213 O O . SER A 1 71 ? -7.035 -5.271 -1.146 1.00 0.00 71 SER A O 13
ATOM 22221 N N . VAL A 1 72 ? -7.125 -3.167 -0.481 1.00 0.00 72 VAL A N 13
ATOM 22222 C CA . VAL A 1 72 ? -6.143 -3.399 0.627 1.00 0.00 72 VAL A CA 13
ATOM 22223 C C . VAL A 1 72 ? -6.803 -3.100 1.968 1.00 0.00 72 VAL A C 13
ATOM 22224 O O . VAL A 1 72 ? -7.849 -2.478 2.038 1.00 0.00 72 VAL A O 13
ATOM 22237 N N . VAL A 1 73 ? -6.190 -3.544 3.038 1.00 0.00 73 VAL A N 13
ATOM 22238 C CA . VAL A 1 73 ? -6.755 -3.311 4.401 1.00 0.00 73 VAL A CA 13
ATOM 22239 C C . VAL A 1 73 ? -5.749 -2.523 5.239 1.00 0.00 73 VAL A C 13
ATOM 22240 O O . VAL A 1 73 ? -4.560 -2.784 5.222 1.00 0.00 73 VAL A O 13
ATOM 22253 N N . VAL A 1 74 ? -6.221 -1.540 5.958 1.00 0.00 74 VAL A N 13
ATOM 22254 C CA . VAL A 1 74 ? -5.304 -0.708 6.782 1.00 0.00 74 VAL A CA 13
ATOM 22255 C C . VAL A 1 74 ? -4.997 -1.421 8.099 1.00 0.00 74 VAL A C 13
ATOM 22256 O O . VAL A 1 74 ? -5.863 -1.645 8.925 1.00 0.00 74 VAL A O 13
ATOM 22269 N N . GLY A 1 75 ? -3.758 -1.784 8.292 1.00 0.00 75 GLY A N 13
ATOM 22270 C CA . GLY A 1 75 ? -3.362 -2.494 9.541 1.00 0.00 75 GLY A CA 13
ATOM 22271 C C . GLY A 1 75 ? -3.073 -1.482 10.649 1.00 0.00 75 GLY A C 13
ATOM 22272 O O . GLY A 1 75 ? -2.948 -0.297 10.408 1.00 0.00 75 GLY A O 13
ATOM 22276 N N . GLU A 1 76 ? -2.962 -1.947 11.868 1.00 0.00 76 GLU A N 13
ATOM 22277 C CA . GLU A 1 76 ? -2.680 -1.025 13.010 1.00 0.00 76 GLU A CA 13
ATOM 22278 C C . GLU A 1 76 ? -1.229 -1.193 13.459 1.00 0.00 76 GLU A C 13
ATOM 22279 O O . GLU A 1 76 ? -0.788 -2.277 13.794 1.00 0.00 76 GLU A O 13
ATOM 22291 N N . TYR A 1 77 ? -0.486 -0.112 13.474 1.00 0.00 77 TYR A N 13
ATOM 22292 C CA . TYR A 1 77 ? 0.942 -0.166 13.902 1.00 0.00 77 TYR A CA 13
ATOM 22293 C C . TYR A 1 77 ? 1.130 0.755 15.117 1.00 0.00 77 TYR A C 13
ATOM 22294 O O . TYR A 1 77 ? 1.556 1.890 15.006 1.00 0.00 77 TYR A O 13
ATOM 22312 N N . ASN A 1 78 ? 0.808 0.252 16.277 1.00 0.00 78 ASN A N 13
ATOM 22313 C CA . ASN A 1 78 ? 0.947 1.041 17.546 1.00 0.00 78 ASN A CA 13
ATOM 22314 C C . ASN A 1 78 ? 0.457 2.492 17.385 1.00 0.00 78 ASN A C 13
ATOM 22315 O O . ASN A 1 78 ? -0.706 2.751 17.141 1.00 0.00 78 ASN A O 13
ATOM 22326 N N . ASP A 1 79 ? 1.339 3.439 17.555 1.00 0.00 79 ASP A N 13
ATOM 22327 C CA . ASP A 1 79 ? 0.945 4.873 17.444 1.00 0.00 79 ASP A CA 13
ATOM 22328 C C . ASP A 1 79 ? 0.631 5.217 15.990 1.00 0.00 79 ASP A C 13
ATOM 22329 O O . ASP A 1 79 ? -0.237 6.018 15.700 1.00 0.00 79 ASP A O 13
ATOM 22338 N N . ARG A 1 80 ? 1.344 4.626 15.068 1.00 0.00 80 ARG A N 13
ATOM 22339 C CA . ARG A 1 80 ? 1.107 4.920 13.623 1.00 0.00 80 ARG A CA 13
ATOM 22340 C C . ARG A 1 80 ? 0.286 3.800 12.990 1.00 0.00 80 ARG A C 13
ATOM 22341 O O . ARG A 1 80 ? -0.231 2.930 13.665 1.00 0.00 80 ARG A O 13
ATOM 22362 N N . PHE A 1 81 ? 0.154 3.825 11.687 1.00 0.00 81 PHE A N 13
ATOM 22363 C CA . PHE A 1 81 ? -0.645 2.779 10.980 1.00 0.00 81 PHE A CA 13
ATOM 22364 C C . PHE A 1 81 ? 0.179 2.162 9.856 1.00 0.00 81 PHE A C 13
ATOM 22365 O O . PHE A 1 81 ? 1.043 2.793 9.276 1.00 0.00 81 PHE A O 13
ATOM 22382 N N . GLN A 1 82 ? -0.086 0.921 9.551 1.00 0.00 82 GLN A N 13
ATOM 22383 C CA . GLN A 1 82 ? 0.663 0.220 8.471 1.00 0.00 82 GLN A CA 13
ATOM 22384 C C . GLN A 1 82 ? -0.326 -0.509 7.559 1.00 0.00 82 GLN A C 13
ATOM 22385 O O . GLN A 1 82 ? -1.148 -1.288 8.006 1.00 0.00 82 GLN A O 13
ATOM 22399 N N . VAL A 1 83 ? -0.249 -0.259 6.281 1.00 0.00 83 VAL A N 13
ATOM 22400 C CA . VAL A 1 83 ? -1.177 -0.930 5.327 1.00 0.00 83 VAL A CA 13
ATOM 22401 C C . VAL A 1 83 ? -0.663 -2.334 5.016 1.00 0.00 83 VAL A C 13
ATOM 22402 O O . VAL A 1 83 ? 0.527 -2.561 4.887 1.00 0.00 83 VAL A O 13
ATOM 22415 N N . GLN A 1 84 ? -1.558 -3.286 4.904 1.00 0.00 84 GLN A N 13
ATOM 22416 C CA . GLN A 1 84 ? -1.144 -4.693 4.613 1.00 0.00 84 GLN A CA 13
ATOM 22417 C C . GLN A 1 84 ? -1.601 -5.085 3.212 1.00 0.00 84 GLN A C 13
ATOM 22418 O O . GLN A 1 84 ? -2.776 -5.068 2.892 1.00 0.00 84 GLN A O 13
ATOM 22432 N N . VAL A 1 85 ? -0.672 -5.445 2.371 1.00 0.00 85 VAL A N 13
ATOM 22433 C CA . VAL A 1 85 ? -1.027 -5.851 0.985 1.00 0.00 85 VAL A CA 13
ATOM 22434 C C . VAL A 1 85 ? -1.200 -7.369 0.953 1.00 0.00 85 VAL A C 13
ATOM 22435 O O . VAL A 1 85 ? -0.240 -8.121 0.889 1.00 0.00 85 VAL A O 13
ATOM 22448 N N . ASN A 1 86 ? -2.425 -7.827 1.007 1.00 0.00 86 ASN A N 13
ATOM 22449 C CA . ASN A 1 86 ? -2.689 -9.292 0.991 1.00 0.00 86 ASN A CA 13
ATOM 22450 C C . ASN A 1 86 ? -4.050 -9.553 0.349 1.00 0.00 86 ASN A C 13
ATOM 22451 O O . ASN A 1 86 ? -4.721 -8.650 -0.109 1.00 0.00 86 ASN A O 13
ATOM 22462 N N . LYS A 1 87 ? -4.458 -10.789 0.320 1.00 0.00 87 LYS A N 13
ATOM 22463 C CA . LYS A 1 87 ? -5.777 -11.147 -0.277 1.00 0.00 87 LYS A CA 13
ATOM 22464 C C . LYS A 1 87 ? -5.781 -10.884 -1.789 1.00 0.00 87 LYS A C 13
ATOM 22465 O O . LYS A 1 87 ? -4.835 -11.181 -2.494 1.00 0.00 87 LYS A O 13
ATOM 22484 N N . ASN A 1 88 ? -6.855 -10.335 -2.286 1.00 0.00 88 ASN A N 13
ATOM 22485 C CA . ASN A 1 88 ? -6.956 -10.050 -3.744 1.00 0.00 88 ASN A CA 13
ATOM 22486 C C . ASN A 1 88 ? -6.332 -8.681 -4.035 1.00 0.00 88 ASN A C 13
ATOM 22487 O O . ASN A 1 88 ? -6.635 -8.045 -5.027 1.00 0.00 88 ASN A O 13
ATOM 22498 N N . SER A 1 89 ? -5.462 -8.221 -3.176 1.00 0.00 89 SER A N 13
ATOM 22499 C CA . SER A 1 89 ? -4.826 -6.892 -3.404 1.00 0.00 89 SER A CA 13
ATOM 22500 C C . SER A 1 89 ? -4.092 -6.896 -4.745 1.00 0.00 89 SER A C 13
ATOM 22501 O O . SER A 1 89 ? -3.487 -7.877 -5.134 1.00 0.00 89 SER A O 13
ATOM 22509 N N . SER A 1 90 ? -4.148 -5.799 -5.457 1.00 0.00 90 SER A N 13
ATOM 22510 C CA . SER A 1 90 ? -3.466 -5.710 -6.785 1.00 0.00 90 SER A CA 13
ATOM 22511 C C . SER A 1 90 ? -2.566 -4.481 -6.808 1.00 0.00 90 SER A C 13
ATOM 22512 O O . SER A 1 90 ? -2.807 -3.504 -6.120 1.00 0.00 90 SER A O 13
ATOM 22520 N N . ILE A 1 91 ? -1.521 -4.528 -7.592 1.00 0.00 91 ILE A N 13
ATOM 22521 C CA . ILE A 1 91 ? -0.576 -3.375 -7.678 1.00 0.00 91 ILE A CA 13
ATOM 22522 C C . ILE A 1 91 ? -0.379 -2.991 -9.141 1.00 0.00 91 ILE A C 13
ATOM 22523 O O . ILE A 1 91 ? -0.133 -3.830 -9.989 1.00 0.00 91 ILE A O 13
ATOM 22539 N N . GLU A 1 92 ? -0.486 -1.724 -9.444 1.00 0.00 92 GLU A N 13
ATOM 22540 C CA . GLU A 1 92 ? -0.308 -1.260 -10.852 1.00 0.00 92 GLU A CA 13
ATOM 22541 C C . GLU A 1 92 ? 0.641 -0.062 -10.873 1.00 0.00 92 GLU A C 13
ATOM 22542 O O . GLU A 1 92 ? 0.502 0.874 -10.110 1.00 0.00 92 GLU A O 13
ATOM 22554 N N . LYS A 1 93 ? 1.613 -0.093 -11.743 1.00 0.00 93 LYS A N 13
ATOM 22555 C CA . LYS A 1 93 ? 2.584 1.033 -11.818 1.00 0.00 93 LYS A CA 13
ATOM 22556 C C . LYS A 1 93 ? 1.981 2.203 -12.597 1.00 0.00 93 LYS A C 13
ATOM 22557 O O . LYS A 1 93 ? 1.356 2.033 -13.627 1.00 0.00 93 LYS A O 13
ATOM 22576 N N . LEU A 1 94 ? 2.167 3.397 -12.103 1.00 0.00 94 LEU A N 13
ATOM 22577 C CA . LEU A 1 94 ? 1.611 4.596 -12.793 1.00 0.00 94 LEU A CA 13
ATOM 22578 C C . LEU A 1 94 ? 2.702 5.257 -13.642 1.00 0.00 94 LEU A C 13
ATOM 22579 O O . LEU A 1 94 ? 3.812 5.475 -13.198 1.00 0.00 94 LEU A O 13
ATOM 22595 N N . SER A 1 95 ? 2.382 5.579 -14.866 1.00 0.00 95 SER A N 13
ATOM 22596 C CA . SER A 1 95 ? 3.378 6.233 -15.760 1.00 0.00 95 SER A CA 13
ATOM 22597 C C . SER A 1 95 ? 3.534 7.700 -15.357 1.00 0.00 95 SER A C 13
ATOM 22598 O O . SER A 1 95 ? 4.243 8.459 -15.989 1.00 0.00 95 SER A O 13
ATOM 22606 N N . GLU A 1 96 ? 2.869 8.104 -14.302 1.00 0.00 96 GLU A N 13
ATOM 22607 C CA . GLU A 1 96 ? 2.968 9.519 -13.829 1.00 0.00 96 GLU A CA 13
ATOM 22608 C C . GLU A 1 96 ? 3.555 9.524 -12.410 1.00 0.00 96 GLU A C 13
ATOM 22609 O O . GLU A 1 96 ? 2.831 9.453 -11.438 1.00 0.00 96 GLU A O 13
ATOM 22621 N N . PRO A 1 97 ? 4.861 9.605 -12.288 1.00 0.00 97 PRO A N 13
ATOM 22622 C CA . PRO A 1 97 ? 5.552 9.619 -10.962 1.00 0.00 97 PRO A CA 13
ATOM 22623 C C . PRO A 1 97 ? 5.047 10.745 -10.052 1.00 0.00 97 PRO A C 13
ATOM 22624 O O . PRO A 1 97 ? 4.659 11.807 -10.505 1.00 0.00 97 PRO A O 13
ATOM 22635 N N . ILE A 1 98 ? 5.036 10.511 -8.768 1.00 0.00 98 ILE A N 13
ATOM 22636 C CA . ILE A 1 98 ? 4.543 11.547 -7.814 1.00 0.00 98 ILE A CA 13
ATOM 22637 C C . ILE A 1 98 ? 5.727 12.323 -7.231 1.00 0.00 98 ILE A C 13
ATOM 22638 O O . ILE A 1 98 ? 6.664 11.759 -6.697 1.00 0.00 98 ILE A O 13
ATOM 22654 N N . GLU A 1 99 ? 5.688 13.623 -7.347 1.00 0.00 99 GLU A N 13
ATOM 22655 C CA . GLU A 1 99 ? 6.798 14.470 -6.825 1.00 0.00 99 GLU A CA 13
ATOM 22656 C C . GLU A 1 99 ? 6.513 14.871 -5.374 1.00 0.00 99 GLU A C 13
ATOM 22657 O O . GLU A 1 99 ? 5.489 15.453 -5.066 1.00 0.00 99 GLU A O 13
ATOM 22669 N N . VAL A 1 100 ? 7.422 14.568 -4.482 1.00 0.00 100 VAL A N 13
ATOM 22670 C CA . VAL A 1 100 ? 7.240 14.928 -3.040 1.00 0.00 100 VAL A CA 13
ATOM 22671 C C . VAL A 1 100 ? 8.185 16.083 -2.694 1.00 0.00 100 VAL A C 13
ATOM 22672 O O . VAL A 1 100 ? 8.053 16.729 -1.671 1.00 0.00 100 VAL A O 13
ATOM 22685 N N . GLY A 1 101 ? 9.140 16.349 -3.546 1.00 0.00 101 GLY A N 13
ATOM 22686 C CA . GLY A 1 101 ? 10.097 17.462 -3.273 1.00 0.00 101 GLY A CA 13
ATOM 22687 C C . GLY A 1 101 ? 9.407 18.806 -3.528 1.00 0.00 101 GLY A C 13
ATOM 22688 O O . GLY A 1 101 ? 9.874 19.622 -4.298 1.00 0.00 101 GLY A O 13
ATOM 22692 N N . LEU A 1 102 ? 8.298 19.041 -2.885 1.00 0.00 102 LEU A N 13
ATOM 22693 C CA . LEU A 1 102 ? 7.574 20.332 -3.079 1.00 0.00 102 LEU A CA 13
ATOM 22694 C C . LEU A 1 102 ? 8.124 21.357 -2.079 1.00 0.00 102 LEU A C 13
ATOM 22695 O O . LEU A 1 102 ? 7.718 22.503 -2.049 1.00 0.00 102 LEU A O 13
ATOM 22711 N N . GLU A 1 103 ? 9.050 20.944 -1.252 1.00 0.00 103 GLU A N 13
ATOM 22712 C CA . GLU A 1 103 ? 9.627 21.881 -0.242 1.00 0.00 103 GLU A CA 13
ATOM 22713 C C . GLU A 1 103 ? 10.225 23.108 -0.934 1.00 0.00 103 GLU A C 13
ATOM 22714 O O . GLU A 1 103 ? 10.898 23.009 -1.941 1.00 0.00 103 GLU A O 13
ATOM 22726 N N . HIS A 1 104 ? 9.985 24.269 -0.388 1.00 0.00 104 HIS A N 13
ATOM 22727 C CA . HIS A 1 104 ? 10.532 25.517 -0.992 1.00 0.00 104 HIS A CA 13
ATOM 22728 C C . HIS A 1 104 ? 10.868 26.503 0.127 1.00 0.00 104 HIS A C 13
ATOM 22729 O O . HIS A 1 104 ? 10.202 26.551 1.143 1.00 0.00 104 HIS A O 13
ATOM 22743 N N . HIS A 1 105 ? 11.913 27.276 -0.044 1.00 0.00 105 HIS A N 13
ATOM 22744 C CA . HIS A 1 105 ? 12.328 28.254 1.012 1.00 0.00 105 HIS A CA 13
ATOM 22745 C C . HIS A 1 105 ? 12.160 29.690 0.515 1.00 0.00 105 HIS A C 13
ATOM 22746 O O . HIS A 1 105 ? 11.462 29.960 -0.444 1.00 0.00 105 HIS A O 13
ATOM 22760 N N . HIS A 1 106 ? 12.793 30.616 1.183 1.00 0.00 106 HIS A N 13
ATOM 22761 C CA . HIS A 1 106 ? 12.678 32.048 0.789 1.00 0.00 106 HIS A CA 13
ATOM 22762 C C . HIS A 1 106 ? 13.394 32.310 -0.542 1.00 0.00 106 HIS A C 13
ATOM 22763 O O . HIS A 1 106 ? 14.467 31.801 -0.806 1.00 0.00 106 HIS A O 13
ATOM 22777 N N . HIS A 1 107 ? 12.796 33.115 -1.380 1.00 0.00 107 HIS A N 13
ATOM 22778 C CA . HIS A 1 107 ? 13.417 33.437 -2.695 1.00 0.00 107 HIS A CA 13
ATOM 22779 C C . HIS A 1 107 ? 14.690 34.261 -2.468 1.00 0.00 107 HIS A C 13
ATOM 22780 O O . HIS A 1 107 ? 15.705 34.049 -3.101 1.00 0.00 107 HIS A O 13
ATOM 22794 N N . HIS A 1 108 ? 14.641 35.202 -1.564 1.00 0.00 108 HIS A N 13
ATOM 22795 C CA . HIS A 1 108 ? 15.847 36.040 -1.296 1.00 0.00 108 HIS A CA 13
ATOM 22796 C C . HIS A 1 108 ? 15.785 36.604 0.127 1.00 0.00 108 HIS A C 13
ATOM 22797 O O . HIS A 1 108 ? 14.756 36.588 0.774 1.00 0.00 108 HIS A O 13
ATOM 22811 N N . HIS A 1 109 ? 16.887 37.104 0.616 1.00 0.00 109 HIS A N 13
ATOM 22812 C CA . HIS A 1 109 ? 16.915 37.676 1.994 1.00 0.00 109 HIS A CA 13
ATOM 22813 C C . HIS A 1 109 ? 16.163 39.010 2.023 1.00 0.00 109 HIS A C 13
ATOM 22814 O O . HIS A 1 109 ? 16.494 39.871 1.227 1.00 0.00 109 HIS A O 13
ATOM 22829 N N . MET A 1 1 ? -9.101 8.548 -9.910 1.00 0.00 1 MET A N 14
ATOM 22830 C CA . MET A 1 1 ? -10.337 9.310 -10.245 1.00 0.00 1 MET A CA 14
ATOM 22831 C C . MET A 1 1 ? -11.553 8.433 -9.945 1.00 0.00 1 MET A C 14
ATOM 22832 O O . MET A 1 1 ? -12.475 8.838 -9.268 1.00 0.00 1 MET A O 14
ATOM 22848 N N . GLU A 1 2 ? -11.545 7.227 -10.441 1.00 0.00 2 GLU A N 14
ATOM 22849 C CA . GLU A 1 2 ? -12.682 6.287 -10.195 1.00 0.00 2 GLU A CA 14
ATOM 22850 C C . GLU A 1 2 ? -12.443 5.515 -8.891 1.00 0.00 2 GLU A C 14
ATOM 22851 O O . GLU A 1 2 ? -13.356 5.293 -8.123 1.00 0.00 2 GLU A O 14
ATOM 22863 N N . PRO A 1 3 ? -11.227 5.088 -8.653 1.00 0.00 3 PRO A N 14
ATOM 22864 C CA . PRO A 1 3 ? -10.874 4.311 -7.427 1.00 0.00 3 PRO A CA 14
ATOM 22865 C C . PRO A 1 3 ? -11.121 5.107 -6.146 1.00 0.00 3 PRO A C 14
ATOM 22866 O O . PRO A 1 3 ? -10.968 6.309 -6.105 1.00 0.00 3 PRO A O 14
ATOM 22877 N N . GLN A 1 4 ? -11.507 4.427 -5.107 1.00 0.00 4 GLN A N 14
ATOM 22878 C CA . GLN A 1 4 ? -11.785 5.109 -3.814 1.00 0.00 4 GLN A CA 14
ATOM 22879 C C . GLN A 1 4 ? -10.471 5.502 -3.140 1.00 0.00 4 GLN A C 14
ATOM 22880 O O . GLN A 1 4 ? -10.059 4.923 -2.156 1.00 0.00 4 GLN A O 14
ATOM 22894 N N . LEU A 1 5 ? -9.823 6.494 -3.684 1.00 0.00 5 LEU A N 14
ATOM 22895 C CA . LEU A 1 5 ? -8.532 6.970 -3.116 1.00 0.00 5 LEU A CA 14
ATOM 22896 C C . LEU A 1 5 ? -8.766 7.564 -1.738 1.00 0.00 5 LEU A C 14
ATOM 22897 O O . LEU A 1 5 ? -9.712 8.292 -1.514 1.00 0.00 5 LEU A O 14
ATOM 22913 N N . THR A 1 6 ? -7.899 7.251 -0.815 1.00 0.00 6 THR A N 14
ATOM 22914 C CA . THR A 1 6 ? -8.031 7.776 0.577 1.00 0.00 6 THR A CA 14
ATOM 22915 C C . THR A 1 6 ? -6.715 8.412 1.017 1.00 0.00 6 THR A C 14
ATOM 22916 O O . THR A 1 6 ? -5.643 7.883 0.799 1.00 0.00 6 THR A O 14
ATOM 22927 N N . LYS A 1 7 ? -6.811 9.562 1.627 1.00 0.00 7 LYS A N 14
ATOM 22928 C CA . LYS A 1 7 ? -5.596 10.288 2.094 1.00 0.00 7 LYS A CA 14
ATOM 22929 C C . LYS A 1 7 ? -5.005 9.585 3.315 1.00 0.00 7 LYS A C 14
ATOM 22930 O O . LYS A 1 7 ? -5.697 8.946 4.080 1.00 0.00 7 LYS A O 14
ATOM 22949 N N . ILE A 1 8 ? -3.718 9.705 3.479 1.00 0.00 8 ILE A N 14
ATOM 22950 C CA . ILE A 1 8 ? -3.027 9.053 4.625 1.00 0.00 8 ILE A CA 14
ATOM 22951 C C . ILE A 1 8 ? -3.548 9.645 5.935 1.00 0.00 8 ILE A C 14
ATOM 22952 O O . ILE A 1 8 ? -3.789 8.942 6.894 1.00 0.00 8 ILE A O 14
ATOM 22968 N N . VAL A 1 9 ? -3.698 10.938 5.970 1.00 0.00 9 VAL A N 14
ATOM 22969 C CA . VAL A 1 9 ? -4.179 11.628 7.200 1.00 0.00 9 VAL A CA 14
ATOM 22970 C C . VAL A 1 9 ? -5.625 11.205 7.486 1.00 0.00 9 VAL A C 14
ATOM 22971 O O . VAL A 1 9 ? -6.091 11.275 8.604 1.00 0.00 9 VAL A O 14
ATOM 22984 N N . ASP A 1 10 ? -6.334 10.777 6.472 1.00 0.00 10 ASP A N 14
ATOM 22985 C CA . ASP A 1 10 ? -7.756 10.356 6.656 1.00 0.00 10 ASP A CA 14
ATOM 22986 C C . ASP A 1 10 ? -7.794 8.946 7.247 1.00 0.00 10 ASP A C 14
ATOM 22987 O O . ASP A 1 10 ? -8.841 8.438 7.591 1.00 0.00 10 ASP A O 14
ATOM 22996 N N . ILE A 1 11 ? -6.657 8.314 7.364 1.00 0.00 11 ILE A N 14
ATOM 22997 C CA . ILE A 1 11 ? -6.614 6.935 7.934 1.00 0.00 11 ILE A CA 14
ATOM 22998 C C . ILE A 1 11 ? -6.532 7.014 9.456 1.00 0.00 11 ILE A C 14
ATOM 22999 O O . ILE A 1 11 ? -5.560 7.472 10.021 1.00 0.00 11 ILE A O 14
ATOM 23015 N N . VAL A 1 12 ? -7.563 6.564 10.117 1.00 0.00 12 VAL A N 14
ATOM 23016 C CA . VAL A 1 12 ? -7.591 6.593 11.608 1.00 0.00 12 VAL A CA 14
ATOM 23017 C C . VAL A 1 12 ? -8.443 5.429 12.113 1.00 0.00 12 VAL A C 14
ATOM 23018 O O . VAL A 1 12 ? -8.798 5.369 13.271 1.00 0.00 12 VAL A O 14
ATOM 23031 N N . GLU A 1 13 ? -8.777 4.502 11.247 1.00 0.00 13 GLU A N 14
ATOM 23032 C CA . GLU A 1 13 ? -9.615 3.328 11.664 1.00 0.00 13 GLU A CA 14
ATOM 23033 C C . GLU A 1 13 ? -8.907 2.020 11.311 1.00 0.00 13 GLU A C 14
ATOM 23034 O O . GLU A 1 13 ? -8.338 1.865 10.250 1.00 0.00 13 GLU A O 14
ATOM 23046 N N . ASN A 1 14 ? -8.951 1.083 12.217 1.00 0.00 14 ASN A N 14
ATOM 23047 C CA . ASN A 1 14 ? -8.297 -0.235 11.986 1.00 0.00 14 ASN A CA 14
ATOM 23048 C C . ASN A 1 14 ? -9.234 -1.149 11.196 1.00 0.00 14 ASN A C 14
ATOM 23049 O O . ASN A 1 14 ? -10.428 -1.176 11.412 1.00 0.00 14 ASN A O 14
ATOM 23060 N N . GLY A 1 15 ? -8.677 -1.898 10.285 1.00 0.00 15 GLY A N 14
ATOM 23061 C CA . GLY A 1 15 ? -9.490 -2.836 9.457 1.00 0.00 15 GLY A CA 14
ATOM 23062 C C . GLY A 1 15 ? -10.255 -2.050 8.391 1.00 0.00 15 GLY A C 14
ATOM 23063 O O . GLY A 1 15 ? -11.223 -2.525 7.838 1.00 0.00 15 GLY A O 14
ATOM 23067 N N . GLN A 1 16 ? -9.826 -0.849 8.108 1.00 0.00 16 GLN A N 14
ATOM 23068 C CA . GLN A 1 16 ? -10.523 -0.016 7.086 1.00 0.00 16 GLN A CA 14
ATOM 23069 C C . GLN A 1 16 ? -10.123 -0.459 5.684 1.00 0.00 16 GLN A C 14
ATOM 23070 O O . GLN A 1 16 ? -8.962 -0.666 5.388 1.00 0.00 16 GLN A O 14
ATOM 23084 N N . TRP A 1 17 ? -11.096 -0.607 4.824 1.00 0.00 17 TRP A N 14
ATOM 23085 C CA . TRP A 1 17 ? -10.825 -1.043 3.421 1.00 0.00 17 TRP A CA 14
ATOM 23086 C C . TRP A 1 17 ? -10.997 0.132 2.463 1.00 0.00 17 TRP A C 14
ATOM 23087 O O . TRP A 1 17 ? -11.992 0.829 2.483 1.00 0.00 17 TRP A O 14
ATOM 23108 N N . ALA A 1 18 ? -10.027 0.336 1.612 1.00 0.00 18 ALA A N 14
ATOM 23109 C CA . ALA A 1 18 ? -10.111 1.451 0.623 1.00 0.00 18 ALA A CA 14
ATOM 23110 C C . ALA A 1 18 ? -8.869 1.463 -0.275 1.00 0.00 18 ALA A C 14
ATOM 23111 O O . ALA A 1 18 ? -7.945 0.694 -0.097 1.00 0.00 18 ALA A O 14
ATOM 23118 N N . ASN A 1 19 ? -8.861 2.341 -1.249 1.00 0.00 19 ASN A N 14
ATOM 23119 C CA . ASN A 1 19 ? -7.707 2.438 -2.199 1.00 0.00 19 ASN A CA 14
ATOM 23120 C C . ASN A 1 19 ? -6.823 3.626 -1.832 1.00 0.00 19 ASN A C 14
ATOM 23121 O O . ASN A 1 19 ? -7.274 4.623 -1.301 1.00 0.00 19 ASN A O 14
ATOM 23132 N N . LEU A 1 20 ? -5.555 3.511 -2.117 1.00 0.00 20 LEU A N 14
ATOM 23133 C CA . LEU A 1 20 ? -4.602 4.606 -1.802 1.00 0.00 20 LEU A CA 14
ATOM 23134 C C . LEU A 1 20 ? -3.481 4.654 -2.841 1.00 0.00 20 LEU A C 14
ATOM 23135 O O . LEU A 1 20 ? -2.945 3.646 -3.249 1.00 0.00 20 LEU A O 14
ATOM 23151 N N . LYS A 1 21 ? -3.117 5.841 -3.252 1.00 0.00 21 LYS A N 14
ATOM 23152 C CA . LYS A 1 21 ? -2.023 6.014 -4.258 1.00 0.00 21 LYS A CA 14
ATOM 23153 C C . LYS A 1 21 ? -0.794 6.627 -3.579 1.00 0.00 21 LYS A C 14
ATOM 23154 O O . LYS A 1 21 ? -0.887 7.593 -2.843 1.00 0.00 21 LYS A O 14
ATOM 23173 N N . ALA A 1 22 ? 0.361 6.066 -3.835 1.00 0.00 22 ALA A N 14
ATOM 23174 C CA . ALA A 1 22 ? 1.613 6.602 -3.221 1.00 0.00 22 ALA A CA 14
ATOM 23175 C C . ALA A 1 22 ? 2.844 6.079 -3.965 1.00 0.00 22 ALA A C 14
ATOM 23176 O O . ALA A 1 22 ? 2.760 5.207 -4.806 1.00 0.00 22 ALA A O 14
ATOM 23183 N N . LYS A 1 23 ? 3.990 6.626 -3.646 1.00 0.00 23 LYS A N 14
ATOM 23184 C CA . LYS A 1 23 ? 5.268 6.207 -4.306 1.00 0.00 23 LYS A CA 14
ATOM 23185 C C . LYS A 1 23 ? 6.183 5.531 -3.287 1.00 0.00 23 LYS A C 14
ATOM 23186 O O . LYS A 1 23 ? 6.250 5.917 -2.136 1.00 0.00 23 LYS A O 14
ATOM 23205 N N . VAL A 1 24 ? 6.879 4.512 -3.722 1.00 0.00 24 VAL A N 14
ATOM 23206 C CA . VAL A 1 24 ? 7.798 3.771 -2.805 1.00 0.00 24 VAL A CA 14
ATOM 23207 C C . VAL A 1 24 ? 9.129 4.505 -2.686 1.00 0.00 24 VAL A C 14
ATOM 23208 O O . VAL A 1 24 ? 9.808 4.752 -3.663 1.00 0.00 24 VAL A O 14
ATOM 23221 N N . ILE A 1 25 ? 9.490 4.858 -1.484 1.00 0.00 25 ILE A N 14
ATOM 23222 C CA . ILE A 1 25 ? 10.768 5.591 -1.251 1.00 0.00 25 ILE A CA 14
ATOM 23223 C C . ILE A 1 25 ? 11.883 4.604 -0.914 1.00 0.00 25 ILE A C 14
ATOM 23224 O O . ILE A 1 25 ? 12.983 4.708 -1.413 1.00 0.00 25 ILE A O 14
ATOM 23240 N N . GLN A 1 26 ? 11.612 3.657 -0.055 1.00 0.00 26 GLN A N 14
ATOM 23241 C CA . GLN A 1 26 ? 12.667 2.675 0.330 1.00 0.00 26 GLN A CA 14
ATOM 23242 C C . GLN A 1 26 ? 12.028 1.395 0.880 1.00 0.00 26 GLN A C 14
ATOM 23243 O O . GLN A 1 26 ? 10.980 1.407 1.491 1.00 0.00 26 GLN A O 14
ATOM 23257 N N . LEU A 1 27 ? 12.677 0.293 0.645 1.00 0.00 27 LEU A N 14
ATOM 23258 C CA . LEU A 1 27 ? 12.174 -1.046 1.102 1.00 0.00 27 LEU A CA 14
ATOM 23259 C C . LEU A 1 27 ? 13.163 -1.642 2.098 1.00 0.00 27 LEU A C 14
ATOM 23260 O O . LEU A 1 27 ? 14.351 -1.393 2.043 1.00 0.00 27 LEU A O 14
ATOM 23276 N N . TRP A 1 28 ? 12.667 -2.450 2.990 1.00 0.00 28 TRP A N 14
ATOM 23277 C CA . TRP A 1 28 ? 13.547 -3.105 4.002 1.00 0.00 28 TRP A CA 14
ATOM 23278 C C . TRP A 1 28 ? 13.131 -4.569 4.177 1.00 0.00 28 TRP A C 14
ATOM 23279 O O . TRP A 1 28 ? 12.071 -4.879 4.686 1.00 0.00 28 TRP A O 14
ATOM 23300 N N . GLU A 1 29 ? 13.975 -5.464 3.738 1.00 0.00 29 GLU A N 14
ATOM 23301 C CA . GLU A 1 29 ? 13.681 -6.922 3.843 1.00 0.00 29 GLU A CA 14
ATOM 23302 C C . GLU A 1 29 ? 13.323 -7.283 5.277 1.00 0.00 29 GLU A C 14
ATOM 23303 O O . GLU A 1 29 ? 13.992 -6.903 6.216 1.00 0.00 29 GLU A O 14
ATOM 23315 N N . ASN A 1 30 ? 12.253 -8.010 5.438 1.00 0.00 30 ASN A N 14
ATOM 23316 C CA . ASN A 1 30 ? 11.802 -8.410 6.802 1.00 0.00 30 ASN A CA 14
ATOM 23317 C C . ASN A 1 30 ? 12.463 -9.725 7.209 1.00 0.00 30 ASN A C 14
ATOM 23318 O O . ASN A 1 30 ? 13.133 -10.367 6.428 1.00 0.00 30 ASN A O 14
ATOM 23329 N N . THR A 1 31 ? 12.284 -10.113 8.443 1.00 0.00 31 THR A N 14
ATOM 23330 C CA . THR A 1 31 ? 12.905 -11.377 8.948 1.00 0.00 31 THR A CA 14
ATOM 23331 C C . THR A 1 31 ? 11.853 -12.485 8.994 1.00 0.00 31 THR A C 14
ATOM 23332 O O . THR A 1 31 ? 12.132 -13.591 9.402 1.00 0.00 31 THR A O 14
ATOM 23343 N N . HIS A 1 32 ? 10.642 -12.192 8.589 1.00 0.00 32 HIS A N 14
ATOM 23344 C CA . HIS A 1 32 ? 9.553 -13.224 8.617 1.00 0.00 32 HIS A CA 14
ATOM 23345 C C . HIS A 1 32 ? 9.260 -13.733 7.205 1.00 0.00 32 HIS A C 14
ATOM 23346 O O . HIS A 1 32 ? 9.230 -12.988 6.244 1.00 0.00 32 HIS A O 14
ATOM 23360 N N . GLU A 1 33 ? 9.053 -15.018 7.095 1.00 0.00 33 GLU A N 14
ATOM 23361 C CA . GLU A 1 33 ? 8.765 -15.649 5.775 1.00 0.00 33 GLU A CA 14
ATOM 23362 C C . GLU A 1 33 ? 7.390 -15.203 5.275 1.00 0.00 33 GLU A C 14
ATOM 23363 O O . GLU A 1 33 ? 7.184 -14.999 4.098 1.00 0.00 33 GLU A O 14
ATOM 23375 N N . SER A 1 34 ? 6.449 -15.064 6.172 1.00 0.00 34 SER A N 14
ATOM 23376 C CA . SER A 1 34 ? 5.073 -14.640 5.781 1.00 0.00 34 SER A CA 14
ATOM 23377 C C . SER A 1 34 ? 5.131 -13.244 5.173 1.00 0.00 34 SER A C 14
ATOM 23378 O O . SER A 1 34 ? 4.402 -12.926 4.259 1.00 0.00 34 SER A O 14
ATOM 23386 N N . ILE A 1 35 ? 5.990 -12.403 5.689 1.00 0.00 35 ILE A N 14
ATOM 23387 C CA . ILE A 1 35 ? 6.109 -11.008 5.162 1.00 0.00 35 ILE A CA 14
ATOM 23388 C C . ILE A 1 35 ? 7.355 -10.902 4.284 1.00 0.00 35 ILE A C 14
ATOM 23389 O O . ILE A 1 35 ? 8.442 -11.285 4.664 1.00 0.00 35 ILE A O 14
ATOM 23405 N N . SER A 1 36 ? 7.179 -10.392 3.097 1.00 0.00 36 SER A N 14
ATOM 23406 C CA . SER A 1 36 ? 8.315 -10.252 2.144 1.00 0.00 36 SER A CA 14
ATOM 23407 C C . SER A 1 36 ? 9.206 -9.091 2.568 1.00 0.00 36 SER A C 14
ATOM 23408 O O . SER A 1 36 ? 10.290 -9.278 3.084 1.00 0.00 36 SER A O 14
ATOM 23416 N N . GLN A 1 37 ? 8.756 -7.885 2.335 1.00 0.00 37 GLN A N 14
ATOM 23417 C CA . GLN A 1 37 ? 9.571 -6.687 2.698 1.00 0.00 37 GLN A CA 14
ATOM 23418 C C . GLN A 1 37 ? 8.682 -5.593 3.280 1.00 0.00 37 GLN A C 14
ATOM 23419 O O . GLN A 1 37 ? 7.490 -5.530 3.035 1.00 0.00 37 GLN A O 14
ATOM 23433 N N . VAL A 1 38 ? 9.281 -4.726 4.053 1.00 0.00 38 VAL A N 14
ATOM 23434 C CA . VAL A 1 38 ? 8.531 -3.602 4.686 1.00 0.00 38 VAL A CA 14
ATOM 23435 C C . VAL A 1 38 ? 9.282 -2.292 4.445 1.00 0.00 38 VAL A C 14
ATOM 23436 O O . VAL A 1 38 ? 10.488 -2.215 4.576 1.00 0.00 38 VAL A O 14
ATOM 23449 N N . GLY A 1 39 ? 8.568 -1.264 4.093 1.00 0.00 39 GLY A N 14
ATOM 23450 C CA . GLY A 1 39 ? 9.217 0.054 3.838 1.00 0.00 39 GLY A CA 14
ATOM 23451 C C . GLY A 1 39 ? 8.224 1.184 4.086 1.00 0.00 39 GLY A C 14
ATOM 23452 O O . GLY A 1 39 ? 7.319 1.078 4.891 1.00 0.00 39 GLY A O 14
ATOM 23456 N N . LEU A 1 40 ? 8.404 2.278 3.394 1.00 0.00 40 LEU A N 14
ATOM 23457 C CA . LEU A 1 40 ? 7.494 3.453 3.570 1.00 0.00 40 LEU A CA 14
ATOM 23458 C C . LEU A 1 40 ? 7.093 4.003 2.207 1.00 0.00 40 LEU A C 14
ATOM 23459 O O . LEU A 1 40 ? 7.812 3.890 1.235 1.00 0.00 40 LEU A O 14
ATOM 23475 N N . LEU A 1 41 ? 5.935 4.605 2.150 1.00 0.00 41 LEU A N 14
ATOM 23476 C CA . LEU A 1 41 ? 5.429 5.184 0.869 1.00 0.00 41 LEU A CA 14
ATOM 23477 C C . LEU A 1 41 ? 5.281 6.696 1.009 1.00 0.00 41 LEU A C 14
ATOM 23478 O O . LEU A 1 41 ? 4.644 7.196 1.913 1.00 0.00 41 LEU A O 14
ATOM 23494 N N . GLY A 1 42 ? 5.885 7.412 0.107 1.00 0.00 42 GLY A N 14
ATOM 23495 C CA . GLY A 1 42 ? 5.828 8.901 0.134 1.00 0.00 42 GLY A CA 14
ATOM 23496 C C . GLY A 1 42 ? 4.569 9.412 -0.562 1.00 0.00 42 GLY A C 14
ATOM 23497 O O . GLY A 1 42 ? 4.051 8.802 -1.476 1.00 0.00 42 GLY A O 14
ATOM 23501 N N . ASP A 1 43 ? 4.094 10.544 -0.125 1.00 0.00 43 ASP A N 14
ATOM 23502 C CA . ASP A 1 43 ? 2.879 11.154 -0.732 1.00 0.00 43 ASP A CA 14
ATOM 23503 C C . ASP A 1 43 ? 2.719 12.590 -0.227 1.00 0.00 43 ASP A C 14
ATOM 23504 O O . ASP A 1 43 ? 3.338 13.002 0.734 1.00 0.00 43 ASP A O 14
ATOM 23513 N N . GLU A 1 44 ? 1.900 13.351 -0.895 1.00 0.00 44 GLU A N 14
ATOM 23514 C CA . GLU A 1 44 ? 1.679 14.772 -0.506 1.00 0.00 44 GLU A CA 14
ATOM 23515 C C . GLU A 1 44 ? 0.992 14.838 0.861 1.00 0.00 44 GLU A C 14
ATOM 23516 O O . GLU A 1 44 ? 1.062 15.834 1.546 1.00 0.00 44 GLU A O 14
ATOM 23528 N N . THR A 1 45 ? 0.318 13.785 1.257 1.00 0.00 45 THR A N 14
ATOM 23529 C CA . THR A 1 45 ? -0.387 13.791 2.578 1.00 0.00 45 THR A CA 14
ATOM 23530 C C . THR A 1 45 ? 0.565 13.310 3.673 1.00 0.00 45 THR A C 14
ATOM 23531 O O . THR A 1 45 ? 0.242 13.358 4.841 1.00 0.00 45 THR A O 14
ATOM 23542 N N . GLY A 1 46 ? 1.743 12.868 3.312 1.00 0.00 46 GLY A N 14
ATOM 23543 C CA . GLY A 1 46 ? 2.730 12.410 4.345 1.00 0.00 46 GLY A CA 14
ATOM 23544 C C . GLY A 1 46 ? 3.373 11.086 3.938 1.00 0.00 46 GLY A C 14
ATOM 23545 O O . GLY A 1 46 ? 3.418 10.724 2.781 1.00 0.00 46 GLY A O 14
ATOM 23549 N N . ILE A 1 47 ? 3.880 10.373 4.911 1.00 0.00 47 ILE A N 14
ATOM 23550 C CA . ILE A 1 47 ? 4.551 9.059 4.650 1.00 0.00 47 ILE A CA 14
ATOM 23551 C C . ILE A 1 47 ? 3.914 7.980 5.518 1.00 0.00 47 ILE A C 14
ATOM 23552 O O . ILE A 1 47 ? 3.689 8.165 6.696 1.00 0.00 47 ILE A O 14
ATOM 23568 N N . ILE A 1 48 ? 3.614 6.852 4.924 1.00 0.00 48 ILE A N 14
ATOM 23569 C CA . ILE A 1 48 ? 2.973 5.727 5.679 1.00 0.00 48 ILE A CA 14
ATOM 23570 C C . ILE A 1 48 ? 3.760 4.434 5.479 1.00 0.00 48 ILE A C 14
ATOM 23571 O O . ILE A 1 48 ? 4.421 4.230 4.480 1.00 0.00 48 ILE A O 14
ATOM 23587 N N . LYS A 1 49 ? 3.695 3.568 6.452 1.00 0.00 49 LYS A N 14
ATOM 23588 C CA . LYS A 1 49 ? 4.429 2.274 6.386 1.00 0.00 49 LYS A CA 14
ATOM 23589 C C . LYS A 1 49 ? 3.606 1.256 5.609 1.00 0.00 49 LYS A C 14
ATOM 23590 O O . LYS A 1 49 ? 2.394 1.325 5.557 1.00 0.00 49 LYS A O 14
ATOM 23609 N N . PHE A 1 50 ? 4.265 0.303 5.003 1.00 0.00 50 PHE A N 14
ATOM 23610 C CA . PHE A 1 50 ? 3.529 -0.735 4.225 1.00 0.00 50 PHE A CA 14
ATOM 23611 C C . PHE A 1 50 ? 4.261 -2.075 4.304 1.00 0.00 50 PHE A C 14
ATOM 23612 O O . PHE A 1 50 ? 5.459 -2.145 4.504 1.00 0.00 50 PHE A O 14
ATOM 23629 N N . THR A 1 51 ? 3.527 -3.139 4.127 1.00 0.00 51 THR A N 14
ATOM 23630 C CA . THR A 1 51 ? 4.130 -4.503 4.170 1.00 0.00 51 THR A CA 14
ATOM 23631 C C . THR A 1 51 ? 3.467 -5.391 3.117 1.00 0.00 51 THR A C 14
ATOM 23632 O O . THR A 1 51 ? 2.269 -5.356 2.915 1.00 0.00 51 THR A O 14
ATOM 23643 N N . ILE A 1 52 ? 4.259 -6.190 2.444 1.00 0.00 52 ILE A N 14
ATOM 23644 C CA . ILE A 1 52 ? 3.710 -7.098 1.386 1.00 0.00 52 ILE A CA 14
ATOM 23645 C C . ILE A 1 52 ? 3.643 -8.529 1.916 1.00 0.00 52 ILE A C 14
ATOM 23646 O O . ILE A 1 52 ? 4.642 -9.144 2.227 1.00 0.00 52 ILE A O 14
ATOM 23662 N N . TRP A 1 53 ? 2.451 -9.053 2.014 1.00 0.00 53 TRP A N 14
ATOM 23663 C CA . TRP A 1 53 ? 2.267 -10.445 2.515 1.00 0.00 53 TRP A CA 14
ATOM 23664 C C . TRP A 1 53 ? 2.411 -11.424 1.355 1.00 0.00 53 TRP A C 14
ATOM 23665 O O . TRP A 1 53 ? 1.930 -11.192 0.265 1.00 0.00 53 TRP A O 14
ATOM 23686 N N . LYS A 1 54 ? 3.081 -12.513 1.592 1.00 0.00 54 LYS A N 14
ATOM 23687 C CA . LYS A 1 54 ? 3.284 -13.532 0.523 1.00 0.00 54 LYS A CA 14
ATOM 23688 C C . LYS A 1 54 ? 2.118 -14.513 0.529 1.00 0.00 54 LYS A C 14
ATOM 23689 O O . LYS A 1 54 ? 2.300 -15.713 0.529 1.00 0.00 54 LYS A O 14
ATOM 23708 N N . ASN A 1 55 ? 0.922 -13.993 0.540 1.00 0.00 55 ASN A N 14
ATOM 23709 C CA . ASN A 1 55 ? -0.290 -14.861 0.547 1.00 0.00 55 ASN A CA 14
ATOM 23710 C C . ASN A 1 55 ? -0.410 -15.553 -0.811 1.00 0.00 55 ASN A C 14
ATOM 23711 O O . ASN A 1 55 ? -1.296 -16.351 -1.036 1.00 0.00 55 ASN A O 14
ATOM 23722 N N . ALA A 1 56 ? 0.485 -15.252 -1.715 1.00 0.00 56 ALA A N 14
ATOM 23723 C CA . ALA A 1 56 ? 0.448 -15.890 -3.066 1.00 0.00 56 ALA A CA 14
ATOM 23724 C C . ALA A 1 56 ? 1.831 -15.788 -3.720 1.00 0.00 56 ALA A C 14
ATOM 23725 O O . ALA A 1 56 ? 2.657 -16.665 -3.587 1.00 0.00 56 ALA A O 14
ATOM 23732 N N . GLU A 1 57 ? 2.077 -14.713 -4.425 1.00 0.00 57 GLU A N 14
ATOM 23733 C CA . GLU A 1 57 ? 3.396 -14.517 -5.104 1.00 0.00 57 GLU A CA 14
ATOM 23734 C C . GLU A 1 57 ? 3.386 -13.188 -5.866 1.00 0.00 57 GLU A C 14
ATOM 23735 O O . GLU A 1 57 ? 3.348 -13.147 -7.082 1.00 0.00 57 GLU A O 14
ATOM 23747 N N . LEU A 1 58 ? 3.422 -12.097 -5.146 1.00 0.00 58 LEU A N 14
ATOM 23748 C CA . LEU A 1 58 ? 3.416 -10.757 -5.794 1.00 0.00 58 LEU A CA 14
ATOM 23749 C C . LEU A 1 58 ? 4.863 -10.308 -6.047 1.00 0.00 58 LEU A C 14
ATOM 23750 O O . LEU A 1 58 ? 5.742 -10.565 -5.245 1.00 0.00 58 LEU A O 14
ATOM 23766 N N . PRO A 1 59 ? 5.109 -9.637 -7.145 1.00 0.00 59 PRO A N 14
ATOM 23767 C CA . PRO A 1 59 ? 6.470 -9.150 -7.498 1.00 0.00 59 PRO A CA 14
ATOM 23768 C C . PRO A 1 59 ? 6.929 -7.988 -6.615 1.00 0.00 59 PRO A C 14
ATOM 23769 O O . PRO A 1 59 ? 6.137 -7.273 -6.037 1.00 0.00 59 PRO A O 14
ATOM 23780 N N . LEU A 1 60 ? 8.216 -7.821 -6.518 1.00 0.00 60 LEU A N 14
ATOM 23781 C CA . LEU A 1 60 ? 8.789 -6.733 -5.679 1.00 0.00 60 LEU A CA 14
ATOM 23782 C C . LEU A 1 60 ? 8.571 -5.377 -6.334 1.00 0.00 60 LEU A C 14
ATOM 23783 O O . LEU A 1 60 ? 8.599 -5.235 -7.539 1.00 0.00 60 LEU A O 14
ATOM 23799 N N . LEU A 1 61 ? 8.349 -4.382 -5.520 1.00 0.00 61 LEU A N 14
ATOM 23800 C CA . LEU A 1 61 ? 8.114 -3.006 -6.034 1.00 0.00 61 LEU A CA 14
ATOM 23801 C C . LEU A 1 61 ? 9.451 -2.294 -6.223 1.00 0.00 61 LEU A C 14
ATOM 23802 O O . LEU A 1 61 ? 10.340 -2.384 -5.402 1.00 0.00 61 LEU A O 14
ATOM 23818 N N . GLU A 1 62 ? 9.582 -1.591 -7.310 1.00 0.00 62 GLU A N 14
ATOM 23819 C CA . GLU A 1 62 ? 10.847 -0.860 -7.596 1.00 0.00 62 GLU A CA 14
ATOM 23820 C C . GLU A 1 62 ? 10.882 0.458 -6.826 1.00 0.00 62 GLU A C 14
ATOM 23821 O O . GLU A 1 62 ? 9.873 1.102 -6.618 1.00 0.00 62 GLU A O 14
ATOM 23833 N N . GLN A 1 63 ? 12.050 0.839 -6.393 1.00 0.00 63 GLN A N 14
ATOM 23834 C CA . GLN A 1 63 ? 12.207 2.098 -5.615 1.00 0.00 63 GLN A CA 14
ATOM 23835 C C . GLN A 1 63 ? 12.251 3.300 -6.551 1.00 0.00 63 GLN A C 14
ATOM 23836 O O . GLN A 1 63 ? 13.052 3.368 -7.459 1.00 0.00 63 GLN A O 14
ATOM 23850 N N . GLY A 1 64 ? 11.397 4.253 -6.312 1.00 0.00 64 GLY A N 14
ATOM 23851 C CA . GLY A 1 64 ? 11.363 5.482 -7.156 1.00 0.00 64 GLY A CA 14
ATOM 23852 C C . GLY A 1 64 ? 10.284 5.333 -8.224 1.00 0.00 64 GLY A C 14
ATOM 23853 O O . GLY A 1 64 ? 10.396 5.866 -9.308 1.00 0.00 64 GLY A O 14
ATOM 23857 N N . GLU A 1 65 ? 9.230 4.621 -7.917 1.00 0.00 65 GLU A N 14
ATOM 23858 C CA . GLU A 1 65 ? 8.121 4.435 -8.902 1.00 0.00 65 GLU A CA 14
ATOM 23859 C C . GLU A 1 65 ? 6.767 4.523 -8.194 1.00 0.00 65 GLU A C 14
ATOM 23860 O O . GLU A 1 65 ? 6.606 4.117 -7.052 1.00 0.00 65 GLU A O 14
ATOM 23872 N N . SER A 1 66 ? 5.796 5.065 -8.884 1.00 0.00 66 SER A N 14
ATOM 23873 C CA . SER A 1 66 ? 4.429 5.214 -8.314 1.00 0.00 66 SER A CA 14
ATOM 23874 C C . SER A 1 66 ? 3.714 3.870 -8.312 1.00 0.00 66 SER A C 14
ATOM 23875 O O . SER A 1 66 ? 3.886 3.059 -9.199 1.00 0.00 66 SER A O 14
ATOM 23883 N N . TYR A 1 67 ? 2.906 3.635 -7.312 1.00 0.00 67 TYR A N 14
ATOM 23884 C CA . TYR A 1 67 ? 2.159 2.345 -7.220 1.00 0.00 67 TYR A CA 14
ATOM 23885 C C . TYR A 1 67 ? 0.719 2.593 -6.799 1.00 0.00 67 TYR A C 14
ATOM 23886 O O . TYR A 1 67 ? 0.418 3.486 -6.016 1.00 0.00 67 TYR A O 14
ATOM 23904 N N . LEU A 1 68 ? -0.176 1.797 -7.331 1.00 0.00 68 LEU A N 14
ATOM 23905 C CA . LEU A 1 68 ? -1.619 1.948 -7.004 1.00 0.00 68 LEU A CA 14
ATOM 23906 C C . LEU A 1 68 ? -2.054 0.806 -6.092 1.00 0.00 68 LEU A C 14
ATOM 23907 O O . LEU A 1 68 ? -1.978 -0.353 -6.445 1.00 0.00 68 LEU A O 14
ATOM 23923 N N . LEU A 1 69 ? -2.518 1.146 -4.922 1.00 0.00 69 LEU A N 14
ATOM 23924 C CA . LEU A 1 69 ? -2.975 0.114 -3.948 1.00 0.00 69 LEU A CA 14
ATOM 23925 C C . LEU A 1 69 ? -4.470 -0.094 -4.101 1.00 0.00 69 LEU A C 14
ATOM 23926 O O . LEU A 1 69 ? -5.266 0.760 -3.772 1.00 0.00 69 LEU A O 14
ATOM 23942 N N . ARG A 1 70 ? -4.851 -1.235 -4.605 1.00 0.00 70 ARG A N 14
ATOM 23943 C CA . ARG A 1 70 ? -6.300 -1.533 -4.800 1.00 0.00 70 ARG A CA 14
ATOM 23944 C C . ARG A 1 70 ? -6.808 -2.465 -3.695 1.00 0.00 70 ARG A C 14
ATOM 23945 O O . ARG A 1 70 ? -6.179 -3.447 -3.339 1.00 0.00 70 ARG A O 14
ATOM 23966 N N . SER A 1 71 ? -7.959 -2.130 -3.175 1.00 0.00 71 SER A N 14
ATOM 23967 C CA . SER A 1 71 ? -8.613 -2.919 -2.090 1.00 0.00 71 SER A CA 14
ATOM 23968 C C . SER A 1 71 ? -7.582 -3.404 -1.076 1.00 0.00 71 SER A C 14
ATOM 23969 O O . SER A 1 71 ? -7.170 -4.543 -1.089 1.00 0.00 71 SER A O 14
ATOM 23977 N N . VAL A 1 72 ? -7.182 -2.531 -0.181 1.00 0.00 72 VAL A N 14
ATOM 23978 C CA . VAL A 1 72 ? -6.188 -2.906 0.874 1.00 0.00 72 VAL A CA 14
ATOM 23979 C C . VAL A 1 72 ? -6.791 -2.694 2.252 1.00 0.00 72 VAL A C 14
ATOM 23980 O O . VAL A 1 72 ? -7.791 -2.022 2.413 1.00 0.00 72 VAL A O 14
ATOM 23993 N N . VAL A 1 73 ? -6.179 -3.287 3.247 1.00 0.00 73 VAL A N 14
ATOM 23994 C CA . VAL A 1 73 ? -6.682 -3.171 4.651 1.00 0.00 73 VAL A CA 14
ATOM 23995 C C . VAL A 1 73 ? -5.605 -2.557 5.541 1.00 0.00 73 VAL A C 14
ATOM 23996 O O . VAL A 1 73 ? -4.443 -2.902 5.468 1.00 0.00 73 VAL A O 14
ATOM 24009 N N . VAL A 1 74 ? -6.001 -1.634 6.377 1.00 0.00 74 VAL A N 14
ATOM 24010 C CA . VAL A 1 74 ? -5.027 -0.961 7.286 1.00 0.00 74 VAL A CA 14
ATOM 24011 C C . VAL A 1 74 ? -4.950 -1.712 8.610 1.00 0.00 74 VAL A C 14
ATOM 24012 O O . VAL A 1 74 ? -5.906 -1.795 9.356 1.00 0.00 74 VAL A O 14
ATOM 24025 N N . GLY A 1 75 ? -3.804 -2.262 8.895 1.00 0.00 75 GLY A N 14
ATOM 24026 C CA . GLY A 1 75 ? -3.607 -3.024 10.163 1.00 0.00 75 GLY A CA 14
ATOM 24027 C C . GLY A 1 75 ? -2.908 -2.149 11.196 1.00 0.00 75 GLY A C 14
ATOM 24028 O O . GLY A 1 75 ? -2.538 -1.020 10.930 1.00 0.00 75 GLY A O 14
ATOM 24032 N N . GLU A 1 76 ? -2.720 -2.678 12.377 1.00 0.00 76 GLU A N 14
ATOM 24033 C CA . GLU A 1 76 ? -2.043 -1.906 13.462 1.00 0.00 76 GLU A CA 14
ATOM 24034 C C . GLU A 1 76 ? -0.607 -2.390 13.618 1.00 0.00 76 GLU A C 14
ATOM 24035 O O . GLU A 1 76 ? -0.349 -3.521 13.977 1.00 0.00 76 GLU A O 14
ATOM 24047 N N . TYR A 1 77 ? 0.327 -1.519 13.346 1.00 0.00 77 TYR A N 14
ATOM 24048 C CA . TYR A 1 77 ? 1.774 -1.873 13.465 1.00 0.00 77 TYR A CA 14
ATOM 24049 C C . TYR A 1 77 ? 2.479 -0.879 14.392 1.00 0.00 77 TYR A C 14
ATOM 24050 O O . TYR A 1 77 ? 2.515 0.308 14.148 1.00 0.00 77 TYR A O 14
ATOM 24068 N N . ASN A 1 78 ? 3.048 -1.385 15.451 1.00 0.00 78 ASN A N 14
ATOM 24069 C CA . ASN A 1 78 ? 3.778 -0.528 16.428 1.00 0.00 78 ASN A CA 14
ATOM 24070 C C . ASN A 1 78 ? 2.856 0.580 16.935 1.00 0.00 78 ASN A C 14
ATOM 24071 O O . ASN A 1 78 ? 3.265 1.707 17.091 1.00 0.00 78 ASN A O 14
ATOM 24082 N N . ASP A 1 79 ? 1.619 0.241 17.201 1.00 0.00 79 ASP A N 14
ATOM 24083 C CA . ASP A 1 79 ? 0.636 1.238 17.715 1.00 0.00 79 ASP A CA 14
ATOM 24084 C C . ASP A 1 79 ? 0.306 2.233 16.606 1.00 0.00 79 ASP A C 14
ATOM 24085 O O . ASP A 1 79 ? -0.498 3.124 16.776 1.00 0.00 79 ASP A O 14
ATOM 24094 N N . ARG A 1 80 ? 0.933 2.076 15.473 1.00 0.00 80 ARG A N 14
ATOM 24095 C CA . ARG A 1 80 ? 0.687 2.996 14.321 1.00 0.00 80 ARG A CA 14
ATOM 24096 C C . ARG A 1 80 ? -0.186 2.305 13.285 1.00 0.00 80 ARG A C 14
ATOM 24097 O O . ARG A 1 80 ? -0.734 1.251 13.523 1.00 0.00 80 ARG A O 14
ATOM 24118 N N . PHE A 1 81 ? -0.322 2.911 12.134 1.00 0.00 81 PHE A N 14
ATOM 24119 C CA . PHE A 1 81 ? -1.176 2.324 11.053 1.00 0.00 81 PHE A CA 14
ATOM 24120 C C . PHE A 1 81 ? -0.353 2.100 9.786 1.00 0.00 81 PHE A C 14
ATOM 24121 O O . PHE A 1 81 ? 0.474 2.906 9.405 1.00 0.00 81 PHE A O 14
ATOM 24138 N N . GLN A 1 82 ? -0.599 0.997 9.133 1.00 0.00 82 GLN A N 14
ATOM 24139 C CA . GLN A 1 82 ? 0.131 0.671 7.872 1.00 0.00 82 GLN A CA 14
ATOM 24140 C C . GLN A 1 82 ? -0.785 -0.124 6.940 1.00 0.00 82 GLN A C 14
ATOM 24141 O O . GLN A 1 82 ? -1.680 -0.824 7.371 1.00 0.00 82 GLN A O 14
ATOM 24155 N N . VAL A 1 83 ? -0.553 -0.012 5.661 1.00 0.00 83 VAL A N 14
ATOM 24156 C CA . VAL A 1 83 ? -1.395 -0.741 4.667 1.00 0.00 83 VAL A CA 14
ATOM 24157 C C . VAL A 1 83 ? -0.834 -2.138 4.422 1.00 0.00 83 VAL A C 14
ATOM 24158 O O . VAL A 1 83 ? 0.349 -2.326 4.213 1.00 0.00 83 VAL A O 14
ATOM 24171 N N . GLN A 1 84 ? -1.697 -3.119 4.463 1.00 0.00 84 GLN A N 14
ATOM 24172 C CA . GLN A 1 84 ? -1.268 -4.536 4.251 1.00 0.00 84 GLN A CA 14
ATOM 24173 C C . GLN A 1 84 ? -1.777 -5.042 2.906 1.00 0.00 84 GLN A C 14
ATOM 24174 O O . GLN A 1 84 ? -2.960 -5.049 2.630 1.00 0.00 84 GLN A O 14
ATOM 24188 N N . VAL A 1 85 ? -0.871 -5.478 2.075 1.00 0.00 85 VAL A N 14
ATOM 24189 C CA . VAL A 1 85 ? -1.254 -6.008 0.735 1.00 0.00 85 VAL A CA 14
ATOM 24190 C C . VAL A 1 85 ? -1.446 -7.517 0.841 1.00 0.00 85 VAL A C 14
ATOM 24191 O O . VAL A 1 85 ? -0.616 -8.224 1.376 1.00 0.00 85 VAL A O 14
ATOM 24204 N N . ASN A 1 86 ? -2.547 -8.004 0.340 1.00 0.00 86 ASN A N 14
ATOM 24205 C CA . ASN A 1 86 ? -2.838 -9.469 0.403 1.00 0.00 86 ASN A CA 14
ATOM 24206 C C . ASN A 1 86 ? -3.213 -9.999 -0.980 1.00 0.00 86 ASN A C 14
ATOM 24207 O O . ASN A 1 86 ? -3.197 -9.288 -1.966 1.00 0.00 86 ASN A O 14
ATOM 24218 N N . LYS A 1 87 ? -3.544 -11.260 -1.040 1.00 0.00 87 LYS A N 14
ATOM 24219 C CA . LYS A 1 87 ? -3.914 -11.893 -2.335 1.00 0.00 87 LYS A CA 14
ATOM 24220 C C . LYS A 1 87 ? -5.065 -11.125 -2.975 1.00 0.00 87 LYS A C 14
ATOM 24221 O O . LYS A 1 87 ? -5.053 -10.845 -4.155 1.00 0.00 87 LYS A O 14
ATOM 24240 N N . ASN A 1 88 ? -6.058 -10.798 -2.198 1.00 0.00 88 ASN A N 14
ATOM 24241 C CA . ASN A 1 88 ? -7.236 -10.062 -2.733 1.00 0.00 88 ASN A CA 14
ATOM 24242 C C . ASN A 1 88 ? -6.793 -8.685 -3.238 1.00 0.00 88 ASN A C 14
ATOM 24243 O O . ASN A 1 88 ? -7.312 -8.181 -4.212 1.00 0.00 88 ASN A O 14
ATOM 24254 N N . SER A 1 89 ? -5.843 -8.074 -2.577 1.00 0.00 89 SER A N 14
ATOM 24255 C CA . SER A 1 89 ? -5.365 -6.727 -3.009 1.00 0.00 89 SER A CA 14
ATOM 24256 C C . SER A 1 89 ? -4.566 -6.845 -4.298 1.00 0.00 89 SER A C 14
ATOM 24257 O O . SER A 1 89 ? -3.960 -7.858 -4.583 1.00 0.00 89 SER A O 14
ATOM 24265 N N . SER A 1 90 ? -4.567 -5.796 -5.074 1.00 0.00 90 SER A N 14
ATOM 24266 C CA . SER A 1 90 ? -3.817 -5.794 -6.369 1.00 0.00 90 SER A CA 14
ATOM 24267 C C . SER A 1 90 ? -2.986 -4.524 -6.476 1.00 0.00 90 SER A C 14
ATOM 24268 O O . SER A 1 90 ? -3.372 -3.471 -6.011 1.00 0.00 90 SER A O 14
ATOM 24276 N N . ILE A 1 91 ? -1.841 -4.628 -7.096 1.00 0.00 91 ILE A N 14
ATOM 24277 C CA . ILE A 1 91 ? -0.943 -3.445 -7.263 1.00 0.00 91 ILE A CA 14
ATOM 24278 C C . ILE A 1 91 ? -0.706 -3.176 -8.745 1.00 0.00 91 ILE A C 14
ATOM 24279 O O . ILE A 1 91 ? -0.402 -4.066 -9.515 1.00 0.00 91 ILE A O 14
ATOM 24295 N N . GLU A 1 92 ? -0.844 -1.934 -9.138 1.00 0.00 92 GLU A N 14
ATOM 24296 C CA . GLU A 1 92 ? -0.631 -1.542 -10.565 1.00 0.00 92 GLU A CA 14
ATOM 24297 C C . GLU A 1 92 ? 0.443 -0.460 -10.641 1.00 0.00 92 GLU A C 14
ATOM 24298 O O . GLU A 1 92 ? 0.308 0.616 -10.093 1.00 0.00 92 GLU A O 14
ATOM 24310 N N . LYS A 1 93 ? 1.509 -0.756 -11.330 1.00 0.00 93 LYS A N 14
ATOM 24311 C CA . LYS A 1 93 ? 2.621 0.221 -11.480 1.00 0.00 93 LYS A CA 14
ATOM 24312 C C . LYS A 1 93 ? 2.225 1.297 -12.483 1.00 0.00 93 LYS A C 14
ATOM 24313 O O . LYS A 1 93 ? 1.745 1.012 -13.559 1.00 0.00 93 LYS A O 14
ATOM 24332 N N . LEU A 1 94 ? 2.430 2.537 -12.123 1.00 0.00 94 LEU A N 14
ATOM 24333 C CA . LEU A 1 94 ? 2.074 3.671 -13.029 1.00 0.00 94 LEU A CA 14
ATOM 24334 C C . LEU A 1 94 ? 3.343 4.327 -13.570 1.00 0.00 94 LEU A C 14
ATOM 24335 O O . LEU A 1 94 ? 4.330 4.480 -12.880 1.00 0.00 94 LEU A O 14
ATOM 24351 N N . SER A 1 95 ? 3.306 4.695 -14.821 1.00 0.00 95 SER A N 14
ATOM 24352 C CA . SER A 1 95 ? 4.485 5.333 -15.477 1.00 0.00 95 SER A CA 14
ATOM 24353 C C . SER A 1 95 ? 4.540 6.812 -15.092 1.00 0.00 95 SER A C 14
ATOM 24354 O O . SER A 1 95 ? 5.465 7.521 -15.436 1.00 0.00 95 SER A O 14
ATOM 24362 N N . GLU A 1 96 ? 3.542 7.275 -14.375 1.00 0.00 96 GLU A N 14
ATOM 24363 C CA . GLU A 1 96 ? 3.498 8.703 -13.949 1.00 0.00 96 GLU A CA 14
ATOM 24364 C C . GLU A 1 96 ? 4.023 8.828 -12.505 1.00 0.00 96 GLU A C 14
ATOM 24365 O O . GLU A 1 96 ? 3.409 8.326 -11.579 1.00 0.00 96 GLU A O 14
ATOM 24377 N N . PRO A 1 97 ? 5.147 9.478 -12.308 1.00 0.00 97 PRO A N 14
ATOM 24378 C CA . PRO A 1 97 ? 5.742 9.655 -10.957 1.00 0.00 97 PRO A CA 14
ATOM 24379 C C . PRO A 1 97 ? 5.002 10.702 -10.133 1.00 0.00 97 PRO A C 14
ATOM 24380 O O . PRO A 1 97 ? 4.358 11.583 -10.664 1.00 0.00 97 PRO A O 14
ATOM 24391 N N . ILE A 1 98 ? 5.090 10.601 -8.835 1.00 0.00 98 ILE A N 14
ATOM 24392 C CA . ILE A 1 98 ? 4.392 11.573 -7.937 1.00 0.00 98 ILE A CA 14
ATOM 24393 C C . ILE A 1 98 ? 5.403 12.514 -7.289 1.00 0.00 98 ILE A C 14
ATOM 24394 O O . ILE A 1 98 ? 6.404 12.100 -6.737 1.00 0.00 98 ILE A O 14
ATOM 24410 N N . GLU A 1 99 ? 5.135 13.786 -7.376 1.00 0.00 99 GLU A N 14
ATOM 24411 C CA . GLU A 1 99 ? 6.053 14.803 -6.794 1.00 0.00 99 GLU A CA 14
ATOM 24412 C C . GLU A 1 99 ? 5.800 14.938 -5.299 1.00 0.00 99 GLU A C 14
ATOM 24413 O O . GLU A 1 99 ? 4.710 15.244 -4.860 1.00 0.00 99 GLU A O 14
ATOM 24425 N N . VAL A 1 100 ? 6.821 14.712 -4.523 1.00 0.00 100 VAL A N 14
ATOM 24426 C CA . VAL A 1 100 ? 6.705 14.818 -3.039 1.00 0.00 100 VAL A CA 14
ATOM 24427 C C . VAL A 1 100 ? 7.412 16.095 -2.591 1.00 0.00 100 VAL A C 14
ATOM 24428 O O . VAL A 1 100 ? 7.401 16.452 -1.432 1.00 0.00 100 VAL A O 14
ATOM 24441 N N . GLY A 1 101 ? 8.027 16.785 -3.517 1.00 0.00 101 GLY A N 14
ATOM 24442 C CA . GLY A 1 101 ? 8.741 18.051 -3.174 1.00 0.00 101 GLY A CA 14
ATOM 24443 C C . GLY A 1 101 ? 8.993 18.864 -4.448 1.00 0.00 101 GLY A C 14
ATOM 24444 O O . GLY A 1 101 ? 9.678 18.434 -5.352 1.00 0.00 101 GLY A O 14
ATOM 24448 N N . LEU A 1 102 ? 8.431 20.040 -4.512 1.00 0.00 102 LEU A N 14
ATOM 24449 C CA . LEU A 1 102 ? 8.612 20.916 -5.711 1.00 0.00 102 LEU A CA 14
ATOM 24450 C C . LEU A 1 102 ? 9.868 21.777 -5.522 1.00 0.00 102 LEU A C 14
ATOM 24451 O O . LEU A 1 102 ? 10.240 22.544 -6.382 1.00 0.00 102 LEU A O 14
ATOM 24467 N N . GLU A 1 103 ? 10.513 21.653 -4.387 1.00 0.00 103 GLU A N 14
ATOM 24468 C CA . GLU A 1 103 ? 11.746 22.457 -4.107 1.00 0.00 103 GLU A CA 14
ATOM 24469 C C . GLU A 1 103 ? 12.790 22.220 -5.198 1.00 0.00 103 GLU A C 14
ATOM 24470 O O . GLU A 1 103 ? 12.959 21.124 -5.690 1.00 0.00 103 GLU A O 14
ATOM 24482 N N . HIS A 1 104 ? 13.477 23.261 -5.580 1.00 0.00 104 HIS A N 14
ATOM 24483 C CA . HIS A 1 104 ? 14.512 23.145 -6.646 1.00 0.00 104 HIS A CA 14
ATOM 24484 C C . HIS A 1 104 ? 15.729 22.418 -6.079 1.00 0.00 104 HIS A C 14
ATOM 24485 O O . HIS A 1 104 ? 16.600 21.986 -6.803 1.00 0.00 104 HIS A O 14
ATOM 24499 N N . HIS A 1 105 ? 15.787 22.299 -4.780 1.00 0.00 105 HIS A N 14
ATOM 24500 C CA . HIS A 1 105 ? 16.938 21.616 -4.125 1.00 0.00 105 HIS A CA 14
ATOM 24501 C C . HIS A 1 105 ? 16.872 20.119 -4.417 1.00 0.00 105 HIS A C 14
ATOM 24502 O O . HIS A 1 105 ? 15.838 19.493 -4.293 1.00 0.00 105 HIS A O 14
ATOM 24516 N N . HIS A 1 106 ? 17.980 19.554 -4.817 1.00 0.00 106 HIS A N 14
ATOM 24517 C CA . HIS A 1 106 ? 18.030 18.095 -5.144 1.00 0.00 106 HIS A CA 14
ATOM 24518 C C . HIS A 1 106 ? 18.893 17.362 -4.120 1.00 0.00 106 HIS A C 14
ATOM 24519 O O . HIS A 1 106 ? 19.830 17.902 -3.567 1.00 0.00 106 HIS A O 14
ATOM 24533 N N . HIS A 1 107 ? 18.554 16.131 -3.862 1.00 0.00 107 HIS A N 14
ATOM 24534 C CA . HIS A 1 107 ? 19.306 15.319 -2.867 1.00 0.00 107 HIS A CA 14
ATOM 24535 C C . HIS A 1 107 ? 20.661 14.909 -3.432 1.00 0.00 107 HIS A C 14
ATOM 24536 O O . HIS A 1 107 ? 20.809 14.638 -4.606 1.00 0.00 107 HIS A O 14
ATOM 24550 N N . HIS A 1 108 ? 21.648 14.863 -2.583 1.00 0.00 108 HIS A N 14
ATOM 24551 C CA . HIS A 1 108 ? 23.016 14.469 -3.023 1.00 0.00 108 HIS A CA 14
ATOM 24552 C C . HIS A 1 108 ? 23.769 13.813 -1.863 1.00 0.00 108 HIS A C 14
ATOM 24553 O O . HIS A 1 108 ? 23.382 13.910 -0.715 1.00 0.00 108 HIS A O 14
ATOM 24567 N N . HIS A 1 109 ? 24.845 13.141 -2.173 1.00 0.00 109 HIS A N 14
ATOM 24568 C CA . HIS A 1 109 ? 25.652 12.459 -1.118 1.00 0.00 109 HIS A CA 14
ATOM 24569 C C . HIS A 1 109 ? 27.019 12.065 -1.693 1.00 0.00 109 HIS A C 14
ATOM 24570 O O . HIS A 1 109 ? 27.584 12.859 -2.430 1.00 0.00 109 HIS A O 14
ATOM 24585 N N . MET A 1 1 ? -16.956 1.564 -9.820 1.00 0.00 1 MET A N 15
ATOM 24586 C CA . MET A 1 1 ? -16.782 2.914 -10.423 1.00 0.00 1 MET A CA 15
ATOM 24587 C C . MET A 1 1 ? -15.492 3.545 -9.893 1.00 0.00 1 MET A C 15
ATOM 24588 O O . MET A 1 1 ? -15.491 4.239 -8.897 1.00 0.00 1 MET A O 15
ATOM 24604 N N . GLU A 1 2 ? -14.398 3.297 -10.567 1.00 0.00 2 GLU A N 15
ATOM 24605 C CA . GLU A 1 2 ? -13.078 3.858 -10.148 1.00 0.00 2 GLU A CA 15
ATOM 24606 C C . GLU A 1 2 ? -12.749 3.434 -8.704 1.00 0.00 2 GLU A C 15
ATOM 24607 O O . GLU A 1 2 ? -13.630 3.244 -7.890 1.00 0.00 2 GLU A O 15
ATOM 24619 N N . PRO A 1 3 ? -11.480 3.282 -8.388 1.00 0.00 3 PRO A N 15
ATOM 24620 C CA . PRO A 1 3 ? -11.035 2.871 -7.020 1.00 0.00 3 PRO A CA 15
ATOM 24621 C C . PRO A 1 3 ? -11.311 3.950 -5.961 1.00 0.00 3 PRO A C 15
ATOM 24622 O O . PRO A 1 3 ? -11.247 5.134 -6.228 1.00 0.00 3 PRO A O 15
ATOM 24633 N N . GLN A 1 4 ? -11.614 3.541 -4.760 1.00 0.00 4 GLN A N 15
ATOM 24634 C CA . GLN A 1 4 ? -11.895 4.528 -3.685 1.00 0.00 4 GLN A CA 15
ATOM 24635 C C . GLN A 1 4 ? -10.574 5.105 -3.178 1.00 0.00 4 GLN A C 15
ATOM 24636 O O . GLN A 1 4 ? -9.945 4.570 -2.288 1.00 0.00 4 GLN A O 15
ATOM 24650 N N . LEU A 1 5 ? -10.147 6.195 -3.753 1.00 0.00 5 LEU A N 15
ATOM 24651 C CA . LEU A 1 5 ? -8.861 6.814 -3.332 1.00 0.00 5 LEU A CA 15
ATOM 24652 C C . LEU A 1 5 ? -9.027 7.477 -1.968 1.00 0.00 5 LEU A C 15
ATOM 24653 O O . LEU A 1 5 ? -9.898 8.300 -1.771 1.00 0.00 5 LEU A O 15
ATOM 24669 N N . THR A 1 6 ? -8.187 7.121 -1.027 1.00 0.00 6 THR A N 15
ATOM 24670 C CA . THR A 1 6 ? -8.268 7.718 0.344 1.00 0.00 6 THR A CA 15
ATOM 24671 C C . THR A 1 6 ? -6.899 8.275 0.735 1.00 0.00 6 THR A C 15
ATOM 24672 O O . THR A 1 6 ? -5.883 7.631 0.572 1.00 0.00 6 THR A O 15
ATOM 24683 N N . LYS A 1 7 ? -6.871 9.478 1.235 1.00 0.00 7 LYS A N 15
ATOM 24684 C CA . LYS A 1 7 ? -5.578 10.106 1.626 1.00 0.00 7 LYS A CA 15
ATOM 24685 C C . LYS A 1 7 ? -5.059 9.493 2.933 1.00 0.00 7 LYS A C 15
ATOM 24686 O O . LYS A 1 7 ? -5.817 9.005 3.749 1.00 0.00 7 LYS A O 15
ATOM 24705 N N . ILE A 1 8 ? -3.766 9.515 3.128 1.00 0.00 8 ILE A N 15
ATOM 24706 C CA . ILE A 1 8 ? -3.173 8.934 4.370 1.00 0.00 8 ILE A CA 15
ATOM 24707 C C . ILE A 1 8 ? -3.685 9.703 5.591 1.00 0.00 8 ILE A C 15
ATOM 24708 O O . ILE A 1 8 ? -4.034 9.128 6.602 1.00 0.00 8 ILE A O 15
ATOM 24724 N N . VAL A 1 9 ? -3.715 11.002 5.502 1.00 0.00 9 VAL A N 15
ATOM 24725 C CA . VAL A 1 9 ? -4.184 11.833 6.645 1.00 0.00 9 VAL A CA 15
ATOM 24726 C C . VAL A 1 9 ? -5.662 11.542 6.929 1.00 0.00 9 VAL A C 15
ATOM 24727 O O . VAL A 1 9 ? -6.146 11.749 8.025 1.00 0.00 9 VAL A O 15
ATOM 24740 N N . ASP A 1 10 ? -6.384 11.071 5.949 1.00 0.00 10 ASP A N 15
ATOM 24741 C CA . ASP A 1 10 ? -7.829 10.773 6.158 1.00 0.00 10 ASP A CA 15
ATOM 24742 C C . ASP A 1 10 ? -7.977 9.466 6.944 1.00 0.00 10 ASP A C 15
ATOM 24743 O O . ASP A 1 10 ? -9.066 9.081 7.322 1.00 0.00 10 ASP A O 15
ATOM 24752 N N . ILE A 1 11 ? -6.893 8.778 7.195 1.00 0.00 11 ILE A N 15
ATOM 24753 C CA . ILE A 1 11 ? -6.983 7.495 7.956 1.00 0.00 11 ILE A CA 15
ATOM 24754 C C . ILE A 1 11 ? -6.993 7.781 9.459 1.00 0.00 11 ILE A C 15
ATOM 24755 O O . ILE A 1 11 ? -6.067 8.349 10.002 1.00 0.00 11 ILE A O 15
ATOM 24771 N N . VAL A 1 12 ? -8.039 7.372 10.132 1.00 0.00 12 VAL A N 15
ATOM 24772 C CA . VAL A 1 12 ? -8.137 7.591 11.609 1.00 0.00 12 VAL A CA 15
ATOM 24773 C C . VAL A 1 12 ? -8.643 6.309 12.269 1.00 0.00 12 VAL A C 15
ATOM 24774 O O . VAL A 1 12 ? -8.801 6.247 13.470 1.00 0.00 12 VAL A O 15
ATOM 24787 N N . GLU A 1 13 ? -8.898 5.281 11.491 1.00 0.00 13 GLU A N 15
ATOM 24788 C CA . GLU A 1 13 ? -9.396 3.995 12.078 1.00 0.00 13 GLU A CA 15
ATOM 24789 C C . GLU A 1 13 ? -8.727 2.813 11.374 1.00 0.00 13 GLU A C 15
ATOM 24790 O O . GLU A 1 13 ? -8.509 2.825 10.178 1.00 0.00 13 GLU A O 15
ATOM 24802 N N . ASN A 1 14 ? -8.402 1.789 12.121 1.00 0.00 14 ASN A N 15
ATOM 24803 C CA . ASN A 1 14 ? -7.743 0.593 11.523 1.00 0.00 14 ASN A CA 15
ATOM 24804 C C . ASN A 1 14 ? -8.801 -0.388 11.011 1.00 0.00 14 ASN A C 15
ATOM 24805 O O . ASN A 1 14 ? -9.953 -0.335 11.394 1.00 0.00 14 ASN A O 15
ATOM 24816 N N . GLY A 1 15 ? -8.413 -1.284 10.141 1.00 0.00 15 GLY A N 15
ATOM 24817 C CA . GLY A 1 15 ? -9.386 -2.269 9.592 1.00 0.00 15 GLY A CA 15
ATOM 24818 C C . GLY A 1 15 ? -10.165 -1.611 8.457 1.00 0.00 15 GLY A C 15
ATOM 24819 O O . GLY A 1 15 ? -11.189 -2.099 8.023 1.00 0.00 15 GLY A O 15
ATOM 24823 N N . GLN A 1 16 ? -9.683 -0.497 7.976 1.00 0.00 16 GLN A N 15
ATOM 24824 C CA . GLN A 1 16 ? -10.387 0.209 6.872 1.00 0.00 16 GLN A CA 15
ATOM 24825 C C . GLN A 1 16 ? -10.084 -0.464 5.535 1.00 0.00 16 GLN A C 15
ATOM 24826 O O . GLN A 1 16 ? -8.946 -0.747 5.211 1.00 0.00 16 GLN A O 15
ATOM 24840 N N . TRP A 1 17 ? -11.105 -0.707 4.754 1.00 0.00 17 TRP A N 15
ATOM 24841 C CA . TRP A 1 17 ? -10.920 -1.350 3.418 1.00 0.00 17 TRP A CA 15
ATOM 24842 C C . TRP A 1 17 ? -11.087 -0.292 2.329 1.00 0.00 17 TRP A C 15
ATOM 24843 O O . TRP A 1 17 ? -12.181 0.157 2.050 1.00 0.00 17 TRP A O 15
ATOM 24864 N N . ALA A 1 18 ? -10.010 0.117 1.711 1.00 0.00 18 ALA A N 15
ATOM 24865 C CA . ALA A 1 18 ? -10.118 1.155 0.642 1.00 0.00 18 ALA A CA 15
ATOM 24866 C C . ALA A 1 18 ? -8.916 1.061 -0.296 1.00 0.00 18 ALA A C 15
ATOM 24867 O O . ALA A 1 18 ? -8.064 0.206 -0.145 1.00 0.00 18 ALA A O 15
ATOM 24874 N N . ASN A 1 19 ? -8.847 1.934 -1.269 1.00 0.00 19 ASN A N 15
ATOM 24875 C CA . ASN A 1 19 ? -7.709 1.915 -2.240 1.00 0.00 19 ASN A CA 15
ATOM 24876 C C . ASN A 1 19 ? -6.733 3.047 -1.912 1.00 0.00 19 ASN A C 15
ATOM 24877 O O . ASN A 1 19 ? -7.131 4.137 -1.544 1.00 0.00 19 ASN A O 15
ATOM 24888 N N . LEU A 1 20 ? -5.452 2.791 -2.041 1.00 0.00 20 LEU A N 15
ATOM 24889 C CA . LEU A 1 20 ? -4.430 3.840 -1.737 1.00 0.00 20 LEU A CA 15
ATOM 24890 C C . LEU A 1 20 ? -3.376 3.877 -2.839 1.00 0.00 20 LEU A C 15
ATOM 24891 O O . LEU A 1 20 ? -3.085 2.885 -3.476 1.00 0.00 20 LEU A O 15
ATOM 24907 N N . LYS A 1 21 ? -2.800 5.030 -3.058 1.00 0.00 21 LYS A N 15
ATOM 24908 C CA . LYS A 1 21 ? -1.752 5.184 -4.108 1.00 0.00 21 LYS A CA 15
ATOM 24909 C C . LYS A 1 21 ? -0.594 6.000 -3.535 1.00 0.00 21 LYS A C 15
ATOM 24910 O O . LYS A 1 21 ? -0.799 6.964 -2.827 1.00 0.00 21 LYS A O 15
ATOM 24929 N N . ALA A 1 22 ? 0.620 5.621 -3.824 1.00 0.00 22 ALA A N 15
ATOM 24930 C CA . ALA A 1 22 ? 1.775 6.387 -3.277 1.00 0.00 22 ALA A CA 15
ATOM 24931 C C . ALA A 1 22 ? 3.064 5.989 -3.992 1.00 0.00 22 ALA A C 15
ATOM 24932 O O . ALA A 1 22 ? 3.046 5.275 -4.975 1.00 0.00 22 ALA A O 15
ATOM 24939 N N . LYS A 1 23 ? 4.184 6.458 -3.494 1.00 0.00 23 LYS A N 15
ATOM 24940 C CA . LYS A 1 23 ? 5.503 6.135 -4.122 1.00 0.00 23 LYS A CA 15
ATOM 24941 C C . LYS A 1 23 ? 6.404 5.452 -3.097 1.00 0.00 23 LYS A C 15
ATOM 24942 O O . LYS A 1 23 ? 6.367 5.751 -1.921 1.00 0.00 23 LYS A O 15
ATOM 24961 N N . VAL A 1 24 ? 7.208 4.520 -3.536 1.00 0.00 24 VAL A N 15
ATOM 24962 C CA . VAL A 1 24 ? 8.105 3.800 -2.585 1.00 0.00 24 VAL A CA 15
ATOM 24963 C C . VAL A 1 24 ? 9.373 4.617 -2.325 1.00 0.00 24 VAL A C 15
ATOM 24964 O O . VAL A 1 24 ? 10.049 5.047 -3.238 1.00 0.00 24 VAL A O 15
ATOM 24977 N N . ILE A 1 25 ? 9.699 4.820 -1.073 1.00 0.00 25 ILE A N 15
ATOM 24978 C CA . ILE A 1 25 ? 10.925 5.596 -0.710 1.00 0.00 25 ILE A CA 15
ATOM 24979 C C . ILE A 1 25 ? 12.030 4.623 -0.299 1.00 0.00 25 ILE A C 15
ATOM 24980 O O . ILE A 1 25 ? 13.138 4.681 -0.793 1.00 0.00 25 ILE A O 15
ATOM 24996 N N . GLN A 1 26 ? 11.735 3.727 0.608 1.00 0.00 26 GLN A N 15
ATOM 24997 C CA . GLN A 1 26 ? 12.762 2.744 1.059 1.00 0.00 26 GLN A CA 15
ATOM 24998 C C . GLN A 1 26 ? 12.075 1.415 1.376 1.00 0.00 26 GLN A C 15
ATOM 24999 O O . GLN A 1 26 ? 10.961 1.383 1.865 1.00 0.00 26 GLN A O 15
ATOM 25013 N N . LEU A 1 27 ? 12.741 0.319 1.099 1.00 0.00 27 LEU A N 15
ATOM 25014 C CA . LEU A 1 27 ? 12.151 -1.026 1.373 1.00 0.00 27 LEU A CA 15
ATOM 25015 C C . LEU A 1 27 ? 13.175 -1.898 2.101 1.00 0.00 27 LEU A C 15
ATOM 25016 O O . LEU A 1 27 ? 14.322 -1.984 1.707 1.00 0.00 27 LEU A O 15
ATOM 25032 N N . TRP A 1 28 ? 12.761 -2.548 3.160 1.00 0.00 28 TRP A N 15
ATOM 25033 C CA . TRP A 1 28 ? 13.687 -3.429 3.937 1.00 0.00 28 TRP A CA 15
ATOM 25034 C C . TRP A 1 28 ? 13.255 -4.887 3.773 1.00 0.00 28 TRP A C 15
ATOM 25035 O O . TRP A 1 28 ? 12.086 -5.210 3.840 1.00 0.00 28 TRP A O 15
ATOM 25056 N N . GLU A 1 29 ? 14.194 -5.768 3.546 1.00 0.00 29 GLU A N 15
ATOM 25057 C CA . GLU A 1 29 ? 13.852 -7.210 3.361 1.00 0.00 29 GLU A CA 15
ATOM 25058 C C . GLU A 1 29 ? 13.900 -7.938 4.702 1.00 0.00 29 GLU A C 15
ATOM 25059 O O . GLU A 1 29 ? 14.802 -7.745 5.492 1.00 0.00 29 GLU A O 15
ATOM 25071 N N . ASN A 1 30 ? 12.931 -8.783 4.959 1.00 0.00 30 ASN A N 15
ATOM 25072 C CA . ASN A 1 30 ? 12.903 -9.540 6.249 1.00 0.00 30 ASN A CA 15
ATOM 25073 C C . ASN A 1 30 ? 13.372 -10.980 6.014 1.00 0.00 30 ASN A C 15
ATOM 25074 O O . ASN A 1 30 ? 13.649 -11.380 4.900 1.00 0.00 30 ASN A O 15
ATOM 25085 N N . THR A 1 31 ? 13.459 -11.757 7.063 1.00 0.00 31 THR A N 15
ATOM 25086 C CA . THR A 1 31 ? 13.905 -13.179 6.931 1.00 0.00 31 THR A CA 15
ATOM 25087 C C . THR A 1 31 ? 12.694 -14.106 7.064 1.00 0.00 31 THR A C 15
ATOM 25088 O O . THR A 1 31 ? 12.778 -15.289 6.806 1.00 0.00 31 THR A O 15
ATOM 25099 N N . HIS A 1 32 ? 11.569 -13.582 7.476 1.00 0.00 32 HIS A N 15
ATOM 25100 C CA . HIS A 1 32 ? 10.358 -14.439 7.640 1.00 0.00 32 HIS A CA 15
ATOM 25101 C C . HIS A 1 32 ? 9.652 -14.628 6.290 1.00 0.00 32 HIS A C 15
ATOM 25102 O O . HIS A 1 32 ? 9.494 -13.701 5.521 1.00 0.00 32 HIS A O 15
ATOM 25116 N N . GLU A 1 33 ? 9.228 -15.833 6.006 1.00 0.00 33 GLU A N 15
ATOM 25117 C CA . GLU A 1 33 ? 8.530 -16.117 4.716 1.00 0.00 33 GLU A CA 15
ATOM 25118 C C . GLU A 1 33 ? 7.138 -15.476 4.722 1.00 0.00 33 GLU A C 15
ATOM 25119 O O . GLU A 1 33 ? 6.616 -15.096 3.692 1.00 0.00 33 GLU A O 15
ATOM 25131 N N . SER A 1 34 ? 6.527 -15.370 5.870 1.00 0.00 34 SER A N 15
ATOM 25132 C CA . SER A 1 34 ? 5.162 -14.776 5.944 1.00 0.00 34 SER A CA 15
ATOM 25133 C C . SER A 1 34 ? 5.182 -13.358 5.377 1.00 0.00 34 SER A C 15
ATOM 25134 O O . SER A 1 34 ? 4.228 -12.914 4.770 1.00 0.00 34 SER A O 15
ATOM 25142 N N . ILE A 1 35 ? 6.264 -12.644 5.572 1.00 0.00 35 ILE A N 15
ATOM 25143 C CA . ILE A 1 35 ? 6.368 -11.243 5.052 1.00 0.00 35 ILE A CA 15
ATOM 25144 C C . ILE A 1 35 ? 7.559 -11.128 4.103 1.00 0.00 35 ILE A C 15
ATOM 25145 O O . ILE A 1 35 ? 8.642 -11.600 4.384 1.00 0.00 35 ILE A O 15
ATOM 25161 N N . SER A 1 36 ? 7.356 -10.504 2.976 1.00 0.00 36 SER A N 15
ATOM 25162 C CA . SER A 1 36 ? 8.459 -10.348 1.988 1.00 0.00 36 SER A CA 15
ATOM 25163 C C . SER A 1 36 ? 9.297 -9.117 2.337 1.00 0.00 36 SER A C 15
ATOM 25164 O O . SER A 1 36 ? 10.428 -9.231 2.778 1.00 0.00 36 SER A O 15
ATOM 25172 N N . GLN A 1 37 ? 8.758 -7.937 2.129 1.00 0.00 37 GLN A N 15
ATOM 25173 C CA . GLN A 1 37 ? 9.530 -6.689 2.428 1.00 0.00 37 GLN A CA 15
ATOM 25174 C C . GLN A 1 37 ? 8.661 -5.695 3.196 1.00 0.00 37 GLN A C 15
ATOM 25175 O O . GLN A 1 37 ? 7.447 -5.724 3.134 1.00 0.00 37 GLN A O 15
ATOM 25189 N N . VAL A 1 38 ? 9.293 -4.806 3.917 1.00 0.00 38 VAL A N 15
ATOM 25190 C CA . VAL A 1 38 ? 8.546 -3.782 4.704 1.00 0.00 38 VAL A CA 15
ATOM 25191 C C . VAL A 1 38 ? 9.278 -2.446 4.586 1.00 0.00 38 VAL A C 15
ATOM 25192 O O . VAL A 1 38 ? 10.492 -2.392 4.615 1.00 0.00 38 VAL A O 15
ATOM 25205 N N . GLY A 1 39 ? 8.558 -1.367 4.451 1.00 0.00 39 GLY A N 15
ATOM 25206 C CA . GLY A 1 39 ? 9.236 -0.046 4.329 1.00 0.00 39 GLY A CA 15
ATOM 25207 C C . GLY A 1 39 ? 8.225 1.081 4.495 1.00 0.00 39 GLY A C 15
ATOM 25208 O O . GLY A 1 39 ? 7.263 0.960 5.228 1.00 0.00 39 GLY A O 15
ATOM 25212 N N . LEU A 1 40 ? 8.443 2.188 3.819 1.00 0.00 40 LEU A N 15
ATOM 25213 C CA . LEU A 1 40 ? 7.503 3.347 3.934 1.00 0.00 40 LEU A CA 15
ATOM 25214 C C . LEU A 1 40 ? 7.176 3.894 2.543 1.00 0.00 40 LEU A C 15
ATOM 25215 O O . LEU A 1 40 ? 7.962 3.788 1.623 1.00 0.00 40 LEU A O 15
ATOM 25231 N N . LEU A 1 41 ? 6.012 4.484 2.395 1.00 0.00 41 LEU A N 15
ATOM 25232 C CA . LEU A 1 41 ? 5.601 5.057 1.078 1.00 0.00 41 LEU A CA 15
ATOM 25233 C C . LEU A 1 41 ? 5.459 6.570 1.209 1.00 0.00 41 LEU A C 15
ATOM 25234 O O . LEU A 1 41 ? 4.839 7.074 2.127 1.00 0.00 41 LEU A O 15
ATOM 25250 N N . GLY A 1 42 ? 6.046 7.293 0.296 1.00 0.00 42 GLY A N 15
ATOM 25251 C CA . GLY A 1 42 ? 5.977 8.777 0.346 1.00 0.00 42 GLY A CA 15
ATOM 25252 C C . GLY A 1 42 ? 4.650 9.273 -0.224 1.00 0.00 42 GLY A C 15
ATOM 25253 O O . GLY A 1 42 ? 3.971 8.579 -0.955 1.00 0.00 42 GLY A O 15
ATOM 25257 N N . ASP A 1 43 ? 4.299 10.487 0.105 1.00 0.00 43 ASP A N 15
ATOM 25258 C CA . ASP A 1 43 ? 3.031 11.079 -0.401 1.00 0.00 43 ASP A CA 15
ATOM 25259 C C . ASP A 1 43 ? 2.966 12.546 0.034 1.00 0.00 43 ASP A C 15
ATOM 25260 O O . ASP A 1 43 ? 3.441 12.912 1.091 1.00 0.00 43 ASP A O 15
ATOM 25269 N N . GLU A 1 44 ? 2.391 13.387 -0.778 1.00 0.00 44 GLU A N 15
ATOM 25270 C CA . GLU A 1 44 ? 2.297 14.831 -0.429 1.00 0.00 44 GLU A CA 15
ATOM 25271 C C . GLU A 1 44 ? 1.569 14.998 0.908 1.00 0.00 44 GLU A C 15
ATOM 25272 O O . GLU A 1 44 ? 1.610 16.046 1.518 1.00 0.00 44 GLU A O 15
ATOM 25284 N N . THR A 1 45 ? 0.899 13.973 1.366 1.00 0.00 45 THR A N 15
ATOM 25285 C CA . THR A 1 45 ? 0.162 14.075 2.662 1.00 0.00 45 THR A CA 15
ATOM 25286 C C . THR A 1 45 ? 1.038 13.548 3.801 1.00 0.00 45 THR A C 15
ATOM 25287 O O . THR A 1 45 ? 0.695 13.680 4.958 1.00 0.00 45 THR A O 15
ATOM 25298 N N . GLY A 1 46 ? 2.173 12.963 3.489 1.00 0.00 46 GLY A N 15
ATOM 25299 C CA . GLY A 1 46 ? 3.076 12.445 4.569 1.00 0.00 46 GLY A CA 15
ATOM 25300 C C . GLY A 1 46 ? 3.659 11.085 4.175 1.00 0.00 46 GLY A C 15
ATOM 25301 O O . GLY A 1 46 ? 3.737 10.743 3.011 1.00 0.00 46 GLY A O 15
ATOM 25305 N N . ILE A 1 47 ? 4.069 10.311 5.154 1.00 0.00 47 ILE A N 15
ATOM 25306 C CA . ILE A 1 47 ? 4.659 8.960 4.882 1.00 0.00 47 ILE A CA 15
ATOM 25307 C C . ILE A 1 47 ? 3.888 7.899 5.666 1.00 0.00 47 ILE A C 15
ATOM 25308 O O . ILE A 1 47 ? 3.305 8.177 6.694 1.00 0.00 47 ILE A O 15
ATOM 25324 N N . ILE A 1 48 ? 3.884 6.680 5.192 1.00 0.00 48 ILE A N 15
ATOM 25325 C CA . ILE A 1 48 ? 3.153 5.599 5.920 1.00 0.00 48 ILE A CA 15
ATOM 25326 C C . ILE A 1 48 ? 3.876 4.265 5.735 1.00 0.00 48 ILE A C 15
ATOM 25327 O O . ILE A 1 48 ? 4.508 4.024 4.727 1.00 0.00 48 ILE A O 15
ATOM 25343 N N . LYS A 1 49 ? 3.784 3.404 6.709 1.00 0.00 49 LYS A N 15
ATOM 25344 C CA . LYS A 1 49 ? 4.463 2.081 6.621 1.00 0.00 49 LYS A CA 15
ATOM 25345 C C . LYS A 1 49 ? 3.600 1.098 5.837 1.00 0.00 49 LYS A C 15
ATOM 25346 O O . LYS A 1 49 ? 2.388 1.167 5.861 1.00 0.00 49 LYS A O 15
ATOM 25365 N N . PHE A 1 50 ? 4.218 0.178 5.140 1.00 0.00 50 PHE A N 15
ATOM 25366 C CA . PHE A 1 50 ? 3.433 -0.816 4.352 1.00 0.00 50 PHE A CA 15
ATOM 25367 C C . PHE A 1 50 ? 4.138 -2.169 4.395 1.00 0.00 50 PHE A C 15
ATOM 25368 O O . PHE A 1 50 ? 5.345 -2.249 4.557 1.00 0.00 50 PHE A O 15
ATOM 25385 N N . THR A 1 51 ? 3.388 -3.229 4.241 1.00 0.00 51 THR A N 15
ATOM 25386 C CA . THR A 1 51 ? 3.983 -4.596 4.261 1.00 0.00 51 THR A CA 15
ATOM 25387 C C . THR A 1 51 ? 3.417 -5.407 3.099 1.00 0.00 51 THR A C 15
ATOM 25388 O O . THR A 1 51 ? 2.231 -5.386 2.837 1.00 0.00 51 THR A O 15
ATOM 25399 N N . ILE A 1 52 ? 4.258 -6.122 2.396 1.00 0.00 52 ILE A N 15
ATOM 25400 C CA . ILE A 1 52 ? 3.777 -6.943 1.243 1.00 0.00 52 ILE A CA 15
ATOM 25401 C C . ILE A 1 52 ? 3.677 -8.406 1.663 1.00 0.00 52 ILE A C 15
ATOM 25402 O O . ILE A 1 52 ? 4.622 -8.989 2.154 1.00 0.00 52 ILE A O 15
ATOM 25418 N N . TRP A 1 53 ? 2.532 -9.002 1.472 1.00 0.00 53 TRP A N 15
ATOM 25419 C CA . TRP A 1 53 ? 2.351 -10.429 1.856 1.00 0.00 53 TRP A CA 15
ATOM 25420 C C . TRP A 1 53 ? 2.572 -11.320 0.632 1.00 0.00 53 TRP A C 15
ATOM 25421 O O . TRP A 1 53 ? 2.154 -11.002 -0.464 1.00 0.00 53 TRP A O 15
ATOM 25442 N N . LYS A 1 54 ? 3.227 -12.430 0.815 1.00 0.00 54 LYS A N 15
ATOM 25443 C CA . LYS A 1 54 ? 3.483 -13.349 -0.326 1.00 0.00 54 LYS A CA 15
ATOM 25444 C C . LYS A 1 54 ? 2.221 -14.166 -0.604 1.00 0.00 54 LYS A C 15
ATOM 25445 O O . LYS A 1 54 ? 2.111 -14.840 -1.609 1.00 0.00 54 LYS A O 15
ATOM 25464 N N . ASN A 1 55 ? 1.270 -14.114 0.288 1.00 0.00 55 ASN A N 15
ATOM 25465 C CA . ASN A 1 55 ? 0.011 -14.885 0.096 1.00 0.00 55 ASN A CA 15
ATOM 25466 C C . ASN A 1 55 ? -0.689 -14.398 -1.175 1.00 0.00 55 ASN A C 15
ATOM 25467 O O . ASN A 1 55 ? -1.213 -15.176 -1.946 1.00 0.00 55 ASN A O 15
ATOM 25478 N N . ALA A 1 56 ? -0.697 -13.112 -1.399 1.00 0.00 56 ALA A N 15
ATOM 25479 C CA . ALA A 1 56 ? -1.352 -12.565 -2.616 1.00 0.00 56 ALA A CA 15
ATOM 25480 C C . ALA A 1 56 ? -0.455 -12.827 -3.830 1.00 0.00 56 ALA A C 15
ATOM 25481 O O . ALA A 1 56 ? -0.856 -12.647 -4.962 1.00 0.00 56 ALA A O 15
ATOM 25488 N N . GLU A 1 57 ? 0.760 -13.248 -3.589 1.00 0.00 57 GLU A N 15
ATOM 25489 C CA . GLU A 1 57 ? 1.710 -13.528 -4.707 1.00 0.00 57 GLU A CA 15
ATOM 25490 C C . GLU A 1 57 ? 1.855 -12.291 -5.588 1.00 0.00 57 GLU A C 15
ATOM 25491 O O . GLU A 1 57 ? 1.530 -12.308 -6.759 1.00 0.00 57 GLU A O 15
ATOM 25503 N N . LEU A 1 58 ? 2.352 -11.214 -5.027 1.00 0.00 58 LEU A N 15
ATOM 25504 C CA . LEU A 1 58 ? 2.536 -9.954 -5.812 1.00 0.00 58 LEU A CA 15
ATOM 25505 C C . LEU A 1 58 ? 4.031 -9.755 -6.128 1.00 0.00 58 LEU A C 15
ATOM 25506 O O . LEU A 1 58 ? 4.885 -10.134 -5.350 1.00 0.00 58 LEU A O 15
ATOM 25522 N N . PRO A 1 59 ? 4.346 -9.162 -7.261 1.00 0.00 59 PRO A N 15
ATOM 25523 C CA . PRO A 1 59 ? 5.761 -8.905 -7.679 1.00 0.00 59 PRO A CA 15
ATOM 25524 C C . PRO A 1 59 ? 6.457 -7.826 -6.831 1.00 0.00 59 PRO A C 15
ATOM 25525 O O . PRO A 1 59 ? 5.825 -7.051 -6.144 1.00 0.00 59 PRO A O 15
ATOM 25536 N N . LEU A 1 60 ? 7.765 -7.792 -6.876 1.00 0.00 60 LEU A N 15
ATOM 25537 C CA . LEU A 1 60 ? 8.530 -6.792 -6.074 1.00 0.00 60 LEU A CA 15
ATOM 25538 C C . LEU A 1 60 ? 8.305 -5.384 -6.624 1.00 0.00 60 LEU A C 15
ATOM 25539 O O . LEU A 1 60 ? 8.182 -5.175 -7.814 1.00 0.00 60 LEU A O 15
ATOM 25555 N N . LEU A 1 61 ? 8.239 -4.416 -5.746 1.00 0.00 61 LEU A N 15
ATOM 25556 C CA . LEU A 1 61 ? 8.004 -3.005 -6.172 1.00 0.00 61 LEU A CA 15
ATOM 25557 C C . LEU A 1 61 ? 9.343 -2.286 -6.370 1.00 0.00 61 LEU A C 15
ATOM 25558 O O . LEU A 1 61 ? 10.284 -2.489 -5.629 1.00 0.00 61 LEU A O 15
ATOM 25574 N N . GLU A 1 62 ? 9.432 -1.450 -7.372 1.00 0.00 62 GLU A N 15
ATOM 25575 C CA . GLU A 1 62 ? 10.706 -0.718 -7.634 1.00 0.00 62 GLU A CA 15
ATOM 25576 C C . GLU A 1 62 ? 10.775 0.550 -6.783 1.00 0.00 62 GLU A C 15
ATOM 25577 O O . GLU A 1 62 ? 9.770 1.126 -6.416 1.00 0.00 62 GLU A O 15
ATOM 25589 N N . GLN A 1 63 ? 11.965 0.978 -6.461 1.00 0.00 63 GLN A N 15
ATOM 25590 C CA . GLN A 1 63 ? 12.132 2.197 -5.622 1.00 0.00 63 GLN A CA 15
ATOM 25591 C C . GLN A 1 63 ? 12.023 3.464 -6.475 1.00 0.00 63 GLN A C 15
ATOM 25592 O O . GLN A 1 63 ? 12.562 3.545 -7.561 1.00 0.00 63 GLN A O 15
ATOM 25606 N N . GLY A 1 64 ? 11.347 4.462 -5.970 1.00 0.00 64 GLY A N 15
ATOM 25607 C CA . GLY A 1 64 ? 11.211 5.742 -6.723 1.00 0.00 64 GLY A CA 15
ATOM 25608 C C . GLY A 1 64 ? 10.126 5.611 -7.789 1.00 0.00 64 GLY A C 15
ATOM 25609 O O . GLY A 1 64 ? 10.128 6.328 -8.769 1.00 0.00 64 GLY A O 15
ATOM 25613 N N . GLU A 1 65 ? 9.199 4.698 -7.610 1.00 0.00 65 GLU A N 15
ATOM 25614 C CA . GLU A 1 65 ? 8.106 4.510 -8.617 1.00 0.00 65 GLU A CA 15
ATOM 25615 C C . GLU A 1 65 ? 6.737 4.576 -7.934 1.00 0.00 65 GLU A C 15
ATOM 25616 O O . GLU A 1 65 ? 6.569 4.168 -6.796 1.00 0.00 65 GLU A O 15
ATOM 25628 N N . SER A 1 66 ? 5.761 5.092 -8.636 1.00 0.00 66 SER A N 15
ATOM 25629 C CA . SER A 1 66 ? 4.389 5.199 -8.071 1.00 0.00 66 SER A CA 15
ATOM 25630 C C . SER A 1 66 ? 3.659 3.869 -8.243 1.00 0.00 66 SER A C 15
ATOM 25631 O O . SER A 1 66 ? 3.857 3.164 -9.214 1.00 0.00 66 SER A O 15
ATOM 25639 N N . TYR A 1 67 ? 2.809 3.524 -7.312 1.00 0.00 67 TYR A N 15
ATOM 25640 C CA . TYR A 1 67 ? 2.054 2.239 -7.415 1.00 0.00 67 TYR A CA 15
ATOM 25641 C C . TYR A 1 67 ? 0.619 2.439 -6.947 1.00 0.00 67 TYR A C 15
ATOM 25642 O O . TYR A 1 67 ? 0.349 3.191 -6.028 1.00 0.00 67 TYR A O 15
ATOM 25660 N N . LEU A 1 68 ? -0.302 1.750 -7.569 1.00 0.00 68 LEU A N 15
ATOM 25661 C CA . LEU A 1 68 ? -1.736 1.856 -7.177 1.00 0.00 68 LEU A CA 15
ATOM 25662 C C . LEU A 1 68 ? -2.121 0.588 -6.422 1.00 0.00 68 LEU A C 15
ATOM 25663 O O . LEU A 1 68 ? -1.987 -0.512 -6.928 1.00 0.00 68 LEU A O 15
ATOM 25679 N N . LEU A 1 69 ? -2.601 0.737 -5.217 1.00 0.00 69 LEU A N 15
ATOM 25680 C CA . LEU A 1 69 ? -3.007 -0.444 -4.403 1.00 0.00 69 LEU A CA 15
ATOM 25681 C C . LEU A 1 69 ? -4.528 -0.549 -4.398 1.00 0.00 69 LEU A C 15
ATOM 25682 O O . LEU A 1 69 ? -5.222 0.387 -4.055 1.00 0.00 69 LEU A O 15
ATOM 25698 N N . ARG A 1 70 ? -5.050 -1.688 -4.786 1.00 0.00 70 ARG A N 15
ATOM 25699 C CA . ARG A 1 70 ? -6.534 -1.884 -4.820 1.00 0.00 70 ARG A CA 15
ATOM 25700 C C . ARG A 1 70 ? -6.947 -2.944 -3.796 1.00 0.00 70 ARG A C 15
ATOM 25701 O O . ARG A 1 70 ? -6.339 -3.994 -3.691 1.00 0.00 70 ARG A O 15
ATOM 25722 N N . SER A 1 71 ? -7.987 -2.656 -3.054 1.00 0.00 71 SER A N 15
ATOM 25723 C CA . SER A 1 71 ? -8.503 -3.602 -2.021 1.00 0.00 71 SER A CA 15
ATOM 25724 C C . SER A 1 71 ? -7.434 -3.888 -0.964 1.00 0.00 71 SER A C 15
ATOM 25725 O O . SER A 1 71 ? -6.869 -4.962 -0.924 1.00 0.00 71 SER A O 15
ATOM 25733 N N . VAL A 1 72 ? -7.171 -2.937 -0.092 1.00 0.00 72 VAL A N 15
ATOM 25734 C CA . VAL A 1 72 ? -6.151 -3.151 0.989 1.00 0.00 72 VAL A CA 15
ATOM 25735 C C . VAL A 1 72 ? -6.794 -2.889 2.348 1.00 0.00 72 VAL A C 15
ATOM 25736 O O . VAL A 1 72 ? -7.808 -2.222 2.453 1.00 0.00 72 VAL A O 15
ATOM 25749 N N . VAL A 1 73 ? -6.197 -3.420 3.389 1.00 0.00 73 VAL A N 15
ATOM 25750 C CA . VAL A 1 73 ? -6.737 -3.235 4.769 1.00 0.00 73 VAL A CA 15
ATOM 25751 C C . VAL A 1 73 ? -5.672 -2.574 5.643 1.00 0.00 73 VAL A C 15
ATOM 25752 O O . VAL A 1 73 ? -4.512 -2.931 5.605 1.00 0.00 73 VAL A O 15
ATOM 25765 N N . VAL A 1 74 ? -6.059 -1.593 6.414 1.00 0.00 74 VAL A N 15
ATOM 25766 C CA . VAL A 1 74 ? -5.069 -0.885 7.278 1.00 0.00 74 VAL A CA 15
ATOM 25767 C C . VAL A 1 74 ? -4.877 -1.640 8.593 1.00 0.00 74 VAL A C 15
ATOM 25768 O O . VAL A 1 74 ? -5.797 -1.812 9.367 1.00 0.00 74 VAL A O 15
ATOM 25781 N N . GLY A 1 75 ? -3.673 -2.087 8.849 1.00 0.00 75 GLY A N 15
ATOM 25782 C CA . GLY A 1 75 ? -3.387 -2.830 10.110 1.00 0.00 75 GLY A CA 15
ATOM 25783 C C . GLY A 1 75 ? -2.798 -1.872 11.145 1.00 0.00 75 GLY A C 15
ATOM 25784 O O . GLY A 1 75 ? -2.477 -0.739 10.839 1.00 0.00 75 GLY A O 15
ATOM 25788 N N . GLU A 1 76 ? -2.651 -2.324 12.367 1.00 0.00 76 GLU A N 15
ATOM 25789 C CA . GLU A 1 76 ? -2.081 -1.453 13.444 1.00 0.00 76 GLU A CA 15
ATOM 25790 C C . GLU A 1 76 ? -0.702 -1.972 13.854 1.00 0.00 76 GLU A C 15
ATOM 25791 O O . GLU A 1 76 ? -0.554 -3.098 14.286 1.00 0.00 76 GLU A O 15
ATOM 25803 N N . TYR A 1 77 ? 0.305 -1.145 13.725 1.00 0.00 77 TYR A N 15
ATOM 25804 C CA . TYR A 1 77 ? 1.692 -1.553 14.107 1.00 0.00 77 TYR A CA 15
ATOM 25805 C C . TYR A 1 77 ? 2.347 -0.434 14.932 1.00 0.00 77 TYR A C 15
ATOM 25806 O O . TYR A 1 77 ? 2.426 0.701 14.508 1.00 0.00 77 TYR A O 15
ATOM 25824 N N . ASN A 1 78 ? 2.819 -0.762 16.106 1.00 0.00 78 ASN A N 15
ATOM 25825 C CA . ASN A 1 78 ? 3.479 0.250 16.985 1.00 0.00 78 ASN A CA 15
ATOM 25826 C C . ASN A 1 78 ? 2.586 1.484 17.150 1.00 0.00 78 ASN A C 15
ATOM 25827 O O . ASN A 1 78 ? 3.021 2.600 16.952 1.00 0.00 78 ASN A O 15
ATOM 25838 N N . ASP A 1 79 ? 1.348 1.284 17.518 1.00 0.00 79 ASP A N 15
ATOM 25839 C CA . ASP A 1 79 ? 0.414 2.434 17.716 1.00 0.00 79 ASP A CA 15
ATOM 25840 C C . ASP A 1 79 ? 0.350 3.286 16.448 1.00 0.00 79 ASP A C 15
ATOM 25841 O O . ASP A 1 79 ? -0.320 4.300 16.411 1.00 0.00 79 ASP A O 15
ATOM 25850 N N . ARG A 1 80 ? 1.037 2.885 15.409 1.00 0.00 80 ARG A N 15
ATOM 25851 C CA . ARG A 1 80 ? 1.023 3.670 14.135 1.00 0.00 80 ARG A CA 15
ATOM 25852 C C . ARG A 1 80 ? 0.132 2.973 13.111 1.00 0.00 80 ARG A C 15
ATOM 25853 O O . ARG A 1 80 ? -0.207 1.813 13.248 1.00 0.00 80 ARG A O 15
ATOM 25874 N N . PHE A 1 81 ? -0.260 3.680 12.088 1.00 0.00 81 PHE A N 15
ATOM 25875 C CA . PHE A 1 81 ? -1.145 3.084 11.048 1.00 0.00 81 PHE A CA 15
ATOM 25876 C C . PHE A 1 81 ? -0.301 2.576 9.882 1.00 0.00 81 PHE A C 15
ATOM 25877 O O . PHE A 1 81 ? 0.691 3.171 9.513 1.00 0.00 81 PHE A O 15
ATOM 25894 N N . GLN A 1 82 ? -0.694 1.475 9.298 1.00 0.00 82 GLN A N 15
ATOM 25895 C CA . GLN A 1 82 ? 0.076 0.915 8.150 1.00 0.00 82 GLN A CA 15
ATOM 25896 C C . GLN A 1 82 ? -0.886 0.246 7.171 1.00 0.00 82 GLN A C 15
ATOM 25897 O O . GLN A 1 82 ? -1.994 -0.108 7.525 1.00 0.00 82 GLN A O 15
ATOM 25911 N N . VAL A 1 83 ? -0.464 0.061 5.944 1.00 0.00 83 VAL A N 15
ATOM 25912 C CA . VAL A 1 83 ? -1.340 -0.599 4.926 1.00 0.00 83 VAL A CA 15
ATOM 25913 C C . VAL A 1 83 ? -0.753 -1.965 4.579 1.00 0.00 83 VAL A C 15
ATOM 25914 O O . VAL A 1 83 ? 0.414 -2.088 4.264 1.00 0.00 83 VAL A O 15
ATOM 25927 N N . GLN A 1 84 ? -1.558 -2.999 4.650 1.00 0.00 84 GLN A N 15
ATOM 25928 C CA . GLN A 1 84 ? -1.068 -4.381 4.342 1.00 0.00 84 GLN A CA 15
ATOM 25929 C C . GLN A 1 84 ? -1.673 -4.853 3.024 1.00 0.00 84 GLN A C 15
ATOM 25930 O O . GLN A 1 84 ? -2.876 -4.863 2.847 1.00 0.00 84 GLN A O 15
ATOM 25944 N N . VAL A 1 85 ? -0.845 -5.243 2.092 1.00 0.00 85 VAL A N 15
ATOM 25945 C CA . VAL A 1 85 ? -1.359 -5.714 0.773 1.00 0.00 85 VAL A CA 15
ATOM 25946 C C . VAL A 1 85 ? -1.431 -7.240 0.766 1.00 0.00 85 VAL A C 15
ATOM 25947 O O . VAL A 1 85 ? -0.427 -7.920 0.695 1.00 0.00 85 VAL A O 15
ATOM 25960 N N . ASN A 1 86 ? -2.621 -7.783 0.838 1.00 0.00 86 ASN A N 15
ATOM 25961 C CA . ASN A 1 86 ? -2.774 -9.268 0.835 1.00 0.00 86 ASN A CA 15
ATOM 25962 C C . ASN A 1 86 ? -4.133 -9.653 0.243 1.00 0.00 86 ASN A C 15
ATOM 25963 O O . ASN A 1 86 ? -4.905 -8.814 -0.179 1.00 0.00 86 ASN A O 15
ATOM 25974 N N . LYS A 1 87 ? -4.420 -10.926 0.228 1.00 0.00 87 LYS A N 15
ATOM 25975 C CA . LYS A 1 87 ? -5.721 -11.421 -0.310 1.00 0.00 87 LYS A CA 15
ATOM 25976 C C . LYS A 1 87 ? -5.817 -11.178 -1.822 1.00 0.00 87 LYS A C 15
ATOM 25977 O O . LYS A 1 87 ? -4.909 -11.476 -2.570 1.00 0.00 87 LYS A O 15
ATOM 25996 N N . ASN A 1 88 ? -6.927 -10.655 -2.272 1.00 0.00 88 ASN A N 15
ATOM 25997 C CA . ASN A 1 88 ? -7.116 -10.403 -3.727 1.00 0.00 88 ASN A CA 15
ATOM 25998 C C . ASN A 1 88 ? -6.587 -9.011 -4.070 1.00 0.00 88 ASN A C 15
ATOM 25999 O O . ASN A 1 88 ? -6.948 -8.425 -5.070 1.00 0.00 88 ASN A O 15
ATOM 26010 N N . SER A 1 89 ? -5.734 -8.478 -3.239 1.00 0.00 89 SER A N 15
ATOM 26011 C CA . SER A 1 89 ? -5.180 -7.122 -3.504 1.00 0.00 89 SER A CA 15
ATOM 26012 C C . SER A 1 89 ? -4.435 -7.127 -4.837 1.00 0.00 89 SER A C 15
ATOM 26013 O O . SER A 1 89 ? -3.855 -8.119 -5.230 1.00 0.00 89 SER A O 15
ATOM 26021 N N . SER A 1 90 ? -4.451 -6.018 -5.536 1.00 0.00 90 SER A N 15
ATOM 26022 C CA . SER A 1 90 ? -3.750 -5.935 -6.857 1.00 0.00 90 SER A CA 15
ATOM 26023 C C . SER A 1 90 ? -2.839 -4.712 -6.881 1.00 0.00 90 SER A C 15
ATOM 26024 O O . SER A 1 90 ? -3.085 -3.728 -6.211 1.00 0.00 90 SER A O 15
ATOM 26032 N N . ILE A 1 91 ? -1.785 -4.770 -7.656 1.00 0.00 91 ILE A N 15
ATOM 26033 C CA . ILE A 1 91 ? -0.835 -3.620 -7.751 1.00 0.00 91 ILE A CA 15
ATOM 26034 C C . ILE A 1 91 ? -0.609 -3.279 -9.217 1.00 0.00 91 ILE A C 15
ATOM 26035 O O . ILE A 1 91 ? -0.375 -4.147 -10.034 1.00 0.00 91 ILE A O 15
ATOM 26051 N N . GLU A 1 92 ? -0.672 -2.015 -9.555 1.00 0.00 92 GLU A N 15
ATOM 26052 C CA . GLU A 1 92 ? -0.452 -1.591 -10.974 1.00 0.00 92 GLU A CA 15
ATOM 26053 C C . GLU A 1 92 ? 0.637 -0.518 -11.010 1.00 0.00 92 GLU A C 15
ATOM 26054 O O . GLU A 1 92 ? 0.643 0.405 -10.219 1.00 0.00 92 GLU A O 15
ATOM 26066 N N . LYS A 1 93 ? 1.568 -0.643 -11.917 1.00 0.00 93 LYS A N 15
ATOM 26067 C CA . LYS A 1 93 ? 2.671 0.356 -12.004 1.00 0.00 93 LYS A CA 15
ATOM 26068 C C . LYS A 1 93 ? 2.184 1.602 -12.735 1.00 0.00 93 LYS A C 15
ATOM 26069 O O . LYS A 1 93 ? 1.627 1.526 -13.811 1.00 0.00 93 LYS A O 15
ATOM 26088 N N . LEU A 1 94 ? 2.396 2.754 -12.154 1.00 0.00 94 LEU A N 15
ATOM 26089 C CA . LEU A 1 94 ? 1.950 4.023 -12.802 1.00 0.00 94 LEU A CA 15
ATOM 26090 C C . LEU A 1 94 ? 3.137 4.702 -13.481 1.00 0.00 94 LEU A C 15
ATOM 26091 O O . LEU A 1 94 ? 4.205 4.839 -12.916 1.00 0.00 94 LEU A O 15
ATOM 26107 N N . SER A 1 95 ? 2.942 5.127 -14.696 1.00 0.00 95 SER A N 15
ATOM 26108 C CA . SER A 1 95 ? 4.031 5.800 -15.449 1.00 0.00 95 SER A CA 15
ATOM 26109 C C . SER A 1 95 ? 4.041 7.285 -15.097 1.00 0.00 95 SER A C 15
ATOM 26110 O O . SER A 1 95 ? 4.716 8.072 -15.729 1.00 0.00 95 SER A O 15
ATOM 26118 N N . GLU A 1 96 ? 3.291 7.674 -14.091 1.00 0.00 96 GLU A N 15
ATOM 26119 C CA . GLU A 1 96 ? 3.243 9.113 -13.680 1.00 0.00 96 GLU A CA 15
ATOM 26120 C C . GLU A 1 96 ? 3.753 9.246 -12.235 1.00 0.00 96 GLU A C 15
ATOM 26121 O O . GLU A 1 96 ? 2.987 9.172 -11.294 1.00 0.00 96 GLU A O 15
ATOM 26133 N N . PRO A 1 97 ? 5.039 9.453 -12.061 1.00 0.00 97 PRO A N 15
ATOM 26134 C CA . PRO A 1 97 ? 5.659 9.611 -10.707 1.00 0.00 97 PRO A CA 15
ATOM 26135 C C . PRO A 1 97 ? 5.009 10.741 -9.901 1.00 0.00 97 PRO A C 15
ATOM 26136 O O . PRO A 1 97 ? 4.571 11.733 -10.446 1.00 0.00 97 PRO A O 15
ATOM 26147 N N . ILE A 1 98 ? 4.939 10.587 -8.602 1.00 0.00 98 ILE A N 15
ATOM 26148 C CA . ILE A 1 98 ? 4.308 11.637 -7.745 1.00 0.00 98 ILE A CA 15
ATOM 26149 C C . ILE A 1 98 ? 5.389 12.497 -7.091 1.00 0.00 98 ILE A C 15
ATOM 26150 O O . ILE A 1 98 ? 6.309 12.002 -6.473 1.00 0.00 98 ILE A O 15
ATOM 26166 N N . GLU A 1 99 ? 5.276 13.790 -7.232 1.00 0.00 99 GLU A N 15
ATOM 26167 C CA . GLU A 1 99 ? 6.285 14.704 -6.631 1.00 0.00 99 GLU A CA 15
ATOM 26168 C C . GLU A 1 99 ? 6.005 14.874 -5.140 1.00 0.00 99 GLU A C 15
ATOM 26169 O O . GLU A 1 99 ? 4.873 14.836 -4.702 1.00 0.00 99 GLU A O 15
ATOM 26181 N N . VAL A 1 100 ? 7.034 15.065 -4.359 1.00 0.00 100 VAL A N 15
ATOM 26182 C CA . VAL A 1 100 ? 6.851 15.245 -2.890 1.00 0.00 100 VAL A CA 15
ATOM 26183 C C . VAL A 1 100 ? 6.886 16.741 -2.565 1.00 0.00 100 VAL A C 15
ATOM 26184 O O . VAL A 1 100 ? 6.819 17.139 -1.419 1.00 0.00 100 VAL A O 15
ATOM 26197 N N . GLY A 1 101 ? 6.995 17.573 -3.569 1.00 0.00 101 GLY A N 15
ATOM 26198 C CA . GLY A 1 101 ? 7.038 19.046 -3.327 1.00 0.00 101 GLY A CA 15
ATOM 26199 C C . GLY A 1 101 ? 8.486 19.489 -3.110 1.00 0.00 101 GLY A C 15
ATOM 26200 O O . GLY A 1 101 ? 8.814 20.105 -2.116 1.00 0.00 101 GLY A O 15
ATOM 26204 N N . LEU A 1 102 ? 9.353 19.179 -4.037 1.00 0.00 102 LEU A N 15
ATOM 26205 C CA . LEU A 1 102 ? 10.782 19.579 -3.897 1.00 0.00 102 LEU A CA 15
ATOM 26206 C C . LEU A 1 102 ? 10.872 21.108 -3.889 1.00 0.00 102 LEU A C 15
ATOM 26207 O O . LEU A 1 102 ? 11.619 21.692 -3.133 1.00 0.00 102 LEU A O 15
ATOM 26223 N N . GLU A 1 103 ? 10.111 21.748 -4.738 1.00 0.00 103 GLU A N 15
ATOM 26224 C CA . GLU A 1 103 ? 10.116 23.240 -4.814 1.00 0.00 103 GLU A CA 15
ATOM 26225 C C . GLU A 1 103 ? 11.463 23.725 -5.363 1.00 0.00 103 GLU A C 15
ATOM 26226 O O . GLU A 1 103 ? 12.044 24.671 -4.868 1.00 0.00 103 GLU A O 15
ATOM 26238 N N . HIS A 1 104 ? 11.959 23.085 -6.392 1.00 0.00 104 HIS A N 15
ATOM 26239 C CA . HIS A 1 104 ? 13.261 23.506 -6.988 1.00 0.00 104 HIS A CA 15
ATOM 26240 C C . HIS A 1 104 ? 13.015 24.661 -7.966 1.00 0.00 104 HIS A C 15
ATOM 26241 O O . HIS A 1 104 ? 13.926 25.363 -8.358 1.00 0.00 104 HIS A O 15
ATOM 26255 N N . HIS A 1 105 ? 11.784 24.862 -8.357 1.00 0.00 105 HIS A N 15
ATOM 26256 C CA . HIS A 1 105 ? 11.463 25.968 -9.302 1.00 0.00 105 HIS A CA 15
ATOM 26257 C C . HIS A 1 105 ? 11.757 27.308 -8.634 1.00 0.00 105 HIS A C 15
ATOM 26258 O O . HIS A 1 105 ? 12.270 28.218 -9.252 1.00 0.00 105 HIS A O 15
ATOM 26272 N N . HIS A 1 106 ? 11.425 27.438 -7.372 1.00 0.00 106 HIS A N 15
ATOM 26273 C CA . HIS A 1 106 ? 11.674 28.720 -6.644 1.00 0.00 106 HIS A CA 15
ATOM 26274 C C . HIS A 1 106 ? 12.376 28.436 -5.316 1.00 0.00 106 HIS A C 15
ATOM 26275 O O . HIS A 1 106 ? 11.950 27.605 -4.539 1.00 0.00 106 HIS A O 15
ATOM 26289 N N . HIS A 1 107 ? 13.446 29.134 -5.054 1.00 0.00 107 HIS A N 15
ATOM 26290 C CA . HIS A 1 107 ? 14.185 28.930 -3.781 1.00 0.00 107 HIS A CA 15
ATOM 26291 C C . HIS A 1 107 ? 14.977 30.200 -3.464 1.00 0.00 107 HIS A C 15
ATOM 26292 O O . HIS A 1 107 ? 16.186 30.231 -3.573 1.00 0.00 107 HIS A O 15
ATOM 26306 N N . HIS A 1 108 ? 14.300 31.252 -3.073 1.00 0.00 108 HIS A N 15
ATOM 26307 C CA . HIS A 1 108 ? 15.006 32.528 -2.748 1.00 0.00 108 HIS A CA 15
ATOM 26308 C C . HIS A 1 108 ? 14.193 33.313 -1.712 1.00 0.00 108 HIS A C 15
ATOM 26309 O O . HIS A 1 108 ? 12.980 33.367 -1.772 1.00 0.00 108 HIS A O 15
ATOM 26323 N N . HIS A 1 109 ? 14.856 33.912 -0.760 1.00 0.00 109 HIS A N 15
ATOM 26324 C CA . HIS A 1 109 ? 14.139 34.689 0.292 1.00 0.00 109 HIS A CA 15
ATOM 26325 C C . HIS A 1 109 ? 13.849 36.106 -0.211 1.00 0.00 109 HIS A C 15
ATOM 26326 O O . HIS A 1 109 ? 14.791 36.790 -0.578 1.00 0.00 109 HIS A O 15
ATOM 26341 N N . MET A 1 1 ? -17.604 6.422 -10.623 1.00 0.00 1 MET A N 16
ATOM 26342 C CA . MET A 1 1 ? -16.895 5.489 -11.543 1.00 0.00 1 MET A CA 16
ATOM 26343 C C . MET A 1 1 ? -15.447 5.344 -11.074 1.00 0.00 1 MET A C 16
ATOM 26344 O O . MET A 1 1 ? -14.927 4.255 -10.946 1.00 0.00 1 MET A O 16
ATOM 26360 N N . GLU A 1 2 ? -14.799 6.450 -10.828 1.00 0.00 2 GLU A N 16
ATOM 26361 C CA . GLU A 1 2 ? -13.378 6.426 -10.375 1.00 0.00 2 GLU A CA 16
ATOM 26362 C C . GLU A 1 2 ? -13.246 5.602 -9.088 1.00 0.00 2 GLU A C 16
ATOM 26363 O O . GLU A 1 2 ? -14.168 5.524 -8.300 1.00 0.00 2 GLU A O 16
ATOM 26375 N N . PRO A 1 3 ? -12.100 4.993 -8.877 1.00 0.00 3 PRO A N 16
ATOM 26376 C CA . PRO A 1 3 ? -11.848 4.162 -7.666 1.00 0.00 3 PRO A CA 16
ATOM 26377 C C . PRO A 1 3 ? -11.869 4.979 -6.375 1.00 0.00 3 PRO A C 16
ATOM 26378 O O . PRO A 1 3 ? -11.565 6.154 -6.356 1.00 0.00 3 PRO A O 16
ATOM 26389 N N . GLN A 1 4 ? -12.244 4.341 -5.304 1.00 0.00 4 GLN A N 16
ATOM 26390 C CA . GLN A 1 4 ? -12.321 5.028 -3.987 1.00 0.00 4 GLN A CA 16
ATOM 26391 C C . GLN A 1 4 ? -10.917 5.282 -3.441 1.00 0.00 4 GLN A C 16
ATOM 26392 O O . GLN A 1 4 ? -10.359 4.476 -2.721 1.00 0.00 4 GLN A O 16
ATOM 26406 N N . LEU A 1 5 ? -10.356 6.409 -3.782 1.00 0.00 5 LEU A N 16
ATOM 26407 C CA . LEU A 1 5 ? -8.992 6.758 -3.299 1.00 0.00 5 LEU A CA 16
ATOM 26408 C C . LEU A 1 5 ? -9.069 7.270 -1.868 1.00 0.00 5 LEU A C 16
ATOM 26409 O O . LEU A 1 5 ? -9.959 8.012 -1.506 1.00 0.00 5 LEU A O 16
ATOM 26425 N N . THR A 1 6 ? -8.125 6.877 -1.057 1.00 0.00 6 THR A N 16
ATOM 26426 C CA . THR A 1 6 ? -8.093 7.322 0.371 1.00 0.00 6 THR A CA 16
ATOM 26427 C C . THR A 1 6 ? -6.727 7.919 0.692 1.00 0.00 6 THR A C 16
ATOM 26428 O O . THR A 1 6 ? -5.696 7.342 0.405 1.00 0.00 6 THR A O 16
ATOM 26439 N N . LYS A 1 7 ? -6.723 9.078 1.290 1.00 0.00 7 LYS A N 16
ATOM 26440 C CA . LYS A 1 7 ? -5.440 9.746 1.649 1.00 0.00 7 LYS A CA 16
ATOM 26441 C C . LYS A 1 7 ? -4.938 9.210 2.987 1.00 0.00 7 LYS A C 16
ATOM 26442 O O . LYS A 1 7 ? -5.688 8.695 3.792 1.00 0.00 7 LYS A O 16
ATOM 26461 N N . ILE A 1 8 ? -3.662 9.328 3.207 1.00 0.00 8 ILE A N 16
ATOM 26462 C CA . ILE A 1 8 ? -3.049 8.828 4.467 1.00 0.00 8 ILE A CA 16
ATOM 26463 C C . ILE A 1 8 ? -3.627 9.597 5.657 1.00 0.00 8 ILE A C 16
ATOM 26464 O O . ILE A 1 8 ? -3.925 9.032 6.686 1.00 0.00 8 ILE A O 16
ATOM 26480 N N . VAL A 1 9 ? -3.767 10.886 5.520 1.00 0.00 9 VAL A N 16
ATOM 26481 C CA . VAL A 1 9 ? -4.305 11.718 6.634 1.00 0.00 9 VAL A CA 16
ATOM 26482 C C . VAL A 1 9 ? -5.761 11.335 6.902 1.00 0.00 9 VAL A C 16
ATOM 26483 O O . VAL A 1 9 ? -6.278 11.544 7.980 1.00 0.00 9 VAL A O 16
ATOM 26496 N N . ASP A 1 10 ? -6.428 10.788 5.921 1.00 0.00 10 ASP A N 16
ATOM 26497 C CA . ASP A 1 10 ? -7.856 10.399 6.104 1.00 0.00 10 ASP A CA 16
ATOM 26498 C C . ASP A 1 10 ? -7.916 9.101 6.908 1.00 0.00 10 ASP A C 16
ATOM 26499 O O . ASP A 1 10 ? -8.974 8.651 7.297 1.00 0.00 10 ASP A O 16
ATOM 26508 N N . ILE A 1 11 ? -6.781 8.502 7.157 1.00 0.00 11 ILE A N 16
ATOM 26509 C CA . ILE A 1 11 ? -6.741 7.232 7.941 1.00 0.00 11 ILE A CA 16
ATOM 26510 C C . ILE A 1 11 ? -6.516 7.546 9.421 1.00 0.00 11 ILE A C 16
ATOM 26511 O O . ILE A 1 11 ? -5.490 8.060 9.814 1.00 0.00 11 ILE A O 16
ATOM 26527 N N . VAL A 1 12 ? -7.478 7.223 10.239 1.00 0.00 12 VAL A N 16
ATOM 26528 C CA . VAL A 1 12 ? -7.356 7.472 11.708 1.00 0.00 12 VAL A CA 16
ATOM 26529 C C . VAL A 1 12 ? -8.189 6.427 12.450 1.00 0.00 12 VAL A C 16
ATOM 26530 O O . VAL A 1 12 ? -8.464 6.552 13.625 1.00 0.00 12 VAL A O 16
ATOM 26543 N N . GLU A 1 13 ? -8.582 5.388 11.761 1.00 0.00 13 GLU A N 16
ATOM 26544 C CA . GLU A 1 13 ? -9.390 4.303 12.396 1.00 0.00 13 GLU A CA 16
ATOM 26545 C C . GLU A 1 13 ? -8.872 2.946 11.928 1.00 0.00 13 GLU A C 16
ATOM 26546 O O . GLU A 1 13 ? -8.570 2.742 10.770 1.00 0.00 13 GLU A O 16
ATOM 26558 N N . ASN A 1 14 ? -8.762 2.021 12.836 1.00 0.00 14 ASN A N 16
ATOM 26559 C CA . ASN A 1 14 ? -8.260 0.671 12.483 1.00 0.00 14 ASN A CA 16
ATOM 26560 C C . ASN A 1 14 ? -9.335 -0.104 11.727 1.00 0.00 14 ASN A C 16
ATOM 26561 O O . ASN A 1 14 ? -10.517 0.060 11.952 1.00 0.00 14 ASN A O 16
ATOM 26572 N N . GLY A 1 15 ? -8.912 -0.945 10.829 1.00 0.00 15 GLY A N 16
ATOM 26573 C CA . GLY A 1 15 ? -9.867 -1.760 10.028 1.00 0.00 15 GLY A CA 16
ATOM 26574 C C . GLY A 1 15 ? -10.592 -0.863 9.027 1.00 0.00 15 GLY A C 16
ATOM 26575 O O . GLY A 1 15 ? -11.541 -0.184 9.358 1.00 0.00 15 GLY A O 16
ATOM 26579 N N . GLN A 1 16 ? -10.147 -0.870 7.798 1.00 0.00 16 GLN A N 16
ATOM 26580 C CA . GLN A 1 16 ? -10.801 -0.035 6.751 1.00 0.00 16 GLN A CA 16
ATOM 26581 C C . GLN A 1 16 ? -10.350 -0.486 5.362 1.00 0.00 16 GLN A C 16
ATOM 26582 O O . GLN A 1 16 ? -9.170 -0.581 5.069 1.00 0.00 16 GLN A O 16
ATOM 26596 N N . TRP A 1 17 ? -11.302 -0.764 4.508 1.00 0.00 17 TRP A N 16
ATOM 26597 C CA . TRP A 1 17 ? -10.994 -1.214 3.117 1.00 0.00 17 TRP A CA 16
ATOM 26598 C C . TRP A 1 17 ? -11.053 -0.017 2.170 1.00 0.00 17 TRP A C 16
ATOM 26599 O O . TRP A 1 17 ? -12.018 0.723 2.141 1.00 0.00 17 TRP A O 16
ATOM 26620 N N . ALA A 1 18 ? -10.019 0.162 1.392 1.00 0.00 18 ALA A N 16
ATOM 26621 C CA . ALA A 1 18 ? -9.980 1.301 0.427 1.00 0.00 18 ALA A CA 16
ATOM 26622 C C . ALA A 1 18 ? -8.728 1.216 -0.449 1.00 0.00 18 ALA A C 16
ATOM 26623 O O . ALA A 1 18 ? -7.893 0.348 -0.292 1.00 0.00 18 ALA A O 16
ATOM 26630 N N . ASN A 1 19 ? -8.612 2.131 -1.378 1.00 0.00 19 ASN A N 16
ATOM 26631 C CA . ASN A 1 19 ? -7.440 2.157 -2.305 1.00 0.00 19 ASN A CA 16
ATOM 26632 C C . ASN A 1 19 ? -6.430 3.185 -1.816 1.00 0.00 19 ASN A C 16
ATOM 26633 O O . ASN A 1 19 ? -6.775 4.187 -1.220 1.00 0.00 19 ASN A O 16
ATOM 26644 N N . LEU A 1 20 ? -5.175 2.937 -2.067 1.00 0.00 20 LEU A N 16
ATOM 26645 C CA . LEU A 1 20 ? -4.115 3.884 -1.629 1.00 0.00 20 LEU A CA 16
ATOM 26646 C C . LEU A 1 20 ? -3.054 4.023 -2.710 1.00 0.00 20 LEU A C 16
ATOM 26647 O O . LEU A 1 20 ? -2.599 3.059 -3.292 1.00 0.00 20 LEU A O 16
ATOM 26663 N N . LYS A 1 21 ? -2.649 5.237 -2.960 1.00 0.00 21 LYS A N 16
ATOM 26664 C CA . LYS A 1 21 ? -1.600 5.513 -3.982 1.00 0.00 21 LYS A CA 16
ATOM 26665 C C . LYS A 1 21 ? -0.442 6.247 -3.322 1.00 0.00 21 LYS A C 16
ATOM 26666 O O . LYS A 1 21 ? -0.623 7.201 -2.587 1.00 0.00 21 LYS A O 16
ATOM 26685 N N . ALA A 1 22 ? 0.750 5.798 -3.583 1.00 0.00 22 ALA A N 16
ATOM 26686 C CA . ALA A 1 22 ? 1.943 6.452 -2.979 1.00 0.00 22 ALA A CA 16
ATOM 26687 C C . ALA A 1 22 ? 3.191 6.081 -3.770 1.00 0.00 22 ALA A C 16
ATOM 26688 O O . ALA A 1 22 ? 3.140 5.339 -4.730 1.00 0.00 22 ALA A O 16
ATOM 26695 N N . LYS A 1 23 ? 4.312 6.621 -3.371 1.00 0.00 23 LYS A N 16
ATOM 26696 C CA . LYS A 1 23 ? 5.600 6.351 -4.082 1.00 0.00 23 LYS A CA 16
ATOM 26697 C C . LYS A 1 23 ? 6.557 5.587 -3.173 1.00 0.00 23 LYS A C 16
ATOM 26698 O O . LYS A 1 23 ? 6.582 5.770 -1.972 1.00 0.00 23 LYS A O 16
ATOM 26717 N N . VAL A 1 24 ? 7.337 4.717 -3.762 1.00 0.00 24 VAL A N 16
ATOM 26718 C CA . VAL A 1 24 ? 8.310 3.899 -2.975 1.00 0.00 24 VAL A CA 16
ATOM 26719 C C . VAL A 1 24 ? 9.595 4.687 -2.737 1.00 0.00 24 VAL A C 16
ATOM 26720 O O . VAL A 1 24 ? 10.383 4.908 -3.634 1.00 0.00 24 VAL A O 16
ATOM 26733 N N . ILE A 1 25 ? 9.794 5.107 -1.517 1.00 0.00 25 ILE A N 16
ATOM 26734 C CA . ILE A 1 25 ? 11.015 5.888 -1.154 1.00 0.00 25 ILE A CA 16
ATOM 26735 C C . ILE A 1 25 ? 12.085 4.937 -0.622 1.00 0.00 25 ILE A C 16
ATOM 26736 O O . ILE A 1 25 ? 13.230 4.997 -1.011 1.00 0.00 25 ILE A O 16
ATOM 26752 N N . GLN A 1 26 ? 11.717 4.058 0.274 1.00 0.00 26 GLN A N 16
ATOM 26753 C CA . GLN A 1 26 ? 12.712 3.099 0.843 1.00 0.00 26 GLN A CA 16
ATOM 26754 C C . GLN A 1 26 ? 12.026 1.783 1.192 1.00 0.00 26 GLN A C 16
ATOM 26755 O O . GLN A 1 26 ? 10.907 1.743 1.677 1.00 0.00 26 GLN A O 16
ATOM 26769 N N . LEU A 1 27 ? 12.704 0.699 0.929 1.00 0.00 27 LEU A N 16
ATOM 26770 C CA . LEU A 1 27 ? 12.140 -0.652 1.209 1.00 0.00 27 LEU A CA 16
ATOM 26771 C C . LEU A 1 27 ? 13.199 -1.541 1.847 1.00 0.00 27 LEU A C 16
ATOM 26772 O O . LEU A 1 27 ? 14.371 -1.472 1.533 1.00 0.00 27 LEU A O 16
ATOM 26788 N N . TRP A 1 28 ? 12.766 -2.394 2.732 1.00 0.00 28 TRP A N 16
ATOM 26789 C CA . TRP A 1 28 ? 13.693 -3.340 3.419 1.00 0.00 28 TRP A CA 16
ATOM 26790 C C . TRP A 1 28 ? 13.354 -4.768 3.003 1.00 0.00 28 TRP A C 16
ATOM 26791 O O . TRP A 1 28 ? 12.202 -5.129 2.836 1.00 0.00 28 TRP A O 16
ATOM 26812 N N . GLU A 1 29 ? 14.363 -5.574 2.827 1.00 0.00 29 GLU A N 16
ATOM 26813 C CA . GLU A 1 29 ? 14.147 -6.984 2.409 1.00 0.00 29 GLU A CA 16
ATOM 26814 C C . GLU A 1 29 ? 13.761 -7.828 3.619 1.00 0.00 29 GLU A C 16
ATOM 26815 O O . GLU A 1 29 ? 14.506 -7.957 4.568 1.00 0.00 29 GLU A O 16
ATOM 26827 N N . ASN A 1 30 ? 12.597 -8.407 3.564 1.00 0.00 30 ASN A N 16
ATOM 26828 C CA . ASN A 1 30 ? 12.106 -9.264 4.674 1.00 0.00 30 ASN A CA 16
ATOM 26829 C C . ASN A 1 30 ? 12.318 -8.568 6.013 1.00 0.00 30 ASN A C 16
ATOM 26830 O O . ASN A 1 30 ? 12.796 -7.458 6.084 1.00 0.00 30 ASN A O 16
ATOM 26841 N N . THR A 1 31 ? 11.957 -9.227 7.073 1.00 0.00 31 THR A N 16
ATOM 26842 C CA . THR A 1 31 ? 12.125 -8.637 8.428 1.00 0.00 31 THR A CA 16
ATOM 26843 C C . THR A 1 31 ? 11.824 -9.714 9.474 1.00 0.00 31 THR A C 16
ATOM 26844 O O . THR A 1 31 ? 12.516 -9.839 10.461 1.00 0.00 31 THR A O 16
ATOM 26855 N N . HIS A 1 32 ? 10.798 -10.495 9.256 1.00 0.00 32 HIS A N 16
ATOM 26856 C CA . HIS A 1 32 ? 10.433 -11.581 10.223 1.00 0.00 32 HIS A CA 16
ATOM 26857 C C . HIS A 1 32 ? 10.595 -12.931 9.529 1.00 0.00 32 HIS A C 16
ATOM 26858 O O . HIS A 1 32 ? 11.606 -13.587 9.656 1.00 0.00 32 HIS A O 16
ATOM 26872 N N . GLU A 1 33 ? 9.605 -13.342 8.786 1.00 0.00 33 GLU A N 16
ATOM 26873 C CA . GLU A 1 33 ? 9.690 -14.640 8.069 1.00 0.00 33 GLU A CA 16
ATOM 26874 C C . GLU A 1 33 ? 8.578 -14.713 7.015 1.00 0.00 33 GLU A C 16
ATOM 26875 O O . GLU A 1 33 ? 8.828 -14.916 5.847 1.00 0.00 33 GLU A O 16
ATOM 26887 N N . SER A 1 34 ? 7.350 -14.558 7.437 1.00 0.00 34 SER A N 16
ATOM 26888 C CA . SER A 1 34 ? 6.200 -14.626 6.486 1.00 0.00 34 SER A CA 16
ATOM 26889 C C . SER A 1 34 ? 6.080 -13.289 5.753 1.00 0.00 34 SER A C 16
ATOM 26890 O O . SER A 1 34 ? 5.293 -13.141 4.842 1.00 0.00 34 SER A O 16
ATOM 26898 N N . ILE A 1 35 ? 6.864 -12.318 6.148 1.00 0.00 35 ILE A N 16
ATOM 26899 C CA . ILE A 1 35 ? 6.814 -10.980 5.482 1.00 0.00 35 ILE A CA 16
ATOM 26900 C C . ILE A 1 35 ? 7.855 -10.926 4.369 1.00 0.00 35 ILE A C 16
ATOM 26901 O O . ILE A 1 35 ? 9.043 -11.054 4.595 1.00 0.00 35 ILE A O 16
ATOM 26917 N N . SER A 1 36 ? 7.399 -10.730 3.167 1.00 0.00 36 SER A N 16
ATOM 26918 C CA . SER A 1 36 ? 8.321 -10.654 2.006 1.00 0.00 36 SER A CA 16
ATOM 26919 C C . SER A 1 36 ? 9.107 -9.352 2.065 1.00 0.00 36 SER A C 16
ATOM 26920 O O . SER A 1 36 ? 10.318 -9.344 2.047 1.00 0.00 36 SER A O 16
ATOM 26928 N N . GLN A 1 37 ? 8.418 -8.244 2.120 1.00 0.00 37 GLN A N 16
ATOM 26929 C CA . GLN A 1 37 ? 9.113 -6.927 2.164 1.00 0.00 37 GLN A CA 16
ATOM 26930 C C . GLN A 1 37 ? 8.305 -5.925 2.982 1.00 0.00 37 GLN A C 16
ATOM 26931 O O . GLN A 1 37 ? 7.090 -5.950 3.011 1.00 0.00 37 GLN A O 16
ATOM 26945 N N . VAL A 1 38 ? 8.996 -5.038 3.640 1.00 0.00 38 VAL A N 16
ATOM 26946 C CA . VAL A 1 38 ? 8.327 -3.996 4.471 1.00 0.00 38 VAL A CA 16
ATOM 26947 C C . VAL A 1 38 ? 9.097 -2.684 4.353 1.00 0.00 38 VAL A C 16
ATOM 26948 O O . VAL A 1 38 ? 10.312 -2.661 4.289 1.00 0.00 38 VAL A O 16
ATOM 26961 N N . GLY A 1 39 ? 8.390 -1.590 4.323 1.00 0.00 39 GLY A N 16
ATOM 26962 C CA . GLY A 1 39 ? 9.069 -0.268 4.208 1.00 0.00 39 GLY A CA 16
ATOM 26963 C C . GLY A 1 39 ? 8.068 0.865 4.390 1.00 0.00 39 GLY A C 16
ATOM 26964 O O . GLY A 1 39 ? 7.036 0.715 5.018 1.00 0.00 39 GLY A O 16
ATOM 26968 N N . LEU A 1 40 ? 8.383 2.010 3.840 1.00 0.00 40 LEU A N 16
ATOM 26969 C CA . LEU A 1 40 ? 7.483 3.196 3.963 1.00 0.00 40 LEU A CA 16
ATOM 26970 C C . LEU A 1 40 ? 7.295 3.858 2.606 1.00 0.00 40 LEU A C 16
ATOM 26971 O O . LEU A 1 40 ? 8.169 3.854 1.764 1.00 0.00 40 LEU A O 16
ATOM 26987 N N . LEU A 1 41 ? 6.133 4.419 2.397 1.00 0.00 41 LEU A N 16
ATOM 26988 C CA . LEU A 1 41 ? 5.816 5.089 1.098 1.00 0.00 41 LEU A CA 16
ATOM 26989 C C . LEU A 1 41 ? 5.567 6.580 1.342 1.00 0.00 41 LEU A C 16
ATOM 26990 O O . LEU A 1 41 ? 4.825 6.969 2.224 1.00 0.00 41 LEU A O 16
ATOM 27006 N N . GLY A 1 42 ? 6.209 7.406 0.561 1.00 0.00 42 GLY A N 16
ATOM 27007 C CA . GLY A 1 42 ? 6.067 8.887 0.709 1.00 0.00 42 GLY A CA 16
ATOM 27008 C C . GLY A 1 42 ? 4.822 9.398 -0.013 1.00 0.00 42 GLY A C 16
ATOM 27009 O O . GLY A 1 42 ? 4.277 8.750 -0.883 1.00 0.00 42 GLY A O 16
ATOM 27013 N N . ASP A 1 43 ? 4.388 10.580 0.349 1.00 0.00 43 ASP A N 16
ATOM 27014 C CA . ASP A 1 43 ? 3.183 11.183 -0.295 1.00 0.00 43 ASP A CA 16
ATOM 27015 C C . ASP A 1 43 ? 2.982 12.620 0.207 1.00 0.00 43 ASP A C 16
ATOM 27016 O O . ASP A 1 43 ? 3.337 12.973 1.316 1.00 0.00 43 ASP A O 16
ATOM 27025 N N . GLU A 1 44 ? 2.411 13.437 -0.637 1.00 0.00 44 GLU A N 16
ATOM 27026 C CA . GLU A 1 44 ? 2.148 14.864 -0.294 1.00 0.00 44 GLU A CA 16
ATOM 27027 C C . GLU A 1 44 ? 1.243 14.925 0.933 1.00 0.00 44 GLU A C 16
ATOM 27028 O O . GLU A 1 44 ? 1.138 15.940 1.587 1.00 0.00 44 GLU A O 16
ATOM 27040 N N . THR A 1 45 ? 0.583 13.838 1.243 1.00 0.00 45 THR A N 16
ATOM 27041 C CA . THR A 1 45 ? -0.330 13.815 2.425 1.00 0.00 45 THR A CA 16
ATOM 27042 C C . THR A 1 45 ? 0.445 13.328 3.645 1.00 0.00 45 THR A C 16
ATOM 27043 O O . THR A 1 45 ? -0.018 13.429 4.761 1.00 0.00 45 THR A O 16
ATOM 27054 N N . GLY A 1 46 ? 1.632 12.815 3.447 1.00 0.00 46 GLY A N 16
ATOM 27055 C CA . GLY A 1 46 ? 2.452 12.341 4.607 1.00 0.00 46 GLY A CA 16
ATOM 27056 C C . GLY A 1 46 ? 3.177 11.040 4.273 1.00 0.00 46 GLY A C 16
ATOM 27057 O O . GLY A 1 46 ? 3.383 10.690 3.127 1.00 0.00 46 GLY A O 16
ATOM 27061 N N . ILE A 1 47 ? 3.577 10.331 5.299 1.00 0.00 47 ILE A N 16
ATOM 27062 C CA . ILE A 1 47 ? 4.315 9.043 5.118 1.00 0.00 47 ILE A CA 16
ATOM 27063 C C . ILE A 1 47 ? 3.600 7.920 5.872 1.00 0.00 47 ILE A C 16
ATOM 27064 O O . ILE A 1 47 ? 3.229 8.056 7.022 1.00 0.00 47 ILE A O 16
ATOM 27080 N N . ILE A 1 48 ? 3.414 6.805 5.212 1.00 0.00 48 ILE A N 16
ATOM 27081 C CA . ILE A 1 48 ? 2.728 5.632 5.842 1.00 0.00 48 ILE A CA 16
ATOM 27082 C C . ILE A 1 48 ? 3.541 4.356 5.620 1.00 0.00 48 ILE A C 16
ATOM 27083 O O . ILE A 1 48 ? 4.224 4.193 4.627 1.00 0.00 48 ILE A O 16
ATOM 27099 N N . LYS A 1 49 ? 3.462 3.457 6.565 1.00 0.00 49 LYS A N 16
ATOM 27100 C CA . LYS A 1 49 ? 4.207 2.165 6.480 1.00 0.00 49 LYS A CA 16
ATOM 27101 C C . LYS A 1 49 ? 3.328 1.093 5.852 1.00 0.00 49 LYS A C 16
ATOM 27102 O O . LYS A 1 49 ? 2.117 1.112 5.965 1.00 0.00 49 LYS A O 16
ATOM 27121 N N . PHE A 1 50 ? 3.943 0.148 5.191 1.00 0.00 50 PHE A N 16
ATOM 27122 C CA . PHE A 1 50 ? 3.166 -0.948 4.543 1.00 0.00 50 PHE A CA 16
ATOM 27123 C C . PHE A 1 50 ? 3.924 -2.265 4.663 1.00 0.00 50 PHE A C 16
ATOM 27124 O O . PHE A 1 50 ? 5.142 -2.305 4.760 1.00 0.00 50 PHE A O 16
ATOM 27141 N N . THR A 1 51 ? 3.191 -3.348 4.657 1.00 0.00 51 THR A N 16
ATOM 27142 C CA . THR A 1 51 ? 3.810 -4.702 4.767 1.00 0.00 51 THR A CA 16
ATOM 27143 C C . THR A 1 51 ? 3.260 -5.595 3.664 1.00 0.00 51 THR A C 16
ATOM 27144 O O . THR A 1 51 ? 2.068 -5.678 3.440 1.00 0.00 51 THR A O 16
ATOM 27155 N N . ILE A 1 52 ? 4.139 -6.256 2.967 1.00 0.00 52 ILE A N 16
ATOM 27156 C CA . ILE A 1 52 ? 3.721 -7.154 1.853 1.00 0.00 52 ILE A CA 16
ATOM 27157 C C . ILE A 1 52 ? 3.725 -8.603 2.321 1.00 0.00 52 ILE A C 16
ATOM 27158 O O . ILE A 1 52 ? 4.726 -9.130 2.762 1.00 0.00 52 ILE A O 16
ATOM 27174 N N . TRP A 1 53 ? 2.594 -9.247 2.221 1.00 0.00 53 TRP A N 16
ATOM 27175 C CA . TRP A 1 53 ? 2.483 -10.676 2.646 1.00 0.00 53 TRP A CA 16
ATOM 27176 C C . TRP A 1 53 ? 2.607 -11.580 1.420 1.00 0.00 53 TRP A C 16
ATOM 27177 O O . TRP A 1 53 ? 1.989 -11.354 0.398 1.00 0.00 53 TRP A O 16
ATOM 27198 N N . LYS A 1 54 ? 3.405 -12.606 1.527 1.00 0.00 54 LYS A N 16
ATOM 27199 C CA . LYS A 1 54 ? 3.597 -13.554 0.386 1.00 0.00 54 LYS A CA 16
ATOM 27200 C C . LYS A 1 54 ? 2.558 -14.673 0.461 1.00 0.00 54 LYS A C 16
ATOM 27201 O O . LYS A 1 54 ? 2.890 -15.841 0.445 1.00 0.00 54 LYS A O 16
ATOM 27220 N N . ASN A 1 55 ? 1.305 -14.316 0.545 1.00 0.00 55 ASN A N 16
ATOM 27221 C CA . ASN A 1 55 ? 0.216 -15.339 0.622 1.00 0.00 55 ASN A CA 16
ATOM 27222 C C . ASN A 1 55 ? -0.041 -15.914 -0.773 1.00 0.00 55 ASN A C 16
ATOM 27223 O O . ASN A 1 55 ? -0.861 -16.791 -0.954 1.00 0.00 55 ASN A O 16
ATOM 27234 N N . ALA A 1 56 ? 0.660 -15.423 -1.760 1.00 0.00 56 ALA A N 16
ATOM 27235 C CA . ALA A 1 56 ? 0.477 -15.930 -3.152 1.00 0.00 56 ALA A CA 16
ATOM 27236 C C . ALA A 1 56 ? 1.763 -15.694 -3.949 1.00 0.00 56 ALA A C 16
ATOM 27237 O O . ALA A 1 56 ? 2.633 -16.537 -4.005 1.00 0.00 56 ALA A O 16
ATOM 27244 N N . GLU A 1 57 ? 1.881 -14.546 -4.565 1.00 0.00 57 GLU A N 16
ATOM 27245 C CA . GLU A 1 57 ? 3.099 -14.230 -5.370 1.00 0.00 57 GLU A CA 16
ATOM 27246 C C . GLU A 1 57 ? 2.962 -12.839 -5.999 1.00 0.00 57 GLU A C 16
ATOM 27247 O O . GLU A 1 57 ? 2.683 -12.696 -7.174 1.00 0.00 57 GLU A O 16
ATOM 27259 N N . LEU A 1 58 ? 3.176 -11.813 -5.222 1.00 0.00 58 LEU A N 16
ATOM 27260 C CA . LEU A 1 58 ? 3.082 -10.425 -5.758 1.00 0.00 58 LEU A CA 16
ATOM 27261 C C . LEU A 1 58 ? 4.463 -10.007 -6.282 1.00 0.00 58 LEU A C 16
ATOM 27262 O O . LEU A 1 58 ? 5.480 -10.433 -5.764 1.00 0.00 58 LEU A O 16
ATOM 27278 N N . PRO A 1 59 ? 4.504 -9.185 -7.304 1.00 0.00 59 PRO A N 16
ATOM 27279 C CA . PRO A 1 59 ? 5.787 -8.711 -7.897 1.00 0.00 59 PRO A CA 16
ATOM 27280 C C . PRO A 1 59 ? 6.553 -7.776 -6.968 1.00 0.00 59 PRO A C 16
ATOM 27281 O O . PRO A 1 59 ? 5.986 -7.107 -6.129 1.00 0.00 59 PRO A O 16
ATOM 27292 N N . LEU A 1 60 ? 7.844 -7.739 -7.124 1.00 0.00 60 LEU A N 16
ATOM 27293 C CA . LEU A 1 60 ? 8.683 -6.864 -6.265 1.00 0.00 60 LEU A CA 16
ATOM 27294 C C . LEU A 1 60 ? 8.491 -5.408 -6.662 1.00 0.00 60 LEU A C 16
ATOM 27295 O O . LEU A 1 60 ? 8.342 -5.077 -7.822 1.00 0.00 60 LEU A O 16
ATOM 27311 N N . LEU A 1 61 ? 8.492 -4.543 -5.690 1.00 0.00 61 LEU A N 16
ATOM 27312 C CA . LEU A 1 61 ? 8.308 -3.089 -5.959 1.00 0.00 61 LEU A CA 16
ATOM 27313 C C . LEU A 1 61 ? 9.659 -2.444 -6.243 1.00 0.00 61 LEU A C 16
ATOM 27314 O O . LEU A 1 61 ? 10.637 -2.684 -5.563 1.00 0.00 61 LEU A O 16
ATOM 27330 N N . GLU A 1 62 ? 9.704 -1.622 -7.253 1.00 0.00 62 GLU A N 16
ATOM 27331 C CA . GLU A 1 62 ? 10.973 -0.934 -7.623 1.00 0.00 62 GLU A CA 16
ATOM 27332 C C . GLU A 1 62 ? 11.030 0.432 -6.953 1.00 0.00 62 GLU A C 16
ATOM 27333 O O . GLU A 1 62 ? 10.033 1.104 -6.780 1.00 0.00 62 GLU A O 16
ATOM 27345 N N . GLN A 1 63 ? 12.206 0.831 -6.571 1.00 0.00 63 GLN A N 16
ATOM 27346 C CA . GLN A 1 63 ? 12.381 2.142 -5.899 1.00 0.00 63 GLN A CA 16
ATOM 27347 C C . GLN A 1 63 ? 12.376 3.269 -6.927 1.00 0.00 63 GLN A C 16
ATOM 27348 O O . GLN A 1 63 ? 12.887 3.137 -8.020 1.00 0.00 63 GLN A O 16
ATOM 27362 N N . GLY A 1 64 ? 11.808 4.379 -6.555 1.00 0.00 64 GLY A N 16
ATOM 27363 C CA . GLY A 1 64 ? 11.758 5.560 -7.463 1.00 0.00 64 GLY A CA 16
ATOM 27364 C C . GLY A 1 64 ? 10.600 5.415 -8.446 1.00 0.00 64 GLY A C 16
ATOM 27365 O O . GLY A 1 64 ? 10.605 6.000 -9.508 1.00 0.00 64 GLY A O 16
ATOM 27369 N N . GLU A 1 65 ? 9.602 4.646 -8.097 1.00 0.00 65 GLU A N 16
ATOM 27370 C CA . GLU A 1 65 ? 8.426 4.459 -9.004 1.00 0.00 65 GLU A CA 16
ATOM 27371 C C . GLU A 1 65 ? 7.126 4.530 -8.201 1.00 0.00 65 GLU A C 16
ATOM 27372 O O . GLU A 1 65 ? 7.049 4.105 -7.059 1.00 0.00 65 GLU A O 16
ATOM 27384 N N . SER A 1 66 ? 6.104 5.079 -8.805 1.00 0.00 66 SER A N 16
ATOM 27385 C CA . SER A 1 66 ? 4.784 5.206 -8.128 1.00 0.00 66 SER A CA 16
ATOM 27386 C C . SER A 1 66 ? 3.938 3.962 -8.384 1.00 0.00 66 SER A C 16
ATOM 27387 O O . SER A 1 66 ? 3.990 3.360 -9.439 1.00 0.00 66 SER A O 16
ATOM 27395 N N . TYR A 1 67 ? 3.151 3.586 -7.411 1.00 0.00 67 TYR A N 16
ATOM 27396 C CA . TYR A 1 67 ? 2.278 2.382 -7.550 1.00 0.00 67 TYR A CA 16
ATOM 27397 C C . TYR A 1 67 ? 0.889 2.664 -6.976 1.00 0.00 67 TYR A C 16
ATOM 27398 O O . TYR A 1 67 ? 0.707 3.483 -6.080 1.00 0.00 67 TYR A O 16
ATOM 27416 N N . LEU A 1 68 ? -0.090 1.970 -7.502 1.00 0.00 68 LEU A N 16
ATOM 27417 C CA . LEU A 1 68 ? -1.502 2.133 -7.043 1.00 0.00 68 LEU A CA 16
ATOM 27418 C C . LEU A 1 68 ? -1.952 0.872 -6.310 1.00 0.00 68 LEU A C 16
ATOM 27419 O O . LEU A 1 68 ? -1.950 -0.217 -6.851 1.00 0.00 68 LEU A O 16
ATOM 27435 N N . LEU A 1 69 ? -2.349 1.028 -5.076 1.00 0.00 69 LEU A N 16
ATOM 27436 C CA . LEU A 1 69 ? -2.821 -0.134 -4.265 1.00 0.00 69 LEU A CA 16
ATOM 27437 C C . LEU A 1 69 ? -4.341 -0.124 -4.206 1.00 0.00 69 LEU A C 16
ATOM 27438 O O . LEU A 1 69 ? -4.965 0.892 -3.967 1.00 0.00 69 LEU A O 16
ATOM 27454 N N . ARG A 1 70 ? -4.941 -1.261 -4.440 1.00 0.00 70 ARG A N 16
ATOM 27455 C CA . ARG A 1 70 ? -6.433 -1.360 -4.423 1.00 0.00 70 ARG A CA 16
ATOM 27456 C C . ARG A 1 70 ? -6.884 -2.525 -3.534 1.00 0.00 70 ARG A C 16
ATOM 27457 O O . ARG A 1 70 ? -6.231 -3.547 -3.432 1.00 0.00 70 ARG A O 16
ATOM 27478 N N . SER A 1 71 ? -8.017 -2.352 -2.909 1.00 0.00 71 SER A N 16
ATOM 27479 C CA . SER A 1 71 ? -8.603 -3.396 -2.016 1.00 0.00 71 SER A CA 16
ATOM 27480 C C . SER A 1 71 ? -7.613 -3.774 -0.918 1.00 0.00 71 SER A C 16
ATOM 27481 O O . SER A 1 71 ? -7.282 -4.926 -0.738 1.00 0.00 71 SER A O 16
ATOM 27489 N N . VAL A 1 72 ? -7.152 -2.800 -0.171 1.00 0.00 72 VAL A N 16
ATOM 27490 C CA . VAL A 1 72 ? -6.187 -3.073 0.941 1.00 0.00 72 VAL A CA 16
ATOM 27491 C C . VAL A 1 72 ? -6.860 -2.830 2.285 1.00 0.00 72 VAL A C 16
ATOM 27492 O O . VAL A 1 72 ? -7.841 -2.122 2.387 1.00 0.00 72 VAL A O 16
ATOM 27505 N N . VAL A 1 73 ? -6.323 -3.429 3.319 1.00 0.00 73 VAL A N 16
ATOM 27506 C CA . VAL A 1 73 ? -6.898 -3.275 4.692 1.00 0.00 73 VAL A CA 16
ATOM 27507 C C . VAL A 1 73 ? -5.885 -2.589 5.598 1.00 0.00 73 VAL A C 16
ATOM 27508 O O . VAL A 1 73 ? -4.711 -2.904 5.601 1.00 0.00 73 VAL A O 16
ATOM 27521 N N . VAL A 1 74 ? -6.349 -1.633 6.356 1.00 0.00 74 VAL A N 16
ATOM 27522 C CA . VAL A 1 74 ? -5.446 -0.884 7.273 1.00 0.00 74 VAL A CA 16
ATOM 27523 C C . VAL A 1 74 ? -5.324 -1.624 8.598 1.00 0.00 74 VAL A C 16
ATOM 27524 O O . VAL A 1 74 ? -6.277 -1.781 9.335 1.00 0.00 74 VAL A O 16
ATOM 27537 N N . GLY A 1 75 ? -4.139 -2.081 8.889 1.00 0.00 75 GLY A N 16
ATOM 27538 C CA . GLY A 1 75 ? -3.886 -2.828 10.154 1.00 0.00 75 GLY A CA 16
ATOM 27539 C C . GLY A 1 75 ? -3.231 -1.913 11.179 1.00 0.00 75 GLY A C 16
ATOM 27540 O O . GLY A 1 75 ? -2.901 -0.778 10.902 1.00 0.00 75 GLY A O 16
ATOM 27544 N N . GLU A 1 76 ? -3.042 -2.418 12.369 1.00 0.00 76 GLU A N 16
ATOM 27545 C CA . GLU A 1 76 ? -2.410 -1.613 13.456 1.00 0.00 76 GLU A CA 16
ATOM 27546 C C . GLU A 1 76 ? -1.033 -2.182 13.782 1.00 0.00 76 GLU A C 16
ATOM 27547 O O . GLU A 1 76 ? -0.885 -3.330 14.150 1.00 0.00 76 GLU A O 16
ATOM 27559 N N . TYR A 1 77 ? -0.026 -1.366 13.646 1.00 0.00 77 TYR A N 16
ATOM 27560 C CA . TYR A 1 77 ? 1.369 -1.807 13.939 1.00 0.00 77 TYR A CA 16
ATOM 27561 C C . TYR A 1 77 ? 2.108 -0.726 14.730 1.00 0.00 77 TYR A C 16
ATOM 27562 O O . TYR A 1 77 ? 2.203 0.414 14.323 1.00 0.00 77 TYR A O 16
ATOM 27580 N N . ASN A 1 78 ? 2.643 -1.105 15.856 1.00 0.00 78 ASN A N 16
ATOM 27581 C CA . ASN A 1 78 ? 3.404 -0.153 16.710 1.00 0.00 78 ASN A CA 16
ATOM 27582 C C . ASN A 1 78 ? 2.525 1.050 17.054 1.00 0.00 78 ASN A C 16
ATOM 27583 O O . ASN A 1 78 ? 2.964 2.177 17.016 1.00 0.00 78 ASN A O 16
ATOM 27594 N N . ASP A 1 79 ? 1.287 0.796 17.393 1.00 0.00 79 ASP A N 16
ATOM 27595 C CA . ASP A 1 79 ? 0.340 1.892 17.757 1.00 0.00 79 ASP A CA 16
ATOM 27596 C C . ASP A 1 79 ? 0.146 2.806 16.547 1.00 0.00 79 ASP A C 16
ATOM 27597 O O . ASP A 1 79 ? -0.609 3.753 16.592 1.00 0.00 79 ASP A O 16
ATOM 27606 N N . ARG A 1 80 ? 0.821 2.517 15.462 1.00 0.00 80 ARG A N 16
ATOM 27607 C CA . ARG A 1 80 ? 0.689 3.358 14.228 1.00 0.00 80 ARG A CA 16
ATOM 27608 C C . ARG A 1 80 ? -0.255 2.685 13.237 1.00 0.00 80 ARG A C 16
ATOM 27609 O O . ARG A 1 80 ? -0.766 1.609 13.477 1.00 0.00 80 ARG A O 16
ATOM 27630 N N . PHE A 1 81 ? -0.493 3.329 12.122 1.00 0.00 81 PHE A N 16
ATOM 27631 C CA . PHE A 1 81 ? -1.418 2.762 11.089 1.00 0.00 81 PHE A CA 16
ATOM 27632 C C . PHE A 1 81 ? -0.637 2.395 9.833 1.00 0.00 81 PHE A C 16
ATOM 27633 O O . PHE A 1 81 ? 0.233 3.113 9.381 1.00 0.00 81 PHE A O 16
ATOM 27650 N N . GLN A 1 82 ? -0.961 1.264 9.270 1.00 0.00 82 GLN A N 16
ATOM 27651 C CA . GLN A 1 82 ? -0.270 0.797 8.036 1.00 0.00 82 GLN A CA 16
ATOM 27652 C C . GLN A 1 82 ? -1.237 0.009 7.153 1.00 0.00 82 GLN A C 16
ATOM 27653 O O . GLN A 1 82 ? -2.281 -0.436 7.585 1.00 0.00 82 GLN A O 16
ATOM 27667 N N . VAL A 1 83 ? -0.872 -0.158 5.910 1.00 0.00 83 VAL A N 16
ATOM 27668 C CA . VAL A 1 83 ? -1.728 -0.910 4.938 1.00 0.00 83 VAL A CA 16
ATOM 27669 C C . VAL A 1 83 ? -1.101 -2.273 4.670 1.00 0.00 83 VAL A C 16
ATOM 27670 O O . VAL A 1 83 ? 0.080 -2.388 4.414 1.00 0.00 83 VAL A O 16
ATOM 27683 N N . GLN A 1 84 ? -1.894 -3.308 4.744 1.00 0.00 84 GLN A N 16
ATOM 27684 C CA . GLN A 1 84 ? -1.371 -4.690 4.516 1.00 0.00 84 GLN A CA 16
ATOM 27685 C C . GLN A 1 84 ? -1.801 -5.201 3.143 1.00 0.00 84 GLN A C 16
ATOM 27686 O O . GLN A 1 84 ? -2.970 -5.267 2.815 1.00 0.00 84 GLN A O 16
ATOM 27700 N N . VAL A 1 85 ? -0.832 -5.559 2.343 1.00 0.00 85 VAL A N 16
ATOM 27701 C CA . VAL A 1 85 ? -1.105 -6.074 0.972 1.00 0.00 85 VAL A CA 16
ATOM 27702 C C . VAL A 1 85 ? -1.171 -7.598 0.997 1.00 0.00 85 VAL A C 16
ATOM 27703 O O . VAL A 1 85 ? -0.298 -8.271 1.508 1.00 0.00 85 VAL A O 16
ATOM 27716 N N . ASN A 1 86 ? -2.215 -8.136 0.431 1.00 0.00 86 ASN A N 16
ATOM 27717 C CA . ASN A 1 86 ? -2.398 -9.617 0.383 1.00 0.00 86 ASN A CA 16
ATOM 27718 C C . ASN A 1 86 ? -2.839 -10.028 -1.027 1.00 0.00 86 ASN A C 16
ATOM 27719 O O . ASN A 1 86 ? -2.890 -9.222 -1.936 1.00 0.00 86 ASN A O 16
ATOM 27730 N N . LYS A 1 87 ? -3.144 -11.286 -1.203 1.00 0.00 87 LYS A N 16
ATOM 27731 C CA . LYS A 1 87 ? -3.571 -11.797 -2.541 1.00 0.00 87 LYS A CA 16
ATOM 27732 C C . LYS A 1 87 ? -4.818 -11.048 -3.011 1.00 0.00 87 LYS A C 16
ATOM 27733 O O . LYS A 1 87 ? -4.995 -10.801 -4.184 1.00 0.00 87 LYS A O 16
ATOM 27752 N N . ASN A 1 88 ? -5.679 -10.692 -2.096 1.00 0.00 88 ASN A N 16
ATOM 27753 C CA . ASN A 1 88 ? -6.926 -9.957 -2.463 1.00 0.00 88 ASN A CA 16
ATOM 27754 C C . ASN A 1 88 ? -6.545 -8.596 -3.046 1.00 0.00 88 ASN A C 16
ATOM 27755 O O . ASN A 1 88 ? -7.166 -8.107 -3.967 1.00 0.00 88 ASN A O 16
ATOM 27766 N N . SER A 1 89 ? -5.534 -7.983 -2.493 1.00 0.00 89 SER A N 16
ATOM 27767 C CA . SER A 1 89 ? -5.090 -6.641 -2.972 1.00 0.00 89 SER A CA 16
ATOM 27768 C C . SER A 1 89 ? -4.391 -6.754 -4.320 1.00 0.00 89 SER A C 16
ATOM 27769 O O . SER A 1 89 ? -3.871 -7.788 -4.684 1.00 0.00 89 SER A O 16
ATOM 27777 N N . SER A 1 90 ? -4.383 -5.676 -5.060 1.00 0.00 90 SER A N 16
ATOM 27778 C CA . SER A 1 90 ? -3.728 -5.666 -6.402 1.00 0.00 90 SER A CA 16
ATOM 27779 C C . SER A 1 90 ? -2.784 -4.473 -6.506 1.00 0.00 90 SER A C 16
ATOM 27780 O O . SER A 1 90 ? -2.977 -3.449 -5.879 1.00 0.00 90 SER A O 16
ATOM 27788 N N . ILE A 1 91 ? -1.757 -4.618 -7.300 1.00 0.00 91 ILE A N 16
ATOM 27789 C CA . ILE A 1 91 ? -0.754 -3.524 -7.478 1.00 0.00 91 ILE A CA 16
ATOM 27790 C C . ILE A 1 91 ? -0.626 -3.185 -8.957 1.00 0.00 91 ILE A C 16
ATOM 27791 O O . ILE A 1 91 ? -0.492 -4.051 -9.799 1.00 0.00 91 ILE A O 16
ATOM 27807 N N . GLU A 1 92 ? -0.658 -1.918 -9.272 1.00 0.00 92 GLU A N 16
ATOM 27808 C CA . GLU A 1 92 ? -0.532 -1.475 -10.696 1.00 0.00 92 GLU A CA 16
ATOM 27809 C C . GLU A 1 92 ? 0.530 -0.382 -10.807 1.00 0.00 92 GLU A C 16
ATOM 27810 O O . GLU A 1 92 ? 0.579 0.550 -10.028 1.00 0.00 92 GLU A O 16
ATOM 27822 N N . LYS A 1 93 ? 1.382 -0.513 -11.788 1.00 0.00 93 LYS A N 16
ATOM 27823 C CA . LYS A 1 93 ? 2.464 0.486 -12.005 1.00 0.00 93 LYS A CA 16
ATOM 27824 C C . LYS A 1 93 ? 1.912 1.707 -12.723 1.00 0.00 93 LYS A C 16
ATOM 27825 O O . LYS A 1 93 ? 1.188 1.605 -13.694 1.00 0.00 93 LYS A O 16
ATOM 27844 N N . LEU A 1 94 ? 2.271 2.864 -12.241 1.00 0.00 94 LEU A N 16
ATOM 27845 C CA . LEU A 1 94 ? 1.805 4.140 -12.859 1.00 0.00 94 LEU A CA 16
ATOM 27846 C C . LEU A 1 94 ? 2.913 4.724 -13.734 1.00 0.00 94 LEU A C 16
ATOM 27847 O O . LEU A 1 94 ? 4.063 4.788 -13.349 1.00 0.00 94 LEU A O 16
ATOM 27863 N N . SER A 1 95 ? 2.559 5.139 -14.917 1.00 0.00 95 SER A N 16
ATOM 27864 C CA . SER A 1 95 ? 3.559 5.719 -15.859 1.00 0.00 95 SER A CA 16
ATOM 27865 C C . SER A 1 95 ? 3.844 7.156 -15.457 1.00 0.00 95 SER A C 16
ATOM 27866 O O . SER A 1 95 ? 4.701 7.806 -16.021 1.00 0.00 95 SER A O 16
ATOM 27874 N N . GLU A 1 96 ? 3.123 7.660 -14.481 1.00 0.00 96 GLU A N 16
ATOM 27875 C CA . GLU A 1 96 ? 3.333 9.064 -14.027 1.00 0.00 96 GLU A CA 16
ATOM 27876 C C . GLU A 1 96 ? 3.931 9.072 -12.604 1.00 0.00 96 GLU A C 16
ATOM 27877 O O . GLU A 1 96 ? 3.339 8.541 -11.680 1.00 0.00 96 GLU A O 16
ATOM 27889 N N . PRO A 1 97 ? 5.094 9.662 -12.428 1.00 0.00 97 PRO A N 16
ATOM 27890 C CA . PRO A 1 97 ? 5.760 9.737 -11.099 1.00 0.00 97 PRO A CA 16
ATOM 27891 C C . PRO A 1 97 ? 5.089 10.752 -10.178 1.00 0.00 97 PRO A C 16
ATOM 27892 O O . PRO A 1 97 ? 4.465 11.691 -10.627 1.00 0.00 97 PRO A O 16
ATOM 27903 N N . ILE A 1 98 ? 5.214 10.559 -8.891 1.00 0.00 98 ILE A N 16
ATOM 27904 C CA . ILE A 1 98 ? 4.583 11.497 -7.907 1.00 0.00 98 ILE A CA 16
ATOM 27905 C C . ILE A 1 98 ? 5.657 1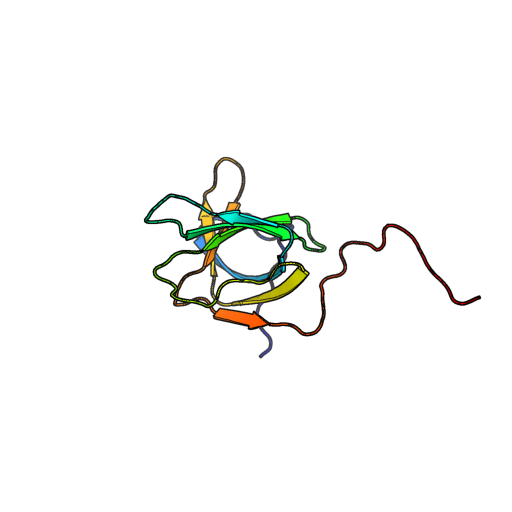2.325 -7.196 1.00 0.00 98 ILE A C 16
ATOM 27906 O O . ILE A 1 98 ? 6.624 11.808 -6.670 1.00 0.00 98 ILE A O 16
ATOM 27922 N N . GLU A 1 99 ? 5.480 13.623 -7.201 1.00 0.00 99 GLU A N 16
ATOM 27923 C CA . GLU A 1 99 ? 6.464 14.546 -6.556 1.00 0.00 99 GLU A CA 16
ATOM 27924 C C . GLU A 1 99 ? 6.147 14.708 -5.070 1.00 0.00 99 GLU A C 16
ATOM 27925 O O . GLU A 1 99 ? 5.010 14.874 -4.673 1.00 0.00 99 GLU A O 16
ATOM 27937 N N . VAL A 1 100 ? 7.166 14.660 -4.253 1.00 0.00 100 VAL A N 16
ATOM 27938 C CA . VAL A 1 100 ? 6.989 14.807 -2.776 1.00 0.00 100 VAL A CA 16
ATOM 27939 C C . VAL A 1 100 ? 7.528 16.170 -2.342 1.00 0.00 100 VAL A C 16
ATOM 27940 O O . VAL A 1 100 ? 7.410 16.557 -1.200 1.00 0.00 100 VAL A O 16
ATOM 27953 N N . GLY A 1 101 ? 8.112 16.907 -3.252 1.00 0.00 101 GLY A N 16
ATOM 27954 C CA . GLY A 1 101 ? 8.652 18.262 -2.907 1.00 0.00 101 GLY A CA 16
ATOM 27955 C C . GLY A 1 101 ? 9.973 18.488 -3.645 1.00 0.00 101 GLY A C 16
ATOM 27956 O O . GLY A 1 101 ? 10.925 19.000 -3.092 1.00 0.00 101 GLY A O 16
ATOM 27960 N N . LEU A 1 102 ? 10.027 18.112 -4.896 1.00 0.00 102 LEU A N 16
ATOM 27961 C CA . LEU A 1 102 ? 11.273 18.298 -5.703 1.00 0.00 102 LEU A CA 16
ATOM 27962 C C . LEU A 1 102 ? 11.243 19.689 -6.335 1.00 0.00 102 LEU A C 16
ATOM 27963 O O . LEU A 1 102 ? 12.195 20.129 -6.943 1.00 0.00 102 LEU A O 16
ATOM 27979 N N . GLU A 1 103 ? 10.142 20.372 -6.187 1.00 0.00 103 GLU A N 16
ATOM 27980 C CA . GLU A 1 103 ? 10.000 21.738 -6.763 1.00 0.00 103 GLU A CA 16
ATOM 27981 C C . GLU A 1 103 ? 10.947 22.710 -6.065 1.00 0.00 103 GLU A C 16
ATOM 27982 O O . GLU A 1 103 ? 11.652 22.361 -5.141 1.00 0.00 103 GLU A O 16
ATOM 27994 N N . HIS A 1 104 ? 10.959 23.931 -6.526 1.00 0.00 104 HIS A N 16
ATOM 27995 C CA . HIS A 1 104 ? 11.850 24.970 -5.936 1.00 0.00 104 HIS A CA 16
ATOM 27996 C C . HIS A 1 104 ? 11.561 25.110 -4.445 1.00 0.00 104 HIS A C 16
ATOM 27997 O O . HIS A 1 104 ? 12.462 25.203 -3.639 1.00 0.00 104 HIS A O 16
ATOM 28011 N N . HIS A 1 105 ? 10.309 25.117 -4.073 1.00 0.00 105 HIS A N 16
ATOM 28012 C CA . HIS A 1 105 ? 9.955 25.242 -2.628 1.00 0.00 105 HIS A CA 16
ATOM 28013 C C . HIS A 1 105 ? 8.558 24.665 -2.379 1.00 0.00 105 HIS A C 16
ATOM 28014 O O . HIS A 1 105 ? 7.569 25.138 -2.900 1.00 0.00 105 HIS A O 16
ATOM 28028 N N . HIS A 1 106 ? 8.487 23.637 -1.575 1.00 0.00 106 HIS A N 16
ATOM 28029 C CA . HIS A 1 106 ? 7.175 22.997 -1.256 1.00 0.00 106 HIS A CA 16
ATOM 28030 C C . HIS A 1 106 ? 6.603 23.642 0.007 1.00 0.00 106 HIS A C 16
ATOM 28031 O O . HIS A 1 106 ? 5.490 23.375 0.403 1.00 0.00 106 HIS A O 16
ATOM 28045 N N . HIS A 1 107 ? 7.373 24.491 0.638 1.00 0.00 107 HIS A N 16
ATOM 28046 C CA . HIS A 1 107 ? 6.907 25.174 1.880 1.00 0.00 107 HIS A CA 16
ATOM 28047 C C . HIS A 1 107 ? 5.687 26.032 1.564 1.00 0.00 107 HIS A C 16
ATOM 28048 O O . HIS A 1 107 ? 4.734 26.077 2.313 1.00 0.00 107 HIS A O 16
ATOM 28062 N N . HIS A 1 108 ? 5.727 26.725 0.461 1.00 0.00 108 HIS A N 16
ATOM 28063 C CA . HIS A 1 108 ? 4.594 27.607 0.073 1.00 0.00 108 HIS A CA 16
ATOM 28064 C C . HIS A 1 108 ? 3.450 26.776 -0.506 1.00 0.00 108 HIS A C 16
ATOM 28065 O O . HIS A 1 108 ? 3.632 25.976 -1.400 1.00 0.00 108 HIS A O 16
ATOM 28079 N N . HIS A 1 109 ? 2.265 26.981 0.008 1.00 0.00 109 HIS A N 16
ATOM 28080 C CA . HIS A 1 109 ? 1.076 26.231 -0.490 1.00 0.00 109 HIS A CA 16
ATOM 28081 C C . HIS A 1 109 ? -0.207 26.886 0.047 1.00 0.00 109 HIS A C 16
ATOM 28082 O O . HIS A 1 109 ? -1.279 26.398 -0.278 1.00 0.00 109 HIS A O 16
ATOM 28097 N N . MET A 1 1 ? -11.830 3.427 -12.873 1.00 0.00 1 MET A N 17
ATOM 28098 C CA . MET A 1 1 ? -12.827 4.401 -13.401 1.00 0.00 1 MET A CA 17
ATOM 28099 C C . MET A 1 1 ? -13.312 5.289 -12.254 1.00 0.00 1 MET A C 17
ATOM 28100 O O . MET A 1 1 ? -13.650 6.439 -12.447 1.00 0.00 1 MET A O 17
ATOM 28116 N N . GLU A 1 2 ? -13.339 4.765 -11.060 1.00 0.00 2 GLU A N 17
ATOM 28117 C CA . GLU A 1 2 ? -13.789 5.577 -9.893 1.00 0.00 2 GLU A CA 17
ATOM 28118 C C . GLU A 1 2 ? -13.302 4.913 -8.600 1.00 0.00 2 GLU A C 17
ATOM 28119 O O . GLU A 1 2 ? -14.069 4.680 -7.686 1.00 0.00 2 GLU A O 17
ATOM 28131 N N . PRO A 1 3 ? -12.031 4.611 -8.527 1.00 0.00 3 PRO A N 17
ATOM 28132 C CA . PRO A 1 3 ? -11.418 3.959 -7.327 1.00 0.00 3 PRO A CA 17
ATOM 28133 C C . PRO A 1 3 ? -11.516 4.839 -6.071 1.00 0.00 3 PRO A C 17
ATOM 28134 O O . PRO A 1 3 ? -11.403 6.050 -6.130 1.00 0.00 3 PRO A O 17
ATOM 28145 N N . GLN A 1 4 ? -11.724 4.238 -4.934 1.00 0.00 4 GLN A N 17
ATOM 28146 C CA . GLN A 1 4 ? -11.838 5.036 -3.682 1.00 0.00 4 GLN A CA 17
ATOM 28147 C C . GLN A 1 4 ? -10.446 5.316 -3.123 1.00 0.00 4 GLN A C 17
ATOM 28148 O O . GLN A 1 4 ? -9.921 4.569 -2.322 1.00 0.00 4 GLN A O 17
ATOM 28162 N N . LEU A 1 5 ? -9.850 6.398 -3.535 1.00 0.00 5 LEU A N 17
ATOM 28163 C CA . LEU A 1 5 ? -8.491 6.744 -3.027 1.00 0.00 5 LEU A CA 17
ATOM 28164 C C . LEU A 1 5 ? -8.600 7.238 -1.587 1.00 0.00 5 LEU A C 17
ATOM 28165 O O . LEU A 1 5 ? -9.530 7.926 -1.223 1.00 0.00 5 LEU A O 17
ATOM 28181 N N . THR A 1 6 ? -7.646 6.876 -0.767 1.00 0.00 6 THR A N 17
ATOM 28182 C CA . THR A 1 6 ? -7.664 7.303 0.669 1.00 0.00 6 THR A CA 17
ATOM 28183 C C . THR A 1 6 ? -6.379 8.062 1.000 1.00 0.00 6 THR A C 17
ATOM 28184 O O . THR A 1 6 ? -5.284 7.608 0.735 1.00 0.00 6 THR A O 17
ATOM 28195 N N . LYS A 1 7 ? -6.517 9.220 1.584 1.00 0.00 7 LYS A N 17
ATOM 28196 C CA . LYS A 1 7 ? -5.324 10.038 1.947 1.00 0.00 7 LYS A CA 17
ATOM 28197 C C . LYS A 1 7 ? -4.787 9.605 3.311 1.00 0.00 7 LYS A C 17
ATOM 28198 O O . LYS A 1 7 ? -5.480 9.004 4.106 1.00 0.00 7 LYS A O 17
ATOM 28217 N N . ILE A 1 8 ? -3.551 9.909 3.586 1.00 0.00 8 ILE A N 17
ATOM 28218 C CA . ILE A 1 8 ? -2.954 9.525 4.894 1.00 0.00 8 ILE A CA 17
ATOM 28219 C C . ILE A 1 8 ? -3.693 10.253 6.017 1.00 0.00 8 ILE A C 17
ATOM 28220 O O . ILE A 1 8 ? -4.002 9.681 7.044 1.00 0.00 8 ILE A O 17
ATOM 28236 N N . VAL A 1 9 ? -3.968 11.512 5.831 1.00 0.00 9 VAL A N 17
ATOM 28237 C CA . VAL A 1 9 ? -4.679 12.288 6.882 1.00 0.00 9 VAL A CA 17
ATOM 28238 C C . VAL A 1 9 ? -6.095 11.728 7.063 1.00 0.00 9 VAL A C 17
ATOM 28239 O O . VAL A 1 9 ? -6.709 11.897 8.099 1.00 0.00 9 VAL A O 17
ATOM 28252 N N . ASP A 1 10 ? -6.617 11.056 6.071 1.00 0.00 10 ASP A N 17
ATOM 28253 C CA . ASP A 1 10 ? -7.986 10.481 6.203 1.00 0.00 10 ASP A CA 17
ATOM 28254 C C . ASP A 1 10 ? -7.931 9.250 7.110 1.00 0.00 10 ASP A C 17
ATOM 28255 O O . ASP A 1 10 ? -8.947 8.688 7.467 1.00 0.00 10 ASP A O 17
ATOM 28264 N N . ILE A 1 11 ? -6.754 8.826 7.487 1.00 0.00 11 ILE A N 17
ATOM 28265 C CA . ILE A 1 11 ? -6.641 7.631 8.374 1.00 0.00 11 ILE A CA 17
ATOM 28266 C C . ILE A 1 11 ? -6.838 8.058 9.829 1.00 0.00 11 ILE A C 17
ATOM 28267 O O . ILE A 1 11 ? -6.112 8.880 10.350 1.00 0.00 11 ILE A O 17
ATOM 28283 N N . VAL A 1 12 ? -7.824 7.503 10.490 1.00 0.00 12 VAL A N 17
ATOM 28284 C CA . VAL A 1 12 ? -8.089 7.864 11.920 1.00 0.00 12 VAL A CA 17
ATOM 28285 C C . VAL A 1 12 ? -8.340 6.594 12.735 1.00 0.00 12 VAL A C 17
ATOM 28286 O O . VAL A 1 12 ? -8.090 6.558 13.924 1.00 0.00 12 VAL A O 17
ATOM 28299 N N . GLU A 1 13 ? -8.842 5.552 12.114 1.00 0.00 13 GLU A N 17
ATOM 28300 C CA . GLU A 1 13 ? -9.122 4.282 12.864 1.00 0.00 13 GLU A CA 17
ATOM 28301 C C . GLU A 1 13 ? -8.624 3.073 12.069 1.00 0.00 13 GLU A C 17
ATOM 28302 O O . GLU A 1 13 ? -8.534 3.096 10.858 1.00 0.00 13 GLU A O 17
ATOM 28314 N N . ASN A 1 14 ? -8.284 2.021 12.762 1.00 0.00 14 ASN A N 17
ATOM 28315 C CA . ASN A 1 14 ? -7.769 0.796 12.085 1.00 0.00 14 ASN A CA 17
ATOM 28316 C C . ASN A 1 14 ? -8.921 -0.019 11.495 1.00 0.00 14 ASN A C 17
ATOM 28317 O O . ASN A 1 14 ? -10.075 0.190 11.810 1.00 0.00 14 ASN A O 17
ATOM 28328 N N . GLY A 1 15 ? -8.605 -0.955 10.642 1.00 0.00 15 GLY A N 17
ATOM 28329 C CA . GLY A 1 15 ? -9.661 -1.807 10.025 1.00 0.00 15 GLY A CA 17
ATOM 28330 C C . GLY A 1 15 ? -10.485 -0.991 9.026 1.00 0.00 15 GLY A C 17
ATOM 28331 O O . GLY A 1 15 ? -11.459 -0.360 9.383 1.00 0.00 15 GLY A O 17
ATOM 28335 N N . GLN A 1 16 ? -10.110 -1.013 7.778 1.00 0.00 16 GLN A N 17
ATOM 28336 C CA . GLN A 1 16 ? -10.880 -0.252 6.752 1.00 0.00 16 GLN A CA 17
ATOM 28337 C C . GLN A 1 16 ? -10.405 -0.665 5.359 1.00 0.00 16 GLN A C 17
ATOM 28338 O O . GLN A 1 16 ? -9.223 -0.706 5.078 1.00 0.00 16 GLN A O 17
ATOM 28352 N N . TRP A 1 17 ? -11.324 -0.980 4.485 1.00 0.00 17 TRP A N 17
ATOM 28353 C CA . TRP A 1 17 ? -10.945 -1.402 3.101 1.00 0.00 17 TRP A CA 17
ATOM 28354 C C . TRP A 1 17 ? -11.008 -0.201 2.159 1.00 0.00 17 TRP A C 17
ATOM 28355 O O . TRP A 1 17 ? -11.963 0.550 2.159 1.00 0.00 17 TRP A O 17
ATOM 28376 N N . ALA A 1 18 ? -10.003 -0.017 1.346 1.00 0.00 18 ALA A N 17
ATOM 28377 C CA . ALA A 1 18 ? -10.023 1.137 0.398 1.00 0.00 18 ALA A CA 17
ATOM 28378 C C . ALA A 1 18 ? -8.807 1.069 -0.523 1.00 0.00 18 ALA A C 17
ATOM 28379 O O . ALA A 1 18 ? -7.960 0.210 -0.389 1.00 0.00 18 ALA A O 17
ATOM 28386 N N . ASN A 1 19 ? -8.716 1.976 -1.460 1.00 0.00 19 ASN A N 17
ATOM 28387 C CA . ASN A 1 19 ? -7.557 1.986 -2.405 1.00 0.00 19 ASN A CA 17
ATOM 28388 C C . ASN A 1 19 ? -6.597 3.100 -2.004 1.00 0.00 19 ASN A C 17
ATOM 28389 O O . ASN A 1 19 ? -7.005 4.146 -1.544 1.00 0.00 19 ASN A O 17
ATOM 28400 N N . LEU A 1 20 ? -5.319 2.885 -2.171 1.00 0.00 20 LEU A N 17
ATOM 28401 C CA . LEU A 1 20 ? -4.326 3.935 -1.794 1.00 0.00 20 LEU A CA 17
ATOM 28402 C C . LEU A 1 20 ? -3.186 3.962 -2.810 1.00 0.00 20 LEU A C 17
ATOM 28403 O O . LEU A 1 20 ? -2.644 2.942 -3.180 1.00 0.00 20 LEU A O 17
ATOM 28419 N N . LYS A 1 21 ? -2.818 5.137 -3.254 1.00 0.00 21 LYS A N 17
ATOM 28420 C CA . LYS A 1 21 ? -1.705 5.277 -4.244 1.00 0.00 21 LYS A CA 17
ATOM 28421 C C . LYS A 1 21 ? -0.574 6.074 -3.601 1.00 0.00 21 LYS A C 17
ATOM 28422 O O . LYS A 1 21 ? -0.806 7.007 -2.859 1.00 0.00 21 LYS A O 17
ATOM 28441 N N . ALA A 1 22 ? 0.653 5.718 -3.866 1.00 0.00 22 ALA A N 17
ATOM 28442 C CA . ALA A 1 22 ? 1.779 6.473 -3.246 1.00 0.00 22 ALA A CA 17
ATOM 28443 C C . ALA A 1 22 ? 3.087 6.165 -3.970 1.00 0.00 22 ALA A C 17
ATOM 28444 O O . ALA A 1 22 ? 3.116 5.439 -4.943 1.00 0.00 22 ALA A O 17
ATOM 28451 N N . LYS A 1 23 ? 4.177 6.720 -3.492 1.00 0.00 23 LYS A N 17
ATOM 28452 C CA . LYS A 1 23 ? 5.510 6.482 -4.132 1.00 0.00 23 LYS A CA 17
ATOM 28453 C C . LYS A 1 23 ? 6.389 5.662 -3.189 1.00 0.00 23 LYS A C 17
ATOM 28454 O O . LYS A 1 23 ? 6.423 5.890 -1.998 1.00 0.00 23 LYS A O 17
ATOM 28473 N N . VAL A 1 24 ? 7.097 4.699 -3.716 1.00 0.00 24 VAL A N 17
ATOM 28474 C CA . VAL A 1 24 ? 7.971 3.851 -2.853 1.00 0.00 24 VAL A CA 17
ATOM 28475 C C . VAL A 1 24 ? 9.317 4.543 -2.622 1.00 0.00 24 VAL A C 17
ATOM 28476 O O . VAL A 1 24 ? 10.220 4.457 -3.430 1.00 0.00 24 VAL A O 17
ATOM 28489 N N . ILE A 1 25 ? 9.455 5.226 -1.516 1.00 0.00 25 ILE A N 17
ATOM 28490 C CA . ILE A 1 25 ? 10.739 5.923 -1.218 1.00 0.00 25 ILE A CA 17
ATOM 28491 C C . ILE A 1 25 ? 11.847 4.887 -1.023 1.00 0.00 25 ILE A C 17
ATOM 28492 O O . ILE A 1 25 ? 12.938 5.021 -1.543 1.00 0.00 25 ILE A O 17
ATOM 28508 N N . GLN A 1 26 ? 11.572 3.852 -0.276 1.00 0.00 26 GLN A N 17
ATOM 28509 C CA . GLN A 1 26 ? 12.605 2.807 -0.042 1.00 0.00 26 GLN A CA 17
ATOM 28510 C C . GLN A 1 26 ? 11.973 1.604 0.659 1.00 0.00 26 GLN A C 17
ATOM 28511 O O . GLN A 1 26 ? 11.040 1.732 1.440 1.00 0.00 26 GLN A O 17
ATOM 28525 N N . LEU A 1 27 ? 12.483 0.429 0.387 1.00 0.00 27 LEU A N 17
ATOM 28526 C CA . LEU A 1 27 ? 11.937 -0.802 1.031 1.00 0.00 27 LEU A CA 17
ATOM 28527 C C . LEU A 1 27 ? 13.085 -1.774 1.318 1.00 0.00 27 LEU A C 17
ATOM 28528 O O . LEU A 1 27 ? 13.964 -1.967 0.502 1.00 0.00 27 LEU A O 17
ATOM 28544 N N . TRP A 1 28 ? 13.080 -2.383 2.480 1.00 0.00 28 TRP A N 17
ATOM 28545 C CA . TRP A 1 28 ? 14.168 -3.345 2.846 1.00 0.00 28 TRP A CA 17
ATOM 28546 C C . TRP A 1 28 ? 13.574 -4.736 3.060 1.00 0.00 28 TRP A C 17
ATOM 28547 O O . TRP A 1 28 ? 12.459 -4.891 3.517 1.00 0.00 28 TRP A O 17
ATOM 28568 N N . GLU A 1 29 ? 14.318 -5.747 2.715 1.00 0.00 29 GLU A N 17
ATOM 28569 C CA . GLU A 1 29 ? 13.824 -7.145 2.868 1.00 0.00 29 GLU A CA 17
ATOM 28570 C C . GLU A 1 29 ? 13.583 -7.472 4.345 1.00 0.00 29 GLU A C 17
ATOM 28571 O O . GLU A 1 29 ? 14.293 -7.021 5.221 1.00 0.00 29 GLU A O 17
ATOM 28583 N N . ASN A 1 30 ? 12.572 -8.256 4.622 1.00 0.00 30 ASN A N 17
ATOM 28584 C CA . ASN A 1 30 ? 12.261 -8.621 6.040 1.00 0.00 30 ASN A CA 17
ATOM 28585 C C . ASN A 1 30 ? 13.005 -9.905 6.428 1.00 0.00 30 ASN A C 17
ATOM 28586 O O . ASN A 1 30 ? 13.688 -10.508 5.625 1.00 0.00 30 ASN A O 17
ATOM 28597 N N . THR A 1 31 ? 12.859 -10.325 7.658 1.00 0.00 31 THR A N 17
ATOM 28598 C CA . THR A 1 31 ? 13.530 -11.573 8.136 1.00 0.00 31 THR A CA 17
ATOM 28599 C C . THR A 1 31 ? 12.459 -12.614 8.476 1.00 0.00 31 THR A C 17
ATOM 28600 O O . THR A 1 31 ? 12.750 -13.661 9.019 1.00 0.00 31 THR A O 17
ATOM 28611 N N . HIS A 1 32 ? 11.217 -12.329 8.159 1.00 0.00 32 HIS A N 17
ATOM 28612 C CA . HIS A 1 32 ? 10.104 -13.291 8.460 1.00 0.00 32 HIS A CA 17
ATOM 28613 C C . HIS A 1 32 ? 9.633 -13.961 7.166 1.00 0.00 32 HIS A C 17
ATOM 28614 O O . HIS A 1 32 ? 9.492 -13.330 6.137 1.00 0.00 32 HIS A O 17
ATOM 28628 N N . GLU A 1 33 ? 9.395 -15.243 7.216 1.00 0.00 33 GLU A N 17
ATOM 28629 C CA . GLU A 1 33 ? 8.941 -15.983 6.003 1.00 0.00 33 GLU A CA 17
ATOM 28630 C C . GLU A 1 33 ? 7.537 -15.514 5.604 1.00 0.00 33 GLU A C 17
ATOM 28631 O O . GLU A 1 33 ? 7.223 -15.392 4.435 1.00 0.00 33 GLU A O 17
ATOM 28643 N N . SER A 1 34 ? 6.692 -15.259 6.562 1.00 0.00 34 SER A N 17
ATOM 28644 C CA . SER A 1 34 ? 5.307 -14.809 6.242 1.00 0.00 34 SER A CA 17
ATOM 28645 C C . SER A 1 34 ? 5.344 -13.478 5.488 1.00 0.00 34 SER A C 17
ATOM 28646 O O . SER A 1 34 ? 4.597 -13.267 4.554 1.00 0.00 34 SER A O 17
ATOM 28654 N N . ILE A 1 35 ? 6.190 -12.572 5.898 1.00 0.00 35 ILE A N 17
ATOM 28655 C CA . ILE A 1 35 ? 6.263 -11.237 5.222 1.00 0.00 35 ILE A CA 17
ATOM 28656 C C . ILE A 1 35 ? 7.422 -11.214 4.223 1.00 0.00 35 ILE A C 17
ATOM 28657 O O . ILE A 1 35 ? 8.521 -11.638 4.513 1.00 0.00 35 ILE A O 17
ATOM 28673 N N . SER A 1 36 ? 7.169 -10.724 3.041 1.00 0.00 36 SER A N 17
ATOM 28674 C CA . SER A 1 36 ? 8.232 -10.666 1.997 1.00 0.00 36 SER A CA 17
ATOM 28675 C C . SER A 1 36 ? 9.123 -9.440 2.220 1.00 0.00 36 SER A C 17
ATOM 28676 O O . SER A 1 36 ? 10.276 -9.556 2.597 1.00 0.00 36 SER A O 17
ATOM 28684 N N . GLN A 1 37 ? 8.601 -8.264 1.972 1.00 0.00 37 GLN A N 17
ATOM 28685 C CA . GLN A 1 37 ? 9.416 -7.019 2.145 1.00 0.00 37 GLN A CA 17
ATOM 28686 C C . GLN A 1 37 ? 8.614 -5.987 2.931 1.00 0.00 37 GLN A C 17
ATOM 28687 O O . GLN A 1 37 ? 7.400 -6.007 2.953 1.00 0.00 37 GLN A O 17
ATOM 28701 N N . VAL A 1 38 ? 9.293 -5.082 3.584 1.00 0.00 38 VAL A N 17
ATOM 28702 C CA . VAL A 1 38 ? 8.597 -4.032 4.386 1.00 0.00 38 VAL A CA 17
ATOM 28703 C C . VAL A 1 38 ? 9.281 -2.687 4.138 1.00 0.00 38 VAL A C 17
ATOM 28704 O O . VAL A 1 38 ? 10.487 -2.608 4.017 1.00 0.00 38 VAL A O 17
ATOM 28717 N N . GLY A 1 39 ? 8.524 -1.631 4.043 1.00 0.00 39 GLY A N 17
ATOM 28718 C CA . GLY A 1 39 ? 9.149 -0.303 3.781 1.00 0.00 39 GLY A CA 17
ATOM 28719 C C . GLY A 1 39 ? 8.150 0.810 4.055 1.00 0.00 39 GLY A C 17
ATOM 28720 O O . GLY A 1 39 ? 7.187 0.630 4.773 1.00 0.00 39 GLY A O 17
ATOM 28724 N N . LEU A 1 40 ? 8.372 1.969 3.481 1.00 0.00 40 LEU A N 17
ATOM 28725 C CA . LEU A 1 40 ? 7.428 3.111 3.702 1.00 0.00 40 LEU A CA 17
ATOM 28726 C C . LEU A 1 40 ? 7.141 3.808 2.374 1.00 0.00 40 LEU A C 17
ATOM 28727 O O . LEU A 1 40 ? 7.939 3.789 1.461 1.00 0.00 40 LEU A O 17
ATOM 28743 N N . LEU A 1 41 ? 5.982 4.409 2.257 1.00 0.00 41 LEU A N 17
ATOM 28744 C CA . LEU A 1 41 ? 5.600 5.101 0.985 1.00 0.00 41 LEU A CA 17
ATOM 28745 C C . LEU A 1 41 ? 5.470 6.599 1.247 1.00 0.00 41 LEU A C 17
ATOM 28746 O O . LEU A 1 41 ? 4.965 7.022 2.269 1.00 0.00 41 LEU A O 17
ATOM 28762 N N . GLY A 1 42 ? 5.932 7.405 0.330 1.00 0.00 42 GLY A N 17
ATOM 28763 C CA . GLY A 1 42 ? 5.851 8.885 0.513 1.00 0.00 42 GLY A CA 17
ATOM 28764 C C . GLY A 1 42 ? 4.592 9.435 -0.155 1.00 0.00 42 GLY A C 17
ATOM 28765 O O . GLY A 1 42 ? 4.337 9.200 -1.320 1.00 0.00 42 GLY A O 17
ATOM 28769 N N . ASP A 1 43 ? 3.813 10.183 0.584 1.00 0.00 43 ASP A N 17
ATOM 28770 C CA . ASP A 1 43 ? 2.562 10.795 0.028 1.00 0.00 43 ASP A CA 17
ATOM 28771 C C . ASP A 1 43 ? 2.565 12.293 0.336 1.00 0.00 43 ASP A C 17
ATOM 28772 O O . ASP A 1 43 ? 2.990 12.723 1.390 1.00 0.00 43 ASP A O 17
ATOM 28781 N N . GLU A 1 44 ? 2.091 13.087 -0.578 1.00 0.00 44 GLU A N 17
ATOM 28782 C CA . GLU A 1 44 ? 2.058 14.558 -0.355 1.00 0.00 44 GLU A CA 17
ATOM 28783 C C . GLU A 1 44 ? 1.271 14.864 0.920 1.00 0.00 44 GLU A C 17
ATOM 28784 O O . GLU A 1 44 ? 1.331 15.957 1.448 1.00 0.00 44 GLU A O 17
ATOM 28796 N N . THR A 1 45 ? 0.529 13.909 1.417 1.00 0.00 45 THR A N 17
ATOM 28797 C CA . THR A 1 45 ? -0.271 14.140 2.658 1.00 0.00 45 THR A CA 17
ATOM 28798 C C . THR A 1 45 ? 0.469 13.560 3.867 1.00 0.00 45 THR A C 17
ATOM 28799 O O . THR A 1 45 ? 0.084 13.777 4.999 1.00 0.00 45 THR A O 17
ATOM 28810 N N . GLY A 1 46 ? 1.537 12.834 3.647 1.00 0.00 46 GLY A N 17
ATOM 28811 C CA . GLY A 1 46 ? 2.298 12.262 4.804 1.00 0.00 46 GLY A CA 17
ATOM 28812 C C . GLY A 1 46 ? 3.047 10.998 4.373 1.00 0.00 46 GLY A C 17
ATOM 28813 O O . GLY A 1 46 ? 3.174 10.706 3.205 1.00 0.00 46 GLY A O 17
ATOM 28817 N N . ILE A 1 47 ? 3.542 10.247 5.326 1.00 0.00 47 ILE A N 17
ATOM 28818 C CA . ILE A 1 47 ? 4.292 8.985 5.015 1.00 0.00 47 ILE A CA 17
ATOM 28819 C C . ILE A 1 47 ? 3.646 7.831 5.781 1.00 0.00 47 ILE A C 17
ATOM 28820 O O . ILE A 1 47 ? 3.336 7.958 6.948 1.00 0.00 47 ILE A O 17
ATOM 28836 N N . ILE A 1 48 ? 3.428 6.706 5.138 1.00 0.00 48 ILE A N 17
ATOM 28837 C CA . ILE A 1 48 ? 2.786 5.544 5.844 1.00 0.00 48 ILE A CA 17
ATOM 28838 C C . ILE A 1 48 ? 3.580 4.263 5.595 1.00 0.00 48 ILE A C 17
ATOM 28839 O O . ILE A 1 48 ? 4.137 4.052 4.537 1.00 0.00 48 ILE A O 17
ATOM 28855 N N . LYS A 1 49 ? 3.638 3.411 6.584 1.00 0.00 49 LYS A N 17
ATOM 28856 C CA . LYS A 1 49 ? 4.394 2.135 6.446 1.00 0.00 49 LYS A CA 17
ATOM 28857 C C . LYS A 1 49 ? 3.525 1.070 5.779 1.00 0.00 49 LYS A C 17
ATOM 28858 O O . LYS A 1 49 ? 2.313 1.140 5.802 1.00 0.00 49 LYS A O 17
ATOM 28877 N N . PHE A 1 50 ? 4.138 0.081 5.180 1.00 0.00 50 PHE A N 17
ATOM 28878 C CA . PHE A 1 50 ? 3.347 -0.997 4.516 1.00 0.00 50 PHE A CA 17
ATOM 28879 C C . PHE A 1 50 ? 4.148 -2.297 4.517 1.00 0.00 50 PHE A C 17
ATOM 28880 O O . PHE A 1 50 ? 5.347 -2.305 4.732 1.00 0.00 50 PHE A O 17
ATOM 28897 N N . THR A 1 51 ? 3.490 -3.397 4.266 1.00 0.00 51 THR A N 17
ATOM 28898 C CA . THR A 1 51 ? 4.195 -4.716 4.237 1.00 0.00 51 THR A CA 17
ATOM 28899 C C . THR A 1 51 ? 3.656 -5.546 3.072 1.00 0.00 51 THR A C 17
ATOM 28900 O O . THR A 1 51 ? 2.510 -5.426 2.694 1.00 0.00 51 THR A O 17
ATOM 28911 N N . ILE A 1 52 ? 4.483 -6.382 2.494 1.00 0.00 52 ILE A N 17
ATOM 28912 C CA . ILE A 1 52 ? 4.034 -7.221 1.339 1.00 0.00 52 ILE A CA 17
ATOM 28913 C C . ILE A 1 52 ? 3.858 -8.665 1.795 1.00 0.00 52 ILE A C 17
ATOM 28914 O O . ILE A 1 52 ? 4.747 -9.267 2.362 1.00 0.00 52 ILE A O 17
ATOM 28930 N N . TRP A 1 53 ? 2.704 -9.224 1.551 1.00 0.00 53 TRP A N 17
ATOM 28931 C CA . TRP A 1 53 ? 2.435 -10.632 1.965 1.00 0.00 53 TRP A CA 17
ATOM 28932 C C . TRP A 1 53 ? 2.638 -11.570 0.774 1.00 0.00 53 TRP A C 17
ATOM 28933 O O . TRP A 1 53 ? 2.390 -11.217 -0.360 1.00 0.00 53 TRP A O 17
ATOM 28954 N N . LYS A 1 54 ? 3.084 -12.766 1.031 1.00 0.00 54 LYS A N 17
ATOM 28955 C CA . LYS A 1 54 ? 3.305 -13.745 -0.070 1.00 0.00 54 LYS A CA 17
ATOM 28956 C C . LYS A 1 54 ? 1.959 -14.353 -0.484 1.00 0.00 54 LYS A C 17
ATOM 28957 O O . LYS A 1 54 ? 1.846 -15.006 -1.504 1.00 0.00 54 LYS A O 17
ATOM 28976 N N . ASN A 1 55 ? 0.945 -14.151 0.311 1.00 0.00 55 ASN A N 17
ATOM 28977 C CA . ASN A 1 55 ? -0.398 -14.720 -0.004 1.00 0.00 55 ASN A CA 17
ATOM 28978 C C . ASN A 1 55 ? -0.918 -14.155 -1.329 1.00 0.00 55 ASN A C 17
ATOM 28979 O O . ASN A 1 55 ? -1.469 -14.870 -2.143 1.00 0.00 55 ASN A O 17
ATOM 28990 N N . ALA A 1 56 ? -0.750 -12.883 -1.554 1.00 0.00 56 ALA A N 17
ATOM 28991 C CA . ALA A 1 56 ? -1.234 -12.278 -2.825 1.00 0.00 56 ALA A CA 17
ATOM 28992 C C . ALA A 1 56 ? -0.282 -12.650 -3.968 1.00 0.00 56 ALA A C 17
ATOM 28993 O O . ALA A 1 56 ? -0.588 -12.459 -5.129 1.00 0.00 56 ALA A O 17
ATOM 29000 N N . GLU A 1 57 ? 0.867 -13.179 -3.643 1.00 0.00 57 GLU A N 17
ATOM 29001 C CA . GLU A 1 57 ? 1.850 -13.566 -4.700 1.00 0.00 57 GLU A CA 17
ATOM 29002 C C . GLU A 1 57 ? 2.064 -12.400 -5.663 1.00 0.00 57 GLU A C 17
ATOM 29003 O O . GLU A 1 57 ? 1.768 -12.495 -6.839 1.00 0.00 57 GLU A O 17
ATOM 29015 N N . LEU A 1 58 ? 2.576 -11.297 -5.170 1.00 0.00 58 LEU A N 17
ATOM 29016 C CA . LEU A 1 58 ? 2.814 -10.104 -6.045 1.00 0.00 58 LEU A CA 17
ATOM 29017 C C . LEU A 1 58 ? 4.323 -9.945 -6.309 1.00 0.00 58 LEU A C 17
ATOM 29018 O O . LEU A 1 58 ? 5.141 -10.329 -5.497 1.00 0.00 58 LEU A O 17
ATOM 29034 N N . PRO A 1 59 ? 4.691 -9.391 -7.448 1.00 0.00 59 PRO A N 17
ATOM 29035 C CA . PRO A 1 59 ? 6.128 -9.195 -7.838 1.00 0.00 59 PRO A CA 17
ATOM 29036 C C . PRO A 1 59 ? 6.859 -8.121 -7.010 1.00 0.00 59 PRO A C 17
ATOM 29037 O O . PRO A 1 59 ? 6.258 -7.336 -6.305 1.00 0.00 59 PRO A O 17
ATOM 29048 N N . LEU A 1 60 ? 8.166 -8.116 -7.096 1.00 0.00 60 LEU A N 17
ATOM 29049 C CA . LEU A 1 60 ? 8.995 -7.140 -6.326 1.00 0.00 60 LEU A CA 17
ATOM 29050 C C . LEU A 1 60 ? 8.738 -5.710 -6.804 1.00 0.00 60 LEU A C 17
ATOM 29051 O O . LEU A 1 60 ? 8.570 -5.446 -7.977 1.00 0.00 60 LEU A O 17
ATOM 29067 N N . LEU A 1 61 ? 8.700 -4.788 -5.879 1.00 0.00 61 LEU A N 17
ATOM 29068 C CA . LEU A 1 61 ? 8.446 -3.359 -6.225 1.00 0.00 61 LEU A CA 17
ATOM 29069 C C . LEU A 1 61 ? 9.765 -2.659 -6.565 1.00 0.00 61 LEU A C 17
ATOM 29070 O O . LEU A 1 61 ? 10.798 -2.949 -5.998 1.00 0.00 61 LEU A O 17
ATOM 29086 N N . GLU A 1 62 ? 9.730 -1.729 -7.484 1.00 0.00 62 GLU A N 17
ATOM 29087 C CA . GLU A 1 62 ? 10.972 -0.988 -7.867 1.00 0.00 62 GLU A CA 17
ATOM 29088 C C . GLU A 1 62 ? 10.999 0.358 -7.136 1.00 0.00 62 GLU A C 17
ATOM 29089 O O . GLU A 1 62 ? 10.058 1.124 -7.180 1.00 0.00 62 GLU A O 17
ATOM 29101 N N . GLN A 1 63 ? 12.071 0.634 -6.446 1.00 0.00 63 GLN A N 17
ATOM 29102 C CA . GLN A 1 63 ? 12.179 1.911 -5.678 1.00 0.00 63 GLN A CA 17
ATOM 29103 C C . GLN A 1 63 ? 12.289 3.115 -6.617 1.00 0.00 63 GLN A C 17
ATOM 29104 O O . GLN A 1 63 ? 12.972 3.077 -7.622 1.00 0.00 63 GLN A O 17
ATOM 29118 N N . GLY A 1 64 ? 11.633 4.196 -6.273 1.00 0.00 64 GLY A N 17
ATOM 29119 C CA . GLY A 1 64 ? 11.703 5.429 -7.115 1.00 0.00 64 GLY A CA 17
ATOM 29120 C C . GLY A 1 64 ? 10.568 5.444 -8.140 1.00 0.00 64 GLY A C 17
ATOM 29121 O O . GLY A 1 64 ? 10.643 6.142 -9.132 1.00 0.00 64 GLY A O 17
ATOM 29125 N N . GLU A 1 65 ? 9.518 4.689 -7.919 1.00 0.00 65 GLU A N 17
ATOM 29126 C CA . GLU A 1 65 ? 8.384 4.679 -8.901 1.00 0.00 65 GLU A CA 17
ATOM 29127 C C . GLU A 1 65 ? 7.040 4.668 -8.167 1.00 0.00 65 GLU A C 17
ATOM 29128 O O . GLU A 1 65 ? 6.932 4.253 -7.025 1.00 0.00 65 GLU A O 17
ATOM 29140 N N . SER A 1 66 ? 6.014 5.144 -8.826 1.00 0.00 66 SER A N 17
ATOM 29141 C CA . SER A 1 66 ? 4.661 5.194 -8.205 1.00 0.00 66 SER A CA 17
ATOM 29142 C C . SER A 1 66 ? 3.982 3.828 -8.289 1.00 0.00 66 SER A C 17
ATOM 29143 O O . SER A 1 66 ? 4.292 3.015 -9.137 1.00 0.00 66 SER A O 17
ATOM 29151 N N . TYR A 1 67 ? 3.045 3.577 -7.413 1.00 0.00 67 TYR A N 17
ATOM 29152 C CA . TYR A 1 67 ? 2.322 2.271 -7.424 1.00 0.00 67 TYR A CA 17
ATOM 29153 C C . TYR A 1 67 ? 0.870 2.484 -6.998 1.00 0.00 67 TYR A C 17
ATOM 29154 O O . TYR A 1 67 ? 0.574 3.298 -6.141 1.00 0.00 67 TYR A O 17
ATOM 29172 N N . LEU A 1 68 ? -0.035 1.741 -7.586 1.00 0.00 68 LEU A N 17
ATOM 29173 C CA . LEU A 1 68 ? -1.481 1.861 -7.227 1.00 0.00 68 LEU A CA 17
ATOM 29174 C C . LEU A 1 68 ? -1.906 0.572 -6.524 1.00 0.00 68 LEU A C 17
ATOM 29175 O O . LEU A 1 68 ? -1.855 -0.500 -7.092 1.00 0.00 68 LEU A O 17
ATOM 29191 N N . LEU A 1 69 ? -2.318 0.670 -5.289 1.00 0.00 69 LEU A N 17
ATOM 29192 C CA . LEU A 1 69 ? -2.741 -0.544 -4.530 1.00 0.00 69 LEU A CA 17
ATOM 29193 C C . LEU A 1 69 ? -4.263 -0.583 -4.462 1.00 0.00 69 LEU A C 17
ATOM 29194 O O . LEU A 1 69 ? -4.897 0.372 -4.064 1.00 0.00 69 LEU A O 17
ATOM 29210 N N . ARG A 1 70 ? -4.856 -1.679 -4.867 1.00 0.00 70 ARG A N 17
ATOM 29211 C CA . ARG A 1 70 ? -6.349 -1.790 -4.854 1.00 0.00 70 ARG A CA 17
ATOM 29212 C C . ARG A 1 70 ? -6.796 -2.876 -3.869 1.00 0.00 70 ARG A C 17
ATOM 29213 O O . ARG A 1 70 ? -6.186 -3.926 -3.754 1.00 0.00 70 ARG A O 17
ATOM 29234 N N . SER A 1 71 ? -7.868 -2.612 -3.165 1.00 0.00 71 SER A N 17
ATOM 29235 C CA . SER A 1 71 ? -8.413 -3.589 -2.175 1.00 0.00 71 SER A CA 17
ATOM 29236 C C . SER A 1 71 ? -7.375 -3.900 -1.094 1.00 0.00 71 SER A C 17
ATOM 29237 O O . SER A 1 71 ? -6.896 -5.010 -0.985 1.00 0.00 71 SER A O 17
ATOM 29245 N N . VAL A 1 72 ? -7.042 -2.924 -0.278 1.00 0.00 72 VAL A N 17
ATOM 29246 C CA . VAL A 1 72 ? -6.051 -3.147 0.828 1.00 0.00 72 VAL A CA 17
ATOM 29247 C C . VAL A 1 72 ? -6.746 -2.949 2.175 1.00 0.00 72 VAL A C 17
ATOM 29248 O O . VAL A 1 72 ? -7.798 -2.337 2.261 1.00 0.00 72 VAL A O 17
ATOM 29261 N N . VAL A 1 73 ? -6.159 -3.470 3.225 1.00 0.00 73 VAL A N 17
ATOM 29262 C CA . VAL A 1 73 ? -6.758 -3.344 4.591 1.00 0.00 73 VAL A CA 17
ATOM 29263 C C . VAL A 1 73 ? -5.806 -2.559 5.493 1.00 0.00 73 VAL A C 17
ATOM 29264 O O . VAL A 1 73 ? -4.617 -2.806 5.525 1.00 0.00 73 VAL A O 17
ATOM 29277 N N . VAL A 1 74 ? -6.320 -1.601 6.219 1.00 0.00 74 VAL A N 17
ATOM 29278 C CA . VAL A 1 74 ? -5.447 -0.784 7.114 1.00 0.00 74 VAL A CA 17
ATOM 29279 C C . VAL A 1 74 ? -5.333 -1.461 8.479 1.00 0.00 74 VAL A C 17
ATOM 29280 O O . VAL A 1 74 ? -6.277 -1.517 9.240 1.00 0.00 74 VAL A O 17
ATOM 29293 N N . GLY A 1 75 ? -4.174 -1.980 8.791 1.00 0.00 75 GLY A N 17
ATOM 29294 C CA . GLY A 1 75 ? -3.979 -2.668 10.102 1.00 0.00 75 GLY A CA 17
ATOM 29295 C C . GLY A 1 75 ? -3.554 -1.653 11.164 1.00 0.00 75 GLY A C 17
ATOM 29296 O O . GLY A 1 75 ? -3.278 -0.506 10.872 1.00 0.00 75 GLY A O 17
ATOM 29300 N N . GLU A 1 76 ? -3.498 -2.077 12.399 1.00 0.00 76 GLU A N 17
ATOM 29301 C CA . GLU A 1 76 ? -3.091 -1.156 13.504 1.00 0.00 76 GLU A CA 17
ATOM 29302 C C . GLU A 1 76 ? -1.627 -1.414 13.858 1.00 0.00 76 GLU A C 17
ATOM 29303 O O . GLU A 1 76 ? -1.260 -2.506 14.245 1.00 0.00 76 GLU A O 17
ATOM 29315 N N . TYR A 1 77 ? -0.788 -0.418 13.722 1.00 0.00 77 TYR A N 17
ATOM 29316 C CA . TYR A 1 77 ? 0.666 -0.590 14.041 1.00 0.00 77 TYR A CA 17
ATOM 29317 C C . TYR A 1 77 ? 1.044 0.297 15.234 1.00 0.00 77 TYR A C 17
ATOM 29318 O O . TYR A 1 77 ? 1.195 1.494 15.112 1.00 0.00 77 TYR A O 17
ATOM 29336 N N . ASN A 1 78 ? 1.207 -0.299 16.384 1.00 0.00 78 ASN A N 17
ATOM 29337 C CA . ASN A 1 78 ? 1.588 0.471 17.610 1.00 0.00 78 ASN A CA 17
ATOM 29338 C C . ASN A 1 78 ? 0.823 1.797 17.692 1.00 0.00 78 ASN A C 17
ATOM 29339 O O . ASN A 1 78 ? -0.384 1.822 17.820 1.00 0.00 78 ASN A O 17
ATOM 29350 N N . ASP A 1 79 ? 1.527 2.902 17.650 1.00 0.00 79 ASP A N 17
ATOM 29351 C CA . ASP A 1 79 ? 0.862 4.236 17.751 1.00 0.00 79 ASP A CA 17
ATOM 29352 C C . ASP A 1 79 ? 0.585 4.796 16.355 1.00 0.00 79 ASP A C 17
ATOM 29353 O O . ASP A 1 79 ? -0.073 5.807 16.208 1.00 0.00 79 ASP A O 17
ATOM 29362 N N . ARG A 1 80 ? 1.082 4.149 15.329 1.00 0.00 80 ARG A N 17
ATOM 29363 C CA . ARG A 1 80 ? 0.855 4.637 13.928 1.00 0.00 80 ARG A CA 17
ATOM 29364 C C . ARG A 1 80 ? -0.044 3.658 13.172 1.00 0.00 80 ARG A C 17
ATOM 29365 O O . ARG A 1 80 ? -0.440 2.632 13.686 1.00 0.00 80 ARG A O 17
ATOM 29386 N N . PHE A 1 81 ? -0.369 3.985 11.947 1.00 0.00 81 PHE A N 17
ATOM 29387 C CA . PHE A 1 81 ? -1.250 3.103 11.118 1.00 0.00 81 PHE A CA 17
ATOM 29388 C C . PHE A 1 81 ? -0.422 2.460 10.005 1.00 0.00 81 PHE A C 17
ATOM 29389 O O . PHE A 1 81 ? 0.532 3.031 9.519 1.00 0.00 81 PHE A O 17
ATOM 29406 N N . GLN A 1 82 ? -0.779 1.265 9.601 1.00 0.00 82 GLN A N 17
ATOM 29407 C CA . GLN A 1 82 ? -0.015 0.568 8.518 1.00 0.00 82 GLN A CA 17
ATOM 29408 C C . GLN A 1 82 ? -0.988 -0.112 7.555 1.00 0.00 82 GLN A C 17
ATOM 29409 O O . GLN A 1 82 ? -2.092 -0.464 7.917 1.00 0.00 82 GLN A O 17
ATOM 29423 N N . VAL A 1 83 ? -0.573 -0.303 6.326 1.00 0.00 83 VAL A N 17
ATOM 29424 C CA . VAL A 1 83 ? -1.449 -0.966 5.309 1.00 0.00 83 VAL A CA 17
ATOM 29425 C C . VAL A 1 83 ? -0.837 -2.315 4.928 1.00 0.00 83 VAL A C 17
ATOM 29426 O O . VAL A 1 83 ? 0.351 -2.430 4.678 1.00 0.00 83 VAL A O 17
ATOM 29439 N N . GLN A 1 84 ? -1.645 -3.345 4.906 1.00 0.00 84 GLN A N 17
ATOM 29440 C CA . GLN A 1 84 ? -1.134 -4.712 4.569 1.00 0.00 84 GLN A CA 17
ATOM 29441 C C . GLN A 1 84 ? -1.595 -5.111 3.171 1.00 0.00 84 GLN A C 17
ATOM 29442 O O . GLN A 1 84 ? -2.765 -5.061 2.850 1.00 0.00 84 GLN A O 17
ATOM 29456 N N . VAL A 1 85 ? -0.676 -5.512 2.336 1.00 0.00 85 VAL A N 17
ATOM 29457 C CA . VAL A 1 85 ? -1.041 -5.926 0.950 1.00 0.00 85 VAL A CA 17
ATOM 29458 C C . VAL A 1 85 ? -1.227 -7.440 0.914 1.00 0.00 85 VAL A C 17
ATOM 29459 O O . VAL A 1 85 ? -0.278 -8.194 0.820 1.00 0.00 85 VAL A O 17
ATOM 29472 N N . ASN A 1 86 ? -2.451 -7.892 0.994 1.00 0.00 86 ASN A N 17
ATOM 29473 C CA . ASN A 1 86 ? -2.715 -9.361 0.971 1.00 0.00 86 ASN A CA 17
ATOM 29474 C C . ASN A 1 86 ? -4.097 -9.629 0.372 1.00 0.00 86 ASN A C 17
ATOM 29475 O O . ASN A 1 86 ? -4.833 -8.719 0.045 1.00 0.00 86 ASN A O 17
ATOM 29486 N N . LYS A 1 87 ? -4.450 -10.879 0.244 1.00 0.00 87 LYS A N 17
ATOM 29487 C CA . LYS A 1 87 ? -5.785 -11.251 -0.312 1.00 0.00 87 LYS A CA 17
ATOM 29488 C C . LYS A 1 87 ? -5.938 -10.738 -1.744 1.00 0.00 87 LYS A C 17
ATOM 29489 O O . LYS A 1 87 ? -5.017 -10.771 -2.534 1.00 0.00 87 LYS A O 17
ATOM 29508 N N . ASN A 1 88 ? -7.111 -10.276 -2.076 1.00 0.00 88 ASN A N 17
ATOM 29509 C CA . ASN A 1 88 ? -7.366 -9.765 -3.449 1.00 0.00 88 ASN A CA 17
ATOM 29510 C C . ASN A 1 88 ? -6.542 -8.498 -3.688 1.00 0.00 88 ASN A C 17
ATOM 29511 O O . ASN A 1 88 ? -6.714 -7.809 -4.674 1.00 0.00 88 ASN A O 17
ATOM 29522 N N . SER A 1 89 ? -5.646 -8.186 -2.792 1.00 0.00 89 SER A N 17
ATOM 29523 C CA . SER A 1 89 ? -4.812 -6.965 -2.962 1.00 0.00 89 SER A CA 17
ATOM 29524 C C . SER A 1 89 ? -4.045 -7.046 -4.279 1.00 0.00 89 SER A C 17
ATOM 29525 O O . SER A 1 89 ? -3.611 -8.101 -4.693 1.00 0.00 89 SER A O 17
ATOM 29533 N N . SER A 1 90 ? -3.879 -5.930 -4.944 1.00 0.00 90 SER A N 17
ATOM 29534 C CA . SER A 1 90 ? -3.139 -5.930 -6.245 1.00 0.00 90 SER A CA 17
ATOM 29535 C C . SER A 1 90 ? -2.272 -4.676 -6.343 1.00 0.00 90 SER A C 17
ATOM 29536 O O . SER A 1 90 ? -2.534 -3.676 -5.709 1.00 0.00 90 SER A O 17
ATOM 29544 N N . ILE A 1 91 ? -1.237 -4.729 -7.141 1.00 0.00 91 ILE A N 17
ATOM 29545 C CA . ILE A 1 91 ? -0.328 -3.552 -7.306 1.00 0.00 91 ILE A CA 17
ATOM 29546 C C . ILE A 1 91 ? -0.075 -3.309 -8.794 1.00 0.00 91 ILE A C 17
ATOM 29547 O O . ILE A 1 91 ? 0.198 -4.225 -9.543 1.00 0.00 91 ILE A O 17
ATOM 29563 N N . GLU A 1 92 ? -0.156 -2.074 -9.222 1.00 0.00 92 GLU A N 17
ATOM 29564 C CA . GLU A 1 92 ? 0.087 -1.739 -10.663 1.00 0.00 92 GLU A CA 17
ATOM 29565 C C . GLU A 1 92 ? 1.151 -0.646 -10.749 1.00 0.00 92 GLU A C 17
ATOM 29566 O O . GLU A 1 92 ? 1.140 0.309 -9.999 1.00 0.00 92 GLU A O 17
ATOM 29578 N N . LYS A 1 93 ? 2.075 -0.784 -11.661 1.00 0.00 93 LYS A N 17
ATOM 29579 C CA . LYS A 1 93 ? 3.149 0.241 -11.801 1.00 0.00 93 LYS A CA 17
ATOM 29580 C C . LYS A 1 93 ? 2.618 1.438 -12.585 1.00 0.00 93 LYS A C 17
ATOM 29581 O O . LYS A 1 93 ? 2.061 1.295 -13.655 1.00 0.00 93 LYS A O 17
ATOM 29600 N N . LEU A 1 94 ? 2.791 2.624 -12.058 1.00 0.00 94 LEU A N 17
ATOM 29601 C CA . LEU A 1 94 ? 2.302 3.855 -12.758 1.00 0.00 94 LEU A CA 17
ATOM 29602 C C . LEU A 1 94 ? 3.488 4.604 -13.370 1.00 0.00 94 LEU A C 17
ATOM 29603 O O . LEU A 1 94 ? 4.508 4.803 -12.744 1.00 0.00 94 LEU A O 17
ATOM 29619 N N . SER A 1 95 ? 3.344 5.027 -14.594 1.00 0.00 95 SER A N 17
ATOM 29620 C CA . SER A 1 95 ? 4.438 5.776 -15.274 1.00 0.00 95 SER A CA 17
ATOM 29621 C C . SER A 1 95 ? 4.274 7.265 -14.975 1.00 0.00 95 SER A C 17
ATOM 29622 O O . SER A 1 95 ? 4.945 8.099 -15.549 1.00 0.00 95 SER A O 17
ATOM 29630 N N . GLU A 1 96 ? 3.372 7.597 -14.085 1.00 0.00 96 GLU A N 17
ATOM 29631 C CA . GLU A 1 96 ? 3.131 9.031 -13.725 1.00 0.00 96 GLU A CA 17
ATOM 29632 C C . GLU A 1 96 ? 3.461 9.241 -12.239 1.00 0.00 96 GLU A C 17
ATOM 29633 O O . GLU A 1 96 ? 2.607 9.097 -11.383 1.00 0.00 96 GLU A O 17
ATOM 29645 N N . PRO A 1 97 ? 4.690 9.587 -11.931 1.00 0.00 97 PRO A N 17
ATOM 29646 C CA . PRO A 1 97 ? 5.134 9.829 -10.522 1.00 0.00 97 PRO A CA 17
ATOM 29647 C C . PRO A 1 97 ? 4.283 10.884 -9.808 1.00 0.00 97 PRO A C 17
ATOM 29648 O O . PRO A 1 97 ? 3.789 11.815 -10.413 1.00 0.00 97 PRO A O 17
ATOM 29659 N N . ILE A 1 98 ? 4.108 10.736 -8.523 1.00 0.00 98 ILE A N 17
ATOM 29660 C CA . ILE A 1 98 ? 3.287 11.715 -7.755 1.00 0.00 98 ILE A CA 17
ATOM 29661 C C . ILE A 1 98 ? 4.149 12.912 -7.362 1.00 0.00 98 ILE A C 17
ATOM 29662 O O . ILE A 1 98 ? 3.698 13.841 -6.723 1.00 0.00 98 ILE A O 17
ATOM 29678 N N . GLU A 1 99 ? 5.382 12.889 -7.751 1.00 0.00 99 GLU A N 17
ATOM 29679 C CA . GLU A 1 99 ? 6.310 14.013 -7.419 1.00 0.00 99 GLU A CA 17
ATOM 29680 C C . GLU A 1 99 ? 6.140 14.404 -5.949 1.00 0.00 99 GLU A C 17
ATOM 29681 O O . GLU A 1 99 ? 5.368 15.280 -5.612 1.00 0.00 99 GLU A O 17
ATOM 29693 N N . VAL A 1 100 ? 6.859 13.754 -5.071 1.00 0.00 100 VAL A N 17
ATOM 29694 C CA . VAL A 1 100 ? 6.756 14.066 -3.612 1.00 0.00 100 VAL A CA 17
ATOM 29695 C C . VAL A 1 100 ? 7.927 14.962 -3.201 1.00 0.00 100 VAL A C 17
ATOM 29696 O O . VAL A 1 100 ? 8.535 14.776 -2.165 1.00 0.00 100 VAL A O 17
ATOM 29709 N N . GLY A 1 101 ? 8.244 15.937 -4.008 1.00 0.00 101 GLY A N 17
ATOM 29710 C CA . GLY A 1 101 ? 9.374 16.857 -3.678 1.00 0.00 101 GLY A CA 17
ATOM 29711 C C . GLY A 1 101 ? 9.911 17.473 -4.972 1.00 0.00 101 GLY A C 17
ATOM 29712 O O . GLY A 1 101 ? 10.617 18.461 -4.955 1.00 0.00 101 GLY A O 17
ATOM 29716 N N . LEU A 1 102 ? 9.574 16.898 -6.093 1.00 0.00 102 LEU A N 17
ATOM 29717 C CA . LEU A 1 102 ? 10.054 17.443 -7.394 1.00 0.00 102 LEU A CA 17
ATOM 29718 C C . LEU A 1 102 ? 9.128 18.585 -7.821 1.00 0.00 102 LEU A C 17
ATOM 29719 O O . LEU A 1 102 ? 9.297 19.180 -8.867 1.00 0.00 102 LEU A O 17
ATOM 29735 N N . GLU A 1 103 ? 8.155 18.900 -7.008 1.00 0.00 103 GLU A N 17
ATOM 29736 C CA . GLU A 1 103 ? 7.216 20.008 -7.347 1.00 0.00 103 GLU A CA 17
ATOM 29737 C C . GLU A 1 103 ? 7.942 21.348 -7.180 1.00 0.00 103 GLU A C 17
ATOM 29738 O O . GLU A 1 103 ? 7.404 22.399 -7.472 1.00 0.00 103 GLU A O 17
ATOM 29750 N N . HIS A 1 104 ? 9.160 21.313 -6.710 1.00 0.00 104 HIS A N 17
ATOM 29751 C CA . HIS A 1 104 ? 9.937 22.573 -6.512 1.00 0.00 104 HIS A CA 17
ATOM 29752 C C . HIS A 1 104 ? 10.226 23.228 -7.866 1.00 0.00 104 HIS A C 17
ATOM 29753 O O . HIS A 1 104 ? 10.143 24.433 -8.008 1.00 0.00 104 HIS A O 17
ATOM 29767 N N . HIS A 1 105 ? 10.572 22.452 -8.862 1.00 0.00 105 HIS A N 17
ATOM 29768 C CA . HIS A 1 105 ? 10.874 23.044 -10.203 1.00 0.00 105 HIS A CA 17
ATOM 29769 C C . HIS A 1 105 ? 9.623 23.006 -11.080 1.00 0.00 105 HIS A C 17
ATOM 29770 O O . HIS A 1 105 ? 9.249 21.982 -11.614 1.00 0.00 105 HIS A O 17
ATOM 29784 N N . HIS A 1 106 ? 8.981 24.132 -11.235 1.00 0.00 106 HIS A N 17
ATOM 29785 C CA . HIS A 1 106 ? 7.757 24.198 -12.081 1.00 0.00 106 HIS A CA 17
ATOM 29786 C C . HIS A 1 106 ? 7.560 25.647 -12.530 1.00 0.00 106 HIS A C 17
ATOM 29787 O O . HIS A 1 106 ? 6.652 25.965 -13.274 1.00 0.00 106 HIS A O 17
ATOM 29801 N N . HIS A 1 107 ? 8.413 26.527 -12.079 1.00 0.00 107 HIS A N 17
ATOM 29802 C CA . HIS A 1 107 ? 8.296 27.959 -12.472 1.00 0.00 107 HIS A CA 17
ATOM 29803 C C . HIS A 1 107 ? 8.592 28.103 -13.963 1.00 0.00 107 HIS A C 17
ATOM 29804 O O . HIS A 1 107 ? 7.955 28.867 -14.661 1.00 0.00 107 HIS A O 17
ATOM 29818 N N . HIS A 1 108 ? 9.561 27.384 -14.454 1.00 0.00 108 HIS A N 17
ATOM 29819 C CA . HIS A 1 108 ? 9.913 27.486 -15.897 1.00 0.00 108 HIS A CA 17
ATOM 29820 C C . HIS A 1 108 ? 8.914 26.690 -16.739 1.00 0.00 108 HIS A C 17
ATOM 29821 O O . HIS A 1 108 ? 8.597 25.555 -16.443 1.00 0.00 108 HIS A O 17
ATOM 29835 N N . HIS A 1 109 ? 8.419 27.282 -17.791 1.00 0.00 109 HIS A N 17
ATOM 29836 C CA . HIS A 1 109 ? 7.443 26.573 -18.668 1.00 0.00 109 HIS A CA 17
ATOM 29837 C C . HIS A 1 109 ? 7.186 27.415 -19.918 1.00 0.00 109 HIS A C 17
ATOM 29838 O O . HIS A 1 109 ? 7.262 26.867 -21.005 1.00 0.00 109 HIS A O 17
ATOM 29853 N N . MET A 1 1 ? -13.370 1.429 -12.757 1.00 0.00 1 MET A N 18
ATOM 29854 C CA . MET A 1 1 ? -12.894 2.809 -13.060 1.00 0.00 1 MET A CA 18
ATOM 29855 C C . MET A 1 1 ? -13.331 3.750 -11.937 1.00 0.00 1 MET A C 18
ATOM 29856 O O . MET A 1 1 ? -13.466 4.940 -12.130 1.00 0.00 1 MET A O 18
ATOM 29872 N N . GLU A 1 2 ? -13.561 3.217 -10.762 1.00 0.00 2 GLU A N 18
ATOM 29873 C CA . GLU A 1 2 ? -14.002 4.064 -9.608 1.00 0.00 2 GLU A CA 18
ATOM 29874 C C . GLU A 1 2 ? -13.269 3.629 -8.334 1.00 0.00 2 GLU A C 18
ATOM 29875 O O . GLU A 1 2 ? -13.890 3.218 -7.372 1.00 0.00 2 GLU A O 18
ATOM 29887 N N . PRO A 1 3 ? -11.963 3.708 -8.319 1.00 0.00 3 PRO A N 18
ATOM 29888 C CA . PRO A 1 3 ? -11.158 3.303 -7.128 1.00 0.00 3 PRO A CA 18
ATOM 29889 C C . PRO A 1 3 ? -11.363 4.263 -5.950 1.00 0.00 3 PRO A C 18
ATOM 29890 O O . PRO A 1 3 ? -11.375 5.470 -6.107 1.00 0.00 3 PRO A O 18
ATOM 29901 N N . GLN A 1 4 ? -11.517 3.742 -4.764 1.00 0.00 4 GLN A N 18
ATOM 29902 C CA . GLN A 1 4 ? -11.720 4.628 -3.585 1.00 0.00 4 GLN A CA 18
ATOM 29903 C C . GLN A 1 4 ? -10.364 5.019 -3.013 1.00 0.00 4 GLN A C 18
ATOM 29904 O O . GLN A 1 4 ? -9.836 4.376 -2.128 1.00 0.00 4 GLN A O 18
ATOM 29918 N N . LEU A 1 5 ? -9.797 6.077 -3.516 1.00 0.00 5 LEU A N 18
ATOM 29919 C CA . LEU A 1 5 ? -8.468 6.525 -3.012 1.00 0.00 5 LEU A CA 18
ATOM 29920 C C . LEU A 1 5 ? -8.613 7.055 -1.589 1.00 0.00 5 LEU A C 18
ATOM 29921 O O . LEU A 1 5 ? -9.529 7.788 -1.276 1.00 0.00 5 LEU A O 18
ATOM 29937 N N . THR A 1 6 ? -7.704 6.682 -0.729 1.00 0.00 6 THR A N 18
ATOM 29938 C CA . THR A 1 6 ? -7.751 7.144 0.694 1.00 0.00 6 THR A CA 18
ATOM 29939 C C . THR A 1 6 ? -6.428 7.821 1.050 1.00 0.00 6 THR A C 18
ATOM 29940 O O . THR A 1 6 ? -5.363 7.281 0.831 1.00 0.00 6 THR A O 18
ATOM 29951 N N . LYS A 1 7 ? -6.493 9.008 1.589 1.00 0.00 7 LYS A N 18
ATOM 29952 C CA . LYS A 1 7 ? -5.248 9.742 1.954 1.00 0.00 7 LYS A CA 18
ATOM 29953 C C . LYS A 1 7 ? -4.761 9.299 3.337 1.00 0.00 7 LYS A C 18
ATOM 29954 O O . LYS A 1 7 ? -5.523 8.816 4.149 1.00 0.00 7 LYS A O 18
ATOM 29973 N N . ILE A 1 8 ? -3.496 9.472 3.609 1.00 0.00 8 ILE A N 18
ATOM 29974 C CA . ILE A 1 8 ? -2.947 9.069 4.932 1.00 0.00 8 ILE A CA 18
ATOM 29975 C C . ILE A 1 8 ? -3.619 9.886 6.040 1.00 0.00 8 ILE A C 18
ATOM 29976 O O . ILE A 1 8 ? -4.005 9.358 7.065 1.00 0.00 8 ILE A O 18
ATOM 29992 N N . VAL A 1 9 ? -3.762 11.166 5.843 1.00 0.00 9 VAL A N 18
ATOM 29993 C CA . VAL A 1 9 ? -4.405 12.019 6.882 1.00 0.00 9 VAL A CA 18
ATOM 29994 C C . VAL A 1 9 ? -5.867 11.602 7.053 1.00 0.00 9 VAL A C 18
ATOM 29995 O O . VAL A 1 9 ? -6.469 11.824 8.084 1.00 0.00 9 VAL A O 18
ATOM 30008 N N . ASP A 1 10 ? -6.444 10.993 6.052 1.00 0.00 10 ASP A N 18
ATOM 30009 C CA . ASP A 1 10 ? -7.863 10.558 6.164 1.00 0.00 10 ASP A CA 18
ATOM 30010 C C . ASP A 1 10 ? -7.936 9.255 6.957 1.00 0.00 10 ASP A C 18
ATOM 30011 O O . ASP A 1 10 ? -9.005 8.749 7.229 1.00 0.00 10 ASP A O 18
ATOM 30020 N N . ILE A 1 11 ? -6.813 8.699 7.326 1.00 0.00 11 ILE A N 18
ATOM 30021 C CA . ILE A 1 11 ? -6.840 7.422 8.094 1.00 0.00 11 ILE A CA 18
ATOM 30022 C C . ILE A 1 11 ? -7.130 7.709 9.567 1.00 0.00 11 ILE A C 18
ATOM 30023 O O . ILE A 1 11 ? -6.272 8.146 10.308 1.00 0.00 11 ILE A O 18
ATOM 30039 N N . VAL A 1 12 ? -8.339 7.447 9.993 1.00 0.00 12 VAL A N 18
ATOM 30040 C CA . VAL A 1 12 ? -8.728 7.677 11.418 1.00 0.00 12 VAL A CA 18
ATOM 30041 C C . VAL A 1 12 ? -9.220 6.353 12.004 1.00 0.00 12 VAL A C 18
ATOM 30042 O O . VAL A 1 12 ? -9.439 6.232 13.190 1.00 0.00 12 VAL A O 18
ATOM 30055 N N . GLU A 1 13 ? -9.398 5.357 11.169 1.00 0.00 13 GLU A N 18
ATOM 30056 C CA . GLU A 1 13 ? -9.877 4.022 11.654 1.00 0.00 13 GLU A CA 18
ATOM 30057 C C . GLU A 1 13 ? -9.064 2.910 10.984 1.00 0.00 13 GLU A C 18
ATOM 30058 O O . GLU A 1 13 ? -8.775 2.958 9.806 1.00 0.00 13 GLU A O 18
ATOM 30070 N N . ASN A 1 14 ? -8.682 1.911 11.738 1.00 0.00 14 ASN A N 18
ATOM 30071 C CA . ASN A 1 14 ? -7.869 0.790 11.167 1.00 0.00 14 ASN A CA 18
ATOM 30072 C C . ASN A 1 14 ? -8.770 -0.378 10.755 1.00 0.00 14 ASN A C 18
ATOM 30073 O O . ASN A 1 14 ? -9.907 -0.479 11.171 1.00 0.00 14 ASN A O 18
ATOM 30084 N N . GLY A 1 15 ? -8.261 -1.267 9.940 1.00 0.00 15 GLY A N 18
ATOM 30085 C CA . GLY A 1 15 ? -9.072 -2.435 9.497 1.00 0.00 15 GLY A CA 18
ATOM 30086 C C . GLY A 1 15 ? -10.023 -2.009 8.382 1.00 0.00 15 GLY A C 18
ATOM 30087 O O . GLY A 1 15 ? -10.819 -2.793 7.905 1.00 0.00 15 GLY A O 18
ATOM 30091 N N . GLN A 1 16 ? -9.953 -0.776 7.962 1.00 0.00 16 GLN A N 18
ATOM 30092 C CA . GLN A 1 16 ? -10.865 -0.308 6.880 1.00 0.00 16 GLN A CA 18
ATOM 30093 C C . GLN A 1 16 ? -10.329 -0.745 5.515 1.00 0.00 16 GLN A C 18
ATOM 30094 O O . GLN A 1 16 ? -9.136 -0.777 5.286 1.00 0.00 16 GLN A O 18
ATOM 30108 N N . TRP A 1 17 ? -11.209 -1.078 4.606 1.00 0.00 17 TRP A N 18
ATOM 30109 C CA . TRP A 1 17 ? -10.776 -1.513 3.243 1.00 0.00 17 TRP A CA 18
ATOM 30110 C C . TRP A 1 17 ? -10.868 -0.334 2.278 1.00 0.00 17 TRP A C 18
ATOM 30111 O O . TRP A 1 17 ? -11.824 0.412 2.292 1.00 0.00 17 TRP A O 18
ATOM 30132 N N . ALA A 1 18 ? -9.887 -0.158 1.432 1.00 0.00 18 ALA A N 18
ATOM 30133 C CA . ALA A 1 18 ? -9.942 0.977 0.466 1.00 0.00 18 ALA A CA 18
ATOM 30134 C C . ALA A 1 18 ? -8.727 0.928 -0.459 1.00 0.00 18 ALA A C 18
ATOM 30135 O O . ALA A 1 18 ? -7.889 0.052 -0.361 1.00 0.00 18 ALA A O 18
ATOM 30142 N N . ASN A 1 19 ? -8.630 1.871 -1.363 1.00 0.00 19 ASN A N 18
ATOM 30143 C CA . ASN A 1 19 ? -7.479 1.912 -2.316 1.00 0.00 19 ASN A CA 18
ATOM 30144 C C . ASN A 1 19 ? -6.533 3.035 -1.899 1.00 0.00 19 ASN A C 18
ATOM 30145 O O . ASN A 1 19 ? -6.959 4.056 -1.398 1.00 0.00 19 ASN A O 18
ATOM 30156 N N . LEU A 1 20 ? -5.253 2.862 -2.096 1.00 0.00 20 LEU A N 18
ATOM 30157 C CA . LEU A 1 20 ? -4.280 3.931 -1.707 1.00 0.00 20 LEU A CA 18
ATOM 30158 C C . LEU A 1 20 ? -3.144 3.988 -2.724 1.00 0.00 20 LEU A C 18
ATOM 30159 O O . LEU A 1 20 ? -2.602 2.976 -3.116 1.00 0.00 20 LEU A O 18
ATOM 30175 N N . LYS A 1 21 ? -2.782 5.171 -3.155 1.00 0.00 21 LYS A N 18
ATOM 30176 C CA . LYS A 1 21 ? -1.675 5.325 -4.151 1.00 0.00 21 LYS A CA 18
ATOM 30177 C C . LYS A 1 21 ? -0.532 6.107 -3.513 1.00 0.00 21 LYS A C 18
ATOM 30178 O O . LYS A 1 21 ? -0.751 7.059 -2.792 1.00 0.00 21 LYS A O 18
ATOM 30197 N N . ALA A 1 22 ? 0.691 5.724 -3.764 1.00 0.00 22 ALA A N 18
ATOM 30198 C CA . ALA A 1 22 ? 1.829 6.475 -3.154 1.00 0.00 22 ALA A CA 18
ATOM 30199 C C . ALA A 1 22 ? 3.112 6.192 -3.926 1.00 0.00 22 ALA A C 18
ATOM 30200 O O . ALA A 1 22 ? 3.118 5.448 -4.885 1.00 0.00 22 ALA A O 18
ATOM 30207 N N . LYS A 1 23 ? 4.201 6.793 -3.513 1.00 0.00 23 LYS A N 18
ATOM 30208 C CA . LYS A 1 23 ? 5.508 6.582 -4.214 1.00 0.00 23 LYS A CA 18
ATOM 30209 C C . LYS A 1 23 ? 6.468 5.834 -3.296 1.00 0.00 23 LYS A C 18
ATOM 30210 O O . LYS A 1 23 ? 6.495 6.047 -2.102 1.00 0.00 23 LYS A O 18
ATOM 30229 N N . VAL A 1 24 ? 7.249 4.940 -3.844 1.00 0.00 24 VAL A N 18
ATOM 30230 C CA . VAL A 1 24 ? 8.196 4.160 -2.995 1.00 0.00 24 VAL A CA 18
ATOM 30231 C C . VAL A 1 24 ? 9.470 4.966 -2.737 1.00 0.00 24 VAL A C 18
ATOM 30232 O O . VAL A 1 24 ? 10.140 5.402 -3.650 1.00 0.00 24 VAL A O 18
ATOM 30245 N N . ILE A 1 25 ? 9.811 5.146 -1.486 1.00 0.00 25 ILE A N 18
ATOM 30246 C CA . ILE A 1 25 ? 11.047 5.903 -1.126 1.00 0.00 25 ILE A CA 18
ATOM 30247 C C . ILE A 1 25 ? 12.139 4.908 -0.745 1.00 0.00 25 ILE A C 18
ATOM 30248 O O . ILE A 1 25 ? 13.240 4.951 -1.253 1.00 0.00 25 ILE A O 18
ATOM 30264 N N . GLN A 1 26 ? 11.837 4.007 0.155 1.00 0.00 26 GLN A N 18
ATOM 30265 C CA . GLN A 1 26 ? 12.849 2.999 0.581 1.00 0.00 26 GLN A CA 18
ATOM 30266 C C . GLN A 1 26 ? 12.138 1.695 0.943 1.00 0.00 26 GLN A C 18
ATOM 30267 O O . GLN A 1 26 ? 11.038 1.692 1.474 1.00 0.00 26 GLN A O 18
ATOM 30281 N N . LEU A 1 27 ? 12.771 0.586 0.658 1.00 0.00 27 LEU A N 18
ATOM 30282 C CA . LEU A 1 27 ? 12.173 -0.748 0.968 1.00 0.00 27 LEU A CA 18
ATOM 30283 C C . LEU A 1 27 ? 13.244 -1.660 1.567 1.00 0.00 27 LEU A C 18
ATOM 30284 O O . LEU A 1 27 ? 14.375 -1.670 1.127 1.00 0.00 27 LEU A O 18
ATOM 30300 N N . TRP A 1 28 ? 12.898 -2.419 2.577 1.00 0.00 28 TRP A N 18
ATOM 30301 C CA . TRP A 1 28 ? 13.893 -3.334 3.227 1.00 0.00 28 TRP A CA 18
ATOM 30302 C C . TRP A 1 28 ? 13.312 -4.749 3.302 1.00 0.00 28 TRP A C 18
ATOM 30303 O O . TRP A 1 28 ? 12.253 -4.968 3.851 1.00 0.00 28 TRP A O 18
ATOM 30324 N N . GLU A 1 29 ? 13.997 -5.712 2.741 1.00 0.00 29 GLU A N 18
ATOM 30325 C CA . GLU A 1 29 ? 13.483 -7.113 2.768 1.00 0.00 29 GLU A CA 18
ATOM 30326 C C . GLU A 1 29 ? 13.419 -7.629 4.204 1.00 0.00 29 GLU A C 18
ATOM 30327 O O . GLU A 1 29 ? 14.302 -7.390 5.002 1.00 0.00 29 GLU A O 18
ATOM 30339 N N . ASN A 1 30 ? 12.370 -8.333 4.537 1.00 0.00 30 ASN A N 18
ATOM 30340 C CA . ASN A 1 30 ? 12.225 -8.865 5.921 1.00 0.00 30 ASN A CA 18
ATOM 30341 C C . ASN A 1 30 ? 12.970 -10.194 6.054 1.00 0.00 30 ASN A C 18
ATOM 30342 O O . ASN A 1 30 ? 13.409 -10.774 5.084 1.00 0.00 30 ASN A O 18
ATOM 30353 N N . THR A 1 31 ? 13.105 -10.682 7.260 1.00 0.00 31 THR A N 18
ATOM 30354 C CA . THR A 1 31 ? 13.810 -11.978 7.489 1.00 0.00 31 THR A CA 18
ATOM 30355 C C . THR A 1 31 ? 12.772 -13.078 7.717 1.00 0.00 31 THR A C 18
ATOM 30356 O O . THR A 1 31 ? 13.108 -14.213 7.984 1.00 0.00 31 THR A O 18
ATOM 30367 N N . HIS A 1 32 ? 11.506 -12.742 7.613 1.00 0.00 32 HIS A N 18
ATOM 30368 C CA . HIS A 1 32 ? 10.421 -13.757 7.818 1.00 0.00 32 HIS A CA 18
ATOM 30369 C C . HIS A 1 32 ? 9.812 -14.142 6.470 1.00 0.00 32 HIS A C 18
ATOM 30370 O O . HIS A 1 32 ? 9.548 -13.306 5.628 1.00 0.00 32 HIS A O 18
ATOM 30384 N N . GLU A 1 33 ? 9.588 -15.411 6.261 1.00 0.00 33 GLU A N 18
ATOM 30385 C CA . GLU A 1 33 ? 9.001 -15.876 4.976 1.00 0.00 33 GLU A CA 18
ATOM 30386 C C . GLU A 1 33 ? 7.558 -15.382 4.859 1.00 0.00 33 GLU A C 18
ATOM 30387 O O . GLU A 1 33 ? 7.066 -15.123 3.779 1.00 0.00 33 GLU A O 18
ATOM 30399 N N . SER A 1 34 ? 6.872 -15.253 5.963 1.00 0.00 34 SER A N 18
ATOM 30400 C CA . SER A 1 34 ? 5.462 -14.784 5.913 1.00 0.00 34 SER A CA 18
ATOM 30401 C C . SER A 1 34 ? 5.403 -13.388 5.295 1.00 0.00 34 SER A C 18
ATOM 30402 O O . SER A 1 34 ? 4.545 -13.102 4.487 1.00 0.00 34 SER A O 18
ATOM 30410 N N . ILE A 1 35 ? 6.309 -12.515 5.668 1.00 0.00 35 ILE A N 18
ATOM 30411 C CA . ILE A 1 35 ? 6.311 -11.126 5.101 1.00 0.00 35 ILE A CA 18
ATOM 30412 C C . ILE A 1 35 ? 7.449 -10.989 4.089 1.00 0.00 35 ILE A C 18
ATOM 30413 O O . ILE A 1 35 ? 8.598 -11.247 4.390 1.00 0.00 35 ILE A O 18
ATOM 30429 N N . SER A 1 36 ? 7.133 -10.589 2.888 1.00 0.00 36 SER A N 18
ATOM 30430 C CA . SER A 1 36 ? 8.184 -10.439 1.845 1.00 0.00 36 SER A CA 18
ATOM 30431 C C . SER A 1 36 ? 9.105 -9.266 2.186 1.00 0.00 36 SER A C 18
ATOM 30432 O O . SER A 1 36 ? 10.303 -9.424 2.300 1.00 0.00 36 SER A O 18
ATOM 30440 N N . GLN A 1 37 ? 8.559 -8.088 2.343 1.00 0.00 37 GLN A N 18
ATOM 30441 C CA . GLN A 1 37 ? 9.415 -6.911 2.666 1.00 0.00 37 GLN A CA 18
ATOM 30442 C C . GLN A 1 37 ? 8.578 -5.828 3.349 1.00 0.00 37 GLN A C 18
ATOM 30443 O O . GLN A 1 37 ? 7.373 -5.773 3.198 1.00 0.00 37 GLN A O 18
ATOM 30457 N N . VAL A 1 38 ? 9.217 -4.962 4.096 1.00 0.00 38 VAL A N 18
ATOM 30458 C CA . VAL A 1 38 ? 8.486 -3.860 4.796 1.00 0.00 38 VAL A CA 18
ATOM 30459 C C . VAL A 1 38 ? 9.226 -2.545 4.553 1.00 0.00 38 VAL A C 18
ATOM 30460 O O . VAL A 1 38 ? 10.437 -2.482 4.630 1.00 0.00 38 VAL A O 18
ATOM 30473 N N . GLY A 1 39 ? 8.514 -1.496 4.250 1.00 0.00 39 GLY A N 18
ATOM 30474 C CA . GLY A 1 39 ? 9.190 -0.191 3.991 1.00 0.00 39 GLY A CA 18
ATOM 30475 C C . GLY A 1 39 ? 8.186 0.944 4.150 1.00 0.00 39 GLY A C 18
ATOM 30476 O O . GLY A 1 39 ? 7.171 0.791 4.798 1.00 0.00 39 GLY A O 18
ATOM 30480 N N . LEU A 1 40 ? 8.459 2.091 3.570 1.00 0.00 40 LEU A N 18
ATOM 30481 C CA . LEU A 1 40 ? 7.508 3.247 3.701 1.00 0.00 40 LEU A CA 18
ATOM 30482 C C . LEU A 1 40 ? 7.311 3.933 2.351 1.00 0.00 40 LEU A C 18
ATOM 30483 O O . LEU A 1 40 ? 8.198 3.970 1.523 1.00 0.00 40 LEU A O 18
ATOM 30499 N N . LEU A 1 41 ? 6.130 4.460 2.119 1.00 0.00 41 LEU A N 18
ATOM 30500 C CA . LEU A 1 41 ? 5.826 5.133 0.815 1.00 0.00 41 LEU A CA 18
ATOM 30501 C C . LEU A 1 41 ? 5.644 6.633 1.051 1.00 0.00 41 LEU A C 18
ATOM 30502 O O . LEU A 1 41 ? 5.049 7.050 2.025 1.00 0.00 41 LEU A O 18
ATOM 30518 N N . GLY A 1 42 ? 6.160 7.447 0.170 1.00 0.00 42 GLY A N 18
ATOM 30519 C CA . GLY A 1 42 ? 6.029 8.922 0.344 1.00 0.00 42 GLY A CA 18
ATOM 30520 C C . GLY A 1 42 ? 4.653 9.401 -0.124 1.00 0.00 42 GLY A C 18
ATOM 30521 O O . GLY A 1 42 ? 3.941 8.705 -0.820 1.00 0.00 42 GLY A O 18
ATOM 30525 N N . ASP A 1 43 ? 4.287 10.602 0.247 1.00 0.00 43 ASP A N 18
ATOM 30526 C CA . ASP A 1 43 ? 2.967 11.159 -0.171 1.00 0.00 43 ASP A CA 18
ATOM 30527 C C . ASP A 1 43 ? 2.881 12.632 0.246 1.00 0.00 43 ASP A C 18
ATOM 30528 O O . ASP A 1 43 ? 3.336 13.017 1.304 1.00 0.00 43 ASP A O 18
ATOM 30537 N N . GLU A 1 44 ? 2.301 13.458 -0.585 1.00 0.00 44 GLU A N 18
ATOM 30538 C CA . GLU A 1 44 ? 2.185 14.908 -0.258 1.00 0.00 44 GLU A CA 18
ATOM 30539 C C . GLU A 1 44 ? 1.501 15.098 1.097 1.00 0.00 44 GLU A C 18
ATOM 30540 O O . GLU A 1 44 ? 1.598 16.145 1.703 1.00 0.00 44 GLU A O 18
ATOM 30552 N N . THR A 1 45 ? 0.810 14.101 1.583 1.00 0.00 45 THR A N 18
ATOM 30553 C CA . THR A 1 45 ? 0.122 14.238 2.901 1.00 0.00 45 THR A CA 18
ATOM 30554 C C . THR A 1 45 ? 1.020 13.683 4.005 1.00 0.00 45 THR A C 18
ATOM 30555 O O . THR A 1 45 ? 0.752 13.857 5.177 1.00 0.00 45 THR A O 18
ATOM 30566 N N . GLY A 1 46 ? 2.096 13.025 3.647 1.00 0.00 46 GLY A N 18
ATOM 30567 C CA . GLY A 1 46 ? 3.017 12.473 4.690 1.00 0.00 46 GLY A CA 18
ATOM 30568 C C . GLY A 1 46 ? 3.630 11.157 4.209 1.00 0.00 46 GLY A C 18
ATOM 30569 O O . GLY A 1 46 ? 3.762 10.914 3.027 1.00 0.00 46 GLY A O 18
ATOM 30573 N N . ILE A 1 47 ? 4.007 10.308 5.133 1.00 0.00 47 ILE A N 18
ATOM 30574 C CA . ILE A 1 47 ? 4.620 8.989 4.773 1.00 0.00 47 ILE A CA 18
ATOM 30575 C C . ILE A 1 47 ? 3.838 7.869 5.459 1.00 0.00 47 ILE A C 18
ATOM 30576 O O . ILE A 1 47 ? 3.210 8.082 6.475 1.00 0.00 47 ILE A O 18
ATOM 30592 N N . ILE A 1 48 ? 3.863 6.679 4.917 1.00 0.00 48 ILE A N 18
ATOM 30593 C CA . ILE A 1 48 ? 3.113 5.551 5.552 1.00 0.00 48 ILE A CA 18
ATOM 30594 C C . ILE A 1 48 ? 3.902 4.245 5.425 1.00 0.00 48 ILE A C 18
ATOM 30595 O O . ILE A 1 48 ? 4.528 3.979 4.422 1.00 0.00 48 ILE A O 18
ATOM 30611 N N . LYS A 1 49 ? 3.859 3.431 6.444 1.00 0.00 49 LYS A N 18
ATOM 30612 C CA . LYS A 1 49 ? 4.588 2.131 6.414 1.00 0.00 49 LYS A CA 18
ATOM 30613 C C . LYS A 1 49 ? 3.736 1.089 5.693 1.00 0.00 49 LYS A C 18
ATOM 30614 O O . LYS A 1 49 ? 2.526 1.184 5.671 1.00 0.00 49 LYS A O 18
ATOM 30633 N N . PHE A 1 50 ? 4.346 0.095 5.093 1.00 0.00 50 PHE A N 18
ATOM 30634 C CA . PHE A 1 50 ? 3.539 -0.940 4.376 1.00 0.00 50 PHE A CA 18
ATOM 30635 C C . PHE A 1 50 ? 4.231 -2.298 4.463 1.00 0.00 50 PHE A C 18
ATOM 30636 O O . PHE A 1 50 ? 5.414 -2.392 4.724 1.00 0.00 50 PHE A O 18
ATOM 30653 N N . THR A 1 51 ? 3.497 -3.354 4.236 1.00 0.00 51 THR A N 18
ATOM 30654 C CA . THR A 1 51 ? 4.099 -4.718 4.288 1.00 0.00 51 THR A CA 18
ATOM 30655 C C . THR A 1 51 ? 3.441 -5.582 3.214 1.00 0.00 51 THR A C 18
ATOM 30656 O O . THR A 1 51 ? 2.247 -5.508 2.997 1.00 0.00 51 THR A O 18
ATOM 30667 N N . ILE A 1 52 ? 4.207 -6.397 2.533 1.00 0.00 52 ILE A N 18
ATOM 30668 C CA . ILE A 1 52 ? 3.627 -7.269 1.461 1.00 0.00 52 ILE A CA 18
ATOM 30669 C C . ILE A 1 52 ? 3.524 -8.705 1.966 1.00 0.00 52 ILE A C 18
ATOM 30670 O O . ILE A 1 52 ? 4.510 -9.319 2.318 1.00 0.00 52 ILE A O 18
ATOM 30686 N N . TRP A 1 53 ? 2.336 -9.247 2.006 1.00 0.00 53 TRP A N 18
ATOM 30687 C CA . TRP A 1 53 ? 2.164 -10.648 2.489 1.00 0.00 53 TRP A CA 18
ATOM 30688 C C . TRP A 1 53 ? 2.145 -11.598 1.292 1.00 0.00 53 TRP A C 18
ATOM 30689 O O . TRP A 1 53 ? 1.581 -11.299 0.259 1.00 0.00 53 TRP A O 18
ATOM 30710 N N . LYS A 1 54 ? 2.756 -12.742 1.421 1.00 0.00 54 LYS A N 18
ATOM 30711 C CA . LYS A 1 54 ? 2.775 -13.716 0.293 1.00 0.00 54 LYS A CA 18
ATOM 30712 C C . LYS A 1 54 ? 1.493 -14.549 0.319 1.00 0.00 54 LYS A C 18
ATOM 30713 O O . LYS A 1 54 ? 1.525 -15.763 0.295 1.00 0.00 54 LYS A O 18
ATOM 30732 N N . ASN A 1 55 ? 0.360 -13.899 0.360 1.00 0.00 55 ASN A N 18
ATOM 30733 C CA . ASN A 1 55 ? -0.936 -14.635 0.384 1.00 0.00 55 ASN A CA 18
ATOM 30734 C C . ASN A 1 55 ? -1.214 -15.200 -1.009 1.00 0.00 55 ASN A C 18
ATOM 30735 O O . ASN A 1 55 ? -2.128 -15.976 -1.205 1.00 0.00 55 ASN A O 18
ATOM 30746 N N . ALA A 1 56 ? -0.428 -14.815 -1.981 1.00 0.00 56 ALA A N 18
ATOM 30747 C CA . ALA A 1 56 ? -0.634 -15.324 -3.366 1.00 0.00 56 ALA A CA 18
ATOM 30748 C C . ALA A 1 56 ? 0.626 -15.061 -4.189 1.00 0.00 56 ALA A C 18
ATOM 30749 O O . ALA A 1 56 ? 1.430 -15.943 -4.413 1.00 0.00 56 ALA A O 18
ATOM 30756 N N . GLU A 1 57 ? 0.807 -13.851 -4.642 1.00 0.00 57 GLU A N 18
ATOM 30757 C CA . GLU A 1 57 ? 2.017 -13.530 -5.449 1.00 0.00 57 GLU A CA 18
ATOM 30758 C C . GLU A 1 57 ? 2.096 -12.019 -5.682 1.00 0.00 57 GLU A C 18
ATOM 30759 O O . GLU A 1 57 ? 1.265 -11.441 -6.353 1.00 0.00 57 GLU A O 18
ATOM 30771 N N . LEU A 1 58 ? 3.097 -11.377 -5.138 1.00 0.00 58 LEU A N 18
ATOM 30772 C CA . LEU A 1 58 ? 3.251 -9.901 -5.327 1.00 0.00 58 LEU A CA 18
ATOM 30773 C C . LEU A 1 58 ? 4.739 -9.581 -5.544 1.00 0.00 58 LEU A C 18
ATOM 30774 O O . LEU A 1 58 ? 5.485 -9.434 -4.595 1.00 0.00 58 LEU A O 18
ATOM 30790 N N . PRO A 1 59 ? 5.178 -9.474 -6.781 1.00 0.00 59 PRO A N 18
ATOM 30791 C CA . PRO A 1 59 ? 6.607 -9.171 -7.094 1.00 0.00 59 PRO A CA 18
ATOM 30792 C C . PRO A 1 59 ? 7.103 -7.923 -6.356 1.00 0.00 59 PRO A C 18
ATOM 30793 O O . PRO A 1 59 ? 6.333 -7.062 -5.984 1.00 0.00 59 PRO A O 18
ATOM 30804 N N . LEU A 1 60 ? 8.384 -7.834 -6.120 1.00 0.00 60 LEU A N 18
ATOM 30805 C CA . LEU A 1 60 ? 8.932 -6.664 -5.381 1.00 0.00 60 LEU A CA 18
ATOM 30806 C C . LEU A 1 60 ? 8.679 -5.376 -6.166 1.00 0.00 60 LEU A C 18
ATOM 30807 O O . LEU A 1 60 ? 8.789 -5.337 -7.373 1.00 0.00 60 LEU A O 18
ATOM 30823 N N . LEU A 1 61 ? 8.328 -4.325 -5.475 1.00 0.00 61 LEU A N 18
ATOM 30824 C CA . LEU A 1 61 ? 8.044 -3.026 -6.149 1.00 0.00 61 LEU A CA 18
ATOM 30825 C C . LEU A 1 61 ? 9.355 -2.295 -6.453 1.00 0.00 61 LEU A C 18
ATOM 30826 O O . LEU A 1 61 ? 10.332 -2.431 -5.746 1.00 0.00 61 LEU A O 18
ATOM 30842 N N . GLU A 1 62 ? 9.380 -1.521 -7.506 1.00 0.00 62 GLU A N 18
ATOM 30843 C CA . GLU A 1 62 ? 10.625 -0.782 -7.868 1.00 0.00 62 GLU A CA 18
ATOM 30844 C C . GLU A 1 62 ? 10.714 0.516 -7.064 1.00 0.00 62 GLU A C 18
ATOM 30845 O O . GLU A 1 62 ? 9.734 1.200 -6.854 1.00 0.00 62 GLU A O 18
ATOM 30857 N N . GLN A 1 63 ? 11.889 0.850 -6.601 1.00 0.00 63 GLN A N 18
ATOM 30858 C CA . GLN A 1 63 ? 12.060 2.089 -5.791 1.00 0.00 63 GLN A CA 18
ATOM 30859 C C . GLN A 1 63 ? 12.074 3.333 -6.684 1.00 0.00 63 GLN A C 18
ATOM 30860 O O . GLN A 1 63 ? 12.752 3.382 -7.690 1.00 0.00 63 GLN A O 18
ATOM 30874 N N . GLY A 1 64 ? 11.330 4.347 -6.312 1.00 0.00 64 GLY A N 18
ATOM 30875 C CA . GLY A 1 64 ? 11.295 5.602 -7.119 1.00 0.00 64 GLY A CA 18
ATOM 30876 C C . GLY A 1 64 ? 10.109 5.573 -8.081 1.00 0.00 64 GLY A C 18
ATOM 30877 O O . GLY A 1 64 ? 9.895 6.504 -8.834 1.00 0.00 64 GLY A O 18
ATOM 30881 N N . GLU A 1 65 ? 9.339 4.512 -8.069 1.00 0.00 65 GLU A N 18
ATOM 30882 C CA . GLU A 1 65 ? 8.160 4.406 -8.992 1.00 0.00 65 GLU A CA 18
ATOM 30883 C C . GLU A 1 65 ? 6.854 4.462 -8.194 1.00 0.00 65 GLU A C 18
ATOM 30884 O O . GLU A 1 65 ? 6.791 4.072 -7.041 1.00 0.00 65 GLU A O 18
ATOM 30896 N N . SER A 1 66 ? 5.811 4.961 -8.810 1.00 0.00 66 SER A N 18
ATOM 30897 C CA . SER A 1 66 ? 4.492 5.061 -8.122 1.00 0.00 66 SER A CA 18
ATOM 30898 C C . SER A 1 66 ? 3.717 3.757 -8.291 1.00 0.00 66 SER A C 18
ATOM 30899 O O . SER A 1 66 ? 3.888 3.043 -9.257 1.00 0.00 66 SER A O 18
ATOM 30907 N N . TYR A 1 67 ? 2.863 3.446 -7.355 1.00 0.00 67 TYR A N 18
ATOM 30908 C CA . TYR A 1 67 ? 2.060 2.195 -7.445 1.00 0.00 67 TYR A CA 18
ATOM 30909 C C . TYR A 1 67 ? 0.656 2.451 -6.913 1.00 0.00 67 TYR A C 18
ATOM 30910 O O . TYR A 1 67 ? 0.455 3.219 -5.984 1.00 0.00 67 TYR A O 18
ATOM 30928 N N . LEU A 1 68 ? -0.315 1.799 -7.496 1.00 0.00 68 LEU A N 18
ATOM 30929 C CA . LEU A 1 68 ? -1.730 1.961 -7.051 1.00 0.00 68 LEU A CA 18
ATOM 30930 C C . LEU A 1 68 ? -2.132 0.703 -6.289 1.00 0.00 68 LEU A C 18
ATOM 30931 O O . LEU A 1 68 ? -2.029 -0.399 -6.796 1.00 0.00 68 LEU A O 18
ATOM 30947 N N . LEU A 1 69 ? -2.579 0.860 -5.073 1.00 0.00 69 LEU A N 18
ATOM 30948 C CA . LEU A 1 69 ? -2.987 -0.317 -4.252 1.00 0.00 69 LEU A CA 18
ATOM 30949 C C . LEU A 1 69 ? -4.507 -0.430 -4.272 1.00 0.00 69 LEU A C 18
ATOM 30950 O O . LEU A 1 69 ? -5.204 0.542 -4.067 1.00 0.00 69 LEU A O 18
ATOM 30966 N N . ARG A 1 70 ? -5.032 -1.605 -4.533 1.00 0.00 70 ARG A N 18
ATOM 30967 C CA . ARG A 1 70 ? -6.520 -1.777 -4.581 1.00 0.00 70 ARG A CA 18
ATOM 30968 C C . ARG A 1 70 ? -6.948 -2.918 -3.661 1.00 0.00 70 ARG A C 18
ATOM 30969 O O . ARG A 1 70 ? -6.293 -3.940 -3.570 1.00 0.00 70 ARG A O 18
ATOM 30990 N N . SER A 1 71 ? -8.059 -2.738 -2.990 1.00 0.00 71 SER A N 18
ATOM 30991 C CA . SER A 1 71 ? -8.588 -3.787 -2.068 1.00 0.00 71 SER A CA 18
ATOM 30992 C C . SER A 1 71 ? -7.544 -4.140 -1.008 1.00 0.00 71 SER A C 18
ATOM 30993 O O . SER A 1 71 ? -7.168 -5.284 -0.863 1.00 0.00 71 SER A O 18
ATOM 31001 N N . VAL A 1 72 ? -7.087 -3.168 -0.250 1.00 0.00 72 VAL A N 18
ATOM 31002 C CA . VAL A 1 72 ? -6.078 -3.444 0.827 1.00 0.00 72 VAL A CA 18
ATOM 31003 C C . VAL A 1 72 ? -6.721 -3.184 2.186 1.00 0.00 72 VAL A C 18
ATOM 31004 O O . VAL A 1 72 ? -7.741 -2.527 2.283 1.00 0.00 72 VAL A O 18
ATOM 31017 N N . VAL A 1 73 ? -6.137 -3.708 3.234 1.00 0.00 73 VAL A N 18
ATOM 31018 C CA . VAL A 1 73 ? -6.705 -3.521 4.609 1.00 0.00 73 VAL A CA 18
ATOM 31019 C C . VAL A 1 73 ? -5.701 -2.766 5.478 1.00 0.00 73 VAL A C 18
ATOM 31020 O O . VAL A 1 73 ? -4.522 -3.058 5.483 1.00 0.00 73 VAL A O 18
ATOM 31033 N N . VAL A 1 74 ? -6.160 -1.783 6.201 1.00 0.00 74 VAL A N 18
ATOM 31034 C CA . VAL A 1 74 ? -5.233 -0.993 7.057 1.00 0.00 74 VAL A CA 18
ATOM 31035 C C . VAL A 1 74 ? -4.919 -1.767 8.337 1.00 0.00 74 VAL A C 18
ATOM 31036 O O . VAL A 1 74 ? -5.800 -2.120 9.093 1.00 0.00 74 VAL A O 18
ATOM 31049 N N . GLY A 1 75 ? -3.660 -2.030 8.583 1.00 0.00 75 GLY A N 18
ATOM 31050 C CA . GLY A 1 75 ? -3.269 -2.783 9.814 1.00 0.00 75 GLY A CA 18
ATOM 31051 C C . GLY A 1 75 ? -2.891 -1.793 10.915 1.00 0.00 75 GLY A C 18
ATOM 31052 O O . GLY A 1 75 ? -2.790 -0.603 10.685 1.00 0.00 75 GLY A O 18
ATOM 31056 N N . GLU A 1 76 ? -2.682 -2.277 12.110 1.00 0.00 76 GLU A N 18
ATOM 31057 C CA . GLU A 1 76 ? -2.315 -1.382 13.248 1.00 0.00 76 GLU A CA 18
ATOM 31058 C C . GLU A 1 76 ? -0.843 -1.578 13.595 1.00 0.00 76 GLU A C 18
ATOM 31059 O O . GLU A 1 76 ? -0.427 -2.656 13.967 1.00 0.00 76 GLU A O 18
ATOM 31071 N N . TYR A 1 77 ? -0.054 -0.538 13.483 1.00 0.00 77 TYR A N 18
ATOM 31072 C CA . TYR A 1 77 ? 1.401 -0.641 13.814 1.00 0.00 77 TYR A CA 18
ATOM 31073 C C . TYR A 1 77 ? 1.710 0.318 14.964 1.00 0.00 77 TYR A C 18
ATOM 31074 O O . TYR A 1 77 ? 1.727 1.521 14.797 1.00 0.00 77 TYR A O 18
ATOM 31092 N N . ASN A 1 78 ? 1.941 -0.210 16.137 1.00 0.00 78 ASN A N 18
ATOM 31093 C CA . ASN A 1 78 ? 2.237 0.657 17.317 1.00 0.00 78 ASN A CA 18
ATOM 31094 C C . ASN A 1 78 ? 1.263 1.840 17.354 1.00 0.00 78 ASN A C 18
ATOM 31095 O O . ASN A 1 78 ? 0.063 1.664 17.328 1.00 0.00 78 ASN A O 18
ATOM 31106 N N . ASP A 1 79 ? 1.774 3.044 17.410 1.00 0.00 79 ASP A N 18
ATOM 31107 C CA . ASP A 1 79 ? 0.894 4.247 17.446 1.00 0.00 79 ASP A CA 18
ATOM 31108 C C . ASP A 1 79 ? 0.716 4.775 16.025 1.00 0.00 79 ASP A C 18
ATOM 31109 O O . ASP A 1 79 ? -0.035 5.698 15.784 1.00 0.00 79 ASP A O 18
ATOM 31118 N N . ARG A 1 80 ? 1.413 4.193 15.082 1.00 0.00 80 ARG A N 18
ATOM 31119 C CA . ARG A 1 80 ? 1.310 4.645 13.663 1.00 0.00 80 ARG A CA 18
ATOM 31120 C C . ARG A 1 80 ? 0.386 3.706 12.889 1.00 0.00 80 ARG A C 18
ATOM 31121 O O . ARG A 1 80 ? 0.046 2.630 13.342 1.00 0.00 80 ARG A O 18
ATOM 31142 N N . PHE A 1 81 ? -0.028 4.114 11.719 1.00 0.00 81 PHE A N 18
ATOM 31143 C CA . PHE A 1 81 ? -0.941 3.272 10.890 1.00 0.00 81 PHE A CA 18
ATOM 31144 C C . PHE A 1 81 ? -0.142 2.582 9.791 1.00 0.00 81 PHE A C 18
ATOM 31145 O O . PHE A 1 81 ? 0.867 3.082 9.341 1.00 0.00 81 PHE A O 18
ATOM 31162 N N . GLN A 1 82 ? -0.581 1.428 9.360 1.00 0.00 82 GLN A N 18
ATOM 31163 C CA . GLN A 1 82 ? 0.153 0.687 8.286 1.00 0.00 82 GLN A CA 18
ATOM 31164 C C . GLN A 1 82 ? -0.845 0.090 7.302 1.00 0.00 82 GLN A C 18
ATOM 31165 O O . GLN A 1 82 ? -1.992 -0.137 7.627 1.00 0.00 82 GLN A O 18
ATOM 31179 N N . VAL A 1 83 ? -0.406 -0.179 6.097 1.00 0.00 83 VAL A N 18
ATOM 31180 C CA . VAL A 1 83 ? -1.306 -0.784 5.066 1.00 0.00 83 VAL A CA 18
ATOM 31181 C C . VAL A 1 83 ? -0.795 -2.186 4.744 1.00 0.00 83 VAL A C 18
ATOM 31182 O O . VAL A 1 83 ? 0.382 -2.395 4.515 1.00 0.00 83 VAL A O 18
ATOM 31195 N N . GLN A 1 84 ? -1.672 -3.155 4.762 1.00 0.00 84 GLN A N 18
ATOM 31196 C CA . GLN A 1 84 ? -1.262 -4.567 4.497 1.00 0.00 84 GLN A CA 18
ATOM 31197 C C . GLN A 1 84 ? -1.805 -5.025 3.149 1.00 0.00 84 GLN A C 18
ATOM 31198 O O . GLN A 1 84 ? -2.964 -4.845 2.844 1.00 0.00 84 GLN A O 18
ATOM 31212 N N . VAL A 1 85 ? -0.971 -5.628 2.343 1.00 0.00 85 VAL A N 18
ATOM 31213 C CA . VAL A 1 85 ? -1.421 -6.120 1.006 1.00 0.00 85 VAL A CA 18
ATOM 31214 C C . VAL A 1 85 ? -1.577 -7.638 1.064 1.00 0.00 85 VAL A C 18
ATOM 31215 O O . VAL A 1 85 ? -0.675 -8.348 1.458 1.00 0.00 85 VAL A O 18
ATOM 31228 N N . ASN A 1 86 ? -2.718 -8.144 0.680 1.00 0.00 86 ASN A N 18
ATOM 31229 C CA . ASN A 1 86 ? -2.937 -9.622 0.717 1.00 0.00 86 ASN A CA 18
ATOM 31230 C C . ASN A 1 86 ? -3.836 -10.034 -0.446 1.00 0.00 86 ASN A C 18
ATOM 31231 O O . ASN A 1 86 ? -4.196 -9.230 -1.281 1.00 0.00 86 ASN A O 18
ATOM 31242 N N . LYS A 1 87 ? -4.179 -11.293 -0.508 1.00 0.00 87 LYS A N 18
ATOM 31243 C CA . LYS A 1 87 ? -5.037 -11.814 -1.616 1.00 0.00 87 LYS A CA 18
ATOM 31244 C C . LYS A 1 87 ? -6.126 -10.808 -2.007 1.00 0.00 87 LYS A C 18
ATOM 31245 O O . LYS A 1 87 ? -6.450 -9.903 -1.266 1.00 0.00 87 LYS A O 18
ATOM 31264 N N . ASN A 1 88 ? -6.680 -10.972 -3.182 1.00 0.00 88 ASN A N 18
ATOM 31265 C CA . ASN A 1 88 ? -7.747 -10.051 -3.676 1.00 0.00 88 ASN A CA 18
ATOM 31266 C C . ASN A 1 88 ? -7.142 -8.679 -3.971 1.00 0.00 88 ASN A C 18
ATOM 31267 O O . ASN A 1 88 ? -7.673 -7.915 -4.752 1.00 0.00 88 ASN A O 18
ATOM 31278 N N . SER A 1 89 ? -6.040 -8.356 -3.354 1.00 0.00 89 SER A N 18
ATOM 31279 C CA . SER A 1 89 ? -5.411 -7.032 -3.599 1.00 0.00 89 SER A CA 18
ATOM 31280 C C . SER A 1 89 ? -4.655 -7.055 -4.921 1.00 0.00 89 SER A C 18
ATOM 31281 O O . SER A 1 89 ? -4.246 -8.094 -5.396 1.00 0.00 89 SER A O 18
ATOM 31289 N N . SER A 1 90 ? -4.462 -5.909 -5.519 1.00 0.00 90 SER A N 18
ATOM 31290 C CA . SER A 1 90 ? -3.720 -5.847 -6.816 1.00 0.00 90 SER A CA 18
ATOM 31291 C C . SER A 1 90 ? -2.832 -4.607 -6.820 1.00 0.00 90 SER A C 18
ATOM 31292 O O . SER A 1 90 ? -3.104 -3.638 -6.141 1.00 0.00 90 SER A O 18
ATOM 31300 N N . ILE A 1 91 ? -1.770 -4.633 -7.584 1.00 0.00 91 ILE A N 18
ATOM 31301 C CA . ILE A 1 91 ? -0.842 -3.460 -7.652 1.00 0.00 91 ILE A CA 18
ATOM 31302 C C . ILE A 1 91 ? -0.593 -3.110 -9.113 1.00 0.00 91 ILE A C 18
ATOM 31303 O O . ILE A 1 91 ? -0.320 -3.974 -9.921 1.00 0.00 91 ILE A O 18
ATOM 31319 N N . GLU A 1 92 ? -0.694 -1.850 -9.466 1.00 0.00 92 GLU A N 18
ATOM 31320 C CA . GLU A 1 92 ? -0.471 -1.443 -10.894 1.00 0.00 92 GLU A CA 18
ATOM 31321 C C . GLU A 1 92 ? 0.677 -0.437 -10.958 1.00 0.00 92 GLU A C 18
ATOM 31322 O O . GLU A 1 92 ? 0.812 0.419 -10.108 1.00 0.00 92 GLU A O 18
ATOM 31334 N N . LYS A 1 93 ? 1.512 -0.535 -11.958 1.00 0.00 93 LYS A N 18
ATOM 31335 C CA . LYS A 1 93 ? 2.656 0.415 -12.071 1.00 0.00 93 LYS A CA 18
ATOM 31336 C C . LYS A 1 93 ? 2.183 1.693 -12.755 1.00 0.00 93 LYS A C 18
ATOM 31337 O O . LYS A 1 93 ? 1.668 1.665 -13.853 1.00 0.00 93 LYS A O 18
ATOM 31356 N N . LEU A 1 94 ? 2.348 2.815 -12.111 1.00 0.00 94 LEU A N 18
ATOM 31357 C CA . LEU A 1 94 ? 1.898 4.105 -12.714 1.00 0.00 94 LEU A CA 18
ATOM 31358 C C . LEU A 1 94 ? 3.077 4.797 -13.395 1.00 0.00 94 LEU A C 18
ATOM 31359 O O . LEU A 1 94 ? 4.170 4.864 -12.870 1.00 0.00 94 LEU A O 18
ATOM 31375 N N . SER A 1 95 ? 2.848 5.325 -14.563 1.00 0.00 95 SER A N 18
ATOM 31376 C CA . SER A 1 95 ? 3.925 6.033 -15.301 1.00 0.00 95 SER A CA 18
ATOM 31377 C C . SER A 1 95 ? 3.975 7.486 -14.827 1.00 0.00 95 SER A C 18
ATOM 31378 O O . SER A 1 95 ? 4.793 8.266 -15.274 1.00 0.00 95 SER A O 18
ATOM 31386 N N . GLU A 1 96 ? 3.097 7.852 -13.923 1.00 0.00 96 GLU A N 18
ATOM 31387 C CA . GLU A 1 96 ? 3.066 9.256 -13.401 1.00 0.00 96 GLU A CA 18
ATOM 31388 C C . GLU A 1 96 ? 3.584 9.271 -11.950 1.00 0.00 96 GLU A C 18
ATOM 31389 O O . GLU A 1 96 ? 2.853 8.946 -11.032 1.00 0.00 96 GLU A O 18
ATOM 31401 N N . PRO A 1 97 ? 4.840 9.619 -11.730 1.00 0.00 97 PRO A N 18
ATOM 31402 C CA . PRO A 1 97 ? 5.427 9.634 -10.359 1.00 0.00 97 PRO A CA 18
ATOM 31403 C C . PRO A 1 97 ? 4.940 10.820 -9.519 1.00 0.00 97 PRO A C 18
ATOM 31404 O O . PRO A 1 97 ? 4.546 11.842 -10.040 1.00 0.00 97 PRO A O 18
ATOM 31415 N N . ILE A 1 98 ? 4.970 10.682 -8.217 1.00 0.00 98 ILE A N 18
ATOM 31416 C CA . ILE A 1 98 ? 4.515 11.785 -7.314 1.00 0.00 98 ILE A CA 18
ATOM 31417 C C . ILE A 1 98 ? 5.743 12.490 -6.737 1.00 0.00 98 ILE A C 18
ATOM 31418 O O . ILE A 1 98 ? 6.606 11.873 -6.147 1.00 0.00 98 ILE A O 18
ATOM 31434 N N . GLU A 1 99 ? 5.838 13.778 -6.929 1.00 0.00 99 GLU A N 18
ATOM 31435 C CA . GLU A 1 99 ? 7.023 14.533 -6.424 1.00 0.00 99 GLU A CA 18
ATOM 31436 C C . GLU A 1 99 ? 6.795 14.980 -4.978 1.00 0.00 99 GLU A C 18
ATOM 31437 O O . GLU A 1 99 ? 5.821 15.633 -4.669 1.00 0.00 99 GLU A O 18
ATOM 31449 N N . VAL A 1 100 ? 7.700 14.633 -4.093 1.00 0.00 100 VAL A N 18
ATOM 31450 C CA . VAL A 1 100 ? 7.562 15.031 -2.654 1.00 0.00 100 VAL A CA 18
ATOM 31451 C C . VAL A 1 100 ? 8.619 16.086 -2.313 1.00 0.00 100 VAL A C 18
ATOM 31452 O O . VAL A 1 100 ? 8.715 16.540 -1.190 1.00 0.00 100 VAL A O 18
ATOM 31465 N N . GLY A 1 101 ? 9.415 16.479 -3.279 1.00 0.00 101 GLY A N 18
ATOM 31466 C CA . GLY A 1 101 ? 10.479 17.510 -3.034 1.00 0.00 101 GLY A CA 18
ATOM 31467 C C . GLY A 1 101 ? 10.350 18.634 -4.064 1.00 0.00 101 GLY A C 18
ATOM 31468 O O . GLY A 1 101 ? 11.218 18.833 -4.890 1.00 0.00 101 GLY A O 18
ATOM 31472 N N . LEU A 1 102 ? 9.274 19.373 -4.020 1.00 0.00 102 LEU A N 18
ATOM 31473 C CA . LEU A 1 102 ? 9.085 20.490 -4.994 1.00 0.00 102 LEU A CA 18
ATOM 31474 C C . LEU A 1 102 ? 9.751 21.752 -4.440 1.00 0.00 102 LEU A C 18
ATOM 31475 O O . LEU A 1 102 ? 9.784 22.783 -5.080 1.00 0.00 102 LEU A O 18
ATOM 31491 N N . GLU A 1 103 ? 10.270 21.681 -3.246 1.00 0.00 103 GLU A N 18
ATOM 31492 C CA . GLU A 1 103 ? 10.916 22.876 -2.636 1.00 0.00 103 GLU A CA 18
ATOM 31493 C C . GLU A 1 103 ? 11.989 23.440 -3.565 1.00 0.00 103 GLU A C 18
ATOM 31494 O O . GLU A 1 103 ? 12.788 22.718 -4.126 1.00 0.00 103 GLU A O 18
ATOM 31506 N N . HIS A 1 104 ? 12.009 24.740 -3.730 1.00 0.00 104 HIS A N 18
ATOM 31507 C CA . HIS A 1 104 ? 13.024 25.383 -4.623 1.00 0.00 104 HIS A CA 18
ATOM 31508 C C . HIS A 1 104 ? 14.174 25.938 -3.777 1.00 0.00 104 HIS A C 18
ATOM 31509 O O . HIS A 1 104 ? 14.034 26.936 -3.098 1.00 0.00 104 HIS A O 18
ATOM 31523 N N . HIS A 1 105 ? 15.310 25.296 -3.815 1.00 0.00 105 HIS A N 18
ATOM 31524 C CA . HIS A 1 105 ? 16.474 25.773 -3.016 1.00 0.00 105 HIS A CA 18
ATOM 31525 C C . HIS A 1 105 ? 17.093 27.000 -3.687 1.00 0.00 105 HIS A C 18
ATOM 31526 O O . HIS A 1 105 ? 16.751 28.125 -3.388 1.00 0.00 105 HIS A O 18
ATOM 31540 N N . HIS A 1 106 ? 18.008 26.785 -4.591 1.00 0.00 106 HIS A N 18
ATOM 31541 C CA . HIS A 1 106 ? 18.663 27.922 -5.294 1.00 0.00 106 HIS A CA 18
ATOM 31542 C C . HIS A 1 106 ? 19.208 27.422 -6.631 1.00 0.00 106 HIS A C 18
ATOM 31543 O O . HIS A 1 106 ? 19.578 28.193 -7.492 1.00 0.00 106 HIS A O 18
ATOM 31557 N N . HIS A 1 107 ? 19.253 26.128 -6.809 1.00 0.00 107 HIS A N 18
ATOM 31558 C CA . HIS A 1 107 ? 19.764 25.562 -8.085 1.00 0.00 107 HIS A CA 18
ATOM 31559 C C . HIS A 1 107 ? 18.867 26.020 -9.235 1.00 0.00 107 HIS A C 18
ATOM 31560 O O . HIS A 1 107 ? 19.341 26.422 -10.277 1.00 0.00 107 HIS A O 18
ATOM 31574 N N . HIS A 1 108 ? 17.569 25.965 -9.057 1.00 0.00 108 HIS A N 18
ATOM 31575 C CA . HIS A 1 108 ? 16.642 26.401 -10.144 1.00 0.00 108 HIS A CA 18
ATOM 31576 C C . HIS A 1 108 ? 15.324 26.882 -9.538 1.00 0.00 108 HIS A C 18
ATOM 31577 O O . HIS A 1 108 ? 15.024 26.629 -8.388 1.00 0.00 108 HIS A O 18
ATOM 31591 N N . HIS A 1 109 ? 14.532 27.580 -10.307 1.00 0.00 109 HIS A N 18
ATOM 31592 C CA . HIS A 1 109 ? 13.229 28.083 -9.788 1.00 0.00 109 HIS A CA 18
ATOM 31593 C C . HIS A 1 109 ? 12.289 28.351 -10.963 1.00 0.00 109 HIS A C 18
ATOM 31594 O O . HIS A 1 109 ? 11.831 29.475 -11.083 1.00 0.00 109 HIS A O 18
ATOM 31609 N N . MET A 1 1 ? -10.026 9.145 -8.885 1.00 0.00 1 MET A N 19
ATOM 31610 C CA . MET A 1 1 ? -11.381 9.597 -9.308 1.00 0.00 1 MET A CA 19
ATOM 31611 C C . MET A 1 1 ? -12.321 8.392 -9.341 1.00 0.00 1 MET A C 19
ATOM 31612 O O . MET A 1 1 ? -13.246 8.288 -8.560 1.00 0.00 1 MET A O 19
ATOM 31628 N N . GLU A 1 2 ? -12.084 7.482 -10.243 1.00 0.00 2 GLU A N 19
ATOM 31629 C CA . GLU A 1 2 ? -12.946 6.277 -10.340 1.00 0.00 2 GLU A CA 19
ATOM 31630 C C . GLU A 1 2 ? -12.737 5.387 -9.102 1.00 0.00 2 GLU A C 19
ATOM 31631 O O . GLU A 1 2 ? -13.688 4.931 -8.501 1.00 0.00 2 GLU A O 19
ATOM 31643 N N . PRO A 1 3 ? -11.505 5.125 -8.733 1.00 0.00 3 PRO A N 19
ATOM 31644 C CA . PRO A 1 3 ? -11.196 4.261 -7.564 1.00 0.00 3 PRO A CA 19
ATOM 31645 C C . PRO A 1 3 ? -11.333 5.013 -6.239 1.00 0.00 3 PRO A C 19
ATOM 31646 O O . PRO A 1 3 ? -11.131 6.209 -6.166 1.00 0.00 3 PRO A O 19
ATOM 31657 N N . GLN A 1 4 ? -11.680 4.317 -5.190 1.00 0.00 4 GLN A N 19
ATOM 31658 C CA . GLN A 1 4 ? -11.837 4.991 -3.874 1.00 0.00 4 GLN A CA 19
ATOM 31659 C C . GLN A 1 4 ? -10.459 5.224 -3.258 1.00 0.00 4 GLN A C 19
ATOM 31660 O O . GLN A 1 4 ? -9.945 4.403 -2.522 1.00 0.00 4 GLN A O 19
ATOM 31674 N N . LEU A 1 5 ? -9.859 6.345 -3.560 1.00 0.00 5 LEU A N 19
ATOM 31675 C CA . LEU A 1 5 ? -8.511 6.654 -3.010 1.00 0.00 5 LEU A CA 19
ATOM 31676 C C . LEU A 1 5 ? -8.640 7.085 -1.553 1.00 0.00 5 LEU A C 19
ATOM 31677 O O . LEU A 1 5 ? -9.598 7.728 -1.171 1.00 0.00 5 LEU A O 19
ATOM 31693 N N . THR A 1 6 ? -7.679 6.731 -0.737 1.00 0.00 6 THR A N 19
ATOM 31694 C CA . THR A 1 6 ? -7.722 7.107 0.710 1.00 0.00 6 THR A CA 19
ATOM 31695 C C . THR A 1 6 ? -6.458 7.885 1.073 1.00 0.00 6 THR A C 19
ATOM 31696 O O . THR A 1 6 ? -5.353 7.480 0.770 1.00 0.00 6 THR A O 19
ATOM 31707 N N . LYS A 1 7 ? -6.621 9.010 1.715 1.00 0.00 7 LYS A N 19
ATOM 31708 C CA . LYS A 1 7 ? -5.446 9.840 2.095 1.00 0.00 7 LYS A CA 19
ATOM 31709 C C . LYS A 1 7 ? -4.828 9.313 3.393 1.00 0.00 7 LYS A C 19
ATOM 31710 O O . LYS A 1 7 ? -5.506 8.778 4.248 1.00 0.00 7 LYS A O 19
ATOM 31729 N N . ILE A 1 8 ? -3.541 9.473 3.541 1.00 0.00 8 ILE A N 19
ATOM 31730 C CA . ILE A 1 8 ? -2.849 8.996 4.769 1.00 0.00 8 ILE A CA 19
ATOM 31731 C C . ILE A 1 8 ? -3.383 9.753 5.989 1.00 0.00 8 ILE A C 19
ATOM 31732 O O . ILE A 1 8 ? -3.629 9.176 7.030 1.00 0.00 8 ILE A O 19
ATOM 31748 N N . VAL A 1 9 ? -3.555 11.042 5.870 1.00 0.00 9 VAL A N 19
ATOM 31749 C CA . VAL A 1 9 ? -4.064 11.839 7.020 1.00 0.00 9 VAL A CA 19
ATOM 31750 C C . VAL A 1 9 ? -5.483 11.391 7.374 1.00 0.00 9 VAL A C 19
ATOM 31751 O O . VAL A 1 9 ? -5.935 11.553 8.490 1.00 0.00 9 VAL A O 19
ATOM 31764 N N . ASP A 1 10 ? -6.192 10.820 6.434 1.00 0.00 10 ASP A N 19
ATOM 31765 C CA . ASP A 1 10 ? -7.577 10.357 6.720 1.00 0.00 10 ASP A CA 19
ATOM 31766 C C . ASP A 1 10 ? -7.522 9.075 7.552 1.00 0.00 10 ASP A C 19
ATOM 31767 O O . ASP A 1 10 ? -8.535 8.547 7.965 1.00 0.00 10 ASP A O 19
ATOM 31776 N N . ILE A 1 11 ? -6.342 8.568 7.799 1.00 0.00 11 ILE A N 19
ATOM 31777 C CA . ILE A 1 11 ? -6.219 7.319 8.599 1.00 0.00 11 ILE A CA 19
ATOM 31778 C C . ILE A 1 11 ? -6.566 7.611 10.058 1.00 0.00 11 ILE A C 19
ATOM 31779 O O . ILE A 1 11 ? -5.721 7.996 10.844 1.00 0.00 11 ILE A O 19
ATOM 31795 N N . VAL A 1 12 ? -7.811 7.424 10.420 1.00 0.00 12 VAL A N 19
ATOM 31796 C CA . VAL A 1 12 ? -8.255 7.680 11.825 1.00 0.00 12 VAL A CA 19
ATOM 31797 C C . VAL A 1 12 ? -8.692 6.362 12.467 1.00 0.00 12 VAL A C 19
ATOM 31798 O O . VAL A 1 12 ? -8.734 6.237 13.675 1.00 0.00 12 VAL A O 19
ATOM 31811 N N . GLU A 1 13 ? -9.015 5.372 11.668 1.00 0.00 13 GLU A N 19
ATOM 31812 C CA . GLU A 1 13 ? -9.451 4.053 12.228 1.00 0.00 13 GLU A CA 19
ATOM 31813 C C . GLU A 1 13 ? -8.832 2.912 11.418 1.00 0.00 13 GLU A C 19
ATOM 31814 O O . GLU A 1 13 ? -8.725 2.975 10.208 1.00 0.00 13 GLU A O 19
ATOM 31826 N N . ASN A 1 14 ? -8.416 1.867 12.088 1.00 0.00 14 ASN A N 19
ATOM 31827 C CA . ASN A 1 14 ? -7.789 0.712 11.379 1.00 0.00 14 ASN A CA 19
ATOM 31828 C C . ASN A 1 14 ? -8.858 -0.304 10.973 1.00 0.00 14 ASN A C 19
ATOM 31829 O O . ASN A 1 14 ? -9.994 -0.238 11.401 1.00 0.00 14 ASN A O 19
ATOM 31840 N N . GLY A 1 15 ? -8.496 -1.242 10.138 1.00 0.00 15 GLY A N 19
ATOM 31841 C CA . GLY A 1 15 ? -9.474 -2.269 9.687 1.00 0.00 15 GLY A CA 19
ATOM 31842 C C . GLY A 1 15 ? -10.349 -1.688 8.579 1.00 0.00 15 GLY A C 19
ATOM 31843 O O . GLY A 1 15 ? -11.388 -2.227 8.253 1.00 0.00 15 GLY A O 19
ATOM 31847 N N . GLN A 1 16 ? -9.939 -0.590 7.995 1.00 0.00 16 GLN A N 19
ATOM 31848 C CA . GLN A 1 16 ? -10.750 0.033 6.906 1.00 0.00 16 GLN A CA 19
ATOM 31849 C C . GLN A 1 16 ? -10.218 -0.417 5.545 1.00 0.00 16 GLN A C 19
ATOM 31850 O O . GLN A 1 16 ? -9.030 -0.395 5.290 1.00 0.00 16 GLN A O 19
ATOM 31864 N N . TRP A 1 17 ? -11.098 -0.835 4.673 1.00 0.00 17 TRP A N 19
ATOM 31865 C CA . TRP A 1 17 ? -10.669 -1.303 3.323 1.00 0.00 17 TRP A CA 19
ATOM 31866 C C . TRP A 1 17 ? -10.765 -0.155 2.318 1.00 0.00 17 TRP A C 19
ATOM 31867 O O . TRP A 1 17 ? -11.750 0.556 2.268 1.00 0.00 17 TRP A O 19
ATOM 31888 N N . ALA A 1 18 ? -9.753 0.021 1.509 1.00 0.00 18 ALA A N 19
ATOM 31889 C CA . ALA A 1 18 ? -9.787 1.117 0.498 1.00 0.00 18 ALA A CA 19
ATOM 31890 C C . ALA A 1 18 ? -8.571 1.005 -0.424 1.00 0.00 18 ALA A C 19
ATOM 31891 O O . ALA A 1 18 ? -7.854 0.025 -0.409 1.00 0.00 18 ALA A O 19
ATOM 31898 N N . ASN A 1 19 ? -8.340 2.013 -1.230 1.00 0.00 19 ASN A N 19
ATOM 31899 C CA . ASN A 1 19 ? -7.177 1.995 -2.170 1.00 0.00 19 ASN A CA 19
ATOM 31900 C C . ASN A 1 19 ? -6.114 2.965 -1.669 1.00 0.00 19 ASN A C 19
ATOM 31901 O O . ASN A 1 19 ? -6.423 3.940 -1.009 1.00 0.00 19 ASN A O 19
ATOM 31912 N N . LEU A 1 20 ? -4.864 2.716 -1.976 1.00 0.00 20 LEU A N 19
ATOM 31913 C CA . LEU A 1 20 ? -3.782 3.639 -1.512 1.00 0.00 20 LEU A CA 19
ATOM 31914 C C . LEU A 1 20 ? -2.835 3.935 -2.677 1.00 0.00 20 LEU A C 19
ATOM 31915 O O . LEU A 1 20 ? -2.212 3.049 -3.230 1.00 0.00 20 LEU A O 19
ATOM 31931 N N . LYS A 1 21 ? -2.714 5.188 -3.033 1.00 0.00 21 LYS A N 19
ATOM 31932 C CA . LYS A 1 21 ? -1.804 5.593 -4.143 1.00 0.00 21 LYS A CA 19
ATOM 31933 C C . LYS A 1 21 ? -0.652 6.407 -3.558 1.00 0.00 21 LYS A C 19
ATOM 31934 O O . LYS A 1 21 ? -0.864 7.372 -2.849 1.00 0.00 21 LYS A O 19
ATOM 31953 N N . ALA A 1 22 ? 0.566 6.028 -3.835 1.00 0.00 22 ALA A N 19
ATOM 31954 C CA . ALA A 1 22 ? 1.714 6.796 -3.275 1.00 0.00 22 ALA A CA 19
ATOM 31955 C C . ALA A 1 22 ? 3.012 6.358 -3.947 1.00 0.00 22 ALA A C 19
ATOM 31956 O O . ALA A 1 22 ? 3.005 5.615 -4.909 1.00 0.00 22 ALA A O 19
ATOM 31963 N N . LYS A 1 23 ? 4.132 6.828 -3.446 1.00 0.00 23 LYS A N 19
ATOM 31964 C CA . LYS A 1 23 ? 5.456 6.463 -4.041 1.00 0.00 23 LYS A CA 19
ATOM 31965 C C . LYS A 1 23 ? 6.313 5.745 -3.004 1.00 0.00 23 LYS A C 19
ATOM 31966 O O . LYS A 1 23 ? 6.348 6.108 -1.844 1.00 0.00 23 LYS A O 19
ATOM 31985 N N . VAL A 1 24 ? 7.003 4.715 -3.419 1.00 0.00 24 VAL A N 19
ATOM 31986 C CA . VAL A 1 24 ? 7.859 3.948 -2.467 1.00 0.00 24 VAL A CA 19
ATOM 31987 C C . VAL A 1 24 ? 9.236 4.611 -2.363 1.00 0.00 24 VAL A C 19
ATOM 31988 O O . VAL A 1 24 ? 10.141 4.310 -3.118 1.00 0.00 24 VAL A O 19
ATOM 32001 N N . ILE A 1 25 ? 9.398 5.509 -1.427 1.00 0.00 25 ILE A N 19
ATOM 32002 C CA . ILE A 1 25 ? 10.709 6.197 -1.261 1.00 0.00 25 ILE A CA 19
ATOM 32003 C C . ILE A 1 25 ? 11.744 5.207 -0.725 1.00 0.00 25 ILE A C 19
ATOM 32004 O O . ILE A 1 25 ? 12.880 5.191 -1.156 1.00 0.00 25 ILE A O 19
ATOM 32020 N N . GLN A 1 26 ? 11.361 4.393 0.233 1.00 0.00 26 GLN A N 19
ATOM 32021 C CA . GLN A 1 26 ? 12.318 3.409 0.832 1.00 0.00 26 GLN A CA 19
ATOM 32022 C C . GLN A 1 26 ? 11.718 2.008 0.800 1.00 0.00 26 GLN A C 19
ATOM 32023 O O . GLN A 1 26 ? 10.624 1.767 1.283 1.00 0.00 26 GLN A O 19
ATOM 32037 N N . LEU A 1 27 ? 12.446 1.082 0.230 1.00 0.00 27 LEU A N 19
ATOM 32038 C CA . LEU A 1 27 ? 11.986 -0.324 0.133 1.00 0.00 27 LEU A CA 19
ATOM 32039 C C . LEU A 1 27 ? 13.014 -1.227 0.821 1.00 0.00 27 LEU A C 19
ATOM 32040 O O . LEU A 1 27 ? 14.200 -1.137 0.572 1.00 0.00 27 LEU A O 19
ATOM 32056 N N . TRP A 1 28 ? 12.559 -2.096 1.687 1.00 0.00 28 TRP A N 19
ATOM 32057 C CA . TRP A 1 28 ? 13.488 -3.019 2.406 1.00 0.00 28 TRP A CA 19
ATOM 32058 C C . TRP A 1 28 ? 12.904 -4.431 2.402 1.00 0.00 28 TRP A C 19
ATOM 32059 O O . TRP A 1 28 ? 11.839 -4.677 2.933 1.00 0.00 28 TRP A O 19
ATOM 32080 N N . GLU A 1 29 ? 13.594 -5.360 1.792 1.00 0.00 29 GLU A N 19
ATOM 32081 C CA . GLU A 1 29 ? 13.094 -6.765 1.730 1.00 0.00 29 GLU A CA 19
ATOM 32082 C C . GLU A 1 29 ? 13.685 -7.581 2.876 1.00 0.00 29 GLU A C 19
ATOM 32083 O O . GLU A 1 29 ? 14.819 -7.385 3.269 1.00 0.00 29 GLU A O 19
ATOM 32095 N N . ASN A 1 30 ? 12.918 -8.501 3.417 1.00 0.00 30 ASN A N 19
ATOM 32096 C CA . ASN A 1 30 ? 13.418 -9.350 4.546 1.00 0.00 30 ASN A CA 19
ATOM 32097 C C . ASN A 1 30 ? 13.451 -10.817 4.113 1.00 0.00 30 ASN A C 19
ATOM 32098 O O . ASN A 1 30 ? 12.859 -11.200 3.123 1.00 0.00 30 ASN A O 19
ATOM 32109 N N . THR A 1 31 ? 14.139 -11.639 4.858 1.00 0.00 31 THR A N 19
ATOM 32110 C CA . THR A 1 31 ? 14.225 -13.089 4.520 1.00 0.00 31 THR A CA 19
ATOM 32111 C C . THR A 1 31 ? 13.129 -13.839 5.274 1.00 0.00 31 THR A C 19
ATOM 32112 O O . THR A 1 31 ? 13.037 -15.049 5.221 1.00 0.00 31 THR A O 19
ATOM 32123 N N . HIS A 1 32 ? 12.299 -13.123 5.986 1.00 0.00 32 HIS A N 19
ATOM 32124 C CA . HIS A 1 32 ? 11.211 -13.779 6.763 1.00 0.00 32 HIS A CA 19
ATOM 32125 C C . HIS A 1 32 ? 10.239 -14.486 5.814 1.00 0.00 32 HIS A C 19
ATOM 32126 O O . HIS A 1 32 ? 9.795 -13.930 4.828 1.00 0.00 32 HIS A O 19
ATOM 32140 N N . GLU A 1 33 ? 9.909 -15.717 6.113 1.00 0.00 33 GLU A N 19
ATOM 32141 C CA . GLU A 1 33 ? 8.973 -16.487 5.247 1.00 0.00 33 GLU A CA 19
ATOM 32142 C C . GLU A 1 33 ? 7.537 -16.028 5.498 1.00 0.00 33 GLU A C 19
ATOM 32143 O O . GLU A 1 33 ? 6.668 -16.193 4.666 1.00 0.00 33 GLU A O 19
ATOM 32155 N N . SER A 1 34 ? 7.276 -15.458 6.646 1.00 0.00 34 SER A N 19
ATOM 32156 C CA . SER A 1 34 ? 5.894 -14.997 6.955 1.00 0.00 34 SER A CA 19
ATOM 32157 C C . SER A 1 34 ? 5.700 -13.579 6.426 1.00 0.00 34 SER A C 19
ATOM 32158 O O . SER A 1 34 ? 4.587 -13.111 6.280 1.00 0.00 34 SER A O 19
ATOM 32166 N N . ILE A 1 35 ? 6.777 -12.888 6.137 1.00 0.00 35 ILE A N 19
ATOM 32167 C CA . ILE A 1 35 ? 6.673 -11.490 5.613 1.00 0.00 35 ILE A CA 19
ATOM 32168 C C . ILE A 1 35 ? 7.565 -11.347 4.376 1.00 0.00 35 ILE A C 19
ATOM 32169 O O . ILE A 1 35 ? 8.725 -11.714 4.384 1.00 0.00 35 ILE A O 19
ATOM 32185 N N . SER A 1 36 ? 7.026 -10.812 3.317 1.00 0.00 36 SER A N 19
ATOM 32186 C CA . SER A 1 36 ? 7.820 -10.635 2.071 1.00 0.00 36 SER A CA 19
ATOM 32187 C C . SER A 1 36 ? 8.781 -9.463 2.243 1.00 0.00 36 SER A C 19
ATOM 32188 O O . SER A 1 36 ? 9.973 -9.641 2.419 1.00 0.00 36 SER A O 19
ATOM 32196 N N . GLN A 1 37 ? 8.273 -8.258 2.183 1.00 0.00 37 GLN A N 19
ATOM 32197 C CA . GLN A 1 37 ? 9.153 -7.063 2.333 1.00 0.00 37 GLN A CA 19
ATOM 32198 C C . GLN A 1 37 ? 8.439 -5.988 3.143 1.00 0.00 37 GLN A C 19
ATOM 32199 O O . GLN A 1 37 ? 7.233 -6.004 3.294 1.00 0.00 37 GLN A O 19
ATOM 32213 N N . VAL A 1 38 ? 9.184 -5.047 3.657 1.00 0.00 38 VAL A N 19
ATOM 32214 C CA . VAL A 1 38 ? 8.582 -3.941 4.456 1.00 0.00 38 VAL A CA 19
ATOM 32215 C C . VAL A 1 38 ? 9.145 -2.617 3.954 1.00 0.00 38 VAL A C 19
ATOM 32216 O O . VAL A 1 38 ? 10.225 -2.563 3.398 1.00 0.00 38 VAL A O 19
ATOM 32229 N N . GLY A 1 39 ? 8.427 -1.550 4.136 1.00 0.00 39 GLY A N 19
ATOM 32230 C CA . GLY A 1 39 ? 8.938 -0.240 3.656 1.00 0.00 39 GLY A CA 19
ATOM 32231 C C . GLY A 1 39 ? 7.945 0.860 4.003 1.00 0.00 39 GLY A C 19
ATOM 32232 O O . GLY A 1 39 ? 7.005 0.651 4.747 1.00 0.00 39 GLY A O 19
ATOM 32236 N N . LEU A 1 40 ? 8.150 2.037 3.470 1.00 0.00 40 LEU A N 19
ATOM 32237 C CA . LEU A 1 40 ? 7.228 3.174 3.765 1.00 0.00 40 LEU A CA 19
ATOM 32238 C C . LEU A 1 40 ? 6.919 3.931 2.477 1.00 0.00 40 LEU A C 19
ATOM 32239 O O . LEU A 1 40 ? 7.711 3.966 1.557 1.00 0.00 40 LEU A O 19
ATOM 32255 N N . LEU A 1 41 ? 5.755 4.524 2.406 1.00 0.00 41 LEU A N 19
ATOM 32256 C CA . LEU A 1 41 ? 5.349 5.272 1.179 1.00 0.00 41 LEU A CA 19
ATOM 32257 C C . LEU A 1 41 ? 5.384 6.767 1.464 1.00 0.00 41 LEU A C 19
ATOM 32258 O O . LEU A 1 41 ? 5.380 7.194 2.603 1.00 0.00 41 LEU A O 19
ATOM 32274 N N . GLY A 1 42 ? 5.426 7.566 0.429 1.00 0.00 42 GLY A N 19
ATOM 32275 C CA . GLY A 1 42 ? 5.469 9.047 0.614 1.00 0.00 42 GLY A CA 19
ATOM 32276 C C . GLY A 1 42 ? 4.587 9.728 -0.428 1.00 0.00 42 GLY A C 19
ATOM 32277 O O . GLY A 1 42 ? 4.654 9.435 -1.607 1.00 0.00 42 GLY A O 19
ATOM 32281 N N . ASP A 1 43 ? 3.758 10.640 0.005 1.00 0.00 43 ASP A N 19
ATOM 32282 C CA . ASP A 1 43 ? 2.861 11.361 -0.941 1.00 0.00 43 ASP A CA 19
ATOM 32283 C C . ASP A 1 43 ? 2.557 12.752 -0.383 1.00 0.00 43 ASP A C 19
ATOM 32284 O O . ASP A 1 43 ? 3.187 13.214 0.547 1.00 0.00 43 ASP A O 19
ATOM 32293 N N . GLU A 1 44 ? 1.589 13.417 -0.947 1.00 0.00 44 GLU A N 19
ATOM 32294 C CA . GLU A 1 44 ? 1.223 14.774 -0.460 1.00 0.00 44 GLU A CA 19
ATOM 32295 C C . GLU A 1 44 ? 0.415 14.651 0.833 1.00 0.00 44 GLU A C 19
ATOM 32296 O O . GLU A 1 44 ? 0.188 15.619 1.531 1.00 0.00 44 GLU A O 19
ATOM 32308 N N . THR A 1 45 ? -0.030 13.461 1.154 1.00 0.00 45 THR A N 19
ATOM 32309 C CA . THR A 1 45 ? -0.835 13.264 2.395 1.00 0.00 45 THR A CA 19
ATOM 32310 C C . THR A 1 45 ? 0.091 12.897 3.554 1.00 0.00 45 THR A C 19
ATOM 32311 O O . THR A 1 45 ? -0.336 12.800 4.689 1.00 0.00 45 THR A O 19
ATOM 32322 N N . GLY A 1 46 ? 1.361 12.703 3.281 1.00 0.00 46 GLY A N 19
ATOM 32323 C CA . GLY A 1 46 ? 2.337 12.355 4.366 1.00 0.00 46 GLY A CA 19
ATOM 32324 C C . GLY A 1 46 ? 3.035 11.034 4.044 1.00 0.00 46 GLY A C 19
ATOM 32325 O O . GLY A 1 46 ? 3.252 10.697 2.895 1.00 0.00 46 GLY A O 19
ATOM 32329 N N . ILE A 1 47 ? 3.394 10.289 5.061 1.00 0.00 47 ILE A N 19
ATOM 32330 C CA . ILE A 1 47 ? 4.093 8.982 4.853 1.00 0.00 47 ILE A CA 19
ATOM 32331 C C . ILE A 1 47 ? 3.376 7.883 5.638 1.00 0.00 47 ILE A C 19
ATOM 32332 O O . ILE A 1 47 ? 2.718 8.140 6.628 1.00 0.00 47 ILE A O 19
ATOM 32348 N N . ILE A 1 48 ? 3.504 6.655 5.210 1.00 0.00 48 ILE A N 19
ATOM 32349 C CA . ILE A 1 48 ? 2.835 5.539 5.939 1.00 0.00 48 ILE A CA 19
ATOM 32350 C C . ILE A 1 48 ? 3.613 4.238 5.730 1.00 0.00 48 ILE A C 19
ATOM 32351 O O . ILE A 1 48 ? 4.167 3.990 4.676 1.00 0.00 48 ILE A O 19
ATOM 32367 N N . LYS A 1 49 ? 3.659 3.408 6.739 1.00 0.00 49 LYS A N 19
ATOM 32368 C CA . LYS A 1 49 ? 4.403 2.123 6.629 1.00 0.00 49 LYS A CA 19
ATOM 32369 C C . LYS A 1 49 ? 3.525 1.070 5.960 1.00 0.00 49 LYS A C 19
ATOM 32370 O O . LYS A 1 49 ? 2.315 1.102 6.066 1.00 0.00 49 LYS A O 19
ATOM 32389 N N . PHE A 1 50 ? 4.124 0.131 5.265 1.00 0.00 50 PHE A N 19
ATOM 32390 C CA . PHE A 1 50 ? 3.318 -0.927 4.586 1.00 0.00 50 PHE A CA 19
ATOM 32391 C C . PHE A 1 50 ? 4.049 -2.266 4.676 1.00 0.00 50 PHE A C 19
ATOM 32392 O O . PHE A 1 50 ? 5.265 -2.326 4.752 1.00 0.00 50 PHE A O 19
ATOM 32409 N N . THR A 1 51 ? 3.303 -3.340 4.661 1.00 0.00 51 THR A N 19
ATOM 32410 C CA . THR A 1 51 ? 3.912 -4.699 4.737 1.00 0.00 51 THR A CA 19
ATOM 32411 C C . THR A 1 51 ? 3.247 -5.604 3.704 1.00 0.00 51 THR A C 19
ATOM 32412 O O . THR A 1 51 ? 2.037 -5.652 3.596 1.00 0.00 51 THR A O 19
ATOM 32423 N N . ILE A 1 52 ? 4.032 -6.317 2.939 1.00 0.00 52 ILE A N 19
ATOM 32424 C CA . ILE A 1 52 ? 3.464 -7.224 1.896 1.00 0.00 52 ILE A CA 19
ATOM 32425 C C . ILE A 1 52 ? 3.593 -8.675 2.346 1.00 0.00 52 ILE A C 19
ATOM 32426 O O . ILE A 1 52 ? 4.652 -9.126 2.736 1.00 0.00 52 ILE A O 19
ATOM 32442 N N . TRP A 1 53 ? 2.514 -9.411 2.296 1.00 0.00 53 TRP A N 19
ATOM 32443 C CA . TRP A 1 53 ? 2.560 -10.839 2.721 1.00 0.00 53 TRP A CA 19
ATOM 32444 C C . TRP A 1 53 ? 2.782 -11.730 1.497 1.00 0.00 53 TRP A C 19
ATOM 32445 O O . TRP A 1 53 ? 2.286 -11.461 0.420 1.00 0.00 53 TRP A O 19
ATOM 32466 N N . LYS A 1 54 ? 3.520 -12.793 1.659 1.00 0.00 54 LYS A N 19
ATOM 32467 C CA . LYS A 1 54 ? 3.779 -13.712 0.517 1.00 0.00 54 LYS A CA 19
ATOM 32468 C C . LYS A 1 54 ? 2.473 -14.398 0.110 1.00 0.00 54 LYS A C 19
ATOM 32469 O O . LYS A 1 54 ? 2.408 -15.094 -0.884 1.00 0.00 54 LYS A O 19
ATOM 32488 N N . ASN A 1 55 ? 1.431 -14.203 0.874 1.00 0.00 55 ASN A N 19
ATOM 32489 C CA . ASN A 1 55 ? 0.124 -14.836 0.545 1.00 0.00 55 ASN A CA 19
ATOM 32490 C C . ASN A 1 55 ? -0.366 -14.322 -0.811 1.00 0.00 55 ASN A C 19
ATOM 32491 O O . ASN A 1 55 ? -0.887 -15.067 -1.617 1.00 0.00 55 ASN A O 19
ATOM 32502 N N . ALA A 1 56 ? -0.197 -13.052 -1.069 1.00 0.00 56 ALA A N 19
ATOM 32503 C CA . ALA A 1 56 ? -0.645 -12.485 -2.370 1.00 0.00 56 ALA A CA 19
ATOM 32504 C C . ALA A 1 56 ? 0.313 -12.943 -3.472 1.00 0.00 56 ALA A C 19
ATOM 32505 O O . ALA A 1 56 ? 0.044 -12.789 -4.647 1.00 0.00 56 ALA A O 19
ATOM 32512 N N . GLU A 1 57 ? 1.431 -13.507 -3.090 1.00 0.00 57 GLU A N 19
ATOM 32513 C CA . GLU A 1 57 ? 2.425 -13.987 -4.093 1.00 0.00 57 GLU A CA 19
ATOM 32514 C C . GLU A 1 57 ? 2.634 -12.918 -5.161 1.00 0.00 57 GLU A C 19
ATOM 32515 O O . GLU A 1 57 ? 2.628 -13.196 -6.343 1.00 0.00 57 GLU A O 19
ATOM 32527 N N . LEU A 1 58 ? 2.817 -11.687 -4.748 1.00 0.00 58 LEU A N 19
ATOM 32528 C CA . LEU A 1 58 ? 3.027 -10.582 -5.728 1.00 0.00 58 LEU A CA 19
ATOM 32529 C C . LEU A 1 58 ? 4.533 -10.308 -5.878 1.00 0.00 58 LEU A C 19
ATOM 32530 O O . LEU A 1 58 ? 5.300 -10.520 -4.957 1.00 0.00 58 LEU A O 19
ATOM 32546 N N . PRO A 1 59 ? 4.956 -9.844 -7.032 1.00 0.00 59 PRO A N 19
ATOM 32547 C CA . PRO A 1 59 ? 6.395 -9.541 -7.306 1.00 0.00 59 PRO A CA 19
ATOM 32548 C C . PRO A 1 59 ? 6.909 -8.333 -6.509 1.00 0.00 59 PRO A C 19
ATOM 32549 O O . PRO A 1 59 ? 6.147 -7.514 -6.035 1.00 0.00 59 PRO A O 19
ATOM 32560 N N . LEU A 1 60 ? 8.203 -8.238 -6.354 1.00 0.00 60 LEU A N 19
ATOM 32561 C CA . LEU A 1 60 ? 8.795 -7.111 -5.580 1.00 0.00 60 LEU A CA 19
ATOM 32562 C C . LEU A 1 60 ? 8.527 -5.781 -6.286 1.00 0.00 60 LEU A C 19
ATOM 32563 O O . LEU A 1 60 ? 8.608 -5.673 -7.494 1.00 0.00 60 LEU A O 19
ATOM 32579 N N . LEU A 1 61 ? 8.203 -4.771 -5.524 1.00 0.00 61 LEU A N 19
ATOM 32580 C CA . LEU A 1 61 ? 7.912 -3.432 -6.109 1.00 0.00 61 LEU A CA 19
ATOM 32581 C C . LEU A 1 61 ? 9.215 -2.731 -6.496 1.00 0.00 61 LEU A C 19
ATOM 32582 O O . LEU A 1 61 ? 10.249 -2.934 -5.890 1.00 0.00 61 LEU A O 19
ATOM 32598 N N . GLU A 1 62 ? 9.168 -1.903 -7.507 1.00 0.00 62 GLU A N 19
ATOM 32599 C CA . GLU A 1 62 ? 10.394 -1.182 -7.948 1.00 0.00 62 GLU A CA 19
ATOM 32600 C C . GLU A 1 62 ? 10.617 0.034 -7.047 1.00 0.00 62 GLU A C 19
ATOM 32601 O O . GLU A 1 62 ? 9.793 0.924 -6.963 1.00 0.00 62 GLU A O 19
ATOM 32613 N N . GLN A 1 63 ? 11.727 0.064 -6.361 1.00 0.00 63 GLN A N 19
ATOM 32614 C CA . GLN A 1 63 ? 12.026 1.195 -5.438 1.00 0.00 63 GLN A CA 19
ATOM 32615 C C . GLN A 1 63 ? 12.171 2.508 -6.212 1.00 0.00 63 GLN A C 19
ATOM 32616 O O . GLN A 1 63 ? 12.833 2.576 -7.230 1.00 0.00 63 GLN A O 19
ATOM 32630 N N . GLY A 1 64 ? 11.560 3.558 -5.721 1.00 0.00 64 GLY A N 19
ATOM 32631 C CA . GLY A 1 64 ? 11.657 4.880 -6.404 1.00 0.00 64 GLY A CA 19
ATOM 32632 C C . GLY A 1 64 ? 10.620 4.978 -7.520 1.00 0.00 64 GLY A C 19
ATOM 32633 O O . GLY A 1 64 ? 10.823 5.665 -8.502 1.00 0.00 64 GLY A O 19
ATOM 32637 N N . GLU A 1 65 ? 9.507 4.293 -7.385 1.00 0.00 65 GLU A N 19
ATOM 32638 C CA . GLU A 1 65 ? 8.455 4.342 -8.450 1.00 0.00 65 GLU A CA 19
ATOM 32639 C C . GLU A 1 65 ? 7.064 4.479 -7.828 1.00 0.00 65 GLU A C 19
ATOM 32640 O O . GLU A 1 65 ? 6.824 4.091 -6.695 1.00 0.00 65 GLU A O 19
ATOM 32652 N N . SER A 1 66 ? 6.149 5.040 -8.576 1.00 0.00 66 SER A N 19
ATOM 32653 C CA . SER A 1 66 ? 4.761 5.225 -8.073 1.00 0.00 66 SER A CA 19
ATOM 32654 C C . SER A 1 66 ? 3.981 3.923 -8.225 1.00 0.00 66 SER A C 19
ATOM 32655 O O . SER A 1 66 ? 4.131 3.205 -9.197 1.00 0.00 66 SER A O 19
ATOM 32663 N N . TYR A 1 67 ? 3.144 3.613 -7.269 1.00 0.00 67 TYR A N 19
ATOM 32664 C CA . TYR A 1 67 ? 2.345 2.357 -7.342 1.00 0.00 67 TYR A CA 19
ATOM 32665 C C . TYR A 1 67 ? 0.931 2.614 -6.825 1.00 0.00 67 TYR A C 19
ATOM 32666 O O . TYR A 1 67 ? 0.710 3.408 -5.923 1.00 0.00 67 TYR A O 19
ATOM 32684 N N . LEU A 1 68 ? -0.024 1.925 -7.396 1.00 0.00 68 LEU A N 19
ATOM 32685 C CA . LEU A 1 68 ? -1.447 2.073 -6.976 1.00 0.00 68 LEU A CA 19
ATOM 32686 C C . LEU A 1 68 ? -1.894 0.781 -6.295 1.00 0.00 68 LEU A C 19
ATOM 32687 O O . LEU A 1 68 ? -1.861 -0.287 -6.881 1.00 0.00 68 LEU A O 19
ATOM 32703 N N . LEU A 1 69 ? -2.313 0.876 -5.058 1.00 0.00 69 LEU A N 19
ATOM 32704 C CA . LEU A 1 69 ? -2.768 -0.332 -4.310 1.00 0.00 69 LEU A CA 19
ATOM 32705 C C . LEU A 1 69 ? -4.294 -0.343 -4.264 1.00 0.00 69 LEU A C 19
ATOM 32706 O O . LEU A 1 69 ? -4.919 0.658 -3.975 1.00 0.00 69 LEU A O 19
ATOM 32722 N N . ARG A 1 70 ? -4.897 -1.471 -4.557 1.00 0.00 70 ARG A N 19
ATOM 32723 C CA . ARG A 1 70 ? -6.391 -1.564 -4.546 1.00 0.00 70 ARG A CA 19
ATOM 32724 C C . ARG A 1 70 ? -6.843 -2.735 -3.673 1.00 0.00 70 ARG A C 19
ATOM 32725 O O . ARG A 1 70 ? -6.162 -3.740 -3.554 1.00 0.00 70 ARG A O 19
ATOM 32746 N N . SER A 1 71 ? -7.998 -2.594 -3.071 1.00 0.00 71 SER A N 19
ATOM 32747 C CA . SER A 1 71 ? -8.561 -3.664 -2.194 1.00 0.00 71 SER A CA 19
ATOM 32748 C C . SER A 1 71 ? -7.544 -4.069 -1.125 1.00 0.00 71 SER A C 19
ATOM 32749 O O . SER A 1 71 ? -7.175 -5.222 -1.018 1.00 0.00 71 SER A O 19
ATOM 32757 N N . VAL A 1 72 ? -7.103 -3.127 -0.321 1.00 0.00 72 VAL A N 19
ATOM 32758 C CA . VAL A 1 72 ? -6.120 -3.439 0.768 1.00 0.00 72 VAL A CA 19
ATOM 32759 C C . VAL A 1 72 ? -6.765 -3.172 2.126 1.00 0.00 72 VAL A C 19
ATOM 32760 O O . VAL A 1 72 ? -7.798 -2.532 2.221 1.00 0.00 72 VAL A O 19
ATOM 32773 N N . VAL A 1 73 ? -6.162 -3.673 3.176 1.00 0.00 73 VAL A N 19
ATOM 32774 C CA . VAL A 1 73 ? -6.721 -3.488 4.551 1.00 0.00 73 VAL A CA 19
ATOM 32775 C C . VAL A 1 73 ? -5.760 -2.647 5.392 1.00 0.00 73 VAL A C 19
ATOM 32776 O O . VAL A 1 73 ? -4.556 -2.819 5.344 1.00 0.00 73 VAL A O 19
ATOM 32789 N N . VAL A 1 74 ? -6.289 -1.729 6.154 1.00 0.00 74 VAL A N 19
ATOM 32790 C CA . VAL A 1 74 ? -5.424 -0.857 6.998 1.00 0.00 74 VAL A CA 19
ATOM 32791 C C . VAL A 1 74 ? -5.124 -1.558 8.322 1.00 0.00 74 VAL A C 19
ATOM 32792 O O . VAL A 1 74 ? -5.982 -1.704 9.171 1.00 0.00 74 VAL A O 19
ATOM 32805 N N . GLY A 1 75 ? -3.907 -2.001 8.497 1.00 0.00 75 GLY A N 19
ATOM 32806 C CA . GLY A 1 75 ? -3.530 -2.709 9.755 1.00 0.00 75 GLY A CA 19
ATOM 32807 C C . GLY A 1 75 ? -3.082 -1.700 10.812 1.00 0.00 75 GLY A C 19
ATOM 32808 O O . GLY A 1 75 ? -3.026 -0.510 10.569 1.00 0.00 75 GLY A O 19
ATOM 32812 N N . GLU A 1 76 ? -2.762 -2.176 11.990 1.00 0.00 76 GLU A N 19
ATOM 32813 C CA . GLU A 1 76 ? -2.314 -1.272 13.094 1.00 0.00 76 GLU A CA 19
ATOM 32814 C C . GLU A 1 76 ? -0.815 -1.457 13.318 1.00 0.00 76 GLU A C 19
ATOM 32815 O O . GLU A 1 76 ? -0.316 -2.566 13.360 1.00 0.00 76 GLU A O 19
ATOM 32827 N N . TYR A 1 77 ? -0.089 -0.375 13.450 1.00 0.00 77 TYR A N 19
ATOM 32828 C CA . TYR A 1 77 ? 1.391 -0.463 13.661 1.00 0.00 77 TYR A CA 19
ATOM 32829 C C . TYR A 1 77 ? 1.733 -0.064 15.097 1.00 0.00 77 TYR A C 19
ATOM 32830 O O . TYR A 1 77 ? 1.102 0.792 15.686 1.00 0.00 77 TYR A O 19
ATOM 32848 N N . ASN A 1 78 ? 2.728 -0.694 15.665 1.00 0.00 78 ASN A N 19
ATOM 32849 C CA . ASN A 1 78 ? 3.127 -0.381 17.067 1.00 0.00 78 ASN A CA 19
ATOM 32850 C C . ASN A 1 78 ? 3.752 1.013 17.133 1.00 0.00 78 ASN A C 19
ATOM 32851 O O . ASN A 1 78 ? 4.905 1.170 17.473 1.00 0.00 78 ASN A O 19
ATOM 32862 N N . ASP A 1 79 ? 2.982 2.023 16.811 1.00 0.00 79 ASP A N 19
ATOM 32863 C CA . ASP A 1 79 ? 3.482 3.430 16.845 1.00 0.00 79 ASP A CA 19
ATOM 32864 C C . ASP A 1 79 ? 2.528 4.296 16.018 1.00 0.00 79 ASP A C 19
ATOM 32865 O O . ASP A 1 79 ? 2.416 5.487 16.230 1.00 0.00 79 ASP A O 19
ATOM 32874 N N . ARG A 1 80 ? 1.845 3.706 15.073 1.00 0.00 80 ARG A N 19
ATOM 32875 C CA . ARG A 1 80 ? 0.906 4.499 14.234 1.00 0.00 80 ARG A CA 19
ATOM 32876 C C . ARG A 1 80 ? 0.001 3.551 13.439 1.00 0.00 80 ARG A C 19
ATOM 32877 O O . ARG A 1 80 ? -0.575 2.627 13.979 1.00 0.00 80 ARG A O 19
ATOM 32898 N N . PHE A 1 81 ? -0.130 3.786 12.155 1.00 0.00 81 PHE A N 19
ATOM 32899 C CA . PHE A 1 81 ? -0.999 2.922 11.297 1.00 0.00 81 PHE A CA 19
ATOM 32900 C C . PHE A 1 81 ? -0.232 2.509 10.041 1.00 0.00 81 PHE A C 19
ATOM 32901 O O . PHE A 1 81 ? 0.655 3.202 9.584 1.00 0.00 81 PHE A O 19
ATOM 32918 N N . GLN A 1 82 ? -0.569 1.376 9.483 1.00 0.00 82 GLN A N 19
ATOM 32919 C CA . GLN A 1 82 ? 0.132 0.896 8.255 1.00 0.00 82 GLN A CA 19
ATOM 32920 C C . GLN A 1 82 ? -0.864 0.165 7.355 1.00 0.00 82 GLN A C 19
ATOM 32921 O O . GLN A 1 82 ? -1.925 -0.236 7.789 1.00 0.00 82 GLN A O 19
ATOM 32935 N N . VAL A 1 83 ? -0.525 -0.013 6.101 1.00 0.00 83 VAL A N 19
ATOM 32936 C CA . VAL A 1 83 ? -1.440 -0.723 5.152 1.00 0.00 83 VAL A CA 19
ATOM 32937 C C . VAL A 1 83 ? -0.842 -2.086 4.811 1.00 0.00 83 VAL A C 19
ATOM 32938 O O . VAL A 1 83 ? 0.331 -2.208 4.519 1.00 0.00 83 VAL A O 19
ATOM 32951 N N . GLN A 1 84 ? -1.645 -3.118 4.873 1.00 0.00 84 GLN A N 19
ATOM 32952 C CA . GLN A 1 84 ? -1.145 -4.499 4.586 1.00 0.00 84 GLN A CA 19
ATOM 32953 C C . GLN A 1 84 ? -1.666 -4.977 3.234 1.00 0.00 84 GLN A C 19
ATOM 32954 O O . GLN A 1 84 ? -2.839 -4.871 2.933 1.00 0.00 84 GLN A O 19
ATOM 32968 N N . VAL A 1 85 ? -0.798 -5.515 2.418 1.00 0.00 85 VAL A N 19
ATOM 32969 C CA . VAL A 1 85 ? -1.224 -6.016 1.079 1.00 0.00 85 VAL A CA 19
ATOM 32970 C C . VAL A 1 85 ? -1.405 -7.530 1.159 1.00 0.00 85 VAL A C 19
ATOM 32971 O O . VAL A 1 85 ? -0.538 -8.248 1.632 1.00 0.00 85 VAL A O 19
ATOM 32984 N N . ASN A 1 86 ? -2.529 -8.024 0.705 1.00 0.00 86 ASN A N 19
ATOM 32985 C CA . ASN A 1 86 ? -2.787 -9.493 0.758 1.00 0.00 86 ASN A CA 19
ATOM 32986 C C . ASN A 1 86 ? -3.578 -9.918 -0.480 1.00 0.00 86 ASN A C 19
ATOM 32987 O O . ASN A 1 86 ? -3.961 -9.104 -1.298 1.00 0.00 86 ASN A O 19
ATOM 32998 N N . LYS A 1 87 ? -3.818 -11.195 -0.613 1.00 0.00 87 LYS A N 19
ATOM 32999 C CA . LYS A 1 87 ? -4.578 -11.719 -1.787 1.00 0.00 87 LYS A CA 19
ATOM 33000 C C . LYS A 1 87 ? -5.754 -10.798 -2.117 1.00 0.00 87 LYS A C 19
ATOM 33001 O O . LYS A 1 87 ? -6.192 -10.017 -1.298 1.00 0.00 87 LYS A O 19
ATOM 33020 N N . ASN A 1 88 ? -6.251 -10.886 -3.323 1.00 0.00 88 ASN A N 19
ATOM 33021 C CA . ASN A 1 88 ? -7.390 -10.028 -3.754 1.00 0.00 88 ASN A CA 19
ATOM 33022 C C . ASN A 1 88 ? -6.859 -8.628 -4.053 1.00 0.00 88 ASN A C 19
ATOM 33023 O O . ASN A 1 88 ? -7.432 -7.885 -4.824 1.00 0.00 88 ASN A O 19
ATOM 33034 N N . SER A 1 89 ? -5.762 -8.268 -3.443 1.00 0.00 89 SER A N 19
ATOM 33035 C CA . SER A 1 89 ? -5.184 -6.919 -3.678 1.00 0.00 89 SER A CA 19
ATOM 33036 C C . SER A 1 89 ? -4.547 -6.863 -5.064 1.00 0.00 89 SER A C 19
ATOM 33037 O O . SER A 1 89 ? -4.141 -7.868 -5.614 1.00 0.00 89 SER A O 19
ATOM 33045 N N . SER A 1 90 ? -4.460 -5.685 -5.633 1.00 0.00 90 SER A N 19
ATOM 33046 C CA . SER A 1 90 ? -3.851 -5.536 -6.992 1.00 0.00 90 SER A CA 19
ATOM 33047 C C . SER A 1 90 ? -2.844 -4.385 -6.976 1.00 0.00 90 SER A C 19
ATOM 33048 O O . SER A 1 90 ? -2.981 -3.437 -6.226 1.00 0.00 90 SER A O 19
ATOM 33056 N N . ILE A 1 91 ? -1.834 -4.467 -7.805 1.00 0.00 91 ILE A N 19
ATOM 33057 C CA . ILE A 1 91 ? -0.799 -3.388 -7.864 1.00 0.00 91 ILE A CA 19
ATOM 33058 C C . ILE A 1 91 ? -0.592 -2.972 -9.316 1.00 0.00 91 ILE A C 19
ATOM 33059 O O . ILE A 1 91 ? -0.402 -3.804 -10.183 1.00 0.00 91 ILE A O 19
ATOM 33075 N N . GLU A 1 92 ? -0.623 -1.690 -9.590 1.00 0.00 92 GLU A N 19
ATOM 33076 C CA . GLU A 1 92 ? -0.423 -1.206 -10.992 1.00 0.00 92 GLU A CA 19
ATOM 33077 C C . GLU A 1 92 ? 0.697 -0.163 -11.004 1.00 0.00 92 GLU A C 19
ATOM 33078 O O . GLU A 1 92 ? 0.717 0.756 -10.208 1.00 0.00 92 GLU A O 19
ATOM 33090 N N . LYS A 1 93 ? 1.637 -0.315 -11.898 1.00 0.00 93 LYS A N 19
ATOM 33091 C CA . LYS A 1 93 ? 2.774 0.645 -11.970 1.00 0.00 93 LYS A CA 19
ATOM 33092 C C . LYS A 1 93 ? 2.351 1.910 -12.714 1.00 0.00 93 LYS A C 19
ATOM 33093 O O . LYS A 1 93 ? 1.777 1.853 -13.785 1.00 0.00 93 LYS A O 19
ATOM 33112 N N . LEU A 1 94 ? 2.634 3.057 -12.151 1.00 0.00 94 LEU A N 19
ATOM 33113 C CA . LEU A 1 94 ? 2.251 4.343 -12.811 1.00 0.00 94 LEU A CA 19
ATOM 33114 C C . LEU A 1 94 ? 3.440 4.901 -13.595 1.00 0.00 94 LEU A C 19
ATOM 33115 O O . LEU A 1 94 ? 4.562 4.923 -13.127 1.00 0.00 94 LEU A O 19
ATOM 33131 N N . SER A 1 95 ? 3.186 5.359 -14.790 1.00 0.00 95 SER A N 19
ATOM 33132 C CA . SER A 1 95 ? 4.269 5.928 -15.636 1.00 0.00 95 SER A CA 19
ATOM 33133 C C . SER A 1 95 ? 4.478 7.399 -15.277 1.00 0.00 95 SER A C 19
ATOM 33134 O O . SER A 1 95 ? 5.359 8.052 -15.800 1.00 0.00 95 SER A O 19
ATOM 33142 N N . GLU A 1 96 ? 3.665 7.927 -14.388 1.00 0.00 96 GLU A N 19
ATOM 33143 C CA . GLU A 1 96 ? 3.795 9.362 -13.979 1.00 0.00 96 GLU A CA 19
ATOM 33144 C C . GLU A 1 96 ? 4.130 9.436 -12.478 1.00 0.00 96 GLU A C 19
ATOM 33145 O O . GLU A 1 96 ? 3.245 9.471 -11.645 1.00 0.00 96 GLU A O 19
ATOM 33157 N N . PRO A 1 97 ? 5.398 9.458 -12.136 1.00 0.00 97 PRO A N 19
ATOM 33158 C CA . PRO A 1 97 ? 5.851 9.526 -10.710 1.00 0.00 97 PRO A CA 19
ATOM 33159 C C . PRO A 1 97 ? 5.265 10.729 -9.961 1.00 0.00 97 PRO A C 19
ATOM 33160 O O . PRO A 1 97 ? 5.024 11.775 -10.533 1.00 0.00 97 PRO A O 19
ATOM 33171 N N . ILE A 1 98 ? 5.027 10.578 -8.682 1.00 0.00 98 ILE A N 19
ATOM 33172 C CA . ILE A 1 98 ? 4.445 11.693 -7.877 1.00 0.00 98 ILE A CA 19
ATOM 33173 C C . ILE A 1 98 ? 5.562 12.458 -7.170 1.00 0.00 98 ILE A C 19
ATOM 33174 O O . ILE A 1 98 ? 6.407 11.882 -6.513 1.00 0.00 98 ILE A O 19
ATOM 33190 N N . GLU A 1 99 ? 5.570 13.756 -7.307 1.00 0.00 99 GLU A N 19
ATOM 33191 C CA . GLU A 1 99 ? 6.629 14.580 -6.656 1.00 0.00 99 GLU A CA 19
ATOM 33192 C C . GLU A 1 99 ? 6.170 14.996 -5.259 1.00 0.00 99 GLU A C 19
ATOM 33193 O O . GLU A 1 99 ? 5.120 15.581 -5.085 1.00 0.00 99 GLU A O 19
ATOM 33205 N N . VAL A 1 100 ? 6.963 14.700 -4.261 1.00 0.00 100 VAL A N 19
ATOM 33206 C CA . VAL A 1 100 ? 6.601 15.071 -2.862 1.00 0.00 100 VAL A CA 19
ATOM 33207 C C . VAL A 1 100 ? 7.400 16.310 -2.458 1.00 0.00 100 VAL A C 19
ATOM 33208 O O . VAL A 1 100 ? 7.246 16.838 -1.374 1.00 0.00 100 VAL A O 19
ATOM 33221 N N . GLY A 1 101 ? 8.255 16.781 -3.330 1.00 0.00 101 GLY A N 19
ATOM 33222 C CA . GLY A 1 101 ? 9.065 17.989 -3.009 1.00 0.00 101 GLY A CA 19
ATOM 33223 C C . GLY A 1 101 ? 10.112 18.217 -4.102 1.00 0.00 101 GLY A C 19
ATOM 33224 O O . GLY A 1 101 ? 10.966 17.386 -4.343 1.00 0.00 101 GLY A O 19
ATOM 33228 N N . LEU A 1 102 ? 10.049 19.342 -4.764 1.00 0.00 102 LEU A N 19
ATOM 33229 C CA . LEU A 1 102 ? 11.032 19.641 -5.844 1.00 0.00 102 LEU A CA 19
ATOM 33230 C C . LEU A 1 102 ? 12.242 20.353 -5.237 1.00 0.00 102 LEU A C 19
ATOM 33231 O O . LEU A 1 102 ? 13.219 20.621 -5.907 1.00 0.00 102 LEU A O 19
ATOM 33247 N N . GLU A 1 103 ? 12.179 20.665 -3.970 1.00 0.00 103 GLU A N 19
ATOM 33248 C CA . GLU A 1 103 ? 13.319 21.366 -3.314 1.00 0.00 103 GLU A CA 19
ATOM 33249 C C . GLU A 1 103 ? 14.398 20.356 -2.922 1.00 0.00 103 GLU A C 19
ATOM 33250 O O . GLU A 1 103 ? 14.243 19.590 -1.991 1.00 0.00 103 GLU A O 19
ATOM 33262 N N . HIS A 1 104 ? 15.496 20.362 -3.626 1.00 0.00 104 HIS A N 19
ATOM 33263 C CA . HIS A 1 104 ? 16.603 19.420 -3.307 1.00 0.00 104 HIS A CA 19
ATOM 33264 C C . HIS A 1 104 ? 17.836 19.811 -4.121 1.00 0.00 104 HIS A C 19
ATOM 33265 O O . HIS A 1 104 ? 18.217 19.132 -5.055 1.00 0.00 104 HIS A O 19
ATOM 33279 N N . HIS A 1 105 ? 18.463 20.907 -3.776 1.00 0.00 105 HIS A N 19
ATOM 33280 C CA . HIS A 1 105 ? 19.674 21.347 -4.528 1.00 0.00 105 HIS A CA 19
ATOM 33281 C C . HIS A 1 105 ? 20.517 22.280 -3.653 1.00 0.00 105 HIS A C 19
ATOM 33282 O O . HIS A 1 105 ? 20.009 23.181 -3.015 1.00 0.00 105 HIS A O 19
ATOM 33296 N N . HIS A 1 106 ? 21.807 22.068 -3.632 1.00 0.00 106 HIS A N 19
ATOM 33297 C CA . HIS A 1 106 ? 22.714 22.930 -2.816 1.00 0.00 106 HIS A CA 19
ATOM 33298 C C . HIS A 1 106 ? 22.097 23.209 -1.442 1.00 0.00 106 HIS A C 19
ATOM 33299 O O . HIS A 1 106 ? 22.072 22.358 -0.576 1.00 0.00 106 HIS A O 19
ATOM 33313 N N . HIS A 1 107 ? 21.610 24.407 -1.240 1.00 0.00 107 HIS A N 19
ATOM 33314 C CA . HIS A 1 107 ? 21.001 24.773 0.070 1.00 0.00 107 HIS A CA 19
ATOM 33315 C C . HIS A 1 107 ? 21.905 24.299 1.210 1.00 0.00 107 HIS A C 19
ATOM 33316 O O . HIS A 1 107 ? 21.669 23.273 1.818 1.00 0.00 107 HIS A O 19
ATOM 33330 N N . HIS A 1 108 ? 22.941 25.044 1.505 1.00 0.00 108 HIS A N 19
ATOM 33331 C CA . HIS A 1 108 ? 23.871 24.649 2.605 1.00 0.00 108 HIS A CA 19
ATOM 33332 C C . HIS A 1 108 ? 23.390 25.245 3.932 1.00 0.00 108 HIS A C 19
ATOM 33333 O O . HIS A 1 108 ? 23.139 26.430 4.041 1.00 0.00 108 HIS A O 19
ATOM 33347 N N . HIS A 1 109 ? 23.261 24.424 4.939 1.00 0.00 109 HIS A N 19
ATOM 33348 C CA . HIS A 1 109 ? 22.796 24.917 6.266 1.00 0.00 109 HIS A CA 19
ATOM 33349 C C . HIS A 1 109 ? 23.869 25.810 6.899 1.00 0.00 109 HIS A C 19
ATOM 33350 O O . HIS A 1 109 ? 24.897 26.004 6.271 1.00 0.00 109 HIS A O 19
ATOM 33365 N N . MET A 1 1 ? -10.893 2.384 -12.492 1.00 0.00 1 MET A N 20
ATOM 33366 C CA . MET A 1 1 ? -11.695 3.532 -12.997 1.00 0.00 1 MET A CA 20
ATOM 33367 C C . MET A 1 1 ? -12.241 4.337 -11.812 1.00 0.00 1 MET A C 20
ATOM 33368 O O . MET A 1 1 ? -13.147 3.918 -11.115 1.00 0.00 1 MET A O 20
ATOM 33384 N N . GLU A 1 2 ? -11.686 5.495 -11.588 1.00 0.00 2 GLU A N 20
ATOM 33385 C CA . GLU A 1 2 ? -12.146 6.354 -10.460 1.00 0.00 2 GLU A CA 20
ATOM 33386 C C . GLU A 1 2 ? -12.173 5.547 -9.156 1.00 0.00 2 GLU A C 20
ATOM 33387 O O . GLU A 1 2 ? -13.196 5.440 -8.508 1.00 0.00 2 GLU A O 20
ATOM 33399 N N . PRO A 1 3 ? -11.053 4.988 -8.769 1.00 0.00 3 PRO A N 20
ATOM 33400 C CA . PRO A 1 3 ? -10.952 4.185 -7.516 1.00 0.00 3 PRO A CA 20
ATOM 33401 C C . PRO A 1 3 ? -11.109 5.053 -6.261 1.00 0.00 3 PRO A C 20
ATOM 33402 O O . PRO A 1 3 ? -10.772 6.222 -6.249 1.00 0.00 3 PRO A O 20
ATOM 33413 N N . GLN A 1 4 ? -11.624 4.486 -5.209 1.00 0.00 4 GLN A N 20
ATOM 33414 C CA . GLN A 1 4 ? -11.819 5.268 -3.958 1.00 0.00 4 GLN A CA 20
ATOM 33415 C C . GLN A 1 4 ? -10.476 5.452 -3.244 1.00 0.00 4 GLN A C 20
ATOM 33416 O O . GLN A 1 4 ? -10.074 4.654 -2.414 1.00 0.00 4 GLN A O 20
ATOM 33430 N N . LEU A 1 5 ? -9.789 6.514 -3.563 1.00 0.00 5 LEU A N 20
ATOM 33431 C CA . LEU A 1 5 ? -8.473 6.786 -2.925 1.00 0.00 5 LEU A CA 20
ATOM 33432 C C . LEU A 1 5 ? -8.694 7.319 -1.513 1.00 0.00 5 LEU A C 20
ATOM 33433 O O . LEU A 1 5 ? -9.647 8.026 -1.245 1.00 0.00 5 LEU A O 20
ATOM 33449 N N . THR A 1 6 ? -7.814 6.981 -0.609 1.00 0.00 6 THR A N 20
ATOM 33450 C CA . THR A 1 6 ? -7.947 7.452 0.802 1.00 0.00 6 THR A CA 20
ATOM 33451 C C . THR A 1 6 ? -6.664 8.163 1.231 1.00 0.00 6 THR A C 20
ATOM 33452 O O . THR A 1 6 ? -5.565 7.681 1.026 1.00 0.00 6 THR A O 20
ATOM 33463 N N . LYS A 1 7 ? -6.807 9.313 1.820 1.00 0.00 7 LYS A N 20
ATOM 33464 C CA . LYS A 1 7 ? -5.620 10.088 2.267 1.00 0.00 7 LYS A CA 20
ATOM 33465 C C . LYS A 1 7 ? -5.032 9.475 3.540 1.00 0.00 7 LYS A C 20
ATOM 33466 O O . LYS A 1 7 ? -5.729 8.900 4.356 1.00 0.00 7 LYS A O 20
ATOM 33485 N N . ILE A 1 8 ? -3.747 9.602 3.706 1.00 0.00 8 ILE A N 20
ATOM 33486 C CA . ILE A 1 8 ? -3.077 9.039 4.912 1.00 0.00 8 ILE A CA 20
ATOM 33487 C C . ILE A 1 8 ? -3.610 9.738 6.169 1.00 0.00 8 ILE A C 20
ATOM 33488 O O . ILE A 1 8 ? -3.882 9.119 7.180 1.00 0.00 8 ILE A O 20
ATOM 33504 N N . VAL A 1 9 ? -3.748 11.029 6.103 1.00 0.00 9 VAL A N 20
ATOM 33505 C CA . VAL A 1 9 ? -4.252 11.803 7.274 1.00 0.00 9 VAL A CA 20
ATOM 33506 C C . VAL A 1 9 ? -5.704 11.405 7.577 1.00 0.00 9 VAL A C 20
ATOM 33507 O O . VAL A 1 9 ? -6.184 11.550 8.686 1.00 0.00 9 VAL A O 20
ATOM 33520 N N . ASP A 1 10 ? -6.407 10.911 6.597 1.00 0.00 10 ASP A N 20
ATOM 33521 C CA . ASP A 1 10 ? -7.827 10.511 6.820 1.00 0.00 10 ASP A CA 20
ATOM 33522 C C . ASP A 1 10 ? -7.880 9.141 7.506 1.00 0.00 10 ASP A C 20
ATOM 33523 O O . ASP A 1 10 ? -8.934 8.650 7.862 1.00 0.00 10 ASP A O 20
ATOM 33532 N N . ILE A 1 11 ? -6.749 8.516 7.697 1.00 0.00 11 ILE A N 20
ATOM 33533 C CA . ILE A 1 11 ? -6.743 7.179 8.360 1.00 0.00 11 ILE A CA 20
ATOM 33534 C C . ILE A 1 11 ? -6.716 7.358 9.879 1.00 0.00 11 ILE A C 20
ATOM 33535 O O . ILE A 1 11 ? -5.760 7.849 10.448 1.00 0.00 11 ILE A O 20
ATOM 33551 N N . VAL A 1 12 ? -7.766 6.955 10.534 1.00 0.00 12 VAL A N 20
ATOM 33552 C CA . VAL A 1 12 ? -7.838 7.079 12.018 1.00 0.00 12 VAL A CA 20
ATOM 33553 C C . VAL A 1 12 ? -8.706 5.944 12.555 1.00 0.00 12 VAL A C 20
ATOM 33554 O O . VAL A 1 12 ? -9.148 5.964 13.686 1.00 0.00 12 VAL A O 20
ATOM 33567 N N . GLU A 1 13 ? -8.953 4.949 11.737 1.00 0.00 13 GLU A N 20
ATOM 33568 C CA . GLU A 1 13 ? -9.796 3.790 12.170 1.00 0.00 13 GLU A CA 20
ATOM 33569 C C . GLU A 1 13 ? -9.041 2.490 11.891 1.00 0.00 13 GLU A C 20
ATOM 33570 O O . GLU A 1 13 ? -8.483 2.299 10.828 1.00 0.00 13 GLU A O 20
ATOM 33582 N N . ASN A 1 14 ? -9.016 1.601 12.844 1.00 0.00 14 ASN A N 20
ATOM 33583 C CA . ASN A 1 14 ? -8.298 0.317 12.659 1.00 0.00 14 ASN A CA 20
ATOM 33584 C C . ASN A 1 14 ? -9.092 -0.599 11.726 1.00 0.00 14 ASN A C 20
ATOM 33585 O O . ASN A 1 14 ? -10.306 -0.663 11.775 1.00 0.00 14 ASN A O 20
ATOM 33596 N N . GLY A 1 15 ? -8.405 -1.314 10.880 1.00 0.00 15 GLY A N 20
ATOM 33597 C CA . GLY A 1 15 ? -9.095 -2.242 9.941 1.00 0.00 15 GLY A CA 20
ATOM 33598 C C . GLY A 1 15 ? -10.097 -1.477 9.072 1.00 0.00 15 GLY A C 20
ATOM 33599 O O . GLY A 1 15 ? -11.117 -1.005 9.537 1.00 0.00 15 GLY A O 20
ATOM 33603 N N . GLN A 1 16 ? -9.814 -1.367 7.807 1.00 0.00 16 GLN A N 20
ATOM 33604 C CA . GLN A 1 16 ? -10.741 -0.648 6.890 1.00 0.00 16 GLN A CA 20
ATOM 33605 C C . GLN A 1 16 ? -10.329 -0.921 5.445 1.00 0.00 16 GLN A C 20
ATOM 33606 O O . GLN A 1 16 ? -9.167 -0.853 5.092 1.00 0.00 16 GLN A O 20
ATOM 33620 N N . TRP A 1 17 ? -11.279 -1.237 4.608 1.00 0.00 17 TRP A N 20
ATOM 33621 C CA . TRP A 1 17 ? -10.959 -1.528 3.182 1.00 0.00 17 TRP A CA 20
ATOM 33622 C C . TRP A 1 17 ? -10.991 -0.235 2.366 1.00 0.00 17 TRP A C 20
ATOM 33623 O O . TRP A 1 17 ? -11.869 0.595 2.518 1.00 0.00 17 TRP A O 20
ATOM 33644 N N . ALA A 1 18 ? -10.029 -0.061 1.503 1.00 0.00 18 ALA A N 20
ATOM 33645 C CA . ALA A 1 18 ? -9.980 1.175 0.670 1.00 0.00 18 ALA A CA 20
ATOM 33646 C C . ALA A 1 18 ? -8.780 1.097 -0.278 1.00 0.00 18 ALA A C 20
ATOM 33647 O O . ALA A 1 18 ? -7.976 0.182 -0.205 1.00 0.00 18 ALA A O 20
ATOM 33654 N N . ASN A 1 19 ? -8.659 2.048 -1.176 1.00 0.00 19 ASN A N 20
ATOM 33655 C CA . ASN A 1 19 ? -7.521 2.040 -2.150 1.00 0.00 19 ASN A CA 20
ATOM 33656 C C . ASN A 1 19 ? -6.521 3.135 -1.789 1.00 0.00 19 ASN A C 20
ATOM 33657 O O . ASN A 1 19 ? -6.888 4.198 -1.320 1.00 0.00 19 ASN A O 20
ATOM 33668 N N . LEU A 1 20 ? -5.253 2.881 -1.999 1.00 0.00 20 LEU A N 20
ATOM 33669 C CA . LEU A 1 20 ? -4.207 3.897 -1.664 1.00 0.00 20 LEU A CA 20
ATOM 33670 C C . LEU A 1 20 ? -3.206 4.033 -2.816 1.00 0.00 20 LEU A C 20
ATOM 33671 O O . LEU A 1 20 ? -2.739 3.058 -3.373 1.00 0.00 20 LEU A O 20
ATOM 33687 N N . LYS A 1 21 ? -2.870 5.251 -3.158 1.00 0.00 21 LYS A N 20
ATOM 33688 C CA . LYS A 1 21 ? -1.892 5.503 -4.262 1.00 0.00 21 LYS A CA 20
ATOM 33689 C C . LYS A 1 21 ? -0.679 6.256 -3.710 1.00 0.00 21 LYS A C 20
ATOM 33690 O O . LYS A 1 21 ? -0.811 7.261 -3.037 1.00 0.00 21 LYS A O 20
ATOM 33709 N N . ALA A 1 22 ? 0.501 5.785 -4.001 1.00 0.00 22 ALA A N 20
ATOM 33710 C CA . ALA A 1 22 ? 1.723 6.484 -3.502 1.00 0.00 22 ALA A CA 20
ATOM 33711 C C . ALA A 1 22 ? 2.963 5.920 -4.191 1.00 0.00 22 ALA A C 20
ATOM 33712 O O . ALA A 1 22 ? 2.873 5.117 -5.102 1.00 0.00 22 ALA A O 20
ATOM 33719 N N . LYS A 1 23 ? 4.124 6.337 -3.750 1.00 0.00 23 LYS A N 20
ATOM 33720 C CA . LYS A 1 23 ? 5.403 5.843 -4.354 1.00 0.00 23 LYS A CA 20
ATOM 33721 C C . LYS A 1 23 ? 6.294 5.254 -3.271 1.00 0.00 23 LYS A C 20
ATOM 33722 O O . LYS A 1 23 ? 6.199 5.604 -2.113 1.00 0.00 23 LYS A O 20
ATOM 33741 N N . VAL A 1 24 ? 7.161 4.352 -3.644 1.00 0.00 24 VAL A N 20
ATOM 33742 C CA . VAL A 1 24 ? 8.061 3.723 -2.635 1.00 0.00 24 VAL A CA 20
ATOM 33743 C C . VAL A 1 24 ? 9.329 4.560 -2.465 1.00 0.00 24 VAL A C 20
ATOM 33744 O O . VAL A 1 24 ? 9.995 4.910 -3.421 1.00 0.00 24 VAL A O 20
ATOM 33757 N N . ILE A 1 25 ? 9.669 4.872 -1.245 1.00 0.00 25 ILE A N 20
ATOM 33758 C CA . ILE A 1 25 ? 10.896 5.674 -0.979 1.00 0.00 25 ILE A CA 20
ATOM 33759 C C . ILE A 1 25 ? 12.017 4.737 -0.526 1.00 0.00 25 ILE A C 20
ATOM 33760 O O . ILE A 1 25 ? 13.083 4.699 -1.109 1.00 0.00 25 ILE A O 20
ATOM 33776 N N . GLN A 1 26 ? 11.784 3.971 0.511 1.00 0.00 26 GLN A N 20
ATOM 33777 C CA . GLN A 1 26 ? 12.839 3.027 1.004 1.00 0.00 26 GLN A CA 20
ATOM 33778 C C . GLN A 1 26 ? 12.190 1.728 1.480 1.00 0.00 26 GLN A C 20
ATOM 33779 O O . GLN A 1 26 ? 11.155 1.728 2.125 1.00 0.00 26 GLN A O 20
ATOM 33793 N N . LEU A 1 27 ? 12.802 0.621 1.158 1.00 0.00 27 LEU A N 20
ATOM 33794 C CA . LEU A 1 27 ? 12.253 -0.703 1.571 1.00 0.00 27 LEU A CA 20
ATOM 33795 C C . LEU A 1 27 ? 13.393 -1.653 1.924 1.00 0.00 27 LEU A C 20
ATOM 33796 O O . LEU A 1 27 ? 14.410 -1.697 1.257 1.00 0.00 27 LEU A O 20
ATOM 33812 N N . TRP A 1 28 ? 13.220 -2.421 2.968 1.00 0.00 28 TRP A N 20
ATOM 33813 C CA . TRP A 1 28 ? 14.272 -3.393 3.393 1.00 0.00 28 TRP A CA 20
ATOM 33814 C C . TRP A 1 28 ? 13.756 -4.818 3.160 1.00 0.00 28 TRP A C 20
ATOM 33815 O O . TRP A 1 28 ? 12.595 -5.118 3.386 1.00 0.00 28 TRP A O 20
ATOM 33836 N N . GLU A 1 29 ? 14.613 -5.692 2.699 1.00 0.00 29 GLU A N 20
ATOM 33837 C CA . GLU A 1 29 ? 14.190 -7.099 2.435 1.00 0.00 29 GLU A CA 20
ATOM 33838 C C . GLU A 1 29 ? 14.126 -7.888 3.745 1.00 0.00 29 GLU A C 20
ATOM 33839 O O . GLU A 1 29 ? 15.108 -8.038 4.449 1.00 0.00 29 GLU A O 20
ATOM 33851 N N . ASN A 1 30 ? 12.965 -8.394 4.073 1.00 0.00 30 ASN A N 20
ATOM 33852 C CA . ASN A 1 30 ? 12.793 -9.185 5.326 1.00 0.00 30 ASN A CA 20
ATOM 33853 C C . ASN A 1 30 ? 12.635 -10.667 4.970 1.00 0.00 30 ASN A C 20
ATOM 33854 O O . ASN A 1 30 ? 13.215 -11.533 5.599 1.00 0.00 30 ASN A O 20
ATOM 33865 N N . THR A 1 31 ? 11.841 -10.958 3.963 1.00 0.00 31 THR A N 20
ATOM 33866 C CA . THR A 1 31 ? 11.610 -12.383 3.540 1.00 0.00 31 THR A CA 20
ATOM 33867 C C . THR A 1 31 ? 11.533 -13.287 4.779 1.00 0.00 31 THR A C 20
ATOM 33868 O O . THR A 1 31 ? 12.241 -14.267 4.907 1.00 0.00 31 THR A O 20
ATOM 33879 N N . HIS A 1 32 ? 10.672 -12.943 5.701 1.00 0.00 32 HIS A N 20
ATOM 33880 C CA . HIS A 1 32 ? 10.533 -13.745 6.954 1.00 0.00 32 HIS A CA 20
ATOM 33881 C C . HIS A 1 32 ? 9.600 -14.942 6.732 1.00 0.00 32 HIS A C 20
ATOM 33882 O O . HIS A 1 32 ? 9.475 -15.470 5.644 1.00 0.00 32 HIS A O 20
ATOM 33896 N N . GLU A 1 33 ? 8.948 -15.367 7.780 1.00 0.00 33 GLU A N 20
ATOM 33897 C CA . GLU A 1 33 ? 8.012 -16.524 7.683 1.00 0.00 33 GLU A CA 20
ATOM 33898 C C . GLU A 1 33 ? 6.773 -16.122 6.883 1.00 0.00 33 GLU A C 20
ATOM 33899 O O .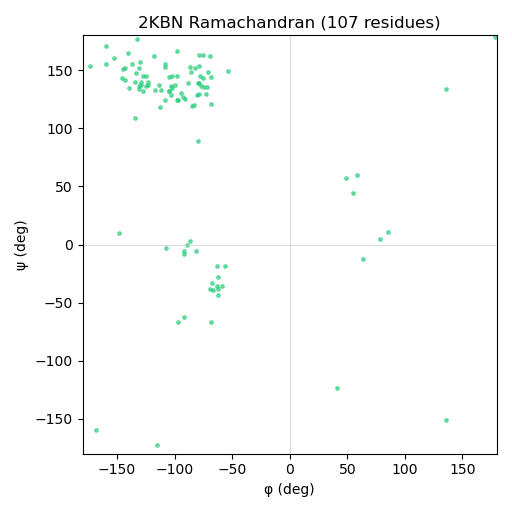 GLU A 1 33 ? 6.239 -16.889 6.105 1.00 0.00 33 GLU A O 20
ATOM 33911 N N . SER A 1 34 ? 6.305 -14.921 7.079 1.00 0.00 34 SER A N 20
ATOM 33912 C CA . SER A 1 34 ? 5.094 -14.446 6.348 1.00 0.00 34 SER A CA 20
ATOM 33913 C C . SER A 1 34 ? 5.320 -13.006 5.886 1.00 0.00 34 SER A C 20
ATOM 33914 O O . SER A 1 34 ? 4.448 -12.386 5.309 1.00 0.00 34 SER A O 20
ATOM 33922 N N . ILE A 1 35 ? 6.489 -12.462 6.134 1.00 0.00 35 ILE A N 20
ATOM 33923 C CA . ILE A 1 35 ? 6.774 -11.055 5.714 1.00 0.00 35 ILE A CA 20
ATOM 33924 C C . ILE A 1 35 ? 7.736 -11.060 4.525 1.00 0.00 35 ILE A C 20
ATOM 33925 O O . ILE A 1 35 ? 8.798 -11.653 4.564 1.00 0.00 35 ILE A O 20
ATOM 33941 N N . SER A 1 36 ? 7.356 -10.398 3.468 1.00 0.00 36 SER A N 20
ATOM 33942 C CA . SER A 1 36 ? 8.211 -10.334 2.247 1.00 0.00 36 SER A CA 20
ATOM 33943 C C . SER A 1 36 ? 9.110 -9.095 2.323 1.00 0.00 36 SER A C 20
ATOM 33944 O O . SER A 1 36 ? 10.315 -9.184 2.475 1.00 0.00 36 SER A O 20
ATOM 33952 N N . GLN A 1 37 ? 8.524 -7.932 2.207 1.00 0.00 37 GLN A N 20
ATOM 33953 C CA . GLN A 1 37 ? 9.325 -6.671 2.260 1.00 0.00 37 GLN A CA 20
ATOM 33954 C C . GLN A 1 37 ? 8.585 -5.624 3.083 1.00 0.00 37 GLN A C 20
ATOM 33955 O O . GLN A 1 37 ? 7.373 -5.645 3.197 1.00 0.00 37 GLN A O 20
ATOM 33969 N N . VAL A 1 38 ? 9.310 -4.705 3.660 1.00 0.00 38 VAL A N 20
ATOM 33970 C CA . VAL A 1 38 ? 8.661 -3.645 4.488 1.00 0.00 38 VAL A CA 20
ATOM 33971 C C . VAL A 1 38 ? 9.348 -2.303 4.241 1.00 0.00 38 VAL A C 20
ATOM 33972 O O . VAL A 1 38 ? 10.556 -2.219 4.120 1.00 0.00 38 VAL A O 20
ATOM 33985 N N . GLY A 1 39 ? 8.579 -1.254 4.176 1.00 0.00 39 GLY A N 20
ATOM 33986 C CA . GLY A 1 39 ? 9.172 0.092 3.944 1.00 0.00 39 GLY A CA 20
ATOM 33987 C C . GLY A 1 39 ? 8.104 1.162 4.143 1.00 0.00 39 GLY A C 20
ATOM 33988 O O . GLY A 1 39 ? 7.118 0.949 4.822 1.00 0.00 39 GLY A O 20
ATOM 33992 N N . LEU A 1 40 ? 8.297 2.316 3.551 1.00 0.00 40 LEU A N 20
ATOM 33993 C CA . LEU A 1 40 ? 7.295 3.422 3.691 1.00 0.00 40 LEU A CA 20
ATOM 33994 C C . LEU A 1 40 ? 6.976 4.016 2.325 1.00 0.00 40 LEU A C 20
ATOM 33995 O O . LEU A 1 40 ? 7.791 4.012 1.421 1.00 0.00 40 LEU A O 20
ATOM 34011 N N . LEU A 1 41 ? 5.777 4.522 2.171 1.00 0.00 41 LEU A N 20
ATOM 34012 C CA . LEU A 1 41 ? 5.361 5.117 0.867 1.00 0.00 41 LEU A CA 20
ATOM 34013 C C . LEU A 1 41 ? 5.240 6.632 1.011 1.00 0.00 41 LEU A C 20
ATOM 34014 O O . LEU A 1 41 ? 4.671 7.142 1.958 1.00 0.00 41 LEU A O 20
ATOM 34030 N N . GLY A 1 42 ? 5.778 7.348 0.064 1.00 0.00 42 GLY A N 20
ATOM 34031 C CA . GLY A 1 42 ? 5.716 8.835 0.104 1.00 0.00 42 GLY A CA 20
ATOM 34032 C C . GLY A 1 42 ? 4.422 9.322 -0.539 1.00 0.00 42 GLY A C 20
ATOM 34033 O O . GLY A 1 42 ? 3.939 8.756 -1.505 1.00 0.00 42 GLY A O 20
ATOM 34037 N N . ASP A 1 43 ? 3.856 10.373 -0.011 1.00 0.00 43 ASP A N 20
ATOM 34038 C CA . ASP A 1 43 ? 2.594 10.908 -0.586 1.00 0.00 43 ASP A CA 20
ATOM 34039 C C . ASP A 1 43 ? 2.484 12.409 -0.308 1.00 0.00 43 ASP A C 20
ATOM 34040 O O . ASP A 1 43 ? 3.200 12.964 0.504 1.00 0.00 43 ASP A O 20
ATOM 34049 N N . GLU A 1 44 ? 1.589 13.061 -0.993 1.00 0.00 44 GLU A N 20
ATOM 34050 C CA . GLU A 1 44 ? 1.398 14.531 -0.813 1.00 0.00 44 GLU A CA 20
ATOM 34051 C C . GLU A 1 44 ? 0.914 14.848 0.607 1.00 0.00 44 GLU A C 20
ATOM 34052 O O . GLU A 1 44 ? 0.995 15.974 1.061 1.00 0.00 44 GLU A O 20
ATOM 34064 N N . THR A 1 45 ? 0.402 13.876 1.315 1.00 0.00 45 THR A N 20
ATOM 34065 C CA . THR A 1 45 ? -0.099 14.139 2.702 1.00 0.00 45 THR A CA 20
ATOM 34066 C C . THR A 1 45 ? 0.958 13.725 3.727 1.00 0.00 45 THR A C 20
ATOM 34067 O O . THR A 1 45 ? 0.811 13.962 4.910 1.00 0.00 45 THR A O 20
ATOM 34078 N N . GLY A 1 46 ? 2.032 13.122 3.288 1.00 0.00 46 GLY A N 20
ATOM 34079 C CA . GLY A 1 46 ? 3.101 12.707 4.249 1.00 0.00 46 GLY A CA 20
ATOM 34080 C C . GLY A 1 46 ? 3.656 11.340 3.862 1.00 0.00 46 GLY A C 20
ATOM 34081 O O . GLY A 1 46 ? 4.027 11.097 2.729 1.00 0.00 46 GLY A O 20
ATOM 34085 N N . ILE A 1 47 ? 3.721 10.445 4.809 1.00 0.00 47 ILE A N 20
ATOM 34086 C CA . ILE A 1 47 ? 4.260 9.082 4.526 1.00 0.00 47 ILE A CA 20
ATOM 34087 C C . ILE A 1 47 ? 3.511 8.048 5.356 1.00 0.00 47 ILE A C 20
ATOM 34088 O O . ILE A 1 47 ? 2.915 8.355 6.373 1.00 0.00 47 ILE A O 20
ATOM 34104 N N . ILE A 1 48 ? 3.554 6.818 4.933 1.00 0.00 48 ILE A N 20
ATOM 34105 C CA . ILE A 1 48 ? 2.868 5.740 5.689 1.00 0.00 48 ILE A CA 20
ATOM 34106 C C . ILE A 1 48 ? 3.642 4.435 5.510 1.00 0.00 48 ILE A C 20
ATOM 34107 O O . ILE A 1 48 ? 4.244 4.190 4.481 1.00 0.00 48 ILE A O 20
ATOM 34123 N N . LYS A 1 49 ? 3.631 3.600 6.509 1.00 0.00 49 LYS A N 20
ATOM 34124 C CA . LYS A 1 49 ? 4.367 2.308 6.419 1.00 0.00 49 LYS A CA 20
ATOM 34125 C C . LYS A 1 49 ? 3.505 1.252 5.739 1.00 0.00 49 LYS A C 20
ATOM 34126 O O . LYS A 1 49 ? 2.288 1.304 5.769 1.00 0.00 49 LYS A O 20
ATOM 34145 N N . PHE A 1 50 ? 4.130 0.287 5.119 1.00 0.00 50 PHE A N 20
ATOM 34146 C CA . PHE A 1 50 ? 3.355 -0.783 4.436 1.00 0.00 50 PHE A CA 20
ATOM 34147 C C . PHE A 1 50 ? 4.144 -2.090 4.481 1.00 0.00 50 PHE A C 20
ATOM 34148 O O . PHE A 1 50 ? 5.365 -2.098 4.551 1.00 0.00 50 PHE A O 20
ATOM 34165 N N . THR A 1 51 ? 3.446 -3.194 4.443 1.00 0.00 51 THR A N 20
ATOM 34166 C CA . THR A 1 51 ? 4.116 -4.527 4.480 1.00 0.00 51 THR A CA 20
ATOM 34167 C C . THR A 1 51 ? 3.519 -5.416 3.393 1.00 0.00 51 THR A C 20
ATOM 34168 O O . THR A 1 51 ? 2.314 -5.530 3.255 1.00 0.00 51 THR A O 20
ATOM 34179 N N . ILE A 1 52 ? 4.354 -6.045 2.615 1.00 0.00 52 ILE A N 20
ATOM 34180 C CA . ILE A 1 52 ? 3.855 -6.927 1.521 1.00 0.00 52 ILE A CA 20
ATOM 34181 C C . ILE A 1 52 ? 3.925 -8.386 1.952 1.00 0.00 52 ILE A C 20
ATOM 34182 O O . ILE A 1 52 ? 4.964 -8.887 2.341 1.00 0.00 52 ILE A O 20
ATOM 34198 N N . TRP A 1 53 ? 2.821 -9.074 1.872 1.00 0.00 53 TRP A N 20
ATOM 34199 C CA . TRP A 1 53 ? 2.801 -10.510 2.261 1.00 0.00 53 TRP A CA 20
ATOM 34200 C C . TRP A 1 53 ? 3.027 -11.366 1.013 1.00 0.00 53 TRP A C 20
ATOM 34201 O O . TRP A 1 53 ? 2.272 -11.314 0.061 1.00 0.00 53 TRP A O 20
ATOM 34222 N N . LYS A 1 54 ? 4.064 -12.150 1.017 1.00 0.00 54 LYS A N 20
ATOM 34223 C CA . LYS A 1 54 ? 4.360 -13.019 -0.155 1.00 0.00 54 LYS A CA 20
ATOM 34224 C C . LYS A 1 54 ? 3.302 -14.122 -0.235 1.00 0.00 54 LYS A C 20
ATOM 34225 O O . LYS A 1 54 ? 3.264 -14.907 -1.164 1.00 0.00 54 LYS A O 20
ATOM 34244 N N . ASN A 1 55 ? 2.436 -14.175 0.739 1.00 0.00 55 ASN A N 20
ATOM 34245 C CA . ASN A 1 55 ? 1.362 -15.211 0.741 1.00 0.00 55 ASN A CA 20
ATOM 34246 C C . ASN A 1 55 ? 0.465 -15.014 -0.492 1.00 0.00 55 ASN A C 20
ATOM 34247 O O . ASN A 1 55 ? 0.057 -15.960 -1.139 1.00 0.00 55 ASN A O 20
ATOM 34258 N N . ALA A 1 56 ? 0.160 -13.788 -0.820 1.00 0.00 56 ALA A N 20
ATOM 34259 C CA . ALA A 1 56 ? -0.699 -13.517 -2.010 1.00 0.00 56 ALA A CA 20
ATOM 34260 C C . ALA A 1 56 ? 0.152 -13.633 -3.283 1.00 0.00 56 ALA A C 20
ATOM 34261 O O . ALA A 1 56 ? -0.355 -13.689 -4.390 1.00 0.00 56 ALA A O 20
ATOM 34268 N N . GLU A 1 57 ? 1.449 -13.672 -3.120 1.00 0.00 57 GLU A N 20
ATOM 34269 C CA . GLU A 1 57 ? 2.365 -13.786 -4.295 1.00 0.00 57 GLU A CA 20
ATOM 34270 C C . GLU A 1 57 ? 2.088 -12.657 -5.284 1.00 0.00 57 GLU A C 20
ATOM 34271 O O . GLU A 1 57 ? 1.709 -12.882 -6.419 1.00 0.00 57 GLU A O 20
ATOM 34283 N N . LEU A 1 58 ? 2.284 -11.437 -4.855 1.00 0.00 58 LEU A N 20
ATOM 34284 C CA . LEU A 1 58 ? 2.042 -10.270 -5.755 1.00 0.00 58 LEU A CA 20
ATOM 34285 C C . LEU A 1 58 ? 3.390 -9.754 -6.290 1.00 0.00 58 LEU A C 20
ATOM 34286 O O . LEU A 1 58 ? 4.411 -9.931 -5.657 1.00 0.00 58 LEU A O 20
ATOM 34302 N N . PRO A 1 59 ? 3.401 -9.115 -7.441 1.00 0.00 59 PRO A N 20
ATOM 34303 C CA . PRO A 1 59 ? 4.661 -8.575 -8.042 1.00 0.00 59 PRO A CA 20
ATOM 34304 C C . PRO A 1 59 ? 5.451 -7.687 -7.068 1.00 0.00 59 PRO A C 20
ATOM 34305 O O . PRO A 1 59 ? 4.894 -6.951 -6.274 1.00 0.00 59 PRO A O 20
ATOM 34316 N N . LEU A 1 60 ? 6.753 -7.759 -7.131 1.00 0.00 60 LEU A N 20
ATOM 34317 C CA . LEU A 1 60 ? 7.596 -6.935 -6.221 1.00 0.00 60 LEU A CA 20
ATOM 34318 C C . LEU A 1 60 ? 7.578 -5.477 -6.676 1.00 0.00 60 LEU A C 20
ATOM 34319 O O . LEU A 1 60 ? 7.586 -5.174 -7.855 1.00 0.00 60 LEU A O 20
ATOM 34335 N N . LEU A 1 61 ? 7.548 -4.571 -5.741 1.00 0.00 61 LEU A N 20
ATOM 34336 C CA . LEU A 1 61 ? 7.524 -3.124 -6.092 1.00 0.00 61 LEU A CA 20
ATOM 34337 C C . LEU A 1 61 ? 8.949 -2.608 -6.288 1.00 0.00 61 LEU A C 20
ATOM 34338 O O . LEU A 1 61 ? 9.893 -3.083 -5.683 1.00 0.00 61 LEU A O 20
ATOM 34354 N N . GLU A 1 62 ? 9.105 -1.641 -7.149 1.00 0.00 62 GLU A N 20
ATOM 34355 C CA . GLU A 1 62 ? 10.454 -1.072 -7.431 1.00 0.00 62 GLU A CA 20
ATOM 34356 C C . GLU A 1 62 ? 10.655 0.233 -6.659 1.00 0.00 62 GLU A C 20
ATOM 34357 O O . GLU A 1 62 ? 9.734 0.999 -6.445 1.00 0.00 62 GLU A O 20
ATOM 34369 N N . GLN A 1 63 ? 11.865 0.480 -6.243 1.00 0.00 63 GLN A N 20
ATOM 34370 C CA . GLN A 1 63 ? 12.167 1.722 -5.480 1.00 0.00 63 GLN A CA 20
ATOM 34371 C C . GLN A 1 63 ? 12.196 2.931 -6.418 1.00 0.00 63 GLN A C 20
ATOM 34372 O O . GLN A 1 63 ? 12.770 2.895 -7.492 1.00 0.00 63 GLN A O 20
ATOM 34386 N N . GLY A 1 64 ? 11.584 4.005 -6.007 1.00 0.00 64 GLY A N 20
ATOM 34387 C CA . GLY A 1 64 ? 11.566 5.237 -6.846 1.00 0.00 64 GLY A CA 20
ATOM 34388 C C . GLY A 1 64 ? 10.480 5.125 -7.917 1.00 0.00 64 GLY A C 20
ATOM 34389 O O . GLY A 1 64 ? 10.495 5.838 -8.903 1.00 0.00 64 GLY A O 20
ATOM 34393 N N . GLU A 1 65 ? 9.540 4.230 -7.736 1.00 0.00 65 GLU A N 20
ATOM 34394 C CA . GLU A 1 65 ? 8.444 4.060 -8.747 1.00 0.00 65 GLU A CA 20
ATOM 34395 C C . GLU A 1 65 ? 7.075 4.191 -8.084 1.00 0.00 65 GLU A C 20
ATOM 34396 O O . GLU A 1 65 ? 6.874 3.826 -6.934 1.00 0.00 65 GLU A O 20
ATOM 34408 N N . SER A 1 66 ? 6.134 4.715 -8.823 1.00 0.00 66 SER A N 20
ATOM 34409 C CA . SER A 1 66 ? 4.757 4.892 -8.296 1.00 0.00 66 SER A CA 20
ATOM 34410 C C . SER A 1 66 ? 3.996 3.571 -8.369 1.00 0.00 66 SER A C 20
ATOM 34411 O O . SER A 1 66 ? 4.241 2.736 -9.224 1.00 0.00 66 SER A O 20
ATOM 34419 N N . TYR A 1 67 ? 3.067 3.379 -7.477 1.00 0.00 67 TYR A N 20
ATOM 34420 C CA . TYR A 1 67 ? 2.274 2.120 -7.475 1.00 0.00 67 TYR A CA 20
ATOM 34421 C C . TYR A 1 67 ? 0.848 2.417 -7.033 1.00 0.00 67 TYR A C 20
ATOM 34422 O O . TYR A 1 67 ? 0.606 3.252 -6.171 1.00 0.00 67 TYR A O 20
ATOM 34440 N N . LEU A 1 68 ? -0.097 1.721 -7.610 1.00 0.00 68 LEU A N 20
ATOM 34441 C CA . LEU A 1 68 ? -1.525 1.914 -7.239 1.00 0.00 68 LEU A CA 20
ATOM 34442 C C . LEU A 1 68 ? -2.013 0.664 -6.513 1.00 0.00 68 LEU A C 20
ATOM 34443 O O . LEU A 1 68 ? -1.998 -0.432 -7.050 1.00 0.00 68 LEU A O 20
ATOM 34459 N N . LEU A 1 69 ? -2.441 0.828 -5.291 1.00 0.00 69 LEU A N 20
ATOM 34460 C CA . LEU A 1 69 ? -2.934 -0.328 -4.487 1.00 0.00 69 LEU A CA 20
ATOM 34461 C C . LEU A 1 69 ? -4.455 -0.277 -4.401 1.00 0.00 69 LEU A C 20
ATOM 34462 O O . LEU A 1 69 ? -5.034 0.733 -4.043 1.00 0.00 69 LEU A O 20
ATOM 34478 N N . ARG A 1 70 ? -5.104 -1.365 -4.729 1.00 0.00 70 ARG A N 20
ATOM 34479 C CA . ARG A 1 70 ? -6.595 -1.413 -4.673 1.00 0.00 70 ARG A CA 20
ATOM 34480 C C . ARG A 1 70 ? -7.050 -2.652 -3.903 1.00 0.00 70 ARG A C 20
ATOM 34481 O O . ARG A 1 70 ? -6.520 -3.738 -4.072 1.00 0.00 70 ARG A O 20
ATOM 34502 N N . SER A 1 71 ? -8.039 -2.479 -3.065 1.00 0.00 71 SER A N 20
ATOM 34503 C CA . SER A 1 71 ? -8.586 -3.609 -2.254 1.00 0.00 71 SER A CA 20
ATOM 34504 C C . SER A 1 71 ? -7.601 -3.990 -1.147 1.00 0.00 71 SER A C 20
ATOM 34505 O O . SER A 1 71 ? -7.240 -5.142 -0.997 1.00 0.00 71 SER A O 20
ATOM 34513 N N . VAL A 1 72 ? -7.171 -3.030 -0.359 1.00 0.00 72 VAL A N 20
ATOM 34514 C CA . VAL A 1 72 ? -6.211 -3.329 0.753 1.00 0.00 72 VAL A CA 20
ATOM 34515 C C . VAL A 1 72 ? -6.879 -3.094 2.102 1.00 0.00 72 VAL A C 20
ATOM 34516 O O . VAL A 1 72 ? -7.878 -2.404 2.206 1.00 0.00 72 VAL A O 20
ATOM 34529 N N . VAL A 1 73 ? -6.322 -3.670 3.138 1.00 0.00 73 VAL A N 20
ATOM 34530 C CA . VAL A 1 73 ? -6.889 -3.515 4.511 1.00 0.00 73 VAL A CA 20
ATOM 34531 C C . VAL A 1 73 ? -5.898 -2.744 5.379 1.00 0.00 73 VAL A C 20
ATOM 34532 O O . VAL A 1 73 ? -4.696 -2.924 5.288 1.00 0.00 73 VAL A O 20
ATOM 34545 N N . VAL A 1 74 ? -6.395 -1.868 6.207 1.00 0.00 74 VAL A N 20
ATOM 34546 C CA . VAL A 1 74 ? -5.499 -1.057 7.076 1.00 0.00 74 VAL A CA 20
ATOM 34547 C C . VAL A 1 74 ? -5.178 -1.810 8.365 1.00 0.00 74 VAL A C 20
ATOM 34548 O O . VAL A 1 74 ? -6.029 -2.044 9.205 1.00 0.00 74 VAL A O 20
ATOM 34561 N N . GLY A 1 75 ? -3.937 -2.178 8.520 1.00 0.00 75 GLY A N 20
ATOM 34562 C CA . GLY A 1 75 ? -3.505 -2.916 9.738 1.00 0.00 75 GLY A CA 20
ATOM 34563 C C . GLY A 1 75 ? -3.130 -1.925 10.841 1.00 0.00 75 GLY A C 20
ATOM 34564 O O . GLY A 1 75 ? -3.157 -0.721 10.653 1.00 0.00 75 GLY A O 20
ATOM 34568 N N . GLU A 1 76 ? -2.785 -2.431 11.996 1.00 0.00 76 GLU A N 20
ATOM 34569 C CA . GLU A 1 76 ? -2.415 -1.546 13.143 1.00 0.00 76 GLU A CA 20
ATOM 34570 C C . GLU A 1 76 ? -0.934 -1.709 13.466 1.00 0.00 76 GLU A C 20
ATOM 34571 O O . GLU A 1 76 ? -0.443 -2.807 13.658 1.00 0.00 76 GLU A O 20
ATOM 34583 N N . TYR A 1 77 ? -0.221 -0.616 13.534 1.00 0.00 77 TYR A N 20
ATOM 34584 C CA . TYR A 1 77 ? 1.233 -0.671 13.851 1.00 0.00 77 TYR A CA 20
ATOM 34585 C C . TYR A 1 77 ? 1.529 0.335 14.962 1.00 0.00 77 TYR A C 20
ATOM 34586 O O . TYR A 1 77 ? 1.903 1.466 14.719 1.00 0.00 77 TYR A O 20
ATOM 34604 N N . ASN A 1 78 ? 1.360 -0.083 16.185 1.00 0.00 78 ASN A N 20
ATOM 34605 C CA . ASN A 1 78 ? 1.623 0.821 17.341 1.00 0.00 78 ASN A CA 20
ATOM 34606 C C . ASN A 1 78 ? 0.739 2.071 17.258 1.00 0.00 78 ASN A C 20
ATOM 34607 O O . ASN A 1 78 ? -0.424 2.005 16.908 1.00 0.00 78 ASN A O 20
ATOM 34618 N N . ASP A 1 79 ? 1.287 3.207 17.581 1.00 0.00 79 ASP A N 20
ATOM 34619 C CA . ASP A 1 79 ? 0.493 4.466 17.526 1.00 0.00 79 ASP A CA 20
ATOM 34620 C C . ASP A 1 79 ? 0.385 4.930 16.075 1.00 0.00 79 ASP A C 20
ATOM 34621 O O . ASP A 1 79 ? -0.300 5.887 15.764 1.00 0.00 79 ASP A O 20
ATOM 34630 N N . ARG A 1 80 ? 1.070 4.261 15.181 1.00 0.00 80 ARG A N 20
ATOM 34631 C CA . ARG A 1 80 ? 1.031 4.656 13.738 1.00 0.00 80 ARG A CA 20
ATOM 34632 C C . ARG A 1 80 ? 0.219 3.634 12.936 1.00 0.00 80 ARG A C 20
ATOM 34633 O O . ARG A 1 80 ? 0.207 2.451 13.227 1.00 0.00 80 ARG A O 20
ATOM 34654 N N . PHE A 1 81 ? -0.474 4.097 11.931 1.00 0.00 81 PHE A N 20
ATOM 34655 C CA . PHE A 1 81 ? -1.313 3.186 11.102 1.00 0.00 81 PHE A CA 20
ATOM 34656 C C . PHE A 1 81 ? -0.471 2.555 9.998 1.00 0.00 81 PHE A C 20
ATOM 34657 O O . PHE A 1 81 ? 0.523 3.105 9.563 1.00 0.00 81 PHE A O 20
ATOM 34674 N N . GLN A 1 82 ? -0.861 1.395 9.544 1.00 0.00 82 GLN A N 20
ATOM 34675 C CA . GLN A 1 82 ? -0.087 0.712 8.470 1.00 0.00 82 GLN A CA 20
ATOM 34676 C C . GLN A 1 82 ? -1.046 0.047 7.491 1.00 0.00 82 GLN A C 20
ATOM 34677 O O . GLN A 1 82 ? -2.160 -0.303 7.834 1.00 0.00 82 GLN A O 20
ATOM 34691 N N . VAL A 1 83 ? -0.611 -0.130 6.270 1.00 0.00 83 VAL A N 20
ATOM 34692 C CA . VAL A 1 83 ? -1.470 -0.773 5.231 1.00 0.00 83 VAL A CA 20
ATOM 34693 C C . VAL A 1 83 ? -0.859 -2.114 4.839 1.00 0.00 83 VAL A C 20
ATOM 34694 O O . VAL A 1 83 ? 0.327 -2.224 4.580 1.00 0.00 83 VAL A O 20
ATOM 34707 N N . GLN A 1 84 ? -1.664 -3.143 4.821 1.00 0.00 84 GLN A N 20
ATOM 34708 C CA . GLN A 1 84 ? -1.159 -4.505 4.477 1.00 0.00 84 GLN A CA 20
ATOM 34709 C C . GLN A 1 84 ? -1.616 -4.895 3.071 1.00 0.00 84 GLN A C 20
ATOM 34710 O O . GLN A 1 84 ? -2.796 -4.986 2.786 1.00 0.00 84 GLN A O 20
ATOM 34724 N N . VAL A 1 85 ? -0.681 -5.145 2.195 1.00 0.00 85 VAL A N 20
ATOM 34725 C CA . VAL A 1 85 ? -1.034 -5.551 0.804 1.00 0.00 85 VAL A CA 20
ATOM 34726 C C . VAL A 1 85 ? -1.052 -7.078 0.733 1.00 0.00 85 VAL A C 20
ATOM 34727 O O . VAL A 1 85 ? -0.016 -7.725 0.704 1.00 0.00 85 VAL A O 20
ATOM 34740 N N . ASN A 1 86 ? -2.222 -7.659 0.722 1.00 0.00 86 ASN A N 20
ATOM 34741 C CA . ASN A 1 86 ? -2.317 -9.144 0.674 1.00 0.00 86 ASN A CA 20
ATOM 34742 C C . ASN A 1 86 ? -3.614 -9.575 -0.011 1.00 0.00 86 ASN A C 20
ATOM 34743 O O . ASN A 1 86 ? -4.406 -8.763 -0.450 1.00 0.00 86 ASN A O 20
ATOM 34754 N N . LYS A 1 87 ? -3.821 -10.859 -0.090 1.00 0.00 87 LYS A N 20
ATOM 34755 C CA . LYS A 1 87 ? -5.052 -11.417 -0.723 1.00 0.00 87 LYS A CA 20
ATOM 34756 C C . LYS A 1 87 ? -5.052 -11.164 -2.236 1.00 0.00 87 LYS A C 20
ATOM 34757 O O . LYS A 1 87 ? -4.085 -11.423 -2.926 1.00 0.00 87 LYS A O 20
ATOM 34776 N N . ASN A 1 88 ? -6.145 -10.669 -2.754 1.00 0.00 88 ASN A N 20
ATOM 34777 C CA . ASN A 1 88 ? -6.248 -10.398 -4.215 1.00 0.00 88 ASN A CA 20
ATOM 34778 C C . ASN A 1 88 ? -5.853 -8.943 -4.476 1.00 0.00 88 ASN A C 20
ATOM 34779 O O . ASN A 1 88 ? -6.046 -8.422 -5.559 1.00 0.00 88 ASN A O 20
ATOM 34790 N N . SER A 1 89 ? -5.309 -8.285 -3.480 1.00 0.00 89 SER A N 20
ATOM 34791 C CA . SER A 1 89 ? -4.901 -6.855 -3.634 1.00 0.00 89 SER A CA 20
ATOM 34792 C C . SER A 1 89 ? -4.290 -6.617 -5.019 1.00 0.00 89 SER A C 20
ATOM 34793 O O . SER A 1 89 ? -3.220 -7.098 -5.340 1.00 0.00 89 SER A O 20
ATOM 34801 N N . SER A 1 90 ? -4.979 -5.873 -5.838 1.00 0.00 90 SER A N 20
ATOM 34802 C CA . SER A 1 90 ? -4.471 -5.594 -7.210 1.00 0.00 90 SER A CA 20
ATOM 34803 C C . SER A 1 90 ? -3.376 -4.530 -7.154 1.00 0.00 90 SER A C 20
ATOM 34804 O O . SER A 1 90 ? -3.414 -3.619 -6.347 1.00 0.00 90 SER A O 20
ATOM 34812 N N . ILE A 1 91 ? -2.397 -4.639 -8.014 1.00 0.00 91 ILE A N 20
ATOM 34813 C CA . ILE A 1 91 ? -1.285 -3.642 -8.034 1.00 0.00 91 ILE A CA 20
ATOM 34814 C C . ILE A 1 91 ? -0.972 -3.253 -9.476 1.00 0.00 91 ILE A C 20
ATOM 34815 O O . ILE A 1 91 ? -0.817 -4.099 -10.337 1.00 0.00 91 ILE A O 20
ATOM 34831 N N . GLU A 1 92 ? -0.866 -1.978 -9.741 1.00 0.00 92 GLU A N 20
ATOM 34832 C CA . GLU A 1 92 ? -0.547 -1.510 -11.127 1.00 0.00 92 GLU A CA 20
ATOM 34833 C C . GLU A 1 92 ? 0.625 -0.528 -11.074 1.00 0.00 92 GLU A C 20
ATOM 34834 O O . GLU A 1 92 ? 0.646 0.400 -10.287 1.00 0.00 92 GLU A O 20
ATOM 34846 N N . LYS A 1 93 ? 1.602 -0.735 -11.914 1.00 0.00 93 LYS A N 20
ATOM 34847 C CA . LYS A 1 93 ? 2.791 0.164 -11.936 1.00 0.00 93 LYS A CA 20
ATOM 34848 C C . LYS A 1 93 ? 2.463 1.429 -12.728 1.00 0.00 93 LYS A C 20
ATOM 34849 O O . LYS A 1 93 ? 2.035 1.372 -13.866 1.00 0.00 93 LYS A O 20
ATOM 34868 N N . LEU A 1 94 ? 2.661 2.576 -12.131 1.00 0.00 94 LEU A N 20
ATOM 34869 C CA . LEU A 1 94 ? 2.360 3.862 -12.833 1.00 0.00 94 LEU A CA 20
ATOM 34870 C C . LEU A 1 94 ? 3.653 4.487 -13.362 1.00 0.00 94 LEU A C 20
ATOM 34871 O O . LEU A 1 94 ? 4.636 4.626 -12.657 1.00 0.00 94 LEU A O 20
ATOM 34887 N N . SER A 1 95 ? 3.641 4.875 -14.604 1.00 0.00 95 SER A N 20
ATOM 34888 C CA . SER A 1 95 ? 4.835 5.512 -15.218 1.00 0.00 95 SER A CA 20
ATOM 34889 C C . SER A 1 95 ? 4.877 6.979 -14.792 1.00 0.00 95 SER A C 20
ATOM 34890 O O . SER A 1 95 ? 5.794 7.711 -15.113 1.00 0.00 95 SER A O 20
ATOM 34898 N N . GLU A 1 96 ? 3.877 7.418 -14.068 1.00 0.00 96 GLU A N 20
ATOM 34899 C CA . GLU A 1 96 ? 3.835 8.842 -13.612 1.00 0.00 96 GLU A CA 20
ATOM 34900 C C . GLU A 1 96 ? 4.248 8.915 -12.130 1.00 0.00 96 GLU A C 20
ATOM 34901 O O . GLU A 1 96 ? 3.490 8.528 -11.265 1.00 0.00 96 GLU A O 20
ATOM 34913 N N . PRO A 1 97 ? 5.437 9.390 -11.828 1.00 0.00 97 PRO A N 20
ATOM 34914 C CA . PRO A 1 97 ? 5.920 9.484 -10.424 1.00 0.00 97 PRO A CA 20
ATOM 34915 C C . PRO A 1 97 ? 5.281 10.656 -9.679 1.00 0.00 97 PRO A C 20
ATOM 34916 O O . PRO A 1 97 ? 4.865 11.633 -10.273 1.00 0.00 97 PRO A O 20
ATOM 34927 N N . ILE A 1 98 ? 5.198 10.566 -8.380 1.00 0.00 98 ILE A N 20
ATOM 34928 C CA . ILE A 1 98 ? 4.584 11.668 -7.584 1.00 0.00 98 ILE A CA 20
ATOM 34929 C C . ILE A 1 98 ? 5.689 12.505 -6.945 1.00 0.00 98 ILE A C 20
ATOM 34930 O O . ILE A 1 98 ? 6.571 11.999 -6.276 1.00 0.00 98 ILE A O 20
ATOM 34946 N N . GLU A 1 99 ? 5.644 13.790 -7.156 1.00 0.00 99 GLU A N 20
ATOM 34947 C CA . GLU A 1 99 ? 6.681 14.688 -6.580 1.00 0.00 99 GLU A CA 20
ATOM 34948 C C . GLU A 1 99 ? 6.249 15.138 -5.182 1.00 0.00 99 GLU A C 20
ATOM 34949 O O . GLU A 1 99 ? 5.204 15.735 -5.001 1.00 0.00 99 GLU A O 20
ATOM 34961 N N . VAL A 1 100 ? 7.058 14.856 -4.194 1.00 0.00 100 VAL A N 20
ATOM 34962 C CA . VAL A 1 100 ? 6.731 15.260 -2.791 1.00 0.00 100 VAL A CA 20
ATOM 34963 C C . VAL A 1 100 ? 7.680 16.382 -2.355 1.00 0.00 100 VAL A C 20
ATOM 34964 O O . VAL A 1 100 ? 7.464 17.040 -1.356 1.00 0.00 100 VAL A O 20
ATOM 34977 N N . GLY A 1 101 ? 8.733 16.599 -3.102 1.00 0.00 101 GLY A N 20
ATOM 34978 C CA . GLY A 1 101 ? 9.715 17.677 -2.748 1.00 0.00 101 GLY A CA 20
ATOM 34979 C C . GLY A 1 101 ? 11.014 17.048 -2.232 1.00 0.00 101 GLY A C 20
ATOM 34980 O O . GLY A 1 101 ? 11.269 17.003 -1.041 1.00 0.00 101 GLY A O 20
ATOM 34984 N N . LEU A 1 102 ? 11.841 16.574 -3.119 1.00 0.00 102 LEU A N 20
ATOM 34985 C CA . LEU A 1 102 ? 13.132 15.955 -2.695 1.00 0.00 102 LEU A CA 20
ATOM 34986 C C . LEU A 1 102 ? 14.199 17.050 -2.622 1.00 0.00 102 LEU A C 20
ATOM 34987 O O . LEU A 1 102 ? 15.320 16.823 -2.210 1.00 0.00 102 LEU A O 20
ATOM 35003 N N . GLU A 1 103 ? 13.848 18.245 -3.009 1.00 0.00 103 GLU A N 20
ATOM 35004 C CA . GLU A 1 103 ? 14.825 19.373 -2.958 1.00 0.00 103 GLU A CA 20
ATOM 35005 C C . GLU A 1 103 ? 14.059 20.702 -2.875 1.00 0.00 103 GLU A C 20
ATOM 35006 O O . GLU A 1 103 ? 14.058 21.372 -1.859 1.00 0.00 103 GLU A O 20
ATOM 35018 N N . HIS A 1 104 ? 13.407 21.081 -3.945 1.00 0.00 104 HIS A N 20
ATOM 35019 C CA . HIS A 1 104 ? 12.630 22.362 -3.952 1.00 0.00 104 HIS A CA 20
ATOM 35020 C C . HIS A 1 104 ? 13.453 23.481 -3.313 1.00 0.00 104 HIS A C 20
ATOM 35021 O O . HIS A 1 104 ? 14.417 23.964 -3.876 1.00 0.00 104 HIS A O 20
ATOM 35035 N N . HIS A 1 105 ? 13.072 23.908 -2.140 1.00 0.00 105 HIS A N 20
ATOM 35036 C CA . HIS A 1 105 ? 13.824 24.999 -1.461 1.00 0.00 105 HIS A CA 20
ATOM 35037 C C . HIS A 1 105 ? 13.699 24.836 0.050 1.00 0.00 105 HIS A C 20
ATOM 35038 O O . HIS A 1 105 ? 12.688 24.390 0.561 1.00 0.00 105 HIS A O 20
ATOM 35052 N N . HIS A 1 106 ? 14.726 25.189 0.770 1.00 0.00 106 HIS A N 20
ATOM 35053 C CA . HIS A 1 106 ? 14.680 25.056 2.253 1.00 0.00 106 HIS A CA 20
ATOM 35054 C C . HIS A 1 106 ? 15.665 26.037 2.890 1.00 0.00 106 HIS A C 20
ATOM 35055 O O . HIS A 1 106 ? 16.684 26.375 2.319 1.00 0.00 106 HIS A O 20
ATOM 35069 N N . HIS A 1 107 ? 15.355 26.496 4.075 1.00 0.00 107 HIS A N 20
ATOM 35070 C CA . HIS A 1 107 ? 16.246 27.464 4.791 1.00 0.00 107 HIS A CA 20
ATOM 35071 C C . HIS A 1 107 ? 16.805 26.805 6.051 1.00 0.00 107 HIS A C 20
ATOM 35072 O O . HIS A 1 107 ? 16.073 26.319 6.893 1.00 0.00 107 HIS A O 20
ATOM 35086 N N . HIS A 1 108 ? 18.103 26.784 6.184 1.00 0.00 108 HIS A N 20
ATOM 35087 C CA . HIS A 1 108 ? 18.736 26.157 7.382 1.00 0.00 108 HIS A CA 20
ATOM 35088 C C . HIS A 1 108 ? 19.029 27.227 8.436 1.00 0.00 108 HIS A C 20
ATOM 35089 O O . HIS A 1 108 ? 19.624 28.250 8.155 1.00 0.00 108 HIS A O 20
ATOM 35103 N N . HIS A 1 109 ? 18.611 26.994 9.648 1.00 0.00 109 HIS A N 20
ATOM 35104 C CA . HIS A 1 109 ? 18.855 27.983 10.733 1.00 0.00 109 HIS A CA 20
ATOM 35105 C C . HIS A 1 109 ? 18.482 27.353 12.075 1.00 0.00 109 HIS A C 20
ATOM 35106 O O . HIS A 1 109 ? 19.327 26.686 12.652 1.00 0.00 109 HIS A O 20
#

CATH classification: 2.40.50.140

Sequence (109 aa):
MEPQLTKIVDIVENGQWANLKAKVIQLWENTHESISQVGLLGDETGIIKFTIWKNAELPLLEQGESYLLRSVVVGEYNDRFQVQVNKNSSIEKLSEPIEVGLEHHHHHHMEPQLTKIVDIVENGQWANLKAKVIQLWENTHESISQVGLLGDETGIIKFTIWKNAELPLLEQGESYLLRSVVVGEYNDRFQVQVNKNSSIEKLSEPIEVGLEHHHHHHMEPQLTKIVDIVENGQWANLKAKVIQLWENTHESISQVGLLGDETGIIKFTIWKNAELPLLEQGESYLLRSVVVGEYNDRFQVQVNKNSSIEKLSEPIEVGLEHHHHHHMEPQLTKIVDIVENGQWANLKAKVIQLWENTHESISQVGLLGDETGIIKFTIWKNAELPLLEQGESYLLRSVVVGEYNDRFQVQVNKNSSIEKLSEPIEVGLEHHHHHHMEPQLTKIVDIVENGQWANLKAKVIQLWENTHESISQVGLLGDETGIIKFTIWKNAELPLLEQGESYLLRSVVVGEYNDRFQVQVNKNSSIEKLSEPIEVGLEHHHHHHMEPQLTKIVDIVENGQWANLKAKVIQLWENTHESISQVGLLGDETGIIKFTIWKNAELPLLEQGESYLLRSVVVGEYNDRFQVQVNKNSSIEKLSEPIEVGLEHHHHHHMEPQLTKIVDIVENGQWANLKAKVIQLWENTHESISQVGLLGDETGIIKFTIWKNAELPLLEQGESYLLRSVVVGEYNDRFQVQVNKNSSIEKLSEPIEVGLEHHHHHHMEPQLTKIVDIVENGQWANLKAKVIQLWENTHESISQVGLLGDETGIIKFTIWKNAELPLLEQGESYLLRSVVVGEYNDRFQVQVNKNSSIEKLSEPIEVGLEHHHHHHMEPQLTKIVDIVENGQWANLKAKVIQLWENTHESISQVGLLGDETGIIKFTIWKNAELPLLEQGESYLLRSVVVGEYNDRFQVQVNKNSSIEKLSEPIEVGLEHHHHHHMEPQLTKIVDIVENGQWANLKAKVIQLWENTHESISQVGLLGDETGIIKFTIWKNAELPLLEQGESYLLRSVVVGEYNDRFQVQVNKNSSIEKLSEPIEVGLEHHHHHHMEPQLTKIVDIVENGQWANLKAKVIQLWENTHESISQVGLLGDETGIIKFTIWKNAELPLLEQGESYLLRSVVVGEYNDRFQVQVNKNSSIEKLSEPIEVGLEHHHHHHMEPQLTKIVDIVENGQWANLKAKVIQLWENTHESISQVGLLGDETGIIKFTIWKNAELPLLEQGESYLLRSVVVGEYNDRFQVQVNKNSSIEKLSEPIEVGLEHHHHHHMEPQLTKIVDIVENGQWANLKAKVIQLWENTHESISQVGLLGDETGIIKFTIWKNAELPLLEQGESYLLRSVVVGEYNDRFQVQVNKNSSIEKLSEPIEVGLEHHHHHHMEPQLTKIVDIVENGQWANLKAKVIQLWENTHESISQVGLLGDETGIIKFTIWKNAELPLLEQGESYLLRSVVVGEYNDRFQVQVNKNSSIEKLSEPIEVGLEHHHHHHMEPQLTKIVDIVENGQWANLKAKVIQLWENTHESISQVGLLGDETGIIKFTIWKNAELPLLEQGESYLLRSVVVGEYNDRFQVQVNKNSSIEKLSEPIEVGLEHHHHHHMEPQLTKIVDIVENGQWANLKAKVIQLWENTHESISQVGLLGDETGIIKFTIWKNAELPLLEQGESYLLRSVVVGEYNDRFQVQVNKNSSIEKLSEPIEVGLEHHHHHHMEPQLTKIVDIVENGQWANLKAKVIQLWENTHESISQVGLLGDETGIIKFTIWKNAELPLLEQGESYLLRSVVVGEYNDRFQVQVNKNSSIEKLSEPIEVGLEHHHHHHMEPQLTKIVDIVENGQWANLKAKVIQLWENTHESISQVGLLGDETGIIKFTIWKNAELPLLEQGESYLLRSVVVGEYNDRFQVQVNKNSSIEKLSEPIEVGLEHHHHHHMEPQLTKIVDIVENGQWANLKAKVIQLWENTHESISQVGLLGDETGIIKFTIWKNAELPLLEQGESYLLRSVVVGEYNDRFQVQVNKNSSIEKLSEPIEVGLEHHHHHHMEPQLTKIVDIVENGQWANLKAKVIQLWENTHESISQVGLLGDETGIIKFTIWKNAELPLLEQGESYLLRSVVVGEYNDRFQVQVNKNSSIEKLSEPIEVGLEHHHHHH

Solvent-accessible surface area: 7688 Å² total; per-residue (Å²): 206,175,48,114,103,23,133,20,109,82,19,114,109,64,39,49,138,16,14,6,64,3,49,3,58,88,60,166,129,46,141,102,144,48,46,29,16,54,5,57,5,4,21,143,46,31,86,7,47,4,5,12,80,96,82,4,146,49,113,132,21,92,103,43,34,2,21,25,4,75,49,5,25,10,8,127,94,133,142,131,66,19,2,44,0,21,130,99,2,42,35,76,137,36,122,110,76,25,114,97,53,98,175,123,163,127,136,188,226

Foldseek 3Di:
DPFFEDDQVNDDDAKDWGKHKFAFADKDADCPPFWGIKGWTQDLRGIAIETEGCQQVDDDHDHQWIKIWHGWIWHDDPVGIYIYQHDPTDMDTDPDHDDNPPDPDDDDD

Organism: Methanosarcina mazei (strain ATCC BAA-159 / DSM 3647 / Goe1 / Go1 / JCM 11833 / OCM 88) (NCBI:txid192952)

InterPro domains:
  IPR012340 Nucleic acid-binding, OB-fold [G3DSA:2.40.50.140] (66-168)
  IPR012340 Nucleic acid-binding, OB-fold [G3DSA:2.40.50.140] (176-280)
  IPR012340 Nucleic acid-binding, OB-fold [SSF50249] (58-180)
  IPR012340 Nucleic acid-binding, OB-fold [SSF50249] (175-274)
  IPR012340 Nucleic acid-binding, OB-fold [SSF50249] (266-383)
  IPR051231 SOSS complex subunit B [PTHR13356] (5-415)

Secondary structure (DSSP, 8-state):
----B--TTT--STT-EEEEEEEEEEEEE---SSEEEEEEEE-TT--EEEEEEGGG--PPPPTT-EEEEEEEEEEEETTEEEEEE-SSSEEEE-SSPPP---SS-----